Protein 2LLZ (pdb70)

Structure (mmCIF, N/CA/C/O backbone):
data_2LLZ
#
_entry.id   2LLZ
#
loop_
_atom_site.group_PDB
_atom_site.id
_atom_site.type_symbol
_atom_site.label_atom_id
_atom_site.label_alt_id
_atom_site.label_comp_id
_atom_site.label_asym_id
_atom_site.label_entity_id
_atom_site.label_seq_id
_atom_site.pdbx_PDB_ins_code
_atom_site.Cartn_x
_atom_site.Cartn_y
_atom_site.Cartn_z
_atom_site.occupancy
_atom_site.B_iso_or_equiv
_atom_site.auth_seq_id
_atom_site.auth_comp_id
_atom_site.auth_asym_id
_atom_site.auth_atom_id
_atom_site.pdbx_PDB_model_num
ATOM 1 N N . GLY A 1 1 ? 2.517 2.097 -6.133 1.00 0.00 1 GLY A N 1
ATOM 2 C CA . GLY A 1 1 ? 2.108 2.812 -7.335 1.00 0.00 1 GLY A CA 1
ATOM 3 C C . GLY A 1 1 ? 1.286 1.921 -8.221 1.00 0.00 1 GLY A C 1
ATOM 4 O O . GLY A 1 1 ? 1.459 0.692 -8.201 1.00 0.00 1 GLY A O 1
ATOM 8 N N . HIS A 1 2 ? 0.397 2.500 -9.010 1.00 0.00 2 HIS A N 1
ATOM 9 C CA . HIS A 1 2 ? -0.437 1.715 -9.889 1.00 0.00 2 HIS A CA 1
ATOM 10 C C . HIS A 1 2 ? 0.288 1.309 -11.159 1.00 0.00 2 HIS A C 1
ATOM 11 O O . HIS A 1 2 ? 0.126 1.888 -12.236 1.00 0.00 2 HIS A O 1
ATOM 25 N N . MET A 1 3 ? 1.166 0.358 -10.978 1.00 0.00 3 MET A N 1
ATOM 26 C CA . MET A 1 3 ? 1.887 -0.270 -12.062 1.00 0.00 3 MET A CA 1
ATOM 27 C C . MET A 1 3 ? 0.947 -1.232 -12.762 1.00 0.00 3 MET A C 1
ATOM 28 O O . MET A 1 3 ? 1.106 -1.542 -13.950 1.00 0.00 3 MET A O 1
ATOM 42 N N . GLU A 1 4 ? -0.041 -1.674 -12.005 1.00 0.00 4 GLU A N 1
ATOM 43 C CA . GLU A 1 4 ? -1.030 -2.575 -12.435 1.00 0.00 4 GLU A CA 1
ATOM 44 C C . GLU A 1 4 ? -2.111 -1.791 -13.170 1.00 0.00 4 GLU A C 1
ATOM 45 O O . GLU A 1 4 ? -2.251 -0.569 -12.973 1.00 0.00 4 GLU A O 1
ATOM 57 N N . GLY A 1 5 ? -2.836 -2.457 -14.019 1.00 0.00 5 GLY A N 1
ATOM 58 C CA . GLY A 1 5 ? -3.837 -1.808 -14.811 1.00 0.00 5 GLY A CA 1
ATOM 59 C C . GLY A 1 5 ? -3.248 -1.497 -16.135 1.00 0.00 5 GLY A C 1
ATOM 60 O O . GLY A 1 5 ? -3.664 -2.022 -17.165 1.00 0.00 5 GLY A O 1
ATOM 64 N N . LYS A 1 6 ? -2.179 -0.743 -16.087 1.00 0.00 6 LYS A N 1
ATOM 65 C CA . LYS A 1 6 ? -1.453 -0.363 -17.246 1.00 0.00 6 LYS A CA 1
ATOM 66 C C . LYS A 1 6 ? -0.226 -1.185 -17.355 1.00 0.00 6 LYS A C 1
ATOM 67 O O . LYS A 1 6 ? 0.884 -0.702 -17.527 1.00 0.00 6 LYS A O 1
ATOM 86 N N . ASN A 1 7 ? -0.456 -2.432 -17.187 1.00 0.00 7 ASN A N 1
ATOM 87 C CA . ASN A 1 7 ? 0.513 -3.450 -17.425 1.00 0.00 7 ASN A CA 1
ATOM 88 C C . ASN A 1 7 ? 0.071 -4.157 -18.688 1.00 0.00 7 ASN A C 1
ATOM 89 O O . ASN A 1 7 ? 0.702 -5.085 -19.179 1.00 0.00 7 ASN A O 1
ATOM 100 N N . LYS A 1 8 ? -1.041 -3.669 -19.196 1.00 0.00 8 LYS A N 1
ATOM 101 C CA . LYS A 1 8 ? -1.690 -4.174 -20.355 1.00 0.00 8 LYS A CA 1
ATOM 102 C C . LYS A 1 8 ? -1.635 -3.108 -21.435 1.00 0.00 8 LYS A C 1
ATOM 103 O O . LYS A 1 8 ? -2.493 -2.262 -21.513 1.00 0.00 8 LYS A O 1
ATOM 122 N N . PHE A 1 9 ? -0.572 -3.088 -22.156 1.00 0.00 9 PHE A N 1
ATOM 123 C CA . PHE A 1 9 ? -0.419 -2.188 -23.265 1.00 0.00 9 PHE A CA 1
ATOM 124 C C . PHE A 1 9 ? -1.057 -2.799 -24.463 1.00 0.00 9 PHE A C 1
ATOM 125 O O . PHE A 1 9 ? -0.666 -3.885 -24.905 1.00 0.00 9 PHE A O 1
ATOM 142 N N . ASN A 1 10 ? -2.036 -2.125 -24.979 1.00 0.00 10 ASN A N 1
ATOM 143 C CA . ASN A 1 10 ? -2.857 -2.657 -26.042 1.00 0.00 10 ASN A CA 1
ATOM 144 C C . ASN A 1 10 ? -2.254 -2.323 -27.372 1.00 0.00 10 ASN A C 1
ATOM 145 O O . ASN A 1 10 ? -1.101 -1.930 -27.442 1.00 0.00 10 ASN A O 1
ATOM 156 N N . THR A 1 11 ? -2.974 -2.530 -28.423 1.00 0.00 11 THR A N 1
ATOM 157 C CA . THR A 1 11 ? -2.472 -2.199 -29.695 1.00 0.00 11 THR A CA 1
ATOM 158 C C . THR A 1 11 ? -3.604 -1.619 -30.562 1.00 0.00 11 THR A C 1
ATOM 159 O O . THR A 1 11 ? -4.683 -2.224 -30.733 1.00 0.00 11 THR A O 1
ATOM 170 N N . TYR A 1 12 ? -3.390 -0.422 -31.022 1.00 0.00 12 TYR A N 1
ATOM 171 C CA . TYR A 1 12 ? -4.359 0.295 -31.805 1.00 0.00 12 TYR A CA 1
ATOM 172 C C . TYR A 1 12 ? -3.806 0.632 -33.147 1.00 0.00 12 TYR A C 1
ATOM 173 O O . TYR A 1 12 ? -2.608 0.590 -33.352 1.00 0.00 12 TYR A O 1
ATOM 191 N N . VAL A 1 13 ? -4.687 0.988 -34.019 1.00 0.00 13 VAL A N 1
ATOM 192 C CA . VAL A 1 13 ? -4.394 1.428 -35.351 1.00 0.00 13 VAL A CA 1
ATOM 193 C C . VAL A 1 13 ? -5.097 2.762 -35.600 1.00 0.00 13 VAL A C 1
ATOM 194 O O . VAL A 1 13 ? -6.233 2.963 -35.168 1.00 0.00 13 VAL A O 1
ATOM 207 N N . VAL A 1 14 ? -4.425 3.665 -36.255 1.00 0.00 14 VAL A N 1
ATOM 208 C CA . VAL A 1 14 ? -4.995 4.935 -36.565 1.00 0.00 14 VAL A CA 1
ATOM 209 C C . VAL A 1 14 ? -5.029 5.138 -38.049 1.00 0.00 14 VAL A C 1
ATOM 210 O O . VAL A 1 14 ? -4.036 4.967 -38.730 1.00 0.00 14 VAL A O 1
ATOM 223 N N . SER A 1 15 ? -6.162 5.467 -38.526 1.00 0.00 15 SER A N 1
ATOM 224 C CA . SER A 1 15 ? -6.382 5.681 -39.911 1.00 0.00 15 SER A CA 1
ATOM 225 C C . SER A 1 15 ? -6.541 7.173 -40.159 1.00 0.00 15 SER A C 1
ATOM 226 O O . SER A 1 15 ? -7.498 7.787 -39.681 1.00 0.00 15 SER A O 1
ATOM 234 N N . PHE A 1 16 ? -5.565 7.769 -40.816 1.00 0.00 16 PHE A N 1
ATOM 235 C CA . PHE A 1 16 ? -5.602 9.186 -41.093 1.00 0.00 16 PHE A CA 1
ATOM 236 C C . PHE A 1 16 ? -6.236 9.484 -42.423 1.00 0.00 16 PHE A C 1
ATOM 237 O O . PHE A 1 16 ? -6.030 8.771 -43.395 1.00 0.00 16 PHE A O 1
ATOM 254 N N . ASP A 1 17 ? -7.017 10.515 -42.455 1.00 0.00 17 ASP A N 1
ATOM 255 C CA . ASP A 1 17 ? -7.652 10.966 -43.673 1.00 0.00 17 ASP A CA 1
ATOM 256 C C . ASP A 1 17 ? -7.213 12.331 -43.929 1.00 0.00 17 ASP A C 1
ATOM 257 O O . ASP A 1 17 ? -7.300 13.194 -43.032 1.00 0.00 17 ASP A O 1
ATOM 266 N N . TYR A 1 18 ? -6.783 12.553 -45.107 1.00 0.00 18 TYR A N 1
ATOM 267 C CA . TYR A 1 18 ? -6.252 13.813 -45.504 1.00 0.00 18 TYR A CA 1
ATOM 268 C C . TYR A 1 18 ? -5.955 13.762 -46.987 1.00 0.00 18 TYR A C 1
ATOM 269 O O . TYR A 1 18 ? -5.591 12.697 -47.506 1.00 0.00 18 TYR A O 1
ATOM 287 N N . PRO A 1 19 ? -6.147 14.866 -47.702 1.00 0.00 19 PRO A N 1
ATOM 288 C CA . PRO A 1 19 ? -5.808 14.932 -49.107 1.00 0.00 19 PRO A CA 1
ATOM 289 C C . PRO A 1 19 ? -4.285 14.938 -49.305 1.00 0.00 19 PRO A C 1
ATOM 290 O O . PRO A 1 19 ? -3.533 15.444 -48.448 1.00 0.00 19 PRO A O 1
ATOM 301 N N . SER A 1 20 ? -3.838 14.425 -50.434 1.00 0.00 20 SER A N 1
ATOM 302 C CA . SER A 1 20 ? -2.420 14.254 -50.714 1.00 0.00 20 SER A CA 1
ATOM 303 C C . SER A 1 20 ? -1.671 15.587 -50.842 1.00 0.00 20 SER A C 1
ATOM 304 O O . SER A 1 20 ? -0.448 15.628 -50.732 1.00 0.00 20 SER A O 1
ATOM 312 N N . SER A 1 21 ? -2.407 16.667 -51.038 1.00 0.00 21 SER A N 1
ATOM 313 C CA . SER A 1 21 ? -1.828 17.994 -51.117 1.00 0.00 21 SER A CA 1
ATOM 314 C C . SER A 1 21 ? -1.154 18.377 -49.771 1.00 0.00 21 SER A C 1
ATOM 315 O O . SER A 1 21 ? -0.266 19.235 -49.723 1.00 0.00 21 SER A O 1
ATOM 323 N N . TYR A 1 22 ? -1.545 17.708 -48.691 1.00 0.00 22 TYR A N 1
ATOM 324 C CA . TYR A 1 22 ? -0.973 17.995 -47.387 1.00 0.00 22 TYR A CA 1
ATOM 325 C C . TYR A 1 22 ? 0.059 16.983 -46.966 1.00 0.00 22 TYR A C 1
ATOM 326 O O . TYR A 1 22 ? 0.443 16.969 -45.810 1.00 0.00 22 TYR A O 1
ATOM 344 N N . SER A 1 23 ? 0.543 16.180 -47.879 1.00 0.00 23 SER A N 1
ATOM 345 C CA . SER A 1 23 ? 1.526 15.169 -47.520 1.00 0.00 23 SER A CA 1
ATOM 346 C C . SER A 1 23 ? 2.806 15.819 -46.989 1.00 0.00 23 SER A C 1
ATOM 347 O O . SER A 1 23 ? 3.310 15.423 -45.954 1.00 0.00 23 SER A O 1
ATOM 355 N N . SER A 1 24 ? 3.229 16.906 -47.625 1.00 0.00 24 SER A N 1
ATOM 356 C CA . SER A 1 24 ? 4.430 17.640 -47.245 1.00 0.00 24 SER A CA 1
ATOM 357 C C . SER A 1 24 ? 4.312 18.234 -45.831 1.00 0.00 24 SER A C 1
ATOM 358 O O . SER A 1 24 ? 5.310 18.420 -45.111 1.00 0.00 24 SER A O 1
ATOM 366 N N . VAL A 1 25 ? 3.092 18.470 -45.438 1.00 0.00 25 VAL A N 1
ATOM 367 C CA . VAL A 1 25 ? 2.750 19.012 -44.138 1.00 0.00 25 VAL A CA 1
ATOM 368 C C . VAL A 1 25 ? 2.657 17.891 -43.128 1.00 0.00 25 VAL A C 1
ATOM 369 O O . VAL A 1 25 ? 3.088 18.003 -41.980 1.00 0.00 25 VAL A O 1
ATOM 382 N N . PHE A 1 26 ? 2.167 16.797 -43.585 1.00 0.00 26 PHE A N 1
ATOM 383 C CA . PHE A 1 26 ? 1.890 15.677 -42.766 1.00 0.00 26 PHE A CA 1
ATOM 384 C C . PHE A 1 26 ? 3.168 14.959 -42.375 1.00 0.00 26 PHE A C 1
ATOM 385 O O . PHE A 1 26 ? 3.216 14.245 -41.371 1.00 0.00 26 PHE A O 1
ATOM 402 N N . LEU A 1 27 ? 4.215 15.194 -43.130 1.00 0.00 27 LEU A N 1
ATOM 403 C CA . LEU A 1 27 ? 5.505 14.589 -42.859 1.00 0.00 27 LEU A CA 1
ATOM 404 C C . LEU A 1 27 ? 6.007 15.016 -41.480 1.00 0.00 27 LEU A C 1
ATOM 405 O O . LEU A 1 27 ? 6.804 14.337 -40.860 1.00 0.00 27 LEU A O 1
ATOM 421 N N . ARG A 1 28 ? 5.484 16.121 -40.997 1.00 0.00 28 ARG A N 1
ATOM 422 C CA . ARG A 1 28 ? 5.846 16.614 -39.694 1.00 0.00 28 ARG A CA 1
ATOM 423 C C . ARG A 1 28 ? 5.155 15.735 -38.672 1.00 0.00 28 ARG A C 1
ATOM 424 O O . ARG A 1 28 ? 5.782 15.145 -37.819 1.00 0.00 28 ARG A O 1
ATOM 445 N N . LEU A 1 29 ? 3.864 15.565 -38.879 1.00 0.00 29 LEU A N 1
ATOM 446 C CA . LEU A 1 29 ? 2.982 14.804 -38.003 1.00 0.00 29 LEU A CA 1
ATOM 447 C C . LEU A 1 29 ? 3.424 13.331 -37.955 1.00 0.00 29 LEU A C 1
ATOM 448 O O . LEU A 1 29 ? 3.342 12.687 -36.912 1.00 0.00 29 LEU A O 1
ATOM 464 N N . ARG A 1 30 ? 3.944 12.819 -39.071 1.00 0.00 30 ARG A N 1
ATOM 465 C CA . ARG A 1 30 ? 4.378 11.423 -39.118 1.00 0.00 30 ARG A CA 1
ATOM 466 C C . ARG A 1 30 ? 5.624 11.249 -38.283 1.00 0.00 30 ARG A C 1
ATOM 467 O O . ARG A 1 30 ? 5.781 10.270 -37.564 1.00 0.00 30 ARG A O 1
ATOM 488 N N . SER A 1 31 ? 6.462 12.243 -38.335 1.00 0.00 31 SER A N 1
ATOM 489 C CA . SER A 1 31 ? 7.686 12.256 -37.567 1.00 0.00 31 SER A CA 1
ATOM 490 C C . SER A 1 31 ? 7.362 12.352 -36.075 1.00 0.00 31 SER A C 1
ATOM 491 O O . SER A 1 31 ? 8.098 11.831 -35.227 1.00 0.00 31 SER A O 1
ATOM 499 N N . LEU A 1 32 ? 6.228 12.974 -35.771 1.00 0.00 32 LEU A N 1
ATOM 500 C CA . LEU A 1 32 ? 5.739 13.056 -34.406 1.00 0.00 32 LEU A CA 1
ATOM 501 C C . LEU A 1 32 ? 5.268 11.696 -33.924 1.00 0.00 32 LEU A C 1
ATOM 502 O O . LEU A 1 32 ? 5.489 11.329 -32.781 1.00 0.00 32 LEU A O 1
ATOM 518 N N . MET A 1 33 ? 4.625 10.949 -34.812 1.00 0.00 33 MET A N 1
ATOM 519 C CA . MET A 1 33 ? 4.109 9.614 -34.506 1.00 0.00 33 MET A CA 1
ATOM 520 C C . MET A 1 33 ? 5.201 8.712 -33.997 1.00 0.00 33 MET A C 1
ATOM 521 O O . MET A 1 33 ? 5.062 8.079 -32.957 1.00 0.00 33 MET A O 1
ATOM 535 N N . TYR A 1 34 ? 6.292 8.673 -34.727 1.00 0.00 34 TYR A N 1
ATOM 536 C CA . TYR A 1 34 ? 7.390 7.785 -34.405 1.00 0.00 34 TYR A CA 1
ATOM 537 C C . TYR A 1 34 ? 8.227 8.348 -33.286 1.00 0.00 34 TYR A C 1
ATOM 538 O O . TYR A 1 34 ? 9.060 7.654 -32.705 1.00 0.00 34 TYR A O 1
ATOM 556 N N . ASP A 1 35 ? 8.053 9.616 -33.021 1.00 0.00 35 ASP A N 1
ATOM 557 C CA . ASP A 1 35 ? 8.688 10.226 -31.870 1.00 0.00 35 ASP A CA 1
ATOM 558 C C . ASP A 1 35 ? 7.915 9.807 -30.628 1.00 0.00 35 ASP A C 1
ATOM 559 O O . ASP A 1 35 ? 8.464 9.687 -29.530 1.00 0.00 35 ASP A O 1
ATOM 568 N N . MET A 1 36 ? 6.643 9.537 -30.842 1.00 0.00 36 MET A N 1
ATOM 569 C CA . MET A 1 36 ? 5.748 9.013 -29.847 1.00 0.00 36 MET A CA 1
ATOM 570 C C . MET A 1 36 ? 5.745 7.471 -29.941 1.00 0.00 36 MET A C 1
ATOM 571 O O . MET A 1 36 ? 6.722 6.869 -30.410 1.00 0.00 36 MET A O 1
ATOM 585 N N . ASN A 1 37 ? 4.682 6.835 -29.523 1.00 0.00 37 ASN A N 1
ATOM 586 C CA . ASN A 1 37 ? 4.651 5.371 -29.444 1.00 0.00 37 ASN A CA 1
ATOM 587 C C . ASN A 1 37 ? 4.154 4.672 -30.696 1.00 0.00 37 ASN A C 1
ATOM 588 O O . ASN A 1 37 ? 4.032 3.447 -30.713 1.00 0.00 37 ASN A O 1
ATOM 599 N N . PHE A 1 38 ? 3.821 5.426 -31.707 1.00 0.00 38 PHE A N 1
ATOM 600 C CA . PHE A 1 38 ? 3.317 4.854 -32.964 1.00 0.00 38 PHE A CA 1
ATOM 601 C C . PHE A 1 38 ? 4.398 4.079 -33.729 1.00 0.00 38 PHE A C 1
ATOM 602 O O . PHE A 1 38 ? 5.593 4.359 -33.593 1.00 0.00 38 PHE A O 1
ATOM 619 N N . SER A 1 39 ? 3.974 3.129 -34.532 1.00 0.00 39 SER A N 1
ATOM 620 C CA . SER A 1 39 ? 4.874 2.297 -35.305 1.00 0.00 39 SER A CA 1
ATOM 621 C C . SER A 1 39 ? 4.404 2.146 -36.767 1.00 0.00 39 SER A C 1
ATOM 622 O O . SER A 1 39 ? 3.253 2.480 -37.107 1.00 0.00 39 SER A O 1
ATOM 630 N N . SER A 1 40 ? 5.292 1.613 -37.601 1.00 0.00 40 SER A N 1
ATOM 631 C CA . SER A 1 40 ? 5.047 1.389 -39.013 1.00 0.00 40 SER A CA 1
ATOM 632 C C . SER A 1 40 ? 4.643 -0.049 -39.305 1.00 0.00 40 SER A C 1
ATOM 633 O O . SER A 1 40 ? 4.082 -0.333 -40.370 1.00 0.00 40 SER A O 1
ATOM 641 N N . ILE A 1 41 ? 4.981 -0.945 -38.407 1.00 0.00 41 ILE A N 1
ATOM 642 C CA . ILE A 1 41 ? 4.689 -2.360 -38.555 1.00 0.00 41 ILE A CA 1
ATOM 643 C C . ILE A 1 41 ? 3.918 -2.855 -37.336 1.00 0.00 41 ILE A C 1
ATOM 644 O O . ILE A 1 41 ? 4.131 -2.364 -36.218 1.00 0.00 41 ILE A O 1
ATOM 660 N N . VAL A 1 42 ? 3.015 -3.778 -37.564 1.00 0.00 42 VAL A N 1
ATOM 661 C CA . VAL A 1 42 ? 2.296 -4.475 -36.517 1.00 0.00 42 VAL A CA 1
ATOM 662 C C . VAL A 1 42 ? 1.844 -5.810 -37.109 1.00 0.00 42 VAL A C 1
ATOM 663 O O . VAL A 1 42 ? 1.650 -5.905 -38.327 1.00 0.00 42 VAL A O 1
ATOM 676 N N . ALA A 1 43 ? 1.759 -6.831 -36.305 1.00 0.00 43 ALA A N 1
ATOM 677 C CA . ALA A 1 43 ? 1.335 -8.122 -36.788 1.00 0.00 43 ALA A CA 1
ATOM 678 C C . ALA A 1 43 ? -0.161 -8.156 -36.974 1.00 0.00 43 ALA A C 1
ATOM 679 O O . ALA A 1 43 ? -0.919 -7.594 -36.168 1.00 0.00 43 ALA A O 1
ATOM 686 N N . ASP A 1 44 ? -0.574 -8.789 -38.037 1.00 0.00 44 ASP A N 1
ATOM 687 C CA . ASP A 1 44 ? -1.975 -8.972 -38.343 1.00 0.00 44 ASP A CA 1
ATOM 688 C C . ASP A 1 44 ? -2.547 -10.124 -37.520 1.00 0.00 44 ASP A C 1
ATOM 689 O O . ASP A 1 44 ? -1.883 -10.648 -36.616 1.00 0.00 44 ASP A O 1
ATOM 698 N N . GLU A 1 45 ? -3.756 -10.543 -37.849 1.00 0.00 45 GLU A N 1
ATOM 699 C CA . GLU A 1 45 ? -4.430 -11.594 -37.102 1.00 0.00 45 GLU A CA 1
ATOM 700 C C . GLU A 1 45 ? -3.846 -12.967 -37.417 1.00 0.00 45 GLU A C 1
ATOM 701 O O . GLU A 1 45 ? -4.046 -13.924 -36.659 1.00 0.00 45 GLU A O 1
ATOM 713 N N . TYR A 1 46 ? -3.125 -13.065 -38.515 1.00 0.00 46 TYR A N 1
ATOM 714 C CA . TYR A 1 46 ? -2.529 -14.312 -38.904 1.00 0.00 46 TYR A CA 1
ATOM 715 C C . TYR A 1 46 ? -1.201 -14.397 -38.171 1.00 0.00 46 TYR A C 1
ATOM 716 O O . TYR A 1 46 ? -0.812 -15.442 -37.644 1.00 0.00 46 TYR A O 1
ATOM 734 N N . GLY A 1 47 ? -0.544 -13.258 -38.104 1.00 0.00 47 GLY A N 1
ATOM 735 C CA . GLY A 1 47 ? 0.712 -13.136 -37.432 1.00 0.00 47 GLY A CA 1
ATOM 736 C C . GLY A 1 47 ? 1.780 -12.527 -38.313 1.00 0.00 47 GLY A C 1
ATOM 737 O O . GLY A 1 47 ? 2.964 -12.621 -38.008 1.00 0.00 47 GLY A O 1
ATOM 741 N N . ILE A 1 48 ? 1.383 -11.893 -39.392 1.00 0.00 48 ILE A N 1
ATOM 742 C CA . ILE A 1 48 ? 2.340 -11.320 -40.304 1.00 0.00 48 ILE A CA 1
ATOM 743 C C . ILE A 1 48 ? 2.569 -9.849 -39.985 1.00 0.00 48 ILE A C 1
ATOM 744 O O . ILE A 1 48 ? 1.611 -9.094 -39.792 1.00 0.00 48 ILE A O 1
ATOM 760 N N . PRO A 1 49 ? 3.839 -9.442 -39.838 1.00 0.00 49 PRO A N 1
ATOM 761 C CA . PRO A 1 49 ? 4.197 -8.046 -39.613 1.00 0.00 49 PRO A CA 1
ATOM 762 C C . PRO A 1 49 ? 3.852 -7.197 -40.837 1.00 0.00 49 PRO A C 1
ATOM 763 O O . PRO A 1 49 ? 4.538 -7.234 -41.860 1.00 0.00 49 PRO A O 1
ATOM 774 N N . ARG A 1 50 ? 2.772 -6.501 -40.748 1.00 0.00 50 ARG A N 1
ATOM 775 C CA . ARG A 1 50 ? 2.286 -5.676 -41.821 1.00 0.00 50 ARG A CA 1
ATOM 776 C C . ARG A 1 50 ? 2.819 -4.285 -41.719 1.00 0.00 50 ARG A C 1
ATOM 777 O O . ARG A 1 50 ? 3.048 -3.777 -40.619 1.00 0.00 50 ARG A O 1
ATOM 798 N N . GLN A 1 51 ? 3.008 -3.676 -42.850 1.00 0.00 51 GLN A N 1
ATOM 799 C CA . GLN A 1 51 ? 3.360 -2.291 -42.918 1.00 0.00 51 GLN A CA 1
ATOM 800 C C . GLN A 1 51 ? 2.093 -1.506 -42.950 1.00 0.00 51 GLN A C 1
ATOM 801 O O . GLN A 1 51 ? 1.109 -1.905 -43.565 1.00 0.00 51 GLN A O 1
ATOM 815 N N . LEU A 1 52 ? 2.114 -0.433 -42.285 1.00 0.00 52 LEU A N 1
ATOM 816 C CA . LEU A 1 52 ? 0.941 0.407 -42.136 1.00 0.00 52 LEU A CA 1
ATOM 817 C C . LEU A 1 52 ? 1.051 1.628 -42.994 1.00 0.00 52 LEU A C 1
ATOM 818 O O . LEU A 1 52 ? 0.055 2.264 -43.303 1.00 0.00 52 LEU A O 1
ATOM 834 N N . ASN A 1 53 ? 2.275 1.898 -43.423 1.00 0.00 53 ASN A N 1
ATOM 835 C CA . ASN A 1 53 ? 2.679 3.139 -44.144 1.00 0.00 53 ASN A CA 1
ATOM 836 C C . ASN A 1 53 ? 2.045 3.324 -45.515 1.00 0.00 53 ASN A C 1
ATOM 837 O O . ASN A 1 53 ? 2.712 3.353 -46.548 1.00 0.00 53 ASN A O 1
ATOM 848 N N . GLU A 1 54 ? 0.778 3.332 -45.501 1.00 0.00 54 GLU A N 1
ATOM 849 C CA . GLU A 1 54 ? -0.049 3.650 -46.609 1.00 0.00 54 GLU A CA 1
ATOM 850 C C . GLU A 1 54 ? -0.907 4.802 -46.183 1.00 0.00 54 GLU A C 1
ATOM 851 O O . GLU A 1 54 ? -0.924 5.873 -46.784 1.00 0.00 54 GLU A O 1
ATOM 863 N N . ASN A 1 55 ? -1.591 4.551 -45.075 1.00 0.00 55 ASN A N 1
ATOM 864 C CA . ASN A 1 55 ? -2.649 5.396 -44.590 1.00 0.00 55 ASN A CA 1
ATOM 865 C C . ASN A 1 55 ? -2.891 5.241 -43.072 1.00 0.00 55 ASN A C 1
ATOM 866 O O . ASN A 1 55 ? -3.259 6.200 -42.388 1.00 0.00 55 ASN A O 1
ATOM 877 N N . SER A 1 56 ? -2.697 4.050 -42.555 1.00 0.00 56 SER A N 1
ATOM 878 C CA . SER A 1 56 ? -2.883 3.800 -41.142 1.00 0.00 56 SER A CA 1
ATOM 879 C C . SER A 1 56 ? -1.556 3.573 -40.438 1.00 0.00 56 SER A C 1
ATOM 880 O O . SER A 1 56 ? -0.537 3.472 -41.072 1.00 0.00 56 SER A O 1
ATOM 888 N N . PHE A 1 57 ? -1.575 3.581 -39.125 1.00 0.00 57 PHE A N 1
ATOM 889 C CA . PHE A 1 57 ? -0.389 3.352 -38.307 1.00 0.00 57 PHE A CA 1
ATOM 890 C C . PHE A 1 57 ? -0.839 2.643 -37.044 1.00 0.00 57 PHE A C 1
ATOM 891 O O . PHE A 1 57 ? -2.027 2.554 -36.815 1.00 0.00 57 PHE A O 1
ATOM 908 N N . ALA A 1 58 ? 0.076 2.155 -36.233 1.00 0.00 58 ALA A N 1
ATOM 909 C CA . ALA A 1 58 ? -0.297 1.418 -35.023 1.00 0.00 58 ALA A CA 1
ATOM 910 C C . ALA A 1 58 ? 0.391 1.988 -33.822 1.00 0.00 58 ALA A C 1
ATOM 911 O O . ALA A 1 58 ? 1.345 2.739 -33.962 1.00 0.00 58 ALA A O 1
ATOM 918 N N . ILE A 1 59 ? -0.094 1.647 -32.655 1.00 0.00 59 ILE A N 1
ATOM 919 C CA . ILE A 1 59 ? 0.481 2.097 -31.422 1.00 0.00 59 ILE A CA 1
ATOM 920 C C . ILE A 1 59 ? 0.180 1.102 -30.282 1.00 0.00 59 ILE A C 1
ATOM 921 O O . ILE A 1 59 ? -0.905 0.538 -30.210 1.00 0.00 59 ILE A O 1
ATOM 937 N N . THR A 1 60 ? 1.140 0.909 -29.406 1.00 0.00 60 THR A N 1
ATOM 938 C CA . THR A 1 60 ? 1.025 -0.029 -28.296 1.00 0.00 60 THR A CA 1
ATOM 939 C C . THR A 1 60 ? 0.445 0.654 -27.026 1.00 0.00 60 THR A C 1
ATOM 940 O O . THR A 1 60 ? 0.700 0.224 -25.903 1.00 0.00 60 THR A O 1
ATOM 951 N N . THR A 1 61 ? -0.378 1.647 -27.206 1.00 0.00 61 THR A N 1
ATOM 952 C CA . THR A 1 61 ? -0.893 2.386 -26.076 1.00 0.00 61 THR A CA 1
ATOM 953 C C . THR A 1 61 ? -2.077 1.625 -25.416 1.00 0.00 61 THR A C 1
ATOM 954 O O . THR A 1 61 ? -2.587 0.648 -25.966 1.00 0.00 61 THR A O 1
ATOM 965 N N . SER A 1 62 ? -2.488 2.071 -24.255 1.00 0.00 62 SER A N 1
ATOM 966 C CA . SER A 1 62 ? -3.598 1.482 -23.558 1.00 0.00 62 SER A CA 1
ATOM 967 C C . SER A 1 62 ? -4.613 2.565 -23.171 1.00 0.00 62 SER A C 1
ATOM 968 O O . SER A 1 62 ? -5.568 2.311 -22.423 1.00 0.00 62 SER A O 1
ATOM 976 N N . LEU A 1 63 ? -4.393 3.776 -23.638 1.00 0.00 63 LEU A N 1
ATOM 977 C CA . LEU A 1 63 ? -5.354 4.830 -23.439 1.00 0.00 63 LEU A CA 1
ATOM 978 C C . LEU A 1 63 ? -6.501 4.678 -24.407 1.00 0.00 63 LEU A C 1
ATOM 979 O O . LEU A 1 63 ? -6.509 3.752 -25.239 1.00 0.00 63 LEU A O 1
ATOM 995 N N . ALA A 1 64 ? -7.461 5.539 -24.329 1.00 0.00 64 ALA A N 1
ATOM 996 C CA . ALA A 1 64 ? -8.610 5.358 -25.149 1.00 0.00 64 ALA A CA 1
ATOM 997 C C . ALA A 1 64 ? -8.429 5.969 -26.514 1.00 0.00 64 ALA A C 1
ATOM 998 O O . ALA A 1 64 ? -7.513 6.750 -26.732 1.00 0.00 64 ALA A O 1
ATOM 1005 N N . ALA A 1 65 ? -9.321 5.629 -27.409 1.00 0.00 65 ALA A N 1
ATOM 1006 C CA . ALA A 1 65 ? -9.272 6.074 -28.792 1.00 0.00 65 ALA A CA 1
ATOM 1007 C C . ALA A 1 65 ? -9.244 7.586 -28.907 1.00 0.00 65 ALA A C 1
ATOM 1008 O O . ALA A 1 65 ? -8.382 8.152 -29.580 1.00 0.00 65 ALA A O 1
ATOM 1015 N N . SER A 1 66 ? -10.113 8.234 -28.195 1.00 0.00 66 SER A N 1
ATOM 1016 C CA . SER A 1 66 ? -10.190 9.667 -28.248 1.00 0.00 66 SER A CA 1
ATOM 1017 C C . SER A 1 66 ? -9.056 10.322 -27.468 1.00 0.00 66 SER A C 1
ATOM 1018 O O . SER A 1 66 ? -8.799 11.522 -27.604 1.00 0.00 66 SER A O 1
ATOM 1026 N N . GLU A 1 67 ? -8.323 9.513 -26.724 1.00 0.00 67 GLU A N 1
ATOM 1027 C CA . GLU A 1 67 ? -7.189 9.994 -26.005 1.00 0.00 67 GLU A CA 1
ATOM 1028 C C . GLU A 1 67 ? -6.032 10.019 -26.971 1.00 0.00 67 GLU A C 1
ATOM 1029 O O . GLU A 1 67 ? -5.277 10.981 -27.006 1.00 0.00 67 GLU A O 1
ATOM 1041 N N . ILE A 1 68 ? -5.926 8.955 -27.805 1.00 0.00 68 ILE A N 1
ATOM 1042 C CA . ILE A 1 68 ? -4.900 8.917 -28.859 1.00 0.00 68 ILE A CA 1
ATOM 1043 C C . ILE A 1 68 ? -5.098 10.114 -29.763 1.00 0.00 68 ILE A C 1
ATOM 1044 O O . ILE A 1 68 ? -4.148 10.803 -30.114 1.00 0.00 68 ILE A O 1
ATOM 1060 N N . GLU A 1 69 ? -6.358 10.358 -30.116 1.00 0.00 69 GLU A N 1
ATOM 1061 C CA . GLU A 1 69 ? -6.729 11.492 -30.941 1.00 0.00 69 GLU A CA 1
ATOM 1062 C C . GLU A 1 69 ? -6.204 12.788 -30.360 1.00 0.00 69 GLU A C 1
ATOM 1063 O O . GLU A 1 69 ? -5.549 13.544 -31.050 1.00 0.00 69 GLU A O 1
ATOM 1075 N N . ASP A 1 70 ? -6.448 13.004 -29.073 1.00 0.00 70 ASP A N 1
ATOM 1076 C CA . ASP A 1 70 ? -6.062 14.259 -28.415 1.00 0.00 70 ASP A CA 1
ATOM 1077 C C . ASP A 1 70 ? -4.556 14.420 -28.429 1.00 0.00 70 ASP A C 1
ATOM 1078 O O . ASP A 1 70 ? -4.044 15.504 -28.704 1.00 0.00 70 ASP A O 1
ATOM 1087 N N . LEU A 1 71 ? -3.866 13.311 -28.204 1.00 0.00 71 LEU A N 1
ATOM 1088 C CA . LEU A 1 71 ? -2.410 13.252 -28.245 1.00 0.00 71 LEU A CA 1
ATOM 1089 C C . LEU A 1 71 ? -1.896 13.750 -29.581 1.00 0.00 71 LEU A C 1
ATOM 1090 O O . LEU A 1 71 ? -1.055 14.637 -29.652 1.00 0.00 71 LEU A O 1
ATOM 1106 N N . ILE A 1 72 ? -2.454 13.219 -30.630 1.00 0.00 72 ILE A N 1
ATOM 1107 C CA . ILE A 1 72 ? -2.025 13.532 -31.970 1.00 0.00 72 ILE A CA 1
ATOM 1108 C C . ILE A 1 72 ? -2.412 14.952 -32.339 1.00 0.00 72 ILE A C 1
ATOM 1109 O O . ILE A 1 72 ? -1.603 15.707 -32.886 1.00 0.00 72 ILE A O 1
ATOM 1125 N N . ARG A 1 73 ? -3.620 15.330 -31.997 1.00 0.00 73 ARG A N 1
ATOM 1126 C CA . ARG A 1 73 ? -4.126 16.612 -32.405 1.00 0.00 73 ARG A CA 1
ATOM 1127 C C . ARG A 1 73 ? -3.448 17.762 -31.656 1.00 0.00 73 ARG A C 1
ATOM 1128 O O . ARG A 1 73 ? -3.394 18.883 -32.154 1.00 0.00 73 ARG A O 1
ATOM 1149 N N . LEU A 1 74 ? -2.868 17.488 -30.492 1.00 0.00 74 LEU A N 1
ATOM 1150 C CA . LEU A 1 74 ? -2.141 18.533 -29.792 1.00 0.00 74 LEU A CA 1
ATOM 1151 C C . LEU A 1 74 ? -0.719 18.652 -30.367 1.00 0.00 74 LEU A C 1
ATOM 1152 O O . LEU A 1 74 ? -0.018 19.636 -30.144 1.00 0.00 74 LEU A O 1
ATOM 1168 N N . LYS A 1 75 ? -0.310 17.651 -31.145 1.00 0.00 75 LYS A N 1
ATOM 1169 C CA . LYS A 1 75 ? 0.980 17.677 -31.820 1.00 0.00 75 LYS A CA 1
ATOM 1170 C C . LYS A 1 75 ? 0.863 18.382 -33.162 1.00 0.00 75 LYS A C 1
ATOM 1171 O O . LYS A 1 75 ? 1.850 18.631 -33.842 1.00 0.00 75 LYS A O 1
ATOM 1190 N N . CYS A 1 76 ? -0.356 18.758 -33.502 1.00 0.00 76 CYS A N 1
ATOM 1191 C CA . CYS A 1 76 ? -0.642 19.486 -34.726 1.00 0.00 76 CYS A CA 1
ATOM 1192 C C . CYS A 1 76 ? -0.197 20.948 -34.569 1.00 0.00 76 CYS A C 1
ATOM 1193 O O . CYS A 1 76 ? -0.132 21.708 -35.526 1.00 0.00 76 CYS A O 1
ATOM 1201 N N . LEU A 1 77 ? 0.140 21.316 -33.345 1.00 0.00 77 LEU A N 1
ATOM 1202 C CA . LEU A 1 77 ? 0.629 22.646 -33.035 1.00 0.00 77 LEU A CA 1
ATOM 1203 C C . LEU A 1 77 ? 2.078 22.789 -33.517 1.00 0.00 77 LEU A C 1
ATOM 1204 O O . LEU A 1 77 ? 2.618 23.889 -33.600 1.00 0.00 77 LEU A O 1
ATOM 1220 N N . ASP A 1 78 ? 2.697 21.655 -33.823 1.00 0.00 78 ASP A N 1
ATOM 1221 C CA . ASP A 1 78 ? 4.069 21.623 -34.318 1.00 0.00 78 ASP A CA 1
ATOM 1222 C C . ASP A 1 78 ? 4.063 21.919 -35.780 1.00 0.00 78 ASP A C 1
ATOM 1223 O O . ASP A 1 78 ? 4.823 22.752 -36.273 1.00 0.00 78 ASP A O 1
ATOM 1232 N N . LEU A 1 79 ? 3.177 21.243 -36.461 1.00 0.00 79 LEU A N 1
ATOM 1233 C CA . LEU A 1 79 ? 3.056 21.355 -37.901 1.00 0.00 79 LEU A CA 1
ATOM 1234 C C . LEU A 1 79 ? 2.362 22.673 -38.263 1.00 0.00 79 LEU A C 1
ATOM 1235 O O . LEU A 1 79 ? 1.730 23.281 -37.399 1.00 0.00 79 LEU A O 1
ATOM 1251 N N . PRO A 1 80 ? 2.503 23.153 -39.518 1.00 0.00 80 PRO A N 1
ATOM 1252 C CA . PRO A 1 80 ? 1.833 24.377 -39.960 1.00 0.00 80 PRO A CA 1
ATOM 1253 C C . PRO A 1 80 ? 0.297 24.254 -39.872 1.00 0.00 80 PRO A C 1
ATOM 1254 O O . PRO A 1 80 ? -0.321 24.762 -38.923 1.00 0.00 80 PRO A O 1
ATOM 1265 N N . ASP A 1 81 ? -0.303 23.539 -40.818 1.00 0.00 81 ASP A N 1
ATOM 1266 C CA . ASP A 1 81 ? -1.744 23.310 -40.822 1.00 0.00 81 ASP A CA 1
ATOM 1267 C C . ASP A 1 81 ? -2.119 22.225 -41.810 1.00 0.00 81 ASP A C 1
ATOM 1268 O O . ASP A 1 81 ? -1.583 22.181 -42.919 1.00 0.00 81 ASP A O 1
ATOM 1277 N N . ILE A 1 82 ? -3.012 21.358 -41.396 1.00 0.00 82 ILE A N 1
ATOM 1278 C CA . ILE A 1 82 ? -3.527 20.290 -42.206 1.00 0.00 82 ILE A CA 1
ATOM 1279 C C . ILE A 1 82 ? -4.865 19.834 -41.656 1.00 0.00 82 ILE A C 1
ATOM 1280 O O . ILE A 1 82 ? -4.991 19.511 -40.462 1.00 0.00 82 ILE A O 1
ATOM 1296 N N . ASP A 1 83 ? -5.863 19.880 -42.487 1.00 0.00 83 ASP A N 1
ATOM 1297 C CA . ASP A 1 83 ? -7.155 19.334 -42.143 1.00 0.00 83 ASP A CA 1
ATOM 1298 C C . ASP A 1 83 ? -7.110 17.830 -42.272 1.00 0.00 83 ASP A C 1
ATOM 1299 O O . ASP A 1 83 ? -7.239 17.275 -43.369 1.00 0.00 83 ASP A O 1
ATOM 1308 N N . PHE A 1 84 ? -6.817 17.186 -41.185 1.00 0.00 84 PHE A N 1
ATOM 1309 C CA . PHE A 1 84 ? -6.800 15.762 -41.156 1.00 0.00 84 PHE A CA 1
ATOM 1310 C C . PHE A 1 84 ? -7.907 15.281 -40.270 1.00 0.00 84 PHE A C 1
ATOM 1311 O O . PHE A 1 84 ? -8.385 16.016 -39.393 1.00 0.00 84 PHE A O 1
ATOM 1328 N N . ASP A 1 85 ? -8.321 14.091 -40.498 1.00 0.00 85 ASP A N 1
ATOM 1329 C CA . ASP A 1 85 ? -9.354 13.477 -39.725 1.00 0.00 85 ASP A CA 1
ATOM 1330 C C . ASP A 1 85 ? -8.905 12.067 -39.463 1.00 0.00 85 ASP A C 1
ATOM 1331 O O . ASP A 1 85 ? -8.588 11.355 -40.396 1.00 0.00 85 ASP A O 1
ATOM 1340 N N . LEU A 1 86 ? -8.805 11.662 -38.230 1.00 0.00 86 LEU A N 1
ATOM 1341 C CA . LEU A 1 86 ? -8.304 10.334 -37.963 1.00 0.00 86 LEU A CA 1
ATOM 1342 C C . LEU A 1 86 ? -9.368 9.469 -37.335 1.00 0.00 86 LEU A C 1
ATOM 1343 O O . LEU A 1 86 ? -10.291 9.968 -36.668 1.00 0.00 86 LEU A O 1
ATOM 1359 N N . ASN A 1 87 ? -9.253 8.205 -37.559 1.00 0.00 87 ASN A N 1
ATOM 1360 C CA . ASN A 1 87 ? -10.088 7.237 -36.937 1.00 0.00 87 ASN A CA 1
ATOM 1361 C C . ASN A 1 87 ? -9.220 6.247 -36.203 1.00 0.00 87 ASN A C 1
ATOM 1362 O O . ASN A 1 87 ? -8.398 5.559 -36.819 1.00 0.00 87 ASN A O 1
ATOM 1373 N N . ILE A 1 88 ? -9.345 6.216 -34.909 1.00 0.00 88 ILE A N 1
ATOM 1374 C CA . ILE A 1 88 ? -8.660 5.239 -34.108 1.00 0.00 88 ILE A CA 1
ATOM 1375 C C . ILE A 1 88 ? -9.484 3.966 -34.080 1.00 0.00 88 ILE A C 1
ATOM 1376 O O . ILE A 1 88 ? -10.718 4.020 -34.018 1.00 0.00 88 ILE A O 1
ATOM 1392 N N . MET A 1 89 ? -8.828 2.856 -34.167 1.00 0.00 89 MET A N 1
ATOM 1393 C CA . MET A 1 89 ? -9.453 1.577 -34.072 1.00 0.00 89 MET A CA 1
ATOM 1394 C C . MET A 1 89 ? -8.433 0.645 -33.472 1.00 0.00 89 MET A C 1
ATOM 1395 O O . MET A 1 89 ? -7.266 0.986 -33.408 1.00 0.00 89 MET A O 1
ATOM 1409 N N . THR A 1 90 ? -8.844 -0.464 -32.984 1.00 0.00 90 THR A N 1
ATOM 1410 C CA . THR A 1 90 ? -7.911 -1.461 -32.565 1.00 0.00 90 THR A CA 1
ATOM 1411 C C . THR A 1 90 ? -7.306 -2.160 -33.786 1.00 0.00 90 THR A C 1
ATOM 1412 O O . THR A 1 90 ? -7.918 -2.193 -34.853 1.00 0.00 90 THR A O 1
ATOM 1423 N N . VAL A 1 91 ? -6.109 -2.676 -33.632 1.00 0.00 91 VAL A N 1
ATOM 1424 C CA . VAL A 1 91 ? -5.408 -3.410 -34.692 1.00 0.00 91 VAL A CA 1
ATOM 1425 C C . VAL A 1 91 ? -6.276 -4.540 -35.284 1.00 0.00 91 VAL A C 1
ATOM 1426 O O . VAL A 1 91 ? -6.317 -4.735 -36.512 1.00 0.00 91 VAL A O 1
ATOM 1439 N N . ASP A 1 92 ? -7.008 -5.234 -34.425 1.00 0.00 92 ASP A N 1
ATOM 1440 C CA . ASP A 1 92 ? -7.877 -6.334 -34.869 1.00 0.00 92 ASP A CA 1
ATOM 1441 C C . ASP A 1 92 ? -8.968 -5.807 -35.774 1.00 0.00 92 ASP A C 1
ATOM 1442 O O . ASP A 1 92 ? -9.301 -6.419 -36.789 1.00 0.00 92 ASP A O 1
ATOM 1451 N N . ASP A 1 93 ? -9.445 -4.624 -35.432 1.00 0.00 93 ASP A N 1
ATOM 1452 C CA . ASP A 1 93 ? -10.545 -3.951 -36.143 1.00 0.00 93 ASP A CA 1
ATOM 1453 C C . ASP A 1 93 ? -10.060 -3.447 -37.466 1.00 0.00 93 ASP A C 1
ATOM 1454 O O . ASP A 1 93 ? -10.827 -3.178 -38.381 1.00 0.00 93 ASP A O 1
ATOM 1463 N N . TYR A 1 94 ? -8.785 -3.337 -37.569 1.00 0.00 94 TYR A N 1
ATOM 1464 C CA . TYR A 1 94 ? -8.181 -2.865 -38.745 1.00 0.00 94 TYR A CA 1
ATOM 1465 C C . TYR A 1 94 ? -8.019 -3.963 -39.761 1.00 0.00 94 TYR A C 1
ATOM 1466 O O . TYR A 1 94 ? -8.554 -3.889 -40.873 1.00 0.00 94 TYR A O 1
ATOM 1484 N N . PHE A 1 95 ? -7.322 -4.993 -39.371 1.00 0.00 95 PHE A N 1
ATOM 1485 C CA . PHE A 1 95 ? -7.013 -6.095 -40.271 1.00 0.00 95 PHE A CA 1
ATOM 1486 C C . PHE A 1 95 ? -8.222 -6.894 -40.693 1.00 0.00 95 PHE A C 1
ATOM 1487 O O . PHE A 1 95 ? -8.195 -7.610 -41.670 1.00 0.00 95 PHE A O 1
ATOM 1504 N N . ARG A 1 96 ? -9.266 -6.776 -39.952 1.00 0.00 96 ARG A N 1
ATOM 1505 C CA . ARG A 1 96 ? -10.521 -7.419 -40.313 1.00 0.00 96 ARG A CA 1
ATOM 1506 C C . ARG A 1 96 ? -11.143 -6.765 -41.570 1.00 0.00 96 ARG A C 1
ATOM 1507 O O . ARG A 1 96 ? -12.049 -7.325 -42.184 1.00 0.00 96 ARG A O 1
ATOM 1528 N N . GLN A 1 97 ? -10.653 -5.572 -41.927 1.00 0.00 97 GLN A N 1
ATOM 1529 C CA . GLN A 1 97 ? -11.112 -4.866 -43.124 1.00 0.00 97 GLN A CA 1
ATOM 1530 C C . GLN A 1 97 ? -10.154 -5.178 -44.274 1.00 0.00 97 GLN A C 1
ATOM 1531 O O . GLN A 1 97 ? -10.567 -5.422 -45.399 1.00 0.00 97 GLN A O 1
ATOM 1545 N N . PHE A 1 98 ? -8.865 -5.163 -43.961 1.00 0.00 98 PHE A N 1
ATOM 1546 C CA . PHE A 1 98 ? -7.803 -5.356 -44.952 1.00 0.00 98 PHE A CA 1
ATOM 1547 C C . PHE A 1 98 ? -7.177 -6.714 -44.762 1.00 0.00 98 PHE A C 1
ATOM 1548 O O . PHE A 1 98 ? -6.523 -6.967 -43.755 1.00 0.00 98 PHE A O 1
ATOM 1565 N N . TYR A 1 99 ? -7.347 -7.553 -45.731 1.00 0.00 99 TYR A N 1
ATOM 1566 C CA . TYR A 1 99 ? -6.961 -8.935 -45.625 1.00 0.00 99 TYR A CA 1
ATOM 1567 C C . TYR A 1 99 ? -5.548 -9.210 -46.123 1.00 0.00 99 TYR A C 1
ATOM 1568 O O . TYR A 1 99 ? -4.768 -8.285 -46.401 1.00 0.00 99 TYR A O 1
ATOM 1586 N N . LYS A 1 100 ? -5.253 -10.505 -46.175 1.00 0.00 100 LYS A N 1
ATOM 1587 C CA . LYS A 1 100 ? -4.017 -11.117 -46.636 1.00 0.00 100 LYS A CA 1
ATOM 1588 C C . LYS A 1 100 ? -3.437 -10.410 -47.872 1.00 0.00 100 LYS A C 1
ATOM 1589 O O . LYS A 1 100 ? -3.989 -10.566 -48.975 1.00 0.00 100 LYS A O 1
ATOM 1608 N N . GLY A 1 1 ? 3.797 4.134 -5.334 1.00 0.00 1 GLY A N 2
ATOM 1609 C CA . GLY A 1 1 ? 2.560 4.386 -4.616 1.00 0.00 1 GLY A CA 2
ATOM 1610 C C . GLY A 1 1 ? 1.388 3.957 -5.427 1.00 0.00 1 GLY A C 2
ATOM 1611 O O . GLY A 1 1 ? 1.553 3.390 -6.501 1.00 0.00 1 GLY A O 2
ATOM 1615 N N . HIS A 1 2 ? 0.197 4.213 -4.950 1.00 0.00 2 HIS A N 2
ATOM 1616 C CA . HIS A 1 2 ? -0.966 3.820 -5.692 1.00 0.00 2 HIS A CA 2
ATOM 1617 C C . HIS A 1 2 ? -1.464 4.890 -6.599 1.00 0.00 2 HIS A C 2
ATOM 1618 O O . HIS A 1 2 ? -2.456 5.546 -6.326 1.00 0.00 2 HIS A O 2
ATOM 1632 N N . MET A 1 3 ? -0.729 5.120 -7.619 1.00 0.00 3 MET A N 2
ATOM 1633 C CA . MET A 1 3 ? -1.154 5.958 -8.685 1.00 0.00 3 MET A CA 2
ATOM 1634 C C . MET A 1 3 ? -1.050 5.094 -9.894 1.00 0.00 3 MET A C 2
ATOM 1635 O O . MET A 1 3 ? -0.127 5.212 -10.698 1.00 0.00 3 MET A O 2
ATOM 1649 N N . GLU A 1 4 ? -1.935 4.127 -9.932 1.00 0.00 4 GLU A N 2
ATOM 1650 C CA . GLU A 1 4 ? -1.907 3.113 -10.898 1.00 0.00 4 GLU A CA 2
ATOM 1651 C C . GLU A 1 4 ? -2.236 3.655 -12.256 1.00 0.00 4 GLU A C 2
ATOM 1652 O O . GLU A 1 4 ? -3.271 4.321 -12.448 1.00 0.00 4 GLU A O 2
ATOM 1664 N N . GLY A 1 5 ? -1.361 3.436 -13.167 1.00 0.00 5 GLY A N 2
ATOM 1665 C CA . GLY A 1 5 ? -1.631 3.755 -14.508 1.00 0.00 5 GLY A CA 2
ATOM 1666 C C . GLY A 1 5 ? -2.146 2.527 -15.176 1.00 0.00 5 GLY A C 2
ATOM 1667 O O . GLY A 1 5 ? -3.181 1.965 -14.754 1.00 0.00 5 GLY A O 2
ATOM 1671 N N . LYS A 1 6 ? -1.432 2.052 -16.155 1.00 0.00 6 LYS A N 2
ATOM 1672 C CA . LYS A 1 6 ? -1.800 0.862 -16.839 1.00 0.00 6 LYS A CA 2
ATOM 1673 C C . LYS A 1 6 ? -0.590 0.079 -17.198 1.00 0.00 6 LYS A C 2
ATOM 1674 O O . LYS A 1 6 ? 0.388 0.613 -17.718 1.00 0.00 6 LYS A O 2
ATOM 1693 N N . ASN A 1 7 ? -0.657 -1.165 -16.899 1.00 0.00 7 ASN A N 2
ATOM 1694 C CA . ASN A 1 7 ? 0.376 -2.107 -17.214 1.00 0.00 7 ASN A CA 2
ATOM 1695 C C . ASN A 1 7 ? -0.008 -2.797 -18.494 1.00 0.00 7 ASN A C 2
ATOM 1696 O O . ASN A 1 7 ? 0.791 -3.479 -19.125 1.00 0.00 7 ASN A O 2
ATOM 1707 N N . LYS A 1 8 ? -1.257 -2.607 -18.877 1.00 0.00 8 LYS A N 2
ATOM 1708 C CA . LYS A 1 8 ? -1.736 -3.087 -20.115 1.00 0.00 8 LYS A CA 2
ATOM 1709 C C . LYS A 1 8 ? -1.912 -1.949 -21.100 1.00 0.00 8 LYS A C 2
ATOM 1710 O O . LYS A 1 8 ? -2.866 -1.171 -21.049 1.00 0.00 8 LYS A O 2
ATOM 1729 N N . PHE A 1 9 ? -0.902 -1.787 -21.867 1.00 0.00 9 PHE A N 2
ATOM 1730 C CA . PHE A 1 9 ? -0.887 -0.953 -23.020 1.00 0.00 9 PHE A CA 2
ATOM 1731 C C . PHE A 1 9 ? -1.637 -1.650 -24.085 1.00 0.00 9 PHE A C 2
ATOM 1732 O O . PHE A 1 9 ? -1.352 -2.803 -24.408 1.00 0.00 9 PHE A O 2
ATOM 1749 N N . ASN A 1 10 ? -2.604 -0.992 -24.590 1.00 0.00 10 ASN A N 2
ATOM 1750 C CA . ASN A 1 10 ? -3.472 -1.576 -25.562 1.00 0.00 10 ASN A CA 2
ATOM 1751 C C . ASN A 1 10 ? -2.955 -1.279 -26.937 1.00 0.00 10 ASN A C 2
ATOM 1752 O O . ASN A 1 10 ? -1.847 -0.727 -27.078 1.00 0.00 10 ASN A O 2
ATOM 1763 N N . THR A 1 11 ? -3.680 -1.631 -27.945 1.00 0.00 11 THR A N 2
ATOM 1764 C CA . THR A 1 11 ? -3.181 -1.442 -29.251 1.00 0.00 11 THR A CA 2
ATOM 1765 C C . THR A 1 11 ? -4.281 -0.882 -30.188 1.00 0.00 11 THR A C 2
ATOM 1766 O O . THR A 1 11 ? -5.342 -1.495 -30.424 1.00 0.00 11 THR A O 2
ATOM 1777 N N . TYR A 1 12 ? -4.040 0.303 -30.676 1.00 0.00 12 TYR A N 2
ATOM 1778 C CA . TYR A 1 12 ? -4.984 0.995 -31.512 1.00 0.00 12 TYR A CA 2
ATOM 1779 C C . TYR A 1 12 ? -4.415 1.286 -32.863 1.00 0.00 12 TYR A C 2
ATOM 1780 O O . TYR A 1 12 ? -3.216 1.242 -33.052 1.00 0.00 12 TYR A O 2
ATOM 1798 N N . VAL A 1 13 ? -5.290 1.581 -33.771 1.00 0.00 13 VAL A N 2
ATOM 1799 C CA . VAL A 1 13 ? -4.984 1.942 -35.120 1.00 0.00 13 VAL A CA 2
ATOM 1800 C C . VAL A 1 13 ? -5.662 3.263 -35.462 1.00 0.00 13 VAL A C 2
ATOM 1801 O O . VAL A 1 13 ? -6.825 3.486 -35.139 1.00 0.00 13 VAL A O 2
ATOM 1814 N N . VAL A 1 14 ? -4.942 4.121 -36.095 1.00 0.00 14 VAL A N 2
ATOM 1815 C CA . VAL A 1 14 ? -5.464 5.378 -36.496 1.00 0.00 14 VAL A CA 2
ATOM 1816 C C . VAL A 1 14 ? -5.441 5.462 -37.991 1.00 0.00 14 VAL A C 2
ATOM 1817 O O . VAL A 1 14 ? -4.495 5.051 -38.614 1.00 0.00 14 VAL A O 2
ATOM 1830 N N . SER A 1 15 ? -6.503 5.898 -38.542 1.00 0.00 15 SER A N 2
ATOM 1831 C CA . SER A 1 15 ? -6.629 6.048 -39.954 1.00 0.00 15 SER A CA 2
ATOM 1832 C C . SER A 1 15 ? -6.682 7.534 -40.293 1.00 0.00 15 SER A C 2
ATOM 1833 O O . SER A 1 15 ? -7.642 8.212 -39.941 1.00 0.00 15 SER A O 2
ATOM 1841 N N . PHE A 1 16 ? -5.613 8.049 -40.878 1.00 0.00 16 PHE A N 2
ATOM 1842 C CA . PHE A 1 16 ? -5.539 9.455 -41.220 1.00 0.00 16 PHE A CA 2
ATOM 1843 C C . PHE A 1 16 ? -6.037 9.753 -42.607 1.00 0.00 16 PHE A C 2
ATOM 1844 O O . PHE A 1 16 ? -5.746 9.038 -43.569 1.00 0.00 16 PHE A O 2
ATOM 1861 N N . ASP A 1 17 ? -6.771 10.817 -42.692 1.00 0.00 17 ASP A N 2
ATOM 1862 C CA . ASP A 1 17 ? -7.265 11.350 -43.925 1.00 0.00 17 ASP A CA 2
ATOM 1863 C C . ASP A 1 17 ? -6.795 12.757 -44.062 1.00 0.00 17 ASP A C 2
ATOM 1864 O O . ASP A 1 17 ? -7.024 13.590 -43.164 1.00 0.00 17 ASP A O 2
ATOM 1873 N N . TYR A 1 18 ? -6.136 13.030 -45.144 1.00 0.00 18 TYR A N 2
ATOM 1874 C CA . TYR A 1 18 ? -5.584 14.331 -45.422 1.00 0.00 18 TYR A CA 2
ATOM 1875 C C . TYR A 1 18 ? -5.312 14.423 -46.915 1.00 0.00 18 TYR A C 2
ATOM 1876 O O . TYR A 1 18 ? -4.915 13.420 -47.533 1.00 0.00 18 TYR A O 2
ATOM 1894 N N . PRO A 1 19 ? -5.580 15.570 -47.539 1.00 0.00 19 PRO A N 2
ATOM 1895 C CA . PRO A 1 19 ? -5.260 15.761 -48.935 1.00 0.00 19 PRO A CA 2
ATOM 1896 C C . PRO A 1 19 ? -3.747 15.822 -49.143 1.00 0.00 19 PRO A C 2
ATOM 1897 O O . PRO A 1 19 ? -2.992 16.293 -48.267 1.00 0.00 19 PRO A O 2
ATOM 1908 N N . SER A 1 20 ? -3.311 15.406 -50.305 1.00 0.00 20 SER A N 2
ATOM 1909 C CA . SER A 1 20 ? -1.899 15.303 -50.634 1.00 0.00 20 SER A CA 2
ATOM 1910 C C . SER A 1 20 ? -1.235 16.684 -50.768 1.00 0.00 20 SER A C 2
ATOM 1911 O O . SER A 1 20 ? -0.009 16.796 -50.901 1.00 0.00 20 SER A O 2
ATOM 1919 N N . SER A 1 21 ? -2.051 17.716 -50.690 1.00 0.00 21 SER A N 2
ATOM 1920 C CA . SER A 1 21 ? -1.625 19.091 -50.693 1.00 0.00 21 SER A CA 2
ATOM 1921 C C . SER A 1 21 ? -0.776 19.376 -49.433 1.00 0.00 21 SER A C 2
ATOM 1922 O O . SER A 1 21 ? 0.028 20.303 -49.395 1.00 0.00 21 SER A O 2
ATOM 1930 N N . TYR A 1 22 ? -0.978 18.562 -48.404 1.00 0.00 22 TYR A N 2
ATOM 1931 C CA . TYR A 1 22 ? -0.250 18.706 -47.161 1.00 0.00 22 TYR A CA 2
ATOM 1932 C C . TYR A 1 22 ? 0.735 17.580 -46.975 1.00 0.00 22 TYR A C 2
ATOM 1933 O O . TYR A 1 22 ? 1.153 17.322 -45.857 1.00 0.00 22 TYR A O 2
ATOM 1951 N N . SER A 1 23 ? 1.143 16.942 -48.051 1.00 0.00 23 SER A N 2
ATOM 1952 C CA . SER A 1 23 ? 2.056 15.825 -47.962 1.00 0.00 23 SER A CA 2
ATOM 1953 C C . SER A 1 23 ? 3.370 16.222 -47.277 1.00 0.00 23 SER A C 2
ATOM 1954 O O . SER A 1 23 ? 3.809 15.554 -46.358 1.00 0.00 23 SER A O 2
ATOM 1962 N N . SER A 1 24 ? 3.915 17.372 -47.647 1.00 0.00 24 SER A N 2
ATOM 1963 C CA . SER A 1 24 ? 5.175 17.846 -47.080 1.00 0.00 24 SER A CA 2
ATOM 1964 C C . SER A 1 24 ? 5.011 18.236 -45.605 1.00 0.00 24 SER A C 2
ATOM 1965 O O . SER A 1 24 ? 5.935 18.105 -44.792 1.00 0.00 24 SER A O 2
ATOM 1973 N N . VAL A 1 25 ? 3.805 18.590 -45.267 1.00 0.00 25 VAL A N 2
ATOM 1974 C CA . VAL A 1 25 ? 3.462 19.106 -43.964 1.00 0.00 25 VAL A CA 2
ATOM 1975 C C . VAL A 1 25 ? 3.211 17.967 -43.007 1.00 0.00 25 VAL A C 2
ATOM 1976 O O . VAL A 1 25 ? 3.592 18.001 -41.836 1.00 0.00 25 VAL A O 2
ATOM 1989 N N . PHE A 1 26 ? 2.628 16.942 -43.521 1.00 0.00 26 PHE A N 2
ATOM 1990 C CA . PHE A 1 26 ? 2.238 15.829 -42.748 1.00 0.00 26 PHE A CA 2
ATOM 1991 C C . PHE A 1 26 ? 3.441 15.001 -42.346 1.00 0.00 26 PHE A C 2
ATOM 1992 O O . PHE A 1 26 ? 3.407 14.281 -41.344 1.00 0.00 26 PHE A O 2
ATOM 2009 N N . LEU A 1 27 ? 4.524 15.135 -43.082 1.00 0.00 27 LEU A N 2
ATOM 2010 C CA . LEU A 1 27 ? 5.725 14.390 -42.766 1.00 0.00 27 LEU A CA 2
ATOM 2011 C C . LEU A 1 27 ? 6.262 14.843 -41.418 1.00 0.00 27 LEU A C 2
ATOM 2012 O O . LEU A 1 27 ? 6.999 14.133 -40.769 1.00 0.00 27 LEU A O 2
ATOM 2028 N N . ARG A 1 28 ? 5.832 16.016 -40.990 1.00 0.00 28 ARG A N 2
ATOM 2029 C CA . ARG A 1 28 ? 6.229 16.534 -39.704 1.00 0.00 28 ARG A CA 2
ATOM 2030 C C . ARG A 1 28 ? 5.423 15.802 -38.637 1.00 0.00 28 ARG A C 2
ATOM 2031 O O . ARG A 1 28 ? 5.963 15.339 -37.641 1.00 0.00 28 ARG A O 2
ATOM 2052 N N . LEU A 1 29 ? 4.130 15.637 -38.922 1.00 0.00 29 LEU A N 2
ATOM 2053 C CA . LEU A 1 29 ? 3.166 14.978 -38.038 1.00 0.00 29 LEU A CA 2
ATOM 2054 C C . LEU A 1 29 ? 3.511 13.494 -37.904 1.00 0.00 29 LEU A C 2
ATOM 2055 O O . LEU A 1 29 ? 3.320 12.899 -36.843 1.00 0.00 29 LEU A O 2
ATOM 2071 N N . ARG A 1 30 ? 4.064 12.901 -38.965 1.00 0.00 30 ARG A N 2
ATOM 2072 C CA . ARG A 1 30 ? 4.418 11.489 -38.903 1.00 0.00 30 ARG A CA 2
ATOM 2073 C C . ARG A 1 30 ? 5.574 11.295 -37.954 1.00 0.00 30 ARG A C 2
ATOM 2074 O O . ARG A 1 30 ? 5.649 10.314 -37.240 1.00 0.00 30 ARG A O 2
ATOM 2095 N N . SER A 1 31 ? 6.438 12.259 -37.929 1.00 0.00 31 SER A N 2
ATOM 2096 C CA . SER A 1 31 ? 7.551 12.262 -37.006 1.00 0.00 31 SER A CA 2
ATOM 2097 C C . SER A 1 31 ? 7.062 12.348 -35.553 1.00 0.00 31 SER A C 2
ATOM 2098 O O . SER A 1 31 ? 7.662 11.758 -34.657 1.00 0.00 31 SER A O 2
ATOM 2106 N N . LEU A 1 32 ? 5.939 13.043 -35.342 1.00 0.00 32 LEU A N 2
ATOM 2107 C CA . LEU A 1 32 ? 5.316 13.138 -34.009 1.00 0.00 32 LEU A CA 2
ATOM 2108 C C . LEU A 1 32 ? 4.846 11.772 -33.562 1.00 0.00 32 LEU A C 2
ATOM 2109 O O . LEU A 1 32 ? 4.946 11.420 -32.394 1.00 0.00 32 LEU A O 2
ATOM 2125 N N . MET A 1 33 ? 4.333 11.012 -34.510 1.00 0.00 33 MET A N 2
ATOM 2126 C CA . MET A 1 33 ? 3.834 9.671 -34.281 1.00 0.00 33 MET A CA 2
ATOM 2127 C C . MET A 1 33 ? 4.880 8.789 -33.613 1.00 0.00 33 MET A C 2
ATOM 2128 O O . MET A 1 33 ? 4.622 8.206 -32.563 1.00 0.00 33 MET A O 2
ATOM 2142 N N . TYR A 1 34 ? 6.065 8.732 -34.204 1.00 0.00 34 TYR A N 2
ATOM 2143 C CA . TYR A 1 34 ? 7.126 7.846 -33.713 1.00 0.00 34 TYR A CA 2
ATOM 2144 C C . TYR A 1 34 ? 7.814 8.465 -32.513 1.00 0.00 34 TYR A C 2
ATOM 2145 O O . TYR A 1 34 ? 8.520 7.792 -31.767 1.00 0.00 34 TYR A O 2
ATOM 2163 N N . ASP A 1 35 ? 7.634 9.763 -32.363 1.00 0.00 35 ASP A N 2
ATOM 2164 C CA . ASP A 1 35 ? 8.121 10.495 -31.196 1.00 0.00 35 ASP A CA 2
ATOM 2165 C C . ASP A 1 35 ? 7.286 10.093 -29.985 1.00 0.00 35 ASP A C 2
ATOM 2166 O O . ASP A 1 35 ? 7.751 10.077 -28.846 1.00 0.00 35 ASP A O 2
ATOM 2175 N N . MET A 1 36 ? 6.055 9.738 -30.270 1.00 0.00 36 MET A N 2
ATOM 2176 C CA . MET A 1 36 ? 5.135 9.195 -29.308 1.00 0.00 36 MET A CA 2
ATOM 2177 C C . MET A 1 36 ? 5.161 7.652 -29.403 1.00 0.00 36 MET A C 2
ATOM 2178 O O . MET A 1 36 ? 6.217 7.063 -29.648 1.00 0.00 36 MET A O 2
ATOM 2192 N N . ASN A 1 37 ? 4.030 6.999 -29.203 1.00 0.00 37 ASN A N 2
ATOM 2193 C CA . ASN A 1 37 ? 3.986 5.521 -29.201 1.00 0.00 37 ASN A CA 2
ATOM 2194 C C . ASN A 1 37 ? 3.473 4.910 -30.487 1.00 0.00 37 ASN A C 2
ATOM 2195 O O . ASN A 1 37 ? 3.308 3.687 -30.565 1.00 0.00 37 ASN A O 2
ATOM 2206 N N . PHE A 1 38 ? 3.148 5.735 -31.462 1.00 0.00 38 PHE A N 2
ATOM 2207 C CA . PHE A 1 38 ? 2.669 5.228 -32.745 1.00 0.00 38 PHE A CA 2
ATOM 2208 C C . PHE A 1 38 ? 3.746 4.424 -33.474 1.00 0.00 38 PHE A C 2
ATOM 2209 O O . PHE A 1 38 ? 4.946 4.622 -33.264 1.00 0.00 38 PHE A O 2
ATOM 2226 N N . SER A 1 39 ? 3.319 3.534 -34.312 1.00 0.00 39 SER A N 2
ATOM 2227 C CA . SER A 1 39 ? 4.193 2.703 -35.088 1.00 0.00 39 SER A CA 2
ATOM 2228 C C . SER A 1 39 ? 3.628 2.490 -36.481 1.00 0.00 39 SER A C 2
ATOM 2229 O O . SER A 1 39 ? 2.436 2.733 -36.732 1.00 0.00 39 SER A O 2
ATOM 2237 N N . SER A 1 40 ? 4.476 2.027 -37.363 1.00 0.00 40 SER A N 2
ATOM 2238 C CA . SER A 1 40 ? 4.117 1.741 -38.717 1.00 0.00 40 SER A CA 2
ATOM 2239 C C . SER A 1 40 ? 3.939 0.261 -38.948 1.00 0.00 40 SER A C 2
ATOM 2240 O O . SER A 1 40 ? 3.486 -0.152 -40.021 1.00 0.00 40 SER A O 2
ATOM 2248 N N . ILE A 1 41 ? 4.340 -0.526 -37.991 1.00 0.00 41 ILE A N 2
ATOM 2249 C CA . ILE A 1 41 ? 4.171 -1.955 -38.040 1.00 0.00 41 ILE A CA 2
ATOM 2250 C C . ILE A 1 41 ? 3.473 -2.398 -36.766 1.00 0.00 41 ILE A C 2
ATOM 2251 O O . ILE A 1 41 ? 3.757 -1.865 -35.681 1.00 0.00 41 ILE A O 2
ATOM 2267 N N . VAL A 1 42 ? 2.572 -3.324 -36.896 1.00 0.00 42 VAL A N 2
ATOM 2268 C CA . VAL A 1 42 ? 1.889 -3.909 -35.769 1.00 0.00 42 VAL A CA 2
ATOM 2269 C C . VAL A 1 42 ? 1.448 -5.308 -36.181 1.00 0.00 42 VAL A C 2
ATOM 2270 O O . VAL A 1 42 ? 1.262 -5.571 -37.380 1.00 0.00 42 VAL A O 2
ATOM 2283 N N . ALA A 1 43 ? 1.359 -6.201 -35.240 1.00 0.00 43 ALA A N 2
ATOM 2284 C CA . ALA A 1 43 ? 0.942 -7.545 -35.511 1.00 0.00 43 ALA A CA 2
ATOM 2285 C C . ALA A 1 43 ? -0.549 -7.604 -35.756 1.00 0.00 43 ALA A C 2
ATOM 2286 O O . ALA A 1 43 ? -1.331 -6.941 -35.067 1.00 0.00 43 ALA A O 2
ATOM 2293 N N . ASP A 1 44 ? -0.927 -8.362 -36.746 1.00 0.00 44 ASP A N 2
ATOM 2294 C CA . ASP A 1 44 ? -2.322 -8.588 -37.072 1.00 0.00 44 ASP A CA 2
ATOM 2295 C C . ASP A 1 44 ? -2.922 -9.653 -36.155 1.00 0.00 44 ASP A C 2
ATOM 2296 O O . ASP A 1 44 ? -2.319 -10.031 -35.135 1.00 0.00 44 ASP A O 2
ATOM 2305 N N . GLU A 1 45 ? -4.086 -10.154 -36.528 1.00 0.00 45 GLU A N 2
ATOM 2306 C CA . GLU A 1 45 ? -4.794 -11.146 -35.739 1.00 0.00 45 GLU A CA 2
ATOM 2307 C C . GLU A 1 45 ? -4.073 -12.493 -35.773 1.00 0.00 45 GLU A C 2
ATOM 2308 O O . GLU A 1 45 ? -4.217 -13.308 -34.861 1.00 0.00 45 GLU A O 2
ATOM 2320 N N . TYR A 1 46 ? -3.279 -12.709 -36.806 1.00 0.00 46 TYR A N 2
ATOM 2321 C CA . TYR A 1 46 ? -2.583 -13.957 -36.973 1.00 0.00 46 TYR A CA 2
ATOM 2322 C C . TYR A 1 46 ? -1.283 -13.873 -36.191 1.00 0.00 46 TYR A C 2
ATOM 2323 O O . TYR A 1 46 ? -0.818 -14.853 -35.594 1.00 0.00 46 TYR A O 2
ATOM 2341 N N . GLY A 1 47 ? -0.729 -12.691 -36.178 1.00 0.00 47 GLY A N 2
ATOM 2342 C CA . GLY A 1 47 ? 0.486 -12.417 -35.468 1.00 0.00 47 GLY A CA 2
ATOM 2343 C C . GLY A 1 47 ? 1.562 -11.907 -36.396 1.00 0.00 47 GLY A C 2
ATOM 2344 O O . GLY A 1 47 ? 2.748 -11.895 -36.049 1.00 0.00 47 GLY A O 2
ATOM 2348 N N . ILE A 1 48 ? 1.160 -11.466 -37.565 1.00 0.00 48 ILE A N 2
ATOM 2349 C CA . ILE A 1 48 ? 2.084 -11.010 -38.561 1.00 0.00 48 ILE A CA 2
ATOM 2350 C C . ILE A 1 48 ? 2.238 -9.500 -38.489 1.00 0.00 48 ILE A C 2
ATOM 2351 O O . ILE A 1 48 ? 1.243 -8.773 -38.480 1.00 0.00 48 ILE A O 2
ATOM 2367 N N . PRO A 1 49 ? 3.481 -9.021 -38.361 1.00 0.00 49 PRO A N 2
ATOM 2368 C CA . PRO A 1 49 ? 3.783 -7.598 -38.335 1.00 0.00 49 PRO A CA 2
ATOM 2369 C C . PRO A 1 49 ? 3.502 -6.943 -39.692 1.00 0.00 49 PRO A C 2
ATOM 2370 O O . PRO A 1 49 ? 4.246 -7.120 -40.665 1.00 0.00 49 PRO A O 2
ATOM 2381 N N . ARG A 1 50 ? 2.402 -6.259 -39.760 1.00 0.00 50 ARG A N 2
ATOM 2382 C CA . ARG A 1 50 ? 1.960 -5.602 -40.965 1.00 0.00 50 ARG A CA 2
ATOM 2383 C C . ARG A 1 50 ? 2.396 -4.161 -40.993 1.00 0.00 50 ARG A C 2
ATOM 2384 O O . ARG A 1 50 ? 2.555 -3.538 -39.944 1.00 0.00 50 ARG A O 2
ATOM 2405 N N . GLN A 1 51 ? 2.575 -3.641 -42.182 1.00 0.00 51 GLN A N 2
ATOM 2406 C CA . GLN A 1 51 ? 2.793 -2.235 -42.381 1.00 0.00 51 GLN A CA 2
ATOM 2407 C C . GLN A 1 51 ? 1.456 -1.554 -42.468 1.00 0.00 51 GLN A C 2
ATOM 2408 O O . GLN A 1 51 ? 0.493 -2.107 -43.005 1.00 0.00 51 GLN A O 2
ATOM 2422 N N . LEU A 1 52 ? 1.409 -0.379 -41.954 1.00 0.00 52 LEU A N 2
ATOM 2423 C CA . LEU A 1 52 ? 0.183 0.375 -41.837 1.00 0.00 52 LEU A CA 2
ATOM 2424 C C . LEU A 1 52 ? 0.174 1.537 -42.783 1.00 0.00 52 LEU A C 2
ATOM 2425 O O . LEU A 1 52 ? -0.882 2.062 -43.112 1.00 0.00 52 LEU A O 2
ATOM 2441 N N . ASN A 1 53 ? 1.369 1.885 -43.263 1.00 0.00 53 ASN A N 2
ATOM 2442 C CA . ASN A 1 53 ? 1.649 3.129 -44.045 1.00 0.00 53 ASN A CA 2
ATOM 2443 C C . ASN A 1 53 ? 0.984 3.196 -45.402 1.00 0.00 53 ASN A C 2
ATOM 2444 O O . ASN A 1 53 ? 1.632 3.187 -46.448 1.00 0.00 53 ASN A O 2
ATOM 2455 N N . GLU A 1 54 ? -0.281 3.159 -45.350 1.00 0.00 54 GLU A N 2
ATOM 2456 C CA . GLU A 1 54 ? -1.160 3.336 -46.453 1.00 0.00 54 GLU A CA 2
ATOM 2457 C C . GLU A 1 54 ? -2.061 4.539 -46.147 1.00 0.00 54 GLU A C 2
ATOM 2458 O O . GLU A 1 54 ? -2.356 5.360 -47.019 1.00 0.00 54 GLU A O 2
ATOM 2470 N N . ASN A 1 55 ? -2.440 4.641 -44.874 1.00 0.00 55 ASN A N 2
ATOM 2471 C CA . ASN A 1 55 ? -3.256 5.739 -44.321 1.00 0.00 55 ASN A CA 2
ATOM 2472 C C . ASN A 1 55 ? -3.348 5.537 -42.811 1.00 0.00 55 ASN A C 2
ATOM 2473 O O . ASN A 1 55 ? -3.416 6.490 -42.035 1.00 0.00 55 ASN A O 2
ATOM 2484 N N . SER A 1 56 ? -3.355 4.281 -42.413 1.00 0.00 56 SER A N 2
ATOM 2485 C CA . SER A 1 56 ? -3.414 3.903 -41.053 1.00 0.00 56 SER A CA 2
ATOM 2486 C C . SER A 1 56 ? -2.041 3.781 -40.393 1.00 0.00 56 SER A C 2
ATOM 2487 O O . SER A 1 56 ? -1.013 3.747 -41.056 1.00 0.00 56 SER A O 2
ATOM 2495 N N . PHE A 1 57 ? -2.051 3.814 -39.086 1.00 0.00 57 PHE A N 2
ATOM 2496 C CA . PHE A 1 57 ? -0.891 3.629 -38.250 1.00 0.00 57 PHE A CA 2
ATOM 2497 C C . PHE A 1 57 ? -1.392 3.001 -36.976 1.00 0.00 57 PHE A C 2
ATOM 2498 O O . PHE A 1 57 ? -2.598 2.935 -36.778 1.00 0.00 57 PHE A O 2
ATOM 2515 N N . ALA A 1 58 ? -0.517 2.564 -36.123 1.00 0.00 58 ALA A N 2
ATOM 2516 C CA . ALA A 1 58 ? -0.936 1.937 -34.888 1.00 0.00 58 ALA A CA 2
ATOM 2517 C C . ALA A 1 58 ? -0.251 2.568 -33.748 1.00 0.00 58 ALA A C 2
ATOM 2518 O O . ALA A 1 58 ? 0.679 3.322 -33.939 1.00 0.00 58 ALA A O 2
ATOM 2525 N N . ILE A 1 59 ? -0.710 2.278 -32.574 1.00 0.00 59 ILE A N 2
ATOM 2526 C CA . ILE A 1 59 ? -0.118 2.779 -31.389 1.00 0.00 59 ILE A CA 2
ATOM 2527 C C . ILE A 1 59 ? -0.400 1.851 -30.237 1.00 0.00 59 ILE A C 2
ATOM 2528 O O . ILE A 1 59 ? -1.472 1.235 -30.161 1.00 0.00 59 ILE A O 2
ATOM 2544 N N . THR A 1 60 ? 0.545 1.719 -29.374 1.00 0.00 60 THR A N 2
ATOM 2545 C CA . THR A 1 60 ? 0.335 1.002 -28.202 1.00 0.00 60 THR A CA 2
ATOM 2546 C C . THR A 1 60 ? 0.128 2.017 -27.069 1.00 0.00 60 THR A C 2
ATOM 2547 O O . THR A 1 60 ? 1.050 2.616 -26.529 1.00 0.00 60 THR A O 2
ATOM 2558 N N . THR A 1 61 ? -1.097 2.301 -26.840 1.00 0.00 61 THR A N 2
ATOM 2559 C CA . THR A 1 61 ? -1.482 3.221 -25.837 1.00 0.00 61 THR A CA 2
ATOM 2560 C C . THR A 1 61 ? -2.609 2.583 -25.074 1.00 0.00 61 THR A C 2
ATOM 2561 O O . THR A 1 61 ? -3.242 1.657 -25.574 1.00 0.00 61 THR A O 2
ATOM 2572 N N . SER A 1 62 ? -2.849 3.021 -23.897 1.00 0.00 62 SER A N 2
ATOM 2573 C CA . SER A 1 62 ? -3.851 2.414 -23.112 1.00 0.00 62 SER A CA 2
ATOM 2574 C C . SER A 1 62 ? -5.050 3.349 -22.920 1.00 0.00 62 SER A C 2
ATOM 2575 O O . SER A 1 62 ? -6.015 2.995 -22.252 1.00 0.00 62 SER A O 2
ATOM 2583 N N . LEU A 1 63 ? -4.973 4.529 -23.502 1.00 0.00 63 LEU A N 2
ATOM 2584 C CA . LEU A 1 63 ? -6.049 5.503 -23.421 1.00 0.00 63 LEU A CA 2
ATOM 2585 C C . LEU A 1 63 ? -7.101 5.256 -24.475 1.00 0.00 63 LEU A C 2
ATOM 2586 O O . LEU A 1 63 ? -6.985 4.325 -25.274 1.00 0.00 63 LEU A O 2
ATOM 2602 N N . ALA A 1 64 ? -8.114 6.065 -24.490 1.00 0.00 64 ALA A N 2
ATOM 2603 C CA . ALA A 1 64 ? -9.192 5.833 -25.396 1.00 0.00 64 ALA A CA 2
ATOM 2604 C C . ALA A 1 64 ? -9.050 6.618 -26.690 1.00 0.00 64 ALA A C 2
ATOM 2605 O O . ALA A 1 64 ? -8.176 7.469 -26.819 1.00 0.00 64 ALA A O 2
ATOM 2612 N N . ALA A 1 65 ? -9.949 6.344 -27.621 1.00 0.00 65 ALA A N 2
ATOM 2613 C CA . ALA A 1 65 ? -9.972 6.945 -28.951 1.00 0.00 65 ALA A CA 2
ATOM 2614 C C . ALA A 1 65 ? -9.989 8.456 -28.887 1.00 0.00 65 ALA A C 2
ATOM 2615 O O . ALA A 1 65 ? -9.201 9.129 -29.562 1.00 0.00 65 ALA A O 2
ATOM 2622 N N . SER A 1 66 ? -10.823 8.970 -28.016 1.00 0.00 66 SER A N 2
ATOM 2623 C CA . SER A 1 66 ? -10.985 10.393 -27.833 1.00 0.00 66 SER A CA 2
ATOM 2624 C C . SER A 1 66 ? -9.704 11.015 -27.272 1.00 0.00 66 SER A C 2
ATOM 2625 O O . SER A 1 66 ? -9.437 12.198 -27.456 1.00 0.00 66 SER A O 2
ATOM 2633 N N . GLU A 1 67 ? -8.883 10.186 -26.656 1.00 0.00 67 GLU A N 2
ATOM 2634 C CA . GLU A 1 67 ? -7.678 10.646 -26.053 1.00 0.00 67 GLU A CA 2
ATOM 2635 C C . GLU A 1 67 ? -6.567 10.625 -27.069 1.00 0.00 67 GLU A C 2
ATOM 2636 O O . GLU A 1 67 ? -5.755 11.535 -27.105 1.00 0.00 67 GLU A O 2
ATOM 2648 N N . ILE A 1 68 ? -6.534 9.575 -27.904 1.00 0.00 68 ILE A N 2
ATOM 2649 C CA . ILE A 1 68 ? -5.531 9.487 -28.975 1.00 0.00 68 ILE A CA 2
ATOM 2650 C C . ILE A 1 68 ? -5.683 10.671 -29.898 1.00 0.00 68 ILE A C 2
ATOM 2651 O O . ILE A 1 68 ? -4.702 11.328 -30.227 1.00 0.00 68 ILE A O 2
ATOM 2667 N N . GLU A 1 69 ? -6.930 10.945 -30.304 1.00 0.00 69 GLU A N 2
ATOM 2668 C CA . GLU A 1 69 ? -7.220 12.080 -31.164 1.00 0.00 69 GLU A CA 2
ATOM 2669 C C . GLU A 1 69 ? -6.692 13.351 -30.546 1.00 0.00 69 GLU A C 2
ATOM 2670 O O . GLU A 1 69 ? -5.941 14.082 -31.174 1.00 0.00 69 GLU A O 2
ATOM 2682 N N . ASP A 1 70 ? -7.043 13.561 -29.302 1.00 0.00 70 ASP A N 2
ATOM 2683 C CA . ASP A 1 70 ? -6.613 14.729 -28.539 1.00 0.00 70 ASP A CA 2
ATOM 2684 C C . ASP A 1 70 ? -5.100 14.856 -28.497 1.00 0.00 70 ASP A C 2
ATOM 2685 O O . ASP A 1 70 ? -4.564 15.932 -28.758 1.00 0.00 70 ASP A O 2
ATOM 2694 N N . LEU A 1 71 ? -4.435 13.749 -28.245 1.00 0.00 71 LEU A N 2
ATOM 2695 C CA . LEU A 1 71 ? -2.982 13.681 -28.210 1.00 0.00 71 LEU A CA 2
ATOM 2696 C C . LEU A 1 71 ? -2.393 14.166 -29.514 1.00 0.00 71 LEU A C 2
ATOM 2697 O O . LEU A 1 71 ? -1.531 15.035 -29.535 1.00 0.00 71 LEU A O 2
ATOM 2713 N N . ILE A 1 72 ? -2.918 13.662 -30.596 1.00 0.00 72 ILE A N 2
ATOM 2714 C CA . ILE A 1 72 ? -2.395 13.973 -31.901 1.00 0.00 72 ILE A CA 2
ATOM 2715 C C . ILE A 1 72 ? -2.696 15.412 -32.258 1.00 0.00 72 ILE A C 2
ATOM 2716 O O . ILE A 1 72 ? -1.825 16.143 -32.735 1.00 0.00 72 ILE A O 2
ATOM 2732 N N . ARG A 1 73 ? -3.903 15.840 -31.967 1.00 0.00 73 ARG A N 2
ATOM 2733 C CA . ARG A 1 73 ? -4.319 17.153 -32.365 1.00 0.00 73 ARG A CA 2
ATOM 2734 C C . ARG A 1 73 ? -3.695 18.244 -31.492 1.00 0.00 73 ARG A C 2
ATOM 2735 O O . ARG A 1 73 ? -3.598 19.387 -31.916 1.00 0.00 73 ARG A O 2
ATOM 2756 N N . LEU A 1 74 ? -3.226 17.894 -30.292 1.00 0.00 74 LEU A N 2
ATOM 2757 C CA . LEU A 1 74 ? -2.555 18.881 -29.472 1.00 0.00 74 LEU A CA 2
ATOM 2758 C C . LEU A 1 74 ? -1.070 18.927 -29.870 1.00 0.00 74 LEU A C 2
ATOM 2759 O O . LEU A 1 74 ? -0.373 19.910 -29.626 1.00 0.00 74 LEU A O 2
ATOM 2775 N N . LYS A 1 75 ? -0.601 17.864 -30.541 1.00 0.00 75 LYS A N 2
ATOM 2776 C CA . LYS A 1 75 ? 0.761 17.825 -31.071 1.00 0.00 75 LYS A CA 2
ATOM 2777 C C . LYS A 1 75 ? 0.821 18.512 -32.422 1.00 0.00 75 LYS A C 2
ATOM 2778 O O . LYS A 1 75 ? 1.885 18.703 -32.991 1.00 0.00 75 LYS A O 2
ATOM 2797 N N . CYS A 1 76 ? -0.330 18.936 -32.898 1.00 0.00 76 CYS A N 2
ATOM 2798 C CA . CYS A 1 76 ? -0.433 19.646 -34.153 1.00 0.00 76 CYS A CA 2
ATOM 2799 C C . CYS A 1 76 ? 0.044 21.092 -33.961 1.00 0.00 76 CYS A C 2
ATOM 2800 O O . CYS A 1 76 ? 0.197 21.849 -34.908 1.00 0.00 76 CYS A O 2
ATOM 2808 N N . LEU A 1 77 ? 0.287 21.458 -32.717 1.00 0.00 77 LEU A N 2
ATOM 2809 C CA . LEU A 1 77 ? 0.795 22.768 -32.396 1.00 0.00 77 LEU A CA 2
ATOM 2810 C C . LEU A 1 77 ? 2.305 22.812 -32.646 1.00 0.00 77 LEU A C 2
ATOM 2811 O O . LEU A 1 77 ? 2.907 23.890 -32.721 1.00 0.00 77 LEU A O 2
ATOM 2827 N N . ASP A 1 78 ? 2.901 21.629 -32.778 1.00 0.00 78 ASP A N 2
ATOM 2828 C CA . ASP A 1 78 ? 4.334 21.486 -33.043 1.00 0.00 78 ASP A CA 2
ATOM 2829 C C . ASP A 1 78 ? 4.573 21.751 -34.493 1.00 0.00 78 ASP A C 2
ATOM 2830 O O . ASP A 1 78 ? 5.484 22.481 -34.877 1.00 0.00 78 ASP A O 2
ATOM 2839 N N . LEU A 1 79 ? 3.720 21.172 -35.296 1.00 0.00 79 LEU A N 2
ATOM 2840 C CA . LEU A 1 79 ? 3.799 21.317 -36.741 1.00 0.00 79 LEU A CA 2
ATOM 2841 C C . LEU A 1 79 ? 3.168 22.665 -37.157 1.00 0.00 79 LEU A C 2
ATOM 2842 O O . LEU A 1 79 ? 2.496 23.298 -36.333 1.00 0.00 79 LEU A O 2
ATOM 2858 N N . PRO A 1 80 ? 3.408 23.149 -38.409 1.00 0.00 80 PRO A N 2
ATOM 2859 C CA . PRO A 1 80 ? 2.798 24.390 -38.890 1.00 0.00 80 PRO A CA 2
ATOM 2860 C C . PRO A 1 80 ? 1.256 24.341 -38.831 1.00 0.00 80 PRO A C 2
ATOM 2861 O O . PRO A 1 80 ? 0.643 24.907 -37.906 1.00 0.00 80 PRO A O 2
ATOM 2872 N N . ASP A 1 81 ? 0.644 23.644 -39.782 1.00 0.00 81 ASP A N 2
ATOM 2873 C CA . ASP A 1 81 ? -0.809 23.441 -39.812 1.00 0.00 81 ASP A CA 2
ATOM 2874 C C . ASP A 1 81 ? -1.170 22.520 -40.941 1.00 0.00 81 ASP A C 2
ATOM 2875 O O . ASP A 1 81 ? -0.544 22.554 -42.005 1.00 0.00 81 ASP A O 2
ATOM 2884 N N . ILE A 1 82 ? -2.130 21.686 -40.691 1.00 0.00 82 ILE A N 2
ATOM 2885 C CA . ILE A 1 82 ? -2.649 20.755 -41.642 1.00 0.00 82 ILE A CA 2
ATOM 2886 C C . ILE A 1 82 ? -4.040 20.355 -41.221 1.00 0.00 82 ILE A C 2
ATOM 2887 O O . ILE A 1 82 ? -4.257 19.944 -40.080 1.00 0.00 82 ILE A O 2
ATOM 2903 N N . ASP A 1 83 ? -4.980 20.552 -42.090 1.00 0.00 83 ASP A N 2
ATOM 2904 C CA . ASP A 1 83 ? -6.306 20.067 -41.843 1.00 0.00 83 ASP A CA 2
ATOM 2905 C C . ASP A 1 83 ? -6.340 18.582 -42.110 1.00 0.00 83 ASP A C 2
ATOM 2906 O O . ASP A 1 83 ? -6.351 18.140 -43.259 1.00 0.00 83 ASP A O 2
ATOM 2915 N N . PHE A 1 84 ? -6.262 17.823 -41.069 1.00 0.00 84 PHE A N 2
ATOM 2916 C CA . PHE A 1 84 ? -6.330 16.400 -41.186 1.00 0.00 84 PHE A CA 2
ATOM 2917 C C . PHE A 1 84 ? -7.498 15.899 -40.388 1.00 0.00 84 PHE A C 2
ATOM 2918 O O . PHE A 1 84 ? -8.041 16.625 -39.542 1.00 0.00 84 PHE A O 2
ATOM 2935 N N . ASP A 1 85 ? -7.895 14.711 -40.664 1.00 0.00 85 ASP A N 2
ATOM 2936 C CA . ASP A 1 85 ? -8.949 14.052 -39.939 1.00 0.00 85 ASP A CA 2
ATOM 2937 C C . ASP A 1 85 ? -8.490 12.649 -39.701 1.00 0.00 85 ASP A C 2
ATOM 2938 O O . ASP A 1 85 ? -7.753 12.109 -40.520 1.00 0.00 85 ASP A O 2
ATOM 2947 N N . LEU A 1 86 ? -8.843 12.078 -38.601 1.00 0.00 86 LEU A N 2
ATOM 2948 C CA . LEU A 1 86 ? -8.403 10.756 -38.298 1.00 0.00 86 LEU A CA 2
ATOM 2949 C C . LEU A 1 86 ? -9.540 9.950 -37.726 1.00 0.00 86 LEU A C 2
ATOM 2950 O O . LEU A 1 86 ? -10.496 10.505 -37.175 1.00 0.00 86 LEU A O 2
ATOM 2966 N N . ASN A 1 87 ? -9.446 8.673 -37.869 1.00 0.00 87 ASN A N 2
ATOM 2967 C CA . ASN A 1 87 ? -10.373 7.770 -37.285 1.00 0.00 87 ASN A CA 2
ATOM 2968 C C . ASN A 1 87 ? -9.617 6.758 -36.457 1.00 0.00 87 ASN A C 2
ATOM 2969 O O . ASN A 1 87 ? -8.801 5.997 -36.992 1.00 0.00 87 ASN A O 2
ATOM 2980 N N . ILE A 1 88 ? -9.825 6.793 -35.177 1.00 0.00 88 ILE A N 2
ATOM 2981 C CA . ILE A 1 88 ? -9.238 5.835 -34.278 1.00 0.00 88 ILE A CA 2
ATOM 2982 C C . ILE A 1 88 ? -10.103 4.586 -34.231 1.00 0.00 88 ILE A C 2
ATOM 2983 O O . ILE A 1 88 ? -11.334 4.668 -34.201 1.00 0.00 88 ILE A O 2
ATOM 2999 N N . MET A 1 89 ? -9.465 3.465 -34.268 1.00 0.00 89 MET A N 2
ATOM 3000 C CA . MET A 1 89 ? -10.089 2.190 -34.124 1.00 0.00 89 MET A CA 2
ATOM 3001 C C . MET A 1 89 ? -9.067 1.316 -33.414 1.00 0.00 89 MET A C 2
ATOM 3002 O O . MET A 1 89 ? -7.910 1.678 -33.359 1.00 0.00 89 MET A O 2
ATOM 3016 N N . THR A 1 90 ? -9.463 0.245 -32.823 1.00 0.00 90 THR A N 2
ATOM 3017 C CA . THR A 1 90 ? -8.491 -0.668 -32.271 1.00 0.00 90 THR A CA 2
ATOM 3018 C C . THR A 1 90 ? -7.822 -1.416 -33.403 1.00 0.00 90 THR A C 2
ATOM 3019 O O . THR A 1 90 ? -8.342 -1.452 -34.521 1.00 0.00 90 THR A O 2
ATOM 3030 N N . VAL A 1 91 ? -6.682 -1.985 -33.134 1.00 0.00 91 VAL A N 2
ATOM 3031 C CA . VAL A 1 91 ? -5.998 -2.832 -34.104 1.00 0.00 91 VAL A CA 2
ATOM 3032 C C . VAL A 1 91 ? -6.899 -4.012 -34.496 1.00 0.00 91 VAL A C 2
ATOM 3033 O O . VAL A 1 91 ? -6.940 -4.434 -35.663 1.00 0.00 91 VAL A O 2
ATOM 3046 N N . ASP A 1 92 ? -7.666 -4.473 -33.531 1.00 0.00 92 ASP A N 2
ATOM 3047 C CA . ASP A 1 92 ? -8.596 -5.567 -33.728 1.00 0.00 92 ASP A CA 2
ATOM 3048 C C . ASP A 1 92 ? -9.684 -5.130 -34.700 1.00 0.00 92 ASP A C 2
ATOM 3049 O O . ASP A 1 92 ? -10.034 -5.853 -35.633 1.00 0.00 92 ASP A O 2
ATOM 3058 N N . ASP A 1 93 ? -10.146 -3.886 -34.528 1.00 0.00 93 ASP A N 2
ATOM 3059 C CA . ASP A 1 93 ? -11.190 -3.312 -35.397 1.00 0.00 93 ASP A CA 2
ATOM 3060 C C . ASP A 1 93 ? -10.630 -2.941 -36.734 1.00 0.00 93 ASP A C 2
ATOM 3061 O O . ASP A 1 93 ? -11.369 -2.635 -37.672 1.00 0.00 93 ASP A O 2
ATOM 3070 N N . TYR A 1 94 ? -9.344 -2.974 -36.833 1.00 0.00 94 TYR A N 2
ATOM 3071 C CA . TYR A 1 94 ? -8.692 -2.666 -38.050 1.00 0.00 94 TYR A CA 2
ATOM 3072 C C . TYR A 1 94 ? -8.505 -3.901 -38.879 1.00 0.00 94 TYR A C 2
ATOM 3073 O O . TYR A 1 94 ? -8.986 -3.982 -40.010 1.00 0.00 94 TYR A O 2
ATOM 3091 N N . PHE A 1 95 ? -7.836 -4.873 -38.313 1.00 0.00 95 PHE A N 2
ATOM 3092 C CA . PHE A 1 95 ? -7.528 -6.096 -39.019 1.00 0.00 95 PHE A CA 2
ATOM 3093 C C . PHE A 1 95 ? -8.723 -6.954 -39.314 1.00 0.00 95 PHE A C 2
ATOM 3094 O O . PHE A 1 95 ? -8.647 -7.862 -40.112 1.00 0.00 95 PHE A O 2
ATOM 3111 N N . ARG A 1 96 ? -9.808 -6.668 -38.673 1.00 0.00 96 ARG A N 2
ATOM 3112 C CA . ARG A 1 96 ? -11.070 -7.311 -39.003 1.00 0.00 96 ARG A CA 2
ATOM 3113 C C . ARG A 1 96 ? -11.552 -6.926 -40.416 1.00 0.00 96 ARG A C 2
ATOM 3114 O O . ARG A 1 96 ? -12.405 -7.588 -40.986 1.00 0.00 96 ARG A O 2
ATOM 3135 N N . GLN A 1 97 ? -11.013 -5.828 -40.950 1.00 0.00 97 GLN A N 2
ATOM 3136 C CA . GLN A 1 97 ? -11.384 -5.353 -42.286 1.00 0.00 97 GLN A CA 2
ATOM 3137 C C . GLN A 1 97 ? -10.468 -5.977 -43.305 1.00 0.00 97 GLN A C 2
ATOM 3138 O O . GLN A 1 97 ? -10.869 -6.349 -44.401 1.00 0.00 97 GLN A O 2
ATOM 3152 N N . PHE A 1 98 ? -9.230 -6.068 -42.930 1.00 0.00 98 PHE A N 2
ATOM 3153 C CA . PHE A 1 98 ? -8.196 -6.495 -43.824 1.00 0.00 98 PHE A CA 2
ATOM 3154 C C . PHE A 1 98 ? -7.915 -7.988 -43.737 1.00 0.00 98 PHE A C 2
ATOM 3155 O O . PHE A 1 98 ? -8.341 -8.668 -42.802 1.00 0.00 98 PHE A O 2
ATOM 3172 N N . TYR A 1 99 ? -7.251 -8.476 -44.742 1.00 0.00 99 TYR A N 2
ATOM 3173 C CA . TYR A 1 99 ? -6.856 -9.859 -44.870 1.00 0.00 99 TYR A CA 2
ATOM 3174 C C . TYR A 1 99 ? -5.360 -9.928 -45.002 1.00 0.00 99 TYR A C 2
ATOM 3175 O O . TYR A 1 99 ? -4.665 -9.005 -44.602 1.00 0.00 99 TYR A O 2
ATOM 3193 N N . LYS A 1 100 ? -4.863 -11.037 -45.496 1.00 0.00 100 LYS A N 2
ATOM 3194 C CA . LYS A 1 100 ? -3.467 -11.169 -45.797 1.00 0.00 100 LYS A CA 2
ATOM 3195 C C . LYS A 1 100 ? -3.156 -10.242 -46.963 1.00 0.00 100 LYS A C 2
ATOM 3196 O O . LYS A 1 100 ? -3.477 -10.587 -48.104 1.00 0.00 100 LYS A O 2
ATOM 3215 N N . GLY A 1 1 ? -1.226 12.786 -9.274 1.00 0.00 1 GLY A N 3
ATOM 3216 C CA . GLY A 1 1 ? -1.284 11.360 -8.992 1.00 0.00 1 GLY A CA 3
ATOM 3217 C C . GLY A 1 1 ? -1.012 10.559 -10.229 1.00 0.00 1 GLY A C 3
ATOM 3218 O O . GLY A 1 1 ? -1.098 11.087 -11.338 1.00 0.00 1 GLY A O 3
ATOM 3222 N N . HIS A 1 2 ? -0.674 9.304 -10.056 1.00 0.00 2 HIS A N 3
ATOM 3223 C CA . HIS A 1 2 ? -0.395 8.415 -11.156 1.00 0.00 2 HIS A CA 3
ATOM 3224 C C . HIS A 1 2 ? -0.747 7.006 -10.754 1.00 0.00 2 HIS A C 3
ATOM 3225 O O . HIS A 1 2 ? 0.000 6.359 -10.022 1.00 0.00 2 HIS A O 3
ATOM 3239 N N . MET A 1 3 ? -1.878 6.551 -11.190 1.00 0.00 3 MET A N 3
ATOM 3240 C CA . MET A 1 3 ? -2.242 5.184 -11.003 1.00 0.00 3 MET A CA 3
ATOM 3241 C C . MET A 1 3 ? -1.559 4.414 -12.113 1.00 0.00 3 MET A C 3
ATOM 3242 O O . MET A 1 3 ? -1.783 4.667 -13.311 1.00 0.00 3 MET A O 3
ATOM 3256 N N . GLU A 1 4 ? -0.668 3.559 -11.759 1.00 0.00 4 GLU A N 3
ATOM 3257 C CA . GLU A 1 4 ? 0.077 2.883 -12.718 1.00 0.00 4 GLU A CA 3
ATOM 3258 C C . GLU A 1 4 ? -0.657 1.673 -13.256 1.00 0.00 4 GLU A C 3
ATOM 3259 O O . GLU A 1 4 ? -0.448 0.531 -12.826 1.00 0.00 4 GLU A O 3
ATOM 3271 N N . GLY A 1 5 ? -1.561 1.933 -14.133 1.00 0.00 5 GLY A N 3
ATOM 3272 C CA . GLY A 1 5 ? -2.238 0.891 -14.796 1.00 0.00 5 GLY A CA 3
ATOM 3273 C C . GLY A 1 5 ? -1.624 0.701 -16.138 1.00 0.00 5 GLY A C 3
ATOM 3274 O O . GLY A 1 5 ? -2.177 1.132 -17.157 1.00 0.00 5 GLY A O 3
ATOM 3278 N N . LYS A 1 6 ? -0.435 0.155 -16.155 1.00 0.00 6 LYS A N 3
ATOM 3279 C CA . LYS A 1 6 ? 0.239 -0.053 -17.387 1.00 0.00 6 LYS A CA 3
ATOM 3280 C C . LYS A 1 6 ? 1.043 -1.331 -17.340 1.00 0.00 6 LYS A C 3
ATOM 3281 O O . LYS A 1 6 ? 2.254 -1.332 -17.129 1.00 0.00 6 LYS A O 3
ATOM 3300 N N . ASN A 1 7 ? 0.341 -2.403 -17.422 1.00 0.00 7 ASN A N 3
ATOM 3301 C CA . ASN A 1 7 ? 0.934 -3.718 -17.513 1.00 0.00 7 ASN A CA 3
ATOM 3302 C C . ASN A 1 7 ? 0.573 -4.279 -18.837 1.00 0.00 7 ASN A C 3
ATOM 3303 O O . ASN A 1 7 ? 1.405 -4.828 -19.545 1.00 0.00 7 ASN A O 3
ATOM 3314 N N . LYS A 1 8 ? -0.674 -4.102 -19.187 1.00 0.00 8 LYS A N 3
ATOM 3315 C CA . LYS A 1 8 ? -1.171 -4.518 -20.441 1.00 0.00 8 LYS A CA 3
ATOM 3316 C C . LYS A 1 8 ? -1.093 -3.369 -21.399 1.00 0.00 8 LYS A C 3
ATOM 3317 O O . LYS A 1 8 ? -1.767 -2.347 -21.231 1.00 0.00 8 LYS A O 3
ATOM 3336 N N . PHE A 1 9 ? -0.254 -3.509 -22.351 1.00 0.00 9 PHE A N 3
ATOM 3337 C CA . PHE A 1 9 ? -0.134 -2.567 -23.393 1.00 0.00 9 PHE A CA 3
ATOM 3338 C C . PHE A 1 9 ? -1.018 -3.033 -24.502 1.00 0.00 9 PHE A C 3
ATOM 3339 O O . PHE A 1 9 ? -0.842 -4.128 -25.028 1.00 0.00 9 PHE A O 3
ATOM 3356 N N . ASN A 1 10 ? -1.978 -2.242 -24.837 1.00 0.00 10 ASN A N 3
ATOM 3357 C CA . ASN A 1 10 ? -2.941 -2.638 -25.831 1.00 0.00 10 ASN A CA 3
ATOM 3358 C C . ASN A 1 10 ? -2.455 -2.222 -27.186 1.00 0.00 10 ASN A C 3
ATOM 3359 O O . ASN A 1 10 ? -1.432 -1.558 -27.295 1.00 0.00 10 ASN A O 3
ATOM 3370 N N . THR A 1 11 ? -3.149 -2.577 -28.202 1.00 0.00 11 THR A N 3
ATOM 3371 C CA . THR A 1 11 ? -2.684 -2.283 -29.513 1.00 0.00 11 THR A CA 3
ATOM 3372 C C . THR A 1 11 ? -3.828 -1.719 -30.382 1.00 0.00 11 THR A C 3
ATOM 3373 O O . THR A 1 11 ? -4.948 -2.285 -30.447 1.00 0.00 11 THR A O 3
ATOM 3384 N N . TYR A 1 12 ? -3.566 -0.582 -30.982 1.00 0.00 12 TYR A N 3
ATOM 3385 C CA . TYR A 1 12 ? -4.533 0.144 -31.771 1.00 0.00 12 TYR A CA 3
ATOM 3386 C C . TYR A 1 12 ? -3.962 0.525 -33.108 1.00 0.00 12 TYR A C 3
ATOM 3387 O O . TYR A 1 12 ? -2.763 0.510 -33.298 1.00 0.00 12 TYR A O 3
ATOM 3405 N N . VAL A 1 13 ? -4.837 0.847 -34.005 1.00 0.00 13 VAL A N 3
ATOM 3406 C CA . VAL A 1 13 ? -4.526 1.292 -35.341 1.00 0.00 13 VAL A CA 3
ATOM 3407 C C . VAL A 1 13 ? -5.205 2.628 -35.599 1.00 0.00 13 VAL A C 3
ATOM 3408 O O . VAL A 1 13 ? -6.328 2.861 -35.160 1.00 0.00 13 VAL A O 3
ATOM 3421 N N . VAL A 1 14 ? -4.523 3.495 -36.277 1.00 0.00 14 VAL A N 3
ATOM 3422 C CA . VAL A 1 14 ? -5.058 4.761 -36.628 1.00 0.00 14 VAL A CA 3
ATOM 3423 C C . VAL A 1 14 ? -5.032 4.922 -38.124 1.00 0.00 14 VAL A C 3
ATOM 3424 O O . VAL A 1 14 ? -4.043 4.624 -38.771 1.00 0.00 14 VAL A O 3
ATOM 3437 N N . SER A 1 15 ? -6.121 5.323 -38.650 1.00 0.00 15 SER A N 3
ATOM 3438 C CA . SER A 1 15 ? -6.264 5.536 -40.050 1.00 0.00 15 SER A CA 3
ATOM 3439 C C . SER A 1 15 ? -6.393 7.035 -40.319 1.00 0.00 15 SER A C 3
ATOM 3440 O O . SER A 1 15 ? -7.380 7.665 -39.915 1.00 0.00 15 SER A O 3
ATOM 3448 N N . PHE A 1 16 ? -5.372 7.615 -40.920 1.00 0.00 16 PHE A N 3
ATOM 3449 C CA . PHE A 1 16 ? -5.363 9.037 -41.182 1.00 0.00 16 PHE A CA 3
ATOM 3450 C C . PHE A 1 16 ? -5.958 9.386 -42.523 1.00 0.00 16 PHE A C 3
ATOM 3451 O O . PHE A 1 16 ? -5.915 8.598 -43.473 1.00 0.00 16 PHE A O 3
ATOM 3468 N N . ASP A 1 17 ? -6.531 10.556 -42.568 1.00 0.00 17 ASP A N 3
ATOM 3469 C CA . ASP A 1 17 ? -7.070 11.145 -43.770 1.00 0.00 17 ASP A CA 3
ATOM 3470 C C . ASP A 1 17 ? -6.568 12.554 -43.875 1.00 0.00 17 ASP A C 3
ATOM 3471 O O . ASP A 1 17 ? -6.885 13.397 -43.022 1.00 0.00 17 ASP A O 3
ATOM 3480 N N . TYR A 1 18 ? -5.780 12.815 -44.875 1.00 0.00 18 TYR A N 3
ATOM 3481 C CA . TYR A 1 18 ? -5.229 14.129 -45.098 1.00 0.00 18 TYR A CA 3
ATOM 3482 C C . TYR A 1 18 ? -5.038 14.333 -46.587 1.00 0.00 18 TYR A C 3
ATOM 3483 O O . TYR A 1 18 ? -4.724 13.370 -47.307 1.00 0.00 18 TYR A O 3
ATOM 3501 N N . PRO A 1 19 ? -5.288 15.548 -47.082 1.00 0.00 19 PRO A N 3
ATOM 3502 C CA . PRO A 1 19 ? -5.088 15.874 -48.477 1.00 0.00 19 PRO A CA 3
ATOM 3503 C C . PRO A 1 19 ? -3.607 15.928 -48.849 1.00 0.00 19 PRO A C 3
ATOM 3504 O O . PRO A 1 19 ? -2.731 16.187 -47.998 1.00 0.00 19 PRO A O 3
ATOM 3515 N N . SER A 1 20 ? -3.343 15.747 -50.122 1.00 0.00 20 SER A N 3
ATOM 3516 C CA . SER A 1 20 ? -2.003 15.664 -50.655 1.00 0.00 20 SER A CA 3
ATOM 3517 C C . SER A 1 20 ? -1.254 16.994 -50.526 1.00 0.00 20 SER A C 3
ATOM 3518 O O . SER A 1 20 ? -0.015 17.021 -50.506 1.00 0.00 20 SER A O 3
ATOM 3526 N N . SER A 1 21 ? -1.999 18.076 -50.395 1.00 0.00 21 SER A N 3
ATOM 3527 C CA . SER A 1 21 ? -1.433 19.399 -50.228 1.00 0.00 21 SER A CA 3
ATOM 3528 C C . SER A 1 21 ? -0.626 19.532 -48.909 1.00 0.00 21 SER A C 3
ATOM 3529 O O . SER A 1 21 ? 0.142 20.481 -48.743 1.00 0.00 21 SER A O 3
ATOM 3537 N N . TYR A 1 22 ? -0.803 18.599 -47.969 1.00 0.00 22 TYR A N 3
ATOM 3538 C CA . TYR A 1 22 ? -0.059 18.658 -46.708 1.00 0.00 22 TYR A CA 3
ATOM 3539 C C . TYR A 1 22 ? 0.930 17.534 -46.548 1.00 0.00 22 TYR A C 3
ATOM 3540 O O . TYR A 1 22 ? 1.333 17.255 -45.438 1.00 0.00 22 TYR A O 3
ATOM 3558 N N . SER A 1 23 ? 1.368 16.940 -47.622 1.00 0.00 23 SER A N 3
ATOM 3559 C CA . SER A 1 23 ? 2.319 15.842 -47.537 1.00 0.00 23 SER A CA 3
ATOM 3560 C C . SER A 1 23 ? 3.616 16.287 -46.849 1.00 0.00 23 SER A C 3
ATOM 3561 O O . SER A 1 23 ? 4.034 15.675 -45.878 1.00 0.00 23 SER A O 3
ATOM 3569 N N . SER A 1 24 ? 4.152 17.423 -47.259 1.00 0.00 24 SER A N 3
ATOM 3570 C CA . SER A 1 24 ? 5.423 17.910 -46.735 1.00 0.00 24 SER A CA 3
ATOM 3571 C C . SER A 1 24 ? 5.264 18.485 -45.314 1.00 0.00 24 SER A C 3
ATOM 3572 O O . SER A 1 24 ? 6.235 18.687 -44.581 1.00 0.00 24 SER A O 3
ATOM 3580 N N . VAL A 1 25 ? 4.033 18.690 -44.930 1.00 0.00 25 VAL A N 3
ATOM 3581 C CA . VAL A 1 25 ? 3.688 19.169 -43.609 1.00 0.00 25 VAL A CA 3
ATOM 3582 C C . VAL A 1 25 ? 3.491 17.987 -42.682 1.00 0.00 25 VAL A C 3
ATOM 3583 O O . VAL A 1 25 ? 3.908 17.992 -41.519 1.00 0.00 25 VAL A O 3
ATOM 3596 N N . PHE A 1 26 ? 2.925 16.956 -43.228 1.00 0.00 26 PHE A N 3
ATOM 3597 C CA . PHE A 1 26 ? 2.578 15.782 -42.502 1.00 0.00 26 PHE A CA 3
ATOM 3598 C C . PHE A 1 26 ? 3.817 15.006 -42.091 1.00 0.00 26 PHE A C 3
ATOM 3599 O O . PHE A 1 26 ? 3.786 14.211 -41.149 1.00 0.00 26 PHE A O 3
ATOM 3616 N N . LEU A 1 27 ? 4.919 15.282 -42.756 1.00 0.00 27 LEU A N 3
ATOM 3617 C CA . LEU A 1 27 ? 6.187 14.634 -42.452 1.00 0.00 27 LEU A CA 3
ATOM 3618 C C . LEU A 1 27 ? 6.565 14.919 -40.997 1.00 0.00 27 LEU A C 3
ATOM 3619 O O . LEU A 1 27 ? 7.295 14.164 -40.363 1.00 0.00 27 LEU A O 3
ATOM 3635 N N . ARG A 1 28 ? 6.025 16.003 -40.479 1.00 0.00 28 ARG A N 3
ATOM 3636 C CA . ARG A 1 28 ? 6.228 16.374 -39.111 1.00 0.00 28 ARG A CA 3
ATOM 3637 C C . ARG A 1 28 ? 5.457 15.431 -38.240 1.00 0.00 28 ARG A C 3
ATOM 3638 O O . ARG A 1 28 ? 6.013 14.717 -37.434 1.00 0.00 28 ARG A O 3
ATOM 3659 N N . LEU A 1 29 ? 4.173 15.382 -38.501 1.00 0.00 29 LEU A N 3
ATOM 3660 C CA . LEU A 1 29 ? 3.212 14.603 -37.744 1.00 0.00 29 LEU A CA 3
ATOM 3661 C C . LEU A 1 29 ? 3.588 13.114 -37.779 1.00 0.00 29 LEU A C 3
ATOM 3662 O O . LEU A 1 29 ? 3.374 12.393 -36.812 1.00 0.00 29 LEU A O 3
ATOM 3678 N N . ARG A 1 30 ? 4.221 12.678 -38.867 1.00 0.00 30 ARG A N 3
ATOM 3679 C CA . ARG A 1 30 ? 4.587 11.271 -38.995 1.00 0.00 30 ARG A CA 3
ATOM 3680 C C . ARG A 1 30 ? 5.784 10.973 -38.133 1.00 0.00 30 ARG A C 3
ATOM 3681 O O . ARG A 1 30 ? 5.896 9.910 -37.534 1.00 0.00 30 ARG A O 3
ATOM 3702 N N . SER A 1 31 ? 6.631 11.947 -38.028 1.00 0.00 31 SER A N 3
ATOM 3703 C CA . SER A 1 31 ? 7.801 11.854 -37.193 1.00 0.00 31 SER A CA 3
ATOM 3704 C C . SER A 1 31 ? 7.386 11.868 -35.733 1.00 0.00 31 SER A C 3
ATOM 3705 O O . SER A 1 31 ? 7.993 11.201 -34.898 1.00 0.00 31 SER A O 3
ATOM 3713 N N . LEU A 1 32 ? 6.296 12.575 -35.450 1.00 0.00 32 LEU A N 3
ATOM 3714 C CA . LEU A 1 32 ? 5.741 12.622 -34.107 1.00 0.00 32 LEU A CA 3
ATOM 3715 C C . LEU A 1 32 ? 5.236 11.255 -33.691 1.00 0.00 32 LEU A C 3
ATOM 3716 O O . LEU A 1 32 ? 5.348 10.869 -32.539 1.00 0.00 32 LEU A O 3
ATOM 3732 N N . MET A 1 33 ? 4.695 10.525 -34.645 1.00 0.00 33 MET A N 3
ATOM 3733 C CA . MET A 1 33 ? 4.176 9.188 -34.412 1.00 0.00 33 MET A CA 3
ATOM 3734 C C . MET A 1 33 ? 5.268 8.264 -33.927 1.00 0.00 33 MET A C 3
ATOM 3735 O O . MET A 1 33 ? 5.113 7.601 -32.914 1.00 0.00 33 MET A O 3
ATOM 3749 N N . TYR A 1 34 ? 6.369 8.225 -34.654 1.00 0.00 34 TYR A N 3
ATOM 3750 C CA . TYR A 1 34 ? 7.465 7.330 -34.311 1.00 0.00 34 TYR A CA 3
ATOM 3751 C C . TYR A 1 34 ? 8.245 7.861 -33.125 1.00 0.00 34 TYR A C 3
ATOM 3752 O O . TYR A 1 34 ? 9.027 7.143 -32.494 1.00 0.00 34 TYR A O 3
ATOM 3770 N N . ASP A 1 35 ? 8.074 9.132 -32.857 1.00 0.00 35 ASP A N 3
ATOM 3771 C CA . ASP A 1 35 ? 8.587 9.721 -31.636 1.00 0.00 35 ASP A CA 3
ATOM 3772 C C . ASP A 1 35 ? 7.801 9.160 -30.464 1.00 0.00 35 ASP A C 3
ATOM 3773 O O . ASP A 1 35 ? 8.355 8.815 -29.416 1.00 0.00 35 ASP A O 3
ATOM 3782 N N . MET A 1 36 ? 6.514 9.007 -30.688 1.00 0.00 36 MET A N 3
ATOM 3783 C CA . MET A 1 36 ? 5.602 8.438 -29.728 1.00 0.00 36 MET A CA 3
ATOM 3784 C C . MET A 1 36 ? 5.584 6.911 -29.883 1.00 0.00 36 MET A C 3
ATOM 3785 O O . MET A 1 36 ? 6.523 6.329 -30.416 1.00 0.00 36 MET A O 3
ATOM 3799 N N . ASN A 1 37 ? 4.531 6.264 -29.444 1.00 0.00 37 ASN A N 3
ATOM 3800 C CA . ASN A 1 37 ? 4.497 4.785 -29.435 1.00 0.00 37 ASN A CA 3
ATOM 3801 C C . ASN A 1 37 ? 4.029 4.172 -30.738 1.00 0.00 37 ASN A C 3
ATOM 3802 O O . ASN A 1 37 ? 3.930 2.944 -30.844 1.00 0.00 37 ASN A O 3
ATOM 3813 N N . PHE A 1 38 ? 3.719 4.995 -31.709 1.00 0.00 38 PHE A N 3
ATOM 3814 C CA . PHE A 1 38 ? 3.232 4.503 -33.001 1.00 0.00 38 PHE A CA 3
ATOM 3815 C C . PHE A 1 38 ? 4.297 3.702 -33.765 1.00 0.00 38 PHE A C 3
ATOM 3816 O O . PHE A 1 38 ? 5.497 3.846 -33.527 1.00 0.00 38 PHE A O 3
ATOM 3833 N N . SER A 1 39 ? 3.854 2.863 -34.662 1.00 0.00 39 SER A N 3
ATOM 3834 C CA . SER A 1 39 ? 4.733 2.028 -35.450 1.00 0.00 39 SER A CA 3
ATOM 3835 C C . SER A 1 39 ? 4.286 1.948 -36.914 1.00 0.00 39 SER A C 3
ATOM 3836 O O . SER A 1 39 ? 3.146 2.308 -37.258 1.00 0.00 39 SER A O 3
ATOM 3844 N N . SER A 1 40 ? 5.185 1.453 -37.749 1.00 0.00 40 SER A N 3
ATOM 3845 C CA . SER A 1 40 ? 4.964 1.268 -39.161 1.00 0.00 40 SER A CA 3
ATOM 3846 C C . SER A 1 40 ? 4.520 -0.156 -39.448 1.00 0.00 40 SER A C 3
ATOM 3847 O O . SER A 1 40 ? 3.942 -0.439 -40.506 1.00 0.00 40 SER A O 3
ATOM 3855 N N . ILE A 1 41 ? 4.833 -1.043 -38.531 1.00 0.00 41 ILE A N 3
ATOM 3856 C CA . ILE A 1 41 ? 4.524 -2.454 -38.654 1.00 0.00 41 ILE A CA 3
ATOM 3857 C C . ILE A 1 41 ? 3.774 -2.918 -37.418 1.00 0.00 41 ILE A C 3
ATOM 3858 O O . ILE A 1 41 ? 4.019 -2.424 -36.316 1.00 0.00 41 ILE A O 3
ATOM 3874 N N . VAL A 1 42 ? 2.853 -3.817 -37.618 1.00 0.00 42 VAL A N 3
ATOM 3875 C CA . VAL A 1 42 ? 2.175 -4.508 -36.552 1.00 0.00 42 VAL A CA 3
ATOM 3876 C C . VAL A 1 42 ? 1.735 -5.853 -37.113 1.00 0.00 42 VAL A C 3
ATOM 3877 O O . VAL A 1 42 ? 1.429 -5.954 -38.305 1.00 0.00 42 VAL A O 3
ATOM 3890 N N . ALA A 1 43 ? 1.783 -6.872 -36.318 1.00 0.00 43 ALA A N 3
ATOM 3891 C CA . ALA A 1 43 ? 1.395 -8.185 -36.763 1.00 0.00 43 ALA A CA 3
ATOM 3892 C C . ALA A 1 43 ? -0.113 -8.320 -36.792 1.00 0.00 43 ALA A C 3
ATOM 3893 O O . ALA A 1 43 ? -0.817 -7.799 -35.916 1.00 0.00 43 ALA A O 3
ATOM 3900 N N . ASP A 1 44 ? -0.602 -8.996 -37.801 1.00 0.00 44 ASP A N 3
ATOM 3901 C CA . ASP A 1 44 ? -2.017 -9.295 -37.920 1.00 0.00 44 ASP A CA 3
ATOM 3902 C C . ASP A 1 44 ? -2.350 -10.491 -37.026 1.00 0.00 44 ASP A C 3
ATOM 3903 O O . ASP A 1 44 ? -1.505 -10.929 -36.222 1.00 0.00 44 ASP A O 3
ATOM 3912 N N . GLU A 1 45 ? -3.542 -11.038 -37.155 1.00 0.00 45 GLU A N 3
ATOM 3913 C CA . GLU A 1 45 ? -3.929 -12.152 -36.303 1.00 0.00 45 GLU A CA 3
ATOM 3914 C C . GLU A 1 45 ? -3.224 -13.437 -36.725 1.00 0.00 45 GLU A C 3
ATOM 3915 O O . GLU A 1 45 ? -3.084 -14.369 -35.928 1.00 0.00 45 GLU A O 3
ATOM 3927 N N . TYR A 1 46 ? -2.786 -13.484 -37.976 1.00 0.00 46 TYR A N 3
ATOM 3928 C CA . TYR A 1 46 ? -2.143 -14.660 -38.516 1.00 0.00 46 TYR A CA 3
ATOM 3929 C C . TYR A 1 46 ? -0.727 -14.675 -38.004 1.00 0.00 46 TYR A C 3
ATOM 3930 O O . TYR A 1 46 ? -0.131 -15.727 -37.783 1.00 0.00 46 TYR A O 3
ATOM 3948 N N . GLY A 1 47 ? -0.211 -13.494 -37.820 1.00 0.00 47 GLY A N 3
ATOM 3949 C CA . GLY A 1 47 ? 1.105 -13.315 -37.297 1.00 0.00 47 GLY A CA 3
ATOM 3950 C C . GLY A 1 47 ? 2.031 -12.711 -38.308 1.00 0.00 47 GLY A C 3
ATOM 3951 O O . GLY A 1 47 ? 3.250 -12.843 -38.203 1.00 0.00 47 GLY A O 3
ATOM 3955 N N . ILE A 1 48 ? 1.473 -12.053 -39.295 1.00 0.00 48 ILE A N 3
ATOM 3956 C CA . ILE A 1 48 ? 2.271 -11.438 -40.306 1.00 0.00 48 ILE A CA 3
ATOM 3957 C C . ILE A 1 48 ? 2.478 -9.975 -39.980 1.00 0.00 48 ILE A C 3
ATOM 3958 O O . ILE A 1 48 ? 1.514 -9.253 -39.703 1.00 0.00 48 ILE A O 3
ATOM 3974 N N . PRO A 1 49 ? 3.737 -9.535 -39.923 1.00 0.00 49 PRO A N 3
ATOM 3975 C CA . PRO A 1 49 ? 4.065 -8.143 -39.691 1.00 0.00 49 PRO A CA 3
ATOM 3976 C C . PRO A 1 49 ? 3.633 -7.292 -40.879 1.00 0.00 49 PRO A C 3
ATOM 3977 O O . PRO A 1 49 ? 4.262 -7.297 -41.938 1.00 0.00 49 PRO A O 3
ATOM 3988 N N . ARG A 1 50 ? 2.544 -6.628 -40.719 1.00 0.00 50 ARG A N 3
ATOM 3989 C CA . ARG A 1 50 ? 1.976 -5.818 -41.752 1.00 0.00 50 ARG A CA 3
ATOM 3990 C C . ARG A 1 50 ? 2.517 -4.414 -41.687 1.00 0.00 50 ARG A C 3
ATOM 3991 O O . ARG A 1 50 ? 2.714 -3.862 -40.600 1.00 0.00 50 ARG A O 3
ATOM 4012 N N . GLN A 1 51 ? 2.763 -3.860 -42.832 1.00 0.00 51 GLN A N 3
ATOM 4013 C CA . GLN A 1 51 ? 3.115 -2.472 -42.958 1.00 0.00 51 GLN A CA 3
ATOM 4014 C C . GLN A 1 51 ? 1.839 -1.682 -42.983 1.00 0.00 51 GLN A C 3
ATOM 4015 O O . GLN A 1 51 ? 0.819 -2.146 -43.479 1.00 0.00 51 GLN A O 3
ATOM 4029 N N . LEU A 1 52 ? 1.895 -0.532 -42.436 1.00 0.00 52 LEU A N 3
ATOM 4030 C CA . LEU A 1 52 ? 0.703 0.278 -42.229 1.00 0.00 52 LEU A CA 3
ATOM 4031 C C . LEU A 1 52 ? 0.712 1.539 -43.053 1.00 0.00 52 LEU A C 3
ATOM 4032 O O . LEU A 1 52 ? -0.348 2.094 -43.359 1.00 0.00 52 LEU A O 3
ATOM 4048 N N . ASN A 1 53 ? 1.904 1.913 -43.479 1.00 0.00 53 ASN A N 3
ATOM 4049 C CA . ASN A 1 53 ? 2.286 3.238 -44.098 1.00 0.00 53 ASN A CA 3
ATOM 4050 C C . ASN A 1 53 ? 1.650 3.533 -45.452 1.00 0.00 53 ASN A C 3
ATOM 4051 O O . ASN A 1 53 ? 2.211 4.225 -46.308 1.00 0.00 53 ASN A O 3
ATOM 4062 N N . GLU A 1 54 ? 0.486 3.062 -45.583 1.00 0.00 54 GLU A N 3
ATOM 4063 C CA . GLU A 1 54 ? -0.374 3.286 -46.694 1.00 0.00 54 GLU A CA 3
ATOM 4064 C C . GLU A 1 54 ? -1.243 4.494 -46.355 1.00 0.00 54 GLU A C 3
ATOM 4065 O O . GLU A 1 54 ? -1.622 5.277 -47.228 1.00 0.00 54 GLU A O 3
ATOM 4077 N N . ASN A 1 55 ? -1.520 4.621 -45.043 1.00 0.00 55 ASN A N 3
ATOM 4078 C CA . ASN A 1 55 ? -2.379 5.677 -44.455 1.00 0.00 55 ASN A CA 3
ATOM 4079 C C . ASN A 1 55 ? -2.581 5.389 -42.966 1.00 0.00 55 ASN A C 3
ATOM 4080 O O . ASN A 1 55 ? -2.844 6.290 -42.169 1.00 0.00 55 ASN A O 3
ATOM 4091 N N . SER A 1 56 ? -2.510 4.118 -42.602 1.00 0.00 56 SER A N 3
ATOM 4092 C CA . SER A 1 56 ? -2.745 3.727 -41.263 1.00 0.00 56 SER A CA 3
ATOM 4093 C C . SER A 1 56 ? -1.453 3.530 -40.522 1.00 0.00 56 SER A C 3
ATOM 4094 O O . SER A 1 56 ? -0.395 3.493 -41.120 1.00 0.00 56 SER A O 3
ATOM 4102 N N . PHE A 1 57 ? -1.534 3.473 -39.232 1.00 0.00 57 PHE A N 3
ATOM 4103 C CA . PHE A 1 57 ? -0.397 3.226 -38.390 1.00 0.00 57 PHE A CA 3
ATOM 4104 C C . PHE A 1 57 ? -0.913 2.508 -37.168 1.00 0.00 57 PHE A C 3
ATOM 4105 O O . PHE A 1 57 ? -2.120 2.451 -36.974 1.00 0.00 57 PHE A O 3
ATOM 4122 N N . ALA A 1 58 ? -0.044 1.975 -36.362 1.00 0.00 58 ALA A N 3
ATOM 4123 C CA . ALA A 1 58 ? -0.463 1.262 -35.172 1.00 0.00 58 ALA A CA 3
ATOM 4124 C C . ALA A 1 58 ? 0.249 1.801 -33.989 1.00 0.00 58 ALA A C 3
ATOM 4125 O O . ALA A 1 58 ? 1.223 2.523 -34.139 1.00 0.00 58 ALA A O 3
ATOM 4132 N N . ILE A 1 59 ? -0.228 1.469 -32.834 1.00 0.00 59 ILE A N 3
ATOM 4133 C CA . ILE A 1 59 ? 0.365 1.895 -31.622 1.00 0.00 59 ILE A CA 3
ATOM 4134 C C . ILE A 1 59 ? 0.060 0.895 -30.531 1.00 0.00 59 ILE A C 3
ATOM 4135 O O . ILE A 1 59 ? -0.997 0.273 -30.524 1.00 0.00 59 ILE A O 3
ATOM 4151 N N . THR A 1 60 ? 0.977 0.710 -29.656 1.00 0.00 60 THR A N 3
ATOM 4152 C CA . THR A 1 60 ? 0.824 -0.060 -28.582 1.00 0.00 60 THR A CA 3
ATOM 4153 C C . THR A 1 60 ? 0.741 0.897 -27.397 1.00 0.00 60 THR A C 3
ATOM 4154 O O . THR A 1 60 ? 1.713 1.547 -27.036 1.00 0.00 60 THR A O 3
ATOM 4165 N N . THR A 1 61 ? -0.434 1.048 -26.900 1.00 0.00 61 THR A N 3
ATOM 4166 C CA . THR A 1 61 ? -0.706 1.960 -25.850 1.00 0.00 61 THR A CA 3
ATOM 4167 C C . THR A 1 61 ? -1.888 1.407 -25.053 1.00 0.00 61 THR A C 3
ATOM 4168 O O . THR A 1 61 ? -2.590 0.536 -25.535 1.00 0.00 61 THR A O 3
ATOM 4179 N N . SER A 1 62 ? -2.096 1.870 -23.855 1.00 0.00 62 SER A N 3
ATOM 4180 C CA . SER A 1 62 ? -3.208 1.377 -23.077 1.00 0.00 62 SER A CA 3
ATOM 4181 C C . SER A 1 62 ? -4.230 2.482 -22.817 1.00 0.00 62 SER A C 3
ATOM 4182 O O . SER A 1 62 ? -5.184 2.297 -22.061 1.00 0.00 62 SER A O 3
ATOM 4190 N N . LEU A 1 63 ? -4.033 3.616 -23.446 1.00 0.00 63 LEU A N 3
ATOM 4191 C CA . LEU A 1 63 ? -4.985 4.697 -23.354 1.00 0.00 63 LEU A CA 3
ATOM 4192 C C . LEU A 1 63 ? -6.104 4.482 -24.348 1.00 0.00 63 LEU A C 3
ATOM 4193 O O . LEU A 1 63 ? -6.009 3.601 -25.215 1.00 0.00 63 LEU A O 3
ATOM 4209 N N . ALA A 1 64 ? -7.146 5.246 -24.240 1.00 0.00 64 ALA A N 3
ATOM 4210 C CA . ALA A 1 64 ? -8.296 5.006 -25.066 1.00 0.00 64 ALA A CA 3
ATOM 4211 C C . ALA A 1 64 ? -8.187 5.684 -26.413 1.00 0.00 64 ALA A C 3
ATOM 4212 O O . ALA A 1 64 ? -7.308 6.512 -26.628 1.00 0.00 64 ALA A O 3
ATOM 4219 N N . ALA A 1 65 ? -9.109 5.346 -27.299 1.00 0.00 65 ALA A N 3
ATOM 4220 C CA . ALA A 1 65 ? -9.151 5.866 -28.659 1.00 0.00 65 ALA A CA 3
ATOM 4221 C C . ALA A 1 65 ? -9.160 7.384 -28.688 1.00 0.00 65 ALA A C 3
ATOM 4222 O O . ALA A 1 65 ? -8.367 8.004 -29.394 1.00 0.00 65 ALA A O 3
ATOM 4229 N N . SER A 1 66 ? -9.993 7.967 -27.862 1.00 0.00 66 SER A N 3
ATOM 4230 C CA . SER A 1 66 ? -10.123 9.410 -27.795 1.00 0.00 66 SER A CA 3
ATOM 4231 C C . SER A 1 66 ? -8.872 10.054 -27.178 1.00 0.00 66 SER A C 3
ATOM 4232 O O . SER A 1 66 ? -8.659 11.265 -27.276 1.00 0.00 66 SER A O 3
ATOM 4240 N N . GLU A 1 67 ? -8.042 9.240 -26.559 1.00 0.00 67 GLU A N 3
ATOM 4241 C CA . GLU A 1 67 ? -6.839 9.723 -25.950 1.00 0.00 67 GLU A CA 3
ATOM 4242 C C . GLU A 1 67 ? -5.735 9.717 -26.977 1.00 0.00 67 GLU A C 3
ATOM 4243 O O . GLU A 1 67 ? -4.933 10.640 -27.024 1.00 0.00 67 GLU A O 3
ATOM 4255 N N . ILE A 1 68 ? -5.706 8.663 -27.819 1.00 0.00 68 ILE A N 3
ATOM 4256 C CA . ILE A 1 68 ? -4.722 8.584 -28.913 1.00 0.00 68 ILE A CA 3
ATOM 4257 C C . ILE A 1 68 ? -4.877 9.795 -29.800 1.00 0.00 68 ILE A C 3
ATOM 4258 O O . ILE A 1 68 ? -3.892 10.407 -30.199 1.00 0.00 68 ILE A O 3
ATOM 4274 N N . GLU A 1 69 ? -6.129 10.146 -30.089 1.00 0.00 69 GLU A N 3
ATOM 4275 C CA . GLU A 1 69 ? -6.420 11.321 -30.881 1.00 0.00 69 GLU A CA 3
ATOM 4276 C C . GLU A 1 69 ? -5.820 12.543 -30.246 1.00 0.00 69 GLU A C 3
ATOM 4277 O O . GLU A 1 69 ? -5.057 13.234 -30.882 1.00 0.00 69 GLU A O 3
ATOM 4289 N N . ASP A 1 70 ? -6.140 12.768 -28.971 1.00 0.00 70 ASP A N 3
ATOM 4290 C CA . ASP A 1 70 ? -5.653 13.945 -28.220 1.00 0.00 70 ASP A CA 3
ATOM 4291 C C . ASP A 1 70 ? -4.142 14.042 -28.256 1.00 0.00 70 ASP A C 3
ATOM 4292 O O . ASP A 1 70 ? -3.589 15.124 -28.486 1.00 0.00 70 ASP A O 3
ATOM 4301 N N . LEU A 1 71 ? -3.490 12.900 -28.085 1.00 0.00 71 LEU A N 3
ATOM 4302 C CA . LEU A 1 71 ? -2.042 12.789 -28.185 1.00 0.00 71 LEU A CA 3
ATOM 4303 C C . LEU A 1 71 ? -1.556 13.355 -29.504 1.00 0.00 71 LEU A C 3
ATOM 4304 O O . LEU A 1 71 ? -0.667 14.186 -29.545 1.00 0.00 71 LEU A O 3
ATOM 4320 N N . ILE A 1 72 ? -2.186 12.942 -30.565 1.00 0.00 72 ILE A N 3
ATOM 4321 C CA . ILE A 1 72 ? -1.801 13.358 -31.884 1.00 0.00 72 ILE A CA 3
ATOM 4322 C C . ILE A 1 72 ? -2.199 14.818 -32.135 1.00 0.00 72 ILE A C 3
ATOM 4323 O O . ILE A 1 72 ? -1.423 15.597 -32.699 1.00 0.00 72 ILE A O 3
ATOM 4339 N N . ARG A 1 73 ? -3.380 15.195 -31.665 1.00 0.00 73 ARG A N 3
ATOM 4340 C CA . ARG A 1 73 ? -3.902 16.518 -31.917 1.00 0.00 73 ARG A CA 3
ATOM 4341 C C . ARG A 1 73 ? -3.063 17.594 -31.234 1.00 0.00 73 ARG A C 3
ATOM 4342 O O . ARG A 1 73 ? -2.797 18.631 -31.815 1.00 0.00 73 ARG A O 3
ATOM 4363 N N . LEU A 1 74 ? -2.578 17.322 -30.021 1.00 0.00 74 LEU A N 3
ATOM 4364 C CA . LEU A 1 74 ? -1.795 18.327 -29.313 1.00 0.00 74 LEU A CA 3
ATOM 4365 C C . LEU A 1 74 ? -0.336 18.323 -29.804 1.00 0.00 74 LEU A C 3
ATOM 4366 O O . LEU A 1 74 ? 0.460 19.199 -29.471 1.00 0.00 74 LEU A O 3
ATOM 4382 N N . LYS A 1 75 ? 0.001 17.338 -30.616 1.00 0.00 75 LYS A N 3
ATOM 4383 C CA . LYS A 1 75 ? 1.308 17.276 -31.251 1.00 0.00 75 LYS A CA 3
ATOM 4384 C C . LYS A 1 75 ? 1.269 18.040 -32.570 1.00 0.00 75 LYS A C 3
ATOM 4385 O O . LYS A 1 75 ? 2.294 18.314 -33.190 1.00 0.00 75 LYS A O 3
ATOM 4404 N N . CYS A 1 76 ? 0.066 18.438 -32.955 1.00 0.00 76 CYS A N 3
ATOM 4405 C CA . CYS A 1 76 ? -0.155 19.225 -34.150 1.00 0.00 76 CYS A CA 3
ATOM 4406 C C . CYS A 1 76 ? 0.215 20.690 -33.880 1.00 0.00 76 CYS A C 3
ATOM 4407 O O . CYS A 1 76 ? 0.261 21.511 -34.785 1.00 0.00 76 CYS A O 3
ATOM 4415 N N . LEU A 1 77 ? 0.484 20.998 -32.621 1.00 0.00 77 LEU A N 3
ATOM 4416 C CA . LEU A 1 77 ? 0.902 22.327 -32.219 1.00 0.00 77 LEU A CA 3
ATOM 4417 C C . LEU A 1 77 ? 2.345 22.569 -32.657 1.00 0.00 77 LEU A C 3
ATOM 4418 O O . LEU A 1 77 ? 2.779 23.712 -32.811 1.00 0.00 77 LEU A O 3
ATOM 4434 N N . ASP A 1 78 ? 3.072 21.478 -32.862 1.00 0.00 78 ASP A N 3
ATOM 4435 C CA . ASP A 1 78 ? 4.474 21.536 -33.278 1.00 0.00 78 ASP A CA 3
ATOM 4436 C C . ASP A 1 78 ? 4.531 21.873 -34.736 1.00 0.00 78 ASP A C 3
ATOM 4437 O O . ASP A 1 78 ? 5.316 22.701 -35.178 1.00 0.00 78 ASP A O 3
ATOM 4446 N N . LEU A 1 79 ? 3.682 21.211 -35.479 1.00 0.00 79 LEU A N 3
ATOM 4447 C CA . LEU A 1 79 ? 3.633 21.396 -36.908 1.00 0.00 79 LEU A CA 3
ATOM 4448 C C . LEU A 1 79 ? 2.886 22.697 -37.258 1.00 0.00 79 LEU A C 3
ATOM 4449 O O . LEU A 1 79 ? 2.134 23.226 -36.427 1.00 0.00 79 LEU A O 3
ATOM 4465 N N . PRO A 1 80 ? 3.130 23.245 -38.467 1.00 0.00 80 PRO A N 3
ATOM 4466 C CA . PRO A 1 80 ? 2.438 24.445 -38.958 1.00 0.00 80 PRO A CA 3
ATOM 4467 C C . PRO A 1 80 ? 0.895 24.279 -38.984 1.00 0.00 80 PRO A C 3
ATOM 4468 O O . PRO A 1 80 ? 0.196 24.788 -38.104 1.00 0.00 80 PRO A O 3
ATOM 4479 N N . ASP A 1 81 ? 0.383 23.521 -39.956 1.00 0.00 81 ASP A N 3
ATOM 4480 C CA . ASP A 1 81 ? -1.067 23.256 -40.087 1.00 0.00 81 ASP A CA 3
ATOM 4481 C C . ASP A 1 81 ? -1.321 22.200 -41.134 1.00 0.00 81 ASP A C 3
ATOM 4482 O O . ASP A 1 81 ? -0.688 22.203 -42.192 1.00 0.00 81 ASP A O 3
ATOM 4491 N N . ILE A 1 82 ? -2.229 21.309 -40.836 1.00 0.00 82 ILE A N 3
ATOM 4492 C CA . ILE A 1 82 ? -2.630 20.267 -41.710 1.00 0.00 82 ILE A CA 3
ATOM 4493 C C . ILE A 1 82 ? -4.040 19.870 -41.381 1.00 0.00 82 ILE A C 3
ATOM 4494 O O . ILE A 1 82 ? -4.400 19.696 -40.219 1.00 0.00 82 ILE A O 3
ATOM 4510 N N . ASP A 1 83 ? -4.827 19.797 -42.390 1.00 0.00 83 ASP A N 3
ATOM 4511 C CA . ASP A 1 83 ? -6.197 19.371 -42.287 1.00 0.00 83 ASP A CA 3
ATOM 4512 C C . ASP A 1 83 ? -6.223 17.859 -42.272 1.00 0.00 83 ASP A C 3
ATOM 4513 O O . ASP A 1 83 ? -6.142 17.227 -43.317 1.00 0.00 83 ASP A O 3
ATOM 4522 N N . PHE A 1 84 ? -6.226 17.274 -41.106 1.00 0.00 84 PHE A N 3
ATOM 4523 C CA . PHE A 1 84 ? -6.236 15.836 -41.035 1.00 0.00 84 PHE A CA 3
ATOM 4524 C C . PHE A 1 84 ? -7.286 15.330 -40.089 1.00 0.00 84 PHE A C 3
ATOM 4525 O O . PHE A 1 84 ? -7.637 15.984 -39.087 1.00 0.00 84 PHE A O 3
ATOM 4542 N N . ASP A 1 85 ? -7.758 14.176 -40.397 1.00 0.00 85 ASP A N 3
ATOM 4543 C CA . ASP A 1 85 ? -8.700 13.461 -39.591 1.00 0.00 85 ASP A CA 3
ATOM 4544 C C . ASP A 1 85 ? -8.081 12.125 -39.345 1.00 0.00 85 ASP A C 3
ATOM 4545 O O . ASP A 1 85 ? -7.234 11.689 -40.137 1.00 0.00 85 ASP A O 3
ATOM 4554 N N . LEU A 1 86 ? -8.421 11.494 -38.272 1.00 0.00 86 LEU A N 3
ATOM 4555 C CA . LEU A 1 86 ? -7.908 10.199 -37.993 1.00 0.00 86 LEU A CA 3
ATOM 4556 C C . LEU A 1 86 ? -9.017 9.352 -37.428 1.00 0.00 86 LEU A C 3
ATOM 4557 O O . LEU A 1 86 ? -9.975 9.877 -36.863 1.00 0.00 86 LEU A O 3
ATOM 4573 N N . ASN A 1 87 ? -8.913 8.085 -37.613 1.00 0.00 87 ASN A N 3
ATOM 4574 C CA . ASN A 1 87 ? -9.843 7.168 -37.060 1.00 0.00 87 ASN A CA 3
ATOM 4575 C C . ASN A 1 87 ? -9.091 6.126 -36.275 1.00 0.00 87 ASN A C 3
ATOM 4576 O O . ASN A 1 87 ? -8.312 5.356 -36.853 1.00 0.00 87 ASN A O 3
ATOM 4587 N N . ILE A 1 88 ? -9.255 6.140 -34.983 1.00 0.00 88 ILE A N 3
ATOM 4588 C CA . ILE A 1 88 ? -8.665 5.142 -34.139 1.00 0.00 88 ILE A CA 3
ATOM 4589 C C . ILE A 1 88 ? -9.549 3.902 -34.130 1.00 0.00 88 ILE A C 3
ATOM 4590 O O . ILE A 1 88 ? -10.780 4.000 -34.049 1.00 0.00 88 ILE A O 3
ATOM 4606 N N . MET A 1 89 ? -8.937 2.771 -34.245 1.00 0.00 89 MET A N 3
ATOM 4607 C CA . MET A 1 89 ? -9.611 1.515 -34.186 1.00 0.00 89 MET A CA 3
ATOM 4608 C C . MET A 1 89 ? -8.625 0.518 -33.618 1.00 0.00 89 MET A C 3
ATOM 4609 O O . MET A 1 89 ? -7.441 0.763 -33.637 1.00 0.00 89 MET A O 3
ATOM 4623 N N . THR A 1 90 ? -9.088 -0.528 -33.056 1.00 0.00 90 THR A N 3
ATOM 4624 C CA . THR A 1 90 ? -8.245 -1.592 -32.617 1.00 0.00 90 THR A CA 3
ATOM 4625 C C . THR A 1 90 ? -7.629 -2.313 -33.822 1.00 0.00 90 THR A C 3
ATOM 4626 O O . THR A 1 90 ? -8.255 -2.403 -34.873 1.00 0.00 90 THR A O 3
ATOM 4637 N N . VAL A 1 91 ? -6.403 -2.788 -33.667 1.00 0.00 91 VAL A N 3
ATOM 4638 C CA . VAL A 1 91 ? -5.688 -3.544 -34.710 1.00 0.00 91 VAL A CA 3
ATOM 4639 C C . VAL A 1 91 ? -6.555 -4.698 -35.255 1.00 0.00 91 VAL A C 3
ATOM 4640 O O . VAL A 1 91 ? -6.661 -4.893 -36.475 1.00 0.00 91 VAL A O 3
ATOM 4653 N N . ASP A 1 92 ? -7.201 -5.411 -34.345 1.00 0.00 92 ASP A N 3
ATOM 4654 C CA . ASP A 1 92 ? -8.077 -6.547 -34.673 1.00 0.00 92 ASP A CA 3
ATOM 4655 C C . ASP A 1 92 ? -9.220 -6.091 -35.558 1.00 0.00 92 ASP A C 3
ATOM 4656 O O . ASP A 1 92 ? -9.607 -6.764 -36.509 1.00 0.00 92 ASP A O 3
ATOM 4665 N N . ASP A 1 93 ? -9.695 -4.904 -35.289 1.00 0.00 93 ASP A N 3
ATOM 4666 C CA . ASP A 1 93 ? -10.823 -4.331 -36.008 1.00 0.00 93 ASP A CA 3
ATOM 4667 C C . ASP A 1 93 ? -10.365 -3.661 -37.281 1.00 0.00 93 ASP A C 3
ATOM 4668 O O . ASP A 1 93 ? -11.164 -3.238 -38.101 1.00 0.00 93 ASP A O 3
ATOM 4677 N N . TYR A 1 94 ? -9.085 -3.593 -37.454 1.00 0.00 94 TYR A N 3
ATOM 4678 C CA . TYR A 1 94 ? -8.512 -3.023 -38.627 1.00 0.00 94 TYR A CA 3
ATOM 4679 C C . TYR A 1 94 ? -8.266 -4.079 -39.672 1.00 0.00 94 TYR A C 3
ATOM 4680 O O . TYR A 1 94 ? -8.791 -4.001 -40.782 1.00 0.00 94 TYR A O 3
ATOM 4698 N N . PHE A 1 95 ? -7.486 -5.071 -39.310 1.00 0.00 95 PHE A N 3
ATOM 4699 C CA . PHE A 1 95 ? -7.097 -6.135 -40.237 1.00 0.00 95 PHE A CA 3
ATOM 4700 C C . PHE A 1 95 ? -8.242 -6.985 -40.727 1.00 0.00 95 PHE A C 3
ATOM 4701 O O . PHE A 1 95 ? -8.112 -7.706 -41.699 1.00 0.00 95 PHE A O 3
ATOM 4718 N N . ARG A 1 96 ? -9.342 -6.912 -40.048 1.00 0.00 96 ARG A N 3
ATOM 4719 C CA . ARG A 1 96 ? -10.550 -7.584 -40.492 1.00 0.00 96 ARG A CA 3
ATOM 4720 C C . ARG A 1 96 ? -11.045 -6.995 -41.830 1.00 0.00 96 ARG A C 3
ATOM 4721 O O . ARG A 1 96 ? -11.828 -7.613 -42.549 1.00 0.00 96 ARG A O 3
ATOM 4742 N N . GLN A 1 97 ? -10.578 -5.786 -42.139 1.00 0.00 97 GLN A N 3
ATOM 4743 C CA . GLN A 1 97 ? -10.907 -5.121 -43.386 1.00 0.00 97 GLN A CA 3
ATOM 4744 C C . GLN A 1 97 ? -9.932 -5.580 -44.458 1.00 0.00 97 GLN A C 3
ATOM 4745 O O . GLN A 1 97 ? -10.317 -6.189 -45.457 1.00 0.00 97 GLN A O 3
ATOM 4759 N N . PHE A 1 98 ? -8.666 -5.320 -44.203 1.00 0.00 98 PHE A N 3
ATOM 4760 C CA . PHE A 1 98 ? -7.607 -5.596 -45.140 1.00 0.00 98 PHE A CA 3
ATOM 4761 C C . PHE A 1 98 ? -7.084 -6.989 -44.932 1.00 0.00 98 PHE A C 3
ATOM 4762 O O . PHE A 1 98 ? -6.381 -7.263 -43.958 1.00 0.00 98 PHE A O 3
ATOM 4779 N N . TYR A 1 99 ? -7.434 -7.861 -45.828 1.00 0.00 99 TYR A N 3
ATOM 4780 C CA . TYR A 1 99 ? -7.003 -9.236 -45.774 1.00 0.00 99 TYR A CA 3
ATOM 4781 C C . TYR A 1 99 ? -5.582 -9.385 -46.292 1.00 0.00 99 TYR A C 3
ATOM 4782 O O . TYR A 1 99 ? -4.852 -8.398 -46.449 1.00 0.00 99 TYR A O 3
ATOM 4800 N N . LYS A 1 100 ? -5.186 -10.614 -46.490 1.00 0.00 100 LYS A N 3
ATOM 4801 C CA . LYS A 1 100 ? -3.911 -10.967 -47.070 1.00 0.00 100 LYS A CA 3
ATOM 4802 C C . LYS A 1 100 ? -3.817 -10.362 -48.471 1.00 0.00 100 LYS A C 3
ATOM 4803 O O . LYS A 1 100 ? -4.627 -10.762 -49.349 1.00 0.00 100 LYS A O 3
ATOM 4822 N N . GLY A 1 1 ? -4.198 0.761 -2.157 1.00 0.00 1 GLY A N 4
ATOM 4823 C CA . GLY A 1 1 ? -3.989 1.760 -3.194 1.00 0.00 1 GLY A CA 4
ATOM 4824 C C . GLY A 1 1 ? -3.400 1.122 -4.409 1.00 0.00 1 GLY A C 4
ATOM 4825 O O . GLY A 1 1 ? -2.659 0.133 -4.303 1.00 0.00 1 GLY A O 4
ATOM 4829 N N . HIS A 1 2 ? -3.699 1.656 -5.556 1.00 0.00 2 HIS A N 4
ATOM 4830 C CA . HIS A 1 2 ? -3.233 1.069 -6.774 1.00 0.00 2 HIS A CA 4
ATOM 4831 C C . HIS A 1 2 ? -2.113 1.863 -7.370 1.00 0.00 2 HIS A C 4
ATOM 4832 O O . HIS A 1 2 ? -2.223 3.070 -7.519 1.00 0.00 2 HIS A O 4
ATOM 4846 N N . MET A 1 3 ? -1.007 1.218 -7.619 1.00 0.00 3 MET A N 4
ATOM 4847 C CA . MET A 1 3 ? 0.013 1.828 -8.430 1.00 0.00 3 MET A CA 4
ATOM 4848 C C . MET A 1 3 ? -0.178 1.282 -9.832 1.00 0.00 3 MET A C 4
ATOM 4849 O O . MET A 1 3 ? 0.395 0.261 -10.230 1.00 0.00 3 MET A O 4
ATOM 4863 N N . GLU A 1 4 ? -1.086 1.881 -10.530 1.00 0.00 4 GLU A N 4
ATOM 4864 C CA . GLU A 1 4 ? -1.475 1.412 -11.786 1.00 0.00 4 GLU A CA 4
ATOM 4865 C C . GLU A 1 4 ? -0.730 2.120 -12.867 1.00 0.00 4 GLU A C 4
ATOM 4866 O O . GLU A 1 4 ? -0.959 3.308 -13.126 1.00 0.00 4 GLU A O 4
ATOM 4878 N N . GLY A 1 5 ? 0.193 1.433 -13.450 1.00 0.00 5 GLY A N 4
ATOM 4879 C CA . GLY A 1 5 ? 0.875 1.970 -14.560 1.00 0.00 5 GLY A CA 4
ATOM 4880 C C . GLY A 1 5 ? 0.357 1.334 -15.814 1.00 0.00 5 GLY A C 4
ATOM 4881 O O . GLY A 1 5 ? -0.808 0.892 -15.855 1.00 0.00 5 GLY A O 4
ATOM 4885 N N . LYS A 1 6 ? 1.176 1.243 -16.816 1.00 0.00 6 LYS A N 4
ATOM 4886 C CA . LYS A 1 6 ? 0.761 0.625 -18.031 1.00 0.00 6 LYS A CA 4
ATOM 4887 C C . LYS A 1 6 ? 1.535 -0.617 -18.260 1.00 0.00 6 LYS A C 4
ATOM 4888 O O . LYS A 1 6 ? 2.657 -0.595 -18.770 1.00 0.00 6 LYS A O 4
ATOM 4907 N N . ASN A 1 7 ? 0.954 -1.691 -17.812 1.00 0.00 7 ASN A N 4
ATOM 4908 C CA . ASN A 1 7 ? 1.521 -2.994 -17.963 1.00 0.00 7 ASN A CA 4
ATOM 4909 C C . ASN A 1 7 ? 0.825 -3.669 -19.109 1.00 0.00 7 ASN A C 4
ATOM 4910 O O . ASN A 1 7 ? 1.233 -4.722 -19.582 1.00 0.00 7 ASN A O 4
ATOM 4921 N N . LYS A 1 8 ? -0.253 -3.058 -19.527 1.00 0.00 8 LYS A N 4
ATOM 4922 C CA . LYS A 1 8 ? -1.009 -3.509 -20.618 1.00 0.00 8 LYS A CA 4
ATOM 4923 C C . LYS A 1 8 ? -1.240 -2.361 -21.570 1.00 0.00 8 LYS A C 4
ATOM 4924 O O . LYS A 1 8 ? -2.103 -1.495 -21.349 1.00 0.00 8 LYS A O 4
ATOM 4943 N N . PHE A 1 9 ? -0.439 -2.308 -22.565 1.00 0.00 9 PHE A N 4
ATOM 4944 C CA . PHE A 1 9 ? -0.627 -1.385 -23.623 1.00 0.00 9 PHE A CA 4
ATOM 4945 C C . PHE A 1 9 ? -1.632 -1.992 -24.543 1.00 0.00 9 PHE A C 4
ATOM 4946 O O . PHE A 1 9 ? -1.584 -3.202 -24.815 1.00 0.00 9 PHE A O 4
ATOM 4963 N N . ASN A 1 10 ? -2.562 -1.211 -24.970 1.00 0.00 10 ASN A N 4
ATOM 4964 C CA . ASN A 1 10 ? -3.580 -1.705 -25.856 1.00 0.00 10 ASN A CA 4
ATOM 4965 C C . ASN A 1 10 ? -3.117 -1.368 -27.239 1.00 0.00 10 ASN A C 4
ATOM 4966 O O . ASN A 1 10 ? -2.100 -0.683 -27.397 1.00 0.00 10 ASN A O 4
ATOM 4977 N N . THR A 1 11 ? -3.803 -1.780 -28.228 1.00 0.00 11 THR A N 4
ATOM 4978 C CA . THR A 1 11 ? -3.300 -1.562 -29.523 1.00 0.00 11 THR A CA 4
ATOM 4979 C C . THR A 1 11 ? -4.375 -0.978 -30.459 1.00 0.00 11 THR A C 4
ATOM 4980 O O . THR A 1 11 ? -5.402 -1.596 -30.773 1.00 0.00 11 THR A O 4
ATOM 4991 N N . TYR A 1 12 ? -4.131 0.228 -30.881 1.00 0.00 12 TYR A N 4
ATOM 4992 C CA . TYR A 1 12 ? -5.053 0.954 -31.714 1.00 0.00 12 TYR A CA 4
ATOM 4993 C C . TYR A 1 12 ? -4.445 1.254 -33.052 1.00 0.00 12 TYR A C 4
ATOM 4994 O O . TYR A 1 12 ? -3.239 1.161 -33.220 1.00 0.00 12 TYR A O 4
ATOM 5012 N N . VAL A 1 13 ? -5.289 1.587 -33.973 1.00 0.00 13 VAL A N 4
ATOM 5013 C CA . VAL A 1 13 ? -4.944 1.970 -35.314 1.00 0.00 13 VAL A CA 4
ATOM 5014 C C . VAL A 1 13 ? -5.603 3.303 -35.655 1.00 0.00 13 VAL A C 4
ATOM 5015 O O . VAL A 1 13 ? -6.744 3.560 -35.274 1.00 0.00 13 VAL A O 4
ATOM 5028 N N . VAL A 1 14 ? -4.882 4.139 -36.337 1.00 0.00 14 VAL A N 4
ATOM 5029 C CA . VAL A 1 14 ? -5.390 5.396 -36.761 1.00 0.00 14 VAL A CA 4
ATOM 5030 C C . VAL A 1 14 ? -5.310 5.486 -38.256 1.00 0.00 14 VAL A C 4
ATOM 5031 O O . VAL A 1 14 ? -4.297 5.181 -38.844 1.00 0.00 14 VAL A O 4
ATOM 5044 N N . SER A 1 15 ? -6.377 5.851 -38.841 1.00 0.00 15 SER A N 4
ATOM 5045 C CA . SER A 1 15 ? -6.480 5.979 -40.251 1.00 0.00 15 SER A CA 4
ATOM 5046 C C . SER A 1 15 ? -6.567 7.459 -40.609 1.00 0.00 15 SER A C 4
ATOM 5047 O O . SER A 1 15 ? -7.482 8.148 -40.166 1.00 0.00 15 SER A O 4
ATOM 5055 N N . PHE A 1 16 ? -5.587 7.960 -41.327 1.00 0.00 16 PHE A N 4
ATOM 5056 C CA .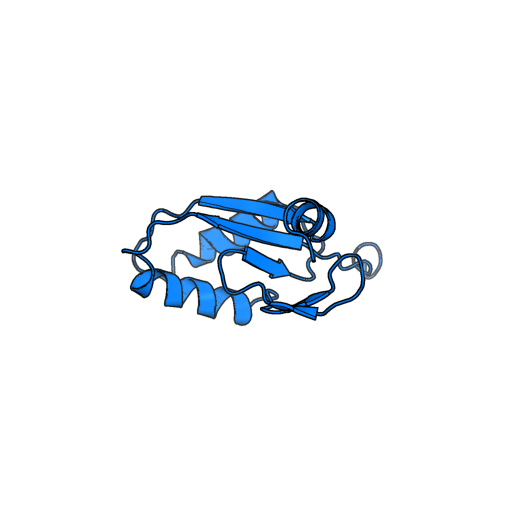 PHE A 1 16 ? -5.565 9.363 -41.695 1.00 0.00 16 PHE A CA 4
ATOM 5057 C C . PHE A 1 16 ? -6.081 9.611 -43.094 1.00 0.00 16 PHE A C 4
ATOM 5058 O O . PHE A 1 16 ? -5.988 8.751 -43.974 1.00 0.00 16 PHE A O 4
ATOM 5075 N N . ASP A 1 17 ? -6.654 10.779 -43.271 1.00 0.00 17 ASP A N 4
ATOM 5076 C CA . ASP A 1 17 ? -7.079 11.269 -44.563 1.00 0.00 17 ASP A CA 4
ATOM 5077 C C . ASP A 1 17 ? -6.556 12.657 -44.725 1.00 0.00 17 ASP A C 4
ATOM 5078 O O . ASP A 1 17 ? -6.761 13.504 -43.843 1.00 0.00 17 ASP A O 4
ATOM 5087 N N . TYR A 1 18 ? -5.859 12.886 -45.798 1.00 0.00 18 TYR A N 4
ATOM 5088 C CA . TYR A 1 18 ? -5.300 14.181 -46.117 1.00 0.00 18 TYR A CA 4
ATOM 5089 C C . TYR A 1 18 ? -5.039 14.235 -47.614 1.00 0.00 18 TYR A C 4
ATOM 5090 O O . TYR A 1 18 ? -4.671 13.204 -48.213 1.00 0.00 18 TYR A O 4
ATOM 5108 N N . PRO A 1 19 ? -5.282 15.383 -48.254 1.00 0.00 19 PRO A N 4
ATOM 5109 C CA . PRO A 1 19 ? -5.005 15.549 -49.674 1.00 0.00 19 PRO A CA 4
ATOM 5110 C C . PRO A 1 19 ? -3.497 15.532 -49.968 1.00 0.00 19 PRO A C 4
ATOM 5111 O O . PRO A 1 19 ? -2.663 15.825 -49.086 1.00 0.00 19 PRO A O 4
ATOM 5122 N N . SER A 1 20 ? -3.155 15.223 -51.209 1.00 0.00 20 SER A N 4
ATOM 5123 C CA . SER A 1 20 ? -1.770 15.108 -51.665 1.00 0.00 20 SER A CA 4
ATOM 5124 C C . SER A 1 20 ? -0.979 16.411 -51.521 1.00 0.00 20 SER A C 4
ATOM 5125 O O . SER A 1 20 ? 0.247 16.402 -51.532 1.00 0.00 20 SER A O 4
ATOM 5133 N N . SER A 1 21 ? -1.677 17.503 -51.348 1.00 0.00 21 SER A N 4
ATOM 5134 C CA . SER A 1 21 ? -1.075 18.789 -51.180 1.00 0.00 21 SER A CA 4
ATOM 5135 C C . SER A 1 21 ? -0.305 18.878 -49.852 1.00 0.00 21 SER A C 4
ATOM 5136 O O . SER A 1 21 ? 0.625 19.668 -49.708 1.00 0.00 21 SER A O 4
ATOM 5144 N N . TYR A 1 22 ? -0.686 18.060 -48.891 1.00 0.00 22 TYR A N 4
ATOM 5145 C CA . TYR A 1 22 ? -0.016 18.069 -47.602 1.00 0.00 22 TYR A CA 4
ATOM 5146 C C . TYR A 1 22 ? 0.879 16.877 -47.432 1.00 0.00 22 TYR A C 4
ATOM 5147 O O . TYR A 1 22 ? 1.274 16.572 -46.326 1.00 0.00 22 TYR A O 4
ATOM 5165 N N . SER A 1 23 ? 1.246 16.246 -48.521 1.00 0.00 23 SER A N 4
ATOM 5166 C CA . SER A 1 23 ? 2.126 15.099 -48.481 1.00 0.00 23 SER A CA 4
ATOM 5167 C C . SER A 1 23 ? 3.455 15.464 -47.808 1.00 0.00 23 SER A C 4
ATOM 5168 O O . SER A 1 23 ? 3.843 14.858 -46.827 1.00 0.00 23 SER A O 4
ATOM 5176 N N . SER A 1 24 ? 4.057 16.545 -48.260 1.00 0.00 24 SER A N 4
ATOM 5177 C CA . SER A 1 24 ? 5.341 16.989 -47.754 1.00 0.00 24 SER A CA 4
ATOM 5178 C C . SER A 1 24 ? 5.207 17.640 -46.367 1.00 0.00 24 SER A C 4
ATOM 5179 O O . SER A 1 24 ? 6.176 17.786 -45.628 1.00 0.00 24 SER A O 4
ATOM 5187 N N . VAL A 1 25 ? 3.991 17.961 -46.011 1.00 0.00 25 VAL A N 4
ATOM 5188 C CA . VAL A 1 25 ? 3.685 18.616 -44.755 1.00 0.00 25 VAL A CA 4
ATOM 5189 C C . VAL A 1 25 ? 3.488 17.580 -43.665 1.00 0.00 25 VAL A C 4
ATOM 5190 O O . VAL A 1 25 ? 4.011 17.697 -42.544 1.00 0.00 25 VAL A O 4
ATOM 5203 N N . PHE A 1 26 ? 2.803 16.541 -44.028 1.00 0.00 26 PHE A N 4
ATOM 5204 C CA . PHE A 1 26 ? 2.393 15.511 -43.136 1.00 0.00 26 PHE A CA 4
ATOM 5205 C C . PHE A 1 26 ? 3.568 14.703 -42.626 1.00 0.00 26 PHE A C 4
ATOM 5206 O O . PHE A 1 26 ? 3.490 14.079 -41.571 1.00 0.00 26 PHE A O 4
ATOM 5223 N N . LEU A 1 27 ? 4.662 14.743 -43.341 1.00 0.00 27 LEU A N 4
ATOM 5224 C CA . LEU A 1 27 ? 5.839 13.980 -42.967 1.00 0.00 27 LEU A CA 4
ATOM 5225 C C . LEU A 1 27 ? 6.340 14.425 -41.590 1.00 0.00 27 LEU A C 4
ATOM 5226 O O . LEU A 1 27 ? 6.986 13.661 -40.873 1.00 0.00 27 LEU A O 4
ATOM 5242 N N . ARG A 1 28 ? 5.978 15.644 -41.202 1.00 0.00 28 ARG A N 4
ATOM 5243 C CA . ARG A 1 28 ? 6.352 16.153 -39.898 1.00 0.00 28 ARG A CA 4
ATOM 5244 C C . ARG A 1 28 ? 5.468 15.461 -38.870 1.00 0.00 28 ARG A C 4
ATOM 5245 O O . ARG A 1 28 ? 5.948 14.892 -37.918 1.00 0.00 28 ARG A O 4
ATOM 5266 N N . LEU A 1 29 ? 4.166 15.439 -39.158 1.00 0.00 29 LEU A N 4
ATOM 5267 C CA . LEU A 1 29 ? 3.144 14.819 -38.297 1.00 0.00 29 LEU A CA 4
ATOM 5268 C C . LEU A 1 29 ? 3.449 13.333 -38.138 1.00 0.00 29 LEU A C 4
ATOM 5269 O O . LEU A 1 29 ? 3.257 12.760 -37.069 1.00 0.00 29 LEU A O 4
ATOM 5285 N N . ARG A 1 30 ? 3.973 12.721 -39.194 1.00 0.00 30 ARG A N 4
ATOM 5286 C CA . ARG A 1 30 ? 4.285 11.303 -39.145 1.00 0.00 30 ARG A CA 4
ATOM 5287 C C . ARG A 1 30 ? 5.489 11.076 -38.241 1.00 0.00 30 ARG A C 4
ATOM 5288 O O . ARG A 1 30 ? 5.580 10.080 -37.546 1.00 0.00 30 ARG A O 4
ATOM 5309 N N . SER A 1 31 ? 6.368 12.044 -38.217 1.00 0.00 31 SER A N 4
ATOM 5310 C CA . SER A 1 31 ? 7.526 11.994 -37.353 1.00 0.00 31 SER A CA 4
ATOM 5311 C C . SER A 1 31 ? 7.087 12.144 -35.892 1.00 0.00 31 SER A C 4
ATOM 5312 O O . SER A 1 31 ? 7.656 11.522 -34.993 1.00 0.00 31 SER A O 4
ATOM 5320 N N . LEU A 1 32 ? 6.016 12.910 -35.686 1.00 0.00 32 LEU A N 4
ATOM 5321 C CA . LEU A 1 32 ? 5.438 13.104 -34.354 1.00 0.00 32 LEU A CA 4
ATOM 5322 C C . LEU A 1 32 ? 4.893 11.795 -33.823 1.00 0.00 32 LEU A C 4
ATOM 5323 O O . LEU A 1 32 ? 4.962 11.517 -32.633 1.00 0.00 32 LEU A O 4
ATOM 5339 N N . MET A 1 33 ? 4.360 10.996 -34.722 1.00 0.00 33 MET A N 4
ATOM 5340 C CA . MET A 1 33 ? 3.808 9.703 -34.397 1.00 0.00 33 MET A CA 4
ATOM 5341 C C . MET A 1 33 ? 4.838 8.814 -33.740 1.00 0.00 33 MET A C 4
ATOM 5342 O O . MET A 1 33 ? 4.602 8.280 -32.662 1.00 0.00 33 MET A O 4
ATOM 5356 N N . TYR A 1 34 ? 5.984 8.678 -34.380 1.00 0.00 34 TYR A N 4
ATOM 5357 C CA . TYR A 1 34 ? 7.023 7.782 -33.892 1.00 0.00 34 TYR A CA 4
ATOM 5358 C C . TYR A 1 34 ? 7.763 8.410 -32.726 1.00 0.00 34 TYR A C 4
ATOM 5359 O O . TYR A 1 34 ? 8.447 7.722 -31.962 1.00 0.00 34 TYR A O 4
ATOM 5377 N N . ASP A 1 35 ? 7.645 9.728 -32.612 1.00 0.00 35 ASP A N 4
ATOM 5378 C CA . ASP A 1 35 ? 8.151 10.457 -31.449 1.00 0.00 35 ASP A CA 4
ATOM 5379 C C . ASP A 1 35 ? 7.321 10.052 -30.237 1.00 0.00 35 ASP A C 4
ATOM 5380 O O . ASP A 1 35 ? 7.815 9.960 -29.115 1.00 0.00 35 ASP A O 4
ATOM 5389 N N . MET A 1 36 ? 6.058 9.795 -30.497 1.00 0.00 36 MET A N 4
ATOM 5390 C CA . MET A 1 36 ? 5.134 9.309 -29.515 1.00 0.00 36 MET A CA 4
ATOM 5391 C C . MET A 1 36 ? 5.114 7.769 -29.554 1.00 0.00 36 MET A C 4
ATOM 5392 O O . MET A 1 36 ? 6.121 7.144 -29.856 1.00 0.00 36 MET A O 4
ATOM 5406 N N . ASN A 1 37 ? 3.985 7.163 -29.252 1.00 0.00 37 ASN A N 4
ATOM 5407 C CA . ASN A 1 37 ? 3.914 5.691 -29.120 1.00 0.00 37 ASN A CA 4
ATOM 5408 C C . ASN A 1 37 ? 3.463 4.965 -30.390 1.00 0.00 37 ASN A C 4
ATOM 5409 O O . ASN A 1 37 ? 3.299 3.737 -30.381 1.00 0.00 37 ASN A O 4
ATOM 5420 N N . PHE A 1 38 ? 3.212 5.703 -31.444 1.00 0.00 38 PHE A N 4
ATOM 5421 C CA . PHE A 1 38 ? 2.762 5.119 -32.729 1.00 0.00 38 PHE A CA 4
ATOM 5422 C C . PHE A 1 38 ? 3.821 4.217 -33.395 1.00 0.00 38 PHE A C 4
ATOM 5423 O O . PHE A 1 38 ? 5.016 4.290 -33.080 1.00 0.00 38 PHE A O 4
ATOM 5440 N N . SER A 1 39 ? 3.369 3.383 -34.309 1.00 0.00 39 SER A N 4
ATOM 5441 C CA . SER A 1 39 ? 4.213 2.449 -35.024 1.00 0.00 39 SER A CA 4
ATOM 5442 C C . SER A 1 39 ? 3.866 2.419 -36.523 1.00 0.00 39 SER A C 4
ATOM 5443 O O . SER A 1 39 ? 2.780 2.864 -36.942 1.00 0.00 39 SER A O 4
ATOM 5451 N N . SER A 1 40 ? 4.784 1.876 -37.302 1.00 0.00 40 SER A N 4
ATOM 5452 C CA . SER A 1 40 ? 4.653 1.729 -38.729 1.00 0.00 40 SER A CA 4
ATOM 5453 C C . SER A 1 40 ? 4.214 0.311 -39.081 1.00 0.00 40 SER A C 4
ATOM 5454 O O . SER A 1 40 ? 3.668 0.065 -40.173 1.00 0.00 40 SER A O 4
ATOM 5462 N N . ILE A 1 41 ? 4.527 -0.607 -38.195 1.00 0.00 41 ILE A N 4
ATOM 5463 C CA . ILE A 1 41 ? 4.219 -2.017 -38.333 1.00 0.00 41 ILE A CA 4
ATOM 5464 C C . ILE A 1 41 ? 3.466 -2.471 -37.083 1.00 0.00 41 ILE A C 4
ATOM 5465 O O . ILE A 1 41 ? 3.713 -1.956 -35.986 1.00 0.00 41 ILE A O 4
ATOM 5481 N N . VAL A 1 42 ? 2.550 -3.387 -37.252 1.00 0.00 42 VAL A N 4
ATOM 5482 C CA . VAL A 1 42 ? 1.837 -3.992 -36.147 1.00 0.00 42 VAL A CA 4
ATOM 5483 C C . VAL A 1 42 ? 1.421 -5.394 -36.577 1.00 0.00 42 VAL A C 4
ATOM 5484 O O . VAL A 1 42 ? 1.208 -5.641 -37.774 1.00 0.00 42 VAL A O 4
ATOM 5497 N N . ALA A 1 43 ? 1.390 -6.309 -35.649 1.00 0.00 43 ALA A N 4
ATOM 5498 C CA . ALA A 1 43 ? 0.966 -7.657 -35.929 1.00 0.00 43 ALA A CA 4
ATOM 5499 C C . ALA A 1 43 ? -0.539 -7.698 -36.129 1.00 0.00 43 ALA A C 4
ATOM 5500 O O . ALA A 1 43 ? -1.296 -7.117 -35.337 1.00 0.00 43 ALA A O 4
ATOM 5507 N N . ASP A 1 44 ? -0.958 -8.360 -37.177 1.00 0.00 44 ASP A N 4
ATOM 5508 C CA . ASP A 1 44 ? -2.371 -8.502 -37.515 1.00 0.00 44 ASP A CA 4
ATOM 5509 C C . ASP A 1 44 ? -3.040 -9.590 -36.669 1.00 0.00 44 ASP A C 4
ATOM 5510 O O . ASP A 1 44 ? -2.570 -9.942 -35.578 1.00 0.00 44 ASP A O 4
ATOM 5519 N N . GLU A 1 45 ? -4.144 -10.101 -37.157 1.00 0.00 45 GLU A N 4
ATOM 5520 C CA . GLU A 1 45 ? -4.887 -11.125 -36.458 1.00 0.00 45 GLU A CA 4
ATOM 5521 C C . GLU A 1 45 ? -4.201 -12.490 -36.571 1.00 0.00 45 GLU A C 4
ATOM 5522 O O . GLU A 1 45 ? -4.452 -13.383 -35.764 1.00 0.00 45 GLU A O 4
ATOM 5534 N N . TYR A 1 46 ? -3.338 -12.647 -37.556 1.00 0.00 46 TYR A N 4
ATOM 5535 C CA . TYR A 1 46 ? -2.654 -13.903 -37.769 1.00 0.00 46 TYR A CA 4
ATOM 5536 C C . TYR A 1 46 ? -1.319 -13.876 -37.042 1.00 0.00 46 TYR A C 4
ATOM 5537 O O . TYR A 1 46 ? -0.748 -14.915 -36.700 1.00 0.00 46 TYR A O 4
ATOM 5555 N N . GLY A 1 47 ? -0.825 -12.686 -36.838 1.00 0.00 47 GLY A N 4
ATOM 5556 C CA . GLY A 1 47 ? 0.423 -12.489 -36.166 1.00 0.00 47 GLY A CA 4
ATOM 5557 C C . GLY A 1 47 ? 1.482 -12.027 -37.134 1.00 0.00 47 GLY A C 4
ATOM 5558 O O . GLY A 1 47 ? 2.678 -12.161 -36.878 1.00 0.00 47 GLY A O 4
ATOM 5562 N N . ILE A 1 48 ? 1.044 -11.501 -38.258 1.00 0.00 48 ILE A N 4
ATOM 5563 C CA . ILE A 1 48 ? 1.939 -11.021 -39.274 1.00 0.00 48 ILE A CA 4
ATOM 5564 C C . ILE A 1 48 ? 2.148 -9.525 -39.115 1.00 0.00 48 ILE A C 4
ATOM 5565 O O . ILE A 1 48 ? 1.177 -8.767 -39.006 1.00 0.00 48 ILE A O 4
ATOM 5581 N N . PRO A 1 49 ? 3.411 -9.090 -39.028 1.00 0.00 49 PRO A N 4
ATOM 5582 C CA . PRO A 1 49 ? 3.752 -7.678 -38.923 1.00 0.00 49 PRO A CA 4
ATOM 5583 C C . PRO A 1 49 ? 3.425 -6.929 -40.227 1.00 0.00 49 PRO A C 4
ATOM 5584 O O . PRO A 1 49 ? 4.147 -7.019 -41.229 1.00 0.00 49 PRO A O 4
ATOM 5595 N N . ARG A 1 50 ? 2.318 -6.250 -40.215 1.00 0.00 50 ARG A N 4
ATOM 5596 C CA . ARG A 1 50 ? 1.832 -5.529 -41.364 1.00 0.00 50 ARG A CA 4
ATOM 5597 C C . ARG A 1 50 ? 2.309 -4.098 -41.343 1.00 0.00 50 ARG A C 4
ATOM 5598 O O . ARG A 1 50 ? 2.510 -3.519 -40.271 1.00 0.00 50 ARG A O 4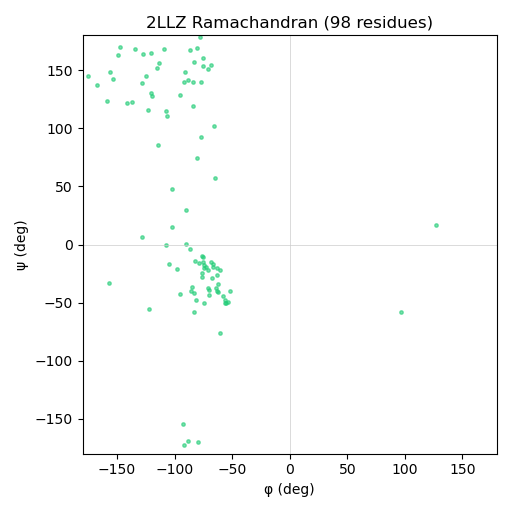
ATOM 5619 N N . GLN A 1 51 ? 2.485 -3.538 -42.513 1.00 0.00 51 GLN A N 4
ATOM 5620 C CA . GLN A 1 51 ? 2.787 -2.140 -42.664 1.00 0.00 51 GLN A CA 4
ATOM 5621 C C . GLN A 1 51 ? 1.509 -1.358 -42.666 1.00 0.00 51 GLN A C 4
ATOM 5622 O O . GLN A 1 51 ? 0.460 -1.837 -43.110 1.00 0.00 51 GLN A O 4
ATOM 5636 N N . LEU A 1 52 ? 1.593 -0.176 -42.182 1.00 0.00 52 LEU A N 4
ATOM 5637 C CA . LEU A 1 52 ? 0.436 0.649 -42.001 1.00 0.00 52 LEU A CA 4
ATOM 5638 C C . LEU A 1 52 ? 0.478 1.864 -42.887 1.00 0.00 52 LEU A C 4
ATOM 5639 O O . LEU A 1 52 ? -0.573 2.391 -43.264 1.00 0.00 52 LEU A O 4
ATOM 5655 N N . ASN A 1 53 ? 1.699 2.216 -43.311 1.00 0.00 53 ASN A N 4
ATOM 5656 C CA . ASN A 1 53 ? 2.084 3.510 -44.021 1.00 0.00 53 ASN A CA 4
ATOM 5657 C C . ASN A 1 53 ? 1.426 3.723 -45.382 1.00 0.00 53 ASN A C 4
ATOM 5658 O O . ASN A 1 53 ? 1.878 4.499 -46.208 1.00 0.00 53 ASN A O 4
ATOM 5669 N N . GLU A 1 54 ? 0.355 3.086 -45.547 1.00 0.00 54 GLU A N 4
ATOM 5670 C CA . GLU A 1 54 ? -0.490 3.204 -46.676 1.00 0.00 54 GLU A CA 4
ATOM 5671 C C . GLU A 1 54 ? -1.447 4.368 -46.417 1.00 0.00 54 GLU A C 4
ATOM 5672 O O . GLU A 1 54 ? -1.769 5.146 -47.313 1.00 0.00 54 GLU A O 4
ATOM 5684 N N . ASN A 1 55 ? -1.848 4.496 -45.142 1.00 0.00 55 ASN A N 4
ATOM 5685 C CA . ASN A 1 55 ? -2.784 5.552 -44.684 1.00 0.00 55 ASN A CA 4
ATOM 5686 C C . ASN A 1 55 ? -2.973 5.468 -43.163 1.00 0.00 55 ASN A C 4
ATOM 5687 O O . ASN A 1 55 ? -3.235 6.467 -42.496 1.00 0.00 55 ASN A O 4
ATOM 5698 N N . SER A 1 56 ? -2.858 4.269 -42.624 1.00 0.00 56 SER A N 4
ATOM 5699 C CA . SER A 1 56 ? -3.067 4.063 -41.231 1.00 0.00 56 SER A CA 4
ATOM 5700 C C . SER A 1 56 ? -1.765 3.900 -40.485 1.00 0.00 56 SER A C 4
ATOM 5701 O O . SER A 1 56 ? -0.710 3.842 -41.080 1.00 0.00 56 SER A O 4
ATOM 5709 N N . PHE A 1 57 ? -1.848 3.913 -39.190 1.00 0.00 57 PHE A N 4
ATOM 5710 C CA . PHE A 1 57 ? -0.728 3.697 -38.315 1.00 0.00 57 PHE A CA 4
ATOM 5711 C C . PHE A 1 57 ? -1.275 3.040 -37.084 1.00 0.00 57 PHE A C 4
ATOM 5712 O O . PHE A 1 57 ? -2.487 3.004 -36.914 1.00 0.00 57 PHE A O 4
ATOM 5729 N N . ALA A 1 58 ? -0.434 2.524 -36.250 1.00 0.00 58 ALA A N 4
ATOM 5730 C CA . ALA A 1 58 ? -0.887 1.865 -35.052 1.00 0.00 58 ALA A CA 4
ATOM 5731 C C . ALA A 1 58 ? -0.228 2.477 -33.885 1.00 0.00 58 ALA A C 4
ATOM 5732 O O . ALA A 1 58 ? 0.699 3.253 -34.045 1.00 0.00 58 ALA A O 4
ATOM 5739 N N . ILE A 1 59 ? -0.701 2.161 -32.729 1.00 0.00 59 ILE A N 4
ATOM 5740 C CA . ILE A 1 59 ? -0.125 2.647 -31.540 1.00 0.00 59 ILE A CA 4
ATOM 5741 C C . ILE A 1 59 ? -0.364 1.674 -30.413 1.00 0.00 59 ILE A C 4
ATOM 5742 O O . ILE A 1 59 ? -1.418 1.013 -30.351 1.00 0.00 59 ILE A O 4
ATOM 5758 N N . THR A 1 60 ? 0.605 1.558 -29.571 1.00 0.00 60 THR A N 4
ATOM 5759 C CA . THR A 1 60 ? 0.514 0.768 -28.429 1.00 0.00 60 THR A CA 4
ATOM 5760 C C . THR A 1 60 ? 0.298 1.757 -27.268 1.00 0.00 60 THR A C 4
ATOM 5761 O O . THR A 1 60 ? 1.191 2.485 -26.837 1.00 0.00 60 THR A O 4
ATOM 5772 N N . THR A 1 61 ? -0.927 1.896 -26.901 1.00 0.00 61 THR A N 4
ATOM 5773 C CA . THR A 1 61 ? -1.307 2.848 -25.910 1.00 0.00 61 THR A CA 4
ATOM 5774 C C . THR A 1 61 ? -2.494 2.321 -25.140 1.00 0.00 61 THR A C 4
ATOM 5775 O O . THR A 1 61 ? -3.189 1.440 -25.603 1.00 0.00 61 THR A O 4
ATOM 5786 N N . SER A 1 62 ? -2.708 2.826 -23.975 1.00 0.00 62 SER A N 4
ATOM 5787 C CA . SER A 1 62 ? -3.822 2.415 -23.199 1.00 0.00 62 SER A CA 4
ATOM 5788 C C . SER A 1 62 ? -4.822 3.565 -23.013 1.00 0.00 62 SER A C 4
ATOM 5789 O O . SER A 1 62 ? -5.803 3.429 -22.266 1.00 0.00 62 SER A O 4
ATOM 5797 N N . LEU A 1 63 ? -4.582 4.687 -23.685 1.00 0.00 63 LEU A N 4
ATOM 5798 C CA . LEU A 1 63 ? -5.530 5.779 -23.659 1.00 0.00 63 LEU A CA 4
ATOM 5799 C C . LEU A 1 63 ? -6.666 5.511 -24.621 1.00 0.00 63 LEU A C 4
ATOM 5800 O O . LEU A 1 63 ? -6.656 4.506 -25.338 1.00 0.00 63 LEU A O 4
ATOM 5816 N N . ALA A 1 64 ? -7.611 6.392 -24.671 1.00 0.00 64 ALA A N 4
ATOM 5817 C CA . ALA A 1 64 ? -8.799 6.107 -25.426 1.00 0.00 64 ALA A CA 4
ATOM 5818 C C . ALA A 1 64 ? -8.737 6.708 -26.808 1.00 0.00 64 ALA A C 4
ATOM 5819 O O . ALA A 1 64 ? -7.881 7.537 -27.082 1.00 0.00 64 ALA A O 4
ATOM 5826 N N . ALA A 1 65 ? -9.669 6.318 -27.656 1.00 0.00 65 ALA A N 4
ATOM 5827 C CA . ALA A 1 65 ? -9.735 6.765 -29.029 1.00 0.00 65 ALA A CA 4
ATOM 5828 C C . ALA A 1 65 ? -9.867 8.276 -29.103 1.00 0.00 65 ALA A C 4
ATOM 5829 O O . ALA A 1 65 ? -9.162 8.943 -29.866 1.00 0.00 65 ALA A O 4
ATOM 5836 N N . SER A 1 66 ? -10.709 8.809 -28.245 1.00 0.00 66 SER A N 4
ATOM 5837 C CA . SER A 1 66 ? -10.942 10.232 -28.149 1.00 0.00 66 SER A CA 4
ATOM 5838 C C . SER A 1 66 ? -9.678 10.962 -27.616 1.00 0.00 66 SER A C 4
ATOM 5839 O O . SER A 1 66 ? -9.522 12.176 -27.783 1.00 0.00 66 SER A O 4
ATOM 5847 N N . GLU A 1 67 ? -8.769 10.202 -27.017 1.00 0.00 67 GLU A N 4
ATOM 5848 C CA . GLU A 1 67 ? -7.551 10.746 -26.480 1.00 0.00 67 GLU A CA 4
ATOM 5849 C C . GLU A 1 67 ? -6.499 10.777 -27.561 1.00 0.00 67 GLU A C 4
ATOM 5850 O O . GLU A 1 67 ? -5.832 11.786 -27.732 1.00 0.00 67 GLU A O 4
ATOM 5862 N N . ILE A 1 68 ? -6.376 9.661 -28.314 1.00 0.00 68 ILE A N 4
ATOM 5863 C CA . ILE A 1 68 ? -5.377 9.552 -29.394 1.00 0.00 68 ILE A CA 4
ATOM 5864 C C . ILE A 1 68 ? -5.534 10.693 -30.373 1.00 0.00 68 ILE A C 4
ATOM 5865 O O . ILE A 1 68 ? -4.554 11.287 -30.790 1.00 0.00 68 ILE A O 4
ATOM 5881 N N . GLU A 1 69 ? -6.779 10.997 -30.722 1.00 0.00 69 GLU A N 4
ATOM 5882 C CA . GLU A 1 69 ? -7.074 12.086 -31.634 1.00 0.00 69 GLU A CA 4
ATOM 5883 C C . GLU A 1 69 ? -6.471 13.376 -31.148 1.00 0.00 69 GLU A C 4
ATOM 5884 O O . GLU A 1 69 ? -5.634 13.954 -31.823 1.00 0.00 69 GLU A O 4
ATOM 5896 N N . ASP A 1 70 ? -6.841 13.773 -29.943 1.00 0.00 70 ASP A N 4
ATOM 5897 C CA . ASP A 1 70 ? -6.394 15.045 -29.367 1.00 0.00 70 ASP A CA 4
ATOM 5898 C C . ASP A 1 70 ? -4.889 15.074 -29.218 1.00 0.00 70 ASP A C 4
ATOM 5899 O O . ASP A 1 70 ? -4.252 16.096 -29.477 1.00 0.00 70 ASP A O 4
ATOM 5908 N N . LEU A 1 71 ? -4.344 13.919 -28.878 1.00 0.00 71 LEU A N 4
ATOM 5909 C CA . LEU A 1 71 ? -2.924 13.699 -28.708 1.00 0.00 71 LEU A CA 4
ATOM 5910 C C . LEU A 1 71 ? -2.195 14.102 -30.002 1.00 0.00 71 LEU A C 4
ATOM 5911 O O . LEU A 1 71 ? -1.232 14.851 -29.982 1.00 0.00 71 LEU A O 4
ATOM 5927 N N . ILE A 1 72 ? -2.715 13.634 -31.118 1.00 0.00 72 ILE A N 4
ATOM 5928 C CA . ILE A 1 72 ? -2.163 13.926 -32.434 1.00 0.00 72 ILE A CA 4
ATOM 5929 C C . ILE A 1 72 ? -2.430 15.379 -32.826 1.00 0.00 72 ILE A C 4
ATOM 5930 O O . ILE A 1 72 ? -1.519 16.090 -33.263 1.00 0.00 72 ILE A O 4
ATOM 5946 N N . ARG A 1 73 ? -3.669 15.819 -32.631 1.00 0.00 73 ARG A N 4
ATOM 5947 C CA . ARG A 1 73 ? -4.100 17.156 -33.046 1.00 0.00 73 ARG A CA 4
ATOM 5948 C C . ARG A 1 73 ? -3.270 18.251 -32.365 1.00 0.00 73 ARG A C 4
ATOM 5949 O O . ARG A 1 73 ? -2.921 19.248 -32.993 1.00 0.00 73 ARG A O 4
ATOM 5970 N N . LEU A 1 74 ? -2.896 18.045 -31.103 1.00 0.00 74 LEU A N 4
ATOM 5971 C CA . LEU A 1 74 ? -2.135 19.057 -30.398 1.00 0.00 74 LEU A CA 4
ATOM 5972 C C . LEU A 1 74 ? -0.642 18.987 -30.779 1.00 0.00 74 LEU A C 4
ATOM 5973 O O . LEU A 1 74 ? 0.111 19.916 -30.547 1.00 0.00 74 LEU A O 4
ATOM 5989 N N . LYS A 1 75 ? -0.231 17.894 -31.422 1.00 0.00 75 LYS A N 4
ATOM 5990 C CA . LYS A 1 75 ? 1.138 17.765 -31.902 1.00 0.00 75 LYS A CA 4
ATOM 5991 C C . LYS A 1 75 ? 1.260 18.357 -33.299 1.00 0.00 75 LYS A C 4
ATOM 5992 O O . LYS A 1 75 ? 2.345 18.497 -33.846 1.00 0.00 75 LYS A O 4
ATOM 6011 N N . CYS A 1 76 ? 0.128 18.761 -33.842 1.00 0.00 76 CYS A N 4
ATOM 6012 C CA . CYS A 1 76 ? 0.062 19.392 -35.145 1.00 0.00 76 CYS A CA 4
ATOM 6013 C C . CYS A 1 76 ? 0.402 20.886 -34.997 1.00 0.00 76 CYS A C 4
ATOM 6014 O O . CYS A 1 76 ? 0.476 21.640 -35.965 1.00 0.00 76 CYS A O 4
ATOM 6022 N N . LEU A 1 77 ? 0.614 21.296 -33.762 1.00 0.00 77 LEU A N 4
ATOM 6023 C CA . LEU A 1 77 ? 1.026 22.644 -33.460 1.00 0.00 77 LEU A CA 4
ATOM 6024 C C . LEU A 1 77 ? 2.531 22.765 -33.678 1.00 0.00 77 LEU A C 4
ATOM 6025 O O . LEU A 1 77 ? 3.080 23.859 -33.763 1.00 0.00 77 LEU A O 4
ATOM 6041 N N . ASP A 1 78 ? 3.182 21.616 -33.762 1.00 0.00 78 ASP A N 4
ATOM 6042 C CA . ASP A 1 78 ? 4.626 21.533 -33.992 1.00 0.00 78 ASP A CA 4
ATOM 6043 C C . ASP A 1 78 ? 4.902 21.818 -35.437 1.00 0.00 78 ASP A C 4
ATOM 6044 O O . ASP A 1 78 ? 5.803 22.582 -35.796 1.00 0.00 78 ASP A O 4
ATOM 6053 N N . LEU A 1 79 ? 4.105 21.204 -36.262 1.00 0.00 79 LEU A N 4
ATOM 6054 C CA . LEU A 1 79 ? 4.227 21.323 -37.696 1.00 0.00 79 LEU A CA 4
ATOM 6055 C C . LEU A 1 79 ? 3.514 22.615 -38.166 1.00 0.00 79 LEU A C 4
ATOM 6056 O O . LEU A 1 79 ? 2.878 23.268 -37.350 1.00 0.00 79 LEU A O 4
ATOM 6072 N N . PRO A 1 80 ? 3.628 23.014 -39.470 1.00 0.00 80 PRO A N 4
ATOM 6073 C CA . PRO A 1 80 ? 2.963 24.225 -39.975 1.00 0.00 80 PRO A CA 4
ATOM 6074 C C . PRO A 1 80 ? 1.419 24.174 -39.836 1.00 0.00 80 PRO A C 4
ATOM 6075 O O . PRO A 1 80 ? 0.850 24.816 -38.939 1.00 0.00 80 PRO A O 4
ATOM 6086 N N . ASP A 1 81 ? 0.759 23.402 -40.697 1.00 0.00 81 ASP A N 4
ATOM 6087 C CA . ASP A 1 81 ? -0.704 23.226 -40.677 1.00 0.00 81 ASP A CA 4
ATOM 6088 C C . ASP A 1 81 ? -1.095 22.233 -41.747 1.00 0.00 81 ASP A C 4
ATOM 6089 O O . ASP A 1 81 ? -0.536 22.257 -42.847 1.00 0.00 81 ASP A O 4
ATOM 6098 N N . ILE A 1 82 ? -2.018 21.360 -41.431 1.00 0.00 82 ILE A N 4
ATOM 6099 C CA . ILE A 1 82 ? -2.487 20.364 -42.342 1.00 0.00 82 ILE A CA 4
ATOM 6100 C C . ILE A 1 82 ? -3.924 19.998 -42.046 1.00 0.00 82 ILE A C 4
ATOM 6101 O O . ILE A 1 82 ? -4.292 19.700 -40.906 1.00 0.00 82 ILE A O 4
ATOM 6117 N N . ASP A 1 83 ? -4.726 20.112 -43.048 1.00 0.00 83 ASP A N 4
ATOM 6118 C CA . ASP A 1 83 ? -6.088 19.627 -43.032 1.00 0.00 83 ASP A CA 4
ATOM 6119 C C . ASP A 1 83 ? -6.081 18.113 -43.116 1.00 0.00 83 ASP A C 4
ATOM 6120 O O . ASP A 1 83 ? -5.861 17.536 -44.188 1.00 0.00 83 ASP A O 4
ATOM 6129 N N . PHE A 1 84 ? -6.212 17.481 -41.987 1.00 0.00 84 PHE A N 4
ATOM 6130 C CA . PHE A 1 84 ? -6.297 16.048 -41.937 1.00 0.00 84 PHE A CA 4
ATOM 6131 C C . PHE A 1 84 ? -7.494 15.637 -41.107 1.00 0.00 84 PHE A C 4
ATOM 6132 O O . PHE A 1 84 ? -7.953 16.387 -40.223 1.00 0.00 84 PHE A O 4
ATOM 6149 N N . ASP A 1 85 ? -7.996 14.489 -41.387 1.00 0.00 85 ASP A N 4
ATOM 6150 C CA . ASP A 1 85 ? -9.089 13.920 -40.644 1.00 0.00 85 ASP A CA 4
ATOM 6151 C C . ASP A 1 85 ? -8.679 12.514 -40.296 1.00 0.00 85 ASP A C 4
ATOM 6152 O O . ASP A 1 85 ? -8.200 11.789 -41.168 1.00 0.00 85 ASP A O 4
ATOM 6161 N N . LEU A 1 86 ? -8.772 12.130 -39.050 1.00 0.00 86 LEU A N 4
ATOM 6162 C CA . LEU A 1 86 ? -8.333 10.807 -38.686 1.00 0.00 86 LEU A CA 4
ATOM 6163 C C . LEU A 1 86 ? -9.477 10.006 -38.105 1.00 0.00 86 LEU A C 4
ATOM 6164 O O . LEU A 1 86 ? -10.453 10.567 -37.610 1.00 0.00 86 LEU A O 4
ATOM 6180 N N . ASN A 1 87 ? -9.347 8.715 -38.168 1.00 0.00 87 ASN A N 4
ATOM 6181 C CA . ASN A 1 87 ? -10.284 7.818 -37.580 1.00 0.00 87 ASN A CA 4
ATOM 6182 C C . ASN A 1 87 ? -9.534 6.786 -36.751 1.00 0.00 87 ASN A C 4
ATOM 6183 O O . ASN A 1 87 ? -8.731 6.015 -37.294 1.00 0.00 87 ASN A O 4
ATOM 6194 N N . ILE A 1 88 ? -9.744 6.818 -35.458 1.00 0.00 88 ILE A N 4
ATOM 6195 C CA . ILE A 1 88 ? -9.163 5.861 -34.541 1.00 0.00 88 ILE A CA 4
ATOM 6196 C C . ILE A 1 88 ? -10.042 4.618 -34.471 1.00 0.00 88 ILE A C 4
ATOM 6197 O O . ILE A 1 88 ? -11.280 4.714 -34.449 1.00 0.00 88 ILE A O 4
ATOM 6213 N N . MET A 1 89 ? -9.412 3.483 -34.465 1.00 0.00 89 MET A N 4
ATOM 6214 C CA . MET A 1 89 ? -10.061 2.221 -34.326 1.00 0.00 89 MET A CA 4
ATOM 6215 C C . MET A 1 89 ? -9.062 1.294 -33.667 1.00 0.00 89 MET A C 4
ATOM 6216 O O . MET A 1 89 ? -7.895 1.612 -33.604 1.00 0.00 89 MET A O 4
ATOM 6230 N N . THR A 1 90 ? -9.504 0.228 -33.130 1.00 0.00 90 THR A N 4
ATOM 6231 C CA . THR A 1 90 ? -8.630 -0.785 -32.627 1.00 0.00 90 THR A CA 4
ATOM 6232 C C . THR A 1 90 ? -8.004 -1.579 -33.778 1.00 0.00 90 THR A C 4
ATOM 6233 O O . THR A 1 90 ? -8.585 -1.686 -34.851 1.00 0.00 90 THR A O 4
ATOM 6244 N N . VAL A 1 91 ? -6.821 -2.102 -33.544 1.00 0.00 91 VAL A N 4
ATOM 6245 C CA . VAL A 1 91 ? -6.070 -2.908 -34.517 1.00 0.00 91 VAL A CA 4
ATOM 6246 C C . VAL A 1 91 ? -6.908 -4.072 -35.091 1.00 0.00 91 VAL A C 4
ATOM 6247 O O . VAL A 1 91 ? -6.959 -4.270 -36.313 1.00 0.00 91 VAL A O 4
ATOM 6260 N N . ASP A 1 92 ? -7.612 -4.795 -34.232 1.00 0.00 92 ASP A N 4
ATOM 6261 C CA . ASP A 1 92 ? -8.411 -5.945 -34.696 1.00 0.00 92 ASP A CA 4
ATOM 6262 C C . ASP A 1 92 ? -9.673 -5.476 -35.414 1.00 0.00 92 ASP A C 4
ATOM 6263 O O . ASP A 1 92 ? -10.307 -6.216 -36.156 1.00 0.00 92 ASP A O 4
ATOM 6272 N N . ASP A 1 93 ? -10.008 -4.225 -35.222 1.00 0.00 93 ASP A N 4
ATOM 6273 C CA . ASP A 1 93 ? -11.137 -3.626 -35.910 1.00 0.00 93 ASP A CA 4
ATOM 6274 C C . ASP A 1 93 ? -10.677 -2.966 -37.196 1.00 0.00 93 ASP A C 4
ATOM 6275 O O . ASP A 1 93 ? -11.474 -2.550 -38.026 1.00 0.00 93 ASP A O 4
ATOM 6284 N N . TYR A 1 94 ? -9.384 -2.925 -37.363 1.00 0.00 94 TYR A N 4
ATOM 6285 C CA . TYR A 1 94 ? -8.770 -2.413 -38.549 1.00 0.00 94 TYR A CA 4
ATOM 6286 C C . TYR A 1 94 ? -8.537 -3.523 -39.544 1.00 0.00 94 TYR A C 4
ATOM 6287 O O . TYR A 1 94 ? -8.985 -3.458 -40.695 1.00 0.00 94 TYR A O 4
ATOM 6305 N N . PHE A 1 95 ? -7.853 -4.547 -39.093 1.00 0.00 95 PHE A N 4
ATOM 6306 C CA . PHE A 1 95 ? -7.504 -5.682 -39.938 1.00 0.00 95 PHE A CA 4
ATOM 6307 C C . PHE A 1 95 ? -8.703 -6.493 -40.394 1.00 0.00 95 PHE A C 4
ATOM 6308 O O . PHE A 1 95 ? -8.615 -7.282 -41.319 1.00 0.00 95 PHE A O 4
ATOM 6325 N N . ARG A 1 96 ? -9.799 -6.297 -39.731 1.00 0.00 96 ARG A N 4
ATOM 6326 C CA . ARG A 1 96 ? -11.065 -6.915 -40.105 1.00 0.00 96 ARG A CA 4
ATOM 6327 C C . ARG A 1 96 ? -11.682 -6.255 -41.340 1.00 0.00 96 ARG A C 4
ATOM 6328 O O . ARG A 1 96 ? -12.726 -6.676 -41.808 1.00 0.00 96 ARG A O 4
ATOM 6349 N N . GLN A 1 97 ? -11.080 -5.185 -41.810 1.00 0.00 97 GLN A N 4
ATOM 6350 C CA . GLN A 1 97 ? -11.560 -4.538 -43.020 1.00 0.00 97 GLN A CA 4
ATOM 6351 C C . GLN A 1 97 ? -10.721 -5.014 -44.199 1.00 0.00 97 GLN A C 4
ATOM 6352 O O . GLN A 1 97 ? -11.243 -5.500 -45.199 1.00 0.00 97 GLN A O 4
ATOM 6366 N N . PHE A 1 98 ? -9.413 -4.905 -44.033 1.00 0.00 98 PHE A N 4
ATOM 6367 C CA . PHE A 1 98 ? -8.451 -5.229 -45.075 1.00 0.00 98 PHE A CA 4
ATOM 6368 C C . PHE A 1 98 ? -8.247 -6.717 -45.200 1.00 0.00 98 PHE A C 4
ATOM 6369 O O . PHE A 1 98 ? -8.511 -7.473 -44.263 1.00 0.00 98 PHE A O 4
ATOM 6386 N N . TYR A 1 99 ? -7.787 -7.127 -46.344 1.00 0.00 99 TYR A N 4
ATOM 6387 C CA . TYR A 1 99 ? -7.584 -8.515 -46.630 1.00 0.00 99 TYR A CA 4
ATOM 6388 C C . TYR A 1 99 ? -6.121 -8.906 -46.566 1.00 0.00 99 TYR A C 4
ATOM 6389 O O . TYR A 1 99 ? -5.237 -8.040 -46.502 1.00 0.00 99 TYR A O 4
ATOM 6407 N N . LYS A 1 100 ? -5.892 -10.206 -46.603 1.00 0.00 100 LYS A N 4
ATOM 6408 C CA . LYS A 1 100 ? -4.586 -10.823 -46.499 1.00 0.00 100 LYS A CA 4
ATOM 6409 C C . LYS A 1 100 ? -3.653 -10.311 -47.584 1.00 0.00 100 LYS A C 4
ATOM 6410 O O . LYS A 1 100 ? -2.676 -9.612 -47.257 1.00 0.00 100 LYS A O 4
ATOM 6429 N N . GLY A 1 1 ? 2.696 12.037 -6.229 1.00 0.00 1 GLY A N 5
ATOM 6430 C CA . GLY A 1 1 ? 2.102 10.713 -6.371 1.00 0.00 1 GLY A CA 5
ATOM 6431 C C . GLY A 1 1 ? 1.828 10.414 -7.815 1.00 0.00 1 GLY A C 5
ATOM 6432 O O . GLY A 1 1 ? 1.731 11.334 -8.623 1.00 0.00 1 GLY A O 5
ATOM 6436 N N . HIS A 1 2 ? 1.721 9.144 -8.154 1.00 0.00 2 HIS A N 5
ATOM 6437 C CA . HIS A 1 2 ? 1.416 8.712 -9.511 1.00 0.00 2 HIS A CA 5
ATOM 6438 C C . HIS A 1 2 ? 1.001 7.274 -9.504 1.00 0.00 2 HIS A C 5
ATOM 6439 O O . HIS A 1 2 ? 1.801 6.379 -9.190 1.00 0.00 2 HIS A O 5
ATOM 6453 N N . MET A 1 3 ? -0.259 7.043 -9.789 1.00 0.00 3 MET A N 5
ATOM 6454 C CA . MET A 1 3 ? -0.779 5.697 -9.898 1.00 0.00 3 MET A CA 5
ATOM 6455 C C . MET A 1 3 ? -0.381 5.117 -11.246 1.00 0.00 3 MET A C 5
ATOM 6456 O O . MET A 1 3 ? -1.185 4.982 -12.179 1.00 0.00 3 MET A O 5
ATOM 6470 N N . GLU A 1 4 ? 0.892 4.866 -11.363 1.00 0.00 4 GLU A N 5
ATOM 6471 C CA . GLU A 1 4 ? 1.460 4.401 -12.538 1.00 0.00 4 GLU A CA 5
ATOM 6472 C C . GLU A 1 4 ? 1.414 2.886 -12.522 1.00 0.00 4 GLU A C 5
ATOM 6473 O O . GLU A 1 4 ? 1.353 2.280 -11.450 1.00 0.00 4 GLU A O 5
ATOM 6485 N N . GLY A 1 5 ? 1.402 2.288 -13.664 1.00 0.00 5 GLY A N 5
ATOM 6486 C CA . GLY A 1 5 ? 1.332 0.866 -13.749 1.00 0.00 5 GLY A CA 5
ATOM 6487 C C . GLY A 1 5 ? 0.512 0.489 -14.924 1.00 0.00 5 GLY A C 5
ATOM 6488 O O . GLY A 1 5 ? -0.707 0.718 -14.941 1.00 0.00 5 GLY A O 5
ATOM 6492 N N . LYS A 1 6 ? 1.152 -0.041 -15.915 1.00 0.00 6 LYS A N 5
ATOM 6493 C CA . LYS A 1 6 ? 0.507 -0.370 -17.143 1.00 0.00 6 LYS A CA 5
ATOM 6494 C C . LYS A 1 6 ? 1.164 -1.613 -17.705 1.00 0.00 6 LYS A C 5
ATOM 6495 O O . LYS A 1 6 ? 2.301 -1.561 -18.175 1.00 0.00 6 LYS A O 5
ATOM 6514 N N . ASN A 1 7 ? 0.479 -2.726 -17.630 1.00 0.00 7 ASN A N 5
ATOM 6515 C CA . ASN A 1 7 ? 1.036 -3.972 -18.113 1.00 0.00 7 ASN A CA 5
ATOM 6516 C C . ASN A 1 7 ? 0.370 -4.350 -19.397 1.00 0.00 7 ASN A C 5
ATOM 6517 O O . ASN A 1 7 ? 0.907 -5.111 -20.197 1.00 0.00 7 ASN A O 5
ATOM 6528 N N . LYS A 1 8 ? -0.807 -3.818 -19.600 1.00 0.00 8 LYS A N 5
ATOM 6529 C CA . LYS A 1 8 ? -1.577 -4.159 -20.725 1.00 0.00 8 LYS A CA 5
ATOM 6530 C C . LYS A 1 8 ? -1.513 -3.072 -21.753 1.00 0.00 8 LYS A C 5
ATOM 6531 O O . LYS A 1 8 ? -2.190 -2.055 -21.648 1.00 0.00 8 LYS A O 5
ATOM 6550 N N . PHE A 1 9 ? -0.653 -3.252 -22.682 1.00 0.00 9 PHE A N 5
ATOM 6551 C CA . PHE A 1 9 ? -0.579 -2.391 -23.804 1.00 0.00 9 PHE A CA 5
ATOM 6552 C C . PHE A 1 9 ? -1.497 -2.953 -24.843 1.00 0.00 9 PHE A C 5
ATOM 6553 O O . PHE A 1 9 ? -1.362 -4.115 -25.256 1.00 0.00 9 PHE A O 5
ATOM 6570 N N . ASN A 1 10 ? -2.451 -2.183 -25.231 1.00 0.00 10 ASN A N 5
ATOM 6571 C CA . ASN A 1 10 ? -3.437 -2.638 -26.175 1.00 0.00 10 ASN A CA 5
ATOM 6572 C C . ASN A 1 10 ? -2.948 -2.307 -27.553 1.00 0.00 10 ASN A C 5
ATOM 6573 O O . ASN A 1 10 ? -1.780 -1.962 -27.714 1.00 0.00 10 ASN A O 5
ATOM 6584 N N . THR A 1 11 ? -3.752 -2.450 -28.545 1.00 0.00 11 THR A N 5
ATOM 6585 C CA . THR A 1 11 ? -3.286 -2.142 -29.838 1.00 0.00 11 THR A CA 5
ATOM 6586 C C . THR A 1 11 ? -4.423 -1.590 -30.716 1.00 0.00 11 THR A C 5
ATOM 6587 O O . THR A 1 11 ? -5.514 -2.192 -30.850 1.00 0.00 11 THR A O 5
ATOM 6598 N N . TYR A 1 12 ? -4.186 -0.419 -31.252 1.00 0.00 12 TYR A N 5
ATOM 6599 C CA . TYR A 1 12 ? -5.148 0.304 -32.054 1.00 0.00 12 TYR A CA 5
ATOM 6600 C C . TYR A 1 12 ? -4.563 0.686 -33.375 1.00 0.00 12 TYR A C 5
ATOM 6601 O O . TYR A 1 12 ? -3.363 0.640 -33.554 1.00 0.00 12 TYR A O 5
ATOM 6619 N N . VAL A 1 13 ? -5.421 1.082 -34.261 1.00 0.00 13 VAL A N 5
ATOM 6620 C CA . VAL A 1 13 ? -5.090 1.527 -35.588 1.00 0.00 13 VAL A CA 5
ATOM 6621 C C . VAL A 1 13 ? -5.801 2.850 -35.873 1.00 0.00 13 VAL A C 5
ATOM 6622 O O . VAL A 1 13 ? -6.958 3.037 -35.508 1.00 0.00 13 VAL A O 5
ATOM 6635 N N . VAL A 1 14 ? -5.110 3.754 -36.479 1.00 0.00 14 VAL A N 5
ATOM 6636 C CA . VAL A 1 14 ? -5.668 5.017 -36.835 1.00 0.00 14 VAL A CA 5
ATOM 6637 C C . VAL A 1 14 ? -5.545 5.218 -38.318 1.00 0.00 14 VAL A C 5
ATOM 6638 O O . VAL A 1 14 ? -4.510 4.965 -38.891 1.00 0.00 14 VAL A O 5
ATOM 6651 N N . SER A 1 15 ? -6.602 5.616 -38.912 1.00 0.00 15 SER A N 5
ATOM 6652 C CA . SER A 1 15 ? -6.654 5.862 -40.314 1.00 0.00 15 SER A CA 5
ATOM 6653 C C . SER A 1 15 ? -6.790 7.362 -40.551 1.00 0.00 15 SER A C 5
ATOM 6654 O O . SER A 1 15 ? -7.786 7.962 -40.152 1.00 0.00 15 SER A O 5
ATOM 6662 N N . PHE A 1 16 ? -5.758 7.972 -41.105 1.00 0.00 16 PHE A N 5
ATOM 6663 C CA . PHE A 1 16 ? -5.764 9.399 -41.365 1.00 0.00 16 PHE A CA 5
ATOM 6664 C C . PHE A 1 16 ? -6.211 9.756 -42.766 1.00 0.00 16 PHE A C 5
ATOM 6665 O O . PHE A 1 16 ? -5.816 9.129 -43.749 1.00 0.00 16 PHE A O 5
ATOM 6682 N N . ASP A 1 17 ? -7.015 10.779 -42.843 1.00 0.00 17 ASP A N 5
ATOM 6683 C CA . ASP A 1 17 ? -7.460 11.348 -44.100 1.00 0.00 17 ASP A CA 5
ATOM 6684 C C . ASP A 1 17 ? -7.147 12.801 -44.140 1.00 0.00 17 ASP A C 5
ATOM 6685 O O . ASP A 1 17 ? -7.507 13.555 -43.223 1.00 0.00 17 ASP A O 5
ATOM 6694 N N . TYR A 1 18 ? -6.465 13.186 -45.175 1.00 0.00 18 TYR A N 5
ATOM 6695 C CA . TYR A 1 18 ? -6.011 14.532 -45.377 1.00 0.00 18 TYR A CA 5
ATOM 6696 C C . TYR A 1 18 ? -5.629 14.671 -46.840 1.00 0.00 18 TYR A C 5
ATOM 6697 O O . TYR A 1 18 ? -5.062 13.731 -47.424 1.00 0.00 18 TYR A O 5
ATOM 6715 N N . PRO A 1 19 ? -5.990 15.779 -47.477 1.00 0.00 19 PRO A N 5
ATOM 6716 C CA . PRO A 1 19 ? -5.609 16.030 -48.854 1.00 0.00 19 PRO A CA 5
ATOM 6717 C C . PRO A 1 19 ? -4.100 16.228 -49.002 1.00 0.00 19 PRO A C 5
ATOM 6718 O O . PRO A 1 19 ? -3.396 16.585 -48.037 1.00 0.00 19 PRO A O 5
ATOM 6729 N N . SER A 1 20 ? -3.627 16.051 -50.207 1.00 0.00 20 SER A N 5
ATOM 6730 C CA . SER A 1 20 ? -2.228 16.111 -50.548 1.00 0.00 20 SER A CA 5
ATOM 6731 C C . SER A 1 20 ? -1.588 17.488 -50.290 1.00 0.00 20 SER A C 5
ATOM 6732 O O . SER A 1 20 ? -0.363 17.598 -50.179 1.00 0.00 20 SER A O 5
ATOM 6740 N N . SER A 1 21 ? -2.407 18.511 -50.163 1.00 0.00 21 SER A N 5
ATOM 6741 C CA . SER A 1 21 ? -1.935 19.856 -49.885 1.00 0.00 21 SER A CA 5
ATOM 6742 C C . SER A 1 21 ? -1.367 19.980 -48.471 1.00 0.00 21 SER A C 5
ATOM 6743 O O . SER A 1 21 ? -0.649 20.925 -48.183 1.00 0.00 21 SER A O 5
ATOM 6751 N N . TYR A 1 22 ? -1.658 19.030 -47.602 1.00 0.00 22 TYR A N 5
ATOM 6752 C CA . TYR A 1 22 ? -1.171 19.119 -46.230 1.00 0.00 22 TYR A CA 5
ATOM 6753 C C . TYR A 1 22 ? -0.076 18.126 -45.963 1.00 0.00 22 TYR A C 5
ATOM 6754 O O . TYR A 1 22 ? 0.260 17.883 -44.815 1.00 0.00 22 TYR A O 5
ATOM 6772 N N . SER A 1 23 ? 0.521 17.605 -47.001 1.00 0.00 23 SER A N 5
ATOM 6773 C CA . SER A 1 23 ? 1.551 16.606 -46.854 1.00 0.00 23 SER A CA 5
ATOM 6774 C C . SER A 1 23 ? 2.756 17.161 -46.088 1.00 0.00 23 SER A C 5
ATOM 6775 O O . SER A 1 23 ? 3.205 16.554 -45.122 1.00 0.00 23 SER A O 5
ATOM 6783 N N . SER A 1 24 ? 3.176 18.375 -46.433 1.00 0.00 24 SER A N 5
ATOM 6784 C CA . SER A 1 24 ? 4.359 18.994 -45.828 1.00 0.00 24 SER A CA 5
ATOM 6785 C C . SER A 1 24 ? 4.107 19.320 -44.347 1.00 0.00 24 SER A C 5
ATOM 6786 O O . SER A 1 24 ? 5.029 19.415 -43.531 1.00 0.00 24 SER A O 5
ATOM 6794 N N . VAL A 1 25 ? 2.856 19.426 -44.023 1.00 0.00 25 VAL A N 5
ATOM 6795 C CA . VAL A 1 25 ? 2.399 19.750 -42.699 1.00 0.00 25 VAL A CA 5
ATOM 6796 C C . VAL A 1 25 ? 2.275 18.492 -41.884 1.00 0.00 25 VAL A C 5
ATOM 6797 O O . VAL A 1 25 ? 2.585 18.448 -40.693 1.00 0.00 25 VAL A O 5
ATOM 6810 N N . PHE A 1 26 ? 1.879 17.466 -42.544 1.00 0.00 26 PHE A N 5
ATOM 6811 C CA . PHE A 1 26 ? 1.597 16.239 -41.925 1.00 0.00 26 PHE A CA 5
ATOM 6812 C C . PHE A 1 26 ? 2.870 15.512 -41.563 1.00 0.00 26 PHE A C 5
ATOM 6813 O O . PHE A 1 26 ? 2.878 14.685 -40.669 1.00 0.00 26 PHE A O 5
ATOM 6830 N N . LEU A 1 27 ? 3.959 15.853 -42.224 1.00 0.00 27 LEU A N 5
ATOM 6831 C CA . LEU A 1 27 ? 5.248 15.231 -41.929 1.00 0.00 27 LEU A CA 5
ATOM 6832 C C . LEU A 1 27 ? 5.616 15.502 -40.471 1.00 0.00 27 LEU A C 5
ATOM 6833 O O . LEU A 1 27 ? 6.320 14.729 -39.836 1.00 0.00 27 LEU A O 5
ATOM 6849 N N . ARG A 1 28 ? 5.079 16.584 -39.952 1.00 0.00 28 ARG A N 5
ATOM 6850 C CA . ARG A 1 28 ? 5.288 16.962 -38.577 1.00 0.00 28 ARG A 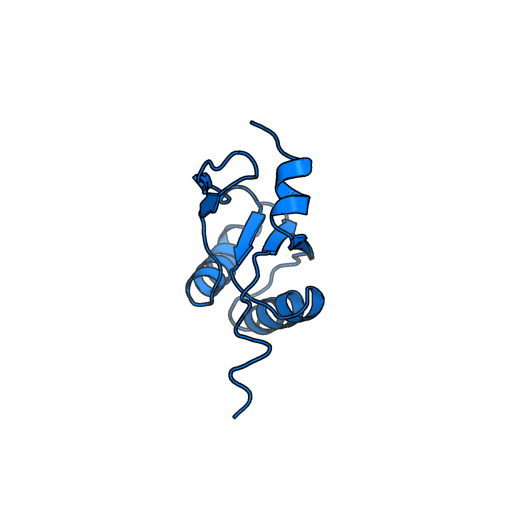CA 5
ATOM 6851 C C . ARG A 1 28 ? 4.536 15.980 -37.721 1.00 0.00 28 ARG A C 5
ATOM 6852 O O . ARG A 1 28 ? 5.102 15.299 -36.898 1.00 0.00 28 ARG A O 5
ATOM 6873 N N . LEU A 1 29 ? 3.262 15.852 -38.027 1.00 0.00 29 LEU A N 5
ATOM 6874 C CA . LEU A 1 29 ? 2.340 14.982 -37.316 1.00 0.00 29 LEU A CA 5
ATOM 6875 C C . LEU A 1 29 ? 2.832 13.524 -37.397 1.00 0.00 29 LEU A C 5
ATOM 6876 O O . LEU A 1 29 ? 2.720 12.772 -36.435 1.00 0.00 29 LEU A O 5
ATOM 6892 N N . ARG A 1 30 ? 3.444 13.160 -38.524 1.00 0.00 30 ARG A N 5
ATOM 6893 C CA . ARG A 1 30 ? 3.920 11.791 -38.718 1.00 0.00 30 ARG A CA 5
ATOM 6894 C C . ARG A 1 30 ? 5.116 11.550 -37.816 1.00 0.00 30 ARG A C 5
ATOM 6895 O O . ARG A 1 30 ? 5.289 10.471 -37.259 1.00 0.00 30 ARG A O 5
ATOM 6916 N N . SER A 1 31 ? 5.890 12.596 -37.626 1.00 0.00 31 SER A N 5
ATOM 6917 C CA . SER A 1 31 ? 7.039 12.546 -36.757 1.00 0.00 31 SER A CA 5
ATOM 6918 C C . SER A 1 31 ? 6.563 12.415 -35.316 1.00 0.00 31 SER A C 5
ATOM 6919 O O . SER A 1 31 ? 7.165 11.709 -34.515 1.00 0.00 31 SER A O 5
ATOM 6927 N N . LEU A 1 32 ? 5.431 13.035 -35.026 1.00 0.00 32 LEU A N 5
ATOM 6928 C CA . LEU A 1 32 ? 4.839 12.993 -33.692 1.00 0.00 32 LEU A CA 5
ATOM 6929 C C . LEU A 1 32 ? 4.347 11.602 -33.359 1.00 0.00 32 LEU A C 5
ATOM 6930 O O . LEU A 1 32 ? 4.414 11.173 -32.216 1.00 0.00 32 LEU A O 5
ATOM 6946 N N . MET A 1 33 ? 3.862 10.903 -34.364 1.00 0.00 33 MET A N 5
ATOM 6947 C CA . MET A 1 33 ? 3.375 9.545 -34.208 1.00 0.00 33 MET A CA 5
ATOM 6948 C C . MET A 1 33 ? 4.454 8.642 -33.648 1.00 0.00 33 MET A C 5
ATOM 6949 O O . MET A 1 33 ? 4.252 7.972 -32.638 1.00 0.00 33 MET A O 5
ATOM 6963 N N . TYR A 1 34 ? 5.601 8.644 -34.299 1.00 0.00 34 TYR A N 5
ATOM 6964 C CA . TYR A 1 34 ? 6.691 7.769 -33.913 1.00 0.00 34 TYR A CA 5
ATOM 6965 C C . TYR A 1 34 ? 7.438 8.328 -32.722 1.00 0.00 34 TYR A C 5
ATOM 6966 O O . TYR A 1 34 ? 8.164 7.615 -32.032 1.00 0.00 34 TYR A O 5
ATOM 6984 N N . ASP A 1 35 ? 7.262 9.614 -32.500 1.00 0.00 35 ASP A N 5
ATOM 6985 C CA . ASP A 1 35 ? 7.759 10.277 -31.301 1.00 0.00 35 ASP A CA 5
ATOM 6986 C C . ASP A 1 35 ? 7.006 9.700 -30.103 1.00 0.00 35 ASP A C 5
ATOM 6987 O O . ASP A 1 35 ? 7.562 9.515 -29.012 1.00 0.00 35 ASP A O 5
ATOM 6996 N N . MET A 1 36 ? 5.741 9.390 -30.344 1.00 0.00 36 MET A N 5
ATOM 6997 C CA . MET A 1 36 ? 4.873 8.759 -29.382 1.00 0.00 36 MET A CA 5
ATOM 6998 C C . MET A 1 36 ? 4.897 7.224 -29.573 1.00 0.00 36 MET A C 5
ATOM 6999 O O . MET A 1 36 ? 5.910 6.660 -29.966 1.00 0.00 36 MET A O 5
ATOM 7013 N N . ASN A 1 37 ? 3.787 6.555 -29.292 1.00 0.00 37 ASN A N 5
ATOM 7014 C CA . ASN A 1 37 ? 3.741 5.074 -29.309 1.00 0.00 37 ASN A CA 5
ATOM 7015 C C . ASN A 1 37 ? 3.276 4.483 -30.634 1.00 0.00 37 ASN A C 5
ATOM 7016 O O . ASN A 1 37 ? 3.136 3.261 -30.746 1.00 0.00 37 ASN A O 5
ATOM 7027 N N . PHE A 1 38 ? 2.974 5.317 -31.602 1.00 0.00 38 PHE A N 5
ATOM 7028 C CA . PHE A 1 38 ? 2.512 4.824 -32.905 1.00 0.00 38 PHE A CA 5
ATOM 7029 C C . PHE A 1 38 ? 3.609 4.057 -33.655 1.00 0.00 38 PHE A C 5
ATOM 7030 O O . PHE A 1 38 ? 4.801 4.278 -33.442 1.00 0.00 38 PHE A O 5
ATOM 7047 N N . SER A 1 39 ? 3.203 3.157 -34.506 1.00 0.00 39 SER A N 5
ATOM 7048 C CA . SER A 1 39 ? 4.111 2.356 -35.284 1.00 0.00 39 SER A CA 5
ATOM 7049 C C . SER A 1 39 ? 3.676 2.296 -36.756 1.00 0.00 39 SER A C 5
ATOM 7050 O O . SER A 1 39 ? 2.525 2.626 -37.102 1.00 0.00 39 SER A O 5
ATOM 7058 N N . SER A 1 40 ? 4.597 1.882 -37.600 1.00 0.00 40 SER A N 5
ATOM 7059 C CA . SER A 1 40 ? 4.390 1.753 -39.015 1.00 0.00 40 SER A CA 5
ATOM 7060 C C . SER A 1 40 ? 4.025 0.317 -39.362 1.00 0.00 40 SER A C 5
ATOM 7061 O O . SER A 1 40 ? 3.452 0.046 -40.424 1.00 0.00 40 SER A O 5
ATOM 7069 N N . ILE A 1 41 ? 4.423 -0.579 -38.498 1.00 0.00 41 ILE A N 5
ATOM 7070 C CA . ILE A 1 41 ? 4.205 -1.995 -38.639 1.00 0.00 41 ILE A CA 5
ATOM 7071 C C . ILE A 1 41 ? 3.504 -2.514 -37.391 1.00 0.00 41 ILE A C 5
ATOM 7072 O O . ILE A 1 41 ? 3.742 -2.008 -36.285 1.00 0.00 41 ILE A O 5
ATOM 7088 N N . VAL A 1 42 ? 2.641 -3.473 -37.582 1.00 0.00 42 VAL A N 5
ATOM 7089 C CA . VAL A 1 42 ? 1.996 -4.190 -36.515 1.00 0.00 42 VAL A CA 5
ATOM 7090 C C . VAL A 1 42 ? 1.658 -5.566 -37.080 1.00 0.00 42 VAL A C 5
ATOM 7091 O O . VAL A 1 42 ? 1.482 -5.701 -38.297 1.00 0.00 42 VAL A O 5
ATOM 7104 N N . ALA A 1 43 ? 1.641 -6.572 -36.260 1.00 0.00 43 ALA A N 5
ATOM 7105 C CA . ALA A 1 43 ? 1.363 -7.904 -36.732 1.00 0.00 43 ALA A CA 5
ATOM 7106 C C . ALA A 1 43 ? -0.120 -8.125 -36.957 1.00 0.00 43 ALA A C 5
ATOM 7107 O O . ALA A 1 43 ? -0.960 -7.663 -36.166 1.00 0.00 43 ALA A O 5
ATOM 7114 N N . ASP A 1 44 ? -0.425 -8.816 -38.037 1.00 0.00 44 ASP A N 5
ATOM 7115 C CA . ASP A 1 44 ? -1.791 -9.163 -38.416 1.00 0.00 44 ASP A CA 5
ATOM 7116 C C . ASP A 1 44 ? -2.291 -10.366 -37.613 1.00 0.00 44 ASP A C 5
ATOM 7117 O O . ASP A 1 44 ? -1.666 -10.770 -36.617 1.00 0.00 44 ASP A O 5
ATOM 7126 N N . GLU A 1 45 ? -3.404 -10.944 -38.057 1.00 0.00 45 GLU A N 5
ATOM 7127 C CA . GLU A 1 45 ? -4.034 -12.074 -37.379 1.00 0.00 45 GLU A CA 5
ATOM 7128 C C . GLU A 1 45 ? -3.128 -13.303 -37.393 1.00 0.00 45 GLU A C 5
ATOM 7129 O O . GLU A 1 45 ? -3.168 -14.128 -36.475 1.00 0.00 45 GLU A O 5
ATOM 7141 N N . TYR A 1 46 ? -2.303 -13.411 -38.422 1.00 0.00 46 TYR A N 5
ATOM 7142 C CA . TYR A 1 46 ? -1.435 -14.542 -38.575 1.00 0.00 46 TYR A CA 5
ATOM 7143 C C . TYR A 1 46 ? -0.234 -14.317 -37.709 1.00 0.00 46 TYR A C 5
ATOM 7144 O O . TYR A 1 46 ? 0.312 -15.236 -37.094 1.00 0.00 46 TYR A O 5
ATOM 7162 N N . GLY A 1 47 ? 0.162 -13.082 -37.660 1.00 0.00 47 GLY A N 5
ATOM 7163 C CA . GLY A 1 47 ? 1.289 -12.684 -36.895 1.00 0.00 47 GLY A CA 5
ATOM 7164 C C . GLY A 1 47 ? 2.341 -12.094 -37.775 1.00 0.00 47 GLY A C 5
ATOM 7165 O O . GLY A 1 47 ? 3.511 -12.012 -37.387 1.00 0.00 47 GLY A O 5
ATOM 7169 N N . ILE A 1 48 ? 1.941 -11.681 -38.951 1.00 0.00 48 ILE A N 5
ATOM 7170 C CA . ILE A 1 48 ? 2.833 -11.112 -39.903 1.00 0.00 48 ILE A CA 5
ATOM 7171 C C . ILE A 1 48 ? 2.892 -9.615 -39.708 1.00 0.00 48 ILE A C 5
ATOM 7172 O O . ILE A 1 48 ? 1.854 -8.960 -39.616 1.00 0.00 48 ILE A O 5
ATOM 7188 N N . PRO A 1 49 ? 4.095 -9.066 -39.563 1.00 0.00 49 PRO A N 5
ATOM 7189 C CA . PRO A 1 49 ? 4.289 -7.638 -39.413 1.00 0.00 49 PRO A CA 5
ATOM 7190 C C . PRO A 1 49 ? 3.891 -6.897 -40.685 1.00 0.00 49 PRO A C 5
ATOM 7191 O O . PRO A 1 49 ? 4.584 -6.942 -41.695 1.00 0.00 49 PRO A O 5
ATOM 7202 N N . ARG A 1 50 ? 2.754 -6.289 -40.637 1.00 0.00 50 ARG A N 5
ATOM 7203 C CA . ARG A 1 50 ? 2.200 -5.571 -41.749 1.00 0.00 50 ARG A CA 5
ATOM 7204 C C . ARG A 1 50 ? 2.516 -4.097 -41.684 1.00 0.00 50 ARG A C 5
ATOM 7205 O O . ARG A 1 50 ? 2.583 -3.516 -40.600 1.00 0.00 50 ARG A O 5
ATOM 7226 N N . GLN A 1 51 ? 2.697 -3.504 -42.841 1.00 0.00 51 GLN A N 5
ATOM 7227 C CA . GLN A 1 51 ? 2.863 -2.085 -42.968 1.00 0.00 51 GLN A CA 5
ATOM 7228 C C . GLN A 1 51 ? 1.519 -1.422 -43.011 1.00 0.00 51 GLN A C 5
ATOM 7229 O O . GLN A 1 51 ? 0.578 -1.905 -43.638 1.00 0.00 51 GLN A O 5
ATOM 7243 N N . LEU A 1 52 ? 1.448 -0.330 -42.366 1.00 0.00 52 LEU A N 5
ATOM 7244 C CA . LEU A 1 52 ? 0.226 0.407 -42.201 1.00 0.00 52 LEU A CA 5
ATOM 7245 C C . LEU A 1 52 ? 0.224 1.629 -43.061 1.00 0.00 52 LEU A C 5
ATOM 7246 O O . LEU A 1 52 ? -0.831 2.173 -43.368 1.00 0.00 52 LEU A O 5
ATOM 7262 N N . ASN A 1 53 ? 1.417 2.002 -43.501 1.00 0.00 53 ASN A N 5
ATOM 7263 C CA . ASN A 1 53 ? 1.715 3.308 -44.151 1.00 0.00 53 ASN A CA 5
ATOM 7264 C C . ASN A 1 53 ? 1.101 3.524 -45.522 1.00 0.00 53 ASN A C 5
ATOM 7265 O O . ASN A 1 53 ? 1.785 3.794 -46.515 1.00 0.00 53 ASN A O 5
ATOM 7276 N N . GLU A 1 54 ? -0.165 3.382 -45.538 1.00 0.00 54 GLU A N 5
ATOM 7277 C CA . GLU A 1 54 ? -1.021 3.672 -46.632 1.00 0.00 54 GLU A CA 5
ATOM 7278 C C . GLU A 1 54 ? -1.798 4.923 -46.262 1.00 0.00 54 GLU A C 5
ATOM 7279 O O . GLU A 1 54 ? -1.985 5.834 -47.068 1.00 0.00 54 GLU A O 5
ATOM 7291 N N . ASN A 1 55 ? -2.186 4.959 -44.985 1.00 0.00 55 ASN A N 5
ATOM 7292 C CA . ASN A 1 55 ? -2.965 6.043 -44.369 1.00 0.00 55 ASN A CA 5
ATOM 7293 C C . ASN A 1 55 ? -3.170 5.688 -42.901 1.00 0.00 55 ASN A C 5
ATOM 7294 O O . ASN A 1 55 ? -3.276 6.555 -42.040 1.00 0.00 55 ASN A O 5
ATOM 7305 N N . SER A 1 56 ? -3.251 4.391 -42.643 1.00 0.00 56 SER A N 5
ATOM 7306 C CA . SER A 1 56 ? -3.389 3.881 -41.318 1.00 0.00 56 SER A CA 5
ATOM 7307 C C . SER A 1 56 ? -2.040 3.744 -40.623 1.00 0.00 56 SER A C 5
ATOM 7308 O O . SER A 1 56 ? -0.987 3.762 -41.259 1.00 0.00 56 SER A O 5
ATOM 7316 N N . PHE A 1 57 ? -2.088 3.685 -39.324 1.00 0.00 57 PHE A N 5
ATOM 7317 C CA . PHE A 1 57 ? -0.945 3.464 -38.477 1.00 0.00 57 PHE A CA 5
ATOM 7318 C C . PHE A 1 57 ? -1.464 2.745 -37.251 1.00 0.00 57 PHE A C 5
ATOM 7319 O O . PHE A 1 57 ? -2.672 2.679 -37.070 1.00 0.00 57 PHE A O 5
ATOM 7336 N N . ALA A 1 58 ? -0.597 2.231 -36.419 1.00 0.00 58 ALA A N 5
ATOM 7337 C CA . ALA A 1 58 ? -1.034 1.508 -35.235 1.00 0.00 58 ALA A CA 5
ATOM 7338 C C . ALA A 1 58 ? -0.380 2.074 -34.031 1.00 0.00 58 ALA A C 5
ATOM 7339 O O . ALA A 1 58 ? 0.566 2.833 -34.148 1.00 0.00 58 ALA A O 5
ATOM 7346 N N . ILE A 1 59 ? -0.878 1.725 -32.892 1.00 0.00 59 ILE A N 5
ATOM 7347 C CA . ILE A 1 59 ? -0.319 2.156 -31.663 1.00 0.00 59 ILE A CA 5
ATOM 7348 C C . ILE A 1 59 ? -0.561 1.115 -30.578 1.00 0.00 59 ILE A C 5
ATOM 7349 O O . ILE A 1 59 ? -1.634 0.517 -30.500 1.00 0.00 59 ILE A O 5
ATOM 7365 N N . THR A 1 60 ? 0.430 0.916 -29.751 1.00 0.00 60 THR A N 5
ATOM 7366 C CA . THR A 1 60 ? 0.383 -0.067 -28.693 1.00 0.00 60 THR A CA 5
ATOM 7367 C C . THR A 1 60 ? -0.091 0.579 -27.365 1.00 0.00 60 THR A C 5
ATOM 7368 O O . THR A 1 60 ? 0.245 0.123 -26.276 1.00 0.00 60 THR A O 5
ATOM 7379 N N . THR A 1 61 ? -0.931 1.566 -27.472 1.00 0.00 61 THR A N 5
ATOM 7380 C CA . THR A 1 61 ? -1.379 2.302 -26.320 1.00 0.00 61 THR A CA 5
ATOM 7381 C C . THR A 1 61 ? -2.485 1.525 -25.580 1.00 0.00 61 THR A C 5
ATOM 7382 O O . THR A 1 61 ? -3.052 0.571 -26.107 1.00 0.00 61 THR A O 5
ATOM 7393 N N . SER A 1 62 ? -2.767 1.928 -24.376 1.00 0.00 62 SER A N 5
ATOM 7394 C CA . SER A 1 62 ? -3.784 1.318 -23.587 1.00 0.00 62 SER A CA 5
ATOM 7395 C C . SER A 1 62 ? -4.966 2.261 -23.404 1.00 0.00 62 SER A C 5
ATOM 7396 O O . SER A 1 62 ? -6.021 1.849 -22.881 1.00 0.00 62 SER A O 5
ATOM 7404 N N . LEU A 1 63 ? -4.799 3.509 -23.827 1.00 0.00 63 LEU A N 5
ATOM 7405 C CA . LEU A 1 63 ? -5.864 4.487 -23.736 1.00 0.00 63 LEU A CA 5
ATOM 7406 C C . LEU A 1 63 ? -6.981 4.183 -24.708 1.00 0.00 63 LEU A C 5
ATOM 7407 O O . LEU A 1 63 ? -6.922 3.209 -25.472 1.00 0.00 63 LEU A O 5
ATOM 7423 N N . ALA A 1 64 ? -7.970 4.995 -24.712 1.00 0.00 64 ALA A N 5
ATOM 7424 C CA . ALA A 1 64 ? -9.134 4.675 -25.468 1.00 0.00 64 ALA A CA 5
ATOM 7425 C C . ALA A 1 64 ? -9.129 5.359 -26.815 1.00 0.00 64 ALA A C 5
ATOM 7426 O O . ALA A 1 64 ? -8.312 6.237 -27.054 1.00 0.00 64 ALA A O 5
ATOM 7433 N N . ALA A 1 65 ? -10.055 4.985 -27.677 1.00 0.00 65 ALA A N 5
ATOM 7434 C CA . ALA A 1 65 ? -10.134 5.519 -29.020 1.00 0.00 65 ALA A CA 5
ATOM 7435 C C . ALA A 1 65 ? -10.375 7.017 -28.987 1.00 0.00 65 ALA A C 5
ATOM 7436 O O . ALA A 1 65 ? -9.733 7.788 -29.713 1.00 0.00 65 ALA A O 5
ATOM 7443 N N . SER A 1 66 ? -11.233 7.415 -28.079 1.00 0.00 66 SER A N 5
ATOM 7444 C CA . SER A 1 66 ? -11.593 8.794 -27.866 1.00 0.00 66 SER A CA 5
ATOM 7445 C C . SER A 1 66 ? -10.383 9.588 -27.326 1.00 0.00 66 SER A C 5
ATOM 7446 O O . SER A 1 66 ? -10.297 10.812 -27.482 1.00 0.00 66 SER A O 5
ATOM 7454 N N . GLU A 1 67 ? -9.431 8.867 -26.759 1.00 0.00 67 GLU A N 5
ATOM 7455 C CA . GLU A 1 67 ? -8.274 9.460 -26.149 1.00 0.00 67 GLU A CA 5
ATOM 7456 C C . GLU A 1 67 ? -7.222 9.681 -27.207 1.00 0.00 67 GLU A C 5
ATOM 7457 O O . GLU A 1 67 ? -6.618 10.746 -27.259 1.00 0.00 67 GLU A O 5
ATOM 7469 N N . ILE A 1 68 ? -7.019 8.658 -28.070 1.00 0.00 68 ILE A N 5
ATOM 7470 C CA . ILE A 1 68 ? -6.002 8.724 -29.133 1.00 0.00 68 ILE A CA 5
ATOM 7471 C C . ILE A 1 68 ? -6.208 9.948 -29.993 1.00 0.00 68 ILE A C 5
ATOM 7472 O O . ILE A 1 68 ? -5.256 10.653 -30.294 1.00 0.00 68 ILE A O 5
ATOM 7488 N N . GLU A 1 69 ? -7.459 10.199 -30.375 1.00 0.00 69 GLU A N 5
ATOM 7489 C CA . GLU A 1 69 ? -7.790 11.362 -31.183 1.00 0.00 69 GLU A CA 5
ATOM 7490 C C . GLU A 1 69 ? -7.280 12.619 -30.544 1.00 0.00 69 GLU A C 5
ATOM 7491 O O . GLU A 1 69 ? -6.476 13.333 -31.128 1.00 0.00 69 GLU A O 5
ATOM 7503 N N . ASP A 1 70 ? -7.699 12.840 -29.315 1.00 0.00 70 ASP A N 5
ATOM 7504 C CA . ASP A 1 70 ? -7.386 14.064 -28.598 1.00 0.00 70 ASP A CA 5
ATOM 7505 C C . ASP A 1 70 ? -5.898 14.200 -28.402 1.00 0.00 70 ASP A C 5
ATOM 7506 O O . ASP A 1 70 ? -5.344 15.286 -28.550 1.00 0.00 70 ASP A O 5
ATOM 7515 N N . LEU A 1 71 ? -5.265 13.066 -28.153 1.00 0.00 71 LEU A N 5
ATOM 7516 C CA . LEU A 1 71 ? -3.836 12.953 -27.964 1.00 0.00 71 LEU A CA 5
ATOM 7517 C C . LEU A 1 71 ? -3.121 13.540 -29.186 1.00 0.00 71 LEU A C 5
ATOM 7518 O O . LEU A 1 71 ? -2.252 14.382 -29.067 1.00 0.00 71 LEU A O 5
ATOM 7534 N N . ILE A 1 72 ? -3.558 13.125 -30.354 1.00 0.00 72 ILE A N 5
ATOM 7535 C CA . ILE A 1 72 ? -2.988 13.568 -31.621 1.00 0.00 72 ILE A CA 5
ATOM 7536 C C . ILE A 1 72 ? -3.328 15.035 -31.881 1.00 0.00 72 ILE A C 5
ATOM 7537 O O . ILE A 1 72 ? -2.454 15.832 -32.239 1.00 0.00 72 ILE A O 5
ATOM 7553 N N . ARG A 1 73 ? -4.581 15.393 -31.653 1.00 0.00 73 ARG A N 5
ATOM 7554 C CA . ARG A 1 73 ? -5.064 16.742 -31.932 1.00 0.00 73 ARG A CA 5
ATOM 7555 C C . ARG A 1 73 ? -4.343 17.794 -31.066 1.00 0.00 73 ARG A C 5
ATOM 7556 O O . ARG A 1 73 ? -4.173 18.940 -31.485 1.00 0.00 73 ARG A O 5
ATOM 7577 N N . LEU A 1 74 ? -3.886 17.404 -29.883 1.00 0.00 74 LEU A N 5
ATOM 7578 C CA . LEU A 1 74 ? -3.178 18.339 -29.019 1.00 0.00 74 LEU A CA 5
ATOM 7579 C C . LEU A 1 74 ? -1.665 18.382 -29.344 1.00 0.00 74 LEU A C 5
ATOM 7580 O O . LEU A 1 74 ? -0.939 19.245 -28.857 1.00 0.00 74 LEU A O 5
ATOM 7596 N N . LYS A 1 75 ? -1.190 17.459 -30.186 1.00 0.00 75 LYS A N 5
ATOM 7597 C CA . LYS A 1 75 ? 0.216 17.490 -30.634 1.00 0.00 75 LYS A CA 5
ATOM 7598 C C . LYS A 1 75 ? 0.350 18.306 -31.920 1.00 0.00 75 LYS A C 5
ATOM 7599 O O . LYS A 1 75 ? 1.440 18.517 -32.450 1.00 0.00 75 LYS A O 5
ATOM 7618 N N . CYS A 1 76 ? -0.773 18.825 -32.355 1.00 0.00 76 CYS A N 5
ATOM 7619 C CA . CYS A 1 76 ? -0.908 19.647 -33.557 1.00 0.00 76 CYS A CA 5
ATOM 7620 C C . CYS A 1 76 ? -0.268 21.038 -33.362 1.00 0.00 76 CYS A C 5
ATOM 7621 O O . CYS A 1 76 ? -0.243 21.862 -34.274 1.00 0.00 76 CYS A O 5
ATOM 7629 N N . LEU A 1 77 ? 0.265 21.279 -32.179 1.00 0.00 77 LEU A N 5
ATOM 7630 C CA . LEU A 1 77 ? 0.918 22.537 -31.862 1.00 0.00 77 LEU A CA 5
ATOM 7631 C C . LEU A 1 77 ? 2.282 22.614 -32.562 1.00 0.00 77 LEU A C 5
ATOM 7632 O O . LEU A 1 77 ? 2.853 23.696 -32.733 1.00 0.00 77 LEU A O 5
ATOM 7648 N N . ASP A 1 78 ? 2.784 21.460 -32.968 1.00 0.00 78 ASP A N 5
ATOM 7649 C CA . ASP A 1 78 ? 4.069 21.360 -33.663 1.00 0.00 78 ASP A CA 5
ATOM 7650 C C . ASP A 1 78 ? 3.902 21.820 -35.080 1.00 0.00 78 ASP A C 5
ATOM 7651 O O . ASP A 1 78 ? 4.671 22.646 -35.603 1.00 0.00 78 ASP A O 5
ATOM 7660 N N . LEU A 1 79 ? 2.871 21.307 -35.684 1.00 0.00 79 LEU A N 5
ATOM 7661 C CA . LEU A 1 79 ? 2.599 21.552 -37.076 1.00 0.00 79 LEU A CA 5
ATOM 7662 C C . LEU A 1 79 ? 1.873 22.898 -37.267 1.00 0.00 79 LEU A C 5
ATOM 7663 O O . LEU A 1 79 ? 1.265 23.404 -36.329 1.00 0.00 79 LEU A O 5
ATOM 7679 N N . PRO A 1 80 ? 1.979 23.501 -38.466 1.00 0.00 80 PRO A N 5
ATOM 7680 C CA . PRO A 1 80 ? 1.278 24.750 -38.808 1.00 0.00 80 PRO A CA 5
ATOM 7681 C C . PRO A 1 80 ? -0.253 24.638 -38.627 1.00 0.00 80 PRO A C 5
ATOM 7682 O O . PRO A 1 80 ? -0.820 25.192 -37.667 1.00 0.00 80 PRO A O 5
ATOM 7693 N N . ASP A 1 81 ? -0.904 23.915 -39.531 1.00 0.00 81 ASP A N 5
ATOM 7694 C CA . ASP A 1 81 ? -2.338 23.634 -39.454 1.00 0.00 81 ASP A CA 5
ATOM 7695 C C . ASP A 1 81 ? -2.668 22.578 -40.478 1.00 0.00 81 ASP A C 5
ATOM 7696 O O . ASP A 1 81 ? -2.104 22.585 -41.577 1.00 0.00 81 ASP A O 5
ATOM 7705 N N . ILE A 1 82 ? -3.521 21.660 -40.112 1.00 0.00 82 ILE A N 5
ATOM 7706 C CA . ILE A 1 82 ? -3.959 20.616 -40.990 1.00 0.00 82 ILE A CA 5
ATOM 7707 C C . ILE A 1 82 ? -5.345 20.157 -40.602 1.00 0.00 82 ILE A C 5
ATOM 7708 O O . ILE A 1 82 ? -5.597 19.759 -39.462 1.00 0.00 82 ILE A O 5
ATOM 7724 N N . ASP A 1 83 ? -6.236 20.290 -41.524 1.00 0.00 83 ASP A N 5
ATOM 7725 C CA . ASP A 1 83 ? -7.584 19.829 -41.361 1.00 0.00 83 ASP A CA 5
ATOM 7726 C C . ASP A 1 83 ? -7.626 18.374 -41.776 1.00 0.00 83 ASP A C 5
ATOM 7727 O O . ASP A 1 83 ? -7.709 18.059 -42.968 1.00 0.00 83 ASP A O 5
ATOM 7736 N N . PHE A 1 84 ? -7.465 17.503 -40.819 1.00 0.00 84 PHE A N 5
ATOM 7737 C CA . PHE A 1 84 ? -7.435 16.085 -41.085 1.00 0.00 84 PHE A CA 5
ATOM 7738 C C . PHE A 1 84 ? -8.563 15.398 -40.376 1.00 0.00 84 PHE A C 5
ATOM 7739 O O . PHE A 1 84 ? -9.090 15.908 -39.380 1.00 0.00 84 PHE A O 5
ATOM 7756 N N . ASP A 1 85 ? -8.929 14.274 -40.874 1.00 0.00 85 ASP A N 5
ATOM 7757 C CA . ASP A 1 85 ? -9.935 13.442 -40.267 1.00 0.00 85 ASP A CA 5
ATOM 7758 C C . ASP A 1 85 ? -9.304 12.119 -39.959 1.00 0.00 85 ASP A C 5
ATOM 7759 O O . ASP A 1 85 ? -8.800 11.462 -40.859 1.00 0.00 85 ASP A O 5
ATOM 7768 N N . LEU A 1 86 ? -9.236 11.753 -38.709 1.00 0.00 86 LEU A N 5
ATOM 7769 C CA . LEU A 1 86 ? -8.672 10.471 -38.389 1.00 0.00 86 LEU A CA 5
ATOM 7770 C C . LEU A 1 86 ? -9.777 9.569 -37.908 1.00 0.00 86 LEU A C 5
ATOM 7771 O O . LEU A 1 86 ? -10.809 10.040 -37.409 1.00 0.00 86 LEU A O 5
ATOM 7787 N N . ASN A 1 87 ? -9.594 8.318 -38.065 1.00 0.00 87 ASN A N 5
ATOM 7788 C CA . ASN A 1 87 ? -10.524 7.362 -37.585 1.00 0.00 87 ASN A CA 5
ATOM 7789 C C . ASN A 1 87 ? -9.795 6.337 -36.745 1.00 0.00 87 ASN A C 5
ATOM 7790 O O . ASN A 1 87 ? -8.927 5.625 -37.257 1.00 0.00 87 ASN A O 5
ATOM 7801 N N . ILE A 1 88 ? -10.096 6.299 -35.462 1.00 0.00 88 ILE A N 5
ATOM 7802 C CA . ILE A 1 88 ? -9.501 5.319 -34.581 1.00 0.00 88 ILE A CA 5
ATOM 7803 C C . ILE A 1 88 ? -10.300 4.034 -34.615 1.00 0.00 88 ILE A C 5
ATOM 7804 O O . ILE A 1 88 ? -11.543 4.040 -34.549 1.00 0.00 88 ILE A O 5
ATOM 7820 N N . MET A 1 89 ? -9.602 2.959 -34.730 1.00 0.00 89 MET A N 5
ATOM 7821 C CA . MET A 1 89 ? -10.168 1.662 -34.699 1.00 0.00 89 MET A CA 5
ATOM 7822 C C . MET A 1 89 ? -9.172 0.766 -33.998 1.00 0.00 89 MET A C 5
ATOM 7823 O O . MET A 1 89 ? -8.029 1.123 -33.844 1.00 0.00 89 MET A O 5
ATOM 7837 N N . THR A 1 90 ? -9.609 -0.307 -33.500 1.00 0.00 90 THR A N 5
ATOM 7838 C CA . THR A 1 90 ? -8.760 -1.309 -32.973 1.00 0.00 90 THR A CA 5
ATOM 7839 C C . THR A 1 90 ? -8.083 -2.073 -34.118 1.00 0.00 90 THR A C 5
ATOM 7840 O O . THR A 1 90 ? -8.644 -2.179 -35.197 1.00 0.00 90 THR A O 5
ATOM 7851 N N . VAL A 1 91 ? -6.870 -2.550 -33.885 1.00 0.00 91 VAL A N 5
ATOM 7852 C CA . VAL A 1 91 ? -6.120 -3.370 -34.862 1.00 0.00 91 VAL A CA 5
ATOM 7853 C C . VAL A 1 91 ? -6.972 -4.562 -35.319 1.00 0.00 91 VAL A C 5
ATOM 7854 O O . VAL A 1 91 ? -7.013 -4.895 -36.510 1.00 0.00 91 VAL A O 5
ATOM 7867 N N . ASP A 1 92 ? -7.664 -5.163 -34.360 1.00 0.00 92 ASP A N 5
ATOM 7868 C CA . ASP A 1 92 ? -8.606 -6.269 -34.605 1.00 0.00 92 ASP A CA 5
ATOM 7869 C C . ASP A 1 92 ? -9.640 -5.840 -35.634 1.00 0.00 92 ASP A C 5
ATOM 7870 O O . ASP A 1 92 ? -9.913 -6.541 -36.597 1.00 0.00 92 ASP A O 5
ATOM 7879 N N . ASP A 1 93 ? -10.130 -4.628 -35.456 1.00 0.00 93 ASP A N 5
ATOM 7880 C CA . ASP A 1 93 ? -11.173 -4.064 -36.302 1.00 0.00 93 ASP A CA 5
ATOM 7881 C C . ASP A 1 93 ? -10.621 -3.555 -37.603 1.00 0.00 93 ASP A C 5
ATOM 7882 O O . ASP A 1 93 ? -11.359 -3.302 -38.554 1.00 0.00 93 ASP A O 5
ATOM 7891 N N . TYR A 1 94 ? -9.338 -3.431 -37.658 1.00 0.00 94 TYR A N 5
ATOM 7892 C CA . TYR A 1 94 ? -8.688 -3.013 -38.846 1.00 0.00 94 TYR A CA 5
ATOM 7893 C C . TYR A 1 94 ? -8.438 -4.187 -39.765 1.00 0.00 94 TYR A C 5
ATOM 7894 O O . TYR A 1 94 ? -8.925 -4.223 -40.899 1.00 0.00 94 TYR A O 5
ATOM 7912 N N . PHE A 1 95 ? -7.715 -5.158 -39.260 1.00 0.00 95 PHE A N 5
ATOM 7913 C CA . PHE A 1 95 ? -7.330 -6.334 -40.030 1.00 0.00 95 PHE A CA 5
ATOM 7914 C C . PHE A 1 95 ? -8.480 -7.253 -40.359 1.00 0.00 95 PHE A C 5
ATOM 7915 O O . PHE A 1 95 ? -8.315 -8.222 -41.055 1.00 0.00 95 PHE A O 5
ATOM 7932 N N . ARG A 1 96 ? -9.600 -6.985 -39.796 1.00 0.00 96 ARG A N 5
ATOM 7933 C CA . ARG A 1 96 ? -10.811 -7.695 -40.150 1.00 0.00 96 ARG A CA 5
ATOM 7934 C C . ARG A 1 96 ? -11.408 -7.157 -41.463 1.00 0.00 96 ARG A C 5
ATOM 7935 O O . ARG A 1 96 ? -12.248 -7.800 -42.080 1.00 0.00 96 ARG A O 5
ATOM 7956 N N . GLN A 1 97 ? -10.982 -5.963 -41.872 1.00 0.00 97 GLN A N 5
ATOM 7957 C CA . GLN A 1 97 ? -11.469 -5.371 -43.120 1.00 0.00 97 GLN A CA 5
ATOM 7958 C C . GLN A 1 97 ? -10.568 -5.812 -44.240 1.00 0.00 97 GLN A C 5
ATOM 7959 O O . GLN A 1 97 ? -11.004 -6.043 -45.361 1.00 0.00 97 GLN A O 5
ATOM 7973 N N . PHE A 1 98 ? -9.312 -5.907 -43.915 1.00 0.00 98 PHE A N 5
ATOM 7974 C CA . PHE A 1 98 ? -8.287 -6.294 -44.856 1.00 0.00 98 PHE A CA 5
ATOM 7975 C C . PHE A 1 98 ? -8.003 -7.778 -44.719 1.00 0.00 98 PHE A C 5
ATOM 7976 O O . PHE A 1 98 ? -8.426 -8.397 -43.757 1.00 0.00 98 PHE A O 5
ATOM 7993 N N . TYR A 1 99 ? -7.334 -8.346 -45.684 1.00 0.00 99 TYR A N 5
ATOM 7994 C CA . TYR A 1 99 ? -7.055 -9.757 -45.686 1.00 0.00 99 TYR A CA 5
ATOM 7995 C C . TYR A 1 99 ? -5.581 -10.044 -45.950 1.00 0.00 99 TYR A C 5
ATOM 7996 O O . TYR A 1 99 ? -4.747 -9.124 -45.960 1.00 0.00 99 TYR A O 5
ATOM 8014 N N . LYS A 1 100 ? -5.276 -11.321 -46.126 1.00 0.00 100 LYS A N 5
ATOM 8015 C CA . LYS A 1 100 ? -3.939 -11.819 -46.377 1.00 0.00 100 LYS A CA 5
ATOM 8016 C C . LYS A 1 100 ? -3.402 -11.254 -47.678 1.00 0.00 100 LYS A C 5
ATOM 8017 O O . LYS A 1 100 ? -3.856 -11.690 -48.749 1.00 0.00 100 LYS A O 5
ATOM 8036 N N . GLY A 1 1 ? -3.319 5.435 -3.279 1.00 0.00 1 GLY A N 6
ATOM 8037 C CA . GLY A 1 1 ? -4.433 5.370 -4.217 1.00 0.00 1 GLY A CA 6
ATOM 8038 C C . GLY A 1 1 ? -4.044 4.586 -5.431 1.00 0.00 1 GLY A C 6
ATOM 8039 O O . GLY A 1 1 ? -2.953 4.028 -5.474 1.00 0.00 1 GLY A O 6
ATOM 8043 N N . HIS A 1 2 ? -4.904 4.551 -6.424 1.00 0.00 2 HIS A N 6
ATOM 8044 C CA . HIS A 1 2 ? -4.634 3.799 -7.636 1.00 0.00 2 HIS A CA 6
ATOM 8045 C C . HIS A 1 2 ? -3.849 4.616 -8.635 1.00 0.00 2 HIS A C 6
ATOM 8046 O O . HIS A 1 2 ? -4.412 5.447 -9.347 1.00 0.00 2 HIS A O 6
ATOM 8060 N N . MET A 1 3 ? -2.559 4.439 -8.652 1.00 0.00 3 MET A N 6
ATOM 8061 C CA . MET A 1 3 ? -1.743 5.043 -9.682 1.00 0.00 3 MET A CA 6
ATOM 8062 C C . MET A 1 3 ? -1.234 3.916 -10.551 1.00 0.00 3 MET A C 6
ATOM 8063 O O . MET A 1 3 ? -0.150 3.347 -10.308 1.00 0.00 3 MET A O 6
ATOM 8077 N N . GLU A 1 4 ? -2.063 3.561 -11.506 1.00 0.00 4 GLU A N 6
ATOM 8078 C CA . GLU A 1 4 ? -1.906 2.412 -12.337 1.00 0.00 4 GLU A CA 6
ATOM 8079 C C . GLU A 1 4 ? -0.638 2.447 -13.166 1.00 0.00 4 GLU A C 6
ATOM 8080 O O . GLU A 1 4 ? -0.326 3.451 -13.831 1.00 0.00 4 GLU A O 6
ATOM 8092 N N . GLY A 1 5 ? 0.089 1.375 -13.112 1.00 0.00 5 GLY A N 6
ATOM 8093 C CA . GLY A 1 5 ? 1.208 1.220 -13.966 1.00 0.00 5 GLY A CA 6
ATOM 8094 C C . GLY A 1 5 ? 0.760 0.521 -15.219 1.00 0.00 5 GLY A C 6
ATOM 8095 O O . GLY A 1 5 ? 0.122 -0.542 -15.141 1.00 0.00 5 GLY A O 6
ATOM 8099 N N . LYS A 1 6 ? 1.084 1.082 -16.357 1.00 0.00 6 LYS A N 6
ATOM 8100 C CA . LYS A 1 6 ? 0.641 0.577 -17.608 1.00 0.00 6 LYS A CA 6
ATOM 8101 C C . LYS A 1 6 ? 1.553 -0.501 -18.052 1.00 0.00 6 LYS A C 6
ATOM 8102 O O . LYS A 1 6 ? 2.685 -0.253 -18.467 1.00 0.00 6 LYS A O 6
ATOM 8121 N N . ASN A 1 7 ? 1.115 -1.687 -17.886 1.00 0.00 7 ASN A N 6
ATOM 8122 C CA . ASN A 1 7 ? 1.880 -2.804 -18.344 1.00 0.00 7 ASN A CA 6
ATOM 8123 C C . ASN A 1 7 ? 1.189 -3.430 -19.542 1.00 0.00 7 ASN A C 6
ATOM 8124 O O . ASN A 1 7 ? 1.816 -4.086 -20.383 1.00 0.00 7 ASN A O 6
ATOM 8135 N N . LYS A 1 8 ? -0.107 -3.196 -19.625 1.00 0.00 8 LYS A N 6
ATOM 8136 C CA . LYS A 1 8 ? -0.907 -3.658 -20.712 1.00 0.00 8 LYS A CA 6
ATOM 8137 C C . LYS A 1 8 ? -1.000 -2.569 -21.756 1.00 0.00 8 LYS A C 6
ATOM 8138 O O . LYS A 1 8 ? -1.879 -1.727 -21.722 1.00 0.00 8 LYS A O 6
ATOM 8157 N N . PHE A 1 9 ? -0.020 -2.528 -22.602 1.00 0.00 9 PHE A N 6
ATOM 8158 C CA . PHE A 1 9 ? -0.027 -1.634 -23.715 1.00 0.00 9 PHE A CA 6
ATOM 8159 C C . PHE A 1 9 ? -0.862 -2.243 -24.783 1.00 0.00 9 PHE A C 6
ATOM 8160 O O . PHE A 1 9 ? -0.559 -3.324 -25.282 1.00 0.00 9 PHE A O 6
ATOM 8177 N N . ASN A 1 10 ? -1.913 -1.588 -25.120 1.00 0.00 10 ASN A N 6
ATOM 8178 C CA . ASN A 1 10 ? -2.816 -2.101 -26.110 1.00 0.00 10 ASN A CA 6
ATOM 8179 C C . ASN A 1 10 ? -2.360 -1.609 -27.441 1.00 0.00 10 ASN A C 6
ATOM 8180 O O . ASN A 1 10 ? -1.337 -0.926 -27.523 1.00 0.00 10 ASN A O 6
ATOM 8191 N N . THR A 1 11 ? -3.027 -1.937 -28.471 1.00 0.00 11 THR A N 6
ATOM 8192 C CA . THR A 1 11 ? -2.586 -1.485 -29.721 1.00 0.00 11 THR A CA 6
ATOM 8193 C C . THR A 1 11 ? -3.742 -1.005 -30.602 1.00 0.00 11 THR A C 6
ATOM 8194 O O . THR A 1 11 ? -4.775 -1.672 -30.767 1.00 0.00 11 THR A O 6
ATOM 8205 N N . TYR A 1 12 ? -3.567 0.178 -31.119 1.00 0.00 12 TYR A N 6
ATOM 8206 C CA . TYR A 1 12 ? -4.549 0.839 -31.927 1.00 0.00 12 TYR A CA 6
ATOM 8207 C C . TYR A 1 12 ? -3.982 1.157 -33.270 1.00 0.00 12 TYR A C 6
ATOM 8208 O O . TYR A 1 12 ? -2.779 1.083 -33.470 1.00 0.00 12 TYR A O 6
ATOM 8226 N N . VAL A 1 13 ? -4.850 1.525 -34.151 1.00 0.00 13 VAL A N 6
ATOM 8227 C CA . VAL A 1 13 ? -4.543 1.919 -35.497 1.00 0.00 13 VAL A CA 6
ATOM 8228 C C . VAL A 1 13 ? -5.244 3.233 -35.811 1.00 0.00 13 VAL A C 6
ATOM 8229 O O . VAL A 1 13 ? -6.398 3.437 -35.448 1.00 0.00 13 VAL A O 6
ATOM 8242 N N . VAL A 1 14 ? -4.551 4.109 -36.443 1.00 0.00 14 VAL A N 6
ATOM 8243 C CA . VAL A 1 14 ? -5.095 5.351 -36.835 1.00 0.00 14 VAL A CA 6
ATOM 8244 C C . VAL A 1 14 ? -5.034 5.484 -38.336 1.00 0.00 14 VAL A C 6
ATOM 8245 O O . VAL A 1 14 ? -4.021 5.204 -38.951 1.00 0.00 14 VAL A O 6
ATOM 8258 N N . SER A 1 15 ? -6.117 5.858 -38.895 1.00 0.00 15 SER A N 6
ATOM 8259 C CA . SER A 1 15 ? -6.231 6.063 -40.300 1.00 0.00 15 SER A CA 6
ATOM 8260 C C . SER A 1 15 ? -6.387 7.554 -40.558 1.00 0.00 15 SER A C 6
ATOM 8261 O O . SER A 1 15 ? -7.343 8.169 -40.083 1.00 0.00 15 SER A O 6
ATOM 8269 N N . PHE A 1 16 ? -5.423 8.139 -41.228 1.00 0.00 16 PHE A N 6
ATOM 8270 C CA . PHE A 1 16 ? -5.434 9.559 -41.501 1.00 0.00 16 PHE A CA 6
ATOM 8271 C C . PHE A 1 16 ? -5.959 9.871 -42.867 1.00 0.00 16 PHE A C 6
ATOM 8272 O O . PHE A 1 16 ? -5.628 9.192 -43.844 1.00 0.00 16 PHE A O 6
ATOM 8289 N N . ASP A 1 17 ? -6.744 10.912 -42.950 1.00 0.00 17 ASP A N 6
ATOM 8290 C CA . ASP A 1 17 ? -7.227 11.361 -44.227 1.00 0.00 17 ASP A CA 6
ATOM 8291 C C . ASP A 1 17 ? -7.141 12.817 -44.291 1.00 0.00 17 ASP A C 6
ATOM 8292 O O . ASP A 1 17 ? -7.470 13.530 -43.316 1.00 0.00 17 ASP A O 6
ATOM 8301 N N . TYR A 1 18 ? -6.709 13.267 -45.394 1.00 0.00 18 TYR A N 6
ATOM 8302 C CA . TYR A 1 18 ? -6.447 14.623 -45.614 1.00 0.00 18 TYR A CA 6
ATOM 8303 C C . TYR A 1 18 ? -6.277 14.795 -47.101 1.00 0.00 18 TYR A C 6
ATOM 8304 O O . TYR A 1 18 ? -5.965 13.815 -47.788 1.00 0.00 18 TYR A O 6
ATOM 8322 N N . PRO A 1 19 ? -6.578 15.958 -47.650 1.00 0.00 19 PRO A N 6
ATOM 8323 C CA . PRO A 1 19 ? -6.325 16.200 -49.047 1.00 0.00 19 PRO A CA 6
ATOM 8324 C C . PRO A 1 19 ? -4.825 16.183 -49.330 1.00 0.00 19 PRO A C 6
ATOM 8325 O O . PRO A 1 19 ? -4.007 16.620 -48.489 1.00 0.00 19 PRO A O 6
ATOM 8336 N N . SER A 1 20 ? -4.473 15.713 -50.508 1.00 0.00 20 SER A N 6
ATOM 8337 C CA . SER A 1 20 ? -3.097 15.546 -50.953 1.00 0.00 20 SER A CA 6
ATOM 8338 C C . SER A 1 20 ? -2.348 16.888 -50.931 1.00 0.00 20 SER A C 6
ATOM 8339 O O . SER A 1 20 ? -1.121 16.932 -50.894 1.00 0.00 20 SER A O 6
ATOM 8347 N N . SER A 1 21 ? -3.104 17.963 -50.928 1.00 0.00 21 SER A N 6
ATOM 8348 C CA . SER A 1 21 ? -2.609 19.312 -50.854 1.00 0.00 21 SER A CA 6
ATOM 8349 C C . SER A 1 21 ? -1.749 19.545 -49.578 1.00 0.00 21 SER A C 6
ATOM 8350 O O . SER A 1 21 ? -0.870 20.408 -49.563 1.00 0.00 21 SER A O 6
ATOM 8358 N N . TYR A 1 22 ? -2.001 18.766 -48.523 1.00 0.00 22 TYR A N 6
ATOM 8359 C CA . TYR A 1 22 ? -1.269 18.915 -47.265 1.00 0.00 22 TYR A CA 6
ATOM 8360 C C . TYR A 1 22 ? -0.334 17.755 -47.031 1.00 0.00 22 TYR A C 6
ATOM 8361 O O . TYR A 1 22 ? 0.098 17.526 -45.901 1.00 0.00 22 TYR A O 6
ATOM 8379 N N . SER A 1 23 ? 0.016 17.053 -48.075 1.00 0.00 23 SER A N 6
ATOM 8380 C CA . SER A 1 23 ? 0.854 15.890 -47.943 1.00 0.00 23 SER A CA 6
ATOM 8381 C C . SER A 1 23 ? 2.228 16.274 -47.401 1.00 0.00 23 SER A C 6
ATOM 8382 O O . SER A 1 23 ? 2.704 15.649 -46.474 1.00 0.00 23 SER A O 6
ATOM 8390 N N . SER A 1 24 ? 2.795 17.374 -47.889 1.00 0.00 24 SER A N 6
ATOM 8391 C CA . SER A 1 24 ? 4.127 17.793 -47.466 1.00 0.00 24 SER A CA 6
ATOM 8392 C C . SER A 1 24 ? 4.111 18.250 -46.004 1.00 0.00 24 SER A C 6
ATOM 8393 O O . SER A 1 24 ? 5.099 18.130 -45.277 1.00 0.00 24 SER A O 6
ATOM 8401 N N . VAL A 1 25 ? 2.959 18.677 -45.571 1.00 0.00 25 VAL A N 6
ATOM 8402 C CA . VAL A 1 25 ? 2.768 19.198 -44.236 1.00 0.00 25 VAL A CA 6
ATOM 8403 C C . VAL A 1 25 ? 2.602 18.058 -43.272 1.00 0.00 25 VAL A C 6
ATOM 8404 O O . VAL A 1 25 ? 3.109 18.067 -42.147 1.00 0.00 25 VAL A O 6
ATOM 8417 N N . PHE A 1 26 ? 1.962 17.053 -43.735 1.00 0.00 26 PHE A N 6
ATOM 8418 C CA . PHE A 1 26 ? 1.651 15.942 -42.938 1.00 0.00 26 PHE A CA 6
ATOM 8419 C C . PHE A 1 26 ? 2.889 15.094 -42.678 1.00 0.00 26 PHE A C 6
ATOM 8420 O O . PHE A 1 26 ? 2.960 14.362 -41.695 1.00 0.00 26 PHE A O 6
ATOM 8437 N N . LEU A 1 27 ? 3.885 15.231 -43.520 1.00 0.00 27 LEU A N 6
ATOM 8438 C CA . LEU A 1 27 ? 5.117 14.477 -43.350 1.00 0.00 27 LEU A CA 6
ATOM 8439 C C . LEU A 1 27 ? 5.802 14.930 -42.062 1.00 0.00 27 LEU A C 6
ATOM 8440 O O . LEU A 1 27 ? 6.593 14.207 -41.454 1.00 0.00 27 LEU A O 6
ATOM 8456 N N . ARG A 1 28 ? 5.438 16.115 -41.623 1.00 0.00 28 ARG A N 6
ATOM 8457 C CA . ARG A 1 28 ? 5.950 16.649 -40.390 1.00 0.00 28 ARG A CA 6
ATOM 8458 C C . ARG A 1 28 ? 5.245 15.915 -39.257 1.00 0.00 28 ARG A C 6
ATOM 8459 O O . ARG A 1 28 ? 5.874 15.395 -38.364 1.00 0.00 28 ARG A O 6
ATOM 8480 N N . LEU A 1 29 ? 3.933 15.784 -39.395 1.00 0.00 29 LEU A N 6
ATOM 8481 C CA . LEU A 1 29 ? 3.070 15.100 -38.424 1.00 0.00 29 LEU A CA 6
ATOM 8482 C C . LEU A 1 29 ? 3.446 13.608 -38.340 1.00 0.00 29 LEU A C 6
ATOM 8483 O O . LEU A 1 29 ? 3.409 13.012 -37.265 1.00 0.00 29 LEU A O 6
ATOM 8499 N N . ARG A 1 30 ? 3.854 13.014 -39.469 1.00 0.00 30 ARG A N 6
ATOM 8500 C CA . ARG A 1 30 ? 4.218 11.596 -39.465 1.00 0.00 30 ARG A CA 6
ATOM 8501 C C . ARG A 1 30 ? 5.494 11.393 -38.690 1.00 0.00 30 ARG A C 6
ATOM 8502 O O . ARG A 1 30 ? 5.684 10.389 -38.039 1.00 0.00 30 ARG A O 6
ATOM 8523 N N . SER A 1 31 ? 6.332 12.380 -38.741 1.00 0.00 31 SER A N 6
ATOM 8524 C CA . SER A 1 31 ? 7.579 12.365 -38.001 1.00 0.00 31 SER A CA 6
ATOM 8525 C C . SER A 1 31 ? 7.303 12.449 -36.482 1.00 0.00 31 SER A C 6
ATOM 8526 O O . SER A 1 31 ? 8.028 11.877 -35.669 1.00 0.00 31 SER A O 6
ATOM 8534 N N . LEU A 1 32 ? 6.210 13.113 -36.122 1.00 0.00 32 LEU A N 6
ATOM 8535 C CA . LEU A 1 32 ? 5.777 13.200 -34.721 1.00 0.00 32 LEU A CA 6
ATOM 8536 C C . LEU A 1 32 ? 5.342 11.840 -34.209 1.00 0.00 32 LEU A C 6
ATOM 8537 O O . LEU A 1 32 ? 5.520 11.515 -33.044 1.00 0.00 32 LEU A O 6
ATOM 8553 N N . MET A 1 33 ? 4.758 11.066 -35.091 1.00 0.00 33 MET A N 6
ATOM 8554 C CA . MET A 1 33 ? 4.275 9.729 -34.793 1.00 0.00 33 MET A CA 6
ATOM 8555 C C . MET A 1 33 ? 5.376 8.836 -34.245 1.00 0.00 33 MET A C 6
ATOM 8556 O O . MET A 1 33 ? 5.198 8.185 -33.219 1.00 0.00 33 MET A O 6
ATOM 8570 N N . TYR A 1 34 ? 6.510 8.825 -34.924 1.00 0.00 34 TYR A N 6
ATOM 8571 C CA . TYR A 1 34 ? 7.627 7.953 -34.543 1.00 0.00 34 TYR A CA 6
ATOM 8572 C C . TYR A 1 34 ? 8.358 8.527 -33.351 1.00 0.00 34 TYR A C 6
ATOM 8573 O O . TYR A 1 34 ? 9.078 7.824 -32.647 1.00 0.00 34 TYR A O 6
ATOM 8591 N N . ASP A 1 35 ? 8.173 9.814 -33.138 1.00 0.00 35 ASP A N 6
ATOM 8592 C CA . ASP A 1 35 ? 8.704 10.477 -31.962 1.00 0.00 35 ASP A CA 6
ATOM 8593 C C . ASP A 1 35 ? 7.937 9.966 -30.750 1.00 0.00 35 ASP A C 6
ATOM 8594 O O . ASP A 1 35 ? 8.488 9.778 -29.663 1.00 0.00 35 ASP A O 6
ATOM 8603 N N . MET A 1 36 ? 6.667 9.694 -30.985 1.00 0.00 36 MET A N 6
ATOM 8604 C CA . MET A 1 36 ? 5.765 9.152 -30.001 1.00 0.00 36 MET A CA 6
ATOM 8605 C C . MET A 1 36 ? 5.728 7.613 -30.130 1.00 0.00 36 MET A C 6
ATOM 8606 O O . MET A 1 36 ? 6.705 7.005 -30.563 1.00 0.00 36 MET A O 6
ATOM 8620 N N . ASN A 1 37 ? 4.634 6.984 -29.765 1.00 0.00 37 ASN A N 6
ATOM 8621 C CA . ASN A 1 37 ? 4.571 5.507 -29.748 1.00 0.00 37 ASN A CA 6
ATOM 8622 C C . ASN A 1 37 ? 4.045 4.882 -31.026 1.00 0.00 37 ASN A C 6
ATOM 8623 O O . ASN A 1 37 ? 3.913 3.654 -31.119 1.00 0.00 37 ASN A O 6
ATOM 8634 N N . PHE A 1 38 ? 3.714 5.698 -31.991 1.00 0.00 38 PHE A N 6
ATOM 8635 C CA . PHE A 1 38 ? 3.194 5.201 -33.261 1.00 0.00 38 PHE A CA 6
ATOM 8636 C C . PHE A 1 38 ? 4.253 4.446 -34.069 1.00 0.00 38 PHE A C 6
ATOM 8637 O O . PHE A 1 38 ? 5.459 4.616 -33.869 1.00 0.00 38 PHE A O 6
ATOM 8654 N N . SER A 1 39 ? 3.801 3.611 -34.962 1.00 0.00 39 SER A N 6
ATOM 8655 C CA . SER A 1 39 ? 4.655 2.843 -35.832 1.00 0.00 39 SER A CA 6
ATOM 8656 C C . SER A 1 39 ? 3.965 2.603 -37.168 1.00 0.00 39 SER A C 6
ATOM 8657 O O . SER A 1 39 ? 2.746 2.779 -37.286 1.00 0.00 39 SER A O 6
ATOM 8665 N N . SER A 1 40 ? 4.738 2.204 -38.155 1.00 0.00 40 SER A N 6
ATOM 8666 C CA . SER A 1 40 ? 4.226 1.925 -39.472 1.00 0.00 40 SER A CA 6
ATOM 8667 C C . SER A 1 40 ? 4.111 0.446 -39.758 1.00 0.00 40 SER A C 6
ATOM 8668 O O . SER A 1 40 ? 3.634 0.059 -40.836 1.00 0.00 40 SER A O 6
ATOM 8676 N N . ILE A 1 41 ? 4.555 -0.360 -38.840 1.00 0.00 41 ILE A N 6
ATOM 8677 C CA . ILE A 1 41 ? 4.452 -1.794 -38.942 1.00 0.00 41 ILE A CA 6
ATOM 8678 C C . ILE A 1 41 ? 3.883 -2.307 -37.628 1.00 0.00 41 ILE A C 6
ATOM 8679 O O . ILE A 1 41 ? 4.183 -1.747 -36.570 1.00 0.00 41 ILE A O 6
ATOM 8695 N N . VAL A 1 42 ? 3.042 -3.301 -37.714 1.00 0.00 42 VAL A N 6
ATOM 8696 C CA . VAL A 1 42 ? 2.470 -3.968 -36.562 1.00 0.00 42 VAL A CA 6
ATOM 8697 C C . VAL A 1 42 ? 2.005 -5.338 -37.043 1.00 0.00 42 VAL A C 6
ATOM 8698 O O . VAL A 1 42 ? 1.770 -5.519 -38.246 1.00 0.00 42 VAL A O 6
ATOM 8711 N N . ALA A 1 43 ? 1.924 -6.290 -36.165 1.00 0.00 43 ALA A N 6
ATOM 8712 C CA . ALA A 1 43 ? 1.493 -7.610 -36.537 1.00 0.00 43 ALA A CA 6
ATOM 8713 C C . ALA A 1 43 ? -0.010 -7.648 -36.760 1.00 0.00 43 ALA A C 6
ATOM 8714 O O . ALA A 1 43 ? -0.783 -7.034 -36.007 1.00 0.00 43 ALA A O 6
ATOM 8721 N N . ASP A 1 44 ? -0.407 -8.349 -37.795 1.00 0.00 44 ASP A N 6
ATOM 8722 C CA . ASP A 1 44 ? -1.809 -8.548 -38.130 1.00 0.00 44 ASP A CA 6
ATOM 8723 C C . ASP A 1 44 ? -2.418 -9.640 -37.254 1.00 0.00 44 ASP A C 6
ATOM 8724 O O . ASP A 1 44 ? -1.825 -10.048 -36.242 1.00 0.00 44 ASP A O 6
ATOM 8733 N N . GLU A 1 45 ? -3.586 -10.120 -37.641 1.00 0.00 45 GLU A N 6
ATOM 8734 C CA . GLU A 1 45 ? -4.299 -11.133 -36.872 1.00 0.00 45 GLU A CA 6
ATOM 8735 C C . GLU A 1 45 ? -3.596 -12.496 -36.982 1.00 0.00 45 GLU A C 6
ATOM 8736 O O . GLU A 1 45 ? -3.846 -13.402 -36.195 1.00 0.00 45 GLU A O 6
ATOM 8748 N N . TYR A 1 46 ? -2.724 -12.628 -37.958 1.00 0.00 46 TYR A N 6
ATOM 8749 C CA . TYR A 1 46 ? -2.033 -13.868 -38.185 1.00 0.00 46 TYR A CA 6
ATOM 8750 C C . TYR A 1 46 ? -0.704 -13.808 -37.463 1.00 0.00 46 TYR A C 6
ATOM 8751 O O . TYR A 1 46 ? -0.192 -14.815 -36.985 1.00 0.00 46 TYR A O 6
ATOM 8769 N N . GLY A 1 47 ? -0.165 -12.618 -37.380 1.00 0.00 47 GLY A N 6
ATOM 8770 C CA . GLY A 1 47 ? 1.080 -12.395 -36.692 1.00 0.00 47 GLY A CA 6
ATOM 8771 C C . GLY A 1 47 ? 2.133 -11.814 -37.604 1.00 0.00 47 GLY A C 6
ATOM 8772 O O . GLY A 1 47 ? 3.306 -11.732 -37.238 1.00 0.00 47 GLY A O 6
ATOM 8776 N N . ILE A 1 48 ? 1.719 -11.388 -38.776 1.00 0.00 48 ILE A N 6
ATOM 8777 C CA . ILE A 1 48 ? 2.630 -10.866 -39.765 1.00 0.00 48 ILE A CA 6
ATOM 8778 C C . ILE A 1 48 ? 2.776 -9.365 -39.610 1.00 0.00 48 ILE A C 6
ATOM 8779 O O . ILE A 1 48 ? 1.776 -8.653 -39.487 1.00 0.00 48 ILE A O 6
ATOM 8795 N N . PRO A 1 49 ? 4.018 -8.872 -39.541 1.00 0.00 49 PRO A N 6
ATOM 8796 C CA . PRO A 1 49 ? 4.290 -7.448 -39.468 1.00 0.00 49 PRO A CA 6
ATOM 8797 C C . PRO A 1 49 ? 3.886 -6.749 -40.763 1.00 0.00 49 PRO A C 6
ATOM 8798 O O . PRO A 1 49 ? 4.555 -6.852 -41.798 1.00 0.00 49 PRO A O 6
ATOM 8809 N N . ARG A 1 50 ? 2.768 -6.114 -40.705 1.00 0.00 50 ARG A N 6
ATOM 8810 C CA . ARG A 1 50 ? 2.198 -5.428 -41.824 1.00 0.00 50 ARG A CA 6
ATOM 8811 C C . ARG A 1 50 ? 2.568 -3.981 -41.821 1.00 0.00 50 ARG A C 6
ATOM 8812 O O . ARG A 1 50 ? 2.745 -3.377 -40.763 1.00 0.00 50 ARG A O 6
ATOM 8833 N N . GLN A 1 51 ? 2.661 -3.429 -42.994 1.00 0.00 51 GLN A N 6
ATOM 8834 C CA . GLN A 1 51 ? 2.805 -2.023 -43.156 1.00 0.00 51 GLN A CA 6
ATOM 8835 C C . GLN A 1 51 ? 1.454 -1.399 -43.049 1.00 0.00 51 GLN A C 6
ATOM 8836 O O . GLN A 1 51 ? 0.451 -1.921 -43.532 1.00 0.00 51 GLN A O 6
ATOM 8850 N N . LEU A 1 52 ? 1.442 -0.310 -42.427 1.00 0.00 52 LEU A N 6
ATOM 8851 C CA . LEU A 1 52 ? 0.245 0.438 -42.188 1.00 0.00 52 LEU A CA 6
ATOM 8852 C C . LEU A 1 52 ? 0.127 1.559 -43.170 1.00 0.00 52 LEU A C 6
ATOM 8853 O O . LEU A 1 52 ? -0.950 2.113 -43.374 1.00 0.00 52 LEU A O 6
ATOM 8869 N N . ASN A 1 53 ? 1.240 1.826 -43.825 1.00 0.00 53 ASN A N 6
ATOM 8870 C CA . ASN A 1 53 ? 1.449 2.970 -44.768 1.00 0.00 53 ASN A CA 6
ATOM 8871 C C . ASN A 1 53 ? 0.645 2.906 -46.053 1.00 0.00 53 ASN A C 6
ATOM 8872 O O . ASN A 1 53 ? 1.163 3.096 -47.159 1.00 0.00 53 ASN A O 6
ATOM 8883 N N . GLU A 1 54 ? -0.584 2.654 -45.876 1.00 0.00 54 GLU A N 6
ATOM 8884 C CA . GLU A 1 54 ? -1.576 2.752 -46.873 1.00 0.00 54 GLU A CA 6
ATOM 8885 C C . GLU A 1 54 ? -2.174 4.125 -46.637 1.00 0.00 54 GLU A C 6
ATOM 8886 O O . GLU A 1 54 ? -2.069 5.026 -47.462 1.00 0.00 54 GLU A O 6
ATOM 8898 N N . ASN A 1 55 ? -2.710 4.272 -45.429 1.00 0.00 55 ASN A N 6
ATOM 8899 C CA . ASN A 1 55 ? -3.220 5.543 -44.902 1.00 0.00 55 ASN A CA 6
ATOM 8900 C C . ASN A 1 55 ? -3.217 5.470 -43.358 1.00 0.00 55 ASN A C 6
ATOM 8901 O O . ASN A 1 55 ? -3.611 6.418 -42.666 1.00 0.00 55 ASN A O 6
ATOM 8912 N N . SER A 1 56 ? -2.685 4.378 -42.819 1.00 0.00 56 SER A N 6
ATOM 8913 C CA . SER A 1 56 ? -2.855 4.095 -41.438 1.00 0.00 56 SER A CA 6
ATOM 8914 C C . SER A 1 56 ? -1.528 3.950 -40.747 1.00 0.00 56 SER A C 6
ATOM 8915 O O . SER A 1 56 ? -0.478 3.886 -41.392 1.00 0.00 56 SER A O 6
ATOM 8923 N N . PHE A 1 57 ? -1.577 3.939 -39.446 1.00 0.00 57 PHE A N 6
ATOM 8924 C CA . PHE A 1 57 ? -0.439 3.724 -38.603 1.00 0.00 57 PHE A CA 6
ATOM 8925 C C . PHE A 1 57 ? -0.949 3.063 -37.342 1.00 0.00 57 PHE A C 6
ATOM 8926 O O . PHE A 1 57 ? -2.153 3.027 -37.129 1.00 0.00 57 PHE A O 6
ATOM 8943 N N . ALA A 1 58 ? -0.074 2.558 -36.520 1.00 0.00 58 ALA A N 6
ATOM 8944 C CA . ALA A 1 58 ? -0.485 1.891 -35.305 1.00 0.00 58 ALA A CA 6
ATOM 8945 C C . ALA A 1 58 ? 0.243 2.455 -34.157 1.00 0.00 58 ALA A C 6
ATOM 8946 O O . ALA A 1 58 ? 1.206 3.181 -34.335 1.00 0.00 58 ALA A O 6
ATOM 8953 N N . ILE A 1 59 ? -0.210 2.138 -32.996 1.00 0.00 59 ILE A N 6
ATOM 8954 C CA . ILE A 1 59 ? 0.404 2.580 -31.804 1.00 0.00 59 ILE A CA 6
ATOM 8955 C C . ILE A 1 59 ? 0.143 1.583 -30.697 1.00 0.00 59 ILE A C 6
ATOM 8956 O O . ILE A 1 59 ? -0.892 0.894 -30.701 1.00 0.00 59 ILE A O 6
ATOM 8972 N N . THR A 1 60 ? 1.071 1.454 -29.804 1.00 0.00 60 THR A N 6
ATOM 8973 C CA . THR A 1 60 ? 0.873 0.677 -28.680 1.00 0.00 60 THR A CA 6
ATOM 8974 C C . THR A 1 60 ? 0.708 1.630 -27.502 1.00 0.00 60 THR A C 6
ATOM 8975 O O . THR A 1 60 ? 1.630 2.308 -27.052 1.00 0.00 60 THR A O 6
ATOM 8986 N N . THR A 1 61 ? -0.493 1.775 -27.129 1.00 0.00 61 THR A N 6
ATOM 8987 C CA . THR A 1 61 ? -0.861 2.654 -26.093 1.00 0.00 61 THR A CA 6
ATOM 8988 C C . THR A 1 61 ? -2.048 2.046 -25.371 1.00 0.00 61 THR A C 6
ATOM 8989 O O . THR A 1 61 ? -2.724 1.176 -25.918 1.00 0.00 61 THR A O 6
ATOM 9000 N N . SER A 1 62 ? -2.289 2.454 -24.174 1.00 0.00 62 SER A N 6
ATOM 9001 C CA . SER A 1 62 ? -3.373 1.913 -23.433 1.00 0.00 62 SER A CA 6
ATOM 9002 C C . SER A 1 62 ? -4.439 2.979 -23.190 1.00 0.00 62 SER A C 6
ATOM 9003 O O . SER A 1 62 ? -5.429 2.725 -22.510 1.00 0.00 62 SER A O 6
ATOM 9011 N N . LEU A 1 63 ? -4.229 4.169 -23.742 1.00 0.00 63 LEU A N 6
ATOM 9012 C CA . LEU A 1 63 ? -5.215 5.233 -23.648 1.00 0.00 63 LEU A CA 6
ATOM 9013 C C . LEU A 1 63 ? -6.381 4.992 -24.591 1.00 0.00 63 LEU A C 6
ATOM 9014 O O . LEU A 1 63 ? -6.472 3.939 -25.242 1.00 0.00 63 LEU A O 6
ATOM 9030 N N . ALA A 1 64 ? -7.255 5.935 -24.682 1.00 0.00 64 ALA A N 6
ATOM 9031 C CA . ALA A 1 64 ? -8.460 5.718 -25.424 1.00 0.00 64 ALA A CA 6
ATOM 9032 C C . ALA A 1 64 ? -8.408 6.377 -26.777 1.00 0.00 64 ALA A C 6
ATOM 9033 O O . ALA A 1 64 ? -7.534 7.183 -27.034 1.00 0.00 64 ALA A O 6
ATOM 9040 N N . ALA A 1 65 ? -9.370 6.056 -27.619 1.00 0.00 65 ALA A N 6
ATOM 9041 C CA . ALA A 1 65 ? -9.447 6.580 -28.979 1.00 0.00 65 ALA A CA 6
ATOM 9042 C C . ALA A 1 65 ? -9.473 8.101 -28.998 1.00 0.00 65 ALA A C 6
ATOM 9043 O O . ALA A 1 65 ? -8.686 8.737 -29.693 1.00 0.00 65 ALA A O 6
ATOM 9050 N N . SER A 1 66 ? -10.304 8.666 -28.161 1.00 0.00 66 SER A N 6
ATOM 9051 C CA . SER A 1 66 ? -10.462 10.108 -28.077 1.00 0.00 66 SER A CA 6
ATOM 9052 C C . SER A 1 66 ? -9.260 10.751 -27.351 1.00 0.00 66 SER A C 6
ATOM 9053 O O . SER A 1 66 ? -9.131 11.984 -27.272 1.00 0.00 66 SER A O 6
ATOM 9061 N N . GLU A 1 67 ? -8.385 9.906 -26.838 1.00 0.00 67 GLU A N 6
ATOM 9062 C CA . GLU A 1 67 ? -7.181 10.352 -26.202 1.00 0.00 67 GLU A CA 6
ATOM 9063 C C . GLU A 1 67 ? -6.096 10.419 -27.251 1.00 0.00 67 GLU A C 6
ATOM 9064 O O . GLU A 1 67 ? -5.364 11.397 -27.318 1.00 0.00 67 GLU A O 6
ATOM 9076 N N . ILE A 1 68 ? -6.023 9.369 -28.105 1.00 0.00 68 ILE A N 6
ATOM 9077 C CA . ILE A 1 68 ? -5.036 9.332 -29.194 1.00 0.00 68 ILE A CA 6
ATOM 9078 C C . ILE A 1 68 ? -5.219 10.539 -30.090 1.00 0.00 68 ILE A C 6
ATOM 9079 O O . ILE A 1 68 ? -4.255 11.166 -30.496 1.00 0.00 68 ILE A O 6
ATOM 9095 N N . GLU A 1 69 ? -6.473 10.860 -30.380 1.00 0.00 69 GLU A N 6
ATOM 9096 C CA . GLU A 1 69 ? -6.795 12.000 -31.219 1.00 0.00 69 GLU A CA 6
ATOM 9097 C C . GLU A 1 69 ? -6.201 13.282 -30.660 1.00 0.00 69 GLU A C 6
ATOM 9098 O O . GLU A 1 69 ? -5.493 13.980 -31.359 1.00 0.00 69 GLU A O 6
ATOM 9110 N N . ASP A 1 70 ? -6.456 13.551 -29.392 1.00 0.00 70 ASP A N 6
ATOM 9111 C CA . ASP A 1 70 ? -5.946 14.767 -28.726 1.00 0.00 70 ASP A CA 6
ATOM 9112 C C . ASP A 1 70 ? -4.431 14.774 -28.734 1.00 0.00 70 ASP A C 6
ATOM 9113 O O . ASP A 1 70 ? -3.800 15.784 -29.037 1.00 0.00 70 ASP A O 6
ATOM 9122 N N . LEU A 1 71 ? -3.886 13.605 -28.477 1.00 0.00 71 LEU A N 6
ATOM 9123 C CA . LEU A 1 71 ? -2.460 13.343 -28.410 1.00 0.00 71 LEU A CA 6
ATOM 9124 C C . LEU A 1 71 ? -1.783 13.776 -29.719 1.00 0.00 71 LEU A C 6
ATOM 9125 O O . LEU A 1 71 ? -0.721 14.378 -29.713 1.00 0.00 71 LEU A O 6
ATOM 9141 N N . ILE A 1 72 ? -2.431 13.479 -30.827 1.00 0.00 72 ILE A N 6
ATOM 9142 C CA . ILE A 1 72 ? -1.937 13.831 -32.153 1.00 0.00 72 ILE A CA 6
ATOM 9143 C C . ILE A 1 72 ? -2.296 15.263 -32.506 1.00 0.00 72 ILE A C 6
ATOM 9144 O O . ILE A 1 72 ? -1.451 16.020 -32.976 1.00 0.00 72 ILE A O 6
ATOM 9160 N N . ARG A 1 73 ? -3.531 15.643 -32.255 1.00 0.00 73 ARG A N 6
ATOM 9161 C CA . ARG A 1 73 ? -4.009 16.945 -32.697 1.00 0.00 73 ARG A CA 6
ATOM 9162 C C . ARG A 1 73 ? -3.370 18.098 -31.927 1.00 0.00 73 ARG A C 6
ATOM 9163 O O . ARG A 1 73 ? -3.307 19.213 -32.428 1.00 0.00 73 ARG A O 6
ATOM 9184 N N . LEU A 1 74 ? -2.850 17.833 -30.730 1.00 0.00 74 LEU A N 6
ATOM 9185 C CA . LEU A 1 74 ? -2.146 18.875 -30.005 1.00 0.00 74 LEU A CA 6
ATOM 9186 C C . LEU A 1 74 ? -0.736 19.036 -30.618 1.00 0.00 74 LEU A C 6
ATOM 9187 O O . LEU A 1 74 ? -0.117 20.093 -30.528 1.00 0.00 74 LEU A O 6
ATOM 9203 N N . LYS A 1 75 ? -0.270 17.986 -31.319 1.00 0.00 75 LYS A N 6
ATOM 9204 C CA . LYS A 1 75 ? 1.022 18.013 -32.005 1.00 0.00 75 LYS A CA 6
ATOM 9205 C C . LYS A 1 75 ? 0.897 18.665 -33.364 1.00 0.00 75 LYS A C 6
ATOM 9206 O O . LYS A 1 75 ? 1.870 18.828 -34.082 1.00 0.00 75 LYS A O 6
ATOM 9225 N N . CYS A 1 76 ? -0.300 19.078 -33.694 1.00 0.00 76 CYS A N 6
ATOM 9226 C CA . CYS A 1 76 ? -0.548 19.775 -34.934 1.00 0.00 76 CYS A CA 6
ATOM 9227 C C . CYS A 1 76 ? -0.087 21.226 -34.782 1.00 0.00 76 CYS A C 6
ATOM 9228 O O . CYS A 1 76 ? 0.012 21.979 -35.733 1.00 0.00 76 CYS A O 6
ATOM 9236 N N . LEU A 1 77 ? 0.207 21.594 -33.557 1.00 0.00 77 LEU A N 6
ATOM 9237 C CA . LEU A 1 77 ? 0.724 22.896 -33.259 1.00 0.00 77 LEU A CA 6
ATOM 9238 C C . LEU A 1 77 ? 2.237 22.914 -33.504 1.00 0.00 77 LEU A C 6
ATOM 9239 O O . LEU A 1 77 ? 2.846 23.980 -33.649 1.00 0.00 77 LEU A O 6
ATOM 9255 N N . ASP A 1 78 ? 2.816 21.719 -33.585 1.00 0.00 78 ASP A N 6
ATOM 9256 C CA . ASP A 1 78 ? 4.253 21.532 -33.841 1.00 0.00 78 ASP A CA 6
ATOM 9257 C C . ASP A 1 78 ? 4.494 21.761 -35.307 1.00 0.00 78 ASP A C 6
ATOM 9258 O O . ASP A 1 78 ? 5.459 22.415 -35.719 1.00 0.00 78 ASP A O 6
ATOM 9267 N N . LEU A 1 79 ? 3.589 21.230 -36.088 1.00 0.00 79 LEU A N 6
ATOM 9268 C CA . LEU A 1 79 ? 3.636 21.357 -37.540 1.00 0.00 79 LEU A CA 6
ATOM 9269 C C . LEU A 1 79 ? 3.116 22.764 -37.948 1.00 0.00 79 LEU A C 6
ATOM 9270 O O . LEU A 1 79 ? 2.590 23.488 -37.095 1.00 0.00 79 LEU A O 6
ATOM 9286 N N . PRO A 1 80 ? 3.311 23.200 -39.222 1.00 0.00 80 PRO A N 6
ATOM 9287 C CA . PRO A 1 80 ? 2.813 24.503 -39.678 1.00 0.00 80 PRO A CA 6
ATOM 9288 C C . PRO A 1 80 ? 1.274 24.640 -39.587 1.00 0.00 80 PRO A C 6
ATOM 9289 O O . PRO A 1 80 ? 0.768 25.328 -38.685 1.00 0.00 80 PRO A O 6
ATOM 9300 N N . ASP A 1 81 ? 0.540 23.977 -40.493 1.00 0.00 81 ASP A N 6
ATOM 9301 C CA . ASP A 1 81 ? -0.937 24.008 -40.492 1.00 0.00 81 ASP A CA 6
ATOM 9302 C C . ASP A 1 81 ? -1.502 22.966 -41.456 1.00 0.00 81 ASP A C 6
ATOM 9303 O O . ASP A 1 81 ? -1.008 22.833 -42.573 1.00 0.00 81 ASP A O 6
ATOM 9312 N N . ILE A 1 82 ? -2.515 22.226 -41.014 1.00 0.00 82 ILE A N 6
ATOM 9313 C CA . ILE A 1 82 ? -3.164 21.208 -41.817 1.00 0.00 82 ILE A CA 6
ATOM 9314 C C . ILE A 1 82 ? -4.513 20.827 -41.231 1.00 0.00 82 ILE A C 6
ATOM 9315 O O . ILE A 1 82 ? -4.632 20.508 -40.046 1.00 0.00 82 ILE A O 6
ATOM 9331 N N . ASP A 1 83 ? -5.525 20.935 -42.039 1.00 0.00 83 ASP A N 6
ATOM 9332 C CA . ASP A 1 83 ? -6.822 20.406 -41.688 1.00 0.00 83 ASP A CA 6
ATOM 9333 C C . ASP A 1 83 ? -6.877 18.956 -42.092 1.00 0.00 83 ASP A C 6
ATOM 9334 O O . ASP A 1 83 ? -6.982 18.626 -43.277 1.00 0.00 83 ASP A O 6
ATOM 9343 N N . PHE A 1 84 ? -6.720 18.110 -41.132 1.00 0.00 84 PHE A N 6
ATOM 9344 C CA . PHE A 1 84 ? -6.758 16.690 -41.345 1.00 0.00 84 PHE A CA 6
ATOM 9345 C C . PHE A 1 84 ? -7.730 16.099 -40.374 1.00 0.00 84 PHE A C 6
ATOM 9346 O O . PHE A 1 84 ? -8.111 16.753 -39.407 1.00 0.00 84 PHE A O 6
ATOM 9363 N N . ASP A 1 85 ? -8.110 14.886 -40.611 1.00 0.00 85 ASP A N 6
ATOM 9364 C CA . ASP A 1 85 ? -8.930 14.152 -39.697 1.00 0.00 85 ASP A CA 6
ATOM 9365 C C . ASP A 1 85 ? -8.477 12.741 -39.685 1.00 0.00 85 ASP A C 6
ATOM 9366 O O . ASP A 1 85 ? -7.965 12.232 -40.691 1.00 0.00 85 ASP A O 6
ATOM 9375 N N . LEU A 1 86 ? -8.605 12.121 -38.570 1.00 0.00 86 LEU A N 6
ATOM 9376 C CA . LEU A 1 86 ? -8.117 10.803 -38.386 1.00 0.00 86 LEU A CA 6
ATOM 9377 C C . LEU A 1 86 ? -9.217 9.938 -37.850 1.00 0.00 86 LEU A C 6
ATOM 9378 O O . LEU A 1 86 ? -10.178 10.435 -37.261 1.00 0.00 86 LEU A O 6
ATOM 9394 N N . ASN A 1 87 ? -9.083 8.680 -38.044 1.00 0.00 87 ASN A N 6
ATOM 9395 C CA . ASN A 1 87 ? -9.986 7.732 -37.513 1.00 0.00 87 ASN A CA 6
ATOM 9396 C C . ASN A 1 87 ? -9.221 6.738 -36.685 1.00 0.00 87 ASN A C 6
ATOM 9397 O O . ASN A 1 87 ? -8.392 5.989 -37.219 1.00 0.00 87 ASN A O 6
ATOM 9408 N N . ILE A 1 88 ? -9.433 6.769 -35.398 1.00 0.00 88 ILE A N 6
ATOM 9409 C CA . ILE A 1 88 ? -8.829 5.805 -34.515 1.00 0.00 88 ILE A CA 6
ATOM 9410 C C . ILE A 1 88 ? -9.662 4.545 -34.511 1.00 0.00 88 ILE A C 6
ATOM 9411 O O . ILE A 1 88 ? -10.891 4.602 -34.476 1.00 0.00 88 ILE A O 6
ATOM 9427 N N . MET A 1 89 ? -9.008 3.439 -34.594 1.00 0.00 89 MET A N 6
ATOM 9428 C CA . MET A 1 89 ? -9.626 2.165 -34.502 1.00 0.00 89 MET A CA 6
ATOM 9429 C C . MET A 1 89 ? -8.625 1.247 -33.823 1.00 0.00 89 MET A C 6
ATOM 9430 O O . MET A 1 89 ? -7.460 1.565 -33.747 1.00 0.00 89 MET A O 6
ATOM 9444 N N . THR A 1 90 ? -9.070 0.198 -33.267 1.00 0.00 90 THR A N 6
ATOM 9445 C CA . THR A 1 90 ? -8.206 -0.808 -32.736 1.00 0.00 90 THR A CA 6
ATOM 9446 C C . THR A 1 90 ? -7.578 -1.606 -33.873 1.00 0.00 90 THR A C 6
ATOM 9447 O O . THR A 1 90 ? -8.178 -1.743 -34.932 1.00 0.00 90 THR A O 6
ATOM 9458 N N . VAL A 1 91 ? -6.371 -2.094 -33.658 1.00 0.00 91 VAL A N 6
ATOM 9459 C CA . VAL A 1 91 ? -5.662 -2.950 -34.623 1.00 0.00 91 VAL A CA 6
ATOM 9460 C C . VAL A 1 91 ? -6.556 -4.134 -35.042 1.00 0.00 91 VAL A C 6
ATOM 9461 O O . VAL A 1 91 ? -6.635 -4.493 -36.226 1.00 0.00 91 VAL A O 6
ATOM 9474 N N . ASP A 1 92 ? -7.260 -4.677 -34.064 1.00 0.00 92 ASP A N 6
ATOM 9475 C CA . ASP A 1 92 ? -8.197 -5.786 -34.239 1.00 0.00 92 ASP A CA 6
ATOM 9476 C C . ASP A 1 92 ? -9.283 -5.408 -35.232 1.00 0.00 92 ASP A C 6
ATOM 9477 O O . ASP A 1 92 ? -9.652 -6.189 -36.107 1.00 0.00 92 ASP A O 6
ATOM 9486 N N . ASP A 1 93 ? -9.733 -4.178 -35.131 1.00 0.00 93 ASP A N 6
ATOM 9487 C CA . ASP A 1 93 ? -10.824 -3.659 -35.950 1.00 0.00 93 ASP A CA 6
ATOM 9488 C C . ASP A 1 93 ? -10.297 -3.098 -37.247 1.00 0.00 93 ASP A C 6
ATOM 9489 O O . ASP A 1 93 ? -11.047 -2.722 -38.134 1.00 0.00 93 ASP A O 6
ATOM 9498 N N . TYR A 1 94 ? -9.005 -3.058 -37.355 1.00 0.00 94 TYR A N 6
ATOM 9499 C CA . TYR A 1 94 ? -8.360 -2.620 -38.551 1.00 0.00 94 TYR A CA 6
ATOM 9500 C C . TYR A 1 94 ? -8.081 -3.783 -39.457 1.00 0.00 94 TYR A C 6
ATOM 9501 O O . TYR A 1 94 ? -8.513 -3.807 -40.610 1.00 0.00 94 TYR A O 6
ATOM 9519 N N . PHE A 1 95 ? -7.381 -4.756 -38.930 1.00 0.00 95 PHE A N 6
ATOM 9520 C CA . PHE A 1 95 ? -6.987 -5.920 -39.695 1.00 0.00 95 PHE A CA 6
ATOM 9521 C C . PHE A 1 95 ? -8.123 -6.805 -40.099 1.00 0.00 95 PHE A C 6
ATOM 9522 O O . PHE A 1 95 ? -7.954 -7.701 -40.878 1.00 0.00 95 PHE A O 6
ATOM 9539 N N . ARG A 1 96 ? -9.253 -6.581 -39.538 1.00 0.00 96 ARG A N 6
ATOM 9540 C CA . ARG A 1 96 ? -10.440 -7.261 -39.983 1.00 0.00 96 ARG A CA 6
ATOM 9541 C C . ARG A 1 96 ? -10.862 -6.808 -41.394 1.00 0.00 96 ARG A C 6
ATOM 9542 O O . ARG A 1 96 ? -11.570 -7.524 -42.089 1.00 0.00 96 ARG A O 6
ATOM 9563 N N . GLN A 1 97 ? -10.402 -5.621 -41.804 1.00 0.00 97 GLN A N 6
ATOM 9564 C CA . GLN A 1 97 ? -10.723 -5.073 -43.125 1.00 0.00 97 GLN A CA 6
ATOM 9565 C C . GLN A 1 97 ? -9.740 -5.625 -44.139 1.00 0.00 97 GLN A C 6
ATOM 9566 O O . GLN A 1 97 ? -10.099 -5.972 -45.258 1.00 0.00 97 GLN A O 6
ATOM 9580 N N . PHE A 1 98 ? -8.503 -5.696 -43.723 1.00 0.00 98 PHE A N 6
ATOM 9581 C CA . PHE A 1 98 ? -7.411 -6.101 -44.578 1.00 0.00 98 PHE A CA 6
ATOM 9582 C C . PHE A 1 98 ? -7.124 -7.585 -44.428 1.00 0.00 98 PHE A C 6
ATOM 9583 O O . PHE A 1 98 ? -6.759 -8.050 -43.357 1.00 0.00 98 PHE A O 6
ATOM 9600 N N . TYR A 1 99 ? -7.286 -8.311 -45.505 1.00 0.00 99 TYR A N 6
ATOM 9601 C CA . TYR A 1 99 ? -7.133 -9.750 -45.494 1.00 0.00 99 TYR A CA 6
ATOM 9602 C C . TYR A 1 99 ? -5.699 -10.185 -45.662 1.00 0.00 99 TYR A C 6
ATOM 9603 O O . TYR A 1 99 ? -4.811 -9.369 -45.972 1.00 0.00 99 TYR A O 6
ATOM 9621 N N . LYS A 1 100 ? -5.497 -11.475 -45.450 1.00 0.00 100 LYS A N 6
ATOM 9622 C CA . LYS A 1 100 ? -4.230 -12.154 -45.585 1.00 0.00 100 LYS A CA 6
ATOM 9623 C C . LYS A 1 100 ? -3.593 -11.836 -46.930 1.00 0.00 100 LYS A C 6
ATOM 9624 O O . LYS A 1 100 ? -2.632 -11.066 -46.960 1.00 0.00 100 LYS A O 6
ATOM 9643 N N . GLY A 1 1 ? -0.095 7.142 -2.812 1.00 0.00 1 GLY A N 7
ATOM 9644 C CA . GLY A 1 1 ? -1.147 6.152 -2.984 1.00 0.00 1 GLY A CA 7
ATOM 9645 C C . GLY A 1 1 ? -0.798 5.187 -4.075 1.00 0.00 1 GLY A C 7
ATOM 9646 O O . GLY A 1 1 ? 0.381 4.951 -4.343 1.00 0.00 1 GLY A O 7
ATOM 9650 N N . HIS A 1 2 ? -1.799 4.647 -4.719 1.00 0.00 2 HIS A N 7
ATOM 9651 C CA . HIS A 1 2 ? -1.602 3.701 -5.798 1.00 0.00 2 HIS A CA 7
ATOM 9652 C C . HIS A 1 2 ? -1.460 4.444 -7.107 1.00 0.00 2 HIS A C 7
ATOM 9653 O O . HIS A 1 2 ? -2.450 4.817 -7.710 1.00 0.00 2 HIS A O 7
ATOM 9667 N N . MET A 1 3 ? -0.239 4.679 -7.540 1.00 0.00 3 MET A N 7
ATOM 9668 C CA . MET A 1 3 ? 0.009 5.342 -8.830 1.00 0.00 3 MET A CA 7
ATOM 9669 C C . MET A 1 3 ? 0.078 4.288 -9.945 1.00 0.00 3 MET A C 7
ATOM 9670 O O . MET A 1 3 ? 0.806 4.432 -10.937 1.00 0.00 3 MET A O 7
ATOM 9684 N N . GLU A 1 4 ? -0.746 3.264 -9.784 1.00 0.00 4 GLU A N 7
ATOM 9685 C CA . GLU A 1 4 ? -0.838 2.147 -10.656 1.00 0.00 4 GLU A CA 7
ATOM 9686 C C . GLU A 1 4 ? -1.290 2.594 -12.026 1.00 0.00 4 GLU A C 7
ATOM 9687 O O . GLU A 1 4 ? -2.397 3.136 -12.184 1.00 0.00 4 GLU A O 7
ATOM 9699 N N . GLY A 1 5 ? -0.446 2.415 -12.988 1.00 0.00 5 GLY A N 7
ATOM 9700 C CA . GLY A 1 5 ? -0.803 2.761 -14.308 1.00 0.00 5 GLY A CA 7
ATOM 9701 C C . GLY A 1 5 ? -1.223 1.552 -15.083 1.00 0.00 5 GLY A C 7
ATOM 9702 O O . GLY A 1 5 ? -2.360 1.091 -14.960 1.00 0.00 5 GLY A O 7
ATOM 9706 N N . LYS A 1 6 ? -0.295 0.990 -15.813 1.00 0.00 6 LYS A N 7
ATOM 9707 C CA . LYS A 1 6 ? -0.545 -0.123 -16.680 1.00 0.00 6 LYS A CA 7
ATOM 9708 C C . LYS A 1 6 ? 0.764 -0.670 -17.189 1.00 0.00 6 LYS A C 7
ATOM 9709 O O . LYS A 1 6 ? 1.745 0.058 -17.302 1.00 0.00 6 LYS A O 7
ATOM 9728 N N . ASN A 1 7 ? 0.799 -1.924 -17.417 1.00 0.00 7 ASN A N 7
ATOM 9729 C CA . ASN A 1 7 ? 1.936 -2.564 -18.036 1.00 0.00 7 ASN A CA 7
ATOM 9730 C C . ASN A 1 7 ? 1.500 -3.176 -19.338 1.00 0.00 7 ASN A C 7
ATOM 9731 O O . ASN A 1 7 ? 2.321 -3.472 -20.214 1.00 0.00 7 ASN A O 7
ATOM 9742 N N . LYS A 1 8 ? 0.199 -3.334 -19.483 1.00 0.00 8 LYS A N 7
ATOM 9743 C CA . LYS A 1 8 ? -0.364 -3.885 -20.655 1.00 0.00 8 LYS A CA 7
ATOM 9744 C C . LYS A 1 8 ? -0.519 -2.832 -21.710 1.00 0.00 8 LYS A C 7
ATOM 9745 O O . LYS A 1 8 ? -1.393 -1.956 -21.641 1.00 0.00 8 LYS A O 7
ATOM 9764 N N . PHE A 1 9 ? 0.364 -2.870 -22.626 1.00 0.00 9 PHE A N 7
ATOM 9765 C CA . PHE A 1 9 ? 0.277 -2.047 -23.780 1.00 0.00 9 PHE A CA 7
ATOM 9766 C C . PHE A 1 9 ? -0.720 -2.660 -24.724 1.00 0.00 9 PHE A C 7
ATOM 9767 O O . PHE A 1 9 ? -0.708 -3.877 -24.965 1.00 0.00 9 PHE A O 7
ATOM 9784 N N . ASN A 1 10 ? -1.604 -1.857 -25.223 1.00 0.00 10 ASN A N 7
ATOM 9785 C CA . ASN A 1 10 ? -2.618 -2.343 -26.120 1.00 0.00 10 ASN A CA 7
ATOM 9786 C C . ASN A 1 10 ? -2.147 -2.008 -27.519 1.00 0.00 10 ASN A C 7
ATOM 9787 O O . ASN A 1 10 ? -1.036 -1.468 -27.681 1.00 0.00 10 ASN A O 7
ATOM 9798 N N . THR A 1 11 ? -2.916 -2.310 -28.515 1.00 0.00 11 THR A N 7
ATOM 9799 C CA . THR A 1 11 ? -2.494 -2.027 -29.843 1.00 0.00 11 THR A CA 7
ATOM 9800 C C . THR A 1 11 ? -3.664 -1.452 -30.683 1.00 0.00 11 THR A C 7
ATOM 9801 O O . THR A 1 11 ? -4.753 -2.050 -30.804 1.00 0.00 11 THR A O 7
ATOM 9812 N N . TYR A 1 12 ? -3.449 -0.269 -31.210 1.00 0.00 12 TYR A N 7
ATOM 9813 C CA . TYR A 1 12 ? -4.449 0.433 -31.978 1.00 0.00 12 TYR A CA 7
ATOM 9814 C C . TYR A 1 12 ? -3.955 0.754 -33.361 1.00 0.00 12 TYR A C 7
ATOM 9815 O O . TYR A 1 12 ? -2.766 0.687 -33.626 1.00 0.00 12 TYR A O 7
ATOM 9833 N N . VAL A 1 13 ? -4.880 1.114 -34.207 1.00 0.00 13 VAL A N 7
ATOM 9834 C CA . VAL A 1 13 ? -4.642 1.521 -35.575 1.00 0.00 13 VAL A CA 7
ATOM 9835 C C . VAL A 1 13 ? -5.379 2.835 -35.866 1.00 0.00 13 VAL A C 7
ATOM 9836 O O . VAL A 1 13 ? -6.488 3.055 -35.393 1.00 0.00 13 VAL A O 7
ATOM 9849 N N . VAL A 1 14 ? -4.759 3.694 -36.617 1.00 0.00 14 VAL A N 7
ATOM 9850 C CA . VAL A 1 14 ? -5.351 4.932 -36.999 1.00 0.00 14 VAL A CA 7
ATOM 9851 C C . VAL A 1 14 ? -5.424 5.020 -38.510 1.00 0.00 14 VAL A C 7
ATOM 9852 O O . VAL A 1 14 ? -4.505 4.614 -39.201 1.00 0.00 14 VAL A O 7
ATOM 9865 N N . SER A 1 15 ? -6.525 5.489 -38.995 1.00 0.00 15 SER A N 7
ATOM 9866 C CA . SER A 1 15 ? -6.733 5.677 -40.399 1.00 0.00 15 SER A CA 7
ATOM 9867 C C . SER A 1 15 ? -6.834 7.180 -40.650 1.00 0.00 15 SER A C 7
ATOM 9868 O O . SER A 1 15 ? -7.720 7.833 -40.101 1.00 0.00 15 SER A O 7
ATOM 9876 N N . PHE A 1 16 ? -5.900 7.735 -41.394 1.00 0.00 16 PHE A N 7
ATOM 9877 C CA . PHE A 1 16 ? -5.916 9.163 -41.682 1.00 0.00 16 PHE A CA 7
ATOM 9878 C C . PHE A 1 16 ? -6.546 9.492 -43.015 1.00 0.00 16 PHE A C 7
ATOM 9879 O O . PHE A 1 16 ? -6.402 8.751 -43.992 1.00 0.00 16 PHE A O 7
ATOM 9896 N N . ASP A 1 17 ? -7.259 10.589 -43.044 1.00 0.00 17 ASP A N 7
ATOM 9897 C CA . ASP A 1 17 ? -7.781 11.130 -44.278 1.00 0.00 17 ASP A CA 7
ATOM 9898 C C . ASP A 1 17 ? -7.477 12.556 -44.349 1.00 0.00 17 ASP A C 7
ATOM 9899 O O . ASP A 1 17 ? -7.629 13.289 -43.356 1.00 0.00 17 ASP A O 7
ATOM 9908 N N . TYR A 1 18 ? -7.057 12.948 -45.487 1.00 0.00 18 TYR A N 7
ATOM 9909 C CA . TYR A 1 18 ? -6.647 14.264 -45.752 1.00 0.00 18 TYR A CA 7
ATOM 9910 C C . TYR A 1 18 ? -6.450 14.375 -47.251 1.00 0.00 18 TYR A C 7
ATOM 9911 O O . TYR A 1 18 ? -6.184 13.354 -47.910 1.00 0.00 18 TYR A O 7
ATOM 9929 N N . PRO A 1 19 ? -6.654 15.551 -47.825 1.00 0.00 19 PRO A N 7
ATOM 9930 C CA . PRO A 1 19 ? -6.399 15.754 -49.229 1.00 0.00 19 PRO A CA 7
ATOM 9931 C C . PRO A 1 19 ? -4.904 15.695 -49.529 1.00 0.00 19 PRO A C 7
ATOM 9932 O O . PRO A 1 19 ? -4.075 16.202 -48.746 1.00 0.00 19 PRO A O 7
ATOM 9943 N N . SER A 1 20 ? -4.569 15.132 -50.670 1.00 0.00 20 SER A N 7
ATOM 9944 C CA . SER A 1 20 ? -3.194 14.935 -51.102 1.00 0.00 20 SER A CA 7
ATOM 9945 C C . SER A 1 20 ? -2.451 16.270 -51.308 1.00 0.00 20 SER A C 7
ATOM 9946 O O . SER A 1 20 ? -1.232 16.303 -51.398 1.00 0.00 20 SER A O 7
ATOM 9954 N N . SER A 1 21 ? -3.199 17.362 -51.342 1.00 0.00 21 SER A N 7
ATOM 9955 C CA . SER A 1 21 ? -2.637 18.695 -51.414 1.00 0.00 21 SER A CA 7
ATOM 9956 C C . SER A 1 21 ? -1.802 18.992 -50.148 1.00 0.00 21 SER A C 7
ATOM 9957 O O . SER A 1 21 ? -0.943 19.867 -50.149 1.00 0.00 21 SER A O 7
ATOM 9965 N N . TYR A 1 22 ? -2.065 18.254 -49.078 1.00 0.00 22 TYR A N 7
ATOM 9966 C CA . TYR A 1 22 ? -1.310 18.387 -47.847 1.00 0.00 22 TYR A CA 7
ATOM 9967 C C . TYR A 1 22 ? -0.291 17.274 -47.701 1.00 0.00 22 TYR A C 7
ATOM 9968 O O . TYR A 1 22 ? 0.156 17.005 -46.595 1.00 0.00 22 TYR A O 7
ATOM 9986 N N . SER A 1 23 ? 0.107 16.665 -48.799 1.00 0.00 23 SER A N 7
ATOM 9987 C CA . SER A 1 23 ? 1.075 15.576 -48.772 1.00 0.00 23 SER A CA 7
ATOM 9988 C C . SER A 1 23 ? 2.370 16.042 -48.106 1.00 0.00 23 SER A C 7
ATOM 9989 O O . SER A 1 23 ? 2.822 15.450 -47.136 1.00 0.00 23 SER A O 7
ATOM 9997 N N . SER A 1 24 ? 2.866 17.179 -48.539 1.00 0.00 24 SER A N 7
ATOM 9998 C CA . SER A 1 24 ? 4.124 17.718 -48.064 1.00 0.00 24 SER A CA 7
ATOM 9999 C C . SER A 1 24 ? 4.001 18.230 -46.623 1.00 0.00 24 SER A C 7
ATOM 10000 O O . SER A 1 24 ? 4.987 18.356 -45.892 1.00 0.00 24 SER A O 7
ATOM 10008 N N . VAL A 1 25 ? 2.778 18.433 -46.212 1.00 0.00 25 VAL A N 7
ATOM 10009 C CA . VAL A 1 25 ? 2.461 18.967 -44.914 1.00 0.00 25 VAL A CA 7
ATOM 10010 C C . VAL A 1 25 ? 2.340 17.841 -43.913 1.00 0.00 25 VAL A C 7
ATOM 10011 O O . VAL A 1 25 ? 2.807 17.928 -42.775 1.00 0.00 25 VAL A O 7
ATOM 10024 N N . PHE A 1 26 ? 1.775 16.771 -44.357 1.00 0.00 26 PHE A N 7
ATOM 10025 C CA . PHE A 1 26 ? 1.492 15.664 -43.525 1.00 0.00 26 PHE A CA 7
ATOM 10026 C C . PHE A 1 26 ? 2.753 14.896 -43.178 1.00 0.00 26 PHE A C 7
ATOM 10027 O O . PHE A 1 26 ? 2.814 14.206 -42.162 1.00 0.00 26 PHE A O 7
ATOM 10044 N N . LEU A 1 27 ? 3.779 15.059 -43.976 1.00 0.00 27 LEU A N 7
ATOM 10045 C CA . LEU A 1 27 ? 5.037 14.371 -43.728 1.00 0.00 27 LEU A CA 7
ATOM 10046 C C . LEU A 1 27 ? 5.646 14.861 -42.421 1.00 0.00 27 LEU A C 7
ATOM 10047 O O . LEU A 1 27 ? 6.466 14.195 -41.801 1.00 0.00 27 LEU A O 7
ATOM 10063 N N . ARG A 1 28 ? 5.192 16.005 -41.993 1.00 0.00 28 ARG A N 7
ATOM 10064 C CA . ARG A 1 28 ? 5.616 16.558 -40.746 1.00 0.00 28 ARG A CA 7
ATOM 10065 C C . ARG A 1 28 ? 4.926 15.778 -39.636 1.00 0.00 28 ARG A C 7
ATOM 10066 O O . ARG A 1 28 ? 5.559 15.280 -38.736 1.00 0.00 28 ARG A O 7
ATOM 10087 N N . LEU A 1 29 ? 3.632 15.576 -39.808 1.00 0.00 29 LEU A N 7
ATOM 10088 C CA . LEU A 1 29 ? 2.794 14.848 -38.857 1.00 0.00 29 LEU A CA 7
ATOM 10089 C C . LEU A 1 29 ? 3.235 13.368 -38.791 1.00 0.00 29 LEU A C 7
ATOM 10090 O O . LEU A 1 29 ? 3.180 12.745 -37.732 1.00 0.00 29 LEU A O 7
ATOM 10106 N N . ARG A 1 30 ? 3.719 12.822 -39.916 1.00 0.00 30 ARG A N 7
ATOM 10107 C CA . ARG A 1 30 ? 4.170 11.422 -39.931 1.00 0.00 30 ARG A CA 7
ATOM 10108 C C . ARG A 1 30 ? 5.439 11.305 -39.103 1.00 0.00 30 ARG A C 7
ATOM 10109 O O . ARG A 1 30 ? 5.650 10.333 -38.386 1.00 0.00 30 ARG A O 7
ATOM 10130 N N . SER A 1 31 ? 6.237 12.347 -39.168 1.00 0.00 31 SER A N 7
ATOM 10131 C CA . SER A 1 31 ? 7.463 12.430 -38.407 1.00 0.00 31 SER A CA 7
ATOM 10132 C C . SER A 1 31 ? 7.151 12.467 -36.917 1.00 0.00 31 SER A C 7
ATOM 10133 O O . SER A 1 31 ? 7.903 11.939 -36.100 1.00 0.00 31 SER A O 7
ATOM 10141 N N . LEU A 1 32 ? 6.012 13.047 -36.581 1.00 0.00 32 LEU A N 7
ATOM 10142 C CA . LEU A 1 32 ? 5.546 13.093 -35.204 1.00 0.00 32 LEU A CA 7
ATOM 10143 C C . LEU A 1 32 ? 5.128 11.709 -34.733 1.00 0.00 32 LEU A C 7
ATOM 10144 O O . LEU A 1 32 ? 5.375 11.339 -33.596 1.00 0.00 32 LEU A O 7
ATOM 10160 N N . MET A 1 33 ? 4.501 10.951 -35.620 1.00 0.00 33 MET A N 7
ATOM 10161 C CA . MET A 1 33 ? 4.037 9.600 -35.319 1.00 0.00 33 MET A CA 7
ATOM 10162 C C . MET A 1 33 ? 5.168 8.713 -34.859 1.00 0.00 33 MET A C 7
ATOM 10163 O O . MET A 1 33 ? 5.081 8.086 -33.813 1.00 0.00 33 MET A O 7
ATOM 10177 N N . TYR A 1 34 ? 6.226 8.667 -35.645 1.00 0.00 34 TYR A N 7
ATOM 10178 C CA . TYR A 1 34 ? 7.339 7.770 -35.359 1.00 0.00 34 TYR A CA 7
ATOM 10179 C C . TYR A 1 34 ? 8.228 8.344 -34.278 1.00 0.00 34 TYR A C 7
ATOM 10180 O O . TYR A 1 34 ? 9.092 7.661 -33.735 1.00 0.00 34 TYR A O 7
ATOM 10198 N N . ASP A 1 35 ? 8.039 9.619 -34.014 1.00 0.00 35 ASP A N 7
ATOM 10199 C CA . ASP A 1 35 ? 8.673 10.292 -32.879 1.00 0.00 35 ASP A CA 7
ATOM 10200 C C . ASP A 1 35 ? 8.006 9.806 -31.599 1.00 0.00 35 ASP A C 7
ATOM 10201 O O . ASP A 1 35 ? 8.623 9.722 -30.529 1.00 0.00 35 ASP A O 7
ATOM 10210 N N . MET A 1 36 ? 6.741 9.479 -31.745 1.00 0.00 36 MET A N 7
ATOM 10211 C CA . MET A 1 36 ? 5.925 8.923 -30.704 1.00 0.00 36 MET A CA 7
ATOM 10212 C C . MET A 1 36 ? 5.925 7.379 -30.810 1.00 0.00 36 MET A C 7
ATOM 10213 O O . MET A 1 36 ? 6.886 6.780 -31.298 1.00 0.00 36 MET A O 7
ATOM 10227 N N . ASN A 1 37 ? 4.865 6.747 -30.361 1.00 0.00 37 ASN A N 7
ATOM 10228 C CA . ASN A 1 37 ? 4.797 5.277 -30.295 1.00 0.00 37 ASN A CA 7
ATOM 10229 C C . ASN A 1 37 ? 4.232 4.608 -31.544 1.00 0.00 37 ASN A C 7
ATOM 10230 O O . ASN A 1 37 ? 4.099 3.376 -31.578 1.00 0.00 37 ASN A O 7
ATOM 10241 N N . PHE A 1 38 ? 3.871 5.382 -32.546 1.00 0.00 38 PHE A N 7
ATOM 10242 C CA . PHE A 1 38 ? 3.303 4.826 -33.781 1.00 0.00 38 PHE A CA 7
ATOM 10243 C C . PHE A 1 38 ? 4.311 3.981 -34.581 1.00 0.00 38 PHE A C 7
ATOM 10244 O O . PHE A 1 38 ? 5.532 4.079 -34.392 1.00 0.00 38 PHE A O 7
ATOM 10261 N N . SER A 1 39 ? 3.801 3.145 -35.450 1.00 0.00 39 SER A N 7
ATOM 10262 C CA . SER A 1 39 ? 4.618 2.274 -36.266 1.00 0.00 39 SER A CA 7
ATOM 10263 C C . SER A 1 39 ? 4.025 2.093 -37.663 1.00 0.00 39 SER A C 7
ATOM 10264 O O . SER A 1 39 ? 2.849 2.429 -37.905 1.00 0.00 39 SER A O 7
ATOM 10272 N N . SER A 1 40 ? 4.836 1.555 -38.557 1.00 0.00 40 SER A N 7
ATOM 10273 C CA . SER A 1 40 ? 4.473 1.325 -39.932 1.00 0.00 40 SER A CA 7
ATOM 10274 C C . SER A 1 40 ? 4.105 -0.126 -40.180 1.00 0.00 40 SER A C 7
ATOM 10275 O O . SER A 1 40 ? 3.469 -0.447 -41.200 1.00 0.00 40 SER A O 7
ATOM 10283 N N . ILE A 1 41 ? 4.542 -0.989 -39.296 1.00 0.00 41 ILE A N 7
ATOM 10284 C CA . ILE A 1 41 ? 4.271 -2.409 -39.370 1.00 0.00 41 ILE A CA 7
ATOM 10285 C C . ILE A 1 41 ? 3.669 -2.868 -38.050 1.00 0.00 41 ILE A C 7
ATOM 10286 O O . ILE A 1 41 ? 4.032 -2.358 -36.977 1.00 0.00 41 ILE A O 7
ATOM 10302 N N . VAL A 1 42 ? 2.743 -3.778 -38.140 1.00 0.00 42 VAL A N 7
ATOM 10303 C CA . VAL A 1 42 ? 2.161 -4.418 -36.993 1.00 0.00 42 VAL A CA 7
ATOM 10304 C C . VAL A 1 42 ? 1.648 -5.780 -37.443 1.00 0.00 42 VAL A C 7
ATOM 10305 O O . VAL A 1 42 ? 1.274 -5.953 -38.612 1.00 0.00 42 VAL A O 7
ATOM 10318 N N . ALA A 1 43 ? 1.723 -6.737 -36.578 1.00 0.00 43 ALA A N 7
ATOM 10319 C CA . ALA A 1 43 ? 1.260 -8.067 -36.861 1.00 0.00 43 ALA A CA 7
ATOM 10320 C C . ALA A 1 43 ? -0.260 -8.142 -36.791 1.00 0.00 43 ALA A C 7
ATOM 10321 O O . ALA A 1 43 ? -0.892 -7.469 -35.971 1.00 0.00 43 ALA A O 7
ATOM 10328 N N . ASP A 1 44 ? -0.829 -8.934 -37.662 1.00 0.00 44 ASP A N 7
ATOM 10329 C CA . ASP A 1 44 ? -2.271 -9.174 -37.696 1.00 0.00 44 ASP A CA 7
ATOM 10330 C C . ASP A 1 44 ? -2.621 -10.368 -36.801 1.00 0.00 44 ASP A C 7
ATOM 10331 O O . ASP A 1 44 ? -1.794 -10.793 -35.981 1.00 0.00 44 ASP A O 7
ATOM 10340 N N . GLU A 1 45 ? -3.828 -10.911 -36.957 1.00 0.00 45 GLU A N 7
ATOM 10341 C CA . GLU A 1 45 ? -4.283 -12.065 -36.162 1.00 0.00 45 GLU A CA 7
ATOM 10342 C C . GLU A 1 45 ? -3.447 -13.306 -36.463 1.00 0.00 45 GLU A C 7
ATOM 10343 O O . GLU A 1 45 ? -3.345 -14.218 -35.637 1.00 0.00 45 GLU A O 7
ATOM 10355 N N . TYR A 1 46 ? -2.864 -13.344 -37.648 1.00 0.00 46 TYR A N 7
ATOM 10356 C CA . TYR A 1 46 ? -2.099 -14.479 -38.067 1.00 0.00 46 TYR A CA 7
ATOM 10357 C C . TYR A 1 46 ? -0.718 -14.351 -37.491 1.00 0.00 46 TYR A C 7
ATOM 10358 O O . TYR A 1 46 ? -0.095 -15.329 -37.068 1.00 0.00 46 TYR A O 7
ATOM 10376 N N . GLY A 1 47 ? -0.264 -13.132 -37.455 1.00 0.00 47 GLY A N 7
ATOM 10377 C CA . GLY A 1 47 ? 1.032 -12.819 -36.952 1.00 0.00 47 GLY A CA 7
ATOM 10378 C C . GLY A 1 47 ? 1.897 -12.267 -38.048 1.00 0.00 47 GLY A C 7
ATOM 10379 O O . GLY A 1 47 ? 3.114 -12.136 -37.895 1.00 0.00 47 GLY A O 7
ATOM 10383 N N . ILE A 1 48 ? 1.268 -11.912 -39.149 1.00 0.00 48 ILE A N 7
ATOM 10384 C CA . ILE A 1 48 ? 1.962 -11.406 -40.287 1.00 0.00 48 ILE A CA 7
ATOM 10385 C C . ILE A 1 48 ? 2.195 -9.921 -40.119 1.00 0.00 48 ILE A C 7
ATOM 10386 O O . ILE A 1 48 ? 1.263 -9.172 -39.794 1.00 0.00 48 ILE A O 7
ATOM 10402 N N . PRO A 1 49 ? 3.451 -9.485 -40.266 1.00 0.00 49 PRO A N 7
ATOM 10403 C CA . PRO A 1 49 ? 3.804 -8.090 -40.147 1.00 0.00 49 PRO A CA 7
ATOM 10404 C C . PRO A 1 49 ? 3.273 -7.313 -41.346 1.00 0.00 49 PRO A C 7
ATOM 10405 O O . PRO A 1 49 ? 3.824 -7.372 -42.452 1.00 0.00 49 PRO A O 7
ATOM 10416 N N . ARG A 1 50 ? 2.180 -6.671 -41.147 1.00 0.00 50 ARG A N 7
ATOM 10417 C CA . ARG A 1 50 ? 1.535 -5.909 -42.180 1.00 0.00 50 ARG A CA 7
ATOM 10418 C C . ARG A 1 50 ? 2.076 -4.504 -42.207 1.00 0.00 50 ARG A C 7
ATOM 10419 O O . ARG A 1 50 ? 2.458 -3.960 -41.170 1.00 0.00 50 ARG A O 7
ATOM 10440 N N . GLN A 1 51 ? 2.100 -3.931 -43.370 1.00 0.00 51 GLN A N 7
ATOM 10441 C CA . GLN A 1 51 ? 2.426 -2.543 -43.542 1.00 0.00 51 GLN A CA 7
ATOM 10442 C C . GLN A 1 51 ? 1.161 -1.753 -43.448 1.00 0.00 51 GLN A C 7
ATOM 10443 O O . GLN A 1 51 ? 0.102 -2.186 -43.894 1.00 0.00 51 GLN A O 7
ATOM 10457 N N . LEU A 1 52 ? 1.272 -0.633 -42.866 1.00 0.00 52 LEU A N 7
ATOM 10458 C CA . LEU A 1 52 ? 0.131 0.210 -42.596 1.00 0.00 52 LEU A CA 7
ATOM 10459 C C . LEU A 1 52 ? 0.093 1.407 -43.499 1.00 0.00 52 LEU A C 7
ATOM 10460 O O . LEU A 1 52 ? -0.973 1.942 -43.769 1.00 0.00 52 LEU A O 7
ATOM 10476 N N . ASN A 1 53 ? 1.259 1.747 -44.045 1.00 0.00 53 ASN A N 7
ATOM 10477 C CA . ASN A 1 53 ? 1.558 3.021 -44.816 1.00 0.00 53 ASN A CA 7
ATOM 10478 C C . ASN A 1 53 ? 0.783 3.178 -46.117 1.00 0.00 53 ASN A C 7
ATOM 10479 O O . ASN A 1 53 ? 1.167 3.924 -47.015 1.00 0.00 53 ASN A O 7
ATOM 10490 N N . GLU A 1 54 ? -0.288 2.524 -46.167 1.00 0.00 54 GLU A N 7
ATOM 10491 C CA . GLU A 1 54 ? -1.228 2.578 -47.235 1.00 0.00 54 GLU A CA 7
ATOM 10492 C C . GLU A 1 54 ? -2.096 3.783 -46.986 1.00 0.00 54 GLU A C 7
ATOM 10493 O O . GLU A 1 54 ? -2.487 4.504 -47.908 1.00 0.00 54 GLU A O 7
ATOM 10505 N N . ASN A 1 55 ? -2.334 4.005 -45.694 1.00 0.00 55 ASN A N 7
ATOM 10506 C CA . ASN A 1 55 ? -3.313 4.952 -45.201 1.00 0.00 55 ASN A CA 7
ATOM 10507 C C . ASN A 1 55 ? -3.338 4.947 -43.664 1.00 0.00 55 ASN A C 7
ATOM 10508 O O . ASN A 1 55 ? -3.524 5.985 -43.016 1.00 0.00 55 ASN A O 7
ATOM 10519 N N . SER A 1 56 ? -3.138 3.776 -43.105 1.00 0.00 56 SER A N 7
ATOM 10520 C CA . SER A 1 56 ? -3.250 3.560 -41.682 1.00 0.00 56 SER A CA 7
ATOM 10521 C C . SER A 1 56 ? -1.889 3.517 -41.015 1.00 0.00 56 SER A C 7
ATOM 10522 O O . SER A 1 56 ? -0.862 3.536 -41.676 1.00 0.00 56 SER A O 7
ATOM 10530 N N . PHE A 1 57 ? -1.894 3.508 -39.706 1.00 0.00 57 PHE A N 7
ATOM 10531 C CA . PHE A 1 57 ? -0.701 3.362 -38.903 1.00 0.00 57 PHE A CA 7
ATOM 10532 C C . PHE A 1 57 ? -1.130 2.701 -37.607 1.00 0.00 57 PHE A C 7
ATOM 10533 O O . PHE A 1 57 ? -2.318 2.689 -37.310 1.00 0.00 57 PHE A O 7
ATOM 10550 N N . ALA A 1 58 ? -0.209 2.157 -36.852 1.00 0.00 58 ALA A N 7
ATOM 10551 C CA . ALA A 1 58 ? -0.563 1.478 -35.612 1.00 0.00 58 ALA A CA 7
ATOM 10552 C C . ALA A 1 58 ? 0.211 2.045 -34.478 1.00 0.00 58 ALA A C 7
ATOM 10553 O O . ALA A 1 58 ? 1.188 2.754 -34.691 1.00 0.00 58 ALA A O 7
ATOM 10560 N N . ILE A 1 59 ? -0.216 1.749 -33.286 1.00 0.00 59 ILE A N 7
ATOM 10561 C CA . ILE A 1 59 ? 0.444 2.212 -32.117 1.00 0.00 59 ILE A CA 7
ATOM 10562 C C . ILE A 1 59 ? 0.206 1.261 -30.960 1.00 0.00 59 ILE A C 7
ATOM 10563 O O . ILE A 1 59 ? -0.865 0.646 -30.851 1.00 0.00 59 ILE A O 7
ATOM 10579 N N . THR A 1 60 ? 1.187 1.110 -30.126 1.00 0.00 60 THR A N 7
ATOM 10580 C CA . THR A 1 60 ? 1.023 0.355 -28.969 1.00 0.00 60 THR A CA 7
ATOM 10581 C C . THR A 1 60 ? 0.904 1.309 -27.773 1.00 0.00 60 THR A C 7
ATOM 10582 O O . THR A 1 60 ? 1.872 1.844 -27.240 1.00 0.00 60 THR A O 7
ATOM 10593 N N . THR A 1 61 ? -0.307 1.602 -27.457 1.00 0.00 61 THR A N 7
ATOM 10594 C CA . THR A 1 61 ? -0.620 2.477 -26.382 1.00 0.00 61 THR A CA 7
ATOM 10595 C C . THR A 1 61 ? -1.742 1.840 -25.579 1.00 0.00 61 THR A C 7
ATOM 10596 O O . THR A 1 61 ? -2.289 0.828 -25.990 1.00 0.00 61 THR A O 7
ATOM 10607 N N . SER A 1 62 ? -2.058 2.393 -24.466 1.00 0.00 62 SER A N 7
ATOM 10608 C CA . SER A 1 62 ? -3.066 1.856 -23.607 1.00 0.00 62 SER A CA 7
ATOM 10609 C C . SER A 1 62 ? -4.157 2.889 -23.307 1.00 0.00 62 SER A C 7
ATOM 10610 O O . SER A 1 62 ? -5.091 2.625 -22.557 1.00 0.00 62 SER A O 7
ATOM 10618 N N . LEU A 1 63 ? -4.022 4.057 -23.890 1.00 0.00 63 LEU A N 7
ATOM 10619 C CA . LEU A 1 63 ? -5.006 5.107 -23.732 1.00 0.00 63 LEU A CA 7
ATOM 10620 C C . LEU A 1 63 ? -6.192 4.887 -24.643 1.00 0.00 63 LEU A C 7
ATOM 10621 O O . LEU A 1 63 ? -6.261 3.880 -25.372 1.00 0.00 63 LEU A O 7
ATOM 10637 N N . ALA A 1 64 ? -7.122 5.792 -24.618 1.00 0.00 64 ALA A N 7
ATOM 10638 C CA . ALA A 1 64 ? -8.309 5.593 -25.371 1.00 0.00 64 ALA A CA 7
ATOM 10639 C C . ALA A 1 64 ? -8.185 6.138 -26.769 1.00 0.00 64 ALA A C 7
ATOM 10640 O O . ALA A 1 64 ? -7.256 6.875 -27.073 1.00 0.00 64 ALA A O 7
ATOM 10647 N N . ALA A 1 65 ? -9.145 5.806 -27.596 1.00 0.00 65 ALA A N 7
ATOM 10648 C CA . ALA A 1 65 ? -9.153 6.186 -28.997 1.00 0.00 65 ALA A CA 7
ATOM 10649 C C . ALA A 1 65 ? -9.088 7.689 -29.185 1.00 0.00 65 ALA A C 7
ATOM 10650 O O . ALA A 1 65 ? -8.254 8.193 -29.935 1.00 0.00 65 ALA A O 7
ATOM 10657 N N . SER A 1 66 ? -9.890 8.402 -28.452 1.00 0.00 66 SER A N 7
ATOM 10658 C CA . SER A 1 66 ? -9.913 9.833 -28.572 1.00 0.00 66 SER A CA 7
ATOM 10659 C C . SER A 1 66 ? -8.744 10.476 -27.867 1.00 0.00 66 SER A C 7
ATOM 10660 O O . SER A 1 66 ? -8.509 11.679 -27.995 1.00 0.00 66 SER A O 7
ATOM 10668 N N . GLU A 1 67 ? -7.982 9.666 -27.168 1.00 0.00 67 GLU A N 7
ATOM 10669 C CA . GLU A 1 67 ? -6.810 10.140 -26.533 1.00 0.00 67 GLU A CA 7
ATOM 10670 C C . GLU A 1 67 ? -5.688 10.063 -27.518 1.00 0.00 67 GLU A C 7
ATOM 10671 O O . GLU A 1 67 ? -4.852 10.943 -27.568 1.00 0.00 67 GLU A O 7
ATOM 10683 N N . ILE A 1 68 ? -5.690 8.995 -28.333 1.00 0.00 68 ILE A N 7
ATOM 10684 C CA . ILE A 1 68 ? -4.733 8.896 -29.440 1.00 0.00 68 ILE A CA 7
ATOM 10685 C C . ILE A 1 68 ? -4.948 10.086 -30.339 1.00 0.00 68 ILE A C 7
ATOM 10686 O O . ILE A 1 68 ? -4.001 10.755 -30.732 1.00 0.00 68 ILE A O 7
ATOM 10702 N N . GLU A 1 69 ? -6.225 10.357 -30.633 1.00 0.00 69 GLU A N 7
ATOM 10703 C CA . GLU A 1 69 ? -6.599 11.509 -31.428 1.00 0.00 69 GLU A CA 7
ATOM 10704 C C . GLU A 1 69 ? -6.054 12.764 -30.806 1.00 0.00 69 GLU A C 7
ATOM 10705 O O . GLU A 1 69 ? -5.402 13.538 -31.462 1.00 0.00 69 GLU A O 7
ATOM 10717 N N . ASP A 1 70 ? -6.285 12.918 -29.521 1.00 0.00 70 ASP A N 7
ATOM 10718 C CA . ASP A 1 70 ? -5.864 14.103 -28.786 1.00 0.00 70 ASP A CA 7
ATOM 10719 C C . ASP A 1 70 ? -4.358 14.282 -28.842 1.00 0.00 70 ASP A C 7
ATOM 10720 O O . ASP A 1 70 ? -3.876 15.383 -29.080 1.00 0.00 70 ASP A O 7
ATOM 10729 N N . LEU A 1 71 ? -3.642 13.182 -28.696 1.00 0.00 71 LEU A N 7
ATOM 10730 C CA . LEU A 1 71 ? -2.189 13.146 -28.812 1.00 0.00 71 LEU A CA 7
ATOM 10731 C C . LEU A 1 71 ? -1.748 13.686 -30.157 1.00 0.00 71 LEU A C 7
ATOM 10732 O O . LEU A 1 71 ? -0.928 14.593 -30.241 1.00 0.00 71 LEU A O 7
ATOM 10748 N N . ILE A 1 72 ? -2.345 13.165 -31.197 1.00 0.00 72 ILE A N 7
ATOM 10749 C CA . ILE A 1 72 ? -1.974 13.516 -32.549 1.00 0.00 72 ILE A CA 7
ATOM 10750 C C . ILE A 1 72 ? -2.394 14.938 -32.854 1.00 0.00 72 ILE A C 7
ATOM 10751 O O . ILE A 1 72 ? -1.624 15.727 -33.400 1.00 0.00 72 ILE A O 7
ATOM 10767 N N . ARG A 1 73 ? -3.583 15.281 -32.437 1.00 0.00 73 ARG A N 7
ATOM 10768 C CA . ARG A 1 73 ? -4.142 16.555 -32.766 1.00 0.00 73 ARG A CA 7
ATOM 10769 C C . ARG A 1 73 ? -3.537 17.691 -31.944 1.00 0.00 73 ARG A C 7
ATOM 10770 O O . ARG A 1 73 ? -3.712 18.860 -32.280 1.00 0.00 73 ARG A O 7
ATOM 10791 N N . LEU A 1 74 ? -2.832 17.375 -30.865 1.00 0.00 74 LEU A N 7
ATOM 10792 C CA . LEU A 1 74 ? -2.137 18.423 -30.145 1.00 0.00 74 LEU A CA 7
ATOM 10793 C C . LEU A 1 74 ? -0.714 18.552 -30.691 1.00 0.00 74 LEU A C 7
ATOM 10794 O O . LEU A 1 74 ? -0.062 19.568 -30.527 1.00 0.00 74 LEU A O 7
ATOM 10810 N N . LYS A 1 75 ? -0.265 17.517 -31.415 1.00 0.00 75 LYS A N 7
ATOM 10811 C CA . LYS A 1 75 ? 1.021 17.561 -32.106 1.00 0.00 75 LYS A CA 7
ATOM 10812 C C . LYS A 1 75 ? 0.846 18.255 -33.451 1.00 0.00 75 LYS A C 7
ATOM 10813 O O . LYS A 1 75 ? 1.802 18.550 -34.158 1.00 0.00 75 LYS A O 7
ATOM 10832 N N . CYS A 1 76 ? -0.401 18.557 -33.763 1.00 0.00 76 CYS A N 7
ATOM 10833 C CA . CYS A 1 76 ? -0.769 19.283 -34.961 1.00 0.00 76 CYS A CA 7
ATOM 10834 C C . CYS A 1 76 ? -0.380 20.756 -34.819 1.00 0.00 76 CYS A C 7
ATOM 10835 O O . CYS A 1 76 ? -0.426 21.519 -35.768 1.00 0.00 76 CYS A O 7
ATOM 10843 N N . LEU A 1 77 ? 0.004 21.144 -33.622 1.00 0.00 77 LEU A N 7
ATOM 10844 C CA . LEU A 1 77 ? 0.458 22.486 -33.377 1.00 0.00 77 LEU A CA 7
ATOM 10845 C C . LEU A 1 77 ? 1.871 22.659 -33.924 1.00 0.00 77 LEU A C 7
ATOM 10846 O O . LEU A 1 77 ? 2.304 23.775 -34.206 1.00 0.00 77 LEU A O 7
ATOM 10862 N N . ASP A 1 78 ? 2.568 21.545 -34.088 1.00 0.00 78 ASP A N 7
ATOM 10863 C CA . ASP A 1 78 ? 3.946 21.544 -34.576 1.00 0.00 78 ASP A CA 7
ATOM 10864 C C . ASP A 1 78 ? 3.956 21.743 -36.054 1.00 0.00 78 ASP A C 7
ATOM 10865 O O . ASP A 1 78 ? 4.761 22.512 -36.603 1.00 0.00 78 ASP A O 7
ATOM 10874 N N . LEU A 1 79 ? 3.059 21.052 -36.697 1.00 0.00 79 LEU A N 7
ATOM 10875 C CA . LEU A 1 79 ? 2.933 21.136 -38.140 1.00 0.00 79 LEU A CA 7
ATOM 10876 C C . LEU A 1 79 ? 2.304 22.481 -38.522 1.00 0.00 79 LEU A C 7
ATOM 10877 O O . LEU A 1 79 ? 1.658 23.102 -37.683 1.00 0.00 79 LEU A O 7
ATOM 10893 N N . PRO A 1 80 ? 2.516 22.962 -39.762 1.00 0.00 80 PRO A N 7
ATOM 10894 C CA . PRO A 1 80 ? 1.927 24.219 -40.228 1.00 0.00 80 PRO A CA 7
ATOM 10895 C C . PRO A 1 80 ? 0.388 24.242 -40.066 1.00 0.00 80 PRO A C 7
ATOM 10896 O O . PRO A 1 80 ? -0.139 24.914 -39.162 1.00 0.00 80 PRO A O 7
ATOM 10907 N N . ASP A 1 81 ? -0.311 23.485 -40.910 1.00 0.00 81 ASP A N 7
ATOM 10908 C CA . ASP A 1 81 ? -1.766 23.337 -40.834 1.00 0.00 81 ASP A CA 7
ATOM 10909 C C . ASP A 1 81 ? -2.224 22.334 -41.874 1.00 0.00 81 ASP A C 7
ATOM 10910 O O . ASP A 1 81 ? -1.715 22.339 -43.004 1.00 0.00 81 ASP A O 7
ATOM 10919 N N . ILE A 1 82 ? -3.141 21.467 -41.495 1.00 0.00 82 ILE A N 7
ATOM 10920 C CA . ILE A 1 82 ? -3.675 20.445 -42.355 1.00 0.00 82 ILE A CA 7
ATOM 10921 C C . ILE A 1 82 ? -5.010 19.977 -41.831 1.00 0.00 82 ILE A C 7
ATOM 10922 O O . ILE A 1 82 ? -5.139 19.608 -40.662 1.00 0.00 82 ILE A O 7
ATOM 10938 N N . ASP A 1 83 ? -6.000 20.047 -42.667 1.00 0.00 83 ASP A N 7
ATOM 10939 C CA . ASP A 1 83 ? -7.289 19.500 -42.338 1.00 0.00 83 ASP A CA 7
ATOM 10940 C C . ASP A 1 83 ? -7.254 18.000 -42.512 1.00 0.00 83 ASP A C 7
ATOM 10941 O O . ASP A 1 83 ? -7.331 17.480 -43.635 1.00 0.00 83 ASP A O 7
ATOM 10950 N N . PHE A 1 84 ? -7.054 17.314 -41.435 1.00 0.00 84 PHE A N 7
ATOM 10951 C CA . PHE A 1 84 ? -7.038 15.887 -41.464 1.00 0.00 84 PHE A CA 7
ATOM 10952 C C . PHE A 1 84 ? -8.071 15.358 -40.515 1.00 0.00 84 PHE A C 7
ATOM 10953 O O . PHE A 1 84 ? -8.408 16.000 -39.503 1.00 0.00 84 PHE A O 7
ATOM 10970 N N . ASP A 1 85 ? -8.574 14.232 -40.832 1.00 0.00 85 ASP A N 7
ATOM 10971 C CA . ASP A 1 85 ? -9.515 13.555 -40.007 1.00 0.00 85 ASP A CA 7
ATOM 10972 C C . ASP A 1 85 ? -9.017 12.157 -39.836 1.00 0.00 85 ASP A C 7
ATOM 10973 O O . ASP A 1 85 ? -8.632 11.518 -40.814 1.00 0.00 85 ASP A O 7
ATOM 10982 N N . LEU A 1 86 ? -8.939 11.701 -38.629 1.00 0.00 86 LEU A N 7
ATOM 10983 C CA . LEU A 1 86 ? -8.420 10.395 -38.385 1.00 0.00 86 LEU A CA 7
ATOM 10984 C C . LEU A 1 86 ? -9.480 9.553 -37.744 1.00 0.00 86 LEU A C 7
ATOM 10985 O O . LEU A 1 86 ? -10.370 10.075 -37.078 1.00 0.00 86 LEU A O 7
ATOM 11001 N N . ASN A 1 87 ? -9.405 8.291 -37.965 1.00 0.00 87 ASN A N 7
ATOM 11002 C CA . ASN A 1 87 ? -10.282 7.368 -37.347 1.00 0.00 87 ASN A CA 7
ATOM 11003 C C . ASN A 1 87 ? -9.464 6.324 -36.606 1.00 0.00 87 ASN A C 7
ATOM 11004 O O . ASN A 1 87 ? -8.731 5.542 -37.234 1.00 0.00 87 ASN A O 7
ATOM 11015 N N . ILE A 1 88 ? -9.531 6.359 -35.305 1.00 0.00 88 ILE A N 7
ATOM 11016 C CA . ILE A 1 88 ? -8.870 5.393 -34.459 1.00 0.00 88 ILE A CA 7
ATOM 11017 C C . ILE A 1 88 ? -9.724 4.141 -34.342 1.00 0.00 88 ILE A C 7
ATOM 11018 O O . ILE A 1 88 ? -10.950 4.216 -34.204 1.00 0.00 88 ILE A O 7
ATOM 11034 N N . MET A 1 89 ? -9.085 3.019 -34.412 1.00 0.00 89 MET A N 7
ATOM 11035 C CA . MET A 1 89 ? -9.701 1.744 -34.248 1.00 0.00 89 MET A CA 7
ATOM 11036 C C . MET A 1 89 ? -8.647 0.846 -33.628 1.00 0.00 89 MET A C 7
ATOM 11037 O O . MET A 1 89 ? -7.487 1.228 -33.578 1.00 0.00 89 MET A O 7
ATOM 11051 N N . THR A 1 90 ? -9.012 -0.272 -33.100 1.00 0.00 90 THR A N 7
ATOM 11052 C CA . THR A 1 90 ? -8.000 -1.197 -32.648 1.00 0.00 90 THR A CA 7
ATOM 11053 C C . THR A 1 90 ? -7.419 -1.918 -33.843 1.00 0.00 90 THR A C 7
ATOM 11054 O O . THR A 1 90 ? -8.012 -1.924 -34.925 1.00 0.00 90 THR A O 7
ATOM 11065 N N . VAL A 1 91 ? -6.277 -2.509 -33.656 1.00 0.00 91 VAL A N 7
ATOM 11066 C CA . VAL A 1 91 ? -5.648 -3.325 -34.678 1.00 0.00 91 VAL A CA 7
ATOM 11067 C C . VAL A 1 91 ? -6.582 -4.475 -35.103 1.00 0.00 91 VAL A C 7
ATOM 11068 O O . VAL A 1 91 ? -6.709 -4.793 -36.296 1.00 0.00 91 VAL A O 7
ATOM 11081 N N . ASP A 1 92 ? -7.277 -5.028 -34.128 1.00 0.00 92 ASP A N 7
ATOM 11082 C CA . ASP A 1 92 ? -8.212 -6.125 -34.351 1.00 0.00 92 ASP A CA 7
ATOM 11083 C C . ASP A 1 92 ? -9.392 -5.651 -35.184 1.00 0.00 92 ASP A C 7
ATOM 11084 O O . ASP A 1 92 ? -9.873 -6.356 -36.065 1.00 0.00 92 ASP A O 7
ATOM 11093 N N . ASP A 1 93 ? -9.807 -4.407 -34.949 1.00 0.00 93 ASP A N 7
ATOM 11094 C CA . ASP A 1 93 ? -10.942 -3.824 -35.674 1.00 0.00 93 ASP A CA 7
ATOM 11095 C C . ASP A 1 93 ? -10.502 -3.330 -37.023 1.00 0.00 93 ASP A C 7
ATOM 11096 O O . ASP A 1 93 ? -11.311 -2.947 -37.864 1.00 0.00 93 ASP A O 7
ATOM 11105 N N . TYR A 1 94 ? -9.226 -3.347 -37.230 1.00 0.00 94 TYR A N 7
ATOM 11106 C CA . TYR A 1 94 ? -8.669 -2.933 -38.457 1.00 0.00 94 TYR A CA 7
ATOM 11107 C C . TYR A 1 94 ? -8.497 -4.089 -39.417 1.00 0.00 94 TYR A C 7
ATOM 11108 O O . TYR A 1 94 ? -9.090 -4.103 -40.495 1.00 0.00 94 TYR A O 7
ATOM 11126 N N . PHE A 1 95 ? -7.700 -5.060 -39.021 1.00 0.00 95 PHE A N 7
ATOM 11127 C CA . PHE A 1 95 ? -7.369 -6.188 -39.886 1.00 0.00 95 PHE A CA 7
ATOM 11128 C C . PHE A 1 95 ? -8.536 -7.102 -40.183 1.00 0.00 95 PHE A C 7
ATOM 11129 O O . PHE A 1 95 ? -8.463 -7.945 -41.064 1.00 0.00 95 PHE A O 7
ATOM 11146 N N . ARG A 1 96 ? -9.566 -6.979 -39.413 1.00 0.00 96 ARG A N 7
ATOM 11147 C CA . ARG A 1 96 ? -10.826 -7.656 -39.711 1.00 0.00 96 ARG A CA 7
ATOM 11148 C C . ARG A 1 96 ? -11.355 -7.188 -41.088 1.00 0.00 96 ARG A C 7
ATOM 11149 O O . ARG A 1 96 ? -11.980 -7.937 -41.807 1.00 0.00 96 ARG A O 7
ATOM 11170 N N . GLN A 1 97 ? -11.116 -5.922 -41.412 1.00 0.00 97 GLN A N 7
ATOM 11171 C CA . GLN A 1 97 ? -11.522 -5.362 -42.687 1.00 0.00 97 GLN A CA 7
ATOM 11172 C C . GLN A 1 97 ? -10.550 -5.836 -43.755 1.00 0.00 97 GLN A C 7
ATOM 11173 O O . GLN A 1 97 ? -10.946 -6.332 -44.808 1.00 0.00 97 GLN A O 7
ATOM 11187 N N . PHE A 1 98 ? -9.273 -5.709 -43.445 1.00 0.00 98 PHE A N 7
ATOM 11188 C CA . PHE A 1 98 ? -8.215 -6.032 -44.376 1.00 0.00 98 PHE A CA 7
ATOM 11189 C C . PHE A 1 98 ? -7.608 -7.366 -44.058 1.00 0.00 98 PHE A C 7
ATOM 11190 O O . PHE A 1 98 ? -6.640 -7.464 -43.284 1.00 0.00 98 PHE A O 7
ATOM 11207 N N . TYR A 1 99 ? -8.154 -8.376 -44.634 1.00 0.00 99 TYR A N 7
ATOM 11208 C CA . TYR A 1 99 ? -7.687 -9.717 -44.411 1.00 0.00 99 TYR A CA 7
ATOM 11209 C C . TYR A 1 99 ? -6.421 -10.004 -45.175 1.00 0.00 99 TYR A C 7
ATOM 11210 O O . TYR A 1 99 ? -5.864 -9.131 -45.848 1.00 0.00 99 TYR A O 7
ATOM 11228 N N . LYS A 1 100 ? -5.963 -11.203 -45.050 1.00 0.00 100 LYS A N 7
ATOM 11229 C CA . LYS A 1 100 ? -4.795 -11.632 -45.696 1.00 0.00 100 LYS A CA 7
ATOM 11230 C C . LYS A 1 100 ? -5.215 -12.818 -46.521 1.00 0.00 100 LYS A C 7
ATOM 11231 O O . LYS A 1 100 ? -5.606 -12.622 -47.683 1.00 0.00 100 LYS A O 7
ATOM 11250 N N . GLY A 1 1 ? -4.664 12.295 -10.995 1.00 0.00 1 GLY A N 8
ATOM 11251 C CA . GLY A 1 1 ? -4.005 11.775 -12.175 1.00 0.00 1 GLY A CA 8
ATOM 11252 C C . GLY A 1 1 ? -2.892 10.855 -11.795 1.00 0.00 1 GLY A C 8
ATOM 11253 O O . GLY A 1 1 ? -2.984 10.183 -10.773 1.00 0.00 1 GLY A O 8
ATOM 11257 N N . HIS A 1 2 ? -1.825 10.865 -12.584 1.00 0.00 2 HIS A N 8
ATOM 11258 C CA . HIS A 1 2 ? -0.679 9.963 -12.426 1.00 0.00 2 HIS A CA 8
ATOM 11259 C C . HIS A 1 2 ? -1.072 8.521 -12.504 1.00 0.00 2 HIS A C 8
ATOM 11260 O O . HIS A 1 2 ? -1.223 7.840 -11.488 1.00 0.00 2 HIS A O 8
ATOM 11274 N N . MET A 1 3 ? -1.324 8.080 -13.683 1.00 0.00 3 MET A N 8
ATOM 11275 C CA . MET A 1 3 ? -1.542 6.693 -13.909 1.00 0.00 3 MET A CA 8
ATOM 11276 C C . MET A 1 3 ? -0.277 6.152 -14.505 1.00 0.00 3 MET A C 8
ATOM 11277 O O . MET A 1 3 ? -0.107 6.159 -15.735 1.00 0.00 3 MET A O 8
ATOM 11291 N N . GLU A 1 4 ? 0.666 5.820 -13.668 1.00 0.00 4 GLU A N 8
ATOM 11292 C CA . GLU A 1 4 ? 1.864 5.305 -14.129 1.00 0.00 4 GLU A CA 8
ATOM 11293 C C . GLU A 1 4 ? 2.008 3.874 -13.668 1.00 0.00 4 GLU A C 8
ATOM 11294 O O . GLU A 1 4 ? 1.837 3.567 -12.481 1.00 0.00 4 GLU A O 8
ATOM 11306 N N . GLY A 1 5 ? 2.278 3.023 -14.597 1.00 0.00 5 GLY A N 8
ATOM 11307 C CA . GLY A 1 5 ? 2.387 1.630 -14.348 1.00 0.00 5 GLY A CA 8
ATOM 11308 C C . GLY A 1 5 ? 1.724 0.925 -15.465 1.00 0.00 5 GLY A C 8
ATOM 11309 O O . GLY A 1 5 ? 0.492 0.776 -15.479 1.00 0.00 5 GLY A O 8
ATOM 11313 N N . LYS A 1 6 ? 2.495 0.521 -16.432 1.00 0.00 6 LYS A N 8
ATOM 11314 C CA . LYS A 1 6 ? 1.919 -0.003 -17.610 1.00 0.00 6 LYS A CA 8
ATOM 11315 C C . LYS A 1 6 ? 2.556 -1.300 -17.993 1.00 0.00 6 LYS A C 8
ATOM 11316 O O . LYS A 1 6 ? 3.721 -1.343 -18.377 1.00 0.00 6 LYS A O 8
ATOM 11335 N N . ASN A 1 7 ? 1.809 -2.348 -17.862 1.00 0.00 7 ASN A N 8
ATOM 11336 C CA . ASN A 1 7 ? 2.250 -3.646 -18.281 1.00 0.00 7 ASN A CA 8
ATOM 11337 C C . ASN A 1 7 ? 1.363 -4.126 -19.411 1.00 0.00 7 ASN A C 8
ATOM 11338 O O . ASN A 1 7 ? 1.726 -5.016 -20.161 1.00 0.00 7 ASN A O 8
ATOM 11349 N N . LYS A 1 8 ? 0.184 -3.526 -19.521 1.00 0.00 8 LYS A N 8
ATOM 11350 C CA . LYS A 1 8 ? -0.748 -3.899 -20.511 1.00 0.00 8 LYS A CA 8
ATOM 11351 C C . LYS A 1 8 ? -0.687 -2.906 -21.637 1.00 0.00 8 LYS A C 8
ATOM 11352 O O . LYS A 1 8 ? -1.209 -1.798 -21.525 1.00 0.00 8 LYS A O 8
ATOM 11371 N N . PHE A 1 9 ? 0.016 -3.252 -22.657 1.00 0.00 9 PHE A N 8
ATOM 11372 C CA . PHE A 1 9 ? 0.063 -2.449 -23.836 1.00 0.00 9 PHE A CA 8
ATOM 11373 C C . PHE A 1 9 ? -0.877 -3.052 -24.838 1.00 0.00 9 PHE A C 8
ATOM 11374 O O . PHE A 1 9 ? -0.785 -4.244 -25.141 1.00 0.00 9 PHE A O 8
ATOM 11391 N N . ASN A 1 10 ? -1.796 -2.262 -25.320 1.00 0.00 10 ASN A N 8
ATOM 11392 C CA . ASN A 1 10 ? -2.794 -2.760 -26.245 1.00 0.00 10 ASN A CA 8
ATOM 11393 C C . ASN A 1 10 ? -2.377 -2.378 -27.641 1.00 0.00 10 ASN A C 8
ATOM 11394 O O . ASN A 1 10 ? -1.255 -1.924 -27.828 1.00 0.00 10 ASN A O 8
ATOM 11405 N N . THR A 1 11 ? -3.199 -2.585 -28.624 1.00 0.00 11 THR A N 8
ATOM 11406 C CA . THR A 1 11 ? -2.802 -2.214 -29.946 1.00 0.00 11 THR A CA 8
ATOM 11407 C C . THR A 1 11 ? -3.971 -1.568 -30.716 1.00 0.00 11 THR A C 8
ATOM 11408 O O . THR A 1 11 ? -5.102 -2.086 -30.742 1.00 0.00 11 THR A O 8
ATOM 11419 N N . TYR A 1 12 ? -3.706 -0.411 -31.280 1.00 0.00 12 TYR A N 8
ATOM 11420 C CA . TYR A 1 12 ? -4.694 0.344 -32.022 1.00 0.00 12 TYR A CA 8
ATOM 11421 C C . TYR A 1 12 ? -4.160 0.733 -33.362 1.00 0.00 12 TYR A C 8
ATOM 11422 O O . TYR A 1 12 ? -2.970 0.654 -33.598 1.00 0.00 12 TYR A O 8
ATOM 11440 N N . VAL A 1 13 ? -5.045 1.178 -34.201 1.00 0.00 13 VAL A N 8
ATOM 11441 C CA . VAL A 1 13 ? -4.743 1.664 -35.531 1.00 0.00 13 VAL A CA 8
ATOM 11442 C C . VAL A 1 13 ? -5.379 3.037 -35.735 1.00 0.00 13 VAL A C 8
ATOM 11443 O O . VAL A 1 13 ? -6.477 3.299 -35.246 1.00 0.00 13 VAL A O 8
ATOM 11456 N N . VAL A 1 14 ? -4.688 3.902 -36.420 1.00 0.00 14 VAL A N 8
ATOM 11457 C CA . VAL A 1 14 ? -5.202 5.186 -36.738 1.00 0.00 14 VAL A CA 8
ATOM 11458 C C . VAL A 1 14 ? -5.205 5.374 -38.230 1.00 0.00 14 VAL A C 8
ATOM 11459 O O . VAL A 1 14 ? -4.229 5.088 -38.902 1.00 0.00 14 VAL A O 8
ATOM 11472 N N . SER A 1 15 ? -6.299 5.791 -38.724 1.00 0.00 15 SER A N 8
ATOM 11473 C CA . SER A 1 15 ? -6.471 6.060 -40.104 1.00 0.00 15 SER A CA 8
ATOM 11474 C C . SER A 1 15 ? -6.574 7.563 -40.292 1.00 0.00 15 SER A C 8
ATOM 11475 O O . SER A 1 15 ? -7.477 8.195 -39.751 1.00 0.00 15 SER A O 8
ATOM 11483 N N . PHE A 1 16 ? -5.612 8.136 -40.974 1.00 0.00 16 PHE A N 8
ATOM 11484 C CA . PHE A 1 16 ? -5.598 9.561 -41.202 1.00 0.00 16 PHE A CA 8
ATOM 11485 C C . PHE A 1 16 ? -6.231 9.934 -42.510 1.00 0.00 16 PHE A C 8
ATOM 11486 O O . PHE A 1 16 ? -5.972 9.311 -43.545 1.00 0.00 16 PHE A O 8
ATOM 11503 N N . ASP A 1 17 ? -7.035 10.955 -42.462 1.00 0.00 17 ASP A N 8
ATOM 11504 C CA . ASP A 1 17 ? -7.694 11.483 -43.634 1.00 0.00 17 ASP A CA 8
ATOM 11505 C C . ASP A 1 17 ? -7.390 12.918 -43.682 1.00 0.00 17 ASP A C 8
ATOM 11506 O O . ASP A 1 17 ? -7.505 13.614 -42.665 1.00 0.00 17 ASP A O 8
ATOM 11515 N N . TYR A 1 18 ? -7.017 13.368 -44.812 1.00 0.00 18 TYR A N 8
ATOM 11516 C CA . TYR A 1 18 ? -6.590 14.717 -44.987 1.00 0.00 18 TYR A CA 8
ATOM 11517 C C . TYR A 1 18 ? -6.344 14.949 -46.463 1.00 0.00 18 TYR A C 8
ATOM 11518 O O . TYR A 1 18 ? -5.997 14.003 -47.176 1.00 0.00 18 TYR A O 8
ATOM 11536 N N . PRO A 1 19 ? -6.564 16.158 -46.969 1.00 0.00 19 PRO A N 8
ATOM 11537 C CA . PRO A 1 19 ? -6.301 16.455 -48.364 1.00 0.00 19 PRO A CA 8
ATOM 11538 C C . PRO A 1 19 ? -4.812 16.378 -48.683 1.00 0.00 19 PRO A C 8
ATOM 11539 O O . PRO A 1 19 ? -3.960 16.616 -47.814 1.00 0.00 19 PRO A O 8
ATOM 11550 N N . SER A 1 20 ? -4.500 16.096 -49.935 1.00 0.00 20 SER A N 8
ATOM 11551 C CA . SER A 1 20 ? -3.126 15.963 -50.406 1.00 0.00 20 SER A CA 8
ATOM 11552 C C . SER A 1 20 ? -2.377 17.295 -50.329 1.00 0.00 20 SER A C 8
ATOM 11553 O O . SER A 1 20 ? -1.168 17.357 -50.500 1.00 0.00 20 SER A O 8
ATOM 11561 N N . SER A 1 21 ? -3.124 18.338 -50.056 1.00 0.00 21 SER A N 8
ATOM 11562 C CA . SER A 1 21 ? -2.623 19.662 -49.869 1.00 0.00 21 SER A CA 8
ATOM 11563 C C . SER A 1 21 ? -1.692 19.729 -48.631 1.00 0.00 21 SER A C 8
ATOM 11564 O O . SER A 1 21 ? -0.895 20.659 -48.494 1.00 0.00 21 SER A O 8
ATOM 11572 N N . TYR A 1 22 ? -1.808 18.749 -47.730 1.00 0.00 22 TYR A N 8
ATOM 11573 C CA . TYR A 1 22 ? -0.963 18.712 -46.546 1.00 0.00 22 TYR A CA 8
ATOM 11574 C C . TYR A 1 22 ? -0.068 17.486 -46.532 1.00 0.00 22 TYR A C 8
ATOM 11575 O O . TYR A 1 22 ? 0.501 17.138 -45.490 1.00 0.00 22 TYR A O 8
ATOM 11593 N N . SER A 1 23 ? 0.130 16.879 -47.670 1.00 0.00 23 SER A N 8
ATOM 11594 C CA . SER A 1 23 ? 0.937 15.673 -47.751 1.00 0.00 23 SER A CA 8
ATOM 11595 C C . SER A 1 23 ? 2.436 15.969 -47.599 1.00 0.00 23 SER A C 8
ATOM 11596 O O . SER A 1 23 ? 3.247 15.066 -47.553 1.00 0.00 23 SER A O 8
ATOM 11604 N N . SER A 1 24 ? 2.784 17.229 -47.536 1.00 0.00 24 SER A N 8
ATOM 11605 C CA . SER A 1 24 ? 4.139 17.648 -47.267 1.00 0.00 24 SER A CA 8
ATOM 11606 C C . SER A 1 24 ? 4.279 18.048 -45.791 1.00 0.00 24 SER A C 8
ATOM 11607 O O . SER A 1 24 ? 5.372 18.058 -45.213 1.00 0.00 24 SER A O 8
ATOM 11615 N N . VAL A 1 25 ? 3.148 18.305 -45.186 1.00 0.00 25 VAL A N 8
ATOM 11616 C CA . VAL A 1 25 ? 3.062 18.793 -43.828 1.00 0.00 25 VAL A CA 8
ATOM 11617 C C . VAL A 1 25 ? 2.947 17.652 -42.863 1.00 0.00 25 VAL A C 8
ATOM 11618 O O . VAL A 1 25 ? 3.601 17.618 -41.812 1.00 0.00 25 VAL A O 8
ATOM 11631 N N . PHE A 1 26 ? 2.158 16.692 -43.241 1.00 0.00 26 PHE A N 8
ATOM 11632 C CA . PHE A 1 26 ? 1.864 15.565 -42.419 1.00 0.00 26 PHE A CA 8
ATOM 11633 C C . PHE A 1 26 ? 3.117 14.725 -42.174 1.00 0.00 26 PHE A C 8
ATOM 11634 O O . PHE A 1 26 ? 3.204 13.957 -41.220 1.00 0.00 26 PHE A O 8
ATOM 11651 N N . LEU A 1 27 ? 4.100 14.924 -43.001 1.00 0.00 27 LEU A N 8
ATOM 11652 C CA . LEU A 1 27 ? 5.339 14.205 -42.895 1.00 0.00 27 LEU A CA 8
ATOM 11653 C C . LEU A 1 27 ? 6.036 14.580 -41.598 1.00 0.00 27 LEU A C 8
ATOM 11654 O O . LEU A 1 27 ? 6.826 13.829 -41.068 1.00 0.00 27 LEU A O 8
ATOM 11670 N N . ARG A 1 28 ? 5.686 15.726 -41.068 1.00 0.00 28 ARG A N 8
ATOM 11671 C CA . ARG A 1 28 ? 6.272 16.161 -39.827 1.00 0.00 28 ARG A CA 8
ATOM 11672 C C . ARG A 1 28 ? 5.491 15.485 -38.703 1.00 0.00 28 ARG A C 8
ATOM 11673 O O . ARG A 1 28 ? 6.053 15.013 -37.736 1.00 0.00 28 ARG A O 8
ATOM 11694 N N . LEU A 1 29 ? 4.182 15.370 -38.915 1.00 0.00 29 LEU A N 8
ATOM 11695 C CA . LEU A 1 29 ? 3.260 14.737 -37.966 1.00 0.00 29 LEU A CA 8
ATOM 11696 C C . LEU A 1 29 ? 3.610 13.246 -37.822 1.00 0.00 29 LEU A C 8
ATOM 11697 O O . LEU A 1 29 ? 3.528 12.687 -36.734 1.00 0.00 29 LEU A O 8
ATOM 11713 N N . ARG A 1 30 ? 4.040 12.617 -38.916 1.00 0.00 30 ARG A N 8
ATOM 11714 C CA . ARG A 1 30 ? 4.420 11.204 -38.871 1.00 0.00 30 ARG A CA 8
ATOM 11715 C C . ARG A 1 30 ? 5.642 11.030 -38.001 1.00 0.00 30 ARG A C 8
ATOM 11716 O O . ARG A 1 30 ? 5.724 10.099 -37.207 1.00 0.00 30 ARG A O 8
ATOM 11737 N N . SER A 1 31 ? 6.537 11.972 -38.106 1.00 0.00 31 SER A N 8
ATOM 11738 C CA . SER A 1 31 ? 7.728 12.002 -37.279 1.00 0.00 31 SER A CA 8
ATOM 11739 C C . SER A 1 31 ? 7.355 12.151 -35.802 1.00 0.00 31 SER A C 8
ATOM 11740 O O . SER A 1 31 ? 8.003 11.577 -34.932 1.00 0.00 31 SER A O 8
ATOM 11748 N N . LEU A 1 32 ? 6.272 12.874 -35.544 1.00 0.00 32 LEU A N 8
ATOM 11749 C CA . LEU A 1 32 ? 5.743 13.030 -34.187 1.00 0.00 32 LEU A CA 8
ATOM 11750 C C . LEU A 1 32 ? 5.190 11.704 -33.694 1.00 0.00 32 LEU A C 8
ATOM 11751 O O . LEU A 1 32 ? 5.372 11.332 -32.543 1.00 0.00 32 LEU A O 8
ATOM 11767 N N . MET A 1 33 ? 4.521 11.000 -34.577 1.00 0.00 33 MET A N 8
ATOM 11768 C CA . MET A 1 33 ? 3.957 9.706 -34.274 1.00 0.00 33 MET A CA 8
ATOM 11769 C C . MET A 1 33 ? 5.015 8.680 -33.919 1.00 0.00 33 MET A C 8
ATOM 11770 O O . MET A 1 33 ? 4.884 7.973 -32.920 1.00 0.00 33 MET A O 8
ATOM 11784 N N . TYR A 1 34 ? 6.055 8.595 -34.719 1.00 0.00 34 TYR A N 8
ATOM 11785 C CA . TYR A 1 34 ? 7.142 7.654 -34.443 1.00 0.00 34 TYR A CA 8
ATOM 11786 C C . TYR A 1 34 ? 7.972 8.099 -33.244 1.00 0.00 34 TYR A C 8
ATOM 11787 O O . TYR A 1 34 ? 8.647 7.291 -32.611 1.00 0.00 34 TYR A O 8
ATOM 11805 N N . ASP A 1 35 ? 7.918 9.391 -32.950 1.00 0.00 35 ASP A N 8
ATOM 11806 C CA . ASP A 1 35 ? 8.528 9.958 -31.735 1.00 0.00 35 ASP A CA 8
ATOM 11807 C C . ASP A 1 35 ? 7.785 9.414 -30.515 1.00 0.00 35 ASP A C 8
ATOM 11808 O O . ASP A 1 35 ? 8.354 9.221 -29.427 1.00 0.00 35 ASP A O 8
ATOM 11817 N N . MET A 1 36 ? 6.508 9.158 -30.724 1.00 0.00 36 MET A N 8
ATOM 11818 C CA . MET A 1 36 ? 5.639 8.563 -29.743 1.00 0.00 36 MET A CA 8
ATOM 11819 C C . MET A 1 36 ? 5.583 7.027 -29.952 1.00 0.00 36 MET A C 8
ATOM 11820 O O . MET A 1 36 ? 6.517 6.431 -30.486 1.00 0.00 36 MET A O 8
ATOM 11834 N N . ASN A 1 37 ? 4.495 6.395 -29.543 1.00 0.00 37 ASN A N 8
ATOM 11835 C CA . ASN A 1 37 ? 4.388 4.914 -29.566 1.00 0.00 37 ASN A CA 8
ATOM 11836 C C . ASN A 1 37 ? 3.885 4.336 -30.880 1.00 0.00 37 ASN A C 8
ATOM 11837 O O . ASN A 1 37 ? 3.704 3.117 -30.985 1.00 0.00 37 ASN A O 8
ATOM 11848 N N . PHE A 1 38 ? 3.604 5.176 -31.847 1.00 0.00 38 PHE A N 8
ATOM 11849 C CA . PHE A 1 38 ? 3.101 4.704 -33.140 1.00 0.00 38 PHE A CA 8
ATOM 11850 C C . PHE A 1 38 ? 4.146 3.880 -33.900 1.00 0.00 38 PHE A C 8
ATOM 11851 O O . PHE A 1 38 ? 5.348 3.958 -33.614 1.00 0.00 38 PHE A O 8
ATOM 11868 N N . SER A 1 39 ? 3.692 3.070 -34.826 1.00 0.00 39 SER A N 8
ATOM 11869 C CA . SER A 1 39 ? 4.568 2.218 -35.604 1.00 0.00 39 SER A CA 8
ATOM 11870 C C . SER A 1 39 ? 4.090 2.070 -37.048 1.00 0.00 39 SER A C 8
ATOM 11871 O O . SER A 1 39 ? 2.953 2.451 -37.388 1.00 0.00 39 SER A O 8
ATOM 11879 N N . SER A 1 40 ? 4.949 1.489 -37.871 1.00 0.00 40 SER A N 8
ATOM 11880 C CA . SER A 1 40 ? 4.696 1.305 -39.281 1.00 0.00 40 SER A CA 8
ATOM 11881 C C . SER A 1 40 ? 4.208 -0.115 -39.591 1.00 0.00 40 SER A C 8
ATOM 11882 O O . SER A 1 40 ? 3.643 -0.363 -40.671 1.00 0.00 40 SER A O 8
ATOM 11890 N N . ILE A 1 41 ? 4.473 -1.034 -38.679 1.00 0.00 41 ILE A N 8
ATOM 11891 C CA . ILE A 1 41 ? 4.122 -2.440 -38.823 1.00 0.00 41 ILE A CA 8
ATOM 11892 C C . ILE A 1 41 ? 3.297 -2.916 -37.613 1.00 0.00 41 ILE A C 8
ATOM 11893 O O . ILE A 1 41 ? 3.512 -2.459 -36.476 1.00 0.00 41 ILE A O 8
ATOM 11909 N N . VAL A 1 42 ? 2.355 -3.806 -37.870 1.00 0.00 42 VAL A N 8
ATOM 11910 C CA . VAL A 1 42 ? 1.574 -4.461 -36.833 1.00 0.00 42 VAL A CA 8
ATOM 11911 C C . VAL A 1 42 ? 1.119 -5.823 -37.366 1.00 0.00 42 VAL A C 8
ATOM 11912 O O . VAL A 1 42 ? 0.916 -5.983 -38.574 1.00 0.00 42 VAL A O 8
ATOM 11925 N N . ALA A 1 43 ? 1.051 -6.803 -36.499 1.00 0.00 43 ALA A N 8
ATOM 11926 C CA . ALA A 1 43 ? 0.612 -8.130 -36.866 1.00 0.00 43 ALA A CA 8
ATOM 11927 C C . ALA A 1 43 ? -0.875 -8.157 -37.163 1.00 0.00 43 ALA A C 8
ATOM 11928 O O . ALA A 1 43 ? -1.675 -7.545 -36.450 1.00 0.00 43 ALA A O 8
ATOM 11935 N N . ASP A 1 44 ? -1.229 -8.854 -38.213 1.00 0.00 44 ASP A N 8
ATOM 11936 C CA . ASP A 1 44 ? -2.627 -9.071 -38.584 1.00 0.00 44 ASP A CA 8
ATOM 11937 C C . ASP A 1 44 ? -3.105 -10.295 -37.785 1.00 0.00 44 ASP A C 8
ATOM 11938 O O . ASP A 1 44 ? -2.365 -10.810 -36.935 1.00 0.00 44 ASP A O 8
ATOM 11947 N N . GLU A 1 45 ? -4.256 -10.817 -38.114 1.00 0.00 45 GLU A N 8
ATOM 11948 C CA . GLU A 1 45 ? -4.842 -11.959 -37.408 1.00 0.00 45 GLU A CA 8
ATOM 11949 C C . GLU A 1 45 ? -4.072 -13.211 -37.759 1.00 0.00 45 GLU A C 8
ATOM 11950 O O . GLU A 1 45 ? -4.028 -14.179 -37.005 1.00 0.00 45 GLU A O 8
ATOM 11962 N N . TYR A 1 46 ? -3.437 -13.159 -38.905 1.00 0.00 46 TYR A N 8
ATOM 11963 C CA . TYR A 1 46 ? -2.675 -14.262 -39.413 1.00 0.00 46 TYR A CA 8
ATOM 11964 C C . TYR A 1 46 ? -1.322 -14.312 -38.727 1.00 0.00 46 TYR A C 8
ATOM 11965 O O . TYR A 1 46 ? -0.605 -15.304 -38.825 1.00 0.00 46 TYR A O 8
ATOM 11983 N N . GLY A 1 47 ? -0.984 -13.231 -38.040 1.00 0.00 47 GLY A N 8
ATOM 11984 C CA . GLY A 1 47 ? 0.306 -13.126 -37.398 1.00 0.00 47 GLY A CA 8
ATOM 11985 C C . GLY A 1 47 ? 1.332 -12.518 -38.323 1.00 0.00 47 GLY A C 8
ATOM 11986 O O . GLY A 1 47 ? 2.525 -12.532 -38.042 1.00 0.00 47 GLY A O 8
ATOM 11990 N N . ILE A 1 48 ? 0.863 -11.960 -39.420 1.00 0.00 48 ILE A N 8
ATOM 11991 C CA . ILE A 1 48 ? 1.724 -11.382 -40.413 1.00 0.00 48 ILE A CA 8
ATOM 11992 C C . ILE A 1 48 ? 1.901 -9.913 -40.132 1.00 0.00 48 ILE A C 8
ATOM 11993 O O . ILE A 1 48 ? 0.918 -9.200 -39.929 1.00 0.00 48 ILE A O 8
ATOM 12009 N N . PRO A 1 49 ? 3.146 -9.462 -40.045 1.00 0.00 49 PRO A N 8
ATOM 12010 C CA . PRO A 1 49 ? 3.453 -8.064 -39.821 1.00 0.00 49 PRO A CA 8
ATOM 12011 C C . PRO A 1 49 ? 3.133 -7.230 -41.069 1.00 0.00 49 PRO A C 8
ATOM 12012 O O . PRO A 1 49 ? 3.837 -7.298 -42.086 1.00 0.00 49 PRO A O 8
ATOM 12023 N N . ARG A 1 50 ? 2.033 -6.534 -41.009 1.00 0.00 50 ARG A N 8
ATOM 12024 C CA . ARG A 1 50 ? 1.565 -5.679 -42.086 1.00 0.00 50 ARG A CA 8
ATOM 12025 C C . ARG A 1 50 ? 2.224 -4.317 -42.012 1.00 0.00 50 ARG A C 8
ATOM 12026 O O . ARG A 1 50 ? 2.611 -3.875 -40.933 1.00 0.00 50 ARG A O 8
ATOM 12047 N N . GLN A 1 51 ? 2.325 -3.656 -43.142 1.00 0.00 51 GLN A N 8
ATOM 12048 C CA . GLN A 1 51 ? 2.733 -2.270 -43.172 1.00 0.00 51 GLN A CA 8
ATOM 12049 C C . GLN A 1 51 ? 1.496 -1.433 -43.149 1.00 0.00 51 GLN A C 8
ATOM 12050 O O . GLN A 1 51 ? 0.442 -1.846 -43.622 1.00 0.00 51 GLN A O 8
ATOM 12064 N N . LEU A 1 52 ? 1.617 -0.293 -42.604 1.00 0.00 52 LEU A N 8
ATOM 12065 C CA . LEU A 1 52 ? 0.478 0.587 -42.415 1.00 0.00 52 LEU A CA 8
ATOM 12066 C C . LEU A 1 52 ? 0.599 1.831 -43.251 1.00 0.00 52 LEU A C 8
ATOM 12067 O O . LEU A 1 52 ? -0.391 2.518 -43.518 1.00 0.00 52 LEU A O 8
ATOM 12083 N N . ASN A 1 53 ? 1.800 2.075 -43.705 1.00 0.00 53 ASN A N 8
ATOM 12084 C CA . ASN A 1 53 ? 2.203 3.339 -44.363 1.00 0.00 53 ASN A CA 8
ATOM 12085 C C . ASN A 1 53 ? 1.601 3.589 -45.735 1.00 0.00 53 ASN A C 8
ATOM 12086 O O . ASN A 1 53 ? 2.272 3.600 -46.763 1.00 0.00 53 ASN A O 8
ATOM 12097 N N . GLU A 1 54 ? 0.336 3.677 -45.718 1.00 0.00 54 GLU A N 8
ATOM 12098 C CA . GLU A 1 54 ? -0.463 4.106 -46.795 1.00 0.00 54 GLU A CA 8
ATOM 12099 C C . GLU A 1 54 ? -1.210 5.300 -46.261 1.00 0.00 54 GLU A C 8
ATOM 12100 O O . GLU A 1 54 ? -1.022 6.432 -46.705 1.00 0.00 54 GLU A O 8
ATOM 12112 N N . ASN A 1 55 ? -1.986 5.034 -45.210 1.00 0.00 55 ASN A N 8
ATOM 12113 C CA . ASN A 1 55 ? -2.764 6.075 -44.530 1.00 0.00 55 ASN A CA 8
ATOM 12114 C C . ASN A 1 55 ? -3.104 5.688 -43.102 1.00 0.00 55 ASN A C 8
ATOM 12115 O O . ASN A 1 55 ? -3.835 6.402 -42.414 1.00 0.00 55 ASN A O 8
ATOM 12126 N N . SER A 1 56 ? -2.594 4.581 -42.640 1.00 0.00 56 SER A N 8
ATOM 12127 C CA . SER A 1 56 ? -2.919 4.154 -41.339 1.00 0.00 56 SER A CA 8
ATOM 12128 C C . SER A 1 56 ? -1.659 3.858 -40.600 1.00 0.00 56 SER A C 8
ATOM 12129 O O . SER A 1 56 ? -0.618 3.729 -41.209 1.00 0.00 56 SER A O 8
ATOM 12137 N N . PHE A 1 57 ? -1.724 3.840 -39.315 1.00 0.00 57 PHE A N 8
ATOM 12138 C CA . PHE A 1 57 ? -0.581 3.546 -38.496 1.00 0.00 57 PHE A CA 8
ATOM 12139 C C . PHE A 1 57 ? -1.094 2.848 -37.262 1.00 0.00 57 PHE A C 8
ATOM 12140 O O . PHE A 1 57 ? -2.291 2.856 -37.029 1.00 0.00 57 PHE A O 8
ATOM 12157 N N . ALA A 1 58 ? -0.232 2.249 -36.493 1.00 0.00 58 ALA A N 8
ATOM 12158 C CA . ALA A 1 58 ? -0.659 1.529 -35.310 1.00 0.00 58 ALA A CA 8
ATOM 12159 C C . ALA A 1 58 ? 0.057 2.046 -34.118 1.00 0.00 58 ALA A C 8
ATOM 12160 O O . ALA A 1 58 ? 1.053 2.742 -34.250 1.00 0.00 58 ALA A O 8
ATOM 12167 N N . ILE A 1 59 ? -0.439 1.721 -32.970 1.00 0.00 59 ILE A N 8
ATOM 12168 C CA . ILE A 1 59 ? 0.167 2.126 -31.754 1.00 0.00 59 ILE A CA 8
ATOM 12169 C C . ILE A 1 59 ? -0.077 1.086 -30.659 1.00 0.00 59 ILE A C 8
ATOM 12170 O O . ILE A 1 59 ? -1.158 0.519 -30.557 1.00 0.00 59 ILE A O 8
ATOM 12186 N N . THR A 1 60 ? 0.928 0.855 -29.861 1.00 0.00 60 THR A N 8
ATOM 12187 C CA . THR A 1 60 ? 0.890 -0.131 -28.803 1.00 0.00 60 THR A CA 8
ATOM 12188 C C . THR A 1 60 ? 0.490 0.532 -27.456 1.00 0.00 60 THR A C 8
ATOM 12189 O O . THR A 1 60 ? 0.847 0.064 -26.379 1.00 0.00 60 THR A O 8
ATOM 12200 N N . THR A 1 61 ? -0.323 1.549 -27.536 1.00 0.00 61 THR A N 8
ATOM 12201 C CA . THR A 1 61 ? -0.712 2.296 -26.369 1.00 0.00 61 THR A CA 8
ATOM 12202 C C . THR A 1 61 ? -1.829 1.546 -25.603 1.00 0.00 61 THR A C 8
ATOM 12203 O O . THR A 1 61 ? -2.353 0.538 -26.068 1.00 0.00 61 THR A O 8
ATOM 12214 N N . SER A 1 62 ? -2.171 2.033 -24.450 1.00 0.00 62 SER A N 8
ATOM 12215 C CA . SER A 1 62 ? -3.188 1.427 -23.655 1.00 0.00 62 SER A CA 8
ATOM 12216 C C . SER A 1 62 ? -4.286 2.430 -23.322 1.00 0.00 62 SER A C 8
ATOM 12217 O O . SER A 1 62 ? -5.262 2.091 -22.655 1.00 0.00 62 SER A O 8
ATOM 12225 N N . LEU A 1 63 ? -4.121 3.653 -23.781 1.00 0.00 63 LEU A N 8
ATOM 12226 C CA . LEU A 1 63 ? -5.124 4.672 -23.583 1.00 0.00 63 LEU A CA 8
ATOM 12227 C C . LEU A 1 63 ? -6.299 4.458 -24.512 1.00 0.00 63 LEU A C 8
ATOM 12228 O O . LEU A 1 63 ? -6.347 3.468 -25.265 1.00 0.00 63 LEU A O 8
ATOM 12244 N N . ALA A 1 64 ? -7.226 5.344 -24.493 1.00 0.00 64 ALA A N 8
ATOM 12245 C CA . ALA A 1 64 ? -8.414 5.101 -25.236 1.00 0.00 64 ALA A CA 8
ATOM 12246 C C . ALA A 1 64 ? -8.354 5.743 -26.586 1.00 0.00 64 ALA A C 8
ATOM 12247 O O . ALA A 1 64 ? -7.486 6.567 -26.833 1.00 0.00 64 ALA A O 8
ATOM 12254 N N . ALA A 1 65 ? -9.294 5.395 -27.442 1.00 0.00 65 ALA A N 8
ATOM 12255 C CA . ALA A 1 65 ? -9.330 5.887 -28.806 1.00 0.00 65 ALA A CA 8
ATOM 12256 C C . ALA A 1 65 ? -9.405 7.400 -28.841 1.00 0.00 65 ALA A C 8
ATOM 12257 O O . ALA A 1 65 ? -8.666 8.054 -29.575 1.00 0.00 65 ALA A O 8
ATOM 12264 N N . SER A 1 66 ? -10.236 7.937 -27.988 1.00 0.00 66 SER A N 8
ATOM 12265 C CA . SER A 1 66 ? -10.428 9.361 -27.875 1.00 0.00 66 SER A CA 8
ATOM 12266 C C . SER A 1 66 ? -9.159 10.042 -27.315 1.00 0.00 66 SER A C 8
ATOM 12267 O O . SER A 1 66 ? -8.885 11.215 -27.592 1.00 0.00 66 SER A O 8
ATOM 12275 N N . GLU A 1 67 ? -8.347 9.265 -26.613 1.00 0.00 67 GLU A N 8
ATOM 12276 C CA . GLU A 1 67 ? -7.158 9.777 -26.004 1.00 0.00 67 GLU A CA 8
ATOM 12277 C C . GLU A 1 67 ? -6.076 9.838 -27.041 1.00 0.00 67 GLU A C 8
ATOM 12278 O O . GLU A 1 67 ? -5.318 10.787 -27.074 1.00 0.00 67 GLU A O 8
ATOM 12290 N N . ILE A 1 68 ? -6.015 8.811 -27.911 1.00 0.00 68 ILE A N 8
ATOM 12291 C CA . ILE A 1 68 ? -5.028 8.795 -28.993 1.00 0.00 68 ILE A CA 8
ATOM 12292 C C . ILE A 1 68 ? -5.232 9.999 -29.880 1.00 0.00 68 ILE A C 8
ATOM 12293 O O . ILE A 1 68 ? -4.274 10.627 -30.301 1.00 0.00 68 ILE A O 8
ATOM 12309 N N . GLU A 1 69 ? -6.494 10.318 -30.151 1.00 0.00 69 GLU A N 8
ATOM 12310 C CA . GLU A 1 69 ? -6.828 11.475 -30.956 1.00 0.00 69 GLU A CA 8
ATOM 12311 C C . GLU A 1 69 ? -6.232 12.722 -30.348 1.00 0.00 69 GLU A C 8
ATOM 12312 O O . GLU A 1 69 ? -5.454 13.401 -30.987 1.00 0.00 69 GLU A O 8
ATOM 12324 N N . ASP A 1 70 ? -6.564 12.981 -29.096 1.00 0.00 70 ASP A N 8
ATOM 12325 C CA . ASP A 1 70 ? -6.059 14.159 -28.375 1.00 0.00 70 ASP A CA 8
ATOM 12326 C C . ASP A 1 70 ? -4.537 14.165 -28.320 1.00 0.00 70 ASP A C 8
ATOM 12327 O O . ASP A 1 70 ? -3.909 15.195 -28.529 1.00 0.00 70 ASP A O 8
ATOM 12336 N N . LEU A 1 71 ? -3.978 12.990 -28.115 1.00 0.00 71 LEU A N 8
ATOM 12337 C CA . LEU A 1 71 ? -2.542 12.754 -28.050 1.00 0.00 71 LEU A CA 8
ATOM 12338 C C . LEU A 1 71 ? -1.870 13.279 -29.333 1.00 0.00 71 LEU A C 8
ATOM 12339 O O . LEU A 1 71 ? -0.871 13.985 -29.287 1.00 0.00 71 LEU A O 8
ATOM 12355 N N . ILE A 1 72 ? -2.468 12.964 -30.462 1.00 0.00 72 ILE A N 8
ATOM 12356 C CA . ILE A 1 72 ? -1.963 13.384 -31.764 1.00 0.00 72 ILE A CA 8
ATOM 12357 C C . ILE A 1 72 ? -2.326 14.838 -32.036 1.00 0.00 72 ILE A C 8
ATOM 12358 O O . ILE A 1 72 ? -1.486 15.631 -32.459 1.00 0.00 72 ILE A O 8
ATOM 12374 N N . ARG A 1 73 ? -3.565 15.193 -31.760 1.00 0.00 73 ARG A N 8
ATOM 12375 C CA . ARG A 1 73 ? -4.064 16.517 -32.086 1.00 0.00 73 ARG A CA 8
ATOM 12376 C C . ARG A 1 73 ? -3.415 17.613 -31.236 1.00 0.00 73 ARG A C 8
ATOM 12377 O O . ARG A 1 73 ? -3.401 18.781 -31.626 1.00 0.00 73 ARG A O 8
ATOM 12398 N N . LEU A 1 74 ? -2.849 17.259 -30.089 1.00 0.00 74 LEU A N 8
ATOM 12399 C CA . LEU A 1 74 ? -2.145 18.250 -29.308 1.00 0.00 74 LEU A CA 8
ATOM 12400 C C . LEU A 1 74 ? -0.697 18.373 -29.814 1.00 0.00 74 LEU A C 8
ATOM 12401 O O . LEU A 1 74 ? -0.011 19.345 -29.542 1.00 0.00 74 LEU A O 8
ATOM 12417 N N . LYS A 1 75 ? -0.260 17.387 -30.607 1.00 0.00 75 LYS A N 8
ATOM 12418 C CA . LYS A 1 75 ? 1.052 17.441 -31.256 1.00 0.00 75 LYS A CA 8
ATOM 12419 C C . LYS A 1 75 ? 0.942 18.172 -32.588 1.00 0.00 75 LYS A C 8
ATOM 12420 O O . LYS A 1 75 ? 1.933 18.490 -33.228 1.00 0.00 75 LYS A O 8
ATOM 12439 N N . CYS A 1 76 ? -0.284 18.466 -32.982 1.00 0.00 76 CYS A N 8
ATOM 12440 C CA . CYS A 1 76 ? -0.542 19.233 -34.193 1.00 0.00 76 CYS A CA 8
ATOM 12441 C C . CYS A 1 76 ? -0.271 20.709 -33.918 1.00 0.00 76 CYS A C 8
ATOM 12442 O O . CYS A 1 76 ? -0.120 21.525 -34.823 1.00 0.00 76 CYS A O 8
ATOM 12450 N N . LEU A 1 77 ? -0.183 21.032 -32.649 1.00 0.00 77 LEU A N 8
ATOM 12451 C CA . LEU A 1 77 ? 0.098 22.374 -32.214 1.00 0.00 77 LEU A CA 8
ATOM 12452 C C . LEU A 1 77 ? 1.600 22.616 -32.341 1.00 0.00 77 LEU A C 8
ATOM 12453 O O . LEU A 1 77 ? 2.069 23.752 -32.414 1.00 0.00 77 LEU A O 8
ATOM 12469 N N . ASP A 1 78 ? 2.332 21.520 -32.409 1.00 0.00 78 ASP A N 8
ATOM 12470 C CA . ASP A 1 78 ? 3.783 21.534 -32.452 1.00 0.00 78 ASP A CA 8
ATOM 12471 C C . ASP A 1 78 ? 4.236 21.768 -33.880 1.00 0.00 78 ASP A C 8
ATOM 12472 O O . ASP A 1 78 ? 5.201 22.496 -34.143 1.00 0.00 78 ASP A O 8
ATOM 12481 N N . LEU A 1 79 ? 3.519 21.155 -34.807 1.00 0.00 79 LEU A N 8
ATOM 12482 C CA . LEU A 1 79 ? 3.824 21.278 -36.237 1.00 0.00 79 LEU A CA 8
ATOM 12483 C C . LEU A 1 79 ? 3.285 22.644 -36.795 1.00 0.00 79 LEU A C 8
ATOM 12484 O O . LEU A 1 79 ? 2.644 23.385 -36.044 1.00 0.00 79 LEU A O 8
ATOM 12500 N N . PRO A 1 80 ? 3.534 23.003 -38.106 1.00 0.00 80 PRO A N 8
ATOM 12501 C CA . PRO A 1 80 ? 3.070 24.285 -38.667 1.00 0.00 80 PRO A CA 8
ATOM 12502 C C . PRO A 1 80 ? 1.541 24.432 -38.602 1.00 0.00 80 PRO A C 8
ATOM 12503 O O . PRO A 1 80 ? 1.028 25.221 -37.800 1.00 0.00 80 PRO A O 8
ATOM 12514 N N . ASP A 1 81 ? 0.828 23.659 -39.426 1.00 0.00 81 ASP A N 8
ATOM 12515 C CA . ASP A 1 81 ? -0.644 23.630 -39.448 1.00 0.00 81 ASP A CA 8
ATOM 12516 C C . ASP A 1 81 ? -1.087 22.582 -40.461 1.00 0.00 81 ASP A C 8
ATOM 12517 O O . ASP A 1 81 ? -0.408 22.380 -41.476 1.00 0.00 81 ASP A O 8
ATOM 12526 N N . ILE A 1 82 ? -2.172 21.889 -40.168 1.00 0.00 82 ILE A N 8
ATOM 12527 C CA . ILE A 1 82 ? -2.732 20.879 -41.047 1.00 0.00 82 ILE A CA 8
ATOM 12528 C C . ILE A 1 82 ? -4.130 20.520 -40.621 1.00 0.00 82 ILE A C 8
ATOM 12529 O O . ILE A 1 82 ? -4.382 20.214 -39.456 1.00 0.00 82 ILE A O 8
ATOM 12545 N N . ASP A 1 83 ? -5.036 20.618 -41.536 1.00 0.00 83 ASP A N 8
ATOM 12546 C CA . ASP A 1 83 ? -6.361 20.128 -41.310 1.00 0.00 83 ASP A CA 8
ATOM 12547 C C . ASP A 1 83 ? -6.399 18.661 -41.648 1.00 0.00 83 ASP A C 8
ATOM 12548 O O . ASP A 1 83 ? -6.339 18.275 -42.818 1.00 0.00 83 ASP A O 8
ATOM 12557 N N . PHE A 1 84 ? -6.398 17.860 -40.636 1.00 0.00 84 PHE A N 8
ATOM 12558 C CA . PHE A 1 84 ? -6.498 16.439 -40.798 1.00 0.00 84 PHE A CA 8
ATOM 12559 C C . PHE A 1 84 ? -7.587 15.938 -39.894 1.00 0.00 84 PHE A C 8
ATOM 12560 O O . PHE A 1 84 ? -7.910 16.582 -38.883 1.00 0.00 84 PHE A O 8
ATOM 12577 N N . ASP A 1 85 ? -8.157 14.843 -40.245 1.00 0.00 85 ASP A N 8
ATOM 12578 C CA . ASP A 1 85 ? -9.142 14.199 -39.428 1.00 0.00 85 ASP A CA 8
ATOM 12579 C C . ASP A 1 85 ? -8.721 12.763 -39.323 1.00 0.00 85 ASP A C 8
ATOM 12580 O O . ASP A 1 85 ? -8.394 12.146 -40.328 1.00 0.00 85 ASP A O 8
ATOM 12589 N N . LEU A 1 86 ? -8.647 12.243 -38.148 1.00 0.00 86 LEU A N 8
ATOM 12590 C CA . LEU A 1 86 ? -8.169 10.899 -37.995 1.00 0.00 86 LEU A CA 8
ATOM 12591 C C . LEU A 1 86 ? -9.255 10.035 -37.434 1.00 0.00 86 LEU A C 8
ATOM 12592 O O . LEU A 1 86 ? -10.186 10.530 -36.801 1.00 0.00 86 LEU A O 8
ATOM 12608 N N . ASN A 1 87 ? -9.147 8.776 -37.665 1.00 0.00 87 ASN A N 8
ATOM 12609 C CA . ASN A 1 87 ? -10.050 7.840 -37.118 1.00 0.00 87 ASN A CA 8
ATOM 12610 C C . ASN A 1 87 ? -9.282 6.736 -36.408 1.00 0.00 87 ASN A C 8
ATOM 12611 O O . ASN A 1 87 ? -8.529 5.983 -37.041 1.00 0.00 87 ASN A O 8
ATOM 12622 N N . ILE A 1 88 ? -9.429 6.676 -35.112 1.00 0.00 88 ILE A N 8
ATOM 12623 C CA . ILE A 1 88 ? -8.820 5.644 -34.306 1.00 0.00 88 ILE A CA 8
ATOM 12624 C C . ILE A 1 88 ? -9.725 4.431 -34.276 1.00 0.00 88 ILE A C 8
ATOM 12625 O O . ILE A 1 88 ? -10.957 4.562 -34.174 1.00 0.00 88 ILE A O 8
ATOM 12641 N N . MET A 1 89 ? -9.141 3.281 -34.377 1.00 0.00 89 MET A N 8
ATOM 12642 C CA . MET A 1 89 ? -9.850 2.052 -34.281 1.00 0.00 89 MET A CA 8
ATOM 12643 C C . MET A 1 89 ? -8.880 1.017 -33.755 1.00 0.00 89 MET A C 8
ATOM 12644 O O . MET A 1 89 ? -7.682 1.231 -33.779 1.00 0.00 89 MET A O 8
ATOM 12658 N N . THR A 1 90 ? -9.375 -0.031 -33.226 1.00 0.00 90 THR A N 8
ATOM 12659 C CA . THR A 1 90 ? -8.573 -1.144 -32.840 1.00 0.00 90 THR A CA 8
ATOM 12660 C C . THR A 1 90 ? -8.037 -1.858 -34.094 1.00 0.00 90 THR A C 8
ATOM 12661 O O . THR A 1 90 ? -8.700 -1.875 -35.129 1.00 0.00 90 THR A O 8
ATOM 12672 N N . VAL A 1 91 ? -6.837 -2.398 -33.998 1.00 0.00 91 VAL A N 8
ATOM 12673 C CA . VAL A 1 91 ? -6.175 -3.143 -35.088 1.00 0.00 91 VAL A CA 8
ATOM 12674 C C . VAL A 1 91 ? -7.109 -4.232 -35.665 1.00 0.00 91 VAL A C 8
ATOM 12675 O O . VAL A 1 91 ? -7.245 -4.383 -36.892 1.00 0.00 91 VAL A O 8
ATOM 12688 N N . ASP A 1 92 ? -7.782 -4.931 -34.772 1.00 0.00 92 ASP A N 8
ATOM 12689 C CA . ASP A 1 92 ? -8.700 -6.019 -35.129 1.00 0.00 92 ASP A CA 8
ATOM 12690 C C . ASP A 1 92 ? -9.904 -5.510 -35.879 1.00 0.00 92 ASP A C 8
ATOM 12691 O O . ASP A 1 92 ? -10.476 -6.211 -36.707 1.00 0.00 92 ASP A O 8
ATOM 12700 N N . ASP A 1 93 ? -10.259 -4.278 -35.617 1.00 0.00 93 ASP A N 8
ATOM 12701 C CA . ASP A 1 93 ? -11.384 -3.632 -36.273 1.00 0.00 93 ASP A CA 8
ATOM 12702 C C . ASP A 1 93 ? -10.939 -2.960 -37.543 1.00 0.00 93 ASP A C 8
ATOM 12703 O O . ASP A 1 93 ? -11.747 -2.529 -38.353 1.00 0.00 93 ASP A O 8
ATOM 12712 N N . TYR A 1 94 ? -9.656 -2.914 -37.730 1.00 0.00 94 TYR A N 8
ATOM 12713 C CA . TYR A 1 94 ? -9.079 -2.293 -38.874 1.00 0.00 94 TYR A CA 8
ATOM 12714 C C . TYR A 1 94 ? -8.942 -3.252 -40.019 1.00 0.00 94 TYR A C 8
ATOM 12715 O O . TYR A 1 94 ? -9.556 -3.066 -41.078 1.00 0.00 94 TYR A O 8
ATOM 12733 N N . PHE A 1 95 ? -8.160 -4.281 -39.809 1.00 0.00 95 PHE A N 8
ATOM 12734 C CA . PHE A 1 95 ? -7.873 -5.264 -40.850 1.00 0.00 95 PHE A CA 8
ATOM 12735 C C . PHE A 1 95 ? -9.120 -5.984 -41.338 1.00 0.00 95 PHE A C 8
ATOM 12736 O O . PHE A 1 95 ? -9.178 -6.461 -42.451 1.00 0.00 95 PHE A O 8
ATOM 12753 N N . ARG A 1 96 ? -10.124 -6.015 -40.506 1.00 0.00 96 ARG A N 8
ATOM 12754 C CA . ARG A 1 96 ? -11.403 -6.619 -40.860 1.00 0.00 96 ARG A CA 8
ATOM 12755 C C . ARG A 1 96 ? -12.128 -5.824 -41.969 1.00 0.00 96 ARG A C 8
ATOM 12756 O O . ARG A 1 96 ? -13.167 -6.239 -42.470 1.00 0.00 96 ARG A O 8
ATOM 12777 N N . GLN A 1 97 ? -11.605 -4.664 -42.297 1.00 0.00 97 GLN A N 8
ATOM 12778 C CA . GLN A 1 97 ? -12.143 -3.864 -43.378 1.00 0.00 97 GLN A CA 8
ATOM 12779 C C . GLN A 1 97 ? -11.214 -4.006 -44.572 1.00 0.00 97 GLN A C 8
ATOM 12780 O O . GLN A 1 97 ? -11.646 -4.243 -45.700 1.00 0.00 97 GLN A O 8
ATOM 12794 N N . PHE A 1 98 ? -9.929 -3.909 -44.292 1.00 0.00 98 PHE A N 8
ATOM 12795 C CA . PHE A 1 98 ? -8.903 -3.930 -45.309 1.00 0.00 98 PHE A CA 8
ATOM 12796 C C . PHE A 1 98 ? -8.201 -5.259 -45.282 1.00 0.00 98 PHE A C 8
ATOM 12797 O O . PHE A 1 98 ? -7.260 -5.471 -44.502 1.00 0.00 98 PHE A O 8
ATOM 12814 N N . TYR A 1 99 ? -8.671 -6.143 -46.098 1.00 0.00 99 TYR A N 8
ATOM 12815 C CA . TYR A 1 99 ? -8.164 -7.492 -46.147 1.00 0.00 99 TYR A CA 8
ATOM 12816 C C . TYR A 1 99 ? -6.883 -7.603 -46.947 1.00 0.00 99 TYR A C 8
ATOM 12817 O O . TYR A 1 99 ? -6.380 -6.616 -47.489 1.00 0.00 99 TYR A O 8
ATOM 12835 N N . LYS A 1 100 ? -6.360 -8.813 -46.983 1.00 0.00 100 LYS A N 8
ATOM 12836 C CA . LYS A 1 100 ? -5.146 -9.153 -47.681 1.00 0.00 100 LYS A CA 8
ATOM 12837 C C . LYS A 1 100 ? -5.259 -8.805 -49.163 1.00 0.00 100 LYS A C 8
ATOM 12838 O O . LYS A 1 100 ? -5.949 -9.532 -49.906 1.00 0.00 100 LYS A O 8
ATOM 12857 N N . GLY A 1 1 ? -2.698 4.752 -1.381 1.00 0.00 1 GLY A N 9
ATOM 12858 C CA . GLY A 1 1 ? -3.225 3.738 -2.283 1.00 0.00 1 GLY A CA 9
ATOM 12859 C C . GLY A 1 1 ? -2.146 3.247 -3.199 1.00 0.00 1 GLY A C 9
ATOM 12860 O O . GLY A 1 1 ? -1.004 3.712 -3.122 1.00 0.00 1 GLY A O 9
ATOM 12864 N N . HIS A 1 2 ? -2.482 2.332 -4.069 1.00 0.00 2 HIS A N 9
ATOM 12865 C CA . HIS A 1 2 ? -1.520 1.778 -4.987 1.00 0.00 2 HIS A CA 9
ATOM 12866 C C . HIS A 1 2 ? -1.754 2.352 -6.363 1.00 0.00 2 HIS A C 9
ATOM 12867 O O . HIS A 1 2 ? -2.613 1.872 -7.105 1.00 0.00 2 HIS A O 9
ATOM 12881 N N . MET A 1 3 ? -1.041 3.407 -6.676 1.00 0.00 3 MET A N 9
ATOM 12882 C CA . MET A 1 3 ? -1.114 4.005 -7.990 1.00 0.00 3 MET A CA 9
ATOM 12883 C C . MET A 1 3 ? -0.320 3.128 -8.923 1.00 0.00 3 MET A C 9
ATOM 12884 O O . MET A 1 3 ? 0.907 3.211 -8.984 1.00 0.00 3 MET A O 9
ATOM 12898 N N . GLU A 1 4 ? -1.004 2.254 -9.577 1.00 0.00 4 GLU A N 9
ATOM 12899 C CA . GLU A 1 4 ? -0.409 1.291 -10.405 1.00 0.00 4 GLU A CA 9
ATOM 12900 C C . GLU A 1 4 ? -0.295 1.825 -11.822 1.00 0.00 4 GLU A C 9
ATOM 12901 O O . GLU A 1 4 ? -1.028 2.749 -12.200 1.00 0.00 4 GLU A O 9
ATOM 12913 N N . GLY A 1 5 ? 0.613 1.263 -12.584 1.00 0.00 5 GLY A N 9
ATOM 12914 C CA . GLY A 1 5 ? 0.747 1.620 -13.954 1.00 0.00 5 GLY A CA 9
ATOM 12915 C C . GLY A 1 5 ? -0.212 0.832 -14.803 1.00 0.00 5 GLY A C 9
ATOM 12916 O O . GLY A 1 5 ? -1.412 0.797 -14.518 1.00 0.00 5 GLY A O 9
ATOM 12920 N N . LYS A 1 6 ? 0.286 0.176 -15.809 1.00 0.00 6 LYS A N 9
ATOM 12921 C CA . LYS A 1 6 ? -0.526 -0.586 -16.687 1.00 0.00 6 LYS A CA 9
ATOM 12922 C C . LYS A 1 6 ? 0.160 -1.864 -17.011 1.00 0.00 6 LYS A C 9
ATOM 12923 O O . LYS A 1 6 ? 1.383 -1.920 -17.111 1.00 0.00 6 LYS A O 9
ATOM 12942 N N . ASN A 1 7 ? -0.609 -2.871 -17.129 1.00 0.00 7 ASN A N 9
ATOM 12943 C CA . ASN A 1 7 ? -0.132 -4.188 -17.476 1.00 0.00 7 ASN A CA 9
ATOM 12944 C C . ASN A 1 7 ? -0.493 -4.467 -18.892 1.00 0.00 7 ASN A C 9
ATOM 12945 O O . ASN A 1 7 ? 0.157 -5.250 -19.574 1.00 0.00 7 ASN A O 9
ATOM 12956 N N . LYS A 1 8 ? -1.523 -3.815 -19.359 1.00 0.00 8 LYS A N 9
ATOM 12957 C CA . LYS A 1 8 ? -1.923 -4.011 -20.688 1.00 0.00 8 LYS A CA 9
ATOM 12958 C C . LYS A 1 8 ? -1.709 -2.790 -21.546 1.00 0.00 8 LYS A C 9
ATOM 12959 O O . LYS A 1 8 ? -2.466 -1.834 -21.499 1.00 0.00 8 LYS A O 9
ATOM 12978 N N . PHE A 1 9 ? -0.645 -2.812 -22.260 1.00 0.00 9 PHE A N 9
ATOM 12979 C CA . PHE A 1 9 ? -0.407 -1.880 -23.309 1.00 0.00 9 PHE A CA 9
ATOM 12980 C C . PHE A 1 9 ? -1.076 -2.442 -24.509 1.00 0.00 9 PHE A C 9
ATOM 12981 O O . PHE A 1 9 ? -0.802 -3.582 -24.906 1.00 0.00 9 PHE A O 9
ATOM 12998 N N . ASN A 1 10 ? -1.960 -1.694 -25.065 1.00 0.00 10 ASN A N 9
ATOM 12999 C CA . ASN A 1 10 ? -2.790 -2.181 -26.127 1.00 0.00 10 ASN A CA 9
ATOM 13000 C C . ASN A 1 10 ? -2.156 -1.860 -27.429 1.00 0.00 10 ASN A C 9
ATOM 13001 O O . ASN A 1 10 ? -0.989 -1.519 -27.472 1.00 0.00 10 ASN A O 9
ATOM 13012 N N . THR A 1 11 ? -2.862 -2.035 -28.477 1.00 0.00 11 THR A N 9
ATOM 13013 C CA . THR A 1 11 ? -2.369 -1.682 -29.732 1.00 0.00 11 THR A CA 9
ATOM 13014 C C . THR A 1 11 ? -3.523 -1.102 -30.559 1.00 0.00 11 THR A C 9
ATOM 13015 O O . THR A 1 11 ? -4.584 -1.743 -30.752 1.00 0.00 11 THR A O 9
ATOM 13026 N N . TYR A 1 12 ? -3.357 0.134 -30.943 1.00 0.00 12 TYR A N 9
ATOM 13027 C CA . TYR A 1 12 ? -4.354 0.888 -31.658 1.00 0.00 12 TYR A CA 9
ATOM 13028 C C . TYR A 1 12 ? -3.876 1.236 -33.036 1.00 0.00 12 TYR A C 9
ATOM 13029 O O . TYR A 1 12 ? -2.689 1.236 -33.296 1.00 0.00 12 TYR A O 9
ATOM 13047 N N . VAL A 1 13 ? -4.808 1.544 -33.876 1.00 0.00 13 VAL A N 9
ATOM 13048 C CA . VAL A 1 13 ? -4.591 1.950 -35.231 1.00 0.00 13 VAL A CA 9
ATOM 13049 C C . VAL A 1 13 ? -5.285 3.277 -35.477 1.00 0.00 13 VAL A C 9
ATOM 13050 O O . VAL A 1 13 ? -6.416 3.495 -35.033 1.00 0.00 13 VAL A O 9
ATOM 13063 N N . VAL A 1 14 ? -4.610 4.154 -36.137 1.00 0.00 14 VAL A N 9
ATOM 13064 C CA . VAL A 1 14 ? -5.177 5.394 -36.501 1.00 0.00 14 VAL A CA 9
ATOM 13065 C C . VAL A 1 14 ? -5.281 5.468 -37.992 1.00 0.00 14 VAL A C 9
ATOM 13066 O O . VAL A 1 14 ? -4.337 5.176 -38.703 1.00 0.00 14 VAL A O 9
ATOM 13079 N N . SER A 1 15 ? -6.423 5.785 -38.435 1.00 0.00 15 SER A N 9
ATOM 13080 C CA . SER A 1 15 ? -6.710 5.890 -39.814 1.00 0.00 15 SER A CA 9
ATOM 13081 C C . SER A 1 15 ? -6.880 7.362 -40.170 1.00 0.00 15 SER A C 9
ATOM 13082 O O . SER A 1 15 ? -7.846 7.994 -39.750 1.00 0.00 15 SER A O 9
ATOM 13090 N N . PHE A 1 16 ? -5.907 7.917 -40.863 1.00 0.00 16 PHE A N 9
ATOM 13091 C CA . PHE A 1 16 ? -5.946 9.316 -41.237 1.00 0.00 16 PHE A CA 9
ATOM 13092 C C . PHE A 1 16 ? -6.609 9.541 -42.570 1.00 0.00 16 PHE A C 9
ATOM 13093 O O . PHE A 1 16 ? -6.413 8.777 -43.517 1.00 0.00 16 PHE A O 9
ATOM 13110 N N . ASP A 1 17 ? -7.386 10.585 -42.631 1.00 0.00 17 ASP A N 9
ATOM 13111 C CA . ASP A 1 17 ? -8.022 11.047 -43.846 1.00 0.00 17 ASP A CA 9
ATOM 13112 C C . ASP A 1 17 ? -7.718 12.509 -43.997 1.00 0.00 17 ASP A C 9
ATOM 13113 O O . ASP A 1 17 ? -7.861 13.282 -43.040 1.00 0.00 17 ASP A O 9
ATOM 13122 N N . TYR A 1 18 ? -7.259 12.886 -45.156 1.00 0.00 18 TYR A N 9
ATOM 13123 C CA . TYR A 1 18 ? -6.892 14.252 -45.442 1.00 0.00 18 TYR A CA 9
ATOM 13124 C C . TYR A 1 18 ? -6.816 14.416 -46.948 1.00 0.00 18 TYR A C 9
ATOM 13125 O O . TYR A 1 18 ? -6.417 13.474 -47.647 1.00 0.00 18 TYR A O 9
ATOM 13143 N N . PRO A 1 19 ? -7.236 15.562 -47.485 1.00 0.00 19 PRO A N 9
ATOM 13144 C CA . PRO A 1 19 ? -7.129 15.830 -48.909 1.00 0.00 19 PRO A CA 9
ATOM 13145 C C . PRO A 1 19 ? -5.669 15.985 -49.355 1.00 0.00 19 PRO A C 9
ATOM 13146 O O . PRO A 1 19 ? -4.793 16.402 -48.573 1.00 0.00 19 PRO A O 9
ATOM 13157 N N . SER A 1 20 ? -5.428 15.698 -50.617 1.00 0.00 20 SER A N 9
ATOM 13158 C CA . SER A 1 20 ? -4.108 15.697 -51.223 1.00 0.00 20 SER A CA 9
ATOM 13159 C C . SER A 1 20 ? -3.473 17.103 -51.257 1.00 0.00 20 SER A C 9
ATOM 13160 O O . SER A 1 20 ? -2.282 17.250 -51.521 1.00 0.00 20 SER A O 9
ATOM 13168 N N . SER A 1 21 ? -4.261 18.119 -50.972 1.00 0.00 21 SER A N 9
ATOM 13169 C CA . SER A 1 21 ? -3.779 19.478 -50.960 1.00 0.00 21 SER A CA 9
ATOM 13170 C C . SER A 1 21 ? -2.868 19.740 -49.743 1.00 0.00 21 SER A C 9
ATOM 13171 O O . SER A 1 21 ? -2.145 20.732 -49.704 1.00 0.00 21 SER A O 9
ATOM 13179 N N . TYR A 1 22 ? -2.902 18.841 -48.762 1.00 0.00 22 TYR A N 9
ATOM 13180 C CA . TYR A 1 22 ? -2.041 18.965 -47.588 1.00 0.00 22 TYR A CA 9
ATOM 13181 C C . TYR A 1 22 ? -1.029 17.849 -47.561 1.00 0.00 22 TYR A C 9
ATOM 13182 O O . TYR A 1 22 ? -0.478 17.542 -46.509 1.00 0.00 22 TYR A O 9
ATOM 13200 N N . SER A 1 23 ? -0.740 17.295 -48.710 1.00 0.00 23 SER A N 9
ATOM 13201 C CA . SER A 1 23 ? 0.178 16.186 -48.817 1.00 0.00 23 SER A CA 9
ATOM 13202 C C . SER A 1 23 ? 1.556 16.595 -48.286 1.00 0.00 23 SER A C 9
ATOM 13203 O O . SER A 1 23 ? 2.080 15.963 -47.378 1.00 0.00 23 SER A O 9
ATOM 13211 N N . SER A 1 24 ? 2.059 17.733 -48.737 1.00 0.00 24 SER A N 9
ATOM 13212 C CA . SER A 1 24 ? 3.391 18.174 -48.358 1.00 0.00 24 SER A CA 9
ATOM 13213 C C . SER A 1 24 ? 3.411 18.802 -46.953 1.00 0.00 24 SER A C 9
ATOM 13214 O O . SER A 1 24 ? 4.465 19.170 -46.420 1.00 0.00 24 SER A O 9
ATOM 13222 N N . VAL A 1 25 ? 2.245 18.897 -46.361 1.00 0.00 25 VAL A N 9
ATOM 13223 C CA . VAL A 1 25 ? 2.084 19.413 -45.021 1.00 0.00 25 VAL A CA 9
ATOM 13224 C C . VAL A 1 25 ? 2.064 18.265 -44.038 1.00 0.00 25 VAL A C 9
ATOM 13225 O O . VAL A 1 25 ? 2.702 18.301 -42.983 1.00 0.00 25 VAL A O 9
ATOM 13238 N N . PHE A 1 26 ? 1.395 17.222 -44.424 1.00 0.00 26 PHE A N 9
ATOM 13239 C CA . PHE A 1 26 ? 1.182 16.087 -43.585 1.00 0.00 26 PHE A CA 9
ATOM 13240 C C . PHE A 1 26 ? 2.471 15.315 -43.342 1.00 0.00 26 PHE A C 9
ATOM 13241 O O . PHE A 1 26 ? 2.609 14.606 -42.344 1.00 0.00 26 PHE A O 9
ATOM 13258 N N . LEU A 1 27 ? 3.431 15.497 -44.214 1.00 0.00 27 LEU A N 9
ATOM 13259 C CA . LEU A 1 27 ? 4.709 14.808 -44.099 1.00 0.00 27 LEU A CA 9
ATOM 13260 C C . LEU A 1 27 ? 5.419 15.234 -42.808 1.00 0.00 27 LEU A C 9
ATOM 13261 O O . LEU A 1 27 ? 6.315 14.564 -42.332 1.00 0.00 27 LEU A O 9
ATOM 13277 N N . ARG A 1 28 ? 4.985 16.347 -42.253 1.00 0.00 28 ARG A N 9
ATOM 13278 C CA . ARG A 1 28 ? 5.524 16.840 -41.008 1.00 0.00 28 ARG A CA 9
ATOM 13279 C C . ARG A 1 28 ? 4.882 16.045 -39.885 1.00 0.00 28 ARG A C 9
ATOM 13280 O O . ARG A 1 28 ? 5.553 15.451 -39.059 1.00 0.00 28 ARG A O 9
ATOM 13301 N N . LEU A 1 29 ? 3.560 15.964 -39.955 1.00 0.00 29 LEU A N 9
ATOM 13302 C CA . LEU A 1 29 ? 2.717 15.268 -38.982 1.00 0.00 29 LEU A CA 9
ATOM 13303 C C . LEU A 1 29 ? 3.092 13.781 -38.924 1.00 0.00 29 LEU A C 9
ATOM 13304 O O . LEU A 1 29 ? 3.031 13.158 -37.864 1.00 0.00 29 LEU A O 9
ATOM 13320 N N . ARG A 1 30 ? 3.535 13.230 -40.056 1.00 0.00 30 ARG A N 9
ATOM 13321 C CA . ARG A 1 30 ? 3.902 11.819 -40.105 1.00 0.00 30 ARG A CA 9
ATOM 13322 C C . ARG A 1 30 ? 5.170 11.588 -39.301 1.00 0.00 30 ARG A C 9
ATOM 13323 O O . ARG A 1 30 ? 5.321 10.583 -38.615 1.00 0.00 30 ARG A O 9
ATOM 13344 N N . SER A 1 31 ? 6.044 12.553 -39.352 1.00 0.00 31 SER A N 9
ATOM 13345 C CA . SER A 1 31 ? 7.283 12.506 -38.618 1.00 0.00 31 SER A CA 9
ATOM 13346 C C . SER A 1 31 ? 7.010 12.634 -37.122 1.00 0.00 31 SER A C 9
ATOM 13347 O O . SER A 1 31 ? 7.733 12.070 -36.296 1.00 0.00 31 SER A O 9
ATOM 13355 N N . LEU A 1 32 ? 5.929 13.332 -36.787 1.00 0.00 32 LEU A N 9
ATOM 13356 C CA . LEU A 1 32 ? 5.508 13.495 -35.398 1.00 0.00 32 LEU A CA 9
ATOM 13357 C C . LEU A 1 32 ? 5.052 12.168 -34.815 1.00 0.00 32 LEU A C 9
ATOM 13358 O O . LEU A 1 32 ? 5.277 11.880 -33.640 1.00 0.00 32 LEU A O 9
ATOM 13374 N N . MET A 1 33 ? 4.431 11.360 -35.649 1.00 0.00 33 MET A N 9
ATOM 13375 C CA . MET A 1 33 ? 3.930 10.055 -35.251 1.00 0.00 33 MET A CA 9
ATOM 13376 C C . MET A 1 33 ? 5.065 9.180 -34.754 1.00 0.00 33 MET A C 9
ATOM 13377 O O . MET A 1 33 ? 5.026 8.653 -33.634 1.00 0.00 33 MET A O 9
ATOM 13391 N N . TYR A 1 34 ? 6.086 9.054 -35.586 1.00 0.00 34 TYR A N 9
ATOM 13392 C CA . TYR A 1 34 ? 7.238 8.212 -35.290 1.00 0.00 34 TYR A CA 9
ATOM 13393 C C . TYR A 1 34 ? 8.123 8.843 -34.249 1.00 0.00 34 TYR A C 9
ATOM 13394 O O . TYR A 1 34 ? 8.971 8.185 -33.659 1.00 0.00 34 TYR A O 9
ATOM 13412 N N . ASP A 1 35 ? 7.953 10.122 -34.068 1.00 0.00 35 ASP A N 9
ATOM 13413 C CA . ASP A 1 35 ? 8.644 10.856 -33.025 1.00 0.00 35 ASP A CA 9
ATOM 13414 C C . ASP A 1 35 ? 8.119 10.403 -31.674 1.00 0.00 35 ASP A C 9
ATOM 13415 O O . ASP A 1 35 ? 8.860 10.305 -30.694 1.00 0.00 35 ASP A O 9
ATOM 13424 N N . MET A 1 36 ? 6.835 10.110 -31.641 1.00 0.00 36 MET A N 9
ATOM 13425 C CA . MET A 1 36 ? 6.179 9.624 -30.450 1.00 0.00 36 MET A CA 9
ATOM 13426 C C . MET A 1 36 ? 6.260 8.089 -30.352 1.00 0.00 36 MET A C 9
ATOM 13427 O O . MET A 1 36 ? 7.353 7.526 -30.269 1.00 0.00 36 MET A O 9
ATOM 13441 N N . ASN A 1 37 ? 5.123 7.416 -30.374 1.00 0.00 37 ASN A N 9
ATOM 13442 C CA . ASN A 1 37 ? 5.095 5.954 -30.227 1.00 0.00 37 ASN A CA 9
ATOM 13443 C C . ASN A 1 37 ? 4.465 5.235 -31.401 1.00 0.00 37 ASN A C 9
ATOM 13444 O O . ASN A 1 37 ? 4.361 4.020 -31.393 1.00 0.00 37 ASN A O 9
ATOM 13455 N N . PHE A 1 38 ? 4.026 5.959 -32.396 1.00 0.00 38 PHE A N 9
ATOM 13456 C CA . PHE A 1 38 ? 3.384 5.330 -33.554 1.00 0.00 38 PHE A CA 9
ATOM 13457 C C . PHE A 1 38 ? 4.397 4.569 -34.410 1.00 0.00 38 PHE A C 9
ATOM 13458 O O . PHE A 1 38 ? 5.581 4.897 -34.423 1.00 0.00 38 PHE A O 9
ATOM 13475 N N . SER A 1 39 ? 3.936 3.557 -35.104 1.00 0.00 39 SER A N 9
ATOM 13476 C CA . SER A 1 39 ? 4.801 2.721 -35.915 1.00 0.00 39 SER A CA 9
ATOM 13477 C C . SER A 1 39 ? 4.246 2.490 -37.328 1.00 0.00 39 SER A C 9
ATOM 13478 O O . SER A 1 39 ? 3.075 2.781 -37.606 1.00 0.00 39 SER A O 9
ATOM 13486 N N . SER A 1 40 ? 5.099 1.948 -38.202 1.00 0.00 40 SER A N 9
ATOM 13487 C CA . SER A 1 40 ? 4.751 1.660 -39.585 1.00 0.00 40 SER A CA 9
ATOM 13488 C C . SER A 1 40 ? 4.241 0.240 -39.734 1.00 0.00 40 SER A C 9
ATOM 13489 O O . SER A 1 40 ? 3.541 -0.076 -40.704 1.00 0.00 40 SER A O 9
ATOM 13497 N N . ILE A 1 41 ? 4.654 -0.613 -38.823 1.00 0.00 41 ILE A N 9
ATOM 13498 C CA . ILE A 1 41 ? 4.323 -2.019 -38.847 1.00 0.00 41 ILE A CA 9
ATOM 13499 C C . ILE A 1 41 ? 3.641 -2.416 -37.545 1.00 0.00 41 ILE A C 9
ATOM 13500 O O . ILE A 1 41 ? 3.926 -1.842 -36.485 1.00 0.00 41 ILE A O 9
ATOM 13516 N N . VAL A 1 42 ? 2.733 -3.350 -37.643 1.00 0.00 42 VAL A N 9
ATOM 13517 C CA . VAL A 1 42 ? 2.104 -3.962 -36.504 1.00 0.00 42 VAL A CA 9
ATOM 13518 C C . VAL A 1 42 ? 1.711 -5.376 -36.926 1.00 0.00 42 VAL A C 9
ATOM 13519 O O . VAL A 1 42 ? 1.419 -5.615 -38.109 1.00 0.00 42 VAL A O 9
ATOM 13532 N N . ALA A 1 43 ? 1.799 -6.308 -36.023 1.00 0.00 43 ALA A N 9
ATOM 13533 C CA . ALA A 1 43 ? 1.424 -7.660 -36.298 1.00 0.00 43 ALA A CA 9
ATOM 13534 C C . ALA A 1 43 ? -0.081 -7.792 -36.468 1.00 0.00 43 ALA A C 9
ATOM 13535 O O . ALA A 1 43 ? -0.872 -7.243 -35.681 1.00 0.00 43 ALA A O 9
ATOM 13542 N N . ASP A 1 44 ? -0.458 -8.515 -37.496 1.00 0.00 44 ASP A N 9
ATOM 13543 C CA . ASP A 1 44 ? -1.845 -8.831 -37.785 1.00 0.00 44 ASP A CA 9
ATOM 13544 C C . ASP A 1 44 ? -2.214 -9.966 -36.840 1.00 0.00 44 ASP A C 9
ATOM 13545 O O . ASP A 1 44 ? -1.375 -10.407 -36.052 1.00 0.00 44 ASP A O 9
ATOM 13554 N N . GLU A 1 45 ? -3.372 -10.514 -36.978 1.00 0.00 45 GLU A N 9
ATOM 13555 C CA . GLU A 1 45 ? -3.840 -11.558 -36.071 1.00 0.00 45 GLU A CA 9
ATOM 13556 C C . GLU A 1 45 ? -3.137 -12.853 -36.399 1.00 0.00 45 GLU A C 9
ATOM 13557 O O . GLU A 1 45 ? -2.976 -13.735 -35.560 1.00 0.00 45 GLU A O 9
ATOM 13569 N N . TYR A 1 46 ? -2.677 -12.926 -37.627 1.00 0.00 46 TYR A N 9
ATOM 13570 C CA . TYR A 1 46 ? -1.978 -14.075 -38.121 1.00 0.00 46 TYR A CA 9
ATOM 13571 C C . TYR A 1 46 ? -0.518 -14.023 -37.671 1.00 0.00 46 TYR A C 9
ATOM 13572 O O . TYR A 1 46 ? 0.247 -14.964 -37.893 1.00 0.00 46 TYR A O 9
ATOM 13590 N N . GLY A 1 47 ? -0.139 -12.903 -37.058 1.00 0.00 47 GLY A N 9
ATOM 13591 C CA . GLY A 1 47 ? 1.225 -12.708 -36.601 1.00 0.00 47 GLY A CA 9
ATOM 13592 C C . GLY A 1 47 ? 2.103 -12.109 -37.682 1.00 0.00 47 GLY A C 9
ATOM 13593 O O . GLY A 1 47 ? 3.330 -12.127 -37.584 1.00 0.00 47 GLY A O 9
ATOM 13597 N N . ILE A 1 48 ? 1.475 -11.581 -38.713 1.00 0.00 48 ILE A N 9
ATOM 13598 C CA . ILE A 1 48 ? 2.189 -11.014 -39.836 1.00 0.00 48 ILE A CA 9
ATOM 13599 C C . ILE A 1 48 ? 2.400 -9.522 -39.632 1.00 0.00 48 ILE A C 9
ATOM 13600 O O . ILE A 1 48 ? 1.450 -8.802 -39.369 1.00 0.00 48 ILE A O 9
ATOM 13616 N N . PRO A 1 49 ? 3.649 -9.058 -39.703 1.00 0.00 49 PRO A N 9
ATOM 13617 C CA . PRO A 1 49 ? 3.977 -7.643 -39.548 1.00 0.00 49 PRO A CA 9
ATOM 13618 C C . PRO A 1 49 ? 3.495 -6.832 -40.759 1.00 0.00 49 PRO A C 9
ATOM 13619 O O . PRO A 1 49 ? 4.128 -6.816 -41.820 1.00 0.00 49 PRO A O 9
ATOM 13630 N N . ARG A 1 50 ? 2.365 -6.223 -40.609 1.00 0.00 50 ARG A N 9
ATOM 13631 C CA . ARG A 1 50 ? 1.738 -5.463 -41.663 1.00 0.00 50 ARG A CA 9
ATOM 13632 C C . ARG A 1 50 ? 2.255 -4.055 -41.706 1.00 0.00 50 ARG A C 9
ATOM 13633 O O . ARG A 1 50 ? 2.634 -3.501 -40.682 1.00 0.00 50 ARG A O 9
ATOM 13654 N N . GLN A 1 51 ? 2.247 -3.480 -42.877 1.00 0.00 51 GLN A N 9
ATOM 13655 C CA . GLN A 1 51 ? 2.553 -2.086 -43.042 1.00 0.00 51 GLN A CA 9
ATOM 13656 C C . GLN A 1 51 ? 1.272 -1.319 -42.969 1.00 0.00 51 GLN A C 9
ATOM 13657 O O . GLN A 1 51 ? 0.216 -1.794 -43.386 1.00 0.00 51 GLN A O 9
ATOM 13671 N N . LEU A 1 52 ? 1.365 -0.171 -42.441 1.00 0.00 52 LEU A N 9
ATOM 13672 C CA . LEU A 1 52 ? 0.205 0.644 -42.165 1.00 0.00 52 LEU A CA 9
ATOM 13673 C C . LEU A 1 52 ? 0.107 1.830 -43.078 1.00 0.00 52 LEU A C 9
ATOM 13674 O O . LEU A 1 52 ? -0.982 2.360 -43.288 1.00 0.00 52 LEU A O 9
ATOM 13690 N N . ASN A 1 53 ? 1.232 2.179 -43.669 1.00 0.00 53 ASN A N 9
ATOM 13691 C CA . ASN A 1 53 ? 1.470 3.451 -44.432 1.00 0.00 53 ASN A CA 9
ATOM 13692 C C . ASN A 1 53 ? 0.675 3.615 -45.729 1.00 0.00 53 ASN A C 9
ATOM 13693 O O . ASN A 1 53 ? 1.180 4.046 -46.766 1.00 0.00 53 ASN A O 9
ATOM 13704 N N . GLU A 1 54 ? -0.552 3.314 -45.618 1.00 0.00 54 GLU A N 9
ATOM 13705 C CA . GLU A 1 54 ? -1.535 3.512 -46.620 1.00 0.00 54 GLU A CA 9
ATOM 13706 C C . GLU A 1 54 ? -2.317 4.766 -46.229 1.00 0.00 54 GLU A C 9
ATOM 13707 O O . GLU A 1 54 ? -2.697 5.587 -47.065 1.00 0.00 54 GLU A O 9
ATOM 13719 N N . ASN A 1 55 ? -2.469 4.912 -44.909 1.00 0.00 55 ASN A N 9
ATOM 13720 C CA . ASN A 1 55 ? -3.230 5.988 -44.249 1.00 0.00 55 ASN A CA 9
ATOM 13721 C C . ASN A 1 55 ? -3.283 5.678 -42.756 1.00 0.00 55 ASN A C 9
ATOM 13722 O O . ASN A 1 55 ? -3.431 6.568 -41.920 1.00 0.00 55 ASN A O 9
ATOM 13733 N N . SER A 1 56 ? -3.204 4.392 -42.444 1.00 0.00 56 SER A N 9
ATOM 13734 C CA . SER A 1 56 ? -3.256 3.925 -41.104 1.00 0.00 56 SER A CA 9
ATOM 13735 C C . SER A 1 56 ? -1.879 3.890 -40.476 1.00 0.00 56 SER A C 9
ATOM 13736 O O . SER A 1 56 ? -0.872 3.918 -41.168 1.00 0.00 56 SER A O 9
ATOM 13744 N N . PHE A 1 57 ? -1.847 3.899 -39.177 1.00 0.00 57 PHE A N 9
ATOM 13745 C CA . PHE A 1 57 ? -0.637 3.767 -38.408 1.00 0.00 57 PHE A CA 9
ATOM 13746 C C . PHE A 1 57 ? -1.028 3.102 -37.101 1.00 0.00 57 PHE A C 9
ATOM 13747 O O . PHE A 1 57 ? -2.208 3.080 -36.779 1.00 0.00 57 PHE A O 9
ATOM 13764 N N . ALA A 1 58 ? -0.087 2.566 -36.361 1.00 0.00 58 ALA A N 9
ATOM 13765 C CA . ALA A 1 58 ? -0.416 1.856 -35.130 1.00 0.00 58 ALA A CA 9
ATOM 13766 C C . ALA A 1 58 ? 0.386 2.376 -33.983 1.00 0.00 58 ALA A C 9
ATOM 13767 O O . ALA A 1 58 ? 1.394 3.051 -34.184 1.00 0.00 58 ALA A O 9
ATOM 13774 N N . ILE A 1 59 ? -0.054 2.067 -32.793 1.00 0.00 59 ILE A N 9
ATOM 13775 C CA . ILE A 1 59 ? 0.608 2.486 -31.601 1.00 0.00 59 ILE A CA 9
ATOM 13776 C C . ILE A 1 59 ? 0.286 1.522 -30.442 1.00 0.00 59 ILE A C 9
ATOM 13777 O O . ILE A 1 59 ? -0.850 1.077 -30.291 1.00 0.00 59 ILE A O 9
ATOM 13793 N N . THR A 1 60 ? 1.271 1.227 -29.633 1.00 0.00 60 THR A N 9
ATOM 13794 C CA . THR A 1 60 ? 1.130 0.255 -28.544 1.00 0.00 60 THR A CA 9
ATOM 13795 C C . THR A 1 60 ? 0.691 0.934 -27.212 1.00 0.00 60 THR A C 9
ATOM 13796 O O . THR A 1 60 ? 0.956 0.437 -26.108 1.00 0.00 60 THR A O 9
ATOM 13807 N N . THR A 1 61 ? -0.068 1.982 -27.329 1.00 0.00 61 THR A N 9
ATOM 13808 C CA . THR A 1 61 ? -0.479 2.744 -26.187 1.00 0.00 61 THR A CA 9
ATOM 13809 C C . THR A 1 61 ? -1.662 2.045 -25.460 1.00 0.00 61 THR A C 9
ATOM 13810 O O . THR A 1 61 ? -2.228 1.067 -25.957 1.00 0.00 61 THR A O 9
ATOM 13821 N N . SER A 1 62 ? -2.022 2.538 -24.307 1.00 0.00 62 SER A N 9
ATOM 13822 C CA . SER A 1 62 ? -3.098 1.956 -23.556 1.00 0.00 62 SER A CA 9
ATOM 13823 C C . SER A 1 62 ? -4.151 3.018 -23.231 1.00 0.00 62 SER A C 9
ATOM 13824 O O . SER A 1 62 ? -5.183 2.728 -22.602 1.00 0.00 62 SER A O 9
ATOM 13832 N N . LEU A 1 63 ? -3.887 4.242 -23.654 1.00 0.00 63 LEU A N 9
ATOM 13833 C CA . LEU A 1 63 ? -4.819 5.334 -23.463 1.00 0.00 63 LEU A CA 9
ATOM 13834 C C . LEU A 1 63 ? -6.007 5.216 -24.391 1.00 0.00 63 LEU A C 9
ATOM 13835 O O . LEU A 1 63 ? -6.081 4.292 -25.217 1.00 0.00 63 LEU A O 9
ATOM 13851 N N . ALA A 1 64 ? -6.918 6.128 -24.280 1.00 0.00 64 ALA A N 9
ATOM 13852 C CA . ALA A 1 64 ? -8.123 6.008 -25.025 1.00 0.00 64 ALA A CA 9
ATOM 13853 C C . ALA A 1 64 ? -8.006 6.616 -26.393 1.00 0.00 64 ALA A C 9
ATOM 13854 O O . ALA A 1 64 ? -7.068 7.347 -26.677 1.00 0.00 64 ALA A O 9
ATOM 13861 N N . ALA A 1 65 ? -8.992 6.346 -27.216 1.00 0.00 65 ALA A N 9
ATOM 13862 C CA . ALA A 1 65 ? -9.027 6.803 -28.594 1.00 0.00 65 ALA A CA 9
ATOM 13863 C C . ALA A 1 65 ? -8.914 8.312 -28.707 1.00 0.00 65 ALA A C 9
ATOM 13864 O O . ALA A 1 65 ? -8.074 8.824 -29.446 1.00 0.00 65 ALA A O 9
ATOM 13871 N N . SER A 1 66 ? -9.680 9.013 -27.930 1.00 0.00 66 SER A N 9
ATOM 13872 C CA . SER A 1 66 ? -9.645 10.449 -27.994 1.00 0.00 66 SER A CA 9
ATOM 13873 C C . SER A 1 66 ? -8.484 11.032 -27.189 1.00 0.00 66 SER A C 9
ATOM 13874 O O . SER A 1 66 ? -8.267 12.246 -27.162 1.00 0.00 66 SER A O 9
ATOM 13882 N N . GLU A 1 67 ? -7.717 10.157 -26.570 1.00 0.00 67 GLU A N 9
ATOM 13883 C CA . GLU A 1 67 ? -6.507 10.558 -25.928 1.00 0.00 67 GLU A CA 9
ATOM 13884 C C . GLU A 1 67 ? -5.438 10.532 -26.997 1.00 0.00 67 GLU A C 9
ATOM 13885 O O . GLU A 1 67 ? -4.633 11.447 -27.094 1.00 0.00 67 GLU A O 9
ATOM 13897 N N . ILE A 1 68 ? -5.470 9.469 -27.847 1.00 0.00 68 ILE A N 9
ATOM 13898 C CA . ILE A 1 68 ? -4.545 9.378 -28.989 1.00 0.00 68 ILE A CA 9
ATOM 13899 C C . ILE A 1 68 ? -4.772 10.566 -29.883 1.00 0.00 68 ILE A C 9
ATOM 13900 O O . ILE A 1 68 ? -3.823 11.201 -30.327 1.00 0.00 68 ILE A O 9
ATOM 13916 N N . GLU A 1 69 ? -6.050 10.861 -30.135 1.00 0.00 69 GLU A N 9
ATOM 13917 C CA . GLU A 1 69 ? -6.422 12.010 -30.927 1.00 0.00 69 GLU A CA 9
ATOM 13918 C C . GLU A 1 69 ? -5.796 13.262 -30.385 1.00 0.00 69 GLU A C 9
ATOM 13919 O O . GLU A 1 69 ? -5.074 13.911 -31.093 1.00 0.00 69 GLU A O 9
ATOM 13931 N N . ASP A 1 70 ? -6.037 13.561 -29.108 1.00 0.00 70 ASP A N 9
ATOM 13932 C CA . ASP A 1 70 ? -5.505 14.790 -28.479 1.00 0.00 70 ASP A CA 9
ATOM 13933 C C . ASP A 1 70 ? -3.998 14.872 -28.594 1.00 0.00 70 ASP A C 9
ATOM 13934 O O . ASP A 1 70 ? -3.457 15.933 -28.900 1.00 0.00 70 ASP A O 9
ATOM 13943 N N . LEU A 1 71 ? -3.337 13.734 -28.413 1.00 0.00 71 LEU A N 9
ATOM 13944 C CA . LEU A 1 71 ? -1.895 13.626 -28.599 1.00 0.00 71 LEU A CA 9
ATOM 13945 C C . LEU A 1 71 ? -1.497 14.111 -29.987 1.00 0.00 71 LEU A C 9
ATOM 13946 O O . LEU A 1 71 ? -0.624 14.952 -30.137 1.00 0.00 71 LEU A O 9
ATOM 13962 N N . ILE A 1 72 ? -2.182 13.618 -30.981 1.00 0.00 72 ILE A N 9
ATOM 13963 C CA . ILE A 1 72 ? -1.894 13.961 -32.351 1.00 0.00 72 ILE A CA 9
ATOM 13964 C C . ILE A 1 72 ? -2.335 15.404 -32.646 1.00 0.00 72 ILE A C 9
ATOM 13965 O O . ILE A 1 72 ? -1.609 16.178 -33.278 1.00 0.00 72 ILE A O 9
ATOM 13981 N N . ARG A 1 73 ? -3.506 15.763 -32.143 1.00 0.00 73 ARG A N 9
ATOM 13982 C CA . ARG A 1 73 ? -4.093 17.067 -32.376 1.00 0.00 73 ARG A CA 9
ATOM 13983 C C . ARG A 1 73 ? -3.221 18.179 -31.807 1.00 0.00 73 ARG A C 9
ATOM 13984 O O . ARG A 1 73 ? -3.142 19.261 -32.382 1.00 0.00 73 ARG A O 9
ATOM 14005 N N . LEU A 1 74 ? -2.549 17.922 -30.686 1.00 0.00 74 LEU A N 9
ATOM 14006 C CA . LEU A 1 74 ? -1.715 18.943 -30.085 1.00 0.00 74 LEU A CA 9
ATOM 14007 C C . LEU A 1 74 ? -0.353 19.017 -30.789 1.00 0.00 74 LEU A C 9
ATOM 14008 O O . LEU A 1 74 ? 0.365 19.994 -30.671 1.00 0.00 74 LEU A O 9
ATOM 14024 N N . LYS A 1 75 ? -0.031 17.990 -31.569 1.00 0.00 75 LYS A N 9
ATOM 14025 C CA . LYS A 1 75 ? 1.194 17.987 -32.368 1.00 0.00 75 LYS A CA 9
ATOM 14026 C C . LYS A 1 75 ? 0.949 18.700 -33.683 1.00 0.00 75 LYS A C 9
ATOM 14027 O O . LYS A 1 75 ? 1.869 19.054 -34.403 1.00 0.00 75 LYS A O 9
ATOM 14046 N N . CYS A 1 76 ? -0.307 18.962 -33.960 1.00 0.00 76 CYS A N 9
ATOM 14047 C CA . CYS A 1 76 ? -0.700 19.682 -35.150 1.00 0.00 76 CYS A CA 9
ATOM 14048 C C . CYS A 1 76 ? -0.522 21.185 -34.908 1.00 0.00 76 CYS A C 9
ATOM 14049 O O . CYS A 1 76 ? -0.717 22.017 -35.797 1.00 0.00 76 CYS A O 9
ATOM 14057 N N . LEU A 1 77 ? -0.151 21.518 -33.685 1.00 0.00 77 LEU A N 9
ATOM 14058 C CA . LEU A 1 77 ? 0.138 22.871 -33.312 1.00 0.00 77 LEU A CA 9
ATOM 14059 C C . LEU A 1 77 ? 1.585 23.169 -33.670 1.00 0.00 77 LEU A C 9
ATOM 14060 O O . LEU A 1 77 ? 2.001 24.320 -33.722 1.00 0.00 77 LEU A O 9
ATOM 14076 N N . ASP A 1 78 ? 2.339 22.105 -33.924 1.00 0.00 78 ASP A N 9
ATOM 14077 C CA . ASP A 1 78 ? 3.739 22.210 -34.306 1.00 0.00 78 ASP A CA 9
ATOM 14078 C C . ASP A 1 78 ? 3.819 22.567 -35.751 1.00 0.00 78 ASP A C 9
ATOM 14079 O O . ASP A 1 78 ? 4.513 23.513 -36.144 1.00 0.00 78 ASP A O 9
ATOM 14088 N N . LEU A 1 79 ? 3.065 21.825 -36.526 1.00 0.00 79 LEU A N 9
ATOM 14089 C CA . LEU A 1 79 ? 3.041 21.960 -37.982 1.00 0.00 79 LEU A CA 9
ATOM 14090 C C . LEU A 1 79 ? 2.311 23.253 -38.400 1.00 0.00 79 LEU A C 9
ATOM 14091 O O . LEU A 1 79 ? 1.577 23.832 -37.587 1.00 0.00 79 LEU A O 9
ATOM 14107 N N . PRO A 1 80 ? 2.531 23.735 -39.657 1.00 0.00 80 PRO A N 9
ATOM 14108 C CA . PRO A 1 80 ? 1.864 24.930 -40.180 1.00 0.00 80 PRO A CA 9
ATOM 14109 C C . PRO A 1 80 ? 0.327 24.854 -40.068 1.00 0.00 80 PRO A C 9
ATOM 14110 O O . PRO A 1 80 ? -0.261 25.492 -39.181 1.00 0.00 80 PRO A O 9
ATOM 14121 N N . ASP A 1 81 ? -0.312 24.043 -40.923 1.00 0.00 81 ASP A N 9
ATOM 14122 C CA . ASP A 1 81 ? -1.786 23.885 -40.901 1.00 0.00 81 ASP A CA 9
ATOM 14123 C C . ASP A 1 81 ? -2.261 22.768 -41.817 1.00 0.00 81 ASP A C 9
ATOM 14124 O O . ASP A 1 81 ? -1.861 22.692 -42.976 1.00 0.00 81 ASP A O 9
ATOM 14133 N N . ILE A 1 82 ? -3.107 21.910 -41.280 1.00 0.00 82 ILE A N 9
ATOM 14134 C CA . ILE A 1 82 ? -3.737 20.846 -42.013 1.00 0.00 82 ILE A CA 9
ATOM 14135 C C . ILE A 1 82 ? -5.029 20.439 -41.333 1.00 0.00 82 ILE A C 9
ATOM 14136 O O . ILE A 1 82 ? -5.069 20.170 -40.131 1.00 0.00 82 ILE A O 9
ATOM 14152 N N . ASP A 1 83 ? -6.077 20.493 -42.074 1.00 0.00 83 ASP A N 9
ATOM 14153 C CA . ASP A 1 83 ? -7.347 19.988 -41.630 1.00 0.00 83 ASP A CA 9
ATOM 14154 C C . ASP A 1 83 ? -7.461 18.529 -42.006 1.00 0.00 83 ASP A C 9
ATOM 14155 O O . ASP A 1 83 ? -7.711 18.183 -43.169 1.00 0.00 83 ASP A O 9
ATOM 14164 N N . PHE A 1 84 ? -7.202 17.689 -41.049 1.00 0.00 84 PHE A N 9
ATOM 14165 C CA . PHE A 1 84 ? -7.241 16.259 -41.244 1.00 0.00 84 PHE A CA 9
ATOM 14166 C C . PHE A 1 84 ? -8.237 15.644 -40.289 1.00 0.00 84 PHE A C 9
ATOM 14167 O O . PHE A 1 84 ? -8.579 16.246 -39.252 1.00 0.00 84 PHE A O 9
ATOM 14184 N N . ASP A 1 85 ? -8.691 14.484 -40.618 1.00 0.00 85 ASP A N 9
ATOM 14185 C CA . ASP A 1 85 ? -9.584 13.731 -39.776 1.00 0.00 85 ASP A CA 9
ATOM 14186 C C . ASP A 1 85 ? -8.941 12.399 -39.516 1.00 0.00 85 ASP A C 9
ATOM 14187 O O . ASP A 1 85 ? -8.321 11.837 -40.406 1.00 0.00 85 ASP A O 9
ATOM 14196 N N . LEU A 1 86 ? -9.001 11.927 -38.317 1.00 0.00 86 LEU A N 9
ATOM 14197 C CA . LEU A 1 86 ? -8.426 10.657 -38.020 1.00 0.00 86 LEU A CA 9
ATOM 14198 C C . LEU A 1 86 ? -9.444 9.808 -37.324 1.00 0.00 86 LEU A C 9
ATOM 14199 O O . LEU A 1 86 ? -10.293 10.321 -36.594 1.00 0.00 86 LEU A O 9
ATOM 14215 N N . ASN A 1 87 ? -9.398 8.551 -37.567 1.00 0.00 87 ASN A N 9
ATOM 14216 C CA . ASN A 1 87 ? -10.217 7.640 -36.862 1.00 0.00 87 ASN A CA 9
ATOM 14217 C C . ASN A 1 87 ? -9.352 6.687 -36.085 1.00 0.00 87 ASN A C 9
ATOM 14218 O O . ASN A 1 87 ? -8.554 5.955 -36.668 1.00 0.00 87 ASN A O 9
ATOM 14229 N N . ILE A 1 88 ? -9.459 6.735 -34.790 1.00 0.00 88 ILE A N 9
ATOM 14230 C CA . ILE A 1 88 ? -8.772 5.792 -33.947 1.00 0.00 88 ILE A CA 9
ATOM 14231 C C . ILE A 1 88 ? -9.622 4.543 -33.793 1.00 0.00 88 ILE A C 9
ATOM 14232 O O . ILE A 1 88 ? -10.840 4.632 -33.560 1.00 0.00 88 ILE A O 9
ATOM 14248 N N . MET A 1 89 ? -8.998 3.413 -33.932 1.00 0.00 89 MET A N 9
ATOM 14249 C CA . MET A 1 89 ? -9.621 2.141 -33.732 1.00 0.00 89 MET A CA 9
ATOM 14250 C C . MET A 1 89 ? -8.542 1.212 -33.210 1.00 0.00 89 MET A C 9
ATOM 14251 O O . MET A 1 89 ? -7.380 1.507 -33.341 1.00 0.00 89 MET A O 9
ATOM 14265 N N . THR A 1 90 ? -8.902 0.177 -32.567 1.00 0.00 90 THR A N 9
ATOM 14266 C CA . THR A 1 90 ? -7.968 -0.834 -32.174 1.00 0.00 90 THR A CA 9
ATOM 14267 C C . THR A 1 90 ? -7.472 -1.637 -33.388 1.00 0.00 90 THR A C 9
ATOM 14268 O O . THR A 1 90 ? -8.205 -1.812 -34.354 1.00 0.00 90 THR A O 9
ATOM 14279 N N . VAL A 1 91 ? -6.224 -2.091 -33.329 1.00 0.00 91 VAL A N 9
ATOM 14280 C CA . VAL A 1 91 ? -5.586 -2.902 -34.392 1.00 0.00 91 VAL A CA 9
ATOM 14281 C C . VAL A 1 91 ? -6.457 -4.110 -34.769 1.00 0.00 91 VAL A C 9
ATOM 14282 O O . VAL A 1 91 ? -6.668 -4.401 -35.956 1.00 0.00 91 VAL A O 9
ATOM 14295 N N . ASP A 1 92 ? -6.989 -4.765 -33.757 1.00 0.00 92 ASP A N 9
ATOM 14296 C CA . ASP A 1 92 ? -7.847 -5.941 -33.933 1.00 0.00 92 ASP A CA 9
ATOM 14297 C C . ASP A 1 92 ? -9.109 -5.567 -34.685 1.00 0.00 92 ASP A C 9
ATOM 14298 O O . ASP A 1 92 ? -9.575 -6.291 -35.550 1.00 0.00 92 ASP A O 9
ATOM 14307 N N . ASP A 1 93 ? -9.586 -4.379 -34.413 1.00 0.00 93 ASP A N 9
ATOM 14308 C CA . ASP A 1 93 ? -10.813 -3.875 -34.999 1.00 0.00 93 ASP A CA 9
ATOM 14309 C C . ASP A 1 93 ? -10.536 -3.219 -36.335 1.00 0.00 93 ASP A C 9
ATOM 14310 O O . ASP A 1 93 ? -11.453 -2.798 -37.049 1.00 0.00 93 ASP A O 9
ATOM 14319 N N . TYR A 1 94 ? -9.272 -3.165 -36.676 1.00 0.00 94 TYR A N 9
ATOM 14320 C CA . TYR A 1 94 ? -8.820 -2.648 -37.933 1.00 0.00 94 TYR A CA 9
ATOM 14321 C C . TYR A 1 94 ? -8.665 -3.744 -38.945 1.00 0.00 94 TYR A C 9
ATOM 14322 O O . TYR A 1 94 ? -9.347 -3.746 -39.974 1.00 0.00 94 TYR A O 9
ATOM 14340 N N . PHE A 1 95 ? -7.782 -4.677 -38.649 1.00 0.00 95 PHE A N 9
ATOM 14341 C CA . PHE A 1 95 ? -7.464 -5.771 -39.563 1.00 0.00 95 PHE A CA 9
ATOM 14342 C C . PHE A 1 95 ? -8.664 -6.595 -39.943 1.00 0.00 95 PHE A C 9
ATOM 14343 O O . PHE A 1 95 ? -8.731 -7.119 -41.042 1.00 0.00 95 PHE A O 9
ATOM 14360 N N . ARG A 1 96 ? -9.632 -6.646 -39.053 1.00 0.00 96 ARG A N 9
ATOM 14361 C CA . ARG A 1 96 ? -10.879 -7.370 -39.288 1.00 0.00 96 ARG A CA 9
ATOM 14362 C C . ARG A 1 96 ? -11.649 -6.847 -40.520 1.00 0.00 96 ARG A C 9
ATOM 14363 O O . ARG A 1 96 ? -12.465 -7.564 -41.095 1.00 0.00 96 ARG A O 9
ATOM 14384 N N . GLN A 1 97 ? -11.365 -5.611 -40.927 1.00 0.00 97 GLN A N 9
ATOM 14385 C CA . GLN A 1 97 ? -12.019 -5.010 -42.086 1.00 0.00 97 GLN A CA 9
ATOM 14386 C C . GLN A 1 97 ? -11.326 -5.488 -43.342 1.00 0.00 97 GLN A C 9
ATOM 14387 O O . GLN A 1 97 ? -11.962 -5.940 -44.289 1.00 0.00 97 GLN A O 9
ATOM 14401 N N . PHE A 1 98 ? -10.014 -5.400 -43.327 1.00 0.00 98 PHE A N 9
ATOM 14402 C CA . PHE A 1 98 ? -9.189 -5.791 -44.460 1.00 0.00 98 PHE A CA 9
ATOM 14403 C C . PHE A 1 98 ? -9.057 -7.314 -44.556 1.00 0.00 98 PHE A C 9
ATOM 14404 O O . PHE A 1 98 ? -9.610 -8.047 -43.727 1.00 0.00 98 PHE A O 9
ATOM 14421 N N . TYR A 1 99 ? -8.362 -7.783 -45.570 1.00 0.00 99 TYR A N 9
ATOM 14422 C CA . TYR A 1 99 ? -8.174 -9.200 -45.768 1.00 0.00 99 TYR A CA 9
ATOM 14423 C C . TYR A 1 99 ? -6.726 -9.598 -45.610 1.00 0.00 99 TYR A C 9
ATOM 14424 O O . TYR A 1 99 ? -5.852 -8.748 -45.445 1.00 0.00 99 TYR A O 9
ATOM 14442 N N . LYS A 1 100 ? -6.498 -10.889 -45.666 1.00 0.00 100 LYS A N 9
ATOM 14443 C CA . LYS A 1 100 ? -5.193 -11.487 -45.565 1.00 0.00 100 LYS A CA 9
ATOM 14444 C C . LYS A 1 100 ? -4.314 -11.032 -46.732 1.00 0.00 100 LYS A C 9
ATOM 14445 O O . LYS A 1 100 ? -4.578 -11.445 -47.874 1.00 0.00 100 LYS A O 9
ATOM 14464 N N . GLY A 1 1 ? -0.802 0.043 0.041 1.00 0.00 1 GLY A N 10
ATOM 14465 C CA . GLY A 1 1 ? -1.525 -0.562 -1.072 1.00 0.00 1 GLY A CA 10
ATOM 14466 C C . GLY A 1 1 ? -0.733 -0.434 -2.338 1.00 0.00 1 GLY A C 10
ATOM 14467 O O . GLY A 1 1 ? 0.463 -0.112 -2.298 1.00 0.00 1 GLY A O 10
ATOM 14471 N N . HIS A 1 2 ? -1.361 -0.668 -3.455 1.00 0.00 2 HIS A N 10
ATOM 14472 C CA . HIS A 1 2 ? -0.691 -0.583 -4.716 1.00 0.00 2 HIS A CA 10
ATOM 14473 C C . HIS A 1 2 ? -1.464 0.369 -5.598 1.00 0.00 2 HIS A C 10
ATOM 14474 O O . HIS A 1 2 ? -2.355 -0.055 -6.331 1.00 0.00 2 HIS A O 10
ATOM 14488 N N . MET A 1 3 ? -1.214 1.671 -5.443 1.00 0.00 3 MET A N 10
ATOM 14489 C CA . MET A 1 3 ? -1.882 2.670 -6.284 1.00 0.00 3 MET A CA 10
ATOM 14490 C C . MET A 1 3 ? -1.304 2.587 -7.685 1.00 0.00 3 MET A C 10
ATOM 14491 O O . MET A 1 3 ? -0.248 3.151 -8.012 1.00 0.00 3 MET A O 10
ATOM 14505 N N . GLU A 1 4 ? -1.960 1.825 -8.474 1.00 0.00 4 GLU A N 10
ATOM 14506 C CA . GLU A 1 4 ? -1.492 1.437 -9.725 1.00 0.00 4 GLU A CA 10
ATOM 14507 C C . GLU A 1 4 ? -2.233 2.171 -10.817 1.00 0.00 4 GLU A C 10
ATOM 14508 O O . GLU A 1 4 ? -3.412 2.541 -10.652 1.00 0.00 4 GLU A O 10
ATOM 14520 N N . GLY A 1 5 ? -1.559 2.399 -11.900 1.00 0.00 5 GLY A N 10
ATOM 14521 C CA . GLY A 1 5 ? -2.180 2.985 -13.024 1.00 0.00 5 GLY A CA 10
ATOM 14522 C C . GLY A 1 5 ? -2.798 1.912 -13.861 1.00 0.00 5 GLY A C 10
ATOM 14523 O O . GLY A 1 5 ? -4.017 1.742 -13.853 1.00 0.00 5 GLY A O 10
ATOM 14527 N N . LYS A 1 6 ? -1.947 1.137 -14.524 1.00 0.00 6 LYS A N 10
ATOM 14528 C CA . LYS A 1 6 ? -2.339 0.043 -15.374 1.00 0.00 6 LYS A CA 10
ATOM 14529 C C . LYS A 1 6 ? -1.070 -0.511 -15.981 1.00 0.00 6 LYS A C 10
ATOM 14530 O O . LYS A 1 6 ? -0.048 0.174 -16.009 1.00 0.00 6 LYS A O 10
ATOM 14549 N N . ASN A 1 7 ? -1.111 -1.714 -16.417 1.00 0.00 7 ASN A N 10
ATOM 14550 C CA . ASN A 1 7 ? -0.003 -2.295 -17.138 1.00 0.00 7 ASN A CA 10
ATOM 14551 C C . ASN A 1 7 ? -0.492 -2.734 -18.493 1.00 0.00 7 ASN A C 10
ATOM 14552 O O . ASN A 1 7 ? 0.245 -3.312 -19.284 1.00 0.00 7 ASN A O 10
ATOM 14563 N N . LYS A 1 8 ? -1.743 -2.448 -18.760 1.00 0.00 8 LYS A N 10
ATOM 14564 C CA . LYS A 1 8 ? -2.353 -2.870 -19.964 1.00 0.00 8 LYS A CA 10
ATOM 14565 C C . LYS A 1 8 ? -2.218 -1.817 -21.041 1.00 0.00 8 LYS A C 10
ATOM 14566 O O . LYS A 1 8 ? -3.006 -0.868 -21.118 1.00 0.00 8 LYS A O 10
ATOM 14585 N N . PHE A 1 9 ? -1.176 -1.940 -21.802 1.00 0.00 9 PHE A N 10
ATOM 14586 C CA . PHE A 1 9 ? -1.000 -1.138 -22.974 1.00 0.00 9 PHE A CA 10
ATOM 14587 C C . PHE A 1 9 ? -1.852 -1.748 -24.046 1.00 0.00 9 PHE A C 10
ATOM 14588 O O . PHE A 1 9 ? -1.778 -2.949 -24.288 1.00 0.00 9 PHE A O 10
ATOM 14605 N N . ASN A 1 10 ? -2.677 -0.959 -24.653 1.00 0.00 10 ASN A N 10
ATOM 14606 C CA . ASN A 1 10 ? -3.620 -1.478 -25.622 1.00 0.00 10 ASN A CA 10
ATOM 14607 C C . ASN A 1 10 ? -2.968 -1.428 -26.975 1.00 0.00 10 ASN A C 10
ATOM 14608 O O . ASN A 1 10 ? -1.793 -1.087 -27.082 1.00 0.00 10 ASN A O 10
ATOM 14619 N N . THR A 1 11 ? -3.678 -1.766 -27.993 1.00 0.00 11 THR A N 10
ATOM 14620 C CA . THR A 1 11 ? -3.124 -1.691 -29.292 1.00 0.00 11 THR A CA 10
ATOM 14621 C C . THR A 1 11 ? -4.168 -1.134 -30.280 1.00 0.00 11 THR A C 10
ATOM 14622 O O . THR A 1 11 ? -5.265 -1.703 -30.498 1.00 0.00 11 THR A O 10
ATOM 14633 N N . TYR A 1 12 ? -3.854 0.005 -30.829 1.00 0.00 12 TYR A N 10
ATOM 14634 C CA . TYR A 1 12 ? -4.759 0.714 -31.678 1.00 0.00 12 TYR A CA 10
ATOM 14635 C C . TYR A 1 12 ? -4.188 0.945 -33.037 1.00 0.00 12 TYR A C 10
ATOM 14636 O O . TYR A 1 12 ? -2.989 0.864 -33.240 1.00 0.00 12 TYR A O 10
ATOM 14654 N N . VAL A 1 13 ? -5.064 1.240 -33.933 1.00 0.00 13 VAL A N 10
ATOM 14655 C CA . VAL A 1 13 ? -4.771 1.592 -35.289 1.00 0.00 13 VAL A CA 10
ATOM 14656 C C . VAL A 1 13 ? -5.486 2.888 -35.618 1.00 0.00 13 VAL A C 10
ATOM 14657 O O . VAL A 1 13 ? -6.645 3.080 -35.258 1.00 0.00 13 VAL A O 10
ATOM 14670 N N . VAL A 1 14 ? -4.805 3.766 -36.263 1.00 0.00 14 VAL A N 10
ATOM 14671 C CA . VAL A 1 14 ? -5.380 4.992 -36.669 1.00 0.00 14 VAL A CA 10
ATOM 14672 C C . VAL A 1 14 ? -5.446 5.024 -38.164 1.00 0.00 14 VAL A C 10
ATOM 14673 O O . VAL A 1 14 ? -4.529 4.615 -38.828 1.00 0.00 14 VAL A O 10
ATOM 14686 N N . SER A 1 15 ? -6.548 5.420 -38.665 1.00 0.00 15 SER A N 10
ATOM 14687 C CA . SER A 1 15 ? -6.748 5.547 -40.068 1.00 0.00 15 SER A CA 10
ATOM 14688 C C . SER A 1 15 ? -6.886 7.018 -40.407 1.00 0.00 15 SER A C 10
ATOM 14689 O O . SER A 1 15 ? -7.817 7.670 -39.955 1.00 0.00 15 SER A O 10
ATOM 14697 N N . PHE A 1 16 ? -5.920 7.554 -41.116 1.00 0.00 16 PHE A N 10
ATOM 14698 C CA . PHE A 1 16 ? -5.949 8.953 -41.493 1.00 0.00 16 PHE A CA 10
ATOM 14699 C C . PHE A 1 16 ? -6.569 9.139 -42.851 1.00 0.00 16 PHE A C 10
ATOM 14700 O O . PHE A 1 16 ? -6.554 8.226 -43.689 1.00 0.00 16 PHE A O 10
ATOM 14717 N N . ASP A 1 17 ? -7.151 10.288 -43.059 1.00 0.00 17 ASP A N 10
ATOM 14718 C CA . ASP A 1 17 ? -7.692 10.637 -44.352 1.00 0.00 17 ASP A CA 10
ATOM 14719 C C . ASP A 1 17 ? -7.508 12.079 -44.525 1.00 0.00 17 ASP A C 10
ATOM 14720 O O . ASP A 1 17 ? -7.747 12.854 -43.580 1.00 0.00 17 ASP A O 10
ATOM 14729 N N . TYR A 1 18 ? -7.073 12.455 -45.677 1.00 0.00 18 TYR A N 10
ATOM 14730 C CA . TYR A 1 18 ? -6.720 13.809 -45.950 1.00 0.00 18 TYR A CA 10
ATOM 14731 C C . TYR A 1 18 ? -6.451 13.943 -47.445 1.00 0.00 18 TYR A C 10
ATOM 14732 O O . TYR A 1 18 ? -6.105 12.945 -48.085 1.00 0.00 18 TYR A O 10
ATOM 14750 N N . PRO A 1 19 ? -6.626 15.133 -48.036 1.00 0.00 19 PRO A N 10
ATOM 14751 C CA . PRO A 1 19 ? -6.333 15.329 -49.443 1.00 0.00 19 PRO A CA 10
ATOM 14752 C C . PRO A 1 19 ? -4.829 15.276 -49.711 1.00 0.00 19 PRO A C 10
ATOM 14753 O O . PRO A 1 19 ? -4.013 15.739 -48.889 1.00 0.00 19 PRO A O 10
ATOM 14764 N N . SER A 1 20 ? -4.472 14.770 -50.872 1.00 0.00 20 SER A N 10
ATOM 14765 C CA . SER A 1 20 ? -3.085 14.558 -51.260 1.00 0.00 20 SER A CA 10
ATOM 14766 C C . SER A 1 20 ? -2.326 15.881 -51.447 1.00 0.00 20 SER A C 10
ATOM 14767 O O . SER A 1 20 ? -1.107 15.894 -51.560 1.00 0.00 20 SER A O 10
ATOM 14775 N N . SER A 1 21 ? -3.051 16.982 -51.458 1.00 0.00 21 SER A N 10
ATOM 14776 C CA . SER A 1 21 ? -2.464 18.295 -51.562 1.00 0.00 21 SER A CA 10
ATOM 14777 C C . SER A 1 21 ? -1.563 18.570 -50.337 1.00 0.00 21 SER A C 10
ATOM 14778 O O . SER A 1 21 ? -0.530 19.233 -50.434 1.00 0.00 21 SER A O 10
ATOM 14786 N N . TYR A 1 22 ? -1.930 17.985 -49.198 1.00 0.00 22 TYR A N 10
ATOM 14787 C CA . TYR A 1 22 ? -1.170 18.159 -47.970 1.00 0.00 22 TYR A CA 10
ATOM 14788 C C . TYR A 1 22 ? -0.125 17.082 -47.811 1.00 0.00 22 TYR A C 10
ATOM 14789 O O . TYR A 1 22 ? 0.415 16.929 -46.745 1.00 0.00 22 TYR A O 10
ATOM 14807 N N . SER A 1 23 ? 0.180 16.369 -48.865 1.00 0.00 23 SER A N 10
ATOM 14808 C CA . SER A 1 23 ? 1.138 15.265 -48.804 1.00 0.00 23 SER A CA 10
ATOM 14809 C C . SER A 1 23 ? 2.491 15.780 -48.319 1.00 0.00 23 SER A C 10
ATOM 14810 O O . SER A 1 23 ? 3.092 15.206 -47.440 1.00 0.00 23 SER A O 10
ATOM 14818 N N . SER A 1 24 ? 2.865 16.939 -48.792 1.00 0.00 24 SER A N 10
ATOM 14819 C CA . SER A 1 24 ? 4.136 17.534 -48.496 1.00 0.00 24 SER A CA 10
ATOM 14820 C C . SER A 1 24 ? 4.190 18.103 -47.073 1.00 0.00 24 SER A C 10
ATOM 14821 O O . SER A 1 24 ? 5.261 18.284 -46.494 1.00 0.00 24 SER A O 10
ATOM 14829 N N . VAL A 1 25 ? 3.044 18.329 -46.501 1.00 0.00 25 VAL A N 10
ATOM 14830 C CA . VAL A 1 25 ? 2.987 18.916 -45.187 1.00 0.00 25 VAL A CA 10
ATOM 14831 C C . VAL A 1 25 ? 2.644 17.830 -44.156 1.00 0.00 25 VAL A C 10
ATOM 14832 O O . VAL A 1 25 ? 2.908 17.962 -42.963 1.00 0.00 25 VAL A O 10
ATOM 14845 N N . PHE A 1 26 ? 2.102 16.730 -44.649 1.00 0.00 26 PHE A N 10
ATOM 14846 C CA . PHE A 1 26 ? 1.734 15.603 -43.831 1.00 0.00 26 PHE A CA 10
ATOM 14847 C C . PHE A 1 26 ? 2.971 14.885 -43.369 1.00 0.00 26 PHE A C 10
ATOM 14848 O O . PHE A 1 26 ? 2.975 14.204 -42.337 1.00 0.00 26 PHE A O 10
ATOM 14865 N N . LEU A 1 27 ? 4.038 15.077 -44.101 1.00 0.00 27 LEU A N 10
ATOM 14866 C CA . LEU A 1 27 ? 5.298 14.436 -43.805 1.00 0.00 27 LEU A CA 10
ATOM 14867 C C . LEU A 1 27 ? 5.786 14.875 -42.423 1.00 0.00 27 LEU A C 10
ATOM 14868 O O . LEU A 1 27 ? 6.568 14.194 -41.778 1.00 0.00 27 LEU A O 10
ATOM 14884 N N . ARG A 1 28 ? 5.272 15.995 -41.969 1.00 0.00 28 ARG A N 10
ATOM 14885 C CA . ARG A 1 28 ? 5.599 16.506 -40.667 1.00 0.00 28 ARG A CA 10
ATOM 14886 C C . ARG A 1 28 ? 4.860 15.673 -39.631 1.00 0.00 28 ARG A C 10
ATOM 14887 O O . ARG A 1 28 ? 5.457 15.115 -38.732 1.00 0.00 28 ARG A O 10
ATOM 14908 N N . LEU A 1 29 ? 3.562 15.517 -39.850 1.00 0.00 29 LEU A N 10
ATOM 14909 C CA . LEU A 1 29 ? 2.668 14.789 -38.948 1.00 0.00 29 LEU A CA 10
ATOM 14910 C C . LEU A 1 29 ? 3.093 13.315 -38.859 1.00 0.00 29 LEU A C 10
ATOM 14911 O O . LEU A 1 29 ? 3.003 12.706 -37.799 1.00 0.00 29 LEU A O 10
ATOM 14927 N N . ARG A 1 30 ? 3.624 12.763 -39.960 1.00 0.00 30 ARG A N 10
ATOM 14928 C CA . ARG A 1 30 ? 4.051 11.353 -39.950 1.00 0.00 30 ARG A CA 10
ATOM 14929 C C . ARG A 1 30 ? 5.271 11.204 -39.073 1.00 0.00 30 ARG A C 10
ATOM 14930 O O . ARG A 1 30 ? 5.408 10.252 -38.318 1.00 0.00 30 ARG A O 10
ATOM 14951 N N . SER A 1 31 ? 6.093 12.209 -39.125 1.00 0.00 31 SER A N 10
ATOM 14952 C CA . SER A 1 31 ? 7.304 12.261 -38.341 1.00 0.00 31 SER A CA 10
ATOM 14953 C C . SER A 1 31 ? 6.966 12.379 -36.845 1.00 0.00 31 SER A C 10
ATOM 14954 O O . SER A 1 31 ? 7.713 11.902 -35.987 1.00 0.00 31 SER A O 10
ATOM 14962 N N . LEU A 1 32 ? 5.823 12.985 -36.553 1.00 0.00 32 LEU A N 10
ATOM 14963 C CA . LEU A 1 32 ? 5.329 13.107 -35.184 1.00 0.00 32 LEU A CA 10
ATOM 14964 C C . LEU A 1 32 ? 4.874 11.754 -34.650 1.00 0.00 32 LEU A C 10
ATOM 14965 O O . LEU A 1 32 ? 5.071 11.438 -33.483 1.00 0.00 32 LEU A O 10
ATOM 14981 N N . MET A 1 33 ? 4.274 10.961 -35.515 1.00 0.00 33 MET A N 10
ATOM 14982 C CA . MET A 1 33 ? 3.770 9.635 -35.158 1.00 0.00 33 MET A CA 10
ATOM 14983 C C . MET A 1 33 ? 4.883 8.751 -34.650 1.00 0.00 33 MET A C 10
ATOM 14984 O O . MET A 1 33 ? 4.784 8.164 -33.578 1.00 0.00 33 MET A O 10
ATOM 14998 N N . TYR A 1 34 ? 5.945 8.675 -35.422 1.00 0.00 34 TYR A N 10
ATOM 14999 C CA . TYR A 1 34 ? 7.061 7.795 -35.105 1.00 0.00 34 TYR A CA 10
ATOM 15000 C C . TYR A 1 34 ? 7.924 8.383 -34.010 1.00 0.00 34 TYR A C 10
ATOM 15001 O O . TYR A 1 34 ? 8.771 7.705 -33.434 1.00 0.00 34 TYR A O 10
ATOM 15019 N N . ASP A 1 35 ? 7.735 9.659 -33.769 1.00 0.00 35 ASP A N 10
ATOM 15020 C CA . ASP A 1 35 ? 8.340 10.342 -32.630 1.00 0.00 35 ASP A CA 10
ATOM 15021 C C . ASP A 1 35 ? 7.684 9.813 -31.368 1.00 0.00 35 ASP A C 10
ATOM 15022 O O . ASP A 1 35 ? 8.336 9.569 -30.345 1.00 0.00 35 ASP A O 10
ATOM 15031 N N . MET A 1 36 ? 6.393 9.586 -31.486 1.00 0.00 36 MET A N 10
ATOM 15032 C CA . MET A 1 36 ? 5.576 9.035 -30.441 1.00 0.00 36 MET A CA 10
ATOM 15033 C C . MET A 1 36 ? 5.610 7.498 -30.517 1.00 0.00 36 MET A C 10
ATOM 15034 O O . MET A 1 36 ? 6.613 6.906 -30.943 1.00 0.00 36 MET A O 10
ATOM 15048 N N . ASN A 1 37 ? 4.545 6.858 -30.114 1.00 0.00 37 ASN A N 10
ATOM 15049 C CA . ASN A 1 37 ? 4.512 5.397 -30.025 1.00 0.00 37 ASN A CA 10
ATOM 15050 C C . ASN A 1 37 ? 3.950 4.711 -31.244 1.00 0.00 37 ASN A C 10
ATOM 15051 O O . ASN A 1 37 ? 3.810 3.481 -31.251 1.00 0.00 37 ASN A O 10
ATOM 15062 N N . PHE A 1 38 ? 3.573 5.475 -32.241 1.00 0.00 38 PHE A N 10
ATOM 15063 C CA . PHE A 1 38 ? 3.033 4.895 -33.466 1.00 0.00 38 PHE A CA 10
ATOM 15064 C C . PHE A 1 38 ? 4.101 4.108 -34.246 1.00 0.00 38 PHE A C 10
ATOM 15065 O O . PHE A 1 38 ? 5.302 4.382 -34.136 1.00 0.00 38 PHE A O 10
ATOM 15082 N N . SER A 1 39 ? 3.658 3.141 -35.013 1.00 0.00 39 SER A N 10
ATOM 15083 C CA . SER A 1 39 ? 4.526 2.302 -35.814 1.00 0.00 39 SER A CA 10
ATOM 15084 C C . SER A 1 39 ? 3.987 2.116 -37.236 1.00 0.00 39 SER A C 10
ATOM 15085 O O . SER A 1 39 ? 2.830 2.470 -37.529 1.00 0.00 39 SER A O 10
ATOM 15093 N N . SER A 1 40 ? 4.815 1.529 -38.093 1.00 0.00 40 SER A N 10
ATOM 15094 C CA . SER A 1 40 ? 4.489 1.323 -39.486 1.00 0.00 40 SER A CA 10
ATOM 15095 C C . SER A 1 40 ? 4.043 -0.107 -39.765 1.00 0.00 40 SER A C 10
ATOM 15096 O O . SER A 1 40 ? 3.382 -0.370 -40.785 1.00 0.00 40 SER A O 10
ATOM 15104 N N . ILE A 1 41 ? 4.448 -1.015 -38.913 1.00 0.00 41 ILE A N 10
ATOM 15105 C CA . ILE A 1 41 ? 4.138 -2.422 -39.049 1.00 0.00 41 ILE A CA 10
ATOM 15106 C C . ILE A 1 41 ? 3.517 -2.935 -37.755 1.00 0.00 41 ILE A C 10
ATOM 15107 O O . ILE A 1 41 ? 3.877 -2.475 -36.661 1.00 0.00 41 ILE A O 10
ATOM 15123 N N . VAL A 1 42 ? 2.576 -3.833 -37.888 1.00 0.00 42 VAL A N 10
ATOM 15124 C CA . VAL A 1 42 ? 1.983 -4.527 -36.767 1.00 0.00 42 VAL A CA 10
ATOM 15125 C C . VAL A 1 42 ? 1.446 -5.866 -37.293 1.00 0.00 42 VAL A C 10
ATOM 15126 O O . VAL A 1 42 ? 1.123 -5.980 -38.486 1.00 0.00 42 VAL A O 10
ATOM 15139 N N . ALA A 1 43 ? 1.432 -6.867 -36.458 1.00 0.00 43 ALA A N 10
ATOM 15140 C CA . ALA A 1 43 ? 0.955 -8.187 -36.836 1.00 0.00 43 ALA A CA 10
ATOM 15141 C C . ALA A 1 43 ? -0.560 -8.215 -37.019 1.00 0.00 43 ALA A C 10
ATOM 15142 O O . ALA A 1 43 ? -1.310 -7.621 -36.234 1.00 0.00 43 ALA A O 10
ATOM 15149 N N . ASP A 1 44 ? -0.993 -8.893 -38.062 1.00 0.00 44 ASP A N 10
ATOM 15150 C CA . ASP A 1 44 ? -2.412 -9.074 -38.366 1.00 0.00 44 ASP A CA 10
ATOM 15151 C C . ASP A 1 44 ? -2.984 -10.246 -37.572 1.00 0.00 44 ASP A C 10
ATOM 15152 O O . ASP A 1 44 ? -2.328 -10.771 -36.670 1.00 0.00 44 ASP A O 10
ATOM 15161 N N . GLU A 1 45 ? -4.179 -10.684 -37.931 1.00 0.00 45 GLU A N 10
ATOM 15162 C CA . GLU A 1 45 ? -4.839 -11.776 -37.231 1.00 0.00 45 GLU A CA 10
ATOM 15163 C C . GLU A 1 45 ? -4.124 -13.110 -37.492 1.00 0.00 45 GLU A C 10
ATOM 15164 O O . GLU A 1 45 ? -4.228 -14.052 -36.700 1.00 0.00 45 GLU A O 10
ATOM 15176 N N . TYR A 1 46 ? -3.388 -13.180 -38.591 1.00 0.00 46 TYR A N 10
ATOM 15177 C CA . TYR A 1 46 ? -2.735 -14.400 -38.992 1.00 0.00 46 TYR A CA 10
ATOM 15178 C C . TYR A 1 46 ? -1.379 -14.469 -38.309 1.00 0.00 46 TYR A C 10
ATOM 15179 O O . TYR A 1 46 ? -0.858 -15.544 -38.033 1.00 0.00 46 TYR A O 10
ATOM 15197 N N . GLY A 1 47 ? -0.844 -13.310 -38.024 1.00 0.00 47 GLY A N 10
ATOM 15198 C CA . GLY A 1 47 ? 0.420 -13.193 -37.347 1.00 0.00 47 GLY A CA 10
ATOM 15199 C C . GLY A 1 47 ? 1.478 -12.622 -38.258 1.00 0.00 47 GLY A C 10
ATOM 15200 O O . GLY A 1 47 ? 2.681 -12.708 -37.976 1.00 0.00 47 GLY A O 10
ATOM 15204 N N . ILE A 1 48 ? 1.037 -12.028 -39.341 1.00 0.00 48 ILE A N 10
ATOM 15205 C CA . ILE A 1 48 ? 1.910 -11.475 -40.332 1.00 0.00 48 ILE A CA 10
ATOM 15206 C C . ILE A 1 48 ? 2.112 -9.988 -40.083 1.00 0.00 48 ILE A C 10
ATOM 15207 O O . ILE A 1 48 ? 1.144 -9.257 -39.852 1.00 0.00 48 ILE A O 10
ATOM 15223 N N . PRO A 1 49 ? 3.370 -9.535 -40.069 1.00 0.00 49 PRO A N 10
ATOM 15224 C CA . PRO A 1 49 ? 3.693 -8.128 -39.885 1.00 0.00 49 PRO A CA 10
ATOM 15225 C C . PRO A 1 49 ? 3.263 -7.306 -41.100 1.00 0.00 49 PRO A C 10
ATOM 15226 O O . PRO A 1 49 ? 3.886 -7.355 -42.170 1.00 0.00 49 PRO A O 10
ATOM 15237 N N . ARG A 1 50 ? 2.176 -6.620 -40.951 1.00 0.00 50 ARG A N 10
ATOM 15238 C CA . ARG A 1 50 ? 1.617 -5.832 -42.010 1.00 0.00 50 ARG A CA 10
ATOM 15239 C C . ARG A 1 50 ? 2.097 -4.413 -41.955 1.00 0.00 50 ARG A C 10
ATOM 15240 O O . ARG A 1 50 ? 2.358 -3.878 -40.882 1.00 0.00 50 ARG A O 10
ATOM 15261 N N . GLN A 1 51 ? 2.189 -3.814 -43.109 1.00 0.00 51 GLN A N 10
ATOM 15262 C CA . GLN A 1 51 ? 2.456 -2.404 -43.234 1.00 0.00 51 GLN A CA 10
ATOM 15263 C C . GLN A 1 51 ? 1.158 -1.678 -43.092 1.00 0.00 51 GLN A C 10
ATOM 15264 O O . GLN A 1 51 ? 0.092 -2.189 -43.465 1.00 0.00 51 GLN A O 10
ATOM 15278 N N . LEU A 1 52 ? 1.242 -0.530 -42.560 1.00 0.00 52 LEU A N 10
ATOM 15279 C CA . LEU A 1 52 ? 0.073 0.273 -42.270 1.00 0.00 52 LEU A CA 10
ATOM 15280 C C . LEU A 1 52 ? 0.036 1.524 -43.119 1.00 0.00 52 LEU A C 10
ATOM 15281 O O . LEU A 1 52 ? -1.030 2.035 -43.421 1.00 0.00 52 LEU A O 10
ATOM 15297 N N . ASN A 1 53 ? 1.217 1.936 -43.575 1.00 0.00 53 ASN A N 10
ATOM 15298 C CA . ASN A 1 53 ? 1.528 3.276 -44.231 1.00 0.00 53 ASN A CA 10
ATOM 15299 C C . ASN A 1 53 ? 0.791 3.573 -45.523 1.00 0.00 53 ASN A C 10
ATOM 15300 O O . ASN A 1 53 ? 1.202 4.407 -46.310 1.00 0.00 53 ASN A O 10
ATOM 15311 N N . GLU A 1 54 ? -0.290 2.961 -45.670 1.00 0.00 54 GLU A N 10
ATOM 15312 C CA . GLU A 1 54 ? -1.170 3.146 -46.766 1.00 0.00 54 GLU A CA 10
ATOM 15313 C C . GLU A 1 54 ? -2.169 4.236 -46.390 1.00 0.00 54 GLU A C 10
ATOM 15314 O O . GLU A 1 54 ? -2.703 4.932 -47.250 1.00 0.00 54 GLU A O 10
ATOM 15326 N N . ASN A 1 55 ? -2.393 4.364 -45.074 1.00 0.00 55 ASN A N 10
ATOM 15327 C CA . ASN A 1 55 ? -3.291 5.371 -44.465 1.00 0.00 55 ASN A CA 10
ATOM 15328 C C . ASN A 1 55 ? -3.390 5.169 -42.959 1.00 0.00 55 ASN A C 10
ATOM 15329 O O . ASN A 1 55 ? -3.694 6.100 -42.208 1.00 0.00 55 ASN A O 10
ATOM 15340 N N . SER A 1 56 ? -3.159 3.961 -42.533 1.00 0.00 56 SER A N 10
ATOM 15341 C CA . SER A 1 56 ? -3.268 3.585 -41.183 1.00 0.00 56 SER A CA 10
ATOM 15342 C C . SER A 1 56 ? -1.916 3.476 -40.519 1.00 0.00 56 SER A C 10
ATOM 15343 O O . SER A 1 56 ? -0.889 3.491 -41.183 1.00 0.00 56 SER A O 10
ATOM 15351 N N . PHE A 1 57 ? -1.920 3.451 -39.208 1.00 0.00 57 PHE A N 10
ATOM 15352 C CA . PHE A 1 57 ? -0.726 3.294 -38.404 1.00 0.00 57 PHE A CA 10
ATOM 15353 C C . PHE A 1 57 ? -1.169 2.659 -37.090 1.00 0.00 57 PHE A C 10
ATOM 15354 O O . PHE A 1 57 ? -2.351 2.713 -36.778 1.00 0.00 57 PHE A O 10
ATOM 15371 N N . ALA A 1 58 ? -0.263 2.072 -36.334 1.00 0.00 58 ALA A N 10
ATOM 15372 C CA . ALA A 1 58 ? -0.640 1.391 -35.092 1.00 0.00 58 ALA A CA 10
ATOM 15373 C C . ALA A 1 58 ? 0.090 1.978 -33.923 1.00 0.00 58 ALA A C 10
ATOM 15374 O O . ALA A 1 58 ? 1.116 2.622 -34.101 1.00 0.00 58 ALA A O 10
ATOM 15381 N N . ILE A 1 59 ? -0.429 1.762 -32.738 1.00 0.00 59 ILE A N 10
ATOM 15382 C CA . ILE A 1 59 ? 0.175 2.263 -31.537 1.00 0.00 59 ILE A CA 10
ATOM 15383 C C . ILE A 1 59 ? -0.185 1.374 -30.341 1.00 0.00 59 ILE A C 10
ATOM 15384 O O . ILE A 1 59 ? -1.288 0.847 -30.268 1.00 0.00 59 ILE A O 10
ATOM 15400 N N . THR A 1 60 ? 0.737 1.217 -29.421 1.00 0.00 60 THR A N 10
ATOM 15401 C CA . THR A 1 60 ? 0.518 0.384 -28.254 1.00 0.00 60 THR A CA 10
ATOM 15402 C C . THR A 1 60 ? 0.150 1.247 -27.017 1.00 0.00 60 THR A C 10
ATOM 15403 O O . THR A 1 60 ? 0.475 0.910 -25.884 1.00 0.00 60 THR A O 10
ATOM 15414 N N . THR A 1 61 ? -0.597 2.299 -27.234 1.00 0.00 61 THR A N 10
ATOM 15415 C CA . THR A 1 61 ? -0.949 3.196 -26.157 1.00 0.00 61 THR A CA 10
ATOM 15416 C C . THR A 1 61 ? -2.112 2.600 -25.335 1.00 0.00 61 THR A C 10
ATOM 15417 O O . THR A 1 61 ? -2.812 1.702 -25.799 1.00 0.00 61 THR A O 10
ATOM 15428 N N . SER A 1 62 ? -2.295 3.074 -24.133 1.00 0.00 62 SER A N 10
ATOM 15429 C CA . SER A 1 62 ? -3.350 2.581 -23.295 1.00 0.00 62 SER A CA 10
ATOM 15430 C C . SER A 1 62 ? -4.526 3.556 -23.211 1.00 0.00 62 SER A C 10
ATOM 15431 O O . SER A 1 62 ? -5.594 3.204 -22.716 1.00 0.00 62 SER A O 10
ATOM 15439 N N . LEU A 1 63 ? -4.316 4.773 -23.665 1.00 0.00 63 LEU A N 10
ATOM 15440 C CA . LEU A 1 63 ? -5.351 5.802 -23.602 1.00 0.00 63 LEU A CA 10
ATOM 15441 C C . LEU A 1 63 ? -6.508 5.524 -24.547 1.00 0.00 63 LEU A C 10
ATOM 15442 O O . LEU A 1 63 ? -6.469 4.574 -25.343 1.00 0.00 63 LEU A O 10
ATOM 15458 N N . ALA A 1 64 ? -7.524 6.338 -24.477 1.00 0.00 64 ALA A N 10
ATOM 15459 C CA . ALA A 1 64 ? -8.705 6.069 -25.231 1.00 0.00 64 ALA A CA 10
ATOM 15460 C C . ALA A 1 64 ? -8.579 6.568 -26.646 1.00 0.00 64 ALA A C 10
ATOM 15461 O O . ALA A 1 64 ? -7.710 7.376 -26.952 1.00 0.00 64 ALA A O 10
ATOM 15468 N N . ALA A 1 65 ? -9.473 6.115 -27.486 1.00 0.00 65 ALA A N 10
ATOM 15469 C CA . ALA A 1 65 ? -9.474 6.440 -28.903 1.00 0.00 65 ALA A CA 10
ATOM 15470 C C . ALA A 1 65 ? -9.511 7.938 -29.150 1.00 0.00 65 ALA A C 10
ATOM 15471 O O . ALA A 1 65 ? -8.702 8.470 -29.909 1.00 0.00 65 ALA A O 10
ATOM 15478 N N . SER A 1 66 ? -10.384 8.614 -28.458 1.00 0.00 66 SER A N 10
ATOM 15479 C CA . SER A 1 66 ? -10.526 10.038 -28.622 1.00 0.00 66 SER A CA 10
ATOM 15480 C C . SER A 1 66 ? -9.315 10.779 -28.026 1.00 0.00 66 SER A C 10
ATOM 15481 O O . SER A 1 66 ? -9.050 11.931 -28.361 1.00 0.00 66 SER A O 10
ATOM 15489 N N . GLU A 1 67 ? -8.545 10.076 -27.207 1.00 0.00 67 GLU A N 10
ATOM 15490 C CA . GLU A 1 67 ? -7.402 10.653 -26.571 1.00 0.00 67 GLU A CA 10
ATOM 15491 C C . GLU A 1 67 ? -6.229 10.568 -27.505 1.00 0.00 67 GLU A C 10
ATOM 15492 O O . GLU A 1 67 ? -5.394 11.462 -27.537 1.00 0.00 67 GLU A O 10
ATOM 15504 N N . ILE A 1 68 ? -6.164 9.470 -28.271 1.00 0.00 68 ILE A N 10
ATOM 15505 C CA . ILE A 1 68 ? -5.143 9.344 -29.320 1.00 0.00 68 ILE A CA 10
ATOM 15506 C C . ILE A 1 68 ? -5.330 10.482 -30.283 1.00 0.00 68 ILE A C 10
ATOM 15507 O O . ILE A 1 68 ? -4.371 11.125 -30.692 1.00 0.00 68 ILE A O 10
ATOM 15523 N N . GLU A 1 69 ? -6.593 10.741 -30.624 1.00 0.00 69 GLU A N 10
ATOM 15524 C CA . GLU A 1 69 ? -6.935 11.855 -31.475 1.00 0.00 69 GLU A CA 10
ATOM 15525 C C . GLU A 1 69 ? -6.408 13.137 -30.882 1.00 0.00 69 GLU A C 10
ATOM 15526 O O . GLU A 1 69 ? -5.711 13.857 -31.546 1.00 0.00 69 GLU A O 10
ATOM 15538 N N . ASP A 1 70 ? -6.713 13.372 -29.609 1.00 0.00 70 ASP A N 10
ATOM 15539 C CA . ASP A 1 70 ? -6.292 14.592 -28.879 1.00 0.00 70 ASP A CA 10
ATOM 15540 C C . ASP A 1 70 ? -4.798 14.804 -28.982 1.00 0.00 70 ASP A C 10
ATOM 15541 O O . ASP A 1 70 ? -4.334 15.911 -29.302 1.00 0.00 70 ASP A O 10
ATOM 15550 N N . LEU A 1 71 ? -4.069 13.725 -28.771 1.00 0.00 71 LEU A N 10
ATOM 15551 C CA . LEU A 1 71 ? -2.628 13.694 -28.900 1.00 0.00 71 LEU A CA 10
ATOM 15552 C C . LEU A 1 71 ? -2.195 14.188 -30.267 1.00 0.00 71 LEU A C 10
ATOM 15553 O O . LEU A 1 71 ? -1.351 15.060 -30.379 1.00 0.00 71 LEU A O 10
ATOM 15569 N N . ILE A 1 72 ? -2.824 13.674 -31.290 1.00 0.00 72 ILE A N 10
ATOM 15570 C CA . ILE A 1 72 ? -2.453 13.983 -32.654 1.00 0.00 72 ILE A CA 10
ATOM 15571 C C . ILE A 1 72 ? -2.972 15.370 -33.066 1.00 0.00 72 ILE A C 10
ATOM 15572 O O . ILE A 1 72 ? -2.298 16.105 -33.794 1.00 0.00 72 ILE A O 10
ATOM 15588 N N . ARG A 1 73 ? -4.143 15.740 -32.566 1.00 0.00 73 ARG A N 10
ATOM 15589 C CA . ARG A 1 73 ? -4.743 17.019 -32.910 1.00 0.00 73 ARG A CA 10
ATOM 15590 C C . ARG A 1 73 ? -3.870 18.163 -32.400 1.00 0.00 73 ARG A C 10
ATOM 15591 O O . ARG A 1 73 ? -3.761 19.211 -33.038 1.00 0.00 73 ARG A O 10
ATOM 15612 N N . LEU A 1 74 ? -3.211 17.945 -31.258 1.00 0.00 74 LEU A N 10
ATOM 15613 C CA . LEU A 1 74 ? -2.311 18.951 -30.720 1.00 0.00 74 LEU A CA 10
ATOM 15614 C C . LEU A 1 74 ? -0.950 18.925 -31.447 1.00 0.00 74 LEU A C 10
ATOM 15615 O O . LEU A 1 74 ? -0.195 19.895 -31.411 1.00 0.00 74 LEU A O 10
ATOM 15631 N N . LYS A 1 75 ? -0.643 17.815 -32.128 1.00 0.00 75 LYS A N 10
ATOM 15632 C CA . LYS A 1 75 ? 0.584 17.713 -32.913 1.00 0.00 75 LYS A CA 10
ATOM 15633 C C . LYS A 1 75 ? 0.477 18.538 -34.177 1.00 0.00 75 LYS A C 10
ATOM 15634 O O . LYS A 1 75 ? 1.475 18.974 -34.733 1.00 0.00 75 LYS A O 10
ATOM 15653 N N . CYS A 1 76 ? -0.741 18.776 -34.609 1.00 0.00 76 CYS A N 10
ATOM 15654 C CA . CYS A 1 76 ? -0.984 19.588 -35.782 1.00 0.00 76 CYS A CA 10
ATOM 15655 C C . CYS A 1 76 ? -0.653 21.046 -35.490 1.00 0.00 76 CYS A C 10
ATOM 15656 O O . CYS A 1 76 ? -0.418 21.828 -36.391 1.00 0.00 76 CYS A O 10
ATOM 15664 N N . LEU A 1 77 ? -0.596 21.380 -34.210 1.00 0.00 77 LEU A N 10
ATOM 15665 C CA . LEU A 1 77 ? -0.291 22.729 -33.773 1.00 0.00 77 LEU A CA 10
ATOM 15666 C C . LEU A 1 77 ? 1.209 22.946 -33.839 1.00 0.00 77 LEU A C 10
ATOM 15667 O O . LEU A 1 77 ? 1.693 24.072 -33.782 1.00 0.00 77 LEU A O 10
ATOM 15683 N N . ASP A 1 78 ? 1.938 21.852 -33.947 1.00 0.00 78 ASP A N 10
ATOM 15684 C CA . ASP A 1 78 ? 3.389 21.893 -34.007 1.00 0.00 78 ASP A CA 10
ATOM 15685 C C . ASP A 1 78 ? 3.783 22.187 -35.419 1.00 0.00 78 ASP A C 10
ATOM 15686 O O . ASP A 1 78 ? 4.663 22.999 -35.691 1.00 0.00 78 ASP A O 10
ATOM 15695 N N . LEU A 1 79 ? 3.093 21.539 -36.319 1.00 0.00 79 LEU A N 10
ATOM 15696 C CA . LEU A 1 79 ? 3.336 21.702 -37.735 1.00 0.00 79 LEU A CA 10
ATOM 15697 C C . LEU A 1 79 ? 2.487 22.899 -38.272 1.00 0.00 79 LEU A C 10
ATOM 15698 O O . LEU A 1 79 ? 1.783 23.529 -37.484 1.00 0.00 79 LEU A O 10
ATOM 15714 N N . PRO A 1 80 ? 2.564 23.263 -39.593 1.00 0.00 80 PRO A N 10
ATOM 15715 C CA . PRO A 1 80 ? 1.780 24.383 -40.139 1.00 0.00 80 PRO A CA 10
ATOM 15716 C C . PRO A 1 80 ? 0.264 24.168 -40.003 1.00 0.00 80 PRO A C 10
ATOM 15717 O O . PRO A 1 80 ? -0.396 24.825 -39.188 1.00 0.00 80 PRO A O 10
ATOM 15728 N N . ASP A 1 81 ? -0.267 23.238 -40.783 1.00 0.00 81 ASP A N 10
ATOM 15729 C CA . ASP A 1 81 ? -1.691 22.901 -40.794 1.00 0.00 81 ASP A CA 10
ATOM 15730 C C . ASP A 1 81 ? -1.918 21.843 -41.828 1.00 0.00 81 ASP A C 10
ATOM 15731 O O . ASP A 1 81 ? -1.128 21.716 -42.776 1.00 0.00 81 ASP A O 10
ATOM 15740 N N . ILE A 1 82 ? -2.938 21.064 -41.616 1.00 0.00 82 ILE A N 10
ATOM 15741 C CA . ILE A 1 82 ? -3.377 20.031 -42.515 1.00 0.00 82 ILE A CA 10
ATOM 15742 C C . ILE A 1 82 ? -4.744 19.557 -42.083 1.00 0.00 82 ILE A C 10
ATOM 15743 O O . ILE A 1 82 ? -4.918 19.111 -40.953 1.00 0.00 82 ILE A O 10
ATOM 15759 N N . ASP A 1 83 ? -5.721 19.728 -42.935 1.00 0.00 83 ASP A N 10
ATOM 15760 C CA . ASP A 1 83 ? -7.045 19.213 -42.659 1.00 0.00 83 ASP A CA 10
ATOM 15761 C C . ASP A 1 83 ? -7.052 17.713 -42.843 1.00 0.00 83 ASP A C 10
ATOM 15762 O O . ASP A 1 83 ? -7.114 17.198 -43.970 1.00 0.00 83 ASP A O 10
ATOM 15771 N N . PHE A 1 84 ? -6.893 17.023 -41.765 1.00 0.00 84 PHE A N 10
ATOM 15772 C CA . PHE A 1 84 ? -6.914 15.602 -41.778 1.00 0.00 84 PHE A CA 10
ATOM 15773 C C . PHE A 1 84 ? -7.970 15.147 -40.829 1.00 0.00 84 PHE A C 10
ATOM 15774 O O . PHE A 1 84 ? -8.293 15.852 -39.863 1.00 0.00 84 PHE A O 10
ATOM 15791 N N . ASP A 1 85 ? -8.526 14.023 -41.087 1.00 0.00 85 ASP A N 10
ATOM 15792 C CA . ASP A 1 85 ? -9.472 13.462 -40.181 1.00 0.00 85 ASP A CA 10
ATOM 15793 C C . ASP A 1 85 ? -9.095 12.035 -39.953 1.00 0.00 85 ASP A C 10
ATOM 15794 O O . ASP A 1 85 ? -8.905 11.274 -40.913 1.00 0.00 85 ASP A O 10
ATOM 15803 N N . LEU A 1 86 ? -8.928 11.669 -38.722 1.00 0.00 86 LEU A N 10
ATOM 15804 C CA . LEU A 1 86 ? -8.474 10.344 -38.404 1.00 0.00 86 LEU A CA 10
ATOM 15805 C C . LEU A 1 86 ? -9.573 9.556 -37.741 1.00 0.00 86 LEU A C 10
ATOM 15806 O O . LEU A 1 86 ? -10.452 10.117 -37.094 1.00 0.00 86 LEU A O 10
ATOM 15822 N N . ASN A 1 87 ? -9.518 8.283 -37.909 1.00 0.00 87 ASN A N 10
ATOM 15823 C CA . ASN A 1 87 ? -10.410 7.381 -37.272 1.00 0.00 87 ASN A CA 10
ATOM 15824 C C . ASN A 1 87 ? -9.591 6.378 -36.474 1.00 0.00 87 ASN A C 10
ATOM 15825 O O . ASN A 1 87 ? -8.832 5.590 -37.053 1.00 0.00 87 ASN A O 10
ATOM 15836 N N . ILE A 1 88 ? -9.681 6.455 -35.173 1.00 0.00 88 ILE A N 10
ATOM 15837 C CA . ILE A 1 88 ? -9.014 5.512 -34.300 1.00 0.00 88 ILE A CA 10
ATOM 15838 C C . ILE A 1 88 ? -9.852 4.245 -34.177 1.00 0.00 88 ILE A C 10
ATOM 15839 O O . ILE A 1 88 ? -11.079 4.311 -34.110 1.00 0.00 88 ILE A O 10
ATOM 15855 N N . MET A 1 89 ? -9.201 3.123 -34.181 1.00 0.00 89 MET A N 10
ATOM 15856 C CA . MET A 1 89 ? -9.824 1.849 -33.990 1.00 0.00 89 MET A CA 10
ATOM 15857 C C . MET A 1 89 ? -8.788 0.956 -33.341 1.00 0.00 89 MET A C 10
ATOM 15858 O O . MET A 1 89 ? -7.628 1.305 -33.298 1.00 0.00 89 MET A O 10
ATOM 15872 N N . THR A 1 90 ? -9.192 -0.121 -32.795 1.00 0.00 90 THR A N 10
ATOM 15873 C CA . THR A 1 90 ? -8.282 -1.106 -32.287 1.00 0.00 90 THR A CA 10
ATOM 15874 C C . THR A 1 90 ? -7.672 -1.900 -33.444 1.00 0.00 90 THR A C 10
ATOM 15875 O O . THR A 1 90 ? -8.321 -2.083 -34.471 1.00 0.00 90 THR A O 10
ATOM 15886 N N . VAL A 1 91 ? -6.431 -2.343 -33.282 1.00 0.00 91 VAL A N 10
ATOM 15887 C CA . VAL A 1 91 ? -5.722 -3.155 -34.297 1.00 0.00 91 VAL A CA 10
ATOM 15888 C C . VAL A 1 91 ? -6.571 -4.366 -34.723 1.00 0.00 91 VAL A C 10
ATOM 15889 O O . VAL A 1 91 ? -6.719 -4.660 -35.920 1.00 0.00 91 VAL A O 10
ATOM 15902 N N . ASP A 1 92 ? -7.166 -5.010 -33.741 1.00 0.00 92 ASP A N 10
ATOM 15903 C CA . ASP A 1 92 ? -8.006 -6.187 -33.954 1.00 0.00 92 ASP A CA 10
ATOM 15904 C C . ASP A 1 92 ? -9.232 -5.840 -34.812 1.00 0.00 92 ASP A C 10
ATOM 15905 O O . ASP A 1 92 ? -9.657 -6.616 -35.661 1.00 0.00 92 ASP A O 10
ATOM 15914 N N . ASP A 1 93 ? -9.724 -4.626 -34.645 1.00 0.00 93 ASP A N 10
ATOM 15915 C CA . ASP A 1 93 ? -10.894 -4.150 -35.383 1.00 0.00 93 ASP A CA 10
ATOM 15916 C C . ASP A 1 93 ? -10.488 -3.542 -36.699 1.00 0.00 93 ASP A C 10
ATOM 15917 O O . ASP A 1 93 ? -11.316 -3.201 -37.534 1.00 0.00 93 ASP A O 10
ATOM 15926 N N . TYR A 1 94 ? -9.221 -3.417 -36.888 1.00 0.00 94 TYR A N 10
ATOM 15927 C CA . TYR A 1 94 ? -8.699 -2.936 -38.115 1.00 0.00 94 TYR A CA 10
ATOM 15928 C C . TYR A 1 94 ? -8.543 -4.070 -39.086 1.00 0.00 94 TYR A C 10
ATOM 15929 O O . TYR A 1 94 ? -9.063 -4.033 -40.202 1.00 0.00 94 TYR A O 10
ATOM 15947 N N . PHE A 1 95 ? -7.848 -5.085 -38.653 1.00 0.00 95 PHE A N 10
ATOM 15948 C CA . PHE A 1 95 ? -7.571 -6.231 -39.491 1.00 0.00 95 PHE A CA 10
ATOM 15949 C C . PHE A 1 95 ? -8.784 -7.072 -39.808 1.00 0.00 95 PHE A C 10
ATOM 15950 O O . PHE A 1 95 ? -8.739 -7.924 -40.666 1.00 0.00 95 PHE A O 10
ATOM 15967 N N . ARG A 1 96 ? -9.843 -6.856 -39.098 1.00 0.00 96 ARG A N 10
ATOM 15968 C CA . ARG A 1 96 ? -11.113 -7.490 -39.436 1.00 0.00 96 ARG A CA 10
ATOM 15969 C C . ARG A 1 96 ? -11.650 -6.946 -40.772 1.00 0.00 96 ARG A C 10
ATOM 15970 O O . ARG A 1 96 ? -12.551 -7.500 -41.358 1.00 0.00 96 ARG A O 10
ATOM 15991 N N . GLN A 1 97 ? -11.111 -5.818 -41.209 1.00 0.00 97 GLN A N 10
ATOM 15992 C CA . GLN A 1 97 ? -11.482 -5.231 -42.490 1.00 0.00 97 GLN A CA 10
ATOM 15993 C C . GLN A 1 97 ? -10.495 -5.720 -43.534 1.00 0.00 97 GLN A C 10
ATOM 15994 O O . GLN A 1 97 ? -10.862 -6.119 -44.642 1.00 0.00 97 GLN A O 10
ATOM 16008 N N . PHE A 1 98 ? -9.235 -5.689 -43.158 1.00 0.00 98 PHE A N 10
ATOM 16009 C CA . PHE A 1 98 ? -8.156 -6.041 -44.041 1.00 0.00 98 PHE A CA 10
ATOM 16010 C C . PHE A 1 98 ? -7.656 -7.425 -43.743 1.00 0.00 98 PHE A C 10
ATOM 16011 O O . PHE A 1 98 ? -6.860 -7.635 -42.830 1.00 0.00 98 PHE A O 10
ATOM 16028 N N . TYR A 1 99 ? -8.166 -8.348 -44.493 1.00 0.00 99 TYR A N 10
ATOM 16029 C CA . TYR A 1 99 ? -7.823 -9.740 -44.387 1.00 0.00 99 TYR A CA 10
ATOM 16030 C C . TYR A 1 99 ? -6.595 -10.029 -45.234 1.00 0.00 99 TYR A C 10
ATOM 16031 O O . TYR A 1 99 ? -5.795 -9.123 -45.504 1.00 0.00 99 TYR A O 10
ATOM 16049 N N . LYS A 1 100 ? -6.458 -11.322 -45.566 1.00 0.00 100 LYS A N 10
ATOM 16050 C CA . LYS A 1 100 ? -5.559 -11.901 -46.576 1.00 0.00 100 LYS A CA 10
ATOM 16051 C C . LYS A 1 100 ? -4.781 -10.852 -47.386 1.00 0.00 100 LYS A C 10
ATOM 16052 O O . LYS A 1 100 ? -3.613 -10.602 -47.063 1.00 0.00 100 LYS A O 10
ATOM 16071 N N . GLY A 1 1 ? -8.437 3.113 -5.976 1.00 0.00 1 GLY A N 11
ATOM 16072 C CA . GLY A 1 1 ? -9.020 3.059 -7.310 1.00 0.00 1 GLY A CA 11
ATOM 16073 C C . GLY A 1 1 ? -7.978 2.692 -8.315 1.00 0.00 1 GLY A C 11
ATOM 16074 O O . GLY A 1 1 ? -6.875 2.297 -7.938 1.00 0.00 1 GLY A O 11
ATOM 16078 N N . HIS A 1 2 ? -8.289 2.801 -9.584 1.00 0.00 2 HIS A N 11
ATOM 16079 C CA . HIS A 1 2 ? -7.325 2.457 -10.608 1.00 0.00 2 HIS A CA 11
ATOM 16080 C C . HIS A 1 2 ? -6.442 3.626 -10.984 1.00 0.00 2 HIS A C 11
ATOM 16081 O O . HIS A 1 2 ? -6.794 4.440 -11.850 1.00 0.00 2 HIS A O 11
ATOM 16095 N N . MET A 1 3 ? -5.353 3.769 -10.283 1.00 0.00 3 MET A N 11
ATOM 16096 C CA . MET A 1 3 ? -4.332 4.705 -10.666 1.00 0.00 3 MET A CA 11
ATOM 16097 C C . MET A 1 3 ? -3.157 3.900 -11.184 1.00 0.00 3 MET A C 11
ATOM 16098 O O . MET A 1 3 ? -2.399 3.284 -10.429 1.00 0.00 3 MET A O 11
ATOM 16112 N N . GLU A 1 4 ? -3.060 3.841 -12.466 1.00 0.00 4 GLU A N 11
ATOM 16113 C CA . GLU A 1 4 ? -2.126 3.027 -13.113 1.00 0.00 4 GLU A CA 11
ATOM 16114 C C . GLU A 1 4 ? -1.014 3.854 -13.667 1.00 0.00 4 GLU A C 11
ATOM 16115 O O . GLU A 1 4 ? -1.259 4.918 -14.250 1.00 0.00 4 GLU A O 11
ATOM 16127 N N . GLY A 1 5 ? 0.188 3.414 -13.453 1.00 0.00 5 GLY A N 11
ATOM 16128 C CA . GLY A 1 5 ? 1.274 3.993 -14.148 1.00 0.00 5 GLY A CA 11
ATOM 16129 C C . GLY A 1 5 ? 1.265 3.417 -15.523 1.00 0.00 5 GLY A C 11
ATOM 16130 O O . GLY A 1 5 ? 0.947 4.112 -16.484 1.00 0.00 5 GLY A O 11
ATOM 16134 N N . LYS A 1 6 ? 1.537 2.112 -15.603 1.00 0.00 6 LYS A N 11
ATOM 16135 C CA . LYS A 1 6 ? 1.443 1.334 -16.836 1.00 0.00 6 LYS A CA 11
ATOM 16136 C C . LYS A 1 6 ? 1.979 -0.067 -16.575 1.00 0.00 6 LYS A C 11
ATOM 16137 O O . LYS A 1 6 ? 3.071 -0.214 -16.057 1.00 0.00 6 LYS A O 11
ATOM 16156 N N . ASN A 1 7 ? 1.203 -1.083 -16.894 1.00 0.00 7 ASN A N 11
ATOM 16157 C CA . ASN A 1 7 ? 1.641 -2.461 -16.671 1.00 0.00 7 ASN A CA 11
ATOM 16158 C C . ASN A 1 7 ? 1.135 -3.343 -17.787 1.00 0.00 7 ASN A C 11
ATOM 16159 O O . ASN A 1 7 ? 1.256 -4.569 -17.746 1.00 0.00 7 ASN A O 11
ATOM 16170 N N . LYS A 1 8 ? 0.607 -2.705 -18.807 1.00 0.00 8 LYS A N 11
ATOM 16171 C CA . LYS A 1 8 ? 0.014 -3.371 -19.898 1.00 0.00 8 LYS A CA 11
ATOM 16172 C C . LYS A 1 8 ? 0.153 -2.486 -21.102 1.00 0.00 8 LYS A C 11
ATOM 16173 O O . LYS A 1 8 ? -0.093 -1.309 -21.020 1.00 0.00 8 LYS A O 11
ATOM 16192 N N . PHE A 1 9 ? 0.648 -3.022 -22.146 1.00 0.00 9 PHE A N 11
ATOM 16193 C CA . PHE A 1 9 ? 0.690 -2.339 -23.425 1.00 0.00 9 PHE A CA 11
ATOM 16194 C C . PHE A 1 9 ? -0.277 -3.020 -24.362 1.00 0.00 9 PHE A C 11
ATOM 16195 O O . PHE A 1 9 ? -0.308 -4.242 -24.432 1.00 0.00 9 PHE A O 11
ATOM 16212 N N . ASN A 1 10 ? -1.094 -2.255 -25.042 1.00 0.00 10 ASN A N 11
ATOM 16213 C CA . ASN A 1 10 ? -2.107 -2.827 -25.933 1.00 0.00 10 ASN A CA 11
ATOM 16214 C C . ASN A 1 10 ? -1.714 -2.500 -27.352 1.00 0.00 10 ASN A C 11
ATOM 16215 O O . ASN A 1 10 ? -0.567 -2.157 -27.591 1.00 0.00 10 ASN A O 11
ATOM 16226 N N . THR A 1 11 ? -2.608 -2.638 -28.298 1.00 0.00 11 THR A N 11
ATOM 16227 C CA . THR A 1 11 ? -2.279 -2.278 -29.632 1.00 0.00 11 THR A CA 11
ATOM 16228 C C . THR A 1 11 ? -3.502 -1.663 -30.368 1.00 0.00 11 THR A C 11
ATOM 16229 O O . THR A 1 11 ? -4.625 -2.199 -30.341 1.00 0.00 11 THR A O 11
ATOM 16240 N N . TYR A 1 12 ? -3.284 -0.517 -30.964 1.00 0.00 12 TYR A N 11
ATOM 16241 C CA . TYR A 1 12 ? -4.318 0.222 -31.667 1.00 0.00 12 TYR A CA 11
ATOM 16242 C C . TYR A 1 12 ? -3.848 0.610 -33.041 1.00 0.00 12 TYR A C 11
ATOM 16243 O O . TYR A 1 12 ? -2.655 0.600 -33.314 1.00 0.00 12 TYR A O 11
ATOM 16261 N N . VAL A 1 13 ? -4.782 0.977 -33.869 1.00 0.00 13 VAL A N 11
ATOM 16262 C CA . VAL A 1 13 ? -4.542 1.426 -35.223 1.00 0.00 13 VAL A CA 11
ATOM 16263 C C . VAL A 1 13 ? -5.245 2.758 -35.452 1.00 0.00 13 VAL A C 11
ATOM 16264 O O . VAL A 1 13 ? -6.352 2.981 -34.965 1.00 0.00 13 VAL A O 11
ATOM 16277 N N . VAL A 1 14 ? -4.602 3.636 -36.150 1.00 0.00 14 VAL A N 11
ATOM 16278 C CA . VAL A 1 14 ? -5.175 4.889 -36.482 1.00 0.00 14 VAL A CA 11
ATOM 16279 C C . VAL A 1 14 ? -5.198 5.056 -37.976 1.00 0.00 14 VAL A C 11
ATOM 16280 O O . VAL A 1 14 ? -4.219 4.792 -38.651 1.00 0.00 14 VAL A O 11
ATOM 16293 N N . SER A 1 15 ? -6.314 5.429 -38.465 1.00 0.00 15 SER A N 11
ATOM 16294 C CA . SER A 1 15 ? -6.514 5.675 -39.855 1.00 0.00 15 SER A CA 11
ATOM 16295 C C . SER A 1 15 ? -6.714 7.164 -40.058 1.00 0.00 15 SER A C 11
ATOM 16296 O O . SER A 1 15 ? -7.585 7.754 -39.440 1.00 0.00 15 SER A O 11
ATOM 16304 N N . PHE A 1 16 ? -5.873 7.774 -40.853 1.00 0.00 16 PHE A N 11
ATOM 16305 C CA . PHE A 1 16 ? -5.946 9.208 -41.069 1.00 0.00 16 PHE A CA 11
ATOM 16306 C C . PHE A 1 16 ? -6.696 9.578 -42.326 1.00 0.00 16 PHE A C 11
ATOM 16307 O O . PHE A 1 16 ? -6.759 8.806 -43.289 1.00 0.00 16 PHE A O 11
ATOM 16324 N N . ASP A 1 17 ? -7.269 10.749 -42.295 1.00 0.00 17 ASP A N 11
ATOM 16325 C CA . ASP A 1 17 ? -7.964 11.351 -43.404 1.00 0.00 17 ASP A CA 11
ATOM 16326 C C . ASP A 1 17 ? -7.479 12.745 -43.613 1.00 0.00 17 ASP A C 11
ATOM 16327 O O . ASP A 1 17 ? -7.459 13.545 -42.673 1.00 0.00 17 ASP A O 11
ATOM 16336 N N . TYR A 1 18 ? -7.072 13.028 -44.825 1.00 0.00 18 TYR A N 11
ATOM 16337 C CA . TYR A 1 18 ? -6.581 14.332 -45.213 1.00 0.00 18 TYR A CA 11
ATOM 16338 C C . TYR A 1 18 ? -6.454 14.375 -46.726 1.00 0.00 18 TYR A C 11
ATOM 16339 O O . TYR A 1 18 ? -6.191 13.334 -47.357 1.00 0.00 18 TYR A O 11
ATOM 16357 N N . PRO A 1 19 ? -6.707 15.530 -47.344 1.00 0.00 19 PRO A N 11
ATOM 16358 C CA . PRO A 1 19 ? -6.514 15.697 -48.770 1.00 0.00 19 PRO A CA 11
ATOM 16359 C C . PRO A 1 19 ? -5.032 15.788 -49.111 1.00 0.00 19 PRO A C 11
ATOM 16360 O O . PRO A 1 19 ? -4.200 16.153 -48.256 1.00 0.00 19 PRO A O 11
ATOM 16371 N N . SER A 1 20 ? -4.705 15.525 -50.352 1.00 0.00 20 SER A N 11
ATOM 16372 C CA . SER A 1 20 ? -3.324 15.554 -50.823 1.00 0.00 20 SER A CA 11
ATOM 16373 C C . SER A 1 20 ? -2.765 16.997 -50.878 1.00 0.00 20 SER A C 11
ATOM 16374 O O . SER A 1 20 ? -1.589 17.232 -51.196 1.00 0.00 20 SER A O 11
ATOM 16382 N N . SER A 1 21 ? -3.611 17.944 -50.545 1.00 0.00 21 SER A N 11
ATOM 16383 C CA . SER A 1 21 ? -3.241 19.321 -50.431 1.00 0.00 21 SER A CA 11
ATOM 16384 C C . SER A 1 21 ? -2.306 19.517 -49.216 1.00 0.00 21 SER A C 11
ATOM 16385 O O . SER A 1 21 ? -1.577 20.500 -49.128 1.00 0.00 21 SER A O 11
ATOM 16393 N N . TYR A 1 22 ? -2.337 18.571 -48.280 1.00 0.00 22 TYR A N 11
ATOM 16394 C CA . TYR A 1 22 ? -1.491 18.650 -47.096 1.00 0.00 22 TYR A CA 11
ATOM 16395 C C . TYR A 1 22 ? -0.459 17.553 -47.041 1.00 0.00 22 TYR A C 11
ATOM 16396 O O . TYR A 1 22 ? 0.114 17.324 -45.989 1.00 0.00 22 TYR A O 11
ATOM 16414 N N . SER A 1 23 ? -0.181 16.922 -48.150 1.00 0.00 23 SER A N 11
ATOM 16415 C CA . SER A 1 23 ? 0.779 15.829 -48.180 1.00 0.00 23 SER A CA 11
ATOM 16416 C C . SER A 1 23 ? 2.153 16.273 -47.670 1.00 0.00 23 SER A C 11
ATOM 16417 O O . SER A 1 23 ? 2.692 15.662 -46.778 1.00 0.00 23 SER A O 11
ATOM 16425 N N . SER A 1 24 ? 2.630 17.414 -48.130 1.00 0.00 24 SER A N 11
ATOM 16426 C CA . SER A 1 24 ? 3.959 17.883 -47.764 1.00 0.00 24 SER A CA 11
ATOM 16427 C C . SER A 1 24 ? 3.949 18.580 -46.387 1.00 0.00 24 SER A C 11
ATOM 16428 O O . SER A 1 24 ? 4.988 18.964 -45.854 1.00 0.00 24 SER A O 11
ATOM 16436 N N . VAL A 1 25 ? 2.773 18.723 -45.833 1.00 0.00 25 VAL A N 11
ATOM 16437 C CA . VAL A 1 25 ? 2.575 19.329 -44.529 1.00 0.00 25 VAL A CA 11
ATOM 16438 C C . VAL A 1 25 ? 2.466 18.253 -43.465 1.00 0.00 25 VAL A C 11
ATOM 16439 O O . VAL A 1 25 ? 3.066 18.340 -42.386 1.00 0.00 25 VAL A O 11
ATOM 16452 N N . PHE A 1 26 ? 1.759 17.214 -43.807 1.00 0.00 26 PHE A N 11
ATOM 16453 C CA . PHE A 1 26 ? 1.452 16.134 -42.915 1.00 0.00 26 PHE A CA 11
ATOM 16454 C C . PHE A 1 26 ? 2.695 15.353 -42.530 1.00 0.00 26 PHE A C 11
ATOM 16455 O O . PHE A 1 26 ? 2.718 14.663 -41.506 1.00 0.00 26 PHE A O 11
ATOM 16472 N N . LEU A 1 27 ? 3.737 15.504 -43.317 1.00 0.00 27 LEU A N 11
ATOM 16473 C CA . LEU A 1 27 ? 5.002 14.825 -43.086 1.00 0.00 27 LEU A CA 11
ATOM 16474 C C . LEU A 1 27 ? 5.519 15.145 -41.686 1.00 0.00 27 LEU A C 11
ATOM 16475 O O . LEU A 1 27 ? 6.180 14.333 -41.053 1.00 0.00 27 LEU A O 11
ATOM 16491 N N . ARG A 1 28 ? 5.135 16.305 -41.187 1.00 0.00 28 ARG A N 11
ATOM 16492 C CA . ARG A 1 28 ? 5.541 16.735 -39.869 1.00 0.00 28 ARG A CA 11
ATOM 16493 C C . ARG A 1 28 ? 4.874 15.844 -38.843 1.00 0.00 28 ARG A C 11
ATOM 16494 O O . ARG A 1 28 ? 5.523 15.241 -38.016 1.00 0.00 28 ARG A O 11
ATOM 16515 N N . LEU A 1 29 ? 3.582 15.685 -39.005 1.00 0.00 29 LEU A N 11
ATOM 16516 C CA . LEU A 1 29 ? 2.745 14.906 -38.113 1.00 0.00 29 LEU A CA 11
ATOM 16517 C C . LEU A 1 29 ? 3.159 13.429 -38.187 1.00 0.00 29 LEU A C 11
ATOM 16518 O O . LEU A 1 29 ? 3.139 12.725 -37.185 1.00 0.00 29 LEU A O 11
ATOM 16534 N N . ARG A 1 30 ? 3.595 12.980 -39.369 1.00 0.00 30 ARG A N 11
ATOM 16535 C CA . ARG A 1 30 ? 3.981 11.575 -39.533 1.00 0.00 30 ARG A CA 11
ATOM 16536 C C . ARG A 1 30 ? 5.298 11.321 -38.825 1.00 0.00 30 ARG A C 11
ATOM 16537 O O . ARG A 1 30 ? 5.524 10.262 -38.254 1.00 0.00 30 ARG A O 11
ATOM 16558 N N . SER A 1 31 ? 6.122 12.333 -38.813 1.00 0.00 31 SER A N 11
ATOM 16559 C CA . SER A 1 31 ? 7.387 12.278 -38.118 1.00 0.00 31 SER A CA 11
ATOM 16560 C C . SER A 1 31 ? 7.141 12.269 -36.609 1.00 0.00 31 SER A C 11
ATOM 16561 O O . SER A 1 31 ? 7.854 11.605 -35.847 1.00 0.00 31 SER A O 11
ATOM 16569 N N . LEU A 1 32 ? 6.078 12.947 -36.202 1.00 0.00 32 LEU A N 11
ATOM 16570 C CA . LEU A 1 32 ? 5.676 13.009 -34.803 1.00 0.00 32 LEU A CA 11
ATOM 16571 C C . LEU A 1 32 ? 5.183 11.662 -34.315 1.00 0.00 32 LEU A C 11
ATOM 16572 O O . LEU A 1 32 ? 5.322 11.332 -33.150 1.00 0.00 32 LEU A O 11
ATOM 16588 N N . MET A 1 33 ? 4.601 10.898 -35.210 1.00 0.00 33 MET A N 11
ATOM 16589 C CA . MET A 1 33 ? 4.107 9.567 -34.900 1.00 0.00 33 MET A CA 11
ATOM 16590 C C . MET A 1 33 ? 5.220 8.675 -34.415 1.00 0.00 33 MET A C 11
ATOM 16591 O O . MET A 1 33 ? 5.086 7.999 -33.409 1.00 0.00 33 MET A O 11
ATOM 16605 N N . TYR A 1 34 ? 6.319 8.684 -35.131 1.00 0.00 34 TYR A N 11
ATOM 16606 C CA . TYR A 1 34 ? 7.457 7.847 -34.783 1.00 0.00 34 TYR A CA 11
ATOM 16607 C C . TYR A 1 34 ? 8.251 8.465 -33.645 1.00 0.00 34 TYR A C 11
ATOM 16608 O O . TYR A 1 34 ? 9.036 7.790 -32.975 1.00 0.00 34 TYR A O 11
ATOM 16626 N N . ASP A 1 35 ? 8.054 9.760 -33.449 1.00 0.00 35 ASP A N 11
ATOM 16627 C CA . ASP A 1 35 ? 8.582 10.468 -32.276 1.00 0.00 35 ASP A CA 11
ATOM 16628 C C . ASP A 1 35 ? 7.848 9.947 -31.044 1.00 0.00 35 ASP A C 11
ATOM 16629 O O . ASP A 1 35 ? 8.411 9.818 -29.956 1.00 0.00 35 ASP A O 11
ATOM 16638 N N . MET A 1 36 ? 6.595 9.606 -31.259 1.00 0.00 36 MET A N 11
ATOM 16639 C CA . MET A 1 36 ? 5.746 8.997 -30.275 1.00 0.00 36 MET A CA 11
ATOM 16640 C C . MET A 1 36 ? 5.829 7.462 -30.417 1.00 0.00 36 MET A C 11
ATOM 16641 O O . MET A 1 36 ? 6.809 6.938 -30.949 1.00 0.00 36 MET A O 11
ATOM 16655 N N . ASN A 1 37 ? 4.817 6.754 -29.975 1.00 0.00 37 ASN A N 11
ATOM 16656 C CA . ASN A 1 37 ? 4.865 5.284 -29.932 1.00 0.00 37 ASN A CA 11
ATOM 16657 C C . ASN A 1 37 ? 4.362 4.589 -31.180 1.00 0.00 37 ASN A C 11
ATOM 16658 O O . ASN A 1 37 ? 4.318 3.350 -31.231 1.00 0.00 37 ASN A O 11
ATOM 16669 N N . PHE A 1 38 ? 3.958 5.348 -32.158 1.00 0.00 38 PHE A N 11
ATOM 16670 C CA . PHE A 1 38 ? 3.408 4.784 -33.398 1.00 0.00 38 PHE A CA 11
ATOM 16671 C C . PHE A 1 38 ? 4.465 4.017 -34.225 1.00 0.00 38 PHE A C 11
ATOM 16672 O O . PHE A 1 38 ? 5.676 4.234 -34.085 1.00 0.00 38 PHE A O 11
ATOM 16689 N N . SER A 1 39 ? 4.001 3.123 -35.067 1.00 0.00 39 SER A N 11
ATOM 16690 C CA . SER A 1 39 ? 4.857 2.306 -35.907 1.00 0.00 39 SER A CA 11
ATOM 16691 C C . SER A 1 39 ? 4.290 2.170 -37.330 1.00 0.00 39 SER A C 11
ATOM 16692 O O . SER A 1 39 ? 3.140 2.556 -37.591 1.00 0.00 39 SER A O 11
ATOM 16700 N N . SER A 1 40 ? 5.089 1.586 -38.221 1.00 0.00 40 SER A N 11
ATOM 16701 C CA . SER A 1 40 ? 4.734 1.426 -39.617 1.00 0.00 40 SER A CA 11
ATOM 16702 C C . SER A 1 40 ? 4.249 0.012 -39.909 1.00 0.00 40 SER A C 11
ATOM 16703 O O . SER A 1 40 ? 3.614 -0.233 -40.941 1.00 0.00 40 SER A O 11
ATOM 16711 N N . ILE A 1 41 ? 4.604 -0.902 -39.040 1.00 0.00 41 ILE A N 11
ATOM 16712 C CA . ILE A 1 41 ? 4.280 -2.309 -39.171 1.00 0.00 41 ILE A CA 11
ATOM 16713 C C . ILE A 1 41 ? 3.608 -2.813 -37.884 1.00 0.00 41 ILE A C 11
ATOM 16714 O O . ILE A 1 41 ? 3.899 -2.318 -36.781 1.00 0.00 41 ILE A O 11
ATOM 16730 N N . VAL A 1 42 ? 2.686 -3.735 -38.045 1.00 0.00 42 VAL A N 11
ATOM 16731 C CA . VAL A 1 42 ? 2.056 -4.435 -36.952 1.00 0.00 42 VAL A CA 11
ATOM 16732 C C . VAL A 1 42 ? 1.573 -5.781 -37.497 1.00 0.00 42 VAL A C 11
ATOM 16733 O O . VAL A 1 42 ? 1.252 -5.891 -38.688 1.00 0.00 42 VAL A O 11
ATOM 16746 N N . ALA A 1 43 ? 1.606 -6.793 -36.682 1.00 0.00 43 ALA A N 11
ATOM 16747 C CA . ALA A 1 43 ? 1.191 -8.110 -37.086 1.00 0.00 43 ALA A CA 11
ATOM 16748 C C . ALA A 1 43 ? -0.322 -8.204 -37.259 1.00 0.00 43 ALA A C 11
ATOM 16749 O O . ALA A 1 43 ? -1.095 -7.652 -36.470 1.00 0.00 43 ALA A O 11
ATOM 16756 N N . ASP A 1 44 ? -0.720 -8.912 -38.300 1.00 0.00 44 ASP A N 11
ATOM 16757 C CA . ASP A 1 44 ? -2.126 -9.197 -38.617 1.00 0.00 44 ASP A CA 11
ATOM 16758 C C . ASP A 1 44 ? -2.548 -10.346 -37.693 1.00 0.00 44 ASP A C 11
ATOM 16759 O O . ASP A 1 44 ? -1.767 -10.764 -36.816 1.00 0.00 44 ASP A O 11
ATOM 16768 N N . GLU A 1 45 ? -3.688 -10.921 -37.915 1.00 0.00 45 GLU A N 11
ATOM 16769 C CA . GLU A 1 45 ? -4.132 -12.009 -37.072 1.00 0.00 45 GLU A CA 11
ATOM 16770 C C . GLU A 1 45 ? -3.416 -13.254 -37.525 1.00 0.00 45 GLU A C 11
ATOM 16771 O O . GLU A 1 45 ? -3.207 -14.181 -36.766 1.00 0.00 45 GLU A O 11
ATOM 16783 N N . TYR A 1 46 ? -2.990 -13.222 -38.785 1.00 0.00 46 TYR A N 11
ATOM 16784 C CA . TYR A 1 46 ? -2.236 -14.304 -39.394 1.00 0.00 46 TYR A CA 11
ATOM 16785 C C . TYR A 1 46 ? -0.812 -14.292 -38.836 1.00 0.00 46 TYR A C 11
ATOM 16786 O O . TYR A 1 46 ? -0.035 -15.229 -39.016 1.00 0.00 46 TYR A O 11
ATOM 16804 N N . GLY A 1 47 ? -0.479 -13.197 -38.179 1.00 0.00 47 GLY A N 11
ATOM 16805 C CA . GLY A 1 47 ? 0.837 -13.030 -37.625 1.00 0.00 47 GLY A CA 11
ATOM 16806 C C . GLY A 1 47 ? 1.789 -12.453 -38.634 1.00 0.00 47 GLY A C 11
ATOM 16807 O O . GLY A 1 47 ? 2.996 -12.519 -38.470 1.00 0.00 47 GLY A O 11
ATOM 16811 N N . ILE A 1 48 ? 1.251 -11.900 -39.699 1.00 0.00 48 ILE A N 11
ATOM 16812 C CA . ILE A 1 48 ? 2.072 -11.310 -40.720 1.00 0.00 48 ILE A CA 11
ATOM 16813 C C . ILE A 1 48 ? 2.288 -9.854 -40.404 1.00 0.00 48 ILE A C 11
ATOM 16814 O O . ILE A 1 48 ? 1.322 -9.143 -40.123 1.00 0.00 48 ILE A O 11
ATOM 16830 N N . PRO A 1 49 ? 3.544 -9.410 -40.365 1.00 0.00 49 PRO A N 11
ATOM 16831 C CA . PRO A 1 49 ? 3.864 -8.015 -40.147 1.00 0.00 49 PRO A CA 11
ATOM 16832 C C . PRO A 1 49 ? 3.395 -7.186 -41.343 1.00 0.00 49 PRO A C 11
ATOM 16833 O O . PRO A 1 49 ? 3.983 -7.231 -42.420 1.00 0.00 49 PRO A O 11
ATOM 16844 N N . ARG A 1 50 ? 2.300 -6.519 -41.171 1.00 0.00 50 ARG A N 11
ATOM 16845 C CA . ARG A 1 50 ? 1.711 -5.712 -42.213 1.00 0.00 50 ARG A CA 11
ATOM 16846 C C . ARG A 1 50 ? 2.239 -4.301 -42.141 1.00 0.00 50 ARG A C 11
ATOM 16847 O O . ARG A 1 50 ? 2.663 -3.848 -41.082 1.00 0.00 50 ARG A O 11
ATOM 16868 N N . GLN A 1 51 ? 2.189 -3.618 -43.253 1.00 0.00 51 GLN A N 11
ATOM 16869 C CA . GLN A 1 51 ? 2.514 -2.215 -43.324 1.00 0.00 51 GLN A CA 11
ATOM 16870 C C . GLN A 1 51 ? 1.253 -1.432 -43.110 1.00 0.00 51 GLN A C 11
ATOM 16871 O O . GLN A 1 51 ? 0.152 -1.963 -43.247 1.00 0.00 51 GLN A O 11
ATOM 16885 N N . LEU A 1 52 ? 1.406 -0.197 -42.774 1.00 0.00 52 LEU A N 11
ATOM 16886 C CA . LEU A 1 52 ? 0.265 0.635 -42.418 1.00 0.00 52 LEU A CA 11
ATOM 16887 C C . LEU A 1 52 ? 0.219 1.935 -43.210 1.00 0.00 52 LEU A C 11
ATOM 16888 O O . LEU A 1 52 ? -0.863 2.480 -43.458 1.00 0.00 52 LEU A O 11
ATOM 16904 N N . ASN A 1 53 ? 1.384 2.351 -43.682 1.00 0.00 53 ASN A N 11
ATOM 16905 C CA . ASN A 1 53 ? 1.704 3.725 -44.247 1.00 0.00 53 ASN A CA 11
ATOM 16906 C C . ASN A 1 53 ? 0.912 4.142 -45.469 1.00 0.00 53 ASN A C 11
ATOM 16907 O O . ASN A 1 53 ? 1.161 5.193 -46.066 1.00 0.00 53 ASN A O 11
ATOM 16918 N N . GLU A 1 54 ? -0.021 3.356 -45.791 1.00 0.00 54 GLU A N 11
ATOM 16919 C CA . GLU A 1 54 ? -0.976 3.622 -46.829 1.00 0.00 54 GLU A CA 11
ATOM 16920 C C . GLU A 1 54 ? -1.855 4.785 -46.360 1.00 0.00 54 GLU A C 11
ATOM 16921 O O . GLU A 1 54 ? -2.029 5.775 -47.056 1.00 0.00 54 GLU A O 11
ATOM 16933 N N . ASN A 1 55 ? -2.387 4.626 -45.150 1.00 0.00 55 ASN A N 11
ATOM 16934 C CA . ASN A 1 55 ? -3.201 5.662 -44.480 1.00 0.00 55 ASN A CA 11
ATOM 16935 C C . ASN A 1 55 ? -3.403 5.359 -42.998 1.00 0.00 55 ASN A C 11
ATOM 16936 O O . ASN A 1 55 ? -4.106 6.097 -42.297 1.00 0.00 55 ASN A O 11
ATOM 16947 N N . SER A 1 56 ? -2.779 4.319 -42.504 1.00 0.00 56 SER A N 11
ATOM 16948 C CA . SER A 1 56 ? -3.003 3.919 -41.170 1.00 0.00 56 SER A CA 11
ATOM 16949 C C . SER A 1 56 ? -1.689 3.771 -40.485 1.00 0.00 56 SER A C 11
ATOM 16950 O O . SER A 1 56 ? -0.657 3.783 -41.133 1.00 0.00 56 SER A O 11
ATOM 16958 N N . PHE A 1 57 ? -1.710 3.698 -39.198 1.00 0.00 57 PHE A N 11
ATOM 16959 C CA . PHE A 1 57 ? -0.530 3.485 -38.415 1.00 0.00 57 PHE A CA 11
ATOM 16960 C C . PHE A 1 57 ? -0.967 2.751 -37.164 1.00 0.00 57 PHE A C 11
ATOM 16961 O O . PHE A 1 57 ? -2.158 2.712 -36.875 1.00 0.00 57 PHE A O 11
ATOM 16978 N N . ALA A 1 58 ? -0.050 2.171 -36.439 1.00 0.00 58 ALA A N 11
ATOM 16979 C CA . ALA A 1 58 ? -0.402 1.418 -35.250 1.00 0.00 58 ALA A CA 11
ATOM 16980 C C . ALA A 1 58 ? 0.406 1.886 -34.094 1.00 0.00 58 ALA A C 11
ATOM 16981 O O . ALA A 1 58 ? 1.433 2.532 -34.278 1.00 0.00 58 ALA A O 11
ATOM 16988 N N . ILE A 1 59 ? -0.034 1.564 -32.920 1.00 0.00 59 ILE A N 11
ATOM 16989 C CA . ILE A 1 59 ? 0.635 1.969 -31.733 1.00 0.00 59 ILE A CA 11
ATOM 16990 C C . ILE A 1 59 ? 0.427 0.933 -30.622 1.00 0.00 59 ILE A C 11
ATOM 16991 O O . ILE A 1 59 ? -0.636 0.328 -30.523 1.00 0.00 59 ILE A O 11
ATOM 17007 N N . THR A 1 60 ? 1.438 0.735 -29.803 1.00 0.00 60 THR A N 11
ATOM 17008 C CA . THR A 1 60 ? 1.390 -0.258 -28.744 1.00 0.00 60 THR A CA 11
ATOM 17009 C C . THR A 1 60 ? 1.035 0.406 -27.385 1.00 0.00 60 THR A C 11
ATOM 17010 O O . THR A 1 60 ? 1.415 -0.075 -26.316 1.00 0.00 60 THR A O 11
ATOM 17021 N N . THR A 1 61 ? 0.228 1.430 -27.445 1.00 0.00 61 THR A N 11
ATOM 17022 C CA . THR A 1 61 ? -0.140 2.197 -26.278 1.00 0.00 61 THR A CA 11
ATOM 17023 C C . THR A 1 61 ? -1.244 1.456 -25.480 1.00 0.00 61 THR A C 11
ATOM 17024 O O . THR A 1 61 ? -1.772 0.437 -25.936 1.00 0.00 61 THR A O 11
ATOM 17035 N N . SER A 1 62 ? -1.575 1.948 -24.308 1.00 0.00 62 SER A N 11
ATOM 17036 C CA . SER A 1 62 ? -2.609 1.339 -23.508 1.00 0.00 62 SER A CA 11
ATOM 17037 C C . SER A 1 62 ? -3.634 2.396 -23.084 1.00 0.00 62 SER A C 11
ATOM 17038 O O . SER A 1 62 ? -4.557 2.120 -22.306 1.00 0.00 62 SER A O 11
ATOM 17046 N N . LEU A 1 63 ? -3.467 3.602 -23.584 1.00 0.00 63 LEU A N 11
ATOM 17047 C CA . LEU A 1 63 ? -4.426 4.653 -23.342 1.00 0.00 63 LEU A CA 11
ATOM 17048 C C . LEU A 1 63 ? -5.654 4.459 -24.208 1.00 0.00 63 LEU A C 11
ATOM 17049 O O . LEU A 1 63 ? -5.715 3.526 -25.024 1.00 0.00 63 LEU A O 11
ATOM 17065 N N . ALA A 1 64 ? -6.620 5.299 -24.046 1.00 0.00 64 ALA A N 11
ATOM 17066 C CA . ALA A 1 64 ? -7.842 5.111 -24.758 1.00 0.00 64 ALA A CA 11
ATOM 17067 C C . ALA A 1 64 ? -7.813 5.754 -26.126 1.00 0.00 64 ALA A C 11
ATOM 17068 O O . ALA A 1 64 ? -6.925 6.543 -26.425 1.00 0.00 64 ALA A O 11
ATOM 17075 N N . ALA A 1 65 ? -8.811 5.441 -26.931 1.00 0.00 65 ALA A N 11
ATOM 17076 C CA . ALA A 1 65 ? -8.913 5.928 -28.295 1.00 0.00 65 ALA A CA 11
ATOM 17077 C C . ALA A 1 65 ? -8.910 7.446 -28.352 1.00 0.00 65 ALA A C 11
ATOM 17078 O O . ALA A 1 65 ? -8.145 8.048 -29.115 1.00 0.00 65 ALA A O 11
ATOM 17085 N N . SER A 1 66 ? -9.692 8.057 -27.495 1.00 0.00 66 SER A N 11
ATOM 17086 C CA . SER A 1 66 ? -9.784 9.496 -27.449 1.00 0.00 66 SER A CA 11
ATOM 17087 C C . SER A 1 66 ? -8.463 10.118 -26.950 1.00 0.00 66 SER A C 11
ATOM 17088 O O . SER A 1 66 ? -8.151 11.270 -27.250 1.00 0.00 66 SER A O 11
ATOM 17096 N N . GLU A 1 67 ? -7.655 9.312 -26.270 1.00 0.00 67 GLU A N 11
ATOM 17097 C CA . GLU A 1 67 ? -6.407 9.776 -25.729 1.00 0.00 67 GLU A CA 11
ATOM 17098 C C . GLU A 1 67 ? -5.381 9.781 -26.830 1.00 0.00 67 GLU A C 11
ATOM 17099 O O . GLU A 1 67 ? -4.588 10.704 -26.930 1.00 0.00 67 GLU A O 11
ATOM 17111 N N . ILE A 1 68 ? -5.421 8.745 -27.688 1.00 0.00 68 ILE A N 11
ATOM 17112 C CA . ILE A 1 68 ? -4.513 8.684 -28.840 1.00 0.00 68 ILE A CA 11
ATOM 17113 C C . ILE A 1 68 ? -4.756 9.887 -29.714 1.00 0.00 68 ILE A C 11
ATOM 17114 O O . ILE A 1 68 ? -3.817 10.549 -30.144 1.00 0.00 68 ILE A O 11
ATOM 17130 N N . GLU A 1 69 ? -6.035 10.173 -29.954 1.00 0.00 69 GLU A N 11
ATOM 17131 C CA . GLU A 1 69 ? -6.420 11.321 -30.742 1.00 0.00 69 GLU A CA 11
ATOM 17132 C C . GLU A 1 69 ? -5.858 12.577 -30.146 1.00 0.00 69 GLU A C 11
ATOM 17133 O O . GLU A 1 69 ? -5.211 13.341 -30.831 1.00 0.00 69 GLU A O 11
ATOM 17145 N N . ASP A 1 70 ? -6.088 12.759 -28.855 1.00 0.00 70 ASP A N 11
ATOM 17146 C CA . ASP A 1 70 ? -5.631 13.947 -28.129 1.00 0.00 70 ASP A CA 11
ATOM 17147 C C . ASP A 1 70 ? -4.138 14.138 -28.278 1.00 0.00 70 ASP A C 11
ATOM 17148 O O . ASP A 1 70 ? -3.671 15.243 -28.568 1.00 0.00 70 ASP A O 11
ATOM 17157 N N . LEU A 1 71 ? -3.419 13.039 -28.155 1.00 0.00 71 LEU A N 11
ATOM 17158 C CA . LEU A 1 71 ? -1.976 13.000 -28.322 1.00 0.00 71 LEU A CA 11
ATOM 17159 C C . LEU A 1 71 ? -1.588 13.549 -29.677 1.00 0.00 71 LEU A C 11
ATOM 17160 O O . LEU A 1 71 ? -0.760 14.432 -29.786 1.00 0.00 71 LEU A O 11
ATOM 17176 N N . ILE A 1 72 ? -2.249 13.075 -30.690 1.00 0.00 72 ILE A N 11
ATOM 17177 C CA . ILE A 1 72 ? -1.939 13.448 -32.044 1.00 0.00 72 ILE A CA 11
ATOM 17178 C C . ILE A 1 72 ? -2.378 14.883 -32.336 1.00 0.00 72 ILE A C 11
ATOM 17179 O O . ILE A 1 72 ? -1.625 15.667 -32.925 1.00 0.00 72 ILE A O 11
ATOM 17195 N N . ARG A 1 73 ? -3.565 15.238 -31.877 1.00 0.00 73 ARG A N 11
ATOM 17196 C CA . ARG A 1 73 ? -4.126 16.543 -32.171 1.00 0.00 73 ARG A CA 11
ATOM 17197 C C . ARG A 1 73 ? -3.335 17.656 -31.505 1.00 0.00 73 ARG A C 11
ATOM 17198 O O . ARG A 1 73 ? -3.216 18.753 -32.058 1.00 0.00 73 ARG A O 11
ATOM 17219 N N . LEU A 1 74 ? -2.743 17.379 -30.355 1.00 0.00 74 LEU A N 11
ATOM 17220 C CA . LEU A 1 74 ? -1.967 18.397 -29.677 1.00 0.00 74 LEU A CA 11
ATOM 17221 C C . LEU A 1 74 ? -0.589 18.554 -30.342 1.00 0.00 74 LEU A C 11
ATOM 17222 O O . LEU A 1 74 ? 0.086 19.577 -30.181 1.00 0.00 74 LEU A O 11
ATOM 17238 N N . LYS A 1 75 ? -0.193 17.550 -31.134 1.00 0.00 75 LYS A N 11
ATOM 17239 C CA . LYS A 1 75 ? 1.060 17.603 -31.888 1.00 0.00 75 LYS A CA 11
ATOM 17240 C C . LYS A 1 75 ? 0.872 18.396 -33.165 1.00 0.00 75 LYS A C 11
ATOM 17241 O O . LYS A 1 75 ? 1.830 18.756 -33.833 1.00 0.00 75 LYS A O 11
ATOM 17260 N N . CYS A 1 76 ? -0.367 18.710 -33.477 1.00 0.00 76 CYS A N 11
ATOM 17261 C CA . CYS A 1 76 ? -0.679 19.485 -34.656 1.00 0.00 76 CYS A CA 11
ATOM 17262 C C . CYS A 1 76 ? -0.300 20.955 -34.436 1.00 0.00 76 CYS A C 11
ATOM 17263 O O . CYS A 1 76 ? -0.314 21.762 -35.357 1.00 0.00 76 CYS A O 11
ATOM 17271 N N . LEU A 1 77 ? 0.044 21.288 -33.207 1.00 0.00 77 LEU A N 11
ATOM 17272 C CA . LEU A 1 77 ? 0.496 22.615 -32.875 1.00 0.00 77 LEU A CA 11
ATOM 17273 C C . LEU A 1 77 ? 1.962 22.769 -33.285 1.00 0.00 77 LEU A C 11
ATOM 17274 O O . LEU A 1 77 ? 2.488 23.881 -33.376 1.00 0.00 77 LEU A O 11
ATOM 17290 N N . ASP A 1 78 ? 2.615 21.635 -33.536 1.00 0.00 78 ASP A N 11
ATOM 17291 C CA . ASP A 1 78 ? 4.020 21.611 -33.963 1.00 0.00 78 ASP A CA 11
ATOM 17292 C C . ASP A 1 78 ? 4.100 21.920 -35.418 1.00 0.00 78 ASP A C 11
ATOM 17293 O O . ASP A 1 78 ? 4.948 22.684 -35.882 1.00 0.00 78 ASP A O 11
ATOM 17302 N N . LEU A 1 79 ? 3.216 21.316 -36.133 1.00 0.00 79 LEU A N 11
ATOM 17303 C CA . LEU A 1 79 ? 3.143 21.495 -37.566 1.00 0.00 79 LEU A CA 11
ATOM 17304 C C . LEU A 1 79 ? 2.459 22.833 -37.891 1.00 0.00 79 LEU A C 11
ATOM 17305 O O . LEU A 1 79 ? 1.797 23.415 -37.014 1.00 0.00 79 LEU A O 11
ATOM 17321 N N . PRO A 1 80 ? 2.653 23.364 -39.120 1.00 0.00 80 PRO A N 11
ATOM 17322 C CA . PRO A 1 80 ? 2.005 24.596 -39.552 1.00 0.00 80 PRO A CA 11
ATOM 17323 C C . PRO A 1 80 ? 0.474 24.529 -39.414 1.00 0.00 80 PRO A C 11
ATOM 17324 O O . PRO A 1 80 ? -0.094 25.109 -38.474 1.00 0.00 80 PRO A O 11
ATOM 17335 N N . ASP A 1 81 ? -0.182 23.797 -40.302 1.00 0.00 81 ASP A N 11
ATOM 17336 C CA . ASP A 1 81 ? -1.637 23.629 -40.249 1.00 0.00 81 ASP A CA 11
ATOM 17337 C C . ASP A 1 81 ? -2.091 22.551 -41.194 1.00 0.00 81 ASP A C 11
ATOM 17338 O O . ASP A 1 81 ? -1.611 22.468 -42.323 1.00 0.00 81 ASP A O 11
ATOM 17347 N N . ILE A 1 82 ? -2.980 21.722 -40.715 1.00 0.00 82 ILE A N 11
ATOM 17348 C CA . ILE A 1 82 ? -3.601 20.693 -41.485 1.00 0.00 82 ILE A CA 11
ATOM 17349 C C . ILE A 1 82 ? -4.913 20.329 -40.837 1.00 0.00 82 ILE A C 11
ATOM 17350 O O . ILE A 1 82 ? -4.962 19.982 -39.659 1.00 0.00 82 ILE A O 11
ATOM 17366 N N . ASP A 1 83 ? -5.968 20.484 -41.564 1.00 0.00 83 ASP A N 11
ATOM 17367 C CA . ASP A 1 83 ? -7.257 20.086 -41.071 1.00 0.00 83 ASP A CA 11
ATOM 17368 C C . ASP A 1 83 ? -7.475 18.641 -41.468 1.00 0.00 83 ASP A C 11
ATOM 17369 O O . ASP A 1 83 ? -7.810 18.345 -42.619 1.00 0.00 83 ASP A O 11
ATOM 17378 N N . PHE A 1 84 ? -7.183 17.746 -40.556 1.00 0.00 84 PHE A N 11
ATOM 17379 C CA . PHE A 1 84 ? -7.266 16.321 -40.825 1.00 0.00 84 PHE A CA 11
ATOM 17380 C C . PHE A 1 84 ? -8.309 15.661 -39.943 1.00 0.00 84 PHE A C 11
ATOM 17381 O O . PHE A 1 84 ? -8.972 16.319 -39.142 1.00 0.00 84 PHE A O 11
ATOM 17398 N N . ASP A 1 85 ? -8.454 14.387 -40.113 1.00 0.00 85 ASP A N 11
ATOM 17399 C CA . ASP A 1 85 ? -9.323 13.565 -39.302 1.00 0.00 85 ASP A CA 11
ATOM 17400 C C . ASP A 1 85 ? -8.608 12.265 -39.084 1.00 0.00 85 ASP A C 11
ATOM 17401 O O . ASP A 1 85 ? -7.809 11.864 -39.926 1.00 0.00 85 ASP A O 11
ATOM 17410 N N . LEU A 1 86 ? -8.806 11.648 -37.966 1.00 0.00 86 LEU A N 11
ATOM 17411 C CA . LEU A 1 86 ? -8.234 10.367 -37.732 1.00 0.00 86 LEU A CA 11
ATOM 17412 C C . LEU A 1 86 ? -9.277 9.480 -37.106 1.00 0.00 86 LEU A C 11
ATOM 17413 O O . LEU A 1 86 ? -10.206 9.956 -36.464 1.00 0.00 86 LEU A O 11
ATOM 17429 N N . ASN A 1 87 ? -9.145 8.231 -37.305 1.00 0.00 87 ASN A N 11
ATOM 17430 C CA . ASN A 1 87 ? -10.012 7.285 -36.716 1.00 0.00 87 ASN A CA 11
ATOM 17431 C C . ASN A 1 87 ? -9.199 6.276 -35.960 1.00 0.00 87 ASN A C 11
ATOM 17432 O O . ASN A 1 87 ? -8.420 5.526 -36.561 1.00 0.00 87 ASN A O 11
ATOM 17443 N N . ILE A 1 88 ? -9.335 6.278 -34.664 1.00 0.00 88 ILE A N 11
ATOM 17444 C CA . ILE A 1 88 ? -8.687 5.290 -33.850 1.00 0.00 88 ILE A CA 11
ATOM 17445 C C . ILE A 1 88 ? -9.547 4.051 -33.806 1.00 0.00 88 ILE A C 11
ATOM 17446 O O . ILE A 1 88 ? -10.761 4.137 -33.623 1.00 0.00 88 ILE A O 11
ATOM 17462 N N . MET A 1 89 ? -8.938 2.931 -33.988 1.00 0.00 89 MET A N 11
ATOM 17463 C CA . MET A 1 89 ? -9.603 1.678 -33.905 1.00 0.00 89 MET A CA 11
ATOM 17464 C C . MET A 1 89 ? -8.599 0.690 -33.364 1.00 0.00 89 MET A C 11
ATOM 17465 O O . MET A 1 89 ? -7.410 0.916 -33.446 1.00 0.00 89 MET A O 11
ATOM 17479 N N . THR A 1 90 ? -9.049 -0.321 -32.754 1.00 0.00 90 THR A N 11
ATOM 17480 C CA . THR A 1 90 ? -8.211 -1.389 -32.327 1.00 0.00 90 THR A CA 11
ATOM 17481 C C . THR A 1 90 ? -7.669 -2.152 -33.550 1.00 0.00 90 THR A C 11
ATOM 17482 O O . THR A 1 90 ? -8.349 -2.251 -34.568 1.00 0.00 90 THR A O 11
ATOM 17493 N N . VAL A 1 91 ? -6.441 -2.646 -33.450 1.00 0.00 91 VAL A N 11
ATOM 17494 C CA . VAL A 1 91 ? -5.788 -3.430 -34.520 1.00 0.00 91 VAL A CA 11
ATOM 17495 C C . VAL A 1 91 ? -6.694 -4.583 -34.977 1.00 0.00 91 VAL A C 11
ATOM 17496 O O . VAL A 1 91 ? -6.857 -4.833 -36.182 1.00 0.00 91 VAL A O 11
ATOM 17509 N N . ASP A 1 92 ? -7.316 -5.229 -34.008 1.00 0.00 92 ASP A N 11
ATOM 17510 C CA . ASP A 1 92 ? -8.220 -6.360 -34.238 1.00 0.00 92 ASP A CA 11
ATOM 17511 C C . ASP A 1 92 ? -9.408 -5.930 -35.099 1.00 0.00 92 ASP A C 11
ATOM 17512 O O . ASP A 1 92 ? -9.866 -6.659 -35.971 1.00 0.00 92 ASP A O 11
ATOM 17521 N N . ASP A 1 93 ? -9.836 -4.705 -34.886 1.00 0.00 93 ASP A N 11
ATOM 17522 C CA . ASP A 1 93 ? -10.979 -4.124 -35.585 1.00 0.00 93 ASP A CA 11
ATOM 17523 C C . ASP A 1 93 ? -10.550 -3.487 -36.893 1.00 0.00 93 ASP A C 11
ATOM 17524 O O . ASP A 1 93 ? -11.375 -3.045 -37.699 1.00 0.00 93 ASP A O 11
ATOM 17533 N N . TYR A 1 94 ? -9.268 -3.459 -37.109 1.00 0.00 94 TYR A N 11
ATOM 17534 C CA . TYR A 1 94 ? -8.706 -2.929 -38.310 1.00 0.00 94 TYR A CA 11
ATOM 17535 C C . TYR A 1 94 ? -8.499 -4.013 -39.336 1.00 0.00 94 TYR A C 11
ATOM 17536 O O . TYR A 1 94 ? -9.059 -3.957 -40.431 1.00 0.00 94 TYR A O 11
ATOM 17554 N N . PHE A 1 95 ? -7.708 -5.001 -38.975 1.00 0.00 95 PHE A N 11
ATOM 17555 C CA . PHE A 1 95 ? -7.363 -6.096 -39.885 1.00 0.00 95 PHE A CA 11
ATOM 17556 C C . PHE A 1 95 ? -8.546 -6.919 -40.321 1.00 0.00 95 PHE A C 11
ATOM 17557 O O . PHE A 1 95 ? -8.511 -7.566 -41.342 1.00 0.00 95 PHE A O 11
ATOM 17574 N N . ARG A 1 96 ? -9.595 -6.859 -39.561 1.00 0.00 96 ARG A N 11
ATOM 17575 C CA . ARG A 1 96 ? -10.836 -7.526 -39.919 1.00 0.00 96 ARG A CA 11
ATOM 17576 C C . ARG A 1 96 ? -11.456 -6.923 -41.204 1.00 0.00 96 ARG A C 11
ATOM 17577 O O . ARG A 1 96 ? -12.411 -7.468 -41.755 1.00 0.00 96 ARG A O 11
ATOM 17598 N N . GLN A 1 97 ? -10.930 -5.773 -41.634 1.00 0.00 97 GLN A N 11
ATOM 17599 C CA . GLN A 1 97 ? -11.368 -5.133 -42.871 1.00 0.00 97 GLN A CA 11
ATOM 17600 C C . GLN A 1 97 ? -10.417 -5.512 -44.004 1.00 0.00 97 GLN A C 11
ATOM 17601 O O . GLN A 1 97 ? -10.836 -5.782 -45.119 1.00 0.00 97 GLN A O 11
ATOM 17615 N N . PHE A 1 98 ? -9.138 -5.535 -43.692 1.00 0.00 98 PHE A N 11
ATOM 17616 C CA . PHE A 1 98 ? -8.105 -5.750 -44.692 1.00 0.00 98 PHE A CA 11
ATOM 17617 C C . PHE A 1 98 ? -7.591 -7.170 -44.665 1.00 0.00 98 PHE A C 11
ATOM 17618 O O . PHE A 1 98 ? -6.931 -7.600 -43.713 1.00 0.00 98 PHE A O 11
ATOM 17635 N N . TYR A 1 99 ? -7.890 -7.880 -45.706 1.00 0.00 99 TYR A N 11
ATOM 17636 C CA . TYR A 1 99 ? -7.529 -9.257 -45.825 1.00 0.00 99 TYR A CA 11
ATOM 17637 C C . TYR A 1 99 ? -6.308 -9.453 -46.678 1.00 0.00 99 TYR A C 11
ATOM 17638 O O . TYR A 1 99 ? -5.694 -8.497 -47.169 1.00 0.00 99 TYR A O 11
ATOM 17656 N N . LYS A 1 100 ? -5.949 -10.690 -46.834 1.00 0.00 100 LYS A N 11
ATOM 17657 C CA . LYS A 1 100 ? -4.834 -11.075 -47.614 1.00 0.00 100 LYS A CA 11
ATOM 17658 C C . LYS A 1 100 ? -5.345 -11.558 -48.955 1.00 0.00 100 LYS A C 11
ATOM 17659 O O . LYS A 1 100 ? -5.850 -12.697 -49.019 1.00 0.00 100 LYS A O 11
ATOM 17678 N N . GLY A 1 1 ? 3.115 6.706 -5.293 1.00 0.00 1 GLY A N 12
ATOM 17679 C CA . GLY A 1 1 ? 1.709 6.324 -5.218 1.00 0.00 1 GLY A CA 12
ATOM 17680 C C . GLY A 1 1 ? 1.421 5.155 -6.107 1.00 0.00 1 GLY A C 12
ATOM 17681 O O . GLY A 1 1 ? 2.070 4.109 -6.006 1.00 0.00 1 GLY A O 12
ATOM 17685 N N . HIS A 1 2 ? 0.479 5.323 -6.998 1.00 0.00 2 HIS A N 12
ATOM 17686 C CA . HIS A 1 2 ? 0.077 4.275 -7.900 1.00 0.00 2 HIS A CA 12
ATOM 17687 C C . HIS A 1 2 ? 0.218 4.704 -9.329 1.00 0.00 2 HIS A C 12
ATOM 17688 O O . HIS A 1 2 ? -0.207 5.794 -9.714 1.00 0.00 2 HIS A O 12
ATOM 17702 N N . MET A 1 3 ? 0.808 3.841 -10.109 1.00 0.00 3 MET A N 12
ATOM 17703 C CA . MET A 1 3 ? 0.908 4.021 -11.552 1.00 0.00 3 MET A CA 12
ATOM 17704 C C . MET A 1 3 ? -0.062 3.028 -12.183 1.00 0.00 3 MET A C 12
ATOM 17705 O O . MET A 1 3 ? 0.019 2.681 -13.359 1.00 0.00 3 MET A O 12
ATOM 17719 N N . GLU A 1 4 ? -0.993 2.604 -11.345 1.00 0.00 4 GLU A N 12
ATOM 17720 C CA . GLU A 1 4 ? -2.015 1.680 -11.658 1.00 0.00 4 GLU A CA 12
ATOM 17721 C C . GLU A 1 4 ? -2.992 2.310 -12.651 1.00 0.00 4 GLU A C 12
ATOM 17722 O O . GLU A 1 4 ? -3.138 3.543 -12.705 1.00 0.00 4 GLU A O 12
ATOM 17734 N N . GLY A 1 5 ? -3.632 1.492 -13.420 1.00 0.00 5 GLY A N 12
ATOM 17735 C CA . GLY A 1 5 ? -4.572 1.959 -14.378 1.00 0.00 5 GLY A CA 12
ATOM 17736 C C . GLY A 1 5 ? -4.707 0.967 -15.461 1.00 0.00 5 GLY A C 12
ATOM 17737 O O . GLY A 1 5 ? -5.806 0.523 -15.800 1.00 0.00 5 GLY A O 12
ATOM 17741 N N . LYS A 1 6 ? -3.580 0.578 -15.964 1.00 0.00 6 LYS A N 12
ATOM 17742 C CA . LYS A 1 6 ? -3.489 -0.346 -17.023 1.00 0.00 6 LYS A CA 12
ATOM 17743 C C . LYS A 1 6 ? -2.130 -1.014 -16.977 1.00 0.00 6 LYS A C 12
ATOM 17744 O O . LYS A 1 6 ? -1.135 -0.384 -16.631 1.00 0.00 6 LYS A O 12
ATOM 17763 N N . ASN A 1 7 ? -2.118 -2.281 -17.236 1.00 0.00 7 ASN A N 12
ATOM 17764 C CA . ASN A 1 7 ? -0.896 -3.083 -17.328 1.00 0.00 7 ASN A CA 12
ATOM 17765 C C . ASN A 1 7 ? -0.973 -3.824 -18.627 1.00 0.00 7 ASN A C 12
ATOM 17766 O O . ASN A 1 7 ? -0.256 -4.795 -18.877 1.00 0.00 7 ASN A O 12
ATOM 17777 N N . LYS A 1 8 ? -1.857 -3.341 -19.455 1.00 0.00 8 LYS A N 12
ATOM 17778 C CA . LYS A 1 8 ? -2.162 -3.925 -20.704 1.00 0.00 8 LYS A CA 12
ATOM 17779 C C . LYS A 1 8 ? -2.075 -2.885 -21.786 1.00 0.00 8 LYS A C 12
ATOM 17780 O O . LYS A 1 8 ? -2.904 -1.981 -21.876 1.00 0.00 8 LYS A O 12
ATOM 17799 N N . PHE A 1 9 ? -1.026 -2.956 -22.521 1.00 0.00 9 PHE A N 12
ATOM 17800 C CA . PHE A 1 9 ? -0.885 -2.171 -23.717 1.00 0.00 9 PHE A CA 12
ATOM 17801 C C . PHE A 1 9 ? -1.743 -2.795 -24.784 1.00 0.00 9 PHE A C 12
ATOM 17802 O O . PHE A 1 9 ? -1.533 -3.950 -25.172 1.00 0.00 9 PHE A O 12
ATOM 17819 N N . ASN A 1 10 ? -2.702 -2.069 -25.236 1.00 0.00 10 ASN A N 12
ATOM 17820 C CA . ASN A 1 10 ? -3.612 -2.564 -26.234 1.00 0.00 10 ASN A CA 12
ATOM 17821 C C . ASN A 1 10 ? -3.095 -2.165 -27.584 1.00 0.00 10 ASN A C 12
ATOM 17822 O O . ASN A 1 10 ? -1.987 -1.611 -27.680 1.00 0.00 10 ASN A O 12
ATOM 17833 N N . THR A 1 11 ? -3.826 -2.418 -28.621 1.00 0.00 11 THR A N 12
ATOM 17834 C CA . THR A 1 11 ? -3.318 -2.108 -29.908 1.00 0.00 11 THR A CA 12
ATOM 17835 C C . THR A 1 11 ? -4.397 -1.466 -30.798 1.00 0.00 11 THR A C 12
ATOM 17836 O O . THR A 1 11 ? -5.530 -1.953 -30.904 1.00 0.00 11 THR A O 12
ATOM 17847 N N . TYR A 1 12 ? -4.049 -0.345 -31.384 1.00 0.00 12 TYR A N 12
ATOM 17848 C CA . TYR A 1 12 ? -4.955 0.424 -32.202 1.00 0.00 12 TYR A CA 12
ATOM 17849 C C . TYR A 1 12 ? -4.333 0.752 -33.530 1.00 0.00 12 TYR A C 12
ATOM 17850 O O . TYR A 1 12 ? -3.130 0.661 -33.690 1.00 0.00 12 TYR A O 12
ATOM 17868 N N . VAL A 1 13 ? -5.168 1.123 -34.448 1.00 0.00 13 VAL A N 12
ATOM 17869 C CA . VAL A 1 13 ? -4.815 1.537 -35.783 1.00 0.00 13 VAL A CA 12
ATOM 17870 C C . VAL A 1 13 ? -5.459 2.895 -36.093 1.00 0.00 13 VAL A C 12
ATOM 17871 O O . VAL A 1 13 ? -6.612 3.137 -35.761 1.00 0.00 13 VAL A O 12
ATOM 17884 N N . VAL A 1 14 ? -4.713 3.763 -36.699 1.00 0.00 14 VAL A N 12
ATOM 17885 C CA . VAL A 1 14 ? -5.213 5.044 -37.081 1.00 0.00 14 VAL A CA 12
ATOM 17886 C C . VAL A 1 14 ? -5.167 5.160 -38.580 1.00 0.00 14 VAL A C 12
ATOM 17887 O O . VAL A 1 14 ? -4.245 4.683 -39.213 1.00 0.00 14 VAL A O 12
ATOM 17900 N N . SER A 1 15 ? -6.188 5.703 -39.130 1.00 0.00 15 SER A N 12
ATOM 17901 C CA . SER A 1 15 ? -6.301 5.886 -40.540 1.00 0.00 15 SER A CA 12
ATOM 17902 C C . SER A 1 15 ? -6.405 7.384 -40.859 1.00 0.00 15 SER A C 12
ATOM 17903 O O . SER A 1 15 ? -7.371 8.030 -40.482 1.00 0.00 15 SER A O 12
ATOM 17911 N N . PHE A 1 16 ? -5.381 7.926 -41.487 1.00 0.00 16 PHE A N 12
ATOM 17912 C CA . PHE A 1 16 ? -5.310 9.347 -41.804 1.00 0.00 16 PHE A CA 12
ATOM 17913 C C . PHE A 1 16 ? -5.793 9.672 -43.198 1.00 0.00 16 PHE A C 12
ATOM 17914 O O . PHE A 1 16 ? -5.495 8.966 -44.165 1.00 0.00 16 PHE A O 12
ATOM 17931 N N . ASP A 1 17 ? -6.515 10.751 -43.282 1.00 0.00 17 ASP A N 12
ATOM 17932 C CA . ASP A 1 17 ? -7.023 11.279 -44.526 1.00 0.00 17 ASP A CA 12
ATOM 17933 C C . ASP A 1 17 ? -6.613 12.674 -44.654 1.00 0.00 17 ASP A C 12
ATOM 17934 O O . ASP A 1 17 ? -6.721 13.447 -43.687 1.00 0.00 17 ASP A O 12
ATOM 17943 N N . TYR A 1 18 ? -6.152 12.996 -45.815 1.00 0.00 18 TYR A N 12
ATOM 17944 C CA . TYR A 1 18 ? -5.661 14.301 -46.125 1.00 0.00 18 TYR A CA 12
ATOM 17945 C C . TYR A 1 18 ? -5.306 14.352 -47.608 1.00 0.00 18 TYR A C 12
ATOM 17946 O O . TYR A 1 18 ? -4.921 13.324 -48.187 1.00 0.00 18 TYR A O 12
ATOM 17964 N N . PRO A 1 19 ? -5.480 15.500 -48.260 1.00 0.00 19 PRO A N 12
ATOM 17965 C CA . PRO A 1 19 ? -5.104 15.654 -49.656 1.00 0.00 19 PRO A CA 12
ATOM 17966 C C . PRO A 1 19 ? -3.583 15.700 -49.825 1.00 0.00 19 PRO A C 12
ATOM 17967 O O . PRO A 1 19 ? -2.846 16.086 -48.895 1.00 0.00 19 PRO A O 12
ATOM 17978 N N . SER A 1 20 ? -3.121 15.376 -51.018 1.00 0.00 20 SER A N 12
ATOM 17979 C CA . SER A 1 20 ? -1.696 15.297 -51.328 1.00 0.00 20 SER A CA 12
ATOM 17980 C C . SER A 1 20 ? -1.011 16.677 -51.296 1.00 0.00 20 SER A C 12
ATOM 17981 O O . SER A 1 20 ? 0.208 16.791 -51.393 1.00 0.00 20 SER A O 12
ATOM 17989 N N . SER A 1 21 ? -1.808 17.714 -51.144 1.00 0.00 21 SER A N 12
ATOM 17990 C CA . SER A 1 21 ? -1.328 19.057 -51.000 1.00 0.00 21 SER A CA 12
ATOM 17991 C C . SER A 1 21 ? -0.483 19.175 -49.722 1.00 0.00 21 SER A C 12
ATOM 17992 O O . SER A 1 21 ? 0.498 19.920 -49.667 1.00 0.00 21 SER A O 12
ATOM 18000 N N . TYR A 1 22 ? -0.823 18.381 -48.718 1.00 0.00 22 TYR A N 12
ATOM 18001 C CA . TYR A 1 22 ? -0.167 18.490 -47.431 1.00 0.00 22 TYR A CA 12
ATOM 18002 C C . TYR A 1 22 ? 0.760 17.334 -47.158 1.00 0.00 22 TYR A C 12
ATOM 18003 O O . TYR A 1 22 ? 1.143 17.128 -46.015 1.00 0.00 22 TYR A O 12
ATOM 18021 N N . SER A 1 23 ? 1.164 16.623 -48.183 1.00 0.00 23 SER A N 12
ATOM 18022 C CA . SER A 1 23 ? 2.063 15.496 -48.009 1.00 0.00 23 SER A CA 12
ATOM 18023 C C . SER A 1 23 ? 3.381 15.943 -47.368 1.00 0.00 23 SER A C 12
ATOM 18024 O O . SER A 1 23 ? 3.811 15.364 -46.389 1.00 0.00 23 SER A O 12
ATOM 18032 N N . SER A 1 24 ? 3.936 17.047 -47.849 1.00 0.00 24 SER A N 12
ATOM 18033 C CA . SER A 1 24 ? 5.201 17.563 -47.337 1.00 0.00 24 SER A CA 12
ATOM 18034 C C . SER A 1 24 ? 5.070 18.092 -45.898 1.00 0.00 24 SER A C 12
ATOM 18035 O O . SER A 1 24 ? 6.035 18.134 -45.135 1.00 0.00 24 SER A O 12
ATOM 18043 N N . VAL A 1 25 ? 3.860 18.422 -45.535 1.00 0.00 25 VAL A N 12
ATOM 18044 C CA . VAL A 1 25 ? 3.540 18.965 -44.229 1.00 0.00 25 VAL A CA 12
ATOM 18045 C C . VAL A 1 25 ? 3.343 17.840 -43.241 1.00 0.00 25 VAL A C 12
ATOM 18046 O O . VAL A 1 25 ? 3.775 17.897 -42.083 1.00 0.00 25 VAL A O 12
ATOM 18059 N N . PHE A 1 26 ? 2.747 16.804 -43.722 1.00 0.00 26 PHE A N 12
ATOM 18060 C CA . PHE A 1 26 ? 2.363 15.700 -42.927 1.00 0.00 26 PHE A CA 12
ATOM 18061 C C . PHE A 1 26 ? 3.561 14.876 -42.496 1.00 0.00 26 PHE A C 12
ATOM 18062 O O . PHE A 1 26 ? 3.501 14.156 -41.497 1.00 0.00 26 PHE A O 12
ATOM 18079 N N . LEU A 1 27 ? 4.660 15.016 -43.208 1.00 0.00 27 LEU A N 12
ATOM 18080 C CA . LEU A 1 27 ? 5.877 14.271 -42.893 1.00 0.00 27 LEU A CA 12
ATOM 18081 C C . LEU A 1 27 ? 6.326 14.592 -41.468 1.00 0.00 27 LEU A C 12
ATOM 18082 O O . LEU A 1 27 ? 6.919 13.760 -40.780 1.00 0.00 27 LEU A O 12
ATOM 18098 N N . ARG A 1 28 ? 5.950 15.773 -41.008 1.00 0.00 28 ARG A N 12
ATOM 18099 C CA . ARG A 1 28 ? 6.286 16.213 -39.670 1.00 0.00 28 ARG A CA 12
ATOM 18100 C C . ARG A 1 28 ? 5.468 15.398 -38.690 1.00 0.00 28 ARG A C 12
ATOM 18101 O O . ARG A 1 28 ? 5.999 14.756 -37.803 1.00 0.00 28 ARG A O 12
ATOM 18122 N N . LEU A 1 29 ? 4.169 15.354 -38.949 1.00 0.00 29 LEU A N 12
ATOM 18123 C CA . LEU A 1 29 ? 3.198 14.648 -38.122 1.00 0.00 29 LEU A CA 12
ATOM 18124 C C . LEU A 1 29 ? 3.529 13.158 -38.109 1.00 0.00 29 LEU A C 12
ATOM 18125 O O . LEU A 1 29 ? 3.363 12.484 -37.096 1.00 0.00 29 LEU A O 12
ATOM 18141 N N . ARG A 1 30 ? 4.051 12.661 -39.222 1.00 0.00 30 ARG A N 12
ATOM 18142 C CA . ARG A 1 30 ? 4.371 11.257 -39.318 1.00 0.00 30 ARG A CA 12
ATOM 18143 C C . ARG A 1 30 ? 5.605 10.952 -38.487 1.00 0.00 30 ARG A C 12
ATOM 18144 O O . ARG A 1 30 ? 5.705 9.905 -37.870 1.00 0.00 30 ARG A O 12
ATOM 18165 N N . SER A 1 31 ? 6.503 11.908 -38.423 1.00 0.00 31 SER A N 12
ATOM 18166 C CA . SER A 1 31 ? 7.686 11.778 -37.603 1.00 0.00 31 SER A CA 12
ATOM 18167 C C . SER A 1 31 ? 7.285 11.806 -36.123 1.00 0.00 31 SER A C 12
ATOM 18168 O O . SER A 1 31 ? 7.875 11.110 -35.287 1.00 0.00 31 SER A O 12
ATOM 18176 N N . LEU A 1 32 ? 6.223 12.554 -35.828 1.00 0.00 32 LEU A N 12
ATOM 18177 C CA . LEU A 1 32 ? 5.679 12.637 -34.473 1.00 0.00 32 LEU A CA 12
ATOM 18178 C C . LEU A 1 32 ? 5.112 11.301 -34.040 1.00 0.00 32 LEU A C 12
ATOM 18179 O O . LEU A 1 32 ? 5.209 10.925 -32.878 1.00 0.00 32 LEU A O 12
ATOM 18195 N N . MET A 1 33 ? 4.525 10.587 -34.984 1.00 0.00 33 MET A N 12
ATOM 18196 C CA . MET A 1 33 ? 3.957 9.271 -34.744 1.00 0.00 33 MET A CA 12
ATOM 18197 C C . MET A 1 33 ? 4.987 8.323 -34.169 1.00 0.00 33 MET A C 12
ATOM 18198 O O . MET A 1 33 ? 4.755 7.694 -33.147 1.00 0.00 33 MET A O 12
ATOM 18212 N N . TYR A 1 34 ? 6.128 8.253 -34.821 1.00 0.00 34 TYR A N 12
ATOM 18213 C CA . TYR A 1 34 ? 7.180 7.316 -34.442 1.00 0.00 34 TYR A CA 12
ATOM 18214 C C . TYR A 1 34 ? 7.987 7.852 -33.265 1.00 0.00 34 TYR A C 12
ATOM 18215 O O . TYR A 1 34 ? 8.787 7.134 -32.648 1.00 0.00 34 TYR A O 12
ATOM 18233 N N . ASP A 1 35 ? 7.802 9.133 -32.997 1.00 0.00 35 ASP A N 12
ATOM 18234 C CA . ASP A 1 35 ? 8.335 9.782 -31.791 1.00 0.00 35 ASP A CA 12
ATOM 18235 C C . ASP A 1 35 ? 7.502 9.317 -30.603 1.00 0.00 35 ASP A C 12
ATOM 18236 O O . ASP A 1 35 ? 7.974 9.211 -29.461 1.00 0.00 35 ASP A O 12
ATOM 18245 N N . MET A 1 36 ? 6.256 9.025 -30.902 1.00 0.00 36 MET A N 12
ATOM 18246 C CA . MET A 1 36 ? 5.319 8.462 -29.971 1.00 0.00 36 MET A CA 12
ATOM 18247 C C . MET A 1 36 ? 5.326 6.933 -30.115 1.00 0.00 36 MET A C 12
ATOM 18248 O O . MET A 1 36 ? 6.347 6.350 -30.463 1.00 0.00 36 MET A O 12
ATOM 18262 N N . ASN A 1 37 ? 4.218 6.295 -29.849 1.00 0.00 37 ASN A N 12
ATOM 18263 C CA . ASN A 1 37 ? 4.163 4.828 -29.840 1.00 0.00 37 ASN A CA 12
ATOM 18264 C C . ASN A 1 37 ? 3.666 4.212 -31.126 1.00 0.00 37 ASN A C 12
ATOM 18265 O O . ASN A 1 37 ? 3.486 2.993 -31.194 1.00 0.00 37 ASN A O 12
ATOM 18276 N N . PHE A 1 38 ? 3.368 5.035 -32.105 1.00 0.00 38 PHE A N 12
ATOM 18277 C CA . PHE A 1 38 ? 2.888 4.544 -33.391 1.00 0.00 38 PHE A CA 12
ATOM 18278 C C . PHE A 1 38 ? 3.967 3.756 -34.147 1.00 0.00 38 PHE A C 12
ATOM 18279 O O . PHE A 1 38 ? 5.168 3.976 -33.965 1.00 0.00 38 PHE A O 12
ATOM 18296 N N . SER A 1 39 ? 3.528 2.862 -34.992 1.00 0.00 39 SER A N 12
ATOM 18297 C CA . SER A 1 39 ? 4.401 2.035 -35.774 1.00 0.00 39 SER A CA 12
ATOM 18298 C C . SER A 1 39 ? 3.909 1.926 -37.222 1.00 0.00 39 SER A C 12
ATOM 18299 O O . SER A 1 39 ? 2.738 2.236 -37.529 1.00 0.00 39 SER A O 12
ATOM 18307 N N . SER A 1 40 ? 4.798 1.491 -38.089 1.00 0.00 40 SER A N 12
ATOM 18308 C CA . SER A 1 40 ? 4.529 1.317 -39.494 1.00 0.00 40 SER A CA 12
ATOM 18309 C C . SER A 1 40 ? 4.108 -0.120 -39.793 1.00 0.00 40 SER A C 12
ATOM 18310 O O . SER A 1 40 ? 3.553 -0.412 -40.868 1.00 0.00 40 SER A O 12
ATOM 18318 N N . ILE A 1 41 ? 4.410 -0.997 -38.868 1.00 0.00 41 ILE A N 12
ATOM 18319 C CA . ILE A 1 41 ? 4.148 -2.416 -38.961 1.00 0.00 41 ILE A CA 12
ATOM 18320 C C . ILE A 1 41 ? 3.409 -2.881 -37.701 1.00 0.00 41 ILE A C 12
ATOM 18321 O O . ILE A 1 41 ? 3.589 -2.305 -36.621 1.00 0.00 41 ILE A O 12
ATOM 18337 N N . VAL A 1 42 ? 2.569 -3.882 -37.854 1.00 0.00 42 VAL A N 12
ATOM 18338 C CA . VAL A 1 42 ? 1.895 -4.525 -36.743 1.00 0.00 42 VAL A CA 12
ATOM 18339 C C . VAL A 1 42 ? 1.596 -5.975 -37.148 1.00 0.00 42 VAL A C 12
ATOM 18340 O O . VAL A 1 42 ? 1.366 -6.259 -38.334 1.00 0.00 42 VAL A O 12
ATOM 18353 N N . ALA A 1 43 ? 1.695 -6.883 -36.212 1.00 0.00 43 ALA A N 12
ATOM 18354 C CA . ALA A 1 43 ? 1.411 -8.279 -36.466 1.00 0.00 43 ALA A CA 12
ATOM 18355 C C . ALA A 1 43 ? -0.086 -8.517 -36.657 1.00 0.00 43 ALA A C 12
ATOM 18356 O O . ALA A 1 43 ? -0.910 -8.023 -35.882 1.00 0.00 43 ALA A O 12
ATOM 18363 N N . ASP A 1 44 ? -0.410 -9.262 -37.703 1.00 0.00 44 ASP A N 12
ATOM 18364 C CA . ASP A 1 44 ? -1.787 -9.644 -38.050 1.00 0.00 44 ASP A CA 12
ATOM 18365 C C . ASP A 1 44 ? -2.195 -10.826 -37.155 1.00 0.00 44 ASP A C 12
ATOM 18366 O O . ASP A 1 44 ? -1.455 -11.204 -36.231 1.00 0.00 44 ASP A O 12
ATOM 18375 N N . GLU A 1 45 ? -3.309 -11.446 -37.467 1.00 0.00 45 GLU A N 12
ATOM 18376 C CA . GLU A 1 45 ? -3.817 -12.604 -36.728 1.00 0.00 45 GLU A CA 12
ATOM 18377 C C . GLU A 1 45 ? -2.867 -13.775 -36.909 1.00 0.00 45 GLU A C 12
ATOM 18378 O O . GLU A 1 45 ? -2.678 -14.598 -36.017 1.00 0.00 45 GLU A O 12
ATOM 18390 N N . TYR A 1 46 ? -2.230 -13.798 -38.067 1.00 0.00 46 TYR A N 12
ATOM 18391 C CA . TYR A 1 46 ? -1.328 -14.855 -38.431 1.00 0.00 46 TYR A CA 12
ATOM 18392 C C . TYR A 1 46 ? 0.011 -14.649 -37.737 1.00 0.00 46 TYR A C 12
ATOM 18393 O O . TYR A 1 46 ? 0.846 -15.548 -37.674 1.00 0.00 46 TYR A O 12
ATOM 18411 N N . GLY A 1 47 ? 0.201 -13.457 -37.205 1.00 0.00 47 GLY A N 12
ATOM 18412 C CA . GLY A 1 47 ? 1.450 -13.109 -36.579 1.00 0.00 47 GLY A CA 12
ATOM 18413 C C . GLY A 1 47 ? 2.429 -12.547 -37.571 1.00 0.00 47 GLY A C 12
ATOM 18414 O O . GLY A 1 47 ? 3.622 -12.448 -37.291 1.00 0.00 47 GLY A O 12
ATOM 18418 N N . ILE A 1 48 ? 1.920 -12.171 -38.725 1.00 0.00 48 ILE A N 12
ATOM 18419 C CA . ILE A 1 48 ? 2.728 -11.625 -39.778 1.00 0.00 48 ILE A CA 12
ATOM 18420 C C . ILE A 1 48 ? 2.782 -10.123 -39.633 1.00 0.00 48 ILE A C 12
ATOM 18421 O O . ILE A 1 48 ? 1.742 -9.482 -39.464 1.00 0.00 48 ILE A O 12
ATOM 18437 N N . PRO A 1 49 ? 3.981 -9.559 -39.617 1.00 0.00 49 PRO A N 12
ATOM 18438 C CA . PRO A 1 49 ? 4.167 -8.125 -39.509 1.00 0.00 49 PRO A CA 12
ATOM 18439 C C . PRO A 1 49 ? 3.744 -7.397 -40.803 1.00 0.00 49 PRO A C 12
ATOM 18440 O O . PRO A 1 49 ? 4.466 -7.399 -41.811 1.00 0.00 49 PRO A O 12
ATOM 18451 N N . ARG A 1 50 ? 2.556 -6.846 -40.779 1.00 0.00 50 ARG A N 12
ATOM 18452 C CA . ARG A 1 50 ? 1.983 -6.130 -41.907 1.00 0.00 50 ARG A CA 12
ATOM 18453 C C . ARG A 1 50 ? 2.437 -4.685 -41.901 1.00 0.00 50 ARG A C 12
ATOM 18454 O O . ARG A 1 50 ? 2.731 -4.136 -40.848 1.00 0.00 50 ARG A O 12
ATOM 18475 N N . GLN A 1 51 ? 2.468 -4.083 -43.063 1.00 0.00 51 GLN A N 12
ATOM 18476 C CA . GLN A 1 51 ? 2.706 -2.665 -43.197 1.00 0.00 51 GLN A CA 12
ATOM 18477 C C . GLN A 1 51 ? 1.387 -1.951 -43.140 1.00 0.00 51 GLN A C 12
ATOM 18478 O O . GLN A 1 51 ? 0.342 -2.498 -43.506 1.00 0.00 51 GLN A O 12
ATOM 18492 N N . LEU A 1 52 ? 1.436 -0.760 -42.680 1.00 0.00 52 LEU A N 12
ATOM 18493 C CA . LEU A 1 52 ? 0.242 0.036 -42.459 1.00 0.00 52 LEU A CA 12
ATOM 18494 C C . LEU A 1 52 ? 0.198 1.236 -43.358 1.00 0.00 52 LEU A C 12
ATOM 18495 O O . LEU A 1 52 ? -0.877 1.790 -43.623 1.00 0.00 52 LEU A O 12
ATOM 18511 N N . ASN A 1 53 ? 1.356 1.575 -43.869 1.00 0.00 53 ASN A N 12
ATOM 18512 C CA . ASN A 1 53 ? 1.665 2.860 -44.559 1.00 0.00 53 ASN A CA 12
ATOM 18513 C C . ASN A 1 53 ? 1.012 3.052 -45.907 1.00 0.00 53 ASN A C 12
ATOM 18514 O O . ASN A 1 53 ? 1.636 3.446 -46.880 1.00 0.00 53 ASN A O 12
ATOM 18525 N N . GLU A 1 54 ? -0.227 2.821 -45.911 1.00 0.00 54 GLU A N 12
ATOM 18526 C CA . GLU A 1 54 ? -1.089 3.075 -46.999 1.00 0.00 54 GLU A CA 12
ATOM 18527 C C . GLU A 1 54 ? -1.796 4.357 -46.660 1.00 0.00 54 GLU A C 12
ATOM 18528 O O . GLU A 1 54 ? -1.659 5.383 -47.336 1.00 0.00 54 GLU A O 12
ATOM 18540 N N . ASN A 1 55 ? -2.497 4.287 -45.547 1.00 0.00 55 ASN A N 12
ATOM 18541 C CA . ASN A 1 55 ? -3.192 5.420 -44.949 1.00 0.00 55 ASN A CA 12
ATOM 18542 C C . ASN A 1 55 ? -3.305 5.180 -43.438 1.00 0.00 55 ASN A C 12
ATOM 18543 O O . ASN A 1 55 ? -3.834 5.996 -42.696 1.00 0.00 55 ASN A O 12
ATOM 18554 N N . SER A 1 56 ? -2.727 4.088 -42.972 1.00 0.00 56 SER A N 12
ATOM 18555 C CA . SER A 1 56 ? -2.944 3.667 -41.643 1.00 0.00 56 SER A CA 12
ATOM 18556 C C . SER A 1 56 ? -1.638 3.504 -40.924 1.00 0.00 56 SER A C 12
ATOM 18557 O O . SER A 1 56 ? -0.580 3.471 -41.548 1.00 0.00 56 SER A O 12
ATOM 18565 N N . PHE A 1 57 ? -1.709 3.469 -39.628 1.00 0.00 57 PHE A N 12
ATOM 18566 C CA . PHE A 1 57 ? -0.577 3.247 -38.775 1.00 0.00 57 PHE A CA 12
ATOM 18567 C C . PHE A 1 57 ? -1.124 2.587 -37.528 1.00 0.00 57 PHE A C 12
ATOM 18568 O O . PHE A 1 57 ? -2.332 2.622 -37.321 1.00 0.00 57 PHE A O 12
ATOM 18585 N N . ALA A 1 58 ? -0.289 2.001 -36.717 1.00 0.00 58 ALA A N 12
ATOM 18586 C CA . ALA A 1 58 ? -0.760 1.320 -35.523 1.00 0.00 58 ALA A CA 12
ATOM 18587 C C . ALA A 1 58 ? -0.066 1.860 -34.331 1.00 0.00 58 ALA A C 12
ATOM 18588 O O . ALA A 1 58 ? 0.907 2.568 -34.464 1.00 0.00 58 ALA A O 12
ATOM 18595 N N . ILE A 1 59 ? -0.573 1.550 -33.184 1.00 0.00 59 ILE A N 12
ATOM 18596 C CA . ILE A 1 59 ? 0.009 1.976 -31.959 1.00 0.00 59 ILE A CA 12
ATOM 18597 C C . ILE A 1 59 ? -0.344 1.000 -30.853 1.00 0.00 59 ILE A C 12
ATOM 18598 O O . ILE A 1 59 ? -1.397 0.344 -30.901 1.00 0.00 59 ILE A O 12
ATOM 18614 N N . THR A 1 60 ? 0.527 0.852 -29.909 1.00 0.00 60 THR A N 12
ATOM 18615 C CA . THR A 1 60 ? 0.245 0.089 -28.787 1.00 0.00 60 THR A CA 12
ATOM 18616 C C . THR A 1 60 ? 0.095 1.046 -27.607 1.00 0.00 60 THR A C 12
ATOM 18617 O O . THR A 1 60 ? 1.045 1.640 -27.103 1.00 0.00 60 THR A O 12
ATOM 18628 N N . THR A 1 61 ? -1.119 1.285 -27.288 1.00 0.00 61 THR A N 12
ATOM 18629 C CA . THR A 1 61 ? -1.478 2.185 -26.256 1.00 0.00 61 THR A CA 12
ATOM 18630 C C . THR A 1 61 ? -2.686 1.602 -25.539 1.00 0.00 61 THR A C 12
ATOM 18631 O O . THR A 1 61 ? -3.313 0.672 -26.044 1.00 0.00 61 THR A O 12
ATOM 18642 N N . SER A 1 62 ? -2.991 2.097 -24.391 1.00 0.00 62 SER A N 12
ATOM 18643 C CA . SER A 1 62 ? -4.095 1.599 -23.645 1.00 0.00 62 SER A CA 12
ATOM 18644 C C . SER A 1 62 ? -5.235 2.611 -23.609 1.00 0.00 62 SER A C 12
ATOM 18645 O O . SER A 1 62 ? -6.356 2.287 -23.211 1.00 0.00 62 SER A O 12
ATOM 18653 N N . LEU A 1 63 ? -4.938 3.832 -24.015 1.00 0.00 63 LEU A N 12
ATOM 18654 C CA . LEU A 1 63 ? -5.925 4.897 -24.029 1.00 0.00 63 LEU A CA 12
ATOM 18655 C C . LEU A 1 63 ? -6.982 4.676 -25.088 1.00 0.00 63 LEU A C 12
ATOM 18656 O O . LEU A 1 63 ? -6.867 3.773 -25.932 1.00 0.00 63 LEU A O 12
ATOM 18672 N N . ALA A 1 64 ? -7.998 5.480 -25.058 1.00 0.00 64 ALA A N 12
ATOM 18673 C CA . ALA A 1 64 ? -9.103 5.263 -25.938 1.00 0.00 64 ALA A CA 12
ATOM 18674 C C . ALA A 1 64 ? -8.905 5.916 -27.287 1.00 0.00 64 ALA A C 12
ATOM 18675 O O . ALA A 1 64 ? -7.983 6.699 -27.472 1.00 0.00 64 ALA A O 12
ATOM 18682 N N . ALA A 1 65 ? -9.803 5.628 -28.202 1.00 0.00 65 ALA A N 12
ATOM 18683 C CA . ALA A 1 65 ? -9.731 6.118 -29.570 1.00 0.00 65 ALA A CA 12
ATOM 18684 C C . ALA A 1 65 ? -9.723 7.631 -29.634 1.00 0.00 65 ALA A C 12
ATOM 18685 O O . ALA A 1 65 ? -8.876 8.234 -30.298 1.00 0.00 65 ALA A O 12
ATOM 18692 N N . SER A 1 66 ? -10.607 8.236 -28.900 1.00 0.00 66 SER A N 12
ATOM 18693 C CA . SER A 1 66 ? -10.721 9.674 -28.887 1.00 0.00 66 SER A CA 12
ATOM 18694 C C . SER A 1 66 ? -9.566 10.314 -28.096 1.00 0.00 66 SER A C 12
ATOM 18695 O O . SER A 1 66 ? -9.336 11.525 -28.171 1.00 0.00 66 SER A O 12
ATOM 18703 N N . GLU A 1 67 ? -8.810 9.483 -27.393 1.00 0.00 67 GLU A N 12
ATOM 18704 C CA . GLU A 1 67 ? -7.669 9.945 -26.660 1.00 0.00 67 GLU A CA 12
ATOM 18705 C C . GLU A 1 67 ? -6.509 10.009 -27.616 1.00 0.00 67 GLU A C 12
ATOM 18706 O O . GLU A 1 67 ? -5.754 10.980 -27.617 1.00 0.00 67 GLU A O 12
ATOM 18718 N N . ILE A 1 68 ? -6.391 8.968 -28.474 1.00 0.00 68 ILE A N 12
ATOM 18719 C CA . ILE A 1 68 ? -5.334 8.933 -29.488 1.00 0.00 68 ILE A CA 12
ATOM 18720 C C . ILE A 1 68 ? -5.466 10.143 -30.375 1.00 0.00 68 ILE A C 12
ATOM 18721 O O . ILE A 1 68 ? -4.475 10.787 -30.703 1.00 0.00 68 ILE A O 12
ATOM 18737 N N . GLU A 1 69 ? -6.710 10.457 -30.744 1.00 0.00 69 GLU A N 12
ATOM 18738 C CA . GLU A 1 69 ? -6.986 11.621 -31.555 1.00 0.00 69 GLU A CA 12
ATOM 18739 C C . GLU A 1 69 ? -6.423 12.866 -30.919 1.00 0.00 69 GLU A C 12
ATOM 18740 O O . GLU A 1 69 ? -5.621 13.535 -31.526 1.00 0.00 69 GLU A O 12
ATOM 18752 N N . ASP A 1 70 ? -6.798 13.126 -29.670 1.00 0.00 70 ASP A N 12
ATOM 18753 C CA . ASP A 1 70 ? -6.382 14.357 -28.968 1.00 0.00 70 ASP A CA 12
ATOM 18754 C C . ASP A 1 70 ? -4.866 14.452 -28.856 1.00 0.00 70 ASP A C 12
ATOM 18755 O O . ASP A 1 70 ? -4.287 15.533 -29.037 1.00 0.00 70 ASP A O 12
ATOM 18764 N N . LEU A 1 71 ? -4.231 13.302 -28.621 1.00 0.00 71 LEU A N 12
ATOM 18765 C CA . LEU A 1 71 ? -2.778 13.197 -28.600 1.00 0.00 71 LEU A CA 12
ATOM 18766 C C . LEU A 1 71 ? -2.198 13.725 -29.901 1.00 0.00 71 LEU A C 12
ATOM 18767 O O . LEU A 1 71 ? -1.321 14.580 -29.905 1.00 0.00 71 LEU A O 12
ATOM 18783 N N . ILE A 1 72 ? -2.735 13.247 -30.996 1.00 0.00 72 ILE A N 12
ATOM 18784 C CA . ILE A 1 72 ? -2.278 13.627 -32.310 1.00 0.00 72 ILE A CA 12
ATOM 18785 C C . ILE A 1 72 ? -2.664 15.080 -32.617 1.00 0.00 72 ILE A C 12
ATOM 18786 O O . ILE A 1 72 ? -1.885 15.826 -33.217 1.00 0.00 72 ILE A O 12
ATOM 18802 N N . ARG A 1 73 ? -3.844 15.488 -32.153 1.00 0.00 73 ARG A N 12
ATOM 18803 C CA . ARG A 1 73 ? -4.363 16.812 -32.437 1.00 0.00 73 ARG A CA 12
ATOM 18804 C C . ARG A 1 73 ? -3.468 17.908 -31.902 1.00 0.00 73 ARG A C 12
ATOM 18805 O O . ARG A 1 73 ? -3.289 18.940 -32.546 1.00 0.00 73 ARG A O 12
ATOM 18826 N N . LEU A 1 74 ? -2.883 17.680 -30.740 1.00 0.00 74 LEU A N 12
ATOM 18827 C CA . LEU A 1 74 ? -2.027 18.676 -30.140 1.00 0.00 74 LEU A CA 12
ATOM 18828 C C . LEU A 1 74 ? -0.582 18.542 -30.647 1.00 0.00 74 LEU A C 12
ATOM 18829 O O . LEU A 1 74 ? 0.251 19.391 -30.400 1.00 0.00 74 LEU A O 12
ATOM 18845 N N . LYS A 1 75 ? -0.302 17.480 -31.399 1.00 0.00 75 LYS A N 12
ATOM 18846 C CA . LYS A 1 75 ? 1.012 17.308 -32.016 1.00 0.00 75 LYS A CA 12
ATOM 18847 C C . LYS A 1 75 ? 1.011 17.989 -33.371 1.00 0.00 75 LYS A C 12
ATOM 18848 O O . LYS A 1 75 ? 2.038 18.161 -34.014 1.00 0.00 75 LYS A O 12
ATOM 18867 N N . CYS A 1 76 ? -0.172 18.422 -33.771 1.00 0.00 76 CYS A N 12
ATOM 18868 C CA . CYS A 1 76 ? -0.372 19.174 -34.991 1.00 0.00 76 CYS A CA 12
ATOM 18869 C C . CYS A 1 76 ? 0.150 20.600 -34.793 1.00 0.00 76 CYS A C 12
ATOM 18870 O O . CYS A 1 76 ? 0.290 21.364 -35.736 1.00 0.00 76 CYS A O 12
ATOM 18878 N N . LEU A 1 77 ? 0.460 20.932 -33.546 1.00 0.00 77 LEU A N 12
ATOM 18879 C CA . LEU A 1 77 ? 1.027 22.220 -33.197 1.00 0.00 77 LEU A CA 12
ATOM 18880 C C . LEU A 1 77 ? 2.494 22.280 -33.631 1.00 0.00 77 LEU A C 12
ATOM 18881 O O . LEU A 1 77 ? 3.109 23.356 -33.682 1.00 0.00 77 LEU A O 12
ATOM 18897 N N . ASP A 1 78 ? 3.053 21.123 -33.931 1.00 0.00 78 ASP A N 12
ATOM 18898 C CA . ASP A 1 78 ? 4.429 21.029 -34.400 1.00 0.00 78 ASP A CA 12
ATOM 18899 C C . ASP A 1 78 ? 4.466 21.424 -35.843 1.00 0.00 78 ASP A C 12
ATOM 18900 O O . ASP A 1 78 ? 5.253 22.270 -36.264 1.00 0.00 78 ASP A O 12
ATOM 18909 N N . LEU A 1 79 ? 3.564 20.834 -36.582 1.00 0.00 79 LEU A N 12
ATOM 18910 C CA . LEU A 1 79 ? 3.498 21.018 -38.016 1.00 0.00 79 LEU A CA 12
ATOM 18911 C C . LEU A 1 79 ? 2.908 22.394 -38.358 1.00 0.00 79 LEU A C 12
ATOM 18912 O O . LEU A 1 79 ? 2.213 22.988 -37.527 1.00 0.00 79 LEU A O 12
ATOM 18928 N N . PRO A 1 80 ? 3.200 22.926 -39.563 1.00 0.00 80 PRO A N 12
ATOM 18929 C CA . PRO A 1 80 ? 2.648 24.203 -40.013 1.00 0.00 80 PRO A CA 12
ATOM 18930 C C . PRO A 1 80 ? 1.103 24.206 -40.036 1.00 0.00 80 PRO A C 12
ATOM 18931 O O . PRO A 1 80 ? 0.475 24.840 -39.181 1.00 0.00 80 PRO A O 12
ATOM 18942 N N . ASP A 1 81 ? 0.493 23.479 -40.979 1.00 0.00 81 ASP A N 12
ATOM 18943 C CA . ASP A 1 81 ? -0.979 23.391 -41.058 1.00 0.00 81 ASP A CA 12
ATOM 18944 C C . ASP A 1 81 ? -1.405 22.303 -42.038 1.00 0.00 81 ASP A C 12
ATOM 18945 O O . ASP A 1 81 ? -0.809 22.163 -43.106 1.00 0.00 81 ASP A O 12
ATOM 18954 N N . ILE A 1 82 ? -2.408 21.528 -41.650 1.00 0.00 82 ILE A N 12
ATOM 18955 C CA . ILE A 1 82 ? -2.979 20.474 -42.461 1.00 0.00 82 ILE A CA 12
ATOM 18956 C C . ILE A 1 82 ? -4.338 20.057 -41.900 1.00 0.00 82 ILE A C 12
ATOM 18957 O O . ILE A 1 82 ? -4.456 19.700 -40.721 1.00 0.00 82 ILE A O 12
ATOM 18973 N N . ASP A 1 83 ? -5.362 20.166 -42.704 1.00 0.00 83 ASP A N 12
ATOM 18974 C CA . ASP A 1 83 ? -6.653 19.615 -42.332 1.00 0.00 83 ASP A CA 12
ATOM 18975 C C . ASP A 1 83 ? -6.648 18.138 -42.604 1.00 0.00 83 ASP A C 12
ATOM 18976 O O . ASP A 1 83 ? -6.763 17.704 -43.747 1.00 0.00 83 ASP A O 12
ATOM 18985 N N . PHE A 1 84 ? -6.426 17.382 -41.580 1.00 0.00 84 PHE A N 12
ATOM 18986 C CA . PHE A 1 84 ? -6.432 15.963 -41.699 1.00 0.00 84 PHE A CA 12
ATOM 18987 C C . PHE A 1 84 ? -7.554 15.407 -40.878 1.00 0.00 84 PHE A C 12
ATOM 18988 O O . PHE A 1 84 ? -7.968 16.014 -39.875 1.00 0.00 84 PHE A O 12
ATOM 19005 N N . ASP A 1 85 ? -8.045 14.302 -41.291 1.00 0.00 85 ASP A N 12
ATOM 19006 C CA . ASP A 1 85 ? -9.052 13.590 -40.563 1.00 0.00 85 ASP A CA 12
ATOM 19007 C C . ASP A 1 85 ? -8.538 12.219 -40.295 1.00 0.00 85 ASP A C 12
ATOM 19008 O O . ASP A 1 85 ? -8.106 11.529 -41.213 1.00 0.00 85 ASP A O 12
ATOM 19017 N N . LEU A 1 86 ? -8.533 11.821 -39.076 1.00 0.00 86 LEU A N 12
ATOM 19018 C CA . LEU A 1 86 ? -8.057 10.520 -38.757 1.00 0.00 86 LEU A CA 12
ATOM 19019 C C . LEU A 1 86 ? -9.198 9.699 -38.238 1.00 0.00 86 LEU A C 12
ATOM 19020 O O . LEU A 1 86 ? -10.185 10.238 -37.740 1.00 0.00 86 LEU A O 12
ATOM 19036 N N . ASN A 1 87 ? -9.089 8.437 -38.383 1.00 0.00 87 ASN A N 12
ATOM 19037 C CA . ASN A 1 87 ? -10.041 7.538 -37.861 1.00 0.00 87 ASN A CA 12
ATOM 19038 C C . ASN A 1 87 ? -9.317 6.493 -37.050 1.00 0.00 87 ASN A C 12
ATOM 19039 O O . ASN A 1 87 ? -8.503 5.741 -37.594 1.00 0.00 87 ASN A O 12
ATOM 19050 N N . ILE A 1 88 ? -9.538 6.499 -35.766 1.00 0.00 88 ILE A N 12
ATOM 19051 C CA . ILE A 1 88 ? -8.960 5.507 -34.894 1.00 0.00 88 ILE A CA 12
ATOM 19052 C C . ILE A 1 88 ? -9.852 4.285 -34.864 1.00 0.00 88 ILE A C 12
ATOM 19053 O O . ILE A 1 88 ? -11.077 4.400 -34.780 1.00 0.00 88 ILE A O 12
ATOM 19069 N N . MET A 1 89 ? -9.249 3.144 -34.954 1.00 0.00 89 MET A N 12
ATOM 19070 C CA . MET A 1 89 ? -9.929 1.898 -34.868 1.00 0.00 89 MET A CA 12
ATOM 19071 C C . MET A 1 89 ? -8.967 0.932 -34.220 1.00 0.00 89 MET A C 12
ATOM 19072 O O . MET A 1 89 ? -7.781 1.165 -34.227 1.00 0.00 89 MET A O 12
ATOM 19086 N N . THR A 1 90 ? -9.447 -0.068 -33.612 1.00 0.00 90 THR A N 12
ATOM 19087 C CA . THR A 1 90 ? -8.624 -1.112 -33.108 1.00 0.00 90 THR A CA 12
ATOM 19088 C C . THR A 1 90 ? -8.017 -1.928 -34.275 1.00 0.00 90 THR A C 12
ATOM 19089 O O . THR A 1 90 ? -8.614 -2.016 -35.339 1.00 0.00 90 THR A O 12
ATOM 19100 N N . VAL A 1 91 ? -6.823 -2.469 -34.076 1.00 0.00 91 VAL A N 12
ATOM 19101 C CA . VAL A 1 91 ? -6.121 -3.320 -35.072 1.00 0.00 91 VAL A CA 12
ATOM 19102 C C . VAL A 1 91 ? -7.033 -4.472 -35.516 1.00 0.00 91 VAL A C 12
ATOM 19103 O O . VAL A 1 91 ? -7.138 -4.788 -36.712 1.00 0.00 91 VAL A O 12
ATOM 19116 N N . ASP A 1 92 ? -7.727 -5.032 -34.546 1.00 0.00 92 ASP A N 12
ATOM 19117 C CA . ASP A 1 92 ? -8.681 -6.129 -34.744 1.00 0.00 92 ASP A CA 12
ATOM 19118 C C . ASP A 1 92 ? -9.823 -5.684 -35.657 1.00 0.00 92 ASP A C 12
ATOM 19119 O O . ASP A 1 92 ? -10.358 -6.451 -36.454 1.00 0.00 92 ASP A O 12
ATOM 19128 N N . ASP A 1 93 ? -10.133 -4.420 -35.574 1.00 0.00 93 ASP A N 12
ATOM 19129 C CA . ASP A 1 93 ? -11.204 -3.820 -36.342 1.00 0.00 93 ASP A CA 12
ATOM 19130 C C . ASP A 1 93 ? -10.685 -3.230 -37.649 1.00 0.00 93 ASP A C 12
ATOM 19131 O O . ASP A 1 93 ? -11.455 -2.753 -38.486 1.00 0.00 93 ASP A O 12
ATOM 19140 N N . TYR A 1 94 ? -9.385 -3.278 -37.823 1.00 0.00 94 TYR A N 12
ATOM 19141 C CA . TYR A 1 94 ? -8.739 -2.819 -39.032 1.00 0.00 94 TYR A CA 12
ATOM 19142 C C . TYR A 1 94 ? -8.530 -3.956 -40.002 1.00 0.00 94 TYR A C 12
ATOM 19143 O O . TYR A 1 94 ? -9.011 -3.912 -41.140 1.00 0.00 94 TYR A O 12
ATOM 19161 N N . PHE A 1 95 ? -7.829 -4.979 -39.550 1.00 0.00 95 PHE A N 12
ATOM 19162 C CA . PHE A 1 95 ? -7.493 -6.130 -40.399 1.00 0.00 95 PHE A CA 12
ATOM 19163 C C . PHE A 1 95 ? -8.709 -6.903 -40.876 1.00 0.00 95 PHE A C 12
ATOM 19164 O O . PHE A 1 95 ? -8.649 -7.637 -41.850 1.00 0.00 95 PHE A O 12
ATOM 19181 N N . ARG A 1 96 ? -9.805 -6.723 -40.198 1.00 0.00 96 ARG A N 12
ATOM 19182 C CA . ARG A 1 96 ? -11.065 -7.324 -40.607 1.00 0.00 96 ARG A CA 12
ATOM 19183 C C . ARG A 1 96 ? -11.547 -6.759 -41.957 1.00 0.00 96 ARG A C 12
ATOM 19184 O O . ARG A 1 96 ? -12.433 -7.313 -42.597 1.00 0.00 96 ARG A O 12
ATOM 19205 N N . GLN A 1 97 ? -10.973 -5.634 -42.359 1.00 0.00 97 GLN A N 12
ATOM 19206 C CA . GLN A 1 97 ? -11.296 -5.031 -43.636 1.00 0.00 97 GLN A CA 12
ATOM 19207 C C . GLN A 1 97 ? -10.256 -5.480 -44.653 1.00 0.00 97 GLN A C 12
ATOM 19208 O O . GLN A 1 97 ? -10.578 -5.931 -45.755 1.00 0.00 97 GLN A O 12
ATOM 19222 N N . PHE A 1 98 ? -9.004 -5.378 -44.255 1.00 0.00 98 PHE A N 12
ATOM 19223 C CA . PHE A 1 98 ? -7.890 -5.642 -45.136 1.00 0.00 98 PHE A CA 12
ATOM 19224 C C . PHE A 1 98 ? -7.293 -6.990 -44.854 1.00 0.00 98 PHE A C 12
ATOM 19225 O O . PHE A 1 98 ? -6.532 -7.162 -43.903 1.00 0.00 98 PHE A O 12
ATOM 19242 N N . TYR A 1 99 ? -7.645 -7.933 -45.651 1.00 0.00 99 TYR A N 12
ATOM 19243 C CA . TYR A 1 99 ? -7.118 -9.259 -45.527 1.00 0.00 99 TYR A CA 12
ATOM 19244 C C . TYR A 1 99 ? -5.921 -9.422 -46.430 1.00 0.00 99 TYR A C 12
ATOM 19245 O O . TYR A 1 99 ? -5.366 -8.422 -46.907 1.00 0.00 99 TYR A O 12
ATOM 19263 N N . LYS A 1 100 ? -5.499 -10.656 -46.607 1.00 0.00 100 LYS A N 12
ATOM 19264 C CA . LYS A 1 100 ? -4.391 -10.999 -47.461 1.00 0.00 100 LYS A CA 12
ATOM 19265 C C . LYS A 1 100 ? -4.653 -10.522 -48.894 1.00 0.00 100 LYS A C 12
ATOM 19266 O O . LYS A 1 100 ? -4.159 -9.464 -49.266 1.00 0.00 100 LYS A O 12
ATOM 19285 N N . GLY A 1 1 ? -3.352 8.745 -4.235 1.00 0.00 1 GLY A N 13
ATOM 19286 C CA . GLY A 1 1 ? -4.371 8.115 -5.057 1.00 0.00 1 GLY A CA 13
ATOM 19287 C C . GLY A 1 1 ? -3.973 8.181 -6.495 1.00 0.00 1 GLY A C 13
ATOM 19288 O O . GLY A 1 1 ? -3.154 9.025 -6.854 1.00 0.00 1 GLY A O 13
ATOM 19292 N N . HIS A 1 2 ? -4.558 7.309 -7.322 1.00 0.00 2 HIS A N 13
ATOM 19293 C CA . HIS A 1 2 ? -4.231 7.197 -8.755 1.00 0.00 2 HIS A CA 13
ATOM 19294 C C . HIS A 1 2 ? -2.872 6.582 -8.949 1.00 0.00 2 HIS A C 13
ATOM 19295 O O . HIS A 1 2 ? -1.836 7.236 -8.783 1.00 0.00 2 HIS A O 13
ATOM 19309 N N . MET A 1 3 ? -2.878 5.318 -9.199 1.00 0.00 3 MET A N 13
ATOM 19310 C CA . MET A 1 3 ? -1.693 4.600 -9.534 1.00 0.00 3 MET A CA 13
ATOM 19311 C C . MET A 1 3 ? -1.790 4.265 -10.991 1.00 0.00 3 MET A C 13
ATOM 19312 O O . MET A 1 3 ? -2.694 3.528 -11.405 1.00 0.00 3 MET A O 13
ATOM 19326 N N . GLU A 1 4 ? -0.939 4.833 -11.781 1.00 0.00 4 GLU A N 13
ATOM 19327 C CA . GLU A 1 4 ? -0.969 4.577 -13.149 1.00 0.00 4 GLU A CA 13
ATOM 19328 C C . GLU A 1 4 ? -0.049 3.419 -13.441 1.00 0.00 4 GLU A C 13
ATOM 19329 O O . GLU A 1 4 ? 1.174 3.576 -13.541 1.00 0.00 4 GLU A O 13
ATOM 19341 N N . GLY A 1 5 ? -0.615 2.268 -13.471 1.00 0.00 5 GLY A N 13
ATOM 19342 C CA . GLY A 1 5 ? 0.127 1.108 -13.760 1.00 0.00 5 GLY A CA 13
ATOM 19343 C C . GLY A 1 5 ? -0.625 0.233 -14.659 1.00 0.00 5 GLY A C 13
ATOM 19344 O O . GLY A 1 5 ? -1.755 -0.181 -14.355 1.00 0.00 5 GLY A O 13
ATOM 19348 N N . LYS A 1 6 ? -0.049 -0.029 -15.767 1.00 0.00 6 LYS A N 13
ATOM 19349 C CA . LYS A 1 6 ? -0.673 -0.790 -16.765 1.00 0.00 6 LYS A CA 13
ATOM 19350 C C . LYS A 1 6 ? 0.382 -1.443 -17.619 1.00 0.00 6 LYS A C 13
ATOM 19351 O O . LYS A 1 6 ? 1.248 -0.776 -18.176 1.00 0.00 6 LYS A O 13
ATOM 19370 N N . ASN A 1 7 ? 0.311 -2.724 -17.719 1.00 0.00 7 ASN A N 13
ATOM 19371 C CA . ASN A 1 7 ? 1.249 -3.474 -18.491 1.00 0.00 7 ASN A CA 13
ATOM 19372 C C . ASN A 1 7 ? 0.551 -3.979 -19.722 1.00 0.00 7 ASN A C 13
ATOM 19373 O O . ASN A 1 7 ? 1.125 -4.698 -20.534 1.00 0.00 7 ASN A O 13
ATOM 19384 N N . LYS A 1 8 ? -0.708 -3.594 -19.852 1.00 0.00 8 LYS A N 13
ATOM 19385 C CA . LYS A 1 8 ? -1.497 -3.967 -20.974 1.00 0.00 8 LYS A CA 13
ATOM 19386 C C . LYS A 1 8 ? -1.420 -2.891 -22.037 1.00 0.00 8 LYS A C 13
ATOM 19387 O O . LYS A 1 8 ? -2.157 -1.896 -22.000 1.00 0.00 8 LYS A O 13
ATOM 19406 N N . PHE A 1 9 ? -0.476 -3.038 -22.903 1.00 0.00 9 PHE A N 13
ATOM 19407 C CA . PHE A 1 9 ? -0.359 -2.186 -24.044 1.00 0.00 9 PHE A CA 13
ATOM 19408 C C . PHE A 1 9 ? -1.244 -2.738 -25.117 1.00 0.00 9 PHE A C 13
ATOM 19409 O O . PHE A 1 9 ? -1.180 -3.928 -25.446 1.00 0.00 9 PHE A O 13
ATOM 19426 N N . ASN A 1 10 ? -2.078 -1.903 -25.634 1.00 0.00 10 ASN A N 13
ATOM 19427 C CA . ASN A 1 10 ? -3.072 -2.312 -26.579 1.00 0.00 10 ASN A CA 13
ATOM 19428 C C . ASN A 1 10 ? -2.576 -1.975 -27.941 1.00 0.00 10 ASN A C 13
ATOM 19429 O O . ASN A 1 10 ? -1.425 -1.569 -28.088 1.00 0.00 10 ASN A O 13
ATOM 19440 N N . THR A 1 11 ? -3.368 -2.145 -28.937 1.00 0.00 11 THR A N 13
ATOM 19441 C CA . THR A 1 11 ? -2.901 -1.828 -30.220 1.00 0.00 11 THR A CA 13
ATOM 19442 C C . THR A 1 11 ? -4.008 -1.242 -31.095 1.00 0.00 11 THR A C 13
ATOM 19443 O O . THR A 1 11 ? -5.110 -1.802 -31.239 1.00 0.00 11 THR A O 13
ATOM 19454 N N . TYR A 1 12 ? -3.723 -0.093 -31.634 1.00 0.00 12 TYR A N 13
ATOM 19455 C CA . TYR A 1 12 ? -4.666 0.637 -32.420 1.00 0.00 12 TYR A CA 13
ATOM 19456 C C . TYR A 1 12 ? -4.102 0.980 -33.754 1.00 0.00 12 TYR A C 13
ATOM 19457 O O . TYR A 1 12 ? -2.896 0.953 -33.948 1.00 0.00 12 TYR A O 13
ATOM 19475 N N . VAL A 1 13 ? -4.978 1.306 -34.637 1.00 0.00 13 VAL A N 13
ATOM 19476 C CA . VAL A 1 13 ? -4.678 1.739 -35.972 1.00 0.00 13 VAL A CA 13
ATOM 19477 C C . VAL A 1 13 ? -5.349 3.077 -36.218 1.00 0.00 13 VAL A C 13
ATOM 19478 O O . VAL A 1 13 ? -6.477 3.308 -35.773 1.00 0.00 13 VAL A O 13
ATOM 19491 N N . VAL A 1 14 ? -4.664 3.951 -36.879 1.00 0.00 14 VAL A N 13
ATOM 19492 C CA . VAL A 1 14 ? -5.200 5.221 -37.188 1.00 0.00 14 VAL A CA 13
ATOM 19493 C C . VAL A 1 14 ? -5.211 5.436 -38.670 1.00 0.00 14 VAL A C 13
ATOM 19494 O O . VAL A 1 14 ? -4.203 5.278 -39.341 1.00 0.00 14 VAL A O 13
ATOM 19507 N N . SER A 1 15 ? -6.338 5.762 -39.158 1.00 0.00 15 SER A N 13
ATOM 19508 C CA . SER A 1 15 ? -6.526 6.013 -40.536 1.00 0.00 15 SER A CA 13
ATOM 19509 C C . SER A 1 15 ? -6.644 7.515 -40.735 1.00 0.00 15 SER A C 13
ATOM 19510 O O . SER A 1 15 ? -7.610 8.130 -40.290 1.00 0.00 15 SER A O 13
ATOM 19518 N N . PHE A 1 16 ? -5.615 8.113 -41.302 1.00 0.00 16 PHE A N 13
ATOM 19519 C CA . PHE A 1 16 ? -5.616 9.552 -41.525 1.00 0.00 16 PHE A CA 13
ATOM 19520 C C . PHE A 1 16 ? -6.217 9.903 -42.853 1.00 0.00 16 PHE A C 13
ATOM 19521 O O . PHE A 1 16 ? -6.025 9.186 -43.843 1.00 0.00 16 PHE A O 13
ATOM 19538 N N . ASP A 1 17 ? -6.939 10.989 -42.877 1.00 0.00 17 ASP A N 13
ATOM 19539 C CA . ASP A 1 17 ? -7.542 11.489 -44.091 1.00 0.00 17 ASP A CA 13
ATOM 19540 C C . ASP A 1 17 ? -7.382 12.948 -44.075 1.00 0.00 17 ASP A C 13
ATOM 19541 O O . ASP A 1 17 ? -7.562 13.583 -43.014 1.00 0.00 17 ASP A O 13
ATOM 19550 N N . TYR A 1 18 ? -7.047 13.489 -45.194 1.00 0.00 18 TYR A N 13
ATOM 19551 C CA . TYR A 1 18 ? -6.770 14.883 -45.302 1.00 0.00 18 TYR A CA 13
ATOM 19552 C C . TYR A 1 18 ? -6.667 15.266 -46.774 1.00 0.00 18 TYR A C 13
ATOM 19553 O O . TYR A 1 18 ? -6.222 14.450 -47.595 1.00 0.00 18 TYR A O 13
ATOM 19571 N N . PRO A 1 19 ? -7.122 16.470 -47.142 1.00 0.00 19 PRO A N 13
ATOM 19572 C CA . PRO A 1 19 ? -7.004 16.961 -48.510 1.00 0.00 19 PRO A CA 13
ATOM 19573 C C . PRO A 1 19 ? -5.540 17.218 -48.909 1.00 0.00 19 PRO A C 13
ATOM 19574 O O . PRO A 1 19 ? -4.679 17.489 -48.052 1.00 0.00 19 PRO A O 13
ATOM 19585 N N . SER A 1 20 ? -5.280 17.184 -50.205 1.00 0.00 20 SER A N 13
ATOM 19586 C CA . SER A 1 20 ? -3.943 17.327 -50.767 1.00 0.00 20 SER A CA 13
ATOM 19587 C C . SER A 1 20 ? -3.318 18.704 -50.486 1.00 0.00 20 SER A C 13
ATOM 19588 O O . SER A 1 20 ? -2.097 18.879 -50.587 1.00 0.00 20 SER A O 13
ATOM 19596 N N . SER A 1 21 ? -4.149 19.658 -50.096 1.00 0.00 21 SER A N 13
ATOM 19597 C CA . SER A 1 21 ? -3.693 20.984 -49.735 1.00 0.00 21 SER A CA 13
ATOM 19598 C C . SER A 1 21 ? -2.755 20.908 -48.513 1.00 0.00 21 SER A C 13
ATOM 19599 O O . SER A 1 21 ? -1.920 21.780 -48.303 1.00 0.00 21 SER A O 13
ATOM 19607 N N . TYR A 1 22 ? -2.868 19.841 -47.727 1.00 0.00 22 TYR A N 13
ATOM 19608 C CA . TYR A 1 22 ? -2.054 19.723 -46.544 1.00 0.00 22 TYR A CA 13
ATOM 19609 C C . TYR A 1 22 ? -1.074 18.584 -46.633 1.00 0.00 22 TYR A C 13
ATOM 19610 O O . TYR A 1 22 ? -0.518 18.182 -45.624 1.00 0.00 22 TYR A O 13
ATOM 19628 N N . SER A 1 23 ? -0.822 18.096 -47.824 1.00 0.00 23 SER A N 13
ATOM 19629 C CA . SER A 1 23 ? 0.132 17.010 -48.008 1.00 0.00 23 SER A CA 13
ATOM 19630 C C . SER A 1 23 ? 1.518 17.424 -47.516 1.00 0.00 23 SER A C 13
ATOM 19631 O O . SER A 1 23 ? 2.127 16.719 -46.740 1.00 0.00 23 SER A O 13
ATOM 19639 N N . SER A 1 24 ? 1.936 18.625 -47.860 1.00 0.00 24 SER A N 13
ATOM 19640 C CA . SER A 1 24 ? 3.231 19.128 -47.456 1.00 0.00 24 SER A CA 13
ATOM 19641 C C . SER A 1 24 ? 3.255 19.484 -45.956 1.00 0.00 24 SER A C 13
ATOM 19642 O O . SER A 1 24 ? 4.306 19.550 -45.325 1.00 0.00 24 SER A O 13
ATOM 19650 N N . VAL A 1 25 ? 2.089 19.643 -45.394 1.00 0.00 25 VAL A N 13
ATOM 19651 C CA . VAL A 1 25 ? 1.936 20.022 -44.002 1.00 0.00 25 VAL A CA 13
ATOM 19652 C C . VAL A 1 25 ? 1.985 18.793 -43.124 1.00 0.00 25 VAL A C 13
ATOM 19653 O O . VAL A 1 25 ? 2.606 18.774 -42.058 1.00 0.00 25 VAL A O 13
ATOM 19666 N N . PHE A 1 26 ? 1.389 17.761 -43.608 1.00 0.00 26 PHE A N 13
ATOM 19667 C CA . PHE A 1 26 ? 1.245 16.543 -42.892 1.00 0.00 26 PHE A CA 13
ATOM 19668 C C . PHE A 1 26 ? 2.586 15.830 -42.720 1.00 0.00 26 PHE A C 13
ATOM 19669 O O . PHE A 1 26 ? 2.761 15.001 -41.821 1.00 0.00 26 PHE A O 13
ATOM 19686 N N . LEU A 1 27 ? 3.547 16.200 -43.529 1.00 0.00 27 LEU A N 13
ATOM 19687 C CA . LEU A 1 27 ? 4.867 15.594 -43.475 1.00 0.00 27 LEU A CA 13
ATOM 19688 C C . LEU A 1 27 ? 5.542 15.930 -42.140 1.00 0.00 27 LEU A C 13
ATOM 19689 O O . LEU A 1 27 ? 6.511 15.300 -41.740 1.00 0.00 27 LEU A O 13
ATOM 19705 N N . ARG A 1 28 ? 5.006 16.918 -41.464 1.00 0.00 28 ARG A N 13
ATOM 19706 C CA . ARG A 1 28 ? 5.488 17.303 -40.161 1.00 0.00 28 ARG A CA 13
ATOM 19707 C C . ARG A 1 28 ? 4.846 16.374 -39.142 1.00 0.00 28 ARG A C 13
ATOM 19708 O O . ARG A 1 28 ? 5.505 15.800 -38.299 1.00 0.00 28 ARG A O 13
ATOM 19729 N N . LEU A 1 29 ? 3.552 16.163 -39.325 1.00 0.00 29 LEU A N 13
ATOM 19730 C CA . LEU A 1 29 ? 2.720 15.350 -38.440 1.00 0.00 29 LEU A CA 13
ATOM 19731 C C . LEU A 1 29 ? 3.179 13.884 -38.480 1.00 0.00 29 LEU A C 13
ATOM 19732 O O . LEU A 1 29 ? 3.103 13.173 -37.480 1.00 0.00 29 LEU A O 13
ATOM 19748 N N . ARG A 1 30 ? 3.704 13.454 -39.625 1.00 0.00 30 ARG A N 13
ATOM 19749 C CA . ARG A 1 30 ? 4.160 12.066 -39.777 1.00 0.00 30 ARG A CA 13
ATOM 19750 C C . ARG A 1 30 ? 5.367 11.821 -38.887 1.00 0.00 30 ARG A C 13
ATOM 19751 O O . ARG A 1 30 ? 5.524 10.764 -38.293 1.00 0.00 30 ARG A O 13
ATOM 19772 N N . SER A 1 31 ? 6.167 12.837 -38.764 1.00 0.00 31 SER A N 13
ATOM 19773 C CA . SER A 1 31 ? 7.337 12.804 -37.923 1.00 0.00 31 SER A CA 13
ATOM 19774 C C . SER A 1 31 ? 6.928 12.733 -36.453 1.00 0.00 31 SER A C 13
ATOM 19775 O O . SER A 1 31 ? 7.574 12.063 -35.651 1.00 0.00 31 SER A O 13
ATOM 19783 N N . LEU A 1 32 ? 5.798 13.353 -36.137 1.00 0.00 32 LEU A N 13
ATOM 19784 C CA . LEU A 1 32 ? 5.271 13.369 -34.771 1.00 0.00 32 LEU A CA 13
ATOM 19785 C C . LEU A 1 32 ? 4.800 11.993 -34.355 1.00 0.00 32 LEU A C 13
ATOM 19786 O O . LEU A 1 32 ? 4.898 11.615 -33.190 1.00 0.00 32 LEU A O 13
ATOM 19802 N N . MET A 1 33 ? 4.299 11.246 -35.313 1.00 0.00 33 MET A N 13
ATOM 19803 C CA . MET A 1 33 ? 3.803 9.907 -35.075 1.00 0.00 33 MET A CA 13
ATOM 19804 C C . MET A 1 33 ? 4.901 9.025 -34.503 1.00 0.00 33 MET A C 13
ATOM 19805 O O . MET A 1 33 ? 4.750 8.427 -33.431 1.00 0.00 33 MET A O 13
ATOM 19819 N N . TYR A 1 34 ? 6.017 8.985 -35.205 1.00 0.00 34 TYR A N 13
ATOM 19820 C CA . TYR A 1 34 ? 7.137 8.131 -34.837 1.00 0.00 34 TYR A CA 13
ATOM 19821 C C . TYR A 1 34 ? 7.923 8.729 -33.686 1.00 0.00 34 TYR A C 13
ATOM 19822 O O . TYR A 1 34 ? 8.711 8.042 -33.026 1.00 0.00 34 TYR A O 13
ATOM 19840 N N . ASP A 1 35 ? 7.731 10.013 -33.481 1.00 0.00 35 ASP A N 13
ATOM 19841 C CA . ASP A 1 35 ? 8.273 10.726 -32.319 1.00 0.00 35 ASP A CA 13
ATOM 19842 C C . ASP A 1 35 ? 7.611 10.186 -31.061 1.00 0.00 35 ASP A C 13
ATOM 19843 O O . ASP A 1 35 ? 8.239 10.042 -30.003 1.00 0.00 35 ASP A O 13
ATOM 19852 N N . MET A 1 36 ? 6.340 9.859 -31.196 1.00 0.00 36 MET A N 13
ATOM 19853 C CA . MET A 1 36 ? 5.563 9.303 -30.119 1.00 0.00 36 MET A CA 13
ATOM 19854 C C . MET A 1 36 ? 5.628 7.764 -30.113 1.00 0.00 36 MET A C 13
ATOM 19855 O O . MET A 1 36 ? 6.705 7.192 -29.986 1.00 0.00 36 MET A O 13
ATOM 19869 N N . ASN A 1 37 ? 4.497 7.101 -30.272 1.00 0.00 37 ASN A N 13
ATOM 19870 C CA . ASN A 1 37 ? 4.459 5.632 -30.190 1.00 0.00 37 ASN A CA 13
ATOM 19871 C C . ASN A 1 37 ? 3.951 4.946 -31.445 1.00 0.00 37 ASN A C 13
ATOM 19872 O O . ASN A 1 37 ? 3.815 3.722 -31.474 1.00 0.00 37 ASN A O 13
ATOM 19883 N N . PHE A 1 38 ? 3.624 5.716 -32.454 1.00 0.00 38 PHE A N 13
ATOM 19884 C CA . PHE A 1 38 ? 3.109 5.159 -33.704 1.00 0.00 38 PHE A CA 13
ATOM 19885 C C . PHE A 1 38 ? 4.199 4.421 -34.482 1.00 0.00 38 PHE A C 13
ATOM 19886 O O . PHE A 1 38 ? 5.386 4.733 -34.355 1.00 0.00 38 PHE A O 13
ATOM 19903 N N . SER A 1 39 ? 3.794 3.462 -35.277 1.00 0.00 39 SER A N 13
ATOM 19904 C CA . SER A 1 39 ? 4.703 2.644 -36.048 1.00 0.00 39 SER A CA 13
ATOM 19905 C C . SER A 1 39 ? 4.234 2.506 -37.505 1.00 0.00 39 SER A C 13
ATOM 19906 O O . SER A 1 39 ? 3.101 2.871 -37.846 1.00 0.00 39 SER A O 13
ATOM 19914 N N . SER A 1 40 ? 5.108 1.961 -38.343 1.00 0.00 40 SER A N 13
ATOM 19915 C CA . SER A 1 40 ? 4.837 1.752 -39.747 1.00 0.00 40 SER A CA 13
ATOM 19916 C C . SER A 1 40 ? 4.399 0.321 -40.004 1.00 0.00 40 SER A C 13
ATOM 19917 O O . SER A 1 40 ? 3.789 0.023 -41.033 1.00 0.00 40 SER A O 13
ATOM 19925 N N . ILE A 1 41 ? 4.767 -0.551 -39.107 1.00 0.00 41 ILE A N 13
ATOM 19926 C CA . ILE A 1 41 ? 4.472 -1.960 -39.208 1.00 0.00 41 ILE A CA 13
ATOM 19927 C C . ILE A 1 41 ? 3.747 -2.396 -37.957 1.00 0.00 41 ILE A C 13
ATOM 19928 O O . ILE A 1 41 ? 4.018 -1.877 -36.867 1.00 0.00 41 ILE A O 13
ATOM 19944 N N . VAL A 1 42 ? 2.832 -3.295 -38.118 1.00 0.00 42 VAL A N 13
ATOM 19945 C CA . VAL A 1 42 ? 2.131 -3.882 -37.026 1.00 0.00 42 VAL A CA 13
ATOM 19946 C C . VAL A 1 42 ? 1.880 -5.338 -37.386 1.00 0.00 42 VAL A C 13
ATOM 19947 O O . VAL A 1 42 ? 1.714 -5.672 -38.567 1.00 0.00 42 VAL A O 13
ATOM 19960 N N . ALA A 1 43 ? 1.977 -6.196 -36.425 1.00 0.00 43 ALA A N 13
ATOM 19961 C CA . ALA A 1 43 ? 1.679 -7.581 -36.618 1.00 0.00 43 ALA A CA 13
ATOM 19962 C C . ALA A 1 43 ? 0.187 -7.776 -36.879 1.00 0.00 43 ALA A C 13
ATOM 19963 O O . ALA A 1 43 ? -0.660 -7.144 -36.241 1.00 0.00 43 ALA A O 13
ATOM 19970 N N . ASP A 1 44 ? -0.109 -8.621 -37.831 1.00 0.00 44 ASP A N 13
ATOM 19971 C CA . ASP A 1 44 ? -1.477 -8.984 -38.185 1.00 0.00 44 ASP A CA 13
ATOM 19972 C C . ASP A 1 44 ? -1.957 -10.018 -37.149 1.00 0.00 44 ASP A C 13
ATOM 19973 O O . ASP A 1 44 ? -1.220 -10.332 -36.191 1.00 0.00 44 ASP A O 13
ATOM 19982 N N . GLU A 1 45 ? -3.101 -10.625 -37.377 1.00 0.00 45 GLU A N 13
ATOM 19983 C CA . GLU A 1 45 ? -3.672 -11.586 -36.418 1.00 0.00 45 GLU A CA 13
ATOM 19984 C C . GLU A 1 45 ? -2.832 -12.858 -36.432 1.00 0.00 45 GLU A C 13
ATOM 19985 O O . GLU A 1 45 ? -2.770 -13.610 -35.458 1.00 0.00 45 GLU A O 13
ATOM 19997 N N . TYR A 1 46 ? -2.163 -13.060 -37.557 1.00 0.00 46 TYR A N 13
ATOM 19998 C CA . TYR A 1 46 ? -1.317 -14.214 -37.773 1.00 0.00 46 TYR A CA 13
ATOM 19999 C C . TYR A 1 46 ? 0.070 -13.944 -37.219 1.00 0.00 46 TYR A C 13
ATOM 20000 O O . TYR A 1 46 ? 0.908 -14.834 -37.148 1.00 0.00 46 TYR A O 13
ATOM 20018 N N . GLY A 1 47 ? 0.309 -12.704 -36.852 1.00 0.00 47 GLY A N 13
ATOM 20019 C CA . GLY A 1 47 ? 1.603 -12.320 -36.358 1.00 0.00 47 GLY A CA 13
ATOM 20020 C C . GLY A 1 47 ? 2.531 -11.898 -37.469 1.00 0.00 47 GLY A C 13
ATOM 20021 O O . GLY A 1 47 ? 3.737 -11.857 -37.290 1.00 0.00 47 GLY A O 13
ATOM 20025 N N . ILE A 1 48 ? 1.972 -11.590 -38.621 1.00 0.00 48 ILE A N 13
ATOM 20026 C CA . ILE A 1 48 ? 2.760 -11.167 -39.760 1.00 0.00 48 ILE A CA 13
ATOM 20027 C C . ILE A 1 48 ? 2.875 -9.663 -39.752 1.00 0.00 48 ILE A C 13
ATOM 20028 O O . ILE A 1 48 ? 1.873 -8.976 -39.640 1.00 0.00 48 ILE A O 13
ATOM 20044 N N . PRO A 1 49 ? 4.092 -9.138 -39.799 1.00 0.00 49 PRO A N 13
ATOM 20045 C CA . PRO A 1 49 ? 4.327 -7.700 -39.779 1.00 0.00 49 PRO A CA 13
ATOM 20046 C C . PRO A 1 49 ? 3.863 -7.035 -41.083 1.00 0.00 49 PRO A C 13
ATOM 20047 O O . PRO A 1 49 ? 4.472 -7.191 -42.146 1.00 0.00 49 PRO A O 13
ATOM 20058 N N . ARG A 1 50 ? 2.754 -6.381 -40.994 1.00 0.00 50 ARG A N 13
ATOM 20059 C CA . ARG A 1 50 ? 2.144 -5.688 -42.090 1.00 0.00 50 ARG A CA 13
ATOM 20060 C C . ARG A 1 50 ? 2.465 -4.179 -42.056 1.00 0.00 50 ARG A C 13
ATOM 20061 O O . ARG A 1 50 ? 2.503 -3.573 -40.981 1.00 0.00 50 ARG A O 13
ATOM 20082 N N . GLN A 1 51 ? 2.730 -3.600 -43.234 1.00 0.00 51 GLN A N 13
ATOM 20083 C CA . GLN A 1 51 ? 2.955 -2.149 -43.391 1.00 0.00 51 GLN A CA 13
ATOM 20084 C C . GLN A 1 51 ? 1.643 -1.388 -43.317 1.00 0.00 51 GLN A C 13
ATOM 20085 O O . GLN A 1 51 ? 0.561 -1.961 -43.498 1.00 0.00 51 GLN A O 13
ATOM 20099 N N . LEU A 1 52 ? 1.745 -0.100 -43.094 1.00 0.00 52 LEU A N 13
ATOM 20100 C CA . LEU A 1 52 ? 0.564 0.744 -42.844 1.00 0.00 52 LEU A CA 13
ATOM 20101 C C . LEU A 1 52 ? 0.557 2.033 -43.670 1.00 0.00 52 LEU A C 13
ATOM 20102 O O . LEU A 1 52 ? -0.496 2.543 -44.011 1.00 0.00 52 LEU A O 13
ATOM 20118 N N . ASN A 1 53 ? 1.740 2.474 -44.059 1.00 0.00 53 ASN A N 13
ATOM 20119 C CA . ASN A 1 53 ? 2.065 3.858 -44.592 1.00 0.00 53 ASN A CA 13
ATOM 20120 C C . ASN A 1 53 ? 1.396 4.248 -45.893 1.00 0.00 53 ASN A C 13
ATOM 20121 O O . ASN A 1 53 ? 1.752 5.267 -46.519 1.00 0.00 53 ASN A O 13
ATOM 20132 N N . GLU A 1 54 ? 0.435 3.500 -46.248 1.00 0.00 54 GLU A N 13
ATOM 20133 C CA . GLU A 1 54 ? -0.379 3.734 -47.399 1.00 0.00 54 GLU A CA 13
ATOM 20134 C C . GLU A 1 54 ? -1.348 4.846 -47.044 1.00 0.00 54 GLU A C 13
ATOM 20135 O O . GLU A 1 54 ? -1.581 5.762 -47.826 1.00 0.00 54 GLU A O 13
ATOM 20147 N N . ASN A 1 55 ? -1.899 4.748 -45.835 1.00 0.00 55 ASN A N 13
ATOM 20148 C CA . ASN A 1 55 ? -2.856 5.734 -45.329 1.00 0.00 55 ASN A CA 13
ATOM 20149 C C . ASN A 1 55 ? -2.991 5.630 -43.802 1.00 0.00 55 ASN A C 13
ATOM 20150 O O . ASN A 1 55 ? -3.205 6.641 -43.114 1.00 0.00 55 ASN A O 13
ATOM 20161 N N . SER A 1 56 ? -2.883 4.426 -43.277 1.00 0.00 56 SER A N 13
ATOM 20162 C CA . SER A 1 56 ? -3.046 4.208 -41.873 1.00 0.00 56 SER A CA 13
ATOM 20163 C C . SER A 1 56 ? -1.718 4.007 -41.173 1.00 0.00 56 SER A C 13
ATOM 20164 O O . SER A 1 56 ? -0.682 3.962 -41.798 1.00 0.00 56 SER A O 13
ATOM 20172 N N . PHE A 1 57 ? -1.754 3.979 -39.875 1.00 0.00 57 PHE A N 13
ATOM 20173 C CA . PHE A 1 57 ? -0.590 3.745 -39.056 1.00 0.00 57 PHE A CA 13
ATOM 20174 C C . PHE A 1 57 ? -1.075 3.025 -37.821 1.00 0.00 57 PHE A C 13
ATOM 20175 O O . PHE A 1 57 ? -2.279 2.915 -37.628 1.00 0.00 57 PHE A O 13
ATOM 20192 N N . ALA A 1 58 ? -0.189 2.546 -36.996 1.00 0.00 58 ALA A N 13
ATOM 20193 C CA . ALA A 1 58 ? -0.601 1.819 -35.814 1.00 0.00 58 ALA A CA 13
ATOM 20194 C C . ALA A 1 58 ? 0.149 2.300 -34.625 1.00 0.00 58 ALA A C 13
ATOM 20195 O O . ALA A 1 58 ? 1.152 2.989 -34.759 1.00 0.00 58 ALA A O 13
ATOM 20202 N N . ILE A 1 59 ? -0.329 1.944 -33.476 1.00 0.00 59 ILE A N 13
ATOM 20203 C CA . ILE A 1 59 ? 0.279 2.325 -32.253 1.00 0.00 59 ILE A CA 13
ATOM 20204 C C . ILE A 1 59 ? 0.014 1.248 -31.192 1.00 0.00 59 ILE A C 13
ATOM 20205 O O . ILE A 1 59 ? -1.009 0.553 -31.246 1.00 0.00 59 ILE A O 13
ATOM 20221 N N . THR A 1 60 ? 0.926 1.091 -30.264 1.00 0.00 60 THR A N 13
ATOM 20222 C CA . THR A 1 60 ? 0.795 0.092 -29.229 1.00 0.00 60 THR A CA 13
ATOM 20223 C C . THR A 1 60 ? 0.461 0.787 -27.879 1.00 0.00 60 THR A C 13
ATOM 20224 O O . THR A 1 60 ? 0.843 0.333 -26.806 1.00 0.00 60 THR A O 13
ATOM 20235 N N . THR A 1 61 ? -0.354 1.820 -27.963 1.00 0.00 61 THR A N 13
ATOM 20236 C CA . THR A 1 61 ? -0.694 2.632 -26.813 1.00 0.00 61 THR A CA 13
ATOM 20237 C C . THR A 1 61 ? -1.769 1.932 -25.954 1.00 0.00 61 THR A C 13
ATOM 20238 O O . THR A 1 61 ? -2.371 0.937 -26.368 1.00 0.00 61 THR A O 13
ATOM 20249 N N . SER A 1 62 ? -1.997 2.445 -24.781 1.00 0.00 62 SER A N 13
ATOM 20250 C CA . SER A 1 62 ? -2.930 1.871 -23.868 1.00 0.00 62 SER A CA 13
ATOM 20251 C C . SER A 1 62 ? -4.071 2.847 -23.509 1.00 0.00 62 SER A C 13
ATOM 20252 O O . SER A 1 62 ? -4.904 2.554 -22.632 1.00 0.00 62 SER A O 13
ATOM 20260 N N . LEU A 1 63 ? -4.089 3.990 -24.167 1.00 0.00 63 LEU A N 13
ATOM 20261 C CA . LEU A 1 63 ? -5.132 4.984 -23.984 1.00 0.00 63 LEU A CA 13
ATOM 20262 C C . LEU A 1 63 ? -6.308 4.728 -24.902 1.00 0.00 63 LEU A C 13
ATOM 20263 O O . LEU A 1 63 ? -6.376 3.684 -25.571 1.00 0.00 63 LEU A O 13
ATOM 20279 N N . ALA A 1 64 ? -7.223 5.653 -24.951 1.00 0.00 64 ALA A N 13
ATOM 20280 C CA . ALA A 1 64 ? -8.428 5.424 -25.704 1.00 0.00 64 ALA A CA 13
ATOM 20281 C C . ALA A 1 64 ? -8.383 6.091 -27.057 1.00 0.00 64 ALA A C 13
ATOM 20282 O O . ALA A 1 64 ? -7.524 6.917 -27.309 1.00 0.00 64 ALA A O 13
ATOM 20289 N N . ALA A 1 65 ? -9.338 5.749 -27.900 1.00 0.00 65 ALA A N 13
ATOM 20290 C CA . ALA A 1 65 ? -9.440 6.255 -29.264 1.00 0.00 65 ALA A CA 13
ATOM 20291 C C . ALA A 1 65 ? -9.463 7.771 -29.313 1.00 0.00 65 ALA A C 13
ATOM 20292 O O . ALA A 1 65 ? -8.662 8.389 -30.021 1.00 0.00 65 ALA A O 13
ATOM 20299 N N . SER A 1 66 ? -10.312 8.366 -28.502 1.00 0.00 66 SER A N 13
ATOM 20300 C CA . SER A 1 66 ? -10.435 9.816 -28.469 1.00 0.00 66 SER A CA 13
ATOM 20301 C C . SER A 1 66 ? -9.182 10.455 -27.866 1.00 0.00 66 SER A C 13
ATOM 20302 O O . SER A 1 66 ? -8.903 11.641 -28.089 1.00 0.00 66 SER A O 13
ATOM 20310 N N . GLU A 1 67 ? -8.389 9.639 -27.176 1.00 0.00 67 GLU A N 13
ATOM 20311 C CA . GLU A 1 67 ? -7.198 10.106 -26.540 1.00 0.00 67 GLU A CA 13
ATOM 20312 C C . GLU A 1 67 ? -6.094 10.108 -27.541 1.00 0.00 67 GLU A C 13
ATOM 20313 O O . GLU A 1 67 ? -5.288 11.013 -27.544 1.00 0.00 67 GLU A O 13
ATOM 20325 N N . ILE A 1 68 ? -6.052 9.070 -28.398 1.00 0.00 68 ILE A N 13
ATOM 20326 C CA . ILE A 1 68 ? -5.064 9.028 -29.483 1.00 0.00 68 ILE A CA 13
ATOM 20327 C C . ILE A 1 68 ? -5.239 10.260 -30.337 1.00 0.00 68 ILE A C 13
ATOM 20328 O O . ILE A 1 68 ? -4.281 10.949 -30.647 1.00 0.00 68 ILE A O 13
ATOM 20344 N N . GLU A 1 69 ? -6.491 10.543 -30.676 1.00 0.00 69 GLU A N 13
ATOM 20345 C CA . GLU A 1 69 ? -6.835 11.714 -31.457 1.00 0.00 69 GLU A CA 13
ATOM 20346 C C . GLU A 1 69 ? -6.309 12.973 -30.783 1.00 0.00 69 GLU A C 13
ATOM 20347 O O . GLU A 1 69 ? -5.562 13.726 -31.374 1.00 0.00 69 GLU A O 13
ATOM 20359 N N . ASP A 1 70 ? -6.673 13.146 -29.528 1.00 0.00 70 ASP A N 13
ATOM 20360 C CA . ASP A 1 70 ? -6.237 14.294 -28.699 1.00 0.00 70 ASP A CA 13
ATOM 20361 C C . ASP A 1 70 ? -4.716 14.414 -28.658 1.00 0.00 70 ASP A C 13
ATOM 20362 O O . ASP A 1 70 ? -4.160 15.500 -28.848 1.00 0.00 70 ASP A O 13
ATOM 20371 N N . LEU A 1 71 ? -4.080 13.278 -28.502 1.00 0.00 71 LEU A N 13
ATOM 20372 C CA . LEU A 1 71 ? -2.639 13.132 -28.407 1.00 0.00 71 LEU A CA 13
ATOM 20373 C C . LEU A 1 71 ? -1.971 13.675 -29.671 1.00 0.00 71 LEU A C 13
ATOM 20374 O O . LEU A 1 71 ? -0.956 14.350 -29.608 1.00 0.00 71 LEU A O 13
ATOM 20390 N N . ILE A 1 72 ? -2.568 13.380 -30.804 1.00 0.00 72 ILE A N 13
ATOM 20391 C CA . ILE A 1 72 ? -2.060 13.807 -32.103 1.00 0.00 72 ILE A CA 13
ATOM 20392 C C . ILE A 1 72 ? -2.444 15.245 -32.382 1.00 0.00 72 ILE A C 13
ATOM 20393 O O . ILE A 1 72 ? -1.610 16.058 -32.777 1.00 0.00 72 ILE A O 13
ATOM 20409 N N . ARG A 1 73 ? -3.690 15.574 -32.132 1.00 0.00 73 ARG A N 13
ATOM 20410 C CA . ARG A 1 73 ? -4.200 16.867 -32.515 1.00 0.00 73 ARG A CA 13
ATOM 20411 C C . ARG A 1 73 ? -3.634 18.004 -31.656 1.00 0.00 73 ARG A C 13
ATOM 20412 O O . ARG A 1 73 ? -3.656 19.162 -32.066 1.00 0.00 73 ARG A O 13
ATOM 20433 N N . LEU A 1 74 ? -3.096 17.688 -30.482 1.00 0.00 74 LEU A N 13
ATOM 20434 C CA . LEU A 1 74 ? -2.460 18.727 -29.679 1.00 0.00 74 LEU A CA 13
ATOM 20435 C C . LEU A 1 74 ? -0.995 18.900 -30.135 1.00 0.00 74 LEU A C 13
ATOM 20436 O O . LEU A 1 74 ? -0.362 19.911 -29.876 1.00 0.00 74 LEU A O 13
ATOM 20452 N N . LYS A 1 75 ? -0.496 17.915 -30.894 1.00 0.00 75 LYS A N 13
ATOM 20453 C CA . LYS A 1 75 ? 0.853 17.965 -31.457 1.00 0.00 75 LYS A CA 13
ATOM 20454 C C . LYS A 1 75 ? 0.833 18.702 -32.778 1.00 0.00 75 LYS A C 13
ATOM 20455 O O . LYS A 1 75 ? 1.854 18.888 -33.431 1.00 0.00 75 LYS A O 13
ATOM 20474 N N . CYS A 1 76 ? -0.345 19.173 -33.130 1.00 0.00 76 CYS A N 13
ATOM 20475 C CA . CYS A 1 76 ? -0.562 19.949 -34.328 1.00 0.00 76 CYS A CA 13
ATOM 20476 C C . CYS A 1 76 ? 0.031 21.351 -34.141 1.00 0.00 76 CYS A C 13
ATOM 20477 O O . CYS A 1 76 ? 0.164 22.109 -35.081 1.00 0.00 76 CYS A O 13
ATOM 20485 N N . LEU A 1 77 ? 0.404 21.672 -32.902 1.00 0.00 77 LEU A N 13
ATOM 20486 C CA . LEU A 1 77 ? 1.063 22.927 -32.585 1.00 0.00 77 LEU A CA 13
ATOM 20487 C C . LEU A 1 77 ? 2.454 22.964 -33.205 1.00 0.00 77 LEU A C 13
ATOM 20488 O O . LEU A 1 77 ? 3.013 24.038 -33.430 1.00 0.00 77 LEU A O 13
ATOM 20504 N N . ASP A 1 78 ? 3.004 21.790 -33.473 1.00 0.00 78 ASP A N 13
ATOM 20505 C CA . ASP A 1 78 ? 4.333 21.672 -34.064 1.00 0.00 78 ASP A CA 13
ATOM 20506 C C . ASP A 1 78 ? 4.276 22.125 -35.487 1.00 0.00 78 ASP A C 13
ATOM 20507 O O . ASP A 1 78 ? 5.065 22.967 -35.938 1.00 0.00 78 ASP A O 13
ATOM 20516 N N . LEU A 1 79 ? 3.305 21.603 -36.170 1.00 0.00 79 LEU A N 13
ATOM 20517 C CA . LEU A 1 79 ? 3.105 21.882 -37.573 1.00 0.00 79 LEU A CA 13
ATOM 20518 C C . LEU A 1 79 ? 2.351 23.219 -37.737 1.00 0.00 79 LEU A C 13
ATOM 20519 O O . LEU A 1 79 ? 1.807 23.738 -36.759 1.00 0.00 79 LEU A O 13
ATOM 20535 N N . PRO A 1 80 ? 2.364 23.821 -38.946 1.00 0.00 80 PRO A N 13
ATOM 20536 C CA . PRO A 1 80 ? 1.626 25.061 -39.210 1.00 0.00 80 PRO A CA 13
ATOM 20537 C C . PRO A 1 80 ? 0.108 24.926 -38.929 1.00 0.00 80 PRO A C 13
ATOM 20538 O O . PRO A 1 80 ? -0.383 25.423 -37.912 1.00 0.00 80 PRO A O 13
ATOM 20549 N N . ASP A 1 81 ? -0.614 24.237 -39.804 1.00 0.00 81 ASP A N 13
ATOM 20550 C CA . ASP A 1 81 ? -2.060 23.998 -39.636 1.00 0.00 81 ASP A CA 13
ATOM 20551 C C . ASP A 1 81 ? -2.540 23.010 -40.674 1.00 0.00 81 ASP A C 13
ATOM 20552 O O . ASP A 1 81 ? -2.083 23.045 -41.814 1.00 0.00 81 ASP A O 13
ATOM 20561 N N . ILE A 1 82 ? -3.435 22.126 -40.280 1.00 0.00 82 ILE A N 13
ATOM 20562 C CA . ILE A 1 82 ? -3.961 21.121 -41.154 1.00 0.00 82 ILE A CA 13
ATOM 20563 C C . ILE A 1 82 ? -5.338 20.683 -40.715 1.00 0.00 82 ILE A C 13
ATOM 20564 O O . ILE A 1 82 ? -5.568 20.334 -39.551 1.00 0.00 82 ILE A O 13
ATOM 20580 N N . ASP A 1 83 ? -6.248 20.772 -41.626 1.00 0.00 83 ASP A N 13
ATOM 20581 C CA . ASP A 1 83 ? -7.565 20.221 -41.448 1.00 0.00 83 ASP A CA 13
ATOM 20582 C C . ASP A 1 83 ? -7.527 18.764 -41.849 1.00 0.00 83 ASP A C 13
ATOM 20583 O O . ASP A 1 83 ? -7.463 18.433 -43.035 1.00 0.00 83 ASP A O 13
ATOM 20592 N N . PHE A 1 84 ? -7.470 17.917 -40.876 1.00 0.00 84 PHE A N 13
ATOM 20593 C CA . PHE A 1 84 ? -7.449 16.496 -41.101 1.00 0.00 84 PHE A CA 13
ATOM 20594 C C . PHE A 1 84 ? -8.433 15.852 -40.174 1.00 0.00 84 PHE A C 13
ATOM 20595 O O . PHE A 1 84 ? -8.816 16.444 -39.152 1.00 0.00 84 PHE A O 13
ATOM 20612 N N . ASP A 1 85 ? -8.827 14.671 -40.494 1.00 0.00 85 ASP A N 13
ATOM 20613 C CA . ASP A 1 85 ? -9.706 13.921 -39.649 1.00 0.00 85 ASP A CA 13
ATOM 20614 C C . ASP A 1 85 ? -9.235 12.501 -39.643 1.00 0.00 85 ASP A C 13
ATOM 20615 O O . ASP A 1 85 ? -9.053 11.889 -40.703 1.00 0.00 85 ASP A O 13
ATOM 20624 N N . LEU A 1 86 ? -8.972 11.991 -38.484 1.00 0.00 86 LEU A N 13
ATOM 20625 C CA . LEU A 1 86 ? -8.434 10.670 -38.360 1.00 0.00 86 LEU A CA 13
ATOM 20626 C C . LEU A 1 86 ? -9.467 9.750 -37.773 1.00 0.00 86 LEU A C 13
ATOM 20627 O O . LEU A 1 86 ? -10.302 10.162 -36.957 1.00 0.00 86 LEU A O 13
ATOM 20643 N N . ASN A 1 87 ? -9.431 8.539 -38.191 1.00 0.00 87 ASN A N 13
ATOM 20644 C CA . ASN A 1 87 ? -10.295 7.543 -37.676 1.00 0.00 87 ASN A CA 13
ATOM 20645 C C . ASN A 1 87 ? -9.475 6.508 -36.933 1.00 0.00 87 ASN A C 13
ATOM 20646 O O . ASN A 1 87 ? -8.695 5.763 -37.543 1.00 0.00 87 ASN A O 13
ATOM 20657 N N . ILE A 1 88 ? -9.587 6.518 -35.637 1.00 0.00 88 ILE A N 13
ATOM 20658 C CA . ILE A 1 88 ? -8.954 5.538 -34.796 1.00 0.00 88 ILE A CA 13
ATOM 20659 C C . ILE A 1 88 ? -9.796 4.272 -34.775 1.00 0.00 88 ILE A C 13
ATOM 20660 O O . ILE A 1 88 ? -11.030 4.324 -34.697 1.00 0.00 88 ILE A O 13
ATOM 20676 N N . MET A 1 89 ? -9.144 3.166 -34.876 1.00 0.00 89 MET A N 13
ATOM 20677 C CA . MET A 1 89 ? -9.758 1.881 -34.796 1.00 0.00 89 MET A CA 13
ATOM 20678 C C . MET A 1 89 ? -8.735 0.968 -34.169 1.00 0.00 89 MET A C 13
ATOM 20679 O O . MET A 1 89 ? -7.577 1.337 -34.072 1.00 0.00 89 MET A O 13
ATOM 20693 N N . THR A 1 90 ? -9.130 -0.149 -33.688 1.00 0.00 90 THR A N 13
ATOM 20694 C CA . THR A 1 90 ? -8.172 -1.112 -33.236 1.00 0.00 90 THR A CA 13
ATOM 20695 C C . THR A 1 90 ? -7.520 -1.783 -34.431 1.00 0.00 90 THR A C 13
ATOM 20696 O O . THR A 1 90 ? -8.075 -1.777 -35.532 1.00 0.00 90 THR A O 13
ATOM 20707 N N . VAL A 1 91 ? -6.346 -2.329 -34.231 1.00 0.00 91 VAL A N 13
ATOM 20708 C CA . VAL A 1 91 ? -5.657 -3.085 -35.273 1.00 0.00 91 VAL A CA 13
ATOM 20709 C C . VAL A 1 91 ? -6.547 -4.244 -35.738 1.00 0.00 91 VAL A C 13
ATOM 20710 O O . VAL A 1 91 ? -6.638 -4.543 -36.941 1.00 0.00 91 VAL A O 13
ATOM 20723 N N . ASP A 1 92 ? -7.241 -4.829 -34.773 1.00 0.00 92 ASP A N 13
ATOM 20724 C CA . ASP A 1 92 ? -8.196 -5.903 -34.979 1.00 0.00 92 ASP A CA 13
ATOM 20725 C C . ASP A 1 92 ? -9.249 -5.458 -35.967 1.00 0.00 92 ASP A C 13
ATOM 20726 O O . ASP A 1 92 ? -9.584 -6.189 -36.905 1.00 0.00 92 ASP A O 13
ATOM 20735 N N . ASP A 1 93 ? -9.724 -4.221 -35.784 1.00 0.00 93 ASP A N 13
ATOM 20736 C CA . ASP A 1 93 ? -10.787 -3.660 -36.623 1.00 0.00 93 ASP A CA 13
ATOM 20737 C C . ASP A 1 93 ? -10.264 -3.159 -37.926 1.00 0.00 93 ASP A C 13
ATOM 20738 O O . ASP A 1 93 ? -11.024 -2.812 -38.829 1.00 0.00 93 ASP A O 13
ATOM 20747 N N . TYR A 1 94 ? -8.992 -3.113 -38.044 1.00 0.00 94 TYR A N 13
ATOM 20748 C CA . TYR A 1 94 ? -8.402 -2.658 -39.240 1.00 0.00 94 TYR A CA 13
ATOM 20749 C C . TYR A 1 94 ? -8.221 -3.777 -40.228 1.00 0.00 94 TYR A C 13
ATOM 20750 O O . TYR A 1 94 ? -8.757 -3.733 -41.344 1.00 0.00 94 TYR A O 13
ATOM 20768 N N . PHE A 1 95 ? -7.493 -4.786 -39.821 1.00 0.00 95 PHE A N 13
ATOM 20769 C CA . PHE A 1 95 ? -7.201 -5.918 -40.694 1.00 0.00 95 PHE A CA 13
ATOM 20770 C C . PHE A 1 95 ? -8.442 -6.706 -41.086 1.00 0.00 95 PHE A C 13
ATOM 20771 O O . PHE A 1 95 ? -8.454 -7.413 -42.074 1.00 0.00 95 PHE A O 13
ATOM 20788 N N . ARG A 1 96 ? -9.481 -6.568 -40.308 1.00 0.00 96 ARG A N 13
ATOM 20789 C CA . ARG A 1 96 ? -10.767 -7.183 -40.630 1.00 0.00 96 ARG A CA 13
ATOM 20790 C C . ARG A 1 96 ? -11.424 -6.549 -41.864 1.00 0.00 96 ARG A C 13
ATOM 20791 O O . ARG A 1 96 ? -12.420 -7.038 -42.361 1.00 0.00 96 ARG A O 13
ATOM 20812 N N . GLN A 1 97 ? -10.878 -5.441 -42.319 1.00 0.00 97 GLN A N 13
ATOM 20813 C CA . GLN A 1 97 ? -11.367 -4.801 -43.523 1.00 0.00 97 GLN A CA 13
ATOM 20814 C C . GLN A 1 97 ? -10.475 -5.204 -44.673 1.00 0.00 97 GLN A C 13
ATOM 20815 O O . GLN A 1 97 ? -10.942 -5.562 -45.750 1.00 0.00 97 GLN A O 13
ATOM 20829 N N . PHE A 1 98 ? -9.185 -5.151 -44.426 1.00 0.00 98 PHE A N 13
ATOM 20830 C CA . PHE A 1 98 ? -8.194 -5.461 -45.429 1.00 0.00 98 PHE A CA 13
ATOM 20831 C C . PHE A 1 98 ? -7.596 -6.793 -45.107 1.00 0.00 98 PHE A C 13
ATOM 20832 O O . PHE A 1 98 ? -6.641 -6.888 -44.334 1.00 0.00 98 PHE A O 13
ATOM 20849 N N . TYR A 1 99 ? -8.166 -7.808 -45.681 1.00 0.00 99 TYR A N 13
ATOM 20850 C CA . TYR A 1 99 ? -7.796 -9.171 -45.372 1.00 0.00 99 TYR A CA 13
ATOM 20851 C C . TYR A 1 99 ? -6.436 -9.548 -45.888 1.00 0.00 99 TYR A C 13
ATOM 20852 O O . TYR A 1 99 ? -5.811 -8.820 -46.658 1.00 0.00 99 TYR A O 13
ATOM 20870 N N . LYS A 1 100 ? -5.991 -10.681 -45.448 1.00 0.00 100 LYS A N 13
ATOM 20871 C CA . LYS A 1 100 ? -4.737 -11.232 -45.829 1.00 0.00 100 LYS A CA 13
ATOM 20872 C C . LYS A 1 100 ? -4.891 -11.874 -47.195 1.00 0.00 100 LYS A C 13
ATOM 20873 O O . LYS A 1 100 ? -5.590 -12.899 -47.285 1.00 0.00 100 LYS A O 13
ATOM 20892 N N . GLY A 1 1 ? -2.859 0.725 -1.424 1.00 0.00 1 GLY A N 14
ATOM 20893 C CA . GLY A 1 1 ? -2.182 -0.080 -2.419 1.00 0.00 1 GLY A CA 14
ATOM 20894 C C . GLY A 1 1 ? -2.324 0.518 -3.787 1.00 0.00 1 GLY A C 14
ATOM 20895 O O . GLY A 1 1 ? -2.919 1.587 -3.933 1.00 0.00 1 GLY A O 14
ATOM 20899 N N . HIS A 1 2 ? -1.783 -0.173 -4.786 1.00 0.00 2 HIS A N 14
ATOM 20900 C CA . HIS A 1 2 ? -1.833 0.226 -6.202 1.00 0.00 2 HIS A CA 14
ATOM 20901 C C . HIS A 1 2 ? -0.942 1.373 -6.596 1.00 0.00 2 HIS A C 14
ATOM 20902 O O . HIS A 1 2 ? -0.617 2.264 -5.801 1.00 0.00 2 HIS A O 14
ATOM 20916 N N . MET A 1 3 ? -0.531 1.290 -7.827 1.00 0.00 3 MET A N 14
ATOM 20917 C CA . MET A 1 3 ? 0.277 2.250 -8.534 1.00 0.00 3 MET A CA 14
ATOM 20918 C C . MET A 1 3 ? 0.371 1.713 -9.933 1.00 0.00 3 MET A C 14
ATOM 20919 O O . MET A 1 3 ? 1.220 0.859 -10.217 1.00 0.00 3 MET A O 14
ATOM 20933 N N . GLU A 1 4 ? -0.536 2.110 -10.778 1.00 0.00 4 GLU A N 14
ATOM 20934 C CA . GLU A 1 4 ? -0.600 1.567 -12.071 1.00 0.00 4 GLU A CA 14
ATOM 20935 C C . GLU A 1 4 ? 0.361 2.265 -12.986 1.00 0.00 4 GLU A C 14
ATOM 20936 O O . GLU A 1 4 ? 0.263 3.489 -13.200 1.00 0.00 4 GLU A O 14
ATOM 20948 N N . GLY A 1 5 ? 1.296 1.521 -13.491 1.00 0.00 5 GLY A N 14
ATOM 20949 C CA . GLY A 1 5 ? 2.123 2.036 -14.512 1.00 0.00 5 GLY A CA 14
ATOM 20950 C C . GLY A 1 5 ? 1.387 1.869 -15.800 1.00 0.00 5 GLY A C 14
ATOM 20951 O O . GLY A 1 5 ? 0.719 2.795 -16.272 1.00 0.00 5 GLY A O 14
ATOM 20955 N N . LYS A 1 6 ? 1.426 0.661 -16.310 1.00 0.00 6 LYS A N 14
ATOM 20956 C CA . LYS A 1 6 ? 0.719 0.262 -17.501 1.00 0.00 6 LYS A CA 14
ATOM 20957 C C . LYS A 1 6 ? 1.157 -1.134 -17.840 1.00 0.00 6 LYS A C 14
ATOM 20958 O O . LYS A 1 6 ? 2.320 -1.357 -18.144 1.00 0.00 6 LYS A O 14
ATOM 20977 N N . ASN A 1 7 ? 0.267 -2.068 -17.738 1.00 0.00 7 ASN A N 14
ATOM 20978 C CA . ASN A 1 7 ? 0.598 -3.435 -18.037 1.00 0.00 7 ASN A CA 14
ATOM 20979 C C . ASN A 1 7 ? -0.074 -3.853 -19.307 1.00 0.00 7 ASN A C 14
ATOM 20980 O O . ASN A 1 7 ? 0.398 -4.745 -20.013 1.00 0.00 7 ASN A O 14
ATOM 20991 N N . LYS A 1 8 ? -1.161 -3.199 -19.623 1.00 0.00 8 LYS A N 14
ATOM 20992 C CA . LYS A 1 8 ? -1.908 -3.513 -20.773 1.00 0.00 8 LYS A CA 14
ATOM 20993 C C . LYS A 1 8 ? -1.613 -2.513 -21.859 1.00 0.00 8 LYS A C 14
ATOM 20994 O O . LYS A 1 8 ? -2.096 -1.396 -21.833 1.00 0.00 8 LYS A O 14
ATOM 21013 N N . PHE A 1 9 ? -0.763 -2.877 -22.751 1.00 0.00 9 PHE A N 14
ATOM 21014 C CA . PHE A 1 9 ? -0.516 -2.068 -23.902 1.00 0.00 9 PHE A CA 14
ATOM 21015 C C . PHE A 1 9 ? -1.364 -2.585 -25.002 1.00 0.00 9 PHE A C 14
ATOM 21016 O O . PHE A 1 9 ? -1.256 -3.753 -25.387 1.00 0.00 9 PHE A O 14
ATOM 21033 N N . ASN A 1 10 ? -2.241 -1.765 -25.476 1.00 0.00 10 ASN A N 14
ATOM 21034 C CA . ASN A 1 10 ? -3.141 -2.175 -26.512 1.00 0.00 10 ASN A CA 14
ATOM 21035 C C . ASN A 1 10 ? -2.557 -1.780 -27.823 1.00 0.00 10 ASN A C 14
ATOM 21036 O O . ASN A 1 10 ? -1.440 -1.243 -27.873 1.00 0.00 10 ASN A O 14
ATOM 21047 N N . THR A 1 11 ? -3.246 -2.028 -28.870 1.00 0.00 11 THR A N 14
ATOM 21048 C CA . THR A 1 11 ? -2.745 -1.681 -30.137 1.00 0.00 11 THR A CA 14
ATOM 21049 C C . THR A 1 11 ? -3.876 -1.095 -31.006 1.00 0.00 11 THR A C 14
ATOM 21050 O O . THR A 1 11 ? -4.988 -1.664 -31.105 1.00 0.00 11 THR A O 14
ATOM 21061 N N . TYR A 1 12 ? -3.619 0.063 -31.560 1.00 0.00 12 TYR A N 14
ATOM 21062 C CA . TYR A 1 12 ? -4.580 0.786 -32.359 1.00 0.00 12 TYR A CA 14
ATOM 21063 C C . TYR A 1 12 ? -4.028 1.073 -33.723 1.00 0.00 12 TYR A C 14
ATOM 21064 O O . TYR A 1 12 ? -2.835 0.973 -33.943 1.00 0.00 12 TYR A O 14
ATOM 21082 N N . VAL A 1 13 ? -4.904 1.453 -34.596 1.00 0.00 13 VAL A N 14
ATOM 21083 C CA . VAL A 1 13 ? -4.613 1.817 -35.956 1.00 0.00 13 VAL A CA 14
ATOM 21084 C C . VAL A 1 13 ? -5.299 3.141 -36.276 1.00 0.00 13 VAL A C 14
ATOM 21085 O O . VAL A 1 13 ? -6.424 3.380 -35.856 1.00 0.00 13 VAL A O 14
ATOM 21098 N N . VAL A 1 14 ? -4.620 3.994 -36.972 1.00 0.00 14 VAL A N 14
ATOM 21099 C CA . VAL A 1 14 ? -5.173 5.244 -37.373 1.00 0.00 14 VAL A CA 14
ATOM 21100 C C . VAL A 1 14 ? -5.170 5.339 -38.877 1.00 0.00 14 VAL A C 14
ATOM 21101 O O . VAL A 1 14 ? -4.196 4.991 -39.524 1.00 0.00 14 VAL A O 14
ATOM 21114 N N . SER A 1 15 ? -6.261 5.745 -39.400 1.00 0.00 15 SER A N 14
ATOM 21115 C CA . SER A 1 15 ? -6.443 5.905 -40.802 1.00 0.00 15 SER A CA 14
ATOM 21116 C C . SER A 1 15 ? -6.520 7.391 -41.127 1.00 0.00 15 SER A C 14
ATOM 21117 O O . SER A 1 15 ? -7.457 8.066 -40.711 1.00 0.00 15 SER A O 14
ATOM 21125 N N . PHE A 1 16 ? -5.498 7.912 -41.781 1.00 0.00 16 PHE A N 14
ATOM 21126 C CA . PHE A 1 16 ? -5.466 9.317 -42.138 1.00 0.00 16 PHE A CA 14
ATOM 21127 C C . PHE A 1 16 ? -6.017 9.587 -43.522 1.00 0.00 16 PHE A C 14
ATOM 21128 O O . PHE A 1 16 ? -5.769 8.836 -44.474 1.00 0.00 16 PHE A O 14
ATOM 21145 N N . ASP A 1 17 ? -6.754 10.662 -43.618 1.00 0.00 17 ASP A N 14
ATOM 21146 C CA . ASP A 1 17 ? -7.297 11.157 -44.865 1.00 0.00 17 ASP A CA 14
ATOM 21147 C C . ASP A 1 17 ? -6.899 12.598 -45.024 1.00 0.00 17 ASP A C 14
ATOM 21148 O O . ASP A 1 17 ? -7.160 13.425 -44.131 1.00 0.00 17 ASP A O 14
ATOM 21157 N N . TYR A 1 18 ? -6.270 12.907 -46.122 1.00 0.00 18 TYR A N 14
ATOM 21158 C CA . TYR A 1 18 ? -5.830 14.252 -46.415 1.00 0.00 18 TYR A CA 14
ATOM 21159 C C . TYR A 1 18 ? -5.633 14.380 -47.916 1.00 0.00 18 TYR A C 14
ATOM 21160 O O . TYR A 1 18 ? -5.240 13.401 -48.573 1.00 0.00 18 TYR A O 14
ATOM 21178 N N . PRO A 1 19 ? -5.993 15.524 -48.504 1.00 0.00 19 PRO A N 14
ATOM 21179 C CA . PRO A 1 19 ? -5.694 15.794 -49.902 1.00 0.00 19 PRO A CA 14
ATOM 21180 C C . PRO A 1 19 ? -4.179 15.865 -50.122 1.00 0.00 19 PRO A C 14
ATOM 21181 O O . PRO A 1 19 ? -3.420 16.242 -49.209 1.00 0.00 19 PRO A O 14
ATOM 21192 N N . SER A 1 20 ? -3.750 15.573 -51.329 1.00 0.00 20 SER A N 14
ATOM 21193 C CA . SER A 1 20 ? -2.335 15.463 -51.661 1.00 0.00 20 SER A CA 14
ATOM 21194 C C . SER A 1 20 ? -1.622 16.836 -51.668 1.00 0.00 20 SER A C 14
ATOM 21195 O O . SER A 1 20 ? -0.415 16.921 -51.877 1.00 0.00 20 SER A O 14
ATOM 21203 N N . SER A 1 21 ? -2.374 17.887 -51.434 1.00 0.00 21 SER A N 14
ATOM 21204 C CA . SER A 1 21 ? -1.833 19.220 -51.357 1.00 0.00 21 SER A CA 14
ATOM 21205 C C . SER A 1 21 ? -1.154 19.457 -49.997 1.00 0.00 21 SER A C 14
ATOM 21206 O O . SER A 1 21 ? -0.447 20.439 -49.811 1.00 0.00 21 SER A O 14
ATOM 21214 N N . TYR A 1 22 ? -1.376 18.561 -49.044 1.00 0.00 22 TYR A N 14
ATOM 21215 C CA . TYR A 1 22 ? -0.761 18.719 -47.727 1.00 0.00 22 TYR A CA 14
ATOM 21216 C C . TYR A 1 22 ? 0.303 17.677 -47.470 1.00 0.00 22 TYR A C 14
ATOM 21217 O O . TYR A 1 22 ? 0.749 17.524 -46.337 1.00 0.00 22 TYR A O 14
ATOM 21235 N N . SER A 1 23 ? 0.746 17.013 -48.495 1.00 0.00 23 SER A N 14
ATOM 21236 C CA . SER A 1 23 ? 1.724 15.958 -48.347 1.00 0.00 23 SER A CA 14
ATOM 21237 C C . SER A 1 23 ? 3.041 16.503 -47.791 1.00 0.00 23 SER A C 14
ATOM 21238 O O . SER A 1 23 ? 3.581 15.965 -46.835 1.00 0.00 23 SER A O 14
ATOM 21246 N N . SER A 1 24 ? 3.466 17.639 -48.306 1.00 0.00 24 SER A N 14
ATOM 21247 C CA . SER A 1 24 ? 4.724 18.267 -47.927 1.00 0.00 24 SER A CA 14
ATOM 21248 C C . SER A 1 24 ? 4.680 18.781 -46.480 1.00 0.00 24 SER A C 14
ATOM 21249 O O . SER A 1 24 ? 5.715 18.999 -45.831 1.00 0.00 24 SER A O 14
ATOM 21257 N N . VAL A 1 25 ? 3.479 18.932 -45.989 1.00 0.00 25 VAL A N 14
ATOM 21258 C CA . VAL A 1 25 ? 3.211 19.395 -44.647 1.00 0.00 25 VAL A CA 14
ATOM 21259 C C . VAL A 1 25 ? 3.114 18.209 -43.708 1.00 0.00 25 VAL A C 14
ATOM 21260 O O . VAL A 1 25 ? 3.609 18.225 -42.572 1.00 0.00 25 VAL A O 14
ATOM 21273 N N . PHE A 1 26 ? 2.536 17.163 -44.210 1.00 0.00 26 PHE A N 14
ATOM 21274 C CA . PHE A 1 26 ? 2.267 15.988 -43.454 1.00 0.00 26 PHE A CA 14
ATOM 21275 C C . PHE A 1 26 ? 3.546 15.241 -43.127 1.00 0.00 26 PHE A C 14
ATOM 21276 O O . PHE A 1 26 ? 3.595 14.459 -42.183 1.00 0.00 26 PHE A O 14
ATOM 21293 N N . LEU A 1 27 ? 4.592 15.519 -43.864 1.00 0.00 27 LEU A N 14
ATOM 21294 C CA . LEU A 1 27 ? 5.873 14.871 -43.627 1.00 0.00 27 LEU A CA 14
ATOM 21295 C C . LEU A 1 27 ? 6.382 15.237 -42.233 1.00 0.00 27 LEU A C 14
ATOM 21296 O O . LEU A 1 27 ? 7.135 14.499 -41.608 1.00 0.00 27 LEU A O 14
ATOM 21312 N N . ARG A 1 28 ? 5.897 16.346 -41.729 1.00 0.00 28 ARG A N 14
ATOM 21313 C CA . ARG A 1 28 ? 6.264 16.782 -40.409 1.00 0.00 28 ARG A CA 14
ATOM 21314 C C . ARG A 1 28 ? 5.485 15.931 -39.423 1.00 0.00 28 ARG A C 14
ATOM 21315 O O . ARG A 1 28 ? 6.044 15.335 -38.520 1.00 0.00 28 ARG A O 14
ATOM 21336 N N . LEU A 1 29 ? 4.193 15.800 -39.696 1.00 0.00 29 LEU A N 14
ATOM 21337 C CA . LEU A 1 29 ? 3.266 15.022 -38.878 1.00 0.00 29 LEU A CA 14
ATOM 21338 C C . LEU A 1 29 ? 3.702 13.548 -38.830 1.00 0.00 29 LEU A C 14
ATOM 21339 O O . LEU A 1 29 ? 3.579 12.895 -37.793 1.00 0.00 29 LEU A O 14
ATOM 21355 N N . ARG A 1 30 ? 4.260 13.042 -39.933 1.00 0.00 30 ARG A N 14
ATOM 21356 C CA . ARG A 1 30 ? 4.681 11.641 -39.978 1.00 0.00 30 ARG A CA 14
ATOM 21357 C C . ARG A 1 30 ? 5.826 11.429 -39.015 1.00 0.00 30 ARG A C 14
ATOM 21358 O O . ARG A 1 30 ? 5.839 10.475 -38.239 1.00 0.00 30 ARG A O 14
ATOM 21379 N N . SER A 1 31 ? 6.718 12.380 -39.006 1.00 0.00 31 SER A N 14
ATOM 21380 C CA . SER A 1 31 ? 7.849 12.369 -38.121 1.00 0.00 31 SER A CA 14
ATOM 21381 C C . SER A 1 31 ? 7.397 12.511 -36.674 1.00 0.00 31 SER A C 14
ATOM 21382 O O . SER A 1 31 ? 8.004 11.950 -35.781 1.00 0.00 31 SER A O 14
ATOM 21390 N N . LEU A 1 32 ? 6.284 13.199 -36.473 1.00 0.00 32 LEU A N 14
ATOM 21391 C CA . LEU A 1 32 ? 5.691 13.350 -35.150 1.00 0.00 32 LEU A CA 14
ATOM 21392 C C . LEU A 1 32 ? 5.113 12.034 -34.669 1.00 0.00 32 LEU A C 14
ATOM 21393 O O . LEU A 1 32 ? 5.223 11.693 -33.501 1.00 0.00 32 LEU A O 14
ATOM 21409 N N . MET A 1 33 ? 4.501 11.301 -35.574 1.00 0.00 33 MET A N 14
ATOM 21410 C CA . MET A 1 33 ? 3.935 10.001 -35.266 1.00 0.00 33 MET A CA 14
ATOM 21411 C C . MET A 1 33 ? 5.003 9.017 -34.849 1.00 0.00 33 MET A C 14
ATOM 21412 O O . MET A 1 33 ? 4.858 8.344 -33.846 1.00 0.00 33 MET A O 14
ATOM 21426 N N . TYR A 1 34 ? 6.070 8.942 -35.613 1.00 0.00 34 TYR A N 14
ATOM 21427 C CA . TYR A 1 34 ? 7.176 8.031 -35.285 1.00 0.00 34 TYR A CA 14
ATOM 21428 C C . TYR A 1 34 ? 7.994 8.546 -34.106 1.00 0.00 34 TYR A C 14
ATOM 21429 O O . TYR A 1 34 ? 8.752 7.804 -33.483 1.00 0.00 34 TYR A O 14
ATOM 21447 N N . ASP A 1 35 ? 7.843 9.831 -33.834 1.00 0.00 35 ASP A N 14
ATOM 21448 C CA . ASP A 1 35 ? 8.426 10.473 -32.642 1.00 0.00 35 ASP A CA 14
ATOM 21449 C C . ASP A 1 35 ? 7.681 9.958 -31.426 1.00 0.00 35 ASP A C 14
ATOM 21450 O O . ASP A 1 35 ? 8.241 9.775 -30.343 1.00 0.00 35 ASP A O 14
ATOM 21459 N N . MET A 1 36 ? 6.413 9.706 -31.645 1.00 0.00 36 MET A N 14
ATOM 21460 C CA . MET A 1 36 ? 5.539 9.106 -30.681 1.00 0.00 36 MET A CA 14
ATOM 21461 C C . MET A 1 36 ? 5.581 7.589 -30.878 1.00 0.00 36 MET A C 14
ATOM 21462 O O . MET A 1 36 ? 6.534 7.068 -31.451 1.00 0.00 36 MET A O 14
ATOM 21476 N N . ASN A 1 37 ? 4.574 6.889 -30.443 1.00 0.00 37 ASN A N 14
ATOM 21477 C CA . ASN A 1 37 ? 4.600 5.416 -30.473 1.00 0.00 37 ASN A CA 14
ATOM 21478 C C . ASN A 1 37 ? 4.068 4.800 -31.754 1.00 0.00 37 ASN A C 14
ATOM 21479 O O . ASN A 1 37 ? 3.993 3.567 -31.876 1.00 0.00 37 ASN A O 14
ATOM 21490 N N . PHE A 1 38 ? 3.664 5.626 -32.688 1.00 0.00 38 PHE A N 14
ATOM 21491 C CA . PHE A 1 38 ? 3.133 5.133 -33.954 1.00 0.00 38 PHE A CA 14
ATOM 21492 C C . PHE A 1 38 ? 4.189 4.383 -34.759 1.00 0.00 38 PHE A C 14
ATOM 21493 O O . PHE A 1 38 ? 5.374 4.699 -34.707 1.00 0.00 38 PHE A O 14
ATOM 21510 N N . SER A 1 39 ? 3.756 3.396 -35.485 1.00 0.00 39 SER A N 14
ATOM 21511 C CA . SER A 1 39 ? 4.629 2.574 -36.280 1.00 0.00 39 SER A CA 14
ATOM 21512 C C . SER A 1 39 ? 4.059 2.381 -37.691 1.00 0.00 39 SER A C 14
ATOM 21513 O O . SER A 1 39 ? 2.868 2.617 -37.932 1.00 0.00 39 SER A O 14
ATOM 21521 N N . SER A 1 40 ? 4.913 1.937 -38.594 1.00 0.00 40 SER A N 14
ATOM 215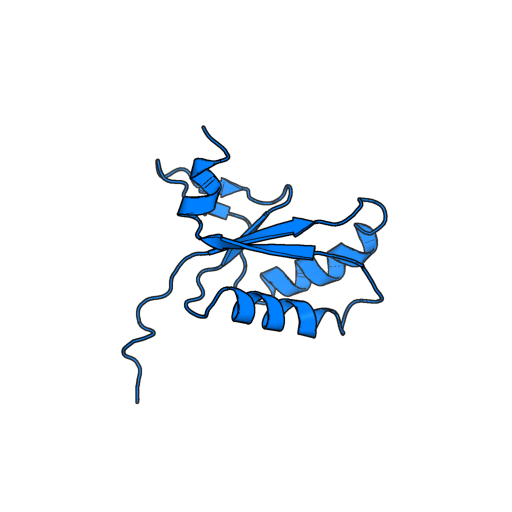22 C CA . SER A 1 40 ? 4.564 1.648 -39.970 1.00 0.00 40 SER A CA 14
ATOM 21523 C C . SER A 1 40 ? 4.163 0.195 -40.122 1.00 0.00 40 SER A C 14
ATOM 21524 O O . SER A 1 40 ? 3.590 -0.200 -41.145 1.00 0.00 40 SER A O 14
ATOM 21532 N N . ILE A 1 41 ? 4.522 -0.590 -39.139 1.00 0.00 41 ILE A N 14
ATOM 21533 C CA . ILE A 1 41 ? 4.268 -2.012 -39.116 1.00 0.00 41 ILE A CA 14
ATOM 21534 C C . ILE A 1 41 ? 3.539 -2.365 -37.833 1.00 0.00 41 ILE A C 14
ATOM 21535 O O . ILE A 1 41 ? 3.761 -1.732 -36.785 1.00 0.00 41 ILE A O 14
ATOM 21551 N N . VAL A 1 42 ? 2.666 -3.320 -37.928 1.00 0.00 42 VAL A N 14
ATOM 21552 C CA . VAL A 1 42 ? 1.999 -3.882 -36.796 1.00 0.00 42 VAL A CA 14
ATOM 21553 C C . VAL A 1 42 ? 1.723 -5.324 -37.147 1.00 0.00 42 VAL A C 14
ATOM 21554 O O . VAL A 1 42 ? 1.578 -5.655 -38.327 1.00 0.00 42 VAL A O 14
ATOM 21567 N N . ALA A 1 43 ? 1.759 -6.173 -36.185 1.00 0.00 43 ALA A N 14
ATOM 21568 C CA . ALA A 1 43 ? 1.450 -7.544 -36.398 1.00 0.00 43 ALA A CA 14
ATOM 21569 C C . ALA A 1 43 ? -0.032 -7.725 -36.738 1.00 0.00 43 ALA A C 14
ATOM 21570 O O . ALA A 1 43 ? -0.901 -7.056 -36.177 1.00 0.00 43 ALA A O 14
ATOM 21577 N N . ASP A 1 44 ? -0.281 -8.623 -37.662 1.00 0.00 44 ASP A N 14
ATOM 21578 C CA . ASP A 1 44 ? -1.618 -8.987 -38.124 1.00 0.00 44 ASP A CA 14
ATOM 21579 C C . ASP A 1 44 ? -2.208 -9.922 -37.070 1.00 0.00 44 ASP A C 14
ATOM 21580 O O . ASP A 1 44 ? -1.625 -10.093 -35.988 1.00 0.00 44 ASP A O 14
ATOM 21589 N N . GLU A 1 45 ? -3.271 -10.588 -37.384 1.00 0.00 45 GLU A N 14
ATOM 21590 C CA . GLU A 1 45 ? -3.928 -11.451 -36.421 1.00 0.00 45 GLU A CA 14
ATOM 21591 C C . GLU A 1 45 ? -3.098 -12.715 -36.229 1.00 0.00 45 GLU A C 14
ATOM 21592 O O . GLU A 1 45 ? -3.158 -13.380 -35.196 1.00 0.00 45 GLU A O 14
ATOM 21604 N N . TYR A 1 46 ? -2.277 -12.997 -37.226 1.00 0.00 46 TYR A N 14
ATOM 21605 C CA . TYR A 1 46 ? -1.431 -14.163 -37.215 1.00 0.00 46 TYR A CA 14
ATOM 21606 C C . TYR A 1 46 ? -0.090 -13.835 -36.574 1.00 0.00 46 TYR A C 14
ATOM 21607 O O . TYR A 1 46 ? 0.747 -14.707 -36.391 1.00 0.00 46 TYR A O 14
ATOM 21625 N N . GLY A 1 47 ? 0.119 -12.565 -36.262 1.00 0.00 47 GLY A N 14
ATOM 21626 C CA . GLY A 1 47 ? 1.379 -12.152 -35.690 1.00 0.00 47 GLY A CA 14
ATOM 21627 C C . GLY A 1 47 ? 2.392 -11.723 -36.743 1.00 0.00 47 GLY A C 14
ATOM 21628 O O . GLY A 1 47 ? 3.550 -11.468 -36.432 1.00 0.00 47 GLY A O 14
ATOM 21632 N N . ILE A 1 48 ? 1.951 -11.614 -37.977 1.00 0.00 48 ILE A N 14
ATOM 21633 C CA . ILE A 1 48 ? 2.823 -11.249 -39.079 1.00 0.00 48 ILE A CA 14
ATOM 21634 C C . ILE A 1 48 ? 2.888 -9.736 -39.200 1.00 0.00 48 ILE A C 14
ATOM 21635 O O . ILE A 1 48 ? 1.859 -9.085 -39.190 1.00 0.00 48 ILE A O 14
ATOM 21651 N N . PRO A 1 49 ? 4.092 -9.162 -39.268 1.00 0.00 49 PRO A N 14
ATOM 21652 C CA . PRO A 1 49 ? 4.278 -7.713 -39.366 1.00 0.00 49 PRO A CA 14
ATOM 21653 C C . PRO A 1 49 ? 3.763 -7.151 -40.704 1.00 0.00 49 PRO A C 14
ATOM 21654 O O . PRO A 1 49 ? 4.395 -7.299 -41.756 1.00 0.00 49 PRO A O 14
ATOM 21665 N N . ARG A 1 50 ? 2.605 -6.579 -40.655 1.00 0.00 50 ARG A N 14
ATOM 21666 C CA . ARG A 1 50 ? 1.962 -5.977 -41.794 1.00 0.00 50 ARG A CA 14
ATOM 21667 C C . ARG A 1 50 ? 2.335 -4.504 -41.894 1.00 0.00 50 ARG A C 14
ATOM 21668 O O . ARG A 1 50 ? 2.601 -3.859 -40.868 1.00 0.00 50 ARG A O 14
ATOM 21689 N N . GLN A 1 51 ? 2.374 -3.980 -43.104 1.00 0.00 51 GLN A N 14
ATOM 21690 C CA . GLN A 1 51 ? 2.633 -2.567 -43.319 1.00 0.00 51 GLN A CA 14
ATOM 21691 C C . GLN A 1 51 ? 1.338 -1.793 -43.279 1.00 0.00 51 GLN A C 14
ATOM 21692 O O . GLN A 1 51 ? 0.249 -2.345 -43.474 1.00 0.00 51 GLN A O 14
ATOM 21706 N N . LEU A 1 52 ? 1.462 -0.527 -43.032 1.00 0.00 52 LEU A N 14
ATOM 21707 C CA . LEU A 1 52 ? 0.309 0.327 -42.808 1.00 0.00 52 LEU A CA 14
ATOM 21708 C C . LEU A 1 52 ? 0.287 1.533 -43.718 1.00 0.00 52 LEU A C 14
ATOM 21709 O O . LEU A 1 52 ? -0.788 2.063 -44.007 1.00 0.00 52 LEU A O 14
ATOM 21725 N N . ASN A 1 53 ? 1.464 1.901 -44.228 1.00 0.00 53 ASN A N 14
ATOM 21726 C CA . ASN A 1 53 ? 1.771 3.210 -44.945 1.00 0.00 53 ASN A CA 14
ATOM 21727 C C . ASN A 1 53 ? 1.039 3.440 -46.250 1.00 0.00 53 ASN A C 14
ATOM 21728 O O . ASN A 1 53 ? 1.476 4.200 -47.110 1.00 0.00 53 ASN A O 14
ATOM 21739 N N . GLU A 1 54 ? -0.072 2.864 -46.339 1.00 0.00 54 GLU A N 14
ATOM 21740 C CA . GLU A 1 54 ? -0.960 3.043 -47.429 1.00 0.00 54 GLU A CA 14
ATOM 21741 C C . GLU A 1 54 ? -1.822 4.257 -47.102 1.00 0.00 54 GLU A C 14
ATOM 21742 O O . GLU A 1 54 ? -2.180 5.043 -47.960 1.00 0.00 54 GLU A O 14
ATOM 21754 N N . ASN A 1 55 ? -2.068 4.416 -45.791 1.00 0.00 55 ASN A N 14
ATOM 21755 C CA . ASN A 1 55 ? -2.877 5.512 -45.216 1.00 0.00 55 ASN A CA 14
ATOM 21756 C C . ASN A 1 55 ? -2.964 5.326 -43.702 1.00 0.00 55 ASN A C 14
ATOM 21757 O O . ASN A 1 55 ? -3.100 6.288 -42.950 1.00 0.00 55 ASN A O 14
ATOM 21768 N N . SER A 1 56 ? -2.904 4.077 -43.273 1.00 0.00 56 SER A N 14
ATOM 21769 C CA . SER A 1 56 ? -3.017 3.738 -41.898 1.00 0.00 56 SER A CA 14
ATOM 21770 C C . SER A 1 56 ? -1.666 3.687 -41.227 1.00 0.00 56 SER A C 14
ATOM 21771 O O . SER A 1 56 ? -0.633 3.677 -41.886 1.00 0.00 56 SER A O 14
ATOM 21779 N N . PHE A 1 57 ? -1.685 3.718 -39.932 1.00 0.00 57 PHE A N 14
ATOM 21780 C CA . PHE A 1 57 ? -0.519 3.568 -39.113 1.00 0.00 57 PHE A CA 14
ATOM 21781 C C . PHE A 1 57 ? -1.004 2.940 -37.820 1.00 0.00 57 PHE A C 14
ATOM 21782 O O . PHE A 1 57 ? -2.206 2.914 -37.590 1.00 0.00 57 PHE A O 14
ATOM 21799 N N . ALA A 1 58 ? -0.122 2.443 -36.995 1.00 0.00 58 ALA A N 14
ATOM 21800 C CA . ALA A 1 58 ? -0.544 1.777 -35.769 1.00 0.00 58 ALA A CA 14
ATOM 21801 C C . ALA A 1 58 ? 0.206 2.303 -34.598 1.00 0.00 58 ALA A C 14
ATOM 21802 O O . ALA A 1 58 ? 1.217 2.959 -34.766 1.00 0.00 58 ALA A O 14
ATOM 21809 N N . ILE A 1 59 ? -0.277 2.014 -33.424 1.00 0.00 59 ILE A N 14
ATOM 21810 C CA . ILE A 1 59 ? 0.351 2.445 -32.216 1.00 0.00 59 ILE A CA 14
ATOM 21811 C C . ILE A 1 59 ? 0.027 1.487 -31.071 1.00 0.00 59 ILE A C 14
ATOM 21812 O O . ILE A 1 59 ? -1.063 0.919 -31.018 1.00 0.00 59 ILE A O 14
ATOM 21828 N N . THR A 1 60 ? 0.961 1.299 -30.176 1.00 0.00 60 THR A N 14
ATOM 21829 C CA . THR A 1 60 ? 0.731 0.495 -29.049 1.00 0.00 60 THR A CA 14
ATOM 21830 C C . THR A 1 60 ? 0.584 1.428 -27.836 1.00 0.00 60 THR A C 14
ATOM 21831 O O . THR A 1 60 ? 1.536 1.991 -27.300 1.00 0.00 60 THR A O 14
ATOM 21842 N N . THR A 1 61 ? -0.630 1.682 -27.520 1.00 0.00 61 THR A N 14
ATOM 21843 C CA . THR A 1 61 ? -0.972 2.573 -26.464 1.00 0.00 61 THR A CA 14
ATOM 21844 C C . THR A 1 61 ? -2.172 1.992 -25.731 1.00 0.00 61 THR A C 14
ATOM 21845 O O . THR A 1 61 ? -2.720 0.988 -26.160 1.00 0.00 61 THR A O 14
ATOM 21856 N N . SER A 1 62 ? -2.577 2.593 -24.657 1.00 0.00 62 SER A N 14
ATOM 21857 C CA . SER A 1 62 ? -3.703 2.090 -23.927 1.00 0.00 62 SER A CA 14
ATOM 21858 C C . SER A 1 62 ? -4.699 3.206 -23.645 1.00 0.00 62 SER A C 14
ATOM 21859 O O . SER A 1 62 ? -5.674 3.016 -22.923 1.00 0.00 62 SER A O 14
ATOM 21867 N N . LEU A 1 63 ? -4.450 4.361 -24.219 1.00 0.00 63 LEU A N 14
ATOM 21868 C CA . LEU A 1 63 ? -5.365 5.467 -24.094 1.00 0.00 63 LEU A CA 14
ATOM 21869 C C . LEU A 1 63 ? -6.524 5.303 -25.053 1.00 0.00 63 LEU A C 14
ATOM 21870 O O . LEU A 1 63 ? -6.538 4.367 -25.877 1.00 0.00 63 LEU A O 14
ATOM 21886 N N . ALA A 1 64 ? -7.482 6.170 -24.970 1.00 0.00 64 ALA A N 14
ATOM 21887 C CA . ALA A 1 64 ? -8.653 6.007 -25.767 1.00 0.00 64 ALA A CA 14
ATOM 21888 C C . ALA A 1 64 ? -8.468 6.576 -27.150 1.00 0.00 64 ALA A C 14
ATOM 21889 O O . ALA A 1 64 ? -7.540 7.340 -27.396 1.00 0.00 64 ALA A O 14
ATOM 21896 N N . ALA A 1 65 ? -9.376 6.232 -28.034 1.00 0.00 65 ALA A N 14
ATOM 21897 C CA . ALA A 1 65 ? -9.313 6.627 -29.425 1.00 0.00 65 ALA A CA 14
ATOM 21898 C C . ALA A 1 65 ? -9.265 8.129 -29.590 1.00 0.00 65 ALA A C 14
ATOM 21899 O O . ALA A 1 65 ? -8.424 8.658 -30.318 1.00 0.00 65 ALA A O 14
ATOM 21906 N N . SER A 1 66 ? -10.103 8.819 -28.870 1.00 0.00 66 SER A N 14
ATOM 21907 C CA . SER A 1 66 ? -10.137 10.247 -28.974 1.00 0.00 66 SER A CA 14
ATOM 21908 C C . SER A 1 66 ? -9.010 10.907 -28.191 1.00 0.00 66 SER A C 14
ATOM 21909 O O . SER A 1 66 ? -8.805 12.124 -28.268 1.00 0.00 66 SER A O 14
ATOM 21917 N N . GLU A 1 67 ? -8.248 10.098 -27.477 1.00 0.00 67 GLU A N 14
ATOM 21918 C CA . GLU A 1 67 ? -7.081 10.580 -26.820 1.00 0.00 67 GLU A CA 14
ATOM 21919 C C . GLU A 1 67 ? -5.950 10.527 -27.808 1.00 0.00 67 GLU A C 14
ATOM 21920 O O . GLU A 1 67 ? -5.144 11.434 -27.862 1.00 0.00 67 GLU A O 14
ATOM 21932 N N . ILE A 1 68 ? -5.913 9.449 -28.623 1.00 0.00 68 ILE A N 14
ATOM 21933 C CA . ILE A 1 68 ? -4.916 9.346 -29.698 1.00 0.00 68 ILE A CA 14
ATOM 21934 C C . ILE A 1 68 ? -5.100 10.520 -30.625 1.00 0.00 68 ILE A C 14
ATOM 21935 O O . ILE A 1 68 ? -4.137 11.172 -31.004 1.00 0.00 68 ILE A O 14
ATOM 21951 N N . GLU A 1 69 ? -6.367 10.788 -30.974 1.00 0.00 69 GLU A N 14
ATOM 21952 C CA . GLU A 1 69 ? -6.710 11.932 -31.799 1.00 0.00 69 GLU A CA 14
ATOM 21953 C C . GLU A 1 69 ? -6.149 13.183 -31.188 1.00 0.00 69 GLU A C 14
ATOM 21954 O O . GLU A 1 69 ? -5.407 13.894 -31.825 1.00 0.00 69 GLU A O 14
ATOM 21966 N N . ASP A 1 70 ? -6.466 13.398 -29.929 1.00 0.00 70 ASP A N 14
ATOM 21967 C CA . ASP A 1 70 ? -6.031 14.582 -29.193 1.00 0.00 70 ASP A CA 14
ATOM 21968 C C . ASP A 1 70 ? -4.517 14.719 -29.172 1.00 0.00 70 ASP A C 14
ATOM 21969 O O . ASP A 1 70 ? -3.995 15.808 -29.372 1.00 0.00 70 ASP A O 14
ATOM 21978 N N . LEU A 1 71 ? -3.835 13.608 -29.001 1.00 0.00 71 LEU A N 14
ATOM 21979 C CA . LEU A 1 71 ? -2.384 13.559 -29.051 1.00 0.00 71 LEU A CA 14
ATOM 21980 C C . LEU A 1 71 ? -1.881 14.046 -30.396 1.00 0.00 71 LEU A C 14
ATOM 21981 O O . LEU A 1 71 ? -1.025 14.921 -30.470 1.00 0.00 71 LEU A O 14
ATOM 21997 N N . ILE A 1 72 ? -2.461 13.529 -31.450 1.00 0.00 72 ILE A N 14
ATOM 21998 C CA . ILE A 1 72 ? -2.044 13.871 -32.787 1.00 0.00 72 ILE A CA 14
ATOM 21999 C C . ILE A 1 72 ? -2.385 15.331 -33.084 1.00 0.00 72 ILE A C 14
ATOM 22000 O O . ILE A 1 72 ? -1.563 16.081 -33.602 1.00 0.00 72 ILE A O 14
ATOM 22016 N N . ARG A 1 73 ? -3.572 15.736 -32.684 1.00 0.00 73 ARG A N 14
ATOM 22017 C CA . ARG A 1 73 ? -4.046 17.082 -32.919 1.00 0.00 73 ARG A CA 14
ATOM 22018 C C . ARG A 1 73 ? -3.257 18.112 -32.091 1.00 0.00 73 ARG A C 14
ATOM 22019 O O . ARG A 1 73 ? -3.158 19.273 -32.481 1.00 0.00 73 ARG A O 14
ATOM 22040 N N . LEU A 1 74 ? -2.673 17.699 -30.963 1.00 0.00 74 LEU A N 14
ATOM 22041 C CA . LEU A 1 74 ? -1.881 18.632 -30.176 1.00 0.00 74 LEU A CA 14
ATOM 22042 C C . LEU A 1 74 ? -0.429 18.635 -30.668 1.00 0.00 74 LEU A C 14
ATOM 22043 O O . LEU A 1 74 ? 0.313 19.583 -30.448 1.00 0.00 74 LEU A O 14
ATOM 22059 N N . LYS A 1 75 ? -0.032 17.577 -31.377 1.00 0.00 75 LYS A N 14
ATOM 22060 C CA . LYS A 1 75 ? 1.285 17.547 -32.013 1.00 0.00 75 LYS A CA 14
ATOM 22061 C C . LYS A 1 75 ? 1.205 18.220 -33.373 1.00 0.00 75 LYS A C 14
ATOM 22062 O O . LYS A 1 75 ? 2.208 18.501 -34.014 1.00 0.00 75 LYS A O 14
ATOM 22081 N N . CYS A 1 76 ? -0.013 18.510 -33.785 1.00 0.00 76 CYS A N 14
ATOM 22082 C CA . CYS A 1 76 ? -0.269 19.241 -35.007 1.00 0.00 76 CYS A CA 14
ATOM 22083 C C . CYS A 1 76 ? 0.052 20.717 -34.775 1.00 0.00 76 CYS A C 14
ATOM 22084 O O . CYS A 1 76 ? 0.177 21.505 -35.703 1.00 0.00 76 CYS A O 14
ATOM 22092 N N . LEU A 1 77 ? 0.211 21.074 -33.517 1.00 0.00 77 LEU A N 14
ATOM 22093 C CA . LEU A 1 77 ? 0.585 22.414 -33.146 1.00 0.00 77 LEU A CA 14
ATOM 22094 C C . LEU A 1 77 ? 2.078 22.616 -33.417 1.00 0.00 77 LEU A C 14
ATOM 22095 O O . LEU A 1 77 ? 2.559 23.744 -33.486 1.00 0.00 77 LEU A O 14
ATOM 22111 N N . ASP A 1 78 ? 2.792 21.510 -33.587 1.00 0.00 78 ASP A N 14
ATOM 22112 C CA . ASP A 1 78 ? 4.232 21.528 -33.852 1.00 0.00 78 ASP A CA 14
ATOM 22113 C C . ASP A 1 78 ? 4.449 21.803 -35.311 1.00 0.00 78 ASP A C 14
ATOM 22114 O O . ASP A 1 78 ? 5.279 22.622 -35.699 1.00 0.00 78 ASP A O 14
ATOM 22123 N N . LEU A 1 79 ? 3.669 21.127 -36.117 1.00 0.00 79 LEU A N 14
ATOM 22124 C CA . LEU A 1 79 ? 3.725 21.296 -37.563 1.00 0.00 79 LEU A CA 14
ATOM 22125 C C . LEU A 1 79 ? 3.054 22.632 -37.943 1.00 0.00 79 LEU A C 14
ATOM 22126 O O . LEU A 1 79 ? 2.325 23.201 -37.122 1.00 0.00 79 LEU A O 14
ATOM 22142 N N . PRO A 1 80 ? 3.317 23.170 -39.159 1.00 0.00 80 PRO A N 14
ATOM 22143 C CA . PRO A 1 80 ? 2.705 24.421 -39.612 1.00 0.00 80 PRO A CA 14
ATOM 22144 C C . PRO A 1 80 ? 1.161 24.378 -39.600 1.00 0.00 80 PRO A C 14
ATOM 22145 O O . PRO A 1 80 ? 0.536 24.905 -38.670 1.00 0.00 80 PRO A O 14
ATOM 22156 N N . ASP A 1 81 ? 0.554 23.706 -40.582 1.00 0.00 81 ASP A N 14
ATOM 22157 C CA . ASP A 1 81 ? -0.919 23.601 -40.654 1.00 0.00 81 ASP A CA 14
ATOM 22158 C C . ASP A 1 81 ? -1.365 22.630 -41.735 1.00 0.00 81 ASP A C 14
ATOM 22159 O O . ASP A 1 81 ? -0.947 22.740 -42.894 1.00 0.00 81 ASP A O 14
ATOM 22168 N N . ILE A 1 82 ? -2.199 21.683 -41.347 1.00 0.00 82 ILE A N 14
ATOM 22169 C CA . ILE A 1 82 ? -2.761 20.700 -42.237 1.00 0.00 82 ILE A CA 14
ATOM 22170 C C . ILE A 1 82 ? -4.129 20.287 -41.757 1.00 0.00 82 ILE A C 14
ATOM 22171 O O . ILE A 1 82 ? -4.297 19.814 -40.631 1.00 0.00 82 ILE A O 14
ATOM 22187 N N . ASP A 1 83 ? -5.104 20.529 -42.568 1.00 0.00 83 ASP A N 14
ATOM 22188 C CA . ASP A 1 83 ? -6.423 20.031 -42.304 1.00 0.00 83 ASP A CA 14
ATOM 22189 C C . ASP A 1 83 ? -6.515 18.597 -42.772 1.00 0.00 83 ASP A C 14
ATOM 22190 O O . ASP A 1 83 ? -6.601 18.314 -43.973 1.00 0.00 83 ASP A O 14
ATOM 22199 N N . PHE A 1 84 ? -6.409 17.709 -41.842 1.00 0.00 84 PHE A N 14
ATOM 22200 C CA . PHE A 1 84 ? -6.487 16.298 -42.106 1.00 0.00 84 PHE A CA 14
ATOM 22201 C C . PHE A 1 84 ? -7.656 15.726 -41.340 1.00 0.00 84 PHE A C 14
ATOM 22202 O O . PHE A 1 84 ? -8.275 16.427 -40.538 1.00 0.00 84 PHE A O 14
ATOM 22219 N N . ASP A 1 85 ? -7.970 14.502 -41.600 1.00 0.00 85 ASP A N 14
ATOM 22220 C CA . ASP A 1 85 ? -8.982 13.788 -40.857 1.00 0.00 85 ASP A CA 14
ATOM 22221 C C . ASP A 1 85 ? -8.438 12.434 -40.555 1.00 0.00 85 ASP A C 14
ATOM 22222 O O . ASP A 1 85 ? -7.812 11.828 -41.418 1.00 0.00 85 ASP A O 14
ATOM 22231 N N . LEU A 1 86 ? -8.589 11.976 -39.351 1.00 0.00 86 LEU A N 14
ATOM 22232 C CA . LEU A 1 86 ? -8.098 10.683 -39.012 1.00 0.00 86 LEU A CA 14
ATOM 22233 C C . LEU A 1 86 ? -9.212 9.865 -38.420 1.00 0.00 86 LEU A C 14
ATOM 22234 O O . LEU A 1 86 ? -10.171 10.412 -37.879 1.00 0.00 86 LEU A O 14
ATOM 22250 N N . ASN A 1 87 ? -9.127 8.596 -38.569 1.00 0.00 87 ASN A N 14
ATOM 22251 C CA . ASN A 1 87 ? -10.027 7.711 -37.926 1.00 0.00 87 ASN A CA 14
ATOM 22252 C C . ASN A 1 87 ? -9.240 6.717 -37.118 1.00 0.00 87 ASN A C 14
ATOM 22253 O O . ASN A 1 87 ? -8.477 5.923 -37.679 1.00 0.00 87 ASN A O 14
ATOM 22264 N N . ILE A 1 88 ? -9.371 6.794 -35.822 1.00 0.00 88 ILE A N 14
ATOM 22265 C CA . ILE A 1 88 ? -8.750 5.837 -34.943 1.00 0.00 88 ILE A CA 14
ATOM 22266 C C . ILE A 1 88 ? -9.608 4.590 -34.899 1.00 0.00 88 ILE A C 14
ATOM 22267 O O . ILE A 1 88 ? -10.841 4.675 -34.932 1.00 0.00 88 ILE A O 14
ATOM 22283 N N . MET A 1 89 ? -8.975 3.463 -34.891 1.00 0.00 89 MET A N 14
ATOM 22284 C CA . MET A 1 89 ? -9.627 2.208 -34.746 1.00 0.00 89 MET A CA 14
ATOM 22285 C C . MET A 1 89 ? -8.653 1.279 -34.059 1.00 0.00 89 MET A C 14
ATOM 22286 O O . MET A 1 89 ? -7.475 1.555 -34.016 1.00 0.00 89 MET A O 14
ATOM 22300 N N . THR A 1 90 ? -9.128 0.261 -33.469 1.00 0.00 90 THR A N 14
ATOM 22301 C CA . THR A 1 90 ? -8.300 -0.766 -32.937 1.00 0.00 90 THR A CA 14
ATOM 22302 C C . THR A 1 90 ? -7.735 -1.614 -34.084 1.00 0.00 90 THR A C 14
ATOM 22303 O O . THR A 1 90 ? -8.394 -1.787 -35.094 1.00 0.00 90 THR A O 14
ATOM 22314 N N . VAL A 1 91 ? -6.503 -2.093 -33.938 1.00 0.00 91 VAL A N 14
ATOM 22315 C CA . VAL A 1 91 ? -5.851 -2.980 -34.936 1.00 0.00 91 VAL A CA 14
ATOM 22316 C C . VAL A 1 91 ? -6.763 -4.178 -35.254 1.00 0.00 91 VAL A C 14
ATOM 22317 O O . VAL A 1 91 ? -6.909 -4.592 -36.415 1.00 0.00 91 VAL A O 14
ATOM 22330 N N . ASP A 1 92 ? -7.408 -4.670 -34.209 1.00 0.00 92 ASP A N 14
ATOM 22331 C CA . ASP A 1 92 ? -8.338 -5.795 -34.251 1.00 0.00 92 ASP A CA 14
ATOM 22332 C C . ASP A 1 92 ? -9.498 -5.463 -35.171 1.00 0.00 92 ASP A C 14
ATOM 22333 O O . ASP A 1 92 ? -10.032 -6.326 -35.861 1.00 0.00 92 ASP A O 14
ATOM 22342 N N . ASP A 1 93 ? -9.852 -4.189 -35.186 1.00 0.00 93 ASP A N 14
ATOM 22343 C CA . ASP A 1 93 ? -10.937 -3.658 -35.999 1.00 0.00 93 ASP A CA 14
ATOM 22344 C C . ASP A 1 93 ? -10.448 -3.227 -37.343 1.00 0.00 93 ASP A C 14
ATOM 22345 O O . ASP A 1 93 ? -11.223 -2.961 -38.242 1.00 0.00 93 ASP A O 14
ATOM 22354 N N . TYR A 1 94 ? -9.175 -3.171 -37.488 1.00 0.00 94 TYR A N 14
ATOM 22355 C CA . TYR A 1 94 ? -8.595 -2.784 -38.720 1.00 0.00 94 TYR A CA 14
ATOM 22356 C C . TYR A 1 94 ? -8.441 -3.952 -39.660 1.00 0.00 94 TYR A C 14
ATOM 22357 O O . TYR A 1 94 ? -9.013 -3.958 -40.756 1.00 0.00 94 TYR A O 14
ATOM 22375 N N . PHE A 1 95 ? -7.684 -4.938 -39.238 1.00 0.00 95 PHE A N 14
ATOM 22376 C CA . PHE A 1 95 ? -7.417 -6.108 -40.075 1.00 0.00 95 PHE A CA 14
ATOM 22377 C C . PHE A 1 95 ? -8.676 -6.896 -40.420 1.00 0.00 95 PHE A C 14
ATOM 22378 O O . PHE A 1 95 ? -8.716 -7.634 -41.386 1.00 0.00 95 PHE A O 14
ATOM 22395 N N . ARG A 1 96 ? -9.692 -6.727 -39.624 1.00 0.00 96 ARG A N 14
ATOM 22396 C CA . ARG A 1 96 ? -10.986 -7.346 -39.888 1.00 0.00 96 ARG A CA 14
ATOM 22397 C C . ARG A 1 96 ? -11.727 -6.706 -41.069 1.00 0.00 96 ARG A C 14
ATOM 22398 O O . ARG A 1 96 ? -12.780 -7.179 -41.469 1.00 0.00 96 ARG A O 14
ATOM 22419 N N . GLN A 1 97 ? -11.202 -5.619 -41.589 1.00 0.00 97 GLN A N 14
ATOM 22420 C CA . GLN A 1 97 ? -11.798 -4.986 -42.756 1.00 0.00 97 GLN A CA 14
ATOM 22421 C C . GLN A 1 97 ? -11.033 -5.435 -43.980 1.00 0.00 97 GLN A C 14
ATOM 22422 O O . GLN A 1 97 ? -11.609 -5.770 -45.015 1.00 0.00 97 GLN A O 14
ATOM 22436 N N . PHE A 1 98 ? -9.727 -5.446 -43.846 1.00 0.00 98 PHE A N 14
ATOM 22437 C CA . PHE A 1 98 ? -8.852 -5.787 -44.930 1.00 0.00 98 PHE A CA 14
ATOM 22438 C C . PHE A 1 98 ? -8.346 -7.179 -44.719 1.00 0.00 98 PHE A C 14
ATOM 22439 O O . PHE A 1 98 ? -7.365 -7.403 -44.000 1.00 0.00 98 PHE A O 14
ATOM 22456 N N . TYR A 1 99 ? -9.038 -8.105 -45.304 1.00 0.00 99 TYR A N 14
ATOM 22457 C CA . TYR A 1 99 ? -8.729 -9.498 -45.156 1.00 0.00 99 TYR A CA 14
ATOM 22458 C C . TYR A 1 99 ? -7.563 -9.897 -46.028 1.00 0.00 99 TYR A C 14
ATOM 22459 O O . TYR A 1 99 ? -6.922 -9.051 -46.672 1.00 0.00 99 TYR A O 14
ATOM 22477 N N . LYS A 1 100 ? -7.289 -11.172 -46.044 1.00 0.00 100 LYS A N 14
ATOM 22478 C CA . LYS A 1 100 ? -6.228 -11.714 -46.797 1.00 0.00 100 LYS A CA 14
ATOM 22479 C C . LYS A 1 100 ? -6.609 -11.669 -48.259 1.00 0.00 100 LYS A C 14
ATOM 22480 O O . LYS A 1 100 ? -5.928 -10.993 -49.040 1.00 0.00 100 LYS A O 14
ATOM 22499 N N . GLY A 1 1 ? 1.222 3.867 -1.529 1.00 0.00 1 GLY A N 15
ATOM 22500 C CA . GLY A 1 1 ? 0.316 3.909 -2.668 1.00 0.00 1 GLY A CA 15
ATOM 22501 C C . GLY A 1 1 ? 0.572 2.750 -3.574 1.00 0.00 1 GLY A C 15
ATOM 22502 O O . GLY A 1 1 ? 0.907 1.661 -3.105 1.00 0.00 1 GLY A O 15
ATOM 22506 N N . HIS A 1 2 ? 0.401 2.957 -4.852 1.00 0.00 2 HIS A N 15
ATOM 22507 C CA . HIS A 1 2 ? 0.660 1.944 -5.843 1.00 0.00 2 HIS A CA 15
ATOM 22508 C C . HIS A 1 2 ? 0.869 2.602 -7.167 1.00 0.00 2 HIS A C 15
ATOM 22509 O O . HIS A 1 2 ? -0.073 3.145 -7.757 1.00 0.00 2 HIS A O 15
ATOM 22523 N N . MET A 1 3 ? 2.089 2.595 -7.613 1.00 0.00 3 MET A N 15
ATOM 22524 C CA . MET A 1 3 ? 2.410 3.098 -8.912 1.00 0.00 3 MET A CA 15
ATOM 22525 C C . MET A 1 3 ? 2.002 2.033 -9.889 1.00 0.00 3 MET A C 15
ATOM 22526 O O . MET A 1 3 ? 2.709 1.043 -10.086 1.00 0.00 3 MET A O 15
ATOM 22540 N N . GLU A 1 4 ? 0.820 2.174 -10.401 1.00 0.00 4 GLU A N 15
ATOM 22541 C CA . GLU A 1 4 ? 0.255 1.217 -11.246 1.00 0.00 4 GLU A CA 15
ATOM 22542 C C . GLU A 1 4 ? 0.668 1.479 -12.660 1.00 0.00 4 GLU A C 15
ATOM 22543 O O . GLU A 1 4 ? 0.394 2.558 -13.204 1.00 0.00 4 GLU A O 15
ATOM 22555 N N . GLY A 1 5 ? 1.324 0.538 -13.237 1.00 0.00 5 GLY A N 15
ATOM 22556 C CA . GLY A 1 5 ? 1.698 0.653 -14.595 1.00 0.00 5 GLY A CA 15
ATOM 22557 C C . GLY A 1 5 ? 0.759 -0.150 -15.436 1.00 0.00 5 GLY A C 15
ATOM 22558 O O . GLY A 1 5 ? -0.364 -0.450 -15.004 1.00 0.00 5 GLY A O 15
ATOM 22562 N N . LYS A 1 6 ? 1.184 -0.524 -16.600 1.00 0.00 6 LYS A N 15
ATOM 22563 C CA . LYS A 1 6 ? 0.378 -1.299 -17.471 1.00 0.00 6 LYS A CA 15
ATOM 22564 C C . LYS A 1 6 ? 1.180 -2.387 -18.086 1.00 0.00 6 LYS A C 15
ATOM 22565 O O . LYS A 1 6 ? 2.267 -2.161 -18.620 1.00 0.00 6 LYS A O 15
ATOM 22584 N N . ASN A 1 7 ? 0.661 -3.555 -17.983 1.00 0.00 7 ASN A N 15
ATOM 22585 C CA . ASN A 1 7 ? 1.265 -4.731 -18.571 1.00 0.00 7 ASN A CA 15
ATOM 22586 C C . ASN A 1 7 ? 0.564 -5.013 -19.875 1.00 0.00 7 ASN A C 15
ATOM 22587 O O . ASN A 1 7 ? 0.952 -5.886 -20.651 1.00 0.00 7 ASN A O 15
ATOM 22598 N N . LYS A 1 8 ? -0.485 -4.257 -20.101 1.00 0.00 8 LYS A N 15
ATOM 22599 C CA . LYS A 1 8 ? -1.261 -4.344 -21.278 1.00 0.00 8 LYS A CA 15
ATOM 22600 C C . LYS A 1 8 ? -1.119 -3.082 -22.109 1.00 0.00 8 LYS A C 15
ATOM 22601 O O . LYS A 1 8 ? -1.852 -2.107 -21.941 1.00 0.00 8 LYS A O 15
ATOM 22620 N N . PHE A 1 9 ? -0.105 -3.064 -22.900 1.00 0.00 9 PHE A N 15
ATOM 22621 C CA . PHE A 1 9 ? 0.023 -2.093 -23.922 1.00 0.00 9 PHE A CA 15
ATOM 22622 C C . PHE A 1 9 ? -0.753 -2.615 -25.060 1.00 0.00 9 PHE A C 15
ATOM 22623 O O . PHE A 1 9 ? -0.539 -3.747 -25.501 1.00 0.00 9 PHE A O 15
ATOM 22640 N N . ASN A 1 10 ? -1.671 -1.847 -25.499 1.00 0.00 10 ASN A N 15
ATOM 22641 C CA . ASN A 1 10 ? -2.603 -2.289 -26.480 1.00 0.00 10 ASN A CA 15
ATOM 22642 C C . ASN A 1 10 ? -2.056 -2.001 -27.829 1.00 0.00 10 ASN A C 15
ATOM 22643 O O . ASN A 1 10 ? -0.899 -1.628 -27.953 1.00 0.00 10 ASN A O 15
ATOM 22654 N N . THR A 1 11 ? -2.817 -2.203 -28.826 1.00 0.00 11 THR A N 15
ATOM 22655 C CA . THR A 1 11 ? -2.360 -1.929 -30.113 1.00 0.00 11 THR A CA 15
ATOM 22656 C C . THR A 1 11 ? -3.503 -1.354 -30.945 1.00 0.00 11 THR A C 15
ATOM 22657 O O . THR A 1 11 ? -4.561 -1.973 -31.156 1.00 0.00 11 THR A O 15
ATOM 22668 N N . TYR A 1 12 ? -3.315 -0.140 -31.335 1.00 0.00 12 TYR A N 15
ATOM 22669 C CA . TYR A 1 12 ? -4.290 0.606 -32.054 1.00 0.00 12 TYR A CA 15
ATOM 22670 C C . TYR A 1 12 ? -3.795 0.937 -33.414 1.00 0.00 12 TYR A C 15
ATOM 22671 O O . TYR A 1 12 ? -2.611 0.869 -33.683 1.00 0.00 12 TYR A O 15
ATOM 22689 N N . VAL A 1 13 ? -4.699 1.314 -34.231 1.00 0.00 13 VAL A N 15
ATOM 22690 C CA . VAL A 1 13 ? -4.464 1.727 -35.571 1.00 0.00 13 VAL A CA 15
ATOM 22691 C C . VAL A 1 13 ? -5.128 3.066 -35.804 1.00 0.00 13 VAL A C 15
ATOM 22692 O O . VAL A 1 13 ? -6.274 3.276 -35.428 1.00 0.00 13 VAL A O 15
ATOM 22705 N N . VAL A 1 14 ? -4.421 3.953 -36.403 1.00 0.00 14 VAL A N 15
ATOM 22706 C CA . VAL A 1 14 ? -4.943 5.224 -36.723 1.00 0.00 14 VAL A CA 15
ATOM 22707 C C . VAL A 1 14 ? -5.008 5.351 -38.211 1.00 0.00 14 VAL A C 15
ATOM 22708 O O . VAL A 1 14 ? -4.083 4.992 -38.914 1.00 0.00 14 VAL A O 15
ATOM 22721 N N . SER A 1 15 ? -6.112 5.762 -38.670 1.00 0.00 15 SER A N 15
ATOM 22722 C CA . SER A 1 15 ? -6.330 5.953 -40.053 1.00 0.00 15 SER A CA 15
ATOM 22723 C C . SER A 1 15 ? -6.480 7.428 -40.332 1.00 0.00 15 SER A C 15
ATOM 22724 O O . SER A 1 15 ? -7.377 8.074 -39.802 1.00 0.00 15 SER A O 15
ATOM 22732 N N . PHE A 1 16 ? -5.557 7.967 -41.080 1.00 0.00 16 PHE A N 15
ATOM 22733 C CA . PHE A 1 16 ? -5.570 9.361 -41.408 1.00 0.00 16 PHE A CA 15
ATOM 22734 C C . PHE A 1 16 ? -6.220 9.598 -42.718 1.00 0.00 16 PHE A C 15
ATOM 22735 O O . PHE A 1 16 ? -5.924 8.934 -43.707 1.00 0.00 16 PHE A O 15
ATOM 22752 N N . ASP A 1 17 ? -7.077 10.547 -42.729 1.00 0.00 17 ASP A N 15
ATOM 22753 C CA . ASP A 1 17 ? -7.780 10.900 -43.916 1.00 0.00 17 ASP A CA 15
ATOM 22754 C C . ASP A 1 17 ? -7.570 12.322 -44.132 1.00 0.00 17 ASP A C 15
ATOM 22755 O O . ASP A 1 17 ? -7.743 13.141 -43.205 1.00 0.00 17 ASP A O 15
ATOM 22764 N N . TYR A 1 18 ? -7.188 12.634 -45.303 1.00 0.00 18 TYR A N 15
ATOM 22765 C CA . TYR A 1 18 ? -6.825 13.955 -45.643 1.00 0.00 18 TYR A CA 15
ATOM 22766 C C . TYR A 1 18 ? -6.669 14.050 -47.150 1.00 0.00 18 TYR A C 15
ATOM 22767 O O . TYR A 1 18 ? -6.264 13.070 -47.789 1.00 0.00 18 TYR A O 15
ATOM 22785 N N . PRO A 1 19 ? -7.038 15.185 -47.746 1.00 0.00 19 PRO A N 15
ATOM 22786 C CA . PRO A 1 19 ? -6.869 15.403 -49.176 1.00 0.00 19 PRO A CA 15
ATOM 22787 C C . PRO A 1 19 ? -5.395 15.492 -49.575 1.00 0.00 19 PRO A C 15
ATOM 22788 O O . PRO A 1 19 ? -4.522 15.799 -48.744 1.00 0.00 19 PRO A O 15
ATOM 22799 N N . SER A 1 20 ? -5.136 15.305 -50.854 1.00 0.00 20 SER A N 15
ATOM 22800 C CA . SER A 1 20 ? -3.789 15.295 -51.411 1.00 0.00 20 SER A CA 15
ATOM 22801 C C . SER A 1 20 ? -3.150 16.711 -51.409 1.00 0.00 20 SER A C 15
ATOM 22802 O O . SER A 1 20 ? -2.011 16.901 -51.833 1.00 0.00 20 SER A O 15
ATOM 22810 N N . SER A 1 21 ? -3.892 17.679 -50.919 1.00 0.00 21 SER A N 15
ATOM 22811 C CA . SER A 1 21 ? -3.436 19.039 -50.829 1.00 0.00 21 SER A CA 15
ATOM 22812 C C . SER A 1 21 ? -2.525 19.200 -49.587 1.00 0.00 21 SER A C 15
ATOM 22813 O O . SER A 1 21 ? -1.769 20.161 -49.469 1.00 0.00 21 SER A O 15
ATOM 22821 N N . TYR A 1 22 ? -2.590 18.245 -48.658 1.00 0.00 22 TYR A N 15
ATOM 22822 C CA . TYR A 1 22 ? -1.755 18.328 -47.458 1.00 0.00 22 TYR A CA 15
ATOM 22823 C C . TYR A 1 22 ? -0.732 17.220 -47.413 1.00 0.00 22 TYR A C 15
ATOM 22824 O O . TYR A 1 22 ? -0.125 16.992 -46.372 1.00 0.00 22 TYR A O 15
ATOM 22842 N N . SER A 1 23 ? -0.499 16.579 -48.530 1.00 0.00 23 SER A N 15
ATOM 22843 C CA . SER A 1 23 ? 0.434 15.473 -48.600 1.00 0.00 23 SER A CA 15
ATOM 22844 C C . SER A 1 23 ? 1.834 15.886 -48.124 1.00 0.00 23 SER A C 15
ATOM 22845 O O . SER A 1 23 ? 2.396 15.248 -47.260 1.00 0.00 23 SER A O 15
ATOM 22853 N N . SER A 1 24 ? 2.319 17.030 -48.585 1.00 0.00 24 SER A N 15
ATOM 22854 C CA . SER A 1 24 ? 3.672 17.473 -48.238 1.00 0.00 24 SER A CA 15
ATOM 22855 C C . SER A 1 24 ? 3.724 18.046 -46.811 1.00 0.00 24 SER A C 15
ATOM 22856 O O . SER A 1 24 ? 4.791 18.218 -46.225 1.00 0.00 24 SER A O 15
ATOM 22864 N N . VAL A 1 25 ? 2.565 18.299 -46.265 1.00 0.00 25 VAL A N 15
ATOM 22865 C CA . VAL A 1 25 ? 2.426 18.872 -44.942 1.00 0.00 25 VAL A CA 15
ATOM 22866 C C . VAL A 1 25 ? 2.392 17.767 -43.911 1.00 0.00 25 VAL A C 15
ATOM 22867 O O . VAL A 1 25 ? 3.008 17.846 -42.845 1.00 0.00 25 VAL A O 15
ATOM 22880 N N . PHE A 1 26 ? 1.730 16.716 -44.268 1.00 0.00 26 PHE A N 15
ATOM 22881 C CA . PHE A 1 26 ? 1.498 15.619 -43.400 1.00 0.00 26 PHE A CA 15
ATOM 22882 C C . PHE A 1 26 ? 2.766 14.812 -43.169 1.00 0.00 26 PHE A C 15
ATOM 22883 O O . PHE A 1 26 ? 2.898 14.111 -42.162 1.00 0.00 26 PHE A O 15
ATOM 22900 N N . LEU A 1 27 ? 3.715 14.940 -44.068 1.00 0.00 27 LEU A N 15
ATOM 22901 C CA . LEU A 1 27 ? 4.965 14.208 -43.954 1.00 0.00 27 LEU A CA 15
ATOM 22902 C C . LEU A 1 27 ? 5.693 14.629 -42.683 1.00 0.00 27 LEU A C 15
ATOM 22903 O O . LEU A 1 27 ? 6.499 13.897 -42.149 1.00 0.00 27 LEU A O 15
ATOM 22919 N N . ARG A 1 28 ? 5.345 15.797 -42.180 1.00 0.00 28 ARG A N 15
ATOM 22920 C CA . ARG A 1 28 ? 5.928 16.285 -40.961 1.00 0.00 28 ARG A CA 15
ATOM 22921 C C . ARG A 1 28 ? 5.310 15.532 -39.791 1.00 0.00 28 ARG A C 15
ATOM 22922 O O . ARG A 1 28 ? 5.999 15.072 -38.898 1.00 0.00 28 ARG A O 15
ATOM 22943 N N . LEU A 1 29 ? 4.006 15.351 -39.874 1.00 0.00 29 LEU A N 15
ATOM 22944 C CA . LEU A 1 29 ? 3.196 14.701 -38.847 1.00 0.00 29 LEU A CA 15
ATOM 22945 C C . LEU A 1 29 ? 3.563 13.220 -38.765 1.00 0.00 29 LEU A C 15
ATOM 22946 O O . LEU A 1 29 ? 3.509 12.620 -37.693 1.00 0.00 29 LEU A O 15
ATOM 22962 N N . ARG A 1 30 ? 3.992 12.642 -39.888 1.00 0.00 30 ARG A N 15
ATOM 22963 C CA . ARG A 1 30 ? 4.353 11.230 -39.885 1.00 0.00 30 ARG A CA 15
ATOM 22964 C C . ARG A 1 30 ? 5.622 11.023 -39.093 1.00 0.00 30 ARG A C 15
ATOM 22965 O O . ARG A 1 30 ? 5.777 10.035 -38.394 1.00 0.00 30 ARG A O 15
ATOM 22986 N N . SER A 1 31 ? 6.497 11.988 -39.182 1.00 0.00 31 SER A N 15
ATOM 22987 C CA . SER A 1 31 ? 7.740 11.982 -38.425 1.00 0.00 31 SER A CA 15
ATOM 22988 C C . SER A 1 31 ? 7.441 11.986 -36.924 1.00 0.00 31 SER A C 15
ATOM 22989 O O . SER A 1 31 ? 8.102 11.299 -36.146 1.00 0.00 31 SER A O 15
ATOM 22997 N N . LEU A 1 32 ? 6.381 12.700 -36.547 1.00 0.00 32 LEU A N 15
ATOM 22998 C CA . LEU A 1 32 ? 5.954 12.775 -35.147 1.00 0.00 32 LEU A CA 15
ATOM 22999 C C . LEU A 1 32 ? 5.510 11.412 -34.653 1.00 0.00 32 LEU A C 15
ATOM 23000 O O . LEU A 1 32 ? 5.757 11.038 -33.514 1.00 0.00 32 LEU A O 15
ATOM 23016 N N . MET A 1 33 ? 4.858 10.678 -35.528 1.00 0.00 33 MET A N 15
ATOM 23017 C CA . MET A 1 33 ? 4.360 9.349 -35.230 1.00 0.00 33 MET A CA 15
ATOM 23018 C C . MET A 1 33 ? 5.480 8.421 -34.825 1.00 0.00 33 MET A C 15
ATOM 23019 O O . MET A 1 33 ? 5.406 7.766 -33.796 1.00 0.00 33 MET A O 15
ATOM 23033 N N . TYR A 1 34 ? 6.513 8.373 -35.641 1.00 0.00 34 TYR A N 15
ATOM 23034 C CA . TYR A 1 34 ? 7.614 7.449 -35.413 1.00 0.00 34 TYR A CA 15
ATOM 23035 C C . TYR A 1 34 ? 8.502 7.937 -34.287 1.00 0.00 34 TYR A C 15
ATOM 23036 O O . TYR A 1 34 ? 9.305 7.179 -33.733 1.00 0.00 34 TYR A O 15
ATOM 23054 N N . ASP A 1 35 ? 8.395 9.213 -33.992 1.00 0.00 35 ASP A N 15
ATOM 23055 C CA . ASP A 1 35 ? 9.043 9.799 -32.825 1.00 0.00 35 ASP A CA 15
ATOM 23056 C C . ASP A 1 35 ? 8.333 9.293 -31.572 1.00 0.00 35 ASP A C 15
ATOM 23057 O O . ASP A 1 35 ? 8.954 9.002 -30.534 1.00 0.00 35 ASP A O 15
ATOM 23066 N N . MET A 1 36 ? 7.041 9.144 -31.700 1.00 0.00 36 MET A N 15
ATOM 23067 C CA . MET A 1 36 ? 6.203 8.608 -30.665 1.00 0.00 36 MET A CA 15
ATOM 23068 C C . MET A 1 36 ? 6.128 7.078 -30.803 1.00 0.00 36 MET A C 15
ATOM 23069 O O . MET A 1 36 ? 7.025 6.457 -31.377 1.00 0.00 36 MET A O 15
ATOM 23083 N N . ASN A 1 37 ? 5.079 6.478 -30.297 1.00 0.00 37 ASN A N 15
ATOM 23084 C CA . ASN A 1 37 ? 4.977 5.015 -30.252 1.00 0.00 37 ASN A CA 15
ATOM 23085 C C . ASN A 1 37 ? 4.387 4.387 -31.493 1.00 0.00 37 ASN A C 15
ATOM 23086 O O . ASN A 1 37 ? 4.185 3.171 -31.536 1.00 0.00 37 ASN A O 15
ATOM 23097 N N . PHE A 1 38 ? 4.053 5.193 -32.464 1.00 0.00 38 PHE A N 15
ATOM 23098 C CA . PHE A 1 38 ? 3.475 4.692 -33.706 1.00 0.00 38 PHE A CA 15
ATOM 23099 C C . PHE A 1 38 ? 4.482 3.861 -34.521 1.00 0.00 38 PHE A C 15
ATOM 23100 O O . PHE A 1 38 ? 5.687 3.870 -34.261 1.00 0.00 38 PHE A O 15
ATOM 23117 N N . SER A 1 39 ? 3.982 3.133 -35.484 1.00 0.00 39 SER A N 15
ATOM 23118 C CA . SER A 1 39 ? 4.796 2.283 -36.331 1.00 0.00 39 SER A CA 15
ATOM 23119 C C . SER A 1 39 ? 4.242 2.247 -37.761 1.00 0.00 39 SER A C 15
ATOM 23120 O O . SER A 1 39 ? 3.126 2.728 -38.013 1.00 0.00 39 SER A O 15
ATOM 23128 N N . SER A 1 40 ? 5.015 1.673 -38.678 1.00 0.00 40 SER A N 15
ATOM 23129 C CA . SER A 1 40 ? 4.608 1.519 -40.066 1.00 0.00 40 SER A CA 15
ATOM 23130 C C . SER A 1 40 ? 4.173 0.078 -40.335 1.00 0.00 40 SER A C 15
ATOM 23131 O O . SER A 1 40 ? 3.496 -0.212 -41.341 1.00 0.00 40 SER A O 15
ATOM 23139 N N . ILE A 1 41 ? 4.590 -0.813 -39.453 1.00 0.00 41 ILE A N 15
ATOM 23140 C CA . ILE A 1 41 ? 4.309 -2.241 -39.539 1.00 0.00 41 ILE A CA 15
ATOM 23141 C C . ILE A 1 41 ? 3.725 -2.711 -38.209 1.00 0.00 41 ILE A C 15
ATOM 23142 O O . ILE A 1 41 ? 4.078 -2.173 -37.150 1.00 0.00 41 ILE A O 15
ATOM 23158 N N . VAL A 1 42 ? 2.823 -3.662 -38.273 1.00 0.00 42 VAL A N 15
ATOM 23159 C CA . VAL A 1 42 ? 2.264 -4.286 -37.096 1.00 0.00 42 VAL A CA 15
ATOM 23160 C C . VAL A 1 42 ? 1.857 -5.707 -37.482 1.00 0.00 42 VAL A C 15
ATOM 23161 O O . VAL A 1 42 ? 1.568 -5.973 -38.658 1.00 0.00 42 VAL A O 15
ATOM 23174 N N . ALA A 1 43 ? 1.916 -6.609 -36.543 1.00 0.00 43 ALA A N 15
ATOM 23175 C CA . ALA A 1 43 ? 1.517 -7.972 -36.769 1.00 0.00 43 ALA A CA 15
ATOM 23176 C C . ALA A 1 43 ? 0.006 -8.074 -36.915 1.00 0.00 43 ALA A C 15
ATOM 23177 O O . ALA A 1 43 ? -0.754 -7.461 -36.148 1.00 0.00 43 ALA A O 15
ATOM 23184 N N . ASP A 1 44 ? -0.407 -8.839 -37.902 1.00 0.00 44 ASP A N 15
ATOM 23185 C CA . ASP A 1 44 ? -1.819 -9.106 -38.198 1.00 0.00 44 ASP A CA 15
ATOM 23186 C C . ASP A 1 44 ? -2.310 -10.175 -37.204 1.00 0.00 44 ASP A C 15
ATOM 23187 O O . ASP A 1 44 ? -1.618 -10.487 -36.226 1.00 0.00 44 ASP A O 15
ATOM 23196 N N . GLU A 1 45 ? -3.446 -10.775 -37.460 1.00 0.00 45 GLU A N 15
ATOM 23197 C CA . GLU A 1 45 ? -3.967 -11.814 -36.576 1.00 0.00 45 GLU A CA 15
ATOM 23198 C C . GLU A 1 45 ? -3.166 -13.085 -36.810 1.00 0.00 45 GLU A C 15
ATOM 23199 O O . GLU A 1 45 ? -3.038 -13.947 -35.939 1.00 0.00 45 GLU A O 15
ATOM 23211 N N . TYR A 1 46 ? -2.596 -13.161 -38.004 1.00 0.00 46 TYR A N 15
ATOM 23212 C CA . TYR A 1 46 ? -1.822 -14.299 -38.428 1.00 0.00 46 TYR A CA 15
ATOM 23213 C C . TYR A 1 46 ? -0.395 -14.165 -37.912 1.00 0.00 46 TYR A C 15
ATOM 23214 O O . TYR A 1 46 ? 0.417 -15.088 -38.024 1.00 0.00 46 TYR A O 15
ATOM 23232 N N . GLY A 1 47 ? -0.098 -13.009 -37.353 1.00 0.00 47 GLY A N 15
ATOM 23233 C CA . GLY A 1 47 ? 1.230 -12.745 -36.861 1.00 0.00 47 GLY A CA 15
ATOM 23234 C C . GLY A 1 47 ? 2.146 -12.269 -37.958 1.00 0.00 47 GLY A C 15
ATOM 23235 O O . GLY A 1 47 ? 3.357 -12.289 -37.817 1.00 0.00 47 GLY A O 15
ATOM 23239 N N . ILE A 1 48 ? 1.568 -11.850 -39.057 1.00 0.00 48 ILE A N 15
ATOM 23240 C CA . ILE A 1 48 ? 2.336 -11.359 -40.166 1.00 0.00 48 ILE A CA 15
ATOM 23241 C C . ILE A 1 48 ? 2.512 -9.860 -40.035 1.00 0.00 48 ILE A C 15
ATOM 23242 O O . ILE A 1 48 ? 1.536 -9.143 -39.826 1.00 0.00 48 ILE A O 15
ATOM 23258 N N . PRO A 1 49 ? 3.753 -9.384 -40.078 1.00 0.00 49 PRO A N 15
ATOM 23259 C CA . PRO A 1 49 ? 4.046 -7.960 -40.028 1.00 0.00 49 PRO A CA 15
ATOM 23260 C C . PRO A 1 49 ? 3.550 -7.264 -41.309 1.00 0.00 49 PRO A C 15
ATOM 23261 O O . PRO A 1 49 ? 4.153 -7.378 -42.382 1.00 0.00 49 PRO A O 15
ATOM 23272 N N . ARG A 1 50 ? 2.422 -6.634 -41.195 1.00 0.00 50 ARG A N 15
ATOM 23273 C CA . ARG A 1 50 ? 1.766 -5.958 -42.295 1.00 0.00 50 ARG A CA 15
ATOM 23274 C C . ARG A 1 50 ? 2.163 -4.496 -42.313 1.00 0.00 50 ARG A C 15
ATOM 23275 O O . ARG A 1 50 ? 2.498 -3.932 -41.269 1.00 0.00 50 ARG A O 15
ATOM 23296 N N . GLN A 1 51 ? 2.130 -3.889 -43.477 1.00 0.00 51 GLN A N 15
ATOM 23297 C CA . GLN A 1 51 ? 2.337 -2.461 -43.590 1.00 0.00 51 GLN A CA 15
ATOM 23298 C C . GLN A 1 51 ? 1.037 -1.759 -43.381 1.00 0.00 51 GLN A C 15
ATOM 23299 O O . GLN A 1 51 ? -0.018 -2.229 -43.787 1.00 0.00 51 GLN A O 15
ATOM 23313 N N . LEU A 1 52 ? 1.127 -0.663 -42.754 1.00 0.00 52 LEU A N 15
ATOM 23314 C CA . LEU A 1 52 ? -0.018 0.149 -42.423 1.00 0.00 52 LEU A CA 15
ATOM 23315 C C . LEU A 1 52 ? -0.194 1.240 -43.423 1.00 0.00 52 LEU A C 15
ATOM 23316 O O . LEU A 1 52 ? -1.268 1.842 -43.534 1.00 0.00 52 LEU A O 15
ATOM 23332 N N . ASN A 1 53 ? 0.856 1.471 -44.174 1.00 0.00 53 ASN A N 15
ATOM 23333 C CA . ASN A 1 53 ? 0.959 2.611 -45.081 1.00 0.00 53 ASN A CA 15
ATOM 23334 C C . ASN A 1 53 ? 0.086 2.514 -46.325 1.00 0.00 53 ASN A C 15
ATOM 23335 O O . ASN A 1 53 ? 0.551 2.334 -47.453 1.00 0.00 53 ASN A O 15
ATOM 23346 N N . GLU A 1 54 ? -1.175 2.528 -46.044 1.00 0.00 54 GLU A N 15
ATOM 23347 C CA . GLU A 1 54 ? -2.247 2.642 -46.964 1.00 0.00 54 GLU A CA 15
ATOM 23348 C C . GLU A 1 54 ? -2.760 4.041 -46.737 1.00 0.00 54 GLU A C 15
ATOM 23349 O O . GLU A 1 54 ? -2.745 4.899 -47.623 1.00 0.00 54 GLU A O 15
ATOM 23361 N N . ASN A 1 55 ? -3.175 4.251 -45.497 1.00 0.00 55 ASN A N 15
ATOM 23362 C CA . ASN A 1 55 ? -3.493 5.567 -44.937 1.00 0.00 55 ASN A CA 15
ATOM 23363 C C . ASN A 1 55 ? -3.544 5.426 -43.432 1.00 0.00 55 ASN A C 15
ATOM 23364 O O . ASN A 1 55 ? -4.045 6.290 -42.715 1.00 0.00 55 ASN A O 15
ATOM 23375 N N . SER A 1 56 ? -2.937 4.368 -42.943 1.00 0.00 56 SER A N 15
ATOM 23376 C CA . SER A 1 56 ? -3.075 4.038 -41.581 1.00 0.00 56 SER A CA 15
ATOM 23377 C C . SER A 1 56 ? -1.721 3.810 -40.966 1.00 0.00 56 SER A C 15
ATOM 23378 O O . SER A 1 56 ? -0.711 3.713 -41.680 1.00 0.00 56 SER A O 15
ATOM 23386 N N . PHE A 1 57 ? -1.692 3.783 -39.662 1.00 0.00 57 PHE A N 15
ATOM 23387 C CA . PHE A 1 57 ? -0.507 3.528 -38.892 1.00 0.00 57 PHE A CA 15
ATOM 23388 C C . PHE A 1 57 ? -0.960 2.846 -37.612 1.00 0.00 57 PHE A C 15
ATOM 23389 O O . PHE A 1 57 ? -2.151 2.819 -37.344 1.00 0.00 57 PHE A O 15
ATOM 23406 N N . ALA A 1 58 ? -0.052 2.318 -36.835 1.00 0.00 58 ALA A N 15
ATOM 23407 C CA . ALA A 1 58 ? -0.419 1.603 -35.621 1.00 0.00 58 ALA A CA 15
ATOM 23408 C C . ALA A 1 58 ? 0.400 2.079 -34.482 1.00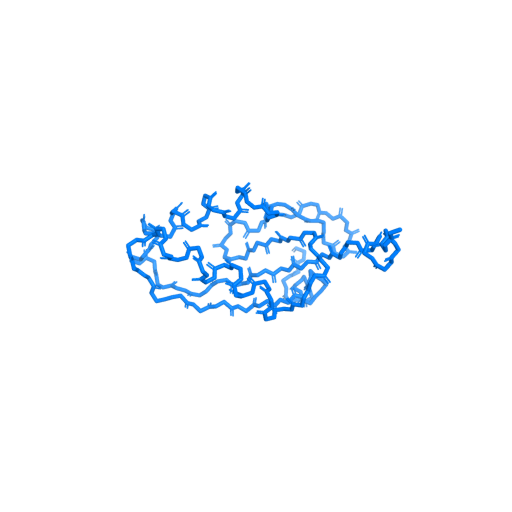 0.00 58 ALA A C 15
ATOM 23409 O O . ALA A 1 58 ? 1.407 2.733 -34.686 1.00 0.00 58 ALA A O 15
ATOM 23416 N N . ILE A 1 59 ? -0.025 1.761 -33.295 1.00 0.00 59 ILE A N 15
ATOM 23417 C CA . ILE A 1 59 ? 0.658 2.162 -32.112 1.00 0.00 59 ILE A CA 15
ATOM 23418 C C . ILE A 1 59 ? 0.379 1.174 -30.974 1.00 0.00 59 ILE A C 15
ATOM 23419 O O . ILE A 1 59 ? -0.725 0.658 -30.850 1.00 0.00 59 ILE A O 15
ATOM 23435 N N . THR A 1 60 ? 1.371 0.920 -30.161 1.00 0.00 60 THR A N 15
ATOM 23436 C CA . THR A 1 60 ? 1.245 -0.015 -29.061 1.00 0.00 60 THR A CA 15
ATOM 23437 C C . THR A 1 60 ? 0.916 0.732 -27.742 1.00 0.00 60 THR A C 15
ATOM 23438 O O . THR A 1 60 ? 1.271 0.297 -26.650 1.00 0.00 60 THR A O 15
ATOM 23449 N N . THR A 1 61 ? 0.163 1.784 -27.850 1.00 0.00 61 THR A N 15
ATOM 23450 C CA . THR A 1 61 ? -0.136 2.599 -26.708 1.00 0.00 61 THR A CA 15
ATOM 23451 C C . THR A 1 61 ? -1.266 1.939 -25.864 1.00 0.00 61 THR A C 15
ATOM 23452 O O . THR A 1 61 ? -1.934 1.007 -26.321 1.00 0.00 61 THR A O 15
ATOM 23463 N N . SER A 1 62 ? -1.464 2.402 -24.655 1.00 0.00 62 SER A N 15
ATOM 23464 C CA . SER A 1 62 ? -2.460 1.836 -23.800 1.00 0.00 62 SER A CA 15
ATOM 23465 C C . SER A 1 62 ? -3.569 2.838 -23.429 1.00 0.00 62 SER A C 15
ATOM 23466 O O . SER A 1 62 ? -4.512 2.489 -22.709 1.00 0.00 62 SER A O 15
ATOM 23474 N N . LEU A 1 63 ? -3.454 4.079 -23.887 1.00 0.00 63 LEU A N 15
ATOM 23475 C CA . LEU A 1 63 ? -4.492 5.054 -23.650 1.00 0.00 63 LEU A CA 15
ATOM 23476 C C . LEU A 1 63 ? -5.698 4.836 -24.558 1.00 0.00 63 LEU A C 15
ATOM 23477 O O . LEU A 1 63 ? -5.706 3.920 -25.394 1.00 0.00 63 LEU A O 15
ATOM 23493 N N . ALA A 1 64 ? -6.711 5.643 -24.389 1.00 0.00 64 ALA A N 15
ATOM 23494 C CA . ALA A 1 64 ? -7.926 5.474 -25.137 1.00 0.00 64 ALA A CA 15
ATOM 23495 C C . ALA A 1 64 ? -7.808 6.099 -26.493 1.00 0.00 64 ALA A C 15
ATOM 23496 O O . ALA A 1 64 ? -6.905 6.899 -26.744 1.00 0.00 64 ALA A O 15
ATOM 23503 N N . ALA A 1 65 ? -8.738 5.766 -27.344 1.00 0.00 65 ALA A N 15
ATOM 23504 C CA . ALA A 1 65 ? -8.766 6.225 -28.717 1.00 0.00 65 ALA A CA 15
ATOM 23505 C C . ALA A 1 65 ? -8.757 7.736 -28.817 1.00 0.00 65 ALA A C 15
ATOM 23506 O O . ALA A 1 65 ? -7.922 8.313 -29.517 1.00 0.00 65 ALA A O 15
ATOM 23513 N N . SER A 1 66 ? -9.619 8.373 -28.073 1.00 0.00 66 SER A N 15
ATOM 23514 C CA . SER A 1 66 ? -9.706 9.813 -28.103 1.00 0.00 66 SER A CA 15
ATOM 23515 C C . SER A 1 66 ? -8.489 10.464 -27.430 1.00 0.00 66 SER A C 15
ATOM 23516 O O . SER A 1 66 ? -8.215 11.646 -27.623 1.00 0.00 66 SER A O 15
ATOM 23524 N N . GLU A 1 67 ? -7.715 9.668 -26.705 1.00 0.00 67 GLU A N 15
ATOM 23525 C CA . GLU A 1 67 ? -6.535 10.172 -26.077 1.00 0.00 67 GLU A CA 15
ATOM 23526 C C . GLU A 1 67 ? -5.417 10.169 -27.084 1.00 0.00 67 GLU A C 15
ATOM 23527 O O . GLU A 1 67 ? -4.615 11.097 -27.124 1.00 0.00 67 GLU A O 15
ATOM 23539 N N . ILE A 1 68 ? -5.381 9.124 -27.931 1.00 0.00 68 ILE A N 15
ATOM 23540 C CA . ILE A 1 68 ? -4.379 9.056 -28.991 1.00 0.00 68 ILE A CA 15
ATOM 23541 C C . ILE A 1 68 ? -4.589 10.238 -29.911 1.00 0.00 68 ILE A C 15
ATOM 23542 O O . ILE A 1 68 ? -3.638 10.874 -30.355 1.00 0.00 68 ILE A O 15
ATOM 23558 N N . GLU A 1 69 ? -5.863 10.531 -30.179 1.00 0.00 69 GLU A N 15
ATOM 23559 C CA . GLU A 1 69 ? -6.237 11.667 -30.995 1.00 0.00 69 GLU A CA 15
ATOM 23560 C C . GLU A 1 69 ? -5.644 12.944 -30.436 1.00 0.00 69 GLU A C 15
ATOM 23561 O O . GLU A 1 69 ? -4.976 13.672 -31.151 1.00 0.00 69 GLU A O 15
ATOM 23573 N N . ASP A 1 70 ? -5.847 13.174 -29.144 1.00 0.00 70 ASP A N 15
ATOM 23574 C CA . ASP A 1 70 ? -5.331 14.374 -28.464 1.00 0.00 70 ASP A CA 15
ATOM 23575 C C . ASP A 1 70 ? -3.827 14.471 -28.592 1.00 0.00 70 ASP A C 15
ATOM 23576 O O . ASP A 1 70 ? -3.292 15.542 -28.896 1.00 0.00 70 ASP A O 15
ATOM 23585 N N . LEU A 1 71 ? -3.169 13.334 -28.432 1.00 0.00 71 LEU A N 15
ATOM 23586 C CA . LEU A 1 71 ? -1.724 13.223 -28.580 1.00 0.00 71 LEU A CA 15
ATOM 23587 C C . LEU A 1 71 ? -1.288 13.719 -29.938 1.00 0.00 71 LEU A C 15
ATOM 23588 O O . LEU A 1 71 ? -0.417 14.562 -30.051 1.00 0.00 71 LEU A O 15
ATOM 23604 N N . ILE A 1 72 ? -1.948 13.239 -30.952 1.00 0.00 72 ILE A N 15
ATOM 23605 C CA . ILE A 1 72 ? -1.593 13.561 -32.313 1.00 0.00 72 ILE A CA 15
ATOM 23606 C C . ILE A 1 72 ? -1.934 15.009 -32.635 1.00 0.00 72 ILE A C 15
ATOM 23607 O O . ILE A 1 72 ? -1.137 15.731 -33.240 1.00 0.00 72 ILE A O 15
ATOM 23623 N N . ARG A 1 73 ? -3.091 15.447 -32.189 1.00 0.00 73 ARG A N 15
ATOM 23624 C CA . ARG A 1 73 ? -3.555 16.774 -32.517 1.00 0.00 73 ARG A CA 15
ATOM 23625 C C . ARG A 1 73 ? -2.718 17.857 -31.827 1.00 0.00 73 ARG A C 15
ATOM 23626 O O . ARG A 1 73 ? -2.549 18.942 -32.369 1.00 0.00 73 ARG A O 15
ATOM 23647 N N . LEU A 1 74 ? -2.125 17.547 -30.673 1.00 0.00 74 LEU A N 15
ATOM 23648 C CA . LEU A 1 74 ? -1.295 18.537 -30.005 1.00 0.00 74 LEU A CA 15
ATOM 23649 C C . LEU A 1 74 ? 0.106 18.573 -30.640 1.00 0.00 74 LEU A C 15
ATOM 23650 O O . LEU A 1 74 ? 0.862 19.517 -30.461 1.00 0.00 74 LEU A O 15
ATOM 23666 N N . LYS A 1 75 ? 0.424 17.541 -31.428 1.00 0.00 75 LYS A N 15
ATOM 23667 C CA . LYS A 1 75 ? 1.685 17.493 -32.169 1.00 0.00 75 LYS A CA 15
ATOM 23668 C C . LYS A 1 75 ? 1.550 18.262 -33.467 1.00 0.00 75 LYS A C 15
ATOM 23669 O O . LYS A 1 75 ? 2.528 18.558 -34.143 1.00 0.00 75 LYS A O 15
ATOM 23688 N N . CYS A 1 76 ? 0.330 18.622 -33.786 1.00 0.00 76 CYS A N 15
ATOM 23689 C CA . CYS A 1 76 ? 0.035 19.377 -34.981 1.00 0.00 76 CYS A CA 15
ATOM 23690 C C . CYS A 1 76 ? 0.400 20.846 -34.782 1.00 0.00 76 CYS A C 15
ATOM 23691 O O . CYS A 1 76 ? 0.400 21.633 -35.727 1.00 0.00 76 CYS A O 15
ATOM 23699 N N . LEU A 1 77 ? 0.728 21.206 -33.553 1.00 0.00 77 LEU A N 15
ATOM 23700 C CA . LEU A 1 77 ? 1.110 22.562 -33.242 1.00 0.00 77 LEU A CA 15
ATOM 23701 C C . LEU A 1 77 ? 2.532 22.814 -33.721 1.00 0.00 77 LEU A C 15
ATOM 23702 O O . LEU A 1 77 ? 2.934 23.959 -33.958 1.00 0.00 77 LEU A O 15
ATOM 23718 N N . ASP A 1 78 ? 3.270 21.727 -33.888 1.00 0.00 78 ASP A N 15
ATOM 23719 C CA . ASP A 1 78 ? 4.645 21.763 -34.372 1.00 0.00 78 ASP A CA 15
ATOM 23720 C C . ASP A 1 78 ? 4.651 22.084 -35.839 1.00 0.00 78 ASP A C 15
ATOM 23721 O O . ASP A 1 78 ? 5.343 23.011 -36.307 1.00 0.00 78 ASP A O 15
ATOM 23730 N N . LEU A 1 79 ? 3.862 21.329 -36.555 1.00 0.00 79 LEU A N 15
ATOM 23731 C CA . LEU A 1 79 ? 3.771 21.452 -37.999 1.00 0.00 79 LEU A CA 15
ATOM 23732 C C . LEU A 1 79 ? 2.953 22.703 -38.352 1.00 0.00 79 LEU A C 15
ATOM 23733 O O . LEU A 1 79 ? 2.247 23.228 -37.483 1.00 0.00 79 LEU A O 15
ATOM 23749 N N . PRO A 1 80 ? 3.073 23.214 -39.606 1.00 0.00 80 PRO A N 15
ATOM 23750 C CA . PRO A 1 80 ? 2.357 24.407 -40.060 1.00 0.00 80 PRO A CA 15
ATOM 23751 C C . PRO A 1 80 ? 0.872 24.346 -39.707 1.00 0.00 80 PRO A C 15
ATOM 23752 O O . PRO A 1 80 ? 0.413 25.073 -38.813 1.00 0.00 80 PRO A O 15
ATOM 23763 N N . ASP A 1 81 ? 0.155 23.448 -40.378 1.00 0.00 81 ASP A N 15
ATOM 23764 C CA . ASP A 1 81 ? -1.269 23.161 -40.131 1.00 0.00 81 ASP A CA 15
ATOM 23765 C C . ASP A 1 81 ? -1.793 22.250 -41.201 1.00 0.00 81 ASP A C 15
ATOM 23766 O O . ASP A 1 81 ? -1.424 22.372 -42.364 1.00 0.00 81 ASP A O 15
ATOM 23775 N N . ILE A 1 82 ? -2.604 21.339 -40.805 1.00 0.00 82 ILE A N 15
ATOM 23776 C CA . ILE A 1 82 ? -3.245 20.416 -41.668 1.00 0.00 82 ILE A CA 15
ATOM 23777 C C . ILE A 1 82 ? -4.544 20.048 -41.043 1.00 0.00 82 ILE A C 15
ATOM 23778 O O . ILE A 1 82 ? -4.587 19.641 -39.881 1.00 0.00 82 ILE A O 15
ATOM 23794 N N . ASP A 1 83 ? -5.598 20.276 -41.745 1.00 0.00 83 ASP A N 15
ATOM 23795 C CA . ASP A 1 83 ? -6.872 19.847 -41.262 1.00 0.00 83 ASP A CA 15
ATOM 23796 C C . ASP A 1 83 ? -7.091 18.431 -41.707 1.00 0.00 83 ASP A C 15
ATOM 23797 O O . ASP A 1 83 ? -7.397 18.172 -42.876 1.00 0.00 83 ASP A O 15
ATOM 23806 N N . PHE A 1 84 ? -6.850 17.528 -40.812 1.00 0.00 84 PHE A N 15
ATOM 23807 C CA . PHE A 1 84 ? -6.968 16.127 -41.086 1.00 0.00 84 PHE A CA 15
ATOM 23808 C C . PHE A 1 84 ? -8.054 15.520 -40.243 1.00 0.00 84 PHE A C 15
ATOM 23809 O O . PHE A 1 84 ? -8.456 16.085 -39.211 1.00 0.00 84 PHE A O 15
ATOM 23826 N N . ASP A 1 85 ? -8.514 14.395 -40.671 1.00 0.00 85 ASP A N 15
ATOM 23827 C CA . ASP A 1 85 ? -9.492 13.629 -39.958 1.00 0.00 85 ASP A CA 15
ATOM 23828 C C . ASP A 1 85 ? -8.932 12.251 -39.709 1.00 0.00 85 ASP A C 15
ATOM 23829 O O . ASP A 1 85 ? -8.784 11.453 -40.633 1.00 0.00 85 ASP A O 15
ATOM 23838 N N . LEU A 1 86 ? -8.545 11.982 -38.492 1.00 0.00 86 LEU A N 15
ATOM 23839 C CA . LEU A 1 86 ? -7.992 10.700 -38.186 1.00 0.00 86 LEU A CA 15
ATOM 23840 C C . LEU A 1 86 ? -9.057 9.870 -37.529 1.00 0.00 86 LEU A C 15
ATOM 23841 O O . LEU A 1 86 ? -10.010 10.407 -36.958 1.00 0.00 86 LEU A O 15
ATOM 23857 N N . ASN A 1 87 ? -8.918 8.608 -37.616 1.00 0.00 87 ASN A N 15
ATOM 23858 C CA . ASN A 1 87 ? -9.805 7.707 -36.991 1.00 0.00 87 ASN A CA 15
ATOM 23859 C C . ASN A 1 87 ? -8.994 6.673 -36.254 1.00 0.00 87 ASN A C 15
ATOM 23860 O O . ASN A 1 87 ? -8.242 5.914 -36.881 1.00 0.00 87 ASN A O 15
ATOM 23871 N N . ILE A 1 88 ? -9.083 6.678 -34.951 1.00 0.00 88 ILE A N 15
ATOM 23872 C CA . ILE A 1 88 ? -8.420 5.689 -34.146 1.00 0.00 88 ILE A CA 15
ATOM 23873 C C . ILE A 1 88 ? -9.296 4.457 -34.073 1.00 0.00 88 ILE A C 15
ATOM 23874 O O . ILE A 1 88 ? -10.514 4.560 -33.942 1.00 0.00 88 ILE A O 15
ATOM 23890 N N . MET A 1 89 ? -8.702 3.327 -34.196 1.00 0.00 89 MET A N 15
ATOM 23891 C CA . MET A 1 89 ? -9.378 2.083 -34.074 1.00 0.00 89 MET A CA 15
ATOM 23892 C C . MET A 1 89 ? -8.376 1.110 -33.514 1.00 0.00 89 MET A C 15
ATOM 23893 O O . MET A 1 89 ? -7.203 1.401 -33.484 1.00 0.00 89 MET A O 15
ATOM 23907 N N . THR A 1 90 ? -8.820 0.037 -33.031 1.00 0.00 90 THR A N 15
ATOM 23908 C CA . THR A 1 90 ? -7.980 -1.031 -32.598 1.00 0.00 90 THR A CA 15
ATOM 23909 C C . THR A 1 90 ? -7.463 -1.815 -33.809 1.00 0.00 90 THR A C 15
ATOM 23910 O O . THR A 1 90 ? -8.148 -1.905 -34.827 1.00 0.00 90 THR A O 15
ATOM 23921 N N . VAL A 1 91 ? -6.251 -2.327 -33.705 1.00 0.00 91 VAL A N 15
ATOM 23922 C CA . VAL A 1 91 ? -5.618 -3.147 -34.752 1.00 0.00 91 VAL A CA 15
ATOM 23923 C C . VAL A 1 91 ? -6.533 -4.314 -35.186 1.00 0.00 91 VAL A C 15
ATOM 23924 O O . VAL A 1 91 ? -6.679 -4.583 -36.390 1.00 0.00 91 VAL A O 15
ATOM 23937 N N . ASP A 1 92 ? -7.178 -4.962 -34.216 1.00 0.00 92 ASP A N 15
ATOM 23938 C CA . ASP A 1 92 ? -8.112 -6.072 -34.503 1.00 0.00 92 ASP A CA 15
ATOM 23939 C C . ASP A 1 92 ? -9.259 -5.584 -35.353 1.00 0.00 92 ASP A C 15
ATOM 23940 O O . ASP A 1 92 ? -9.656 -6.230 -36.311 1.00 0.00 92 ASP A O 15
ATOM 23949 N N . ASP A 1 93 ? -9.707 -4.382 -35.057 1.00 0.00 93 ASP A N 15
ATOM 23950 C CA . ASP A 1 93 ? -10.836 -3.783 -35.754 1.00 0.00 93 ASP A CA 15
ATOM 23951 C C . ASP A 1 93 ? -10.405 -3.160 -37.057 1.00 0.00 93 ASP A C 15
ATOM 23952 O O . ASP A 1 93 ? -11.227 -2.751 -37.873 1.00 0.00 93 ASP A O 15
ATOM 23961 N N . TYR A 1 94 ? -9.120 -3.102 -37.256 1.00 0.00 94 TYR A N 15
ATOM 23962 C CA . TYR A 1 94 ? -8.564 -2.604 -38.470 1.00 0.00 94 TYR A CA 15
ATOM 23963 C C . TYR A 1 94 ? -8.397 -3.699 -39.486 1.00 0.00 94 TYR A C 15
ATOM 23964 O O . TYR A 1 94 ? -9.006 -3.657 -40.556 1.00 0.00 94 TYR A O 15
ATOM 23982 N N . PHE A 1 95 ? -7.584 -4.685 -39.147 1.00 0.00 95 PHE A N 15
ATOM 23983 C CA . PHE A 1 95 ? -7.260 -5.773 -40.063 1.00 0.00 95 PHE A CA 15
ATOM 23984 C C . PHE A 1 95 ? -8.461 -6.556 -40.500 1.00 0.00 95 PHE A C 15
ATOM 23985 O O . PHE A 1 95 ? -8.473 -7.116 -41.579 1.00 0.00 95 PHE A O 15
ATOM 24002 N N . ARG A 1 96 ? -9.474 -6.556 -39.679 1.00 0.00 96 ARG A N 15
ATOM 24003 C CA . ARG A 1 96 ? -10.720 -7.240 -39.990 1.00 0.00 96 ARG A CA 15
ATOM 24004 C C . ARG A 1 96 ? -11.427 -6.615 -41.211 1.00 0.00 96 ARG A C 15
ATOM 24005 O O . ARG A 1 96 ? -12.313 -7.214 -41.787 1.00 0.00 96 ARG A O 15
ATOM 24026 N N . GLN A 1 97 ? -11.041 -5.401 -41.576 1.00 0.00 97 GLN A N 15
ATOM 24027 C CA . GLN A 1 97 ? -11.670 -4.709 -42.700 1.00 0.00 97 GLN A CA 15
ATOM 24028 C C . GLN A 1 97 ? -10.922 -5.023 -43.972 1.00 0.00 97 GLN A C 15
ATOM 24029 O O . GLN A 1 97 ? -11.517 -5.237 -45.025 1.00 0.00 97 GLN A O 15
ATOM 24043 N N . PHE A 1 98 ? -9.612 -5.037 -43.853 1.00 0.00 98 PHE A N 15
ATOM 24044 C CA . PHE A 1 98 ? -8.733 -5.204 -44.984 1.00 0.00 98 PHE A CA 15
ATOM 24045 C C . PHE A 1 98 ? -8.552 -6.644 -45.364 1.00 0.00 98 PHE A C 15
ATOM 24046 O O . PHE A 1 98 ? -8.784 -7.556 -44.563 1.00 0.00 98 PHE A O 15
ATOM 24063 N N . TYR A 1 99 ? -8.153 -6.841 -46.586 1.00 0.00 99 TYR A N 15
ATOM 24064 C CA . TYR A 1 99 ? -7.939 -8.146 -47.122 1.00 0.00 99 TYR A CA 15
ATOM 24065 C C . TYR A 1 99 ? -6.469 -8.467 -47.204 1.00 0.00 99 TYR A C 15
ATOM 24066 O O . TYR A 1 99 ? -5.613 -7.609 -46.936 1.00 0.00 99 TYR A O 15
ATOM 24084 N N . LYS A 1 100 ? -6.195 -9.705 -47.531 1.00 0.00 100 LYS A N 15
ATOM 24085 C CA . LYS A 1 100 ? -4.865 -10.237 -47.687 1.00 0.00 100 LYS A CA 15
ATOM 24086 C C . LYS A 1 100 ? -4.054 -9.405 -48.669 1.00 0.00 100 LYS A C 15
ATOM 24087 O O . LYS A 1 100 ? -4.384 -9.398 -49.870 1.00 0.00 100 LYS A O 15
ATOM 24106 N N . GLY A 1 1 ? -2.255 4.167 -0.719 1.00 0.00 1 GLY A N 16
ATOM 24107 C CA . GLY A 1 1 ? -1.123 4.763 -1.440 1.00 0.00 1 GLY A CA 16
ATOM 24108 C C . GLY A 1 1 ? -0.710 3.950 -2.656 1.00 0.00 1 GLY A C 16
ATOM 24109 O O . GLY A 1 1 ? 0.477 3.821 -2.951 1.00 0.00 1 GLY A O 16
ATOM 24113 N N . HIS A 1 2 ? -1.672 3.412 -3.373 1.00 0.00 2 HIS A N 16
ATOM 24114 C CA . HIS A 1 2 ? -1.389 2.600 -4.542 1.00 0.00 2 HIS A CA 16
ATOM 24115 C C . HIS A 1 2 ? -1.645 3.367 -5.794 1.00 0.00 2 HIS A C 16
ATOM 24116 O O . HIS A 1 2 ? -2.785 3.727 -6.093 1.00 0.00 2 HIS A O 16
ATOM 24130 N N . MET A 1 3 ? -0.609 3.641 -6.508 1.00 0.00 3 MET A N 16
ATOM 24131 C CA . MET A 1 3 ? -0.727 4.250 -7.798 1.00 0.00 3 MET A CA 16
ATOM 24132 C C . MET A 1 3 ? -0.352 3.198 -8.809 1.00 0.00 3 MET A C 16
ATOM 24133 O O . MET A 1 3 ? 0.824 3.023 -9.143 1.00 0.00 3 MET A O 16
ATOM 24147 N N . GLU A 1 4 ? -1.321 2.419 -9.202 1.00 0.00 4 GLU A N 16
ATOM 24148 C CA . GLU A 1 4 ? -1.096 1.358 -10.089 1.00 0.00 4 GLU A CA 16
ATOM 24149 C C . GLU A 1 4 ? -1.266 1.866 -11.499 1.00 0.00 4 GLU A C 16
ATOM 24150 O O . GLU A 1 4 ? -2.223 2.609 -11.787 1.00 0.00 4 GLU A O 16
ATOM 24162 N N . GLY A 1 5 ? -0.361 1.495 -12.358 1.00 0.00 5 GLY A N 16
ATOM 24163 C CA . GLY A 1 5 ? -0.432 1.935 -13.708 1.00 0.00 5 GLY A CA 16
ATOM 24164 C C . GLY A 1 5 ? -1.143 0.947 -14.575 1.00 0.00 5 GLY A C 16
ATOM 24165 O O . GLY A 1 5 ? -2.288 0.575 -14.303 1.00 0.00 5 GLY A O 16
ATOM 24169 N N . LYS A 1 6 ? -0.474 0.485 -15.582 1.00 0.00 6 LYS A N 16
ATOM 24170 C CA . LYS A 1 6 ? -1.056 -0.401 -16.534 1.00 0.00 6 LYS A CA 16
ATOM 24171 C C . LYS A 1 6 ? 0.058 -1.096 -17.293 1.00 0.00 6 LYS A C 16
ATOM 24172 O O . LYS A 1 6 ? 0.970 -0.444 -17.796 1.00 0.00 6 LYS A O 16
ATOM 24191 N N . ASN A 1 7 ? -0.003 -2.402 -17.357 1.00 0.00 7 ASN A N 16
ATOM 24192 C CA . ASN A 1 7 ? 1.001 -3.174 -18.056 1.00 0.00 7 ASN A CA 16
ATOM 24193 C C . ASN A 1 7 ? 0.429 -3.644 -19.359 1.00 0.00 7 ASN A C 16
ATOM 24194 O O . ASN A 1 7 ? 1.128 -4.203 -20.205 1.00 0.00 7 ASN A O 16
ATOM 24205 N N . LYS A 1 8 ? -0.860 -3.423 -19.512 1.00 0.00 8 LYS A N 16
ATOM 24206 C CA . LYS A 1 8 ? -1.555 -3.779 -20.703 1.00 0.00 8 LYS A CA 16
ATOM 24207 C C . LYS A 1 8 ? -1.366 -2.712 -21.767 1.00 0.00 8 LYS A C 16
ATOM 24208 O O . LYS A 1 8 ? -2.068 -1.700 -21.793 1.00 0.00 8 LYS A O 16
ATOM 24227 N N . PHE A 1 9 ? -0.360 -2.895 -22.562 1.00 0.00 9 PHE A N 16
ATOM 24228 C CA . PHE A 1 9 ? -0.141 -2.055 -23.705 1.00 0.00 9 PHE A CA 16
ATOM 24229 C C . PHE A 1 9 ? -0.934 -2.600 -24.844 1.00 0.00 9 PHE A C 16
ATOM 24230 O O . PHE A 1 9 ? -0.744 -3.744 -25.277 1.00 0.00 9 PHE A O 16
ATOM 24247 N N . ASN A 1 10 ? -1.834 -1.805 -25.302 1.00 0.00 10 ASN A N 16
ATOM 24248 C CA . ASN A 1 10 ? -2.773 -2.214 -26.296 1.00 0.00 10 ASN A CA 16
ATOM 24249 C C . ASN A 1 10 ? -2.239 -1.873 -27.642 1.00 0.00 10 ASN A C 16
ATOM 24250 O O . ASN A 1 10 ? -1.115 -1.405 -27.760 1.00 0.00 10 ASN A O 16
ATOM 24261 N N . THR A 1 11 ? -2.985 -2.113 -28.651 1.00 0.00 11 THR A N 16
ATOM 24262 C CA . THR A 1 11 ? -2.530 -1.801 -29.939 1.00 0.00 11 THR A CA 16
ATOM 24263 C C . THR A 1 11 ? -3.668 -1.217 -30.786 1.00 0.00 11 THR A C 16
ATOM 24264 O O . THR A 1 11 ? -4.754 -1.800 -30.930 1.00 0.00 11 THR A O 16
ATOM 24275 N N . TYR A 1 12 ? -3.432 -0.039 -31.289 1.00 0.00 12 TYR A N 16
ATOM 24276 C CA . TYR A 1 12 ? -4.421 0.689 -32.037 1.00 0.00 12 TYR A CA 16
ATOM 24277 C C . TYR A 1 12 ? -3.914 1.044 -33.390 1.00 0.00 12 TYR A C 16
ATOM 24278 O O . TYR A 1 12 ? -2.719 0.993 -33.642 1.00 0.00 12 TYR A O 16
ATOM 24296 N N . VAL A 1 13 ? -4.825 1.430 -34.221 1.00 0.00 13 VAL A N 16
ATOM 24297 C CA . VAL A 1 13 ? -4.578 1.875 -35.563 1.00 0.00 13 VAL A CA 16
ATOM 24298 C C . VAL A 1 13 ? -5.330 3.186 -35.820 1.00 0.00 13 VAL A C 16
ATOM 24299 O O . VAL A 1 13 ? -6.496 3.322 -35.480 1.00 0.00 13 VAL A O 16
ATOM 24312 N N . VAL A 1 14 ? -4.663 4.132 -36.397 1.00 0.00 14 VAL A N 16
ATOM 24313 C CA . VAL A 1 14 ? -5.260 5.387 -36.722 1.00 0.00 14 VAL A CA 16
ATOM 24314 C C . VAL A 1 14 ? -5.304 5.538 -38.217 1.00 0.00 14 VAL A C 16
ATOM 24315 O O . VAL A 1 14 ? -4.385 5.168 -38.891 1.00 0.00 14 VAL A O 16
ATOM 24328 N N . SER A 1 15 ? -6.393 6.000 -38.710 1.00 0.00 15 SER A N 16
ATOM 24329 C CA . SER A 1 15 ? -6.577 6.222 -40.116 1.00 0.00 15 SER A CA 16
ATOM 24330 C C . SER A 1 15 ? -6.770 7.717 -40.375 1.00 0.00 15 SER A C 16
ATOM 24331 O O . SER A 1 15 ? -7.755 8.301 -39.927 1.00 0.00 15 SER A O 16
ATOM 24339 N N . PHE A 1 16 ? -5.808 8.332 -41.035 1.00 0.00 16 PHE A N 16
ATOM 24340 C CA . PHE A 1 16 ? -5.832 9.771 -41.284 1.00 0.00 16 PHE A CA 16
ATOM 24341 C C . PHE A 1 16 ? -6.531 10.148 -42.574 1.00 0.00 16 PHE A C 16
ATOM 24342 O O . PHE A 1 16 ? -6.313 9.537 -43.626 1.00 0.00 16 PHE A O 16
ATOM 24359 N N . ASP A 1 17 ? -7.335 11.179 -42.487 1.00 0.00 17 ASP A N 16
ATOM 24360 C CA . ASP A 1 17 ? -8.083 11.697 -43.616 1.00 0.00 17 ASP A CA 16
ATOM 24361 C C . ASP A 1 17 ? -7.584 13.091 -43.903 1.00 0.00 17 ASP A C 16
ATOM 24362 O O . ASP A 1 17 ? -7.711 13.993 -43.050 1.00 0.00 17 ASP A O 16
ATOM 24371 N N . TYR A 1 18 ? -6.992 13.268 -45.055 1.00 0.00 18 TYR A N 16
ATOM 24372 C CA . TYR A 1 18 ? -6.481 14.550 -45.491 1.00 0.00 18 TYR A CA 16
ATOM 24373 C C . TYR A 1 18 ? -6.154 14.437 -46.974 1.00 0.00 18 TYR A C 16
ATOM 24374 O O . TYR A 1 18 ? -5.773 13.347 -47.437 1.00 0.00 18 TYR A O 16
ATOM 24392 N N . PRO A 1 19 ? -6.355 15.487 -47.757 1.00 0.00 19 PRO A N 16
ATOM 24393 C CA . PRO A 1 19 ? -5.929 15.491 -49.141 1.00 0.00 19 PRO A CA 16
ATOM 24394 C C . PRO A 1 19 ? -4.409 15.634 -49.255 1.00 0.00 19 PRO A C 16
ATOM 24395 O O . PRO A 1 19 ? -3.754 16.252 -48.391 1.00 0.00 19 PRO A O 16
ATOM 24406 N N . SER A 1 20 ? -3.871 15.115 -50.330 1.00 0.00 20 SER A N 16
ATOM 24407 C CA . SER A 1 20 ? -2.437 15.104 -50.606 1.00 0.00 20 SER A CA 16
ATOM 24408 C C . SER A 1 20 ? -1.852 16.527 -50.751 1.00 0.00 20 SER A C 16
ATOM 24409 O O . SER A 1 20 ? -0.638 16.710 -50.732 1.00 0.00 20 SER A O 16
ATOM 24417 N N . SER A 1 21 ? -2.714 17.519 -50.884 1.00 0.00 21 SER A N 16
ATOM 24418 C CA . SER A 1 21 ? -2.299 18.902 -50.999 1.00 0.00 21 SER A CA 16
ATOM 24419 C C . SER A 1 21 ? -1.585 19.368 -49.704 1.00 0.00 21 SER A C 16
ATOM 24420 O O . SER A 1 21 ? -0.789 20.297 -49.731 1.00 0.00 21 SER A O 16
ATOM 24428 N N . TYR A 1 22 ? -1.852 18.687 -48.582 1.00 0.00 22 TYR A N 16
ATOM 24429 C CA . TYR A 1 22 ? -1.197 19.021 -47.307 1.00 0.00 22 TYR A CA 16
ATOM 24430 C C . TYR A 1 22 ? -0.108 18.008 -46.995 1.00 0.00 22 TYR A C 16
ATOM 24431 O O . TYR A 1 22 ? 0.339 17.936 -45.857 1.00 0.00 22 TYR A O 16
ATOM 24449 N N . SER A 1 23 ? 0.337 17.263 -47.989 1.00 0.00 23 SER A N 16
ATOM 24450 C CA . SER A 1 23 ? 1.311 16.191 -47.769 1.00 0.00 23 SER A CA 16
ATOM 24451 C C . SER A 1 23 ? 2.576 16.712 -47.079 1.00 0.00 23 SER A C 16
ATOM 24452 O O . SER A 1 23 ? 2.965 16.192 -46.044 1.00 0.00 23 SER A O 16
ATOM 24460 N N . SER A 1 24 ? 3.107 17.819 -47.566 1.00 0.00 24 SER A N 16
ATOM 24461 C CA . SER A 1 24 ? 4.381 18.350 -47.085 1.00 0.00 24 SER A CA 16
ATOM 24462 C C . SER A 1 24 ? 4.253 18.906 -45.665 1.00 0.00 24 SER A C 16
ATOM 24463 O O . SER A 1 24 ? 5.216 18.968 -44.902 1.00 0.00 24 SER A O 16
ATOM 24471 N N . VAL A 1 25 ? 3.048 19.230 -45.309 1.00 0.00 25 VAL A N 16
ATOM 24472 C CA . VAL A 1 25 ? 2.735 19.772 -44.010 1.00 0.00 25 VAL A CA 16
ATOM 24473 C C . VAL A 1 25 ? 2.467 18.646 -43.036 1.00 0.00 25 VAL A C 16
ATOM 24474 O O . VAL A 1 25 ? 2.797 18.714 -41.848 1.00 0.00 25 VAL A O 16
ATOM 24487 N N . PHE A 1 26 ? 1.941 17.593 -43.553 1.00 0.00 26 PHE A N 16
ATOM 24488 C CA . PHE A 1 26 ? 1.579 16.479 -42.769 1.00 0.00 26 PHE A CA 16
ATOM 24489 C C . PHE A 1 26 ? 2.809 15.679 -42.403 1.00 0.00 26 PHE A C 16
ATOM 24490 O O . PHE A 1 26 ? 2.815 14.933 -41.420 1.00 0.00 26 PHE A O 16
ATOM 24507 N N . LEU A 1 27 ? 3.869 15.864 -43.163 1.00 0.00 27 LEU A N 16
ATOM 24508 C CA . LEU A 1 27 ? 5.115 15.175 -42.901 1.00 0.00 27 LEU A CA 16
ATOM 24509 C C . LEU A 1 27 ? 5.610 15.536 -41.512 1.00 0.00 27 LEU A C 16
ATOM 24510 O O . LEU A 1 27 ? 6.235 14.744 -40.841 1.00 0.00 27 LEU A O 16
ATOM 24526 N N . ARG A 1 28 ? 5.222 16.708 -41.065 1.00 0.00 28 ARG A N 16
ATOM 24527 C CA . ARG A 1 28 ? 5.637 17.217 -39.771 1.00 0.00 28 ARG A CA 16
ATOM 24528 C C . ARG A 1 28 ? 4.909 16.434 -38.684 1.00 0.00 28 ARG A C 16
ATOM 24529 O O . ARG A 1 28 ? 5.456 16.137 -37.643 1.00 0.00 28 ARG A O 16
ATOM 24550 N N . LEU A 1 29 ? 3.689 16.049 -38.993 1.00 0.00 29 LEU A N 16
ATOM 24551 C CA . LEU A 1 29 ? 2.825 15.311 -38.092 1.00 0.00 29 LEU A CA 16
ATOM 24552 C C . LEU A 1 29 ? 3.231 13.835 -38.102 1.00 0.00 29 LEU A C 16
ATOM 24553 O O . LEU A 1 29 ? 3.195 13.165 -37.076 1.00 0.00 29 LEU A O 16
ATOM 24569 N N . ARG A 1 30 ? 3.670 13.342 -39.260 1.00 0.00 30 ARG A N 16
ATOM 24570 C CA . ARG A 1 30 ? 4.065 11.942 -39.375 1.00 0.00 30 ARG A CA 16
ATOM 24571 C C . ARG A 1 30 ? 5.367 11.705 -38.642 1.00 0.00 30 ARG A C 16
ATOM 24572 O O . ARG A 1 30 ? 5.572 10.659 -38.041 1.00 0.00 30 ARG A O 16
ATOM 24593 N N . SER A 1 31 ? 6.211 12.713 -38.645 1.00 0.00 31 SER A N 16
ATOM 24594 C CA . SER A 1 31 ? 7.466 12.649 -37.917 1.00 0.00 31 SER A CA 16
ATOM 24595 C C . SER A 1 31 ? 7.181 12.590 -36.427 1.00 0.00 31 SER A C 16
ATOM 24596 O O . SER A 1 31 ? 7.880 11.922 -35.666 1.00 0.00 31 SER A O 16
ATOM 24604 N N . LEU A 1 32 ? 6.091 13.222 -36.035 1.00 0.00 32 LEU A N 16
ATOM 24605 C CA . LEU A 1 32 ? 5.686 13.252 -34.653 1.00 0.00 32 LEU A CA 16
ATOM 24606 C C . LEU A 1 32 ? 5.207 11.924 -34.198 1.00 0.00 32 LEU A C 16
ATOM 24607 O O . LEU A 1 32 ? 5.346 11.575 -33.044 1.00 0.00 32 LEU A O 16
ATOM 24623 N N . MET A 1 33 ? 4.620 11.196 -35.096 1.00 0.00 33 MET A N 16
ATOM 24624 C CA . MET A 1 33 ? 4.094 9.899 -34.798 1.00 0.00 33 MET A CA 16
ATOM 24625 C C . MET A 1 33 ? 5.195 8.977 -34.311 1.00 0.00 33 MET A C 16
ATOM 24626 O O . MET A 1 33 ? 5.050 8.300 -33.307 1.00 0.00 33 MET A O 16
ATOM 24640 N N . TYR A 1 34 ? 6.291 8.985 -35.028 1.00 0.00 34 TYR A N 16
ATOM 24641 C CA . TYR A 1 34 ? 7.428 8.129 -34.717 1.00 0.00 34 TYR A CA 16
ATOM 24642 C C . TYR A 1 34 ? 8.265 8.735 -33.614 1.00 0.00 34 TYR A C 16
ATOM 24643 O O . TYR A 1 34 ? 9.179 8.112 -33.079 1.00 0.00 34 TYR A O 16
ATOM 24661 N N . ASP A 1 35 ? 7.995 9.977 -33.339 1.00 0.00 35 ASP A N 16
ATOM 24662 C CA . ASP A 1 35 ? 8.550 10.660 -32.180 1.00 0.00 35 ASP A CA 16
ATOM 24663 C C . ASP A 1 35 ? 7.796 10.171 -30.947 1.00 0.00 35 ASP A C 16
ATOM 24664 O O . ASP A 1 35 ? 8.338 10.054 -29.845 1.00 0.00 35 ASP A O 16
ATOM 24673 N N . MET A 1 36 ? 6.537 9.863 -31.170 1.00 0.00 36 MET A N 16
ATOM 24674 C CA . MET A 1 36 ? 5.678 9.278 -30.190 1.00 0.00 36 MET A CA 16
ATOM 24675 C C . MET A 1 36 ? 5.746 7.740 -30.324 1.00 0.00 36 MET A C 16
ATOM 24676 O O . MET A 1 36 ? 6.745 7.205 -30.797 1.00 0.00 36 MET A O 16
ATOM 24690 N N . ASN A 1 37 ? 4.716 7.035 -29.919 1.00 0.00 37 ASN A N 16
ATOM 24691 C CA . ASN A 1 37 ? 4.754 5.551 -29.910 1.00 0.00 37 ASN A CA 16
ATOM 24692 C C . ASN A 1 37 ? 4.227 4.897 -31.180 1.00 0.00 37 ASN A C 16
ATOM 24693 O O . ASN A 1 37 ? 4.127 3.669 -31.250 1.00 0.00 37 ASN A O 16
ATOM 24704 N N . PHE A 1 38 ? 3.828 5.691 -32.139 1.00 0.00 38 PHE A N 16
ATOM 24705 C CA . PHE A 1 38 ? 3.283 5.166 -33.398 1.00 0.00 38 PHE A CA 16
ATOM 24706 C C . PHE A 1 38 ? 4.334 4.407 -34.225 1.00 0.00 38 PHE A C 16
ATOM 24707 O O . PHE A 1 38 ? 5.541 4.617 -34.075 1.00 0.00 38 PHE A O 16
ATOM 24724 N N . SER A 1 39 ? 3.863 3.532 -35.082 1.00 0.00 39 SER A N 16
ATOM 24725 C CA . SER A 1 39 ? 4.706 2.730 -35.940 1.00 0.00 39 SER A CA 16
ATOM 24726 C C . SER A 1 39 ? 4.167 2.723 -37.385 1.00 0.00 39 SER A C 16
ATOM 24727 O O . SER A 1 39 ? 3.035 3.171 -37.642 1.00 0.00 39 SER A O 16
ATOM 24735 N N . SER A 1 40 ? 4.971 2.210 -38.305 1.00 0.00 40 SER A N 16
ATOM 24736 C CA . SER A 1 40 ? 4.643 2.151 -39.714 1.00 0.00 40 SER A CA 16
ATOM 24737 C C . SER A 1 40 ? 4.159 0.761 -40.103 1.00 0.00 40 SER A C 16
ATOM 24738 O O . SER A 1 40 ? 3.508 0.585 -41.147 1.00 0.00 40 SER A O 16
ATOM 24746 N N . ILE A 1 41 ? 4.535 -0.206 -39.310 1.00 0.00 41 ILE A N 16
ATOM 24747 C CA . ILE A 1 41 ? 4.211 -1.599 -39.520 1.00 0.00 41 ILE A CA 16
ATOM 24748 C C . ILE A 1 41 ? 3.594 -2.155 -38.250 1.00 0.00 41 ILE A C 16
ATOM 24749 O O . ILE A 1 41 ? 3.912 -1.693 -37.150 1.00 0.00 41 ILE A O 16
ATOM 24765 N N . VAL A 1 42 ? 2.703 -3.093 -38.408 1.00 0.00 42 VAL A N 16
ATOM 24766 C CA . VAL A 1 42 ? 2.123 -3.823 -37.312 1.00 0.00 42 VAL A CA 16
ATOM 24767 C C . VAL A 1 42 ? 1.761 -5.202 -37.851 1.00 0.00 42 VAL A C 16
ATOM 24768 O O . VAL A 1 42 ? 1.456 -5.342 -39.049 1.00 0.00 42 VAL A O 16
ATOM 24781 N N . ALA A 1 43 ? 1.869 -6.202 -37.035 1.00 0.00 43 ALA A N 16
ATOM 24782 C CA . ALA A 1 43 ? 1.542 -7.531 -37.440 1.00 0.00 43 ALA A CA 16
ATOM 24783 C C . ALA A 1 43 ? 0.044 -7.719 -37.435 1.00 0.00 43 ALA A C 16
ATOM 24784 O O . ALA A 1 43 ? -0.654 -7.243 -36.525 1.00 0.00 43 ALA A O 16
ATOM 24791 N N . ASP A 1 44 ? -0.444 -8.386 -38.449 1.00 0.00 44 ASP A N 16
ATOM 24792 C CA . ASP A 1 44 ? -1.856 -8.693 -38.572 1.00 0.00 44 ASP A CA 16
ATOM 24793 C C . ASP A 1 44 ? -2.213 -9.897 -37.693 1.00 0.00 44 ASP A C 16
ATOM 24794 O O . ASP A 1 44 ? -1.401 -10.337 -36.861 1.00 0.00 44 ASP A O 16
ATOM 24803 N N . GLU A 1 45 ? -3.405 -10.436 -37.883 1.00 0.00 45 GLU A N 16
ATOM 24804 C CA . GLU A 1 45 ? -3.896 -11.561 -37.082 1.00 0.00 45 GLU A CA 16
ATOM 24805 C C . GLU A 1 45 ? -3.098 -12.839 -37.372 1.00 0.00 45 GLU A C 16
ATOM 24806 O O . GLU A 1 45 ? -3.073 -13.781 -36.561 1.00 0.00 45 GLU A O 16
ATOM 24818 N N . TYR A 1 46 ? -2.452 -12.868 -38.524 1.00 0.00 46 TYR A N 16
ATOM 24819 C CA . TYR A 1 46 ? -1.729 -14.023 -38.951 1.00 0.00 46 TYR A CA 16
ATOM 24820 C C . TYR A 1 46 ? -0.319 -13.937 -38.398 1.00 0.00 46 TYR A C 16
ATOM 24821 O O . TYR A 1 46 ? 0.290 -14.946 -38.026 1.00 0.00 46 TYR A O 16
ATOM 24839 N N . GLY A 1 47 ? 0.169 -12.722 -38.330 1.00 0.00 47 GLY A N 16
ATOM 24840 C CA . GLY A 1 47 ? 1.486 -12.459 -37.824 1.00 0.00 47 GLY A CA 16
ATOM 24841 C C . GLY A 1 47 ? 2.345 -11.782 -38.863 1.00 0.00 47 GLY A C 16
ATOM 24842 O O . GLY A 1 47 ? 3.575 -11.691 -38.717 1.00 0.00 47 GLY A O 16
ATOM 24846 N N . ILE A 1 48 ? 1.715 -11.290 -39.915 1.00 0.00 48 ILE A N 16
ATOM 24847 C CA . ILE A 1 48 ? 2.431 -10.659 -40.983 1.00 0.00 48 ILE A CA 16
ATOM 24848 C C . ILE A 1 48 ? 2.555 -9.181 -40.713 1.00 0.00 48 ILE A C 16
ATOM 24849 O O . ILE A 1 48 ? 1.568 -8.514 -40.395 1.00 0.00 48 ILE A O 16
ATOM 24865 N N . PRO A 1 49 ? 3.776 -8.665 -40.764 1.00 0.00 49 PRO A N 16
ATOM 24866 C CA . PRO A 1 49 ? 4.039 -7.260 -40.555 1.00 0.00 49 PRO A CA 16
ATOM 24867 C C . PRO A 1 49 ? 3.568 -6.433 -41.753 1.00 0.00 49 PRO A C 16
ATOM 24868 O O . PRO A 1 49 ? 4.213 -6.397 -42.812 1.00 0.00 49 PRO A O 16
ATOM 24879 N N . ARG A 1 50 ? 2.433 -5.836 -41.598 1.00 0.00 50 ARG A N 16
ATOM 24880 C CA . ARG A 1 50 ? 1.815 -5.041 -42.629 1.00 0.00 50 ARG A CA 16
ATOM 24881 C C . ARG A 1 50 ? 2.250 -3.596 -42.522 1.00 0.00 50 ARG A C 16
ATOM 24882 O O . ARG A 1 50 ? 2.539 -3.114 -41.430 1.00 0.00 50 ARG A O 16
ATOM 24903 N N . GLN A 1 51 ? 2.269 -2.913 -43.641 1.00 0.00 51 GLN A N 16
ATOM 24904 C CA . GLN A 1 51 ? 2.532 -1.493 -43.672 1.00 0.00 51 GLN A CA 16
ATOM 24905 C C . GLN A 1 51 ? 1.248 -0.771 -43.513 1.00 0.00 51 GLN A C 16
ATOM 24906 O O . GLN A 1 51 ? 0.198 -1.216 -43.965 1.00 0.00 51 GLN A O 16
ATOM 24920 N N . LEU A 1 52 ? 1.336 0.315 -42.879 1.00 0.00 52 LEU A N 16
ATOM 24921 C CA . LEU A 1 52 ? 0.196 1.134 -42.584 1.00 0.00 52 LEU A CA 16
ATOM 24922 C C . LEU A 1 52 ? 0.212 2.374 -43.430 1.00 0.00 52 LEU A C 16
ATOM 24923 O O . LEU A 1 52 ? -0.819 2.983 -43.673 1.00 0.00 52 LEU A O 16
ATOM 24939 N N . ASN A 1 53 ? 1.396 2.678 -43.939 1.00 0.00 53 ASN A N 16
ATOM 24940 C CA . ASN A 1 53 ? 1.731 3.951 -44.641 1.00 0.00 53 ASN A CA 16
ATOM 24941 C C . ASN A 1 53 ? 1.032 4.163 -45.982 1.00 0.00 53 ASN A C 16
ATOM 24942 O O . ASN A 1 53 ? 1.652 4.346 -47.031 1.00 0.00 53 ASN A O 16
ATOM 24953 N N . GLU A 1 54 ? -0.233 4.076 -45.910 1.00 0.00 54 GLU A N 16
ATOM 24954 C CA . GLU A 1 54 ? -1.162 4.366 -46.946 1.00 0.00 54 GLU A CA 16
ATOM 24955 C C . GLU A 1 54 ? -2.068 5.480 -46.438 1.00 0.00 54 GLU A C 16
ATOM 24956 O O . GLU A 1 54 ? -2.343 6.462 -47.125 1.00 0.00 54 GLU A O 16
ATOM 24968 N N . ASN A 1 55 ? -2.500 5.297 -45.196 1.00 0.00 55 ASN A N 16
ATOM 24969 C CA . ASN A 1 55 ? -3.496 6.125 -44.526 1.00 0.00 55 ASN A CA 16
ATOM 24970 C C . ASN A 1 55 ? -3.470 5.880 -43.016 1.00 0.00 55 ASN A C 16
ATOM 24971 O O . ASN A 1 55 ? -3.707 6.793 -42.212 1.00 0.00 55 ASN A O 16
ATOM 24982 N N . SER A 1 56 ? -3.191 4.659 -42.644 1.00 0.00 56 SER A N 16
ATOM 24983 C CA . SER A 1 56 ? -3.186 4.258 -41.291 1.00 0.00 56 SER A CA 16
ATOM 24984 C C . SER A 1 56 ? -1.798 4.237 -40.694 1.00 0.00 56 SER A C 16
ATOM 24985 O O . SER A 1 56 ? -0.794 4.370 -41.392 1.00 0.00 56 SER A O 16
ATOM 24993 N N . PHE A 1 57 ? -1.765 4.139 -39.392 1.00 0.00 57 PHE A N 16
ATOM 24994 C CA . PHE A 1 57 ? -0.572 3.979 -38.614 1.00 0.00 57 PHE A CA 16
ATOM 24995 C C . PHE A 1 57 ? -1.003 3.250 -37.357 1.00 0.00 57 PHE A C 16
ATOM 24996 O O . PHE A 1 57 ? -2.195 3.226 -37.061 1.00 0.00 57 PHE A O 16
ATOM 25013 N N . ALA A 1 58 ? -0.090 2.665 -36.634 1.00 0.00 58 ALA A N 16
ATOM 25014 C CA . ALA A 1 58 ? -0.448 1.902 -35.448 1.00 0.00 58 ALA A CA 16
ATOM 25015 C C . ALA A 1 58 ? 0.323 2.389 -34.276 1.00 0.00 58 ALA A C 16
ATOM 25016 O O . ALA A 1 58 ? 1.274 3.130 -34.436 1.00 0.00 58 ALA A O 16
ATOM 25023 N N . ILE A 1 59 ? -0.088 1.990 -33.111 1.00 0.00 59 ILE A N 16
ATOM 25024 C CA . ILE A 1 59 ? 0.566 2.371 -31.904 1.00 0.00 59 ILE A CA 16
ATOM 25025 C C . ILE A 1 59 ? 0.339 1.303 -30.825 1.00 0.00 59 ILE A C 16
ATOM 25026 O O . ILE A 1 59 ? -0.699 0.628 -30.829 1.00 0.00 59 ILE A O 16
ATOM 25042 N N . THR A 1 60 ? 1.302 1.134 -29.937 1.00 0.00 60 THR A N 16
ATOM 25043 C CA . THR A 1 60 ? 1.199 0.158 -28.864 1.00 0.00 60 THR A CA 16
ATOM 25044 C C . THR A 1 60 ? 0.846 0.870 -27.536 1.00 0.00 60 THR A C 16
ATOM 25045 O O . THR A 1 60 ? 1.201 0.421 -26.450 1.00 0.00 60 THR A O 16
ATOM 25056 N N . THR A 1 61 ? 0.057 1.906 -27.633 1.00 0.00 61 THR A N 16
ATOM 25057 C CA . THR A 1 61 ? -0.280 2.690 -26.481 1.00 0.00 61 THR A CA 16
ATOM 25058 C C . THR A 1 61 ? -1.366 1.976 -25.664 1.00 0.00 61 THR A C 16
ATOM 25059 O O . THR A 1 61 ? -2.033 1.059 -26.149 1.00 0.00 61 THR A O 16
ATOM 25070 N N . SER A 1 62 ? -1.528 2.382 -24.451 1.00 0.00 62 SER A N 16
ATOM 25071 C CA . SER A 1 62 ? -2.468 1.771 -23.584 1.00 0.00 62 SER A CA 16
ATOM 25072 C C . SER A 1 62 ? -3.636 2.715 -23.273 1.00 0.00 62 SER A C 16
ATOM 25073 O O . SER A 1 62 ? -4.585 2.338 -22.573 1.00 0.00 62 SER A O 16
ATOM 25081 N N . LEU A 1 63 ? -3.547 3.932 -23.778 1.00 0.00 63 LEU A N 16
ATOM 25082 C CA . LEU A 1 63 ? -4.582 4.929 -23.575 1.00 0.00 63 LEU A CA 16
ATOM 25083 C C . LEU A 1 63 ? -5.775 4.693 -24.470 1.00 0.00 63 LEU A C 16
ATOM 25084 O O . LEU A 1 63 ? -5.799 3.749 -25.267 1.00 0.00 63 LEU A O 16
ATOM 25100 N N . ALA A 1 64 ? -6.756 5.526 -24.349 1.00 0.00 64 ALA A N 16
ATOM 25101 C CA . ALA A 1 64 ? -7.956 5.325 -25.088 1.00 0.00 64 ALA A CA 16
ATOM 25102 C C . ALA A 1 64 ? -7.946 6.063 -26.413 1.00 0.00 64 ALA A C 16
ATOM 25103 O O . ALA A 1 64 ? -7.100 6.915 -26.647 1.00 0.00 64 ALA A O 16
ATOM 25110 N N . ALA A 1 65 ? -8.924 5.752 -27.252 1.00 0.00 65 ALA A N 16
ATOM 25111 C CA . ALA A 1 65 ? -9.065 6.326 -28.587 1.00 0.00 65 ALA A CA 16
ATOM 25112 C C . ALA A 1 65 ? -9.122 7.837 -28.540 1.00 0.00 65 ALA A C 16
ATOM 25113 O O . ALA A 1 65 ? -8.423 8.523 -29.292 1.00 0.00 65 ALA A O 16
ATOM 25120 N N . SER A 1 66 ? -9.905 8.340 -27.615 1.00 0.00 66 SER A N 16
ATOM 25121 C CA . SER A 1 66 ? -10.073 9.754 -27.411 1.00 0.00 66 SER A CA 16
ATOM 25122 C C . SER A 1 66 ? -8.736 10.406 -27.027 1.00 0.00 66 SER A C 16
ATOM 25123 O O . SER A 1 66 ? -8.473 11.562 -27.372 1.00 0.00 66 SER A O 16
ATOM 25131 N N . GLU A 1 67 ? -7.861 9.619 -26.400 1.00 0.00 67 GLU A N 16
ATOM 25132 C CA . GLU A 1 67 ? -6.605 10.115 -25.932 1.00 0.00 67 GLU A CA 16
ATOM 25133 C C . GLU A 1 67 ? -5.641 10.187 -27.066 1.00 0.00 67 GLU A C 16
ATOM 25134 O O . GLU A 1 67 ? -4.935 11.160 -27.193 1.00 0.00 67 GLU A O 16
ATOM 25146 N N . ILE A 1 68 ? -5.630 9.151 -27.914 1.00 0.00 68 ILE A N 16
ATOM 25147 C CA . ILE A 1 68 ? -4.738 9.141 -29.078 1.00 0.00 68 ILE A CA 16
ATOM 25148 C C . ILE A 1 68 ? -5.028 10.350 -29.934 1.00 0.00 68 ILE A C 16
ATOM 25149 O O . ILE A 1 68 ? -4.116 11.056 -30.342 1.00 0.00 68 ILE A O 16
ATOM 25165 N N . GLU A 1 69 ? -6.312 10.599 -30.180 1.00 0.00 69 GLU A N 16
ATOM 25166 C CA . GLU A 1 69 ? -6.710 11.771 -30.928 1.00 0.00 69 GLU A CA 16
ATOM 25167 C C . GLU A 1 69 ? -6.233 13.025 -30.245 1.00 0.00 69 GLU A C 16
ATOM 25168 O O . GLU A 1 69 ? -5.630 13.855 -30.873 1.00 0.00 69 GLU A O 16
ATOM 25180 N N . ASP A 1 70 ? -6.456 13.117 -28.947 1.00 0.00 70 ASP A N 16
ATOM 25181 C CA . ASP A 1 70 ? -6.040 14.286 -28.154 1.00 0.00 70 ASP A CA 16
ATOM 25182 C C . ASP A 1 70 ? -4.540 14.528 -28.266 1.00 0.00 70 ASP A C 16
ATOM 25183 O O . ASP A 1 70 ? -4.105 15.663 -28.488 1.00 0.00 70 ASP A O 16
ATOM 25192 N N . LEU A 1 71 ? -3.774 13.448 -28.174 1.00 0.00 71 LEU A N 16
ATOM 25193 C CA . LEU A 1 71 ? -2.330 13.466 -28.376 1.00 0.00 71 LEU A CA 16
ATOM 25194 C C . LEU A 1 71 ? -1.997 14.107 -29.715 1.00 0.00 71 LEU A C 16
ATOM 25195 O O . LEU A 1 71 ? -1.238 15.066 -29.791 1.00 0.00 71 LEU A O 16
ATOM 25211 N N . ILE A 1 72 ? -2.631 13.619 -30.746 1.00 0.00 72 ILE A N 16
ATOM 25212 C CA . ILE A 1 72 ? -2.360 14.058 -32.091 1.00 0.00 72 ILE A CA 16
ATOM 25213 C C . ILE A 1 72 ? -2.879 15.482 -32.326 1.00 0.00 72 ILE A C 16
ATOM 25214 O O . ILE A 1 72 ? -2.237 16.283 -33.010 1.00 0.00 72 ILE A O 16
ATOM 25230 N N . ARG A 1 73 ? -4.006 15.815 -31.712 1.00 0.00 73 ARG A N 16
ATOM 25231 C CA . ARG A 1 73 ? -4.585 17.123 -31.897 1.00 0.00 73 ARG A CA 16
ATOM 25232 C C . ARG A 1 73 ? -3.722 18.202 -31.252 1.00 0.00 73 ARG A C 16
ATOM 25233 O O . ARG A 1 73 ? -3.610 19.310 -31.775 1.00 0.00 73 ARG A O 16
ATOM 25254 N N . LEU A 1 74 ? -3.057 17.878 -30.136 1.00 0.00 74 LEU A N 16
ATOM 25255 C CA . LEU A 1 74 ? -2.230 18.871 -29.477 1.00 0.00 74 LEU A CA 16
ATOM 25256 C C . LEU A 1 74 ? -0.855 18.947 -30.130 1.00 0.00 74 LEU A C 16
ATOM 25257 O O . LEU A 1 74 ? -0.139 19.928 -29.997 1.00 0.00 74 LEU A O 16
ATOM 25273 N N . LYS A 1 75 ? -0.525 17.917 -30.901 1.00 0.00 75 LYS A N 16
ATOM 25274 C CA . LYS A 1 75 ? 0.709 17.893 -31.680 1.00 0.00 75 LYS A CA 16
ATOM 25275 C C . LYS A 1 75 ? 0.554 18.729 -32.935 1.00 0.00 75 LYS A C 16
ATOM 25276 O O . LYS A 1 75 ? 1.527 19.079 -33.596 1.00 0.00 75 LYS A O 16
ATOM 25295 N N . CYS A 1 76 ? -0.672 19.092 -33.235 1.00 0.00 76 CYS A N 16
ATOM 25296 C CA . CYS A 1 76 ? -0.959 19.906 -34.388 1.00 0.00 76 CYS A CA 16
ATOM 25297 C C . CYS A 1 76 ? -0.539 21.359 -34.146 1.00 0.00 76 CYS A C 16
ATOM 25298 O O . CYS A 1 76 ? -0.523 22.175 -35.060 1.00 0.00 76 CYS A O 16
ATOM 25306 N N . LEU A 1 77 ? -0.195 21.670 -32.912 1.00 0.00 77 LEU A N 16
ATOM 25307 C CA . LEU A 1 77 ? 0.262 22.994 -32.566 1.00 0.00 77 LEU A CA 16
ATOM 25308 C C . LEU A 1 77 ? 1.747 23.129 -32.913 1.00 0.00 77 LEU A C 16
ATOM 25309 O O . LEU A 1 77 ? 2.269 24.234 -33.058 1.00 0.00 77 LEU A O 16
ATOM 25325 N N . ASP A 1 78 ? 2.399 21.985 -33.085 1.00 0.00 78 ASP A N 16
ATOM 25326 C CA . ASP A 1 78 ? 3.834 21.915 -33.390 1.00 0.00 78 ASP A CA 16
ATOM 25327 C C . ASP A 1 78 ? 4.036 22.113 -34.865 1.00 0.00 78 ASP A C 16
ATOM 25328 O O . ASP A 1 78 ? 5.047 22.667 -35.329 1.00 0.00 78 ASP A O 16
ATOM 25337 N N . LEU A 1 79 ? 3.080 21.633 -35.602 1.00 0.00 79 LEU A N 16
ATOM 25338 C CA . LEU A 1 79 ? 3.085 21.776 -37.045 1.00 0.00 79 LEU A CA 16
ATOM 25339 C C . LEU A 1 79 ? 2.466 23.134 -37.425 1.00 0.00 79 LEU A C 16
ATOM 25340 O O . LEU A 1 79 ? 1.770 23.736 -36.603 1.00 0.00 79 LEU A O 16
ATOM 25356 N N . PRO A 1 80 ? 2.736 23.650 -38.650 1.00 0.00 80 PRO A N 16
ATOM 25357 C CA . PRO A 1 80 ? 2.163 24.917 -39.110 1.00 0.00 80 PRO A CA 16
ATOM 25358 C C . PRO A 1 80 ? 0.623 24.898 -39.119 1.00 0.00 80 PRO A C 16
ATOM 25359 O O . PRO A 1 80 ? -0.013 25.442 -38.196 1.00 0.00 80 PRO A O 16
ATOM 25370 N N . ASP A 1 81 ? 0.014 24.245 -40.119 1.00 0.00 81 ASP A N 16
ATOM 25371 C CA . ASP A 1 81 ? -1.448 24.148 -40.174 1.00 0.00 81 ASP A CA 16
ATOM 25372 C C . ASP A 1 81 ? -1.916 23.168 -41.234 1.00 0.00 81 ASP A C 16
ATOM 25373 O O . ASP A 1 81 ? -1.474 23.224 -42.382 1.00 0.00 81 ASP A O 16
ATOM 25382 N N . ILE A 1 82 ? -2.796 22.278 -40.828 1.00 0.00 82 ILE A N 16
ATOM 25383 C CA . ILE A 1 82 ? -3.399 21.288 -41.677 1.00 0.00 82 ILE A CA 16
ATOM 25384 C C . ILE A 1 82 ? -4.722 20.875 -41.085 1.00 0.00 82 ILE A C 16
ATOM 25385 O O . ILE A 1 82 ? -4.807 20.514 -39.911 1.00 0.00 82 ILE A O 16
ATOM 25401 N N . ASP A 1 83 ? -5.750 21.012 -41.855 1.00 0.00 83 ASP A N 16
ATOM 25402 C CA . ASP A 1 83 ? -7.041 20.520 -41.464 1.00 0.00 83 ASP A CA 16
ATOM 25403 C C . ASP A 1 83 ? -7.124 19.054 -41.831 1.00 0.00 83 ASP A C 16
ATOM 25404 O O . ASP A 1 83 ? -7.249 18.703 -43.004 1.00 0.00 83 ASP A O 16
ATOM 25413 N N . PHE A 1 84 ? -6.948 18.216 -40.854 1.00 0.00 84 PHE A N 16
ATOM 25414 C CA . PHE A 1 84 ? -6.982 16.780 -41.051 1.00 0.00 84 PHE A CA 16
ATOM 25415 C C . PHE A 1 84 ? -7.915 16.127 -40.053 1.00 0.00 84 PHE A C 16
ATOM 25416 O O . PHE A 1 84 ? -8.179 16.675 -38.968 1.00 0.00 84 PHE A O 16
ATOM 25433 N N . ASP A 1 85 ? -8.387 14.972 -40.405 1.00 0.00 85 ASP A N 16
ATOM 25434 C CA . ASP A 1 85 ? -9.179 14.155 -39.519 1.00 0.00 85 ASP A CA 16
ATOM 25435 C C . ASP A 1 85 ? -8.483 12.845 -39.350 1.00 0.00 85 ASP A C 16
ATOM 25436 O O . ASP A 1 85 ? -7.624 12.490 -40.155 1.00 0.00 85 ASP A O 16
ATOM 25445 N N . LEU A 1 86 ? -8.790 12.152 -38.307 1.00 0.00 86 LEU A N 16
ATOM 25446 C CA . LEU A 1 86 ? -8.246 10.859 -38.083 1.00 0.00 86 LEU A CA 16
ATOM 25447 C C . LEU A 1 86 ? -9.311 9.994 -37.467 1.00 0.00 86 LEU A C 16
ATOM 25448 O O . LEU A 1 86 ? -10.255 10.500 -36.864 1.00 0.00 86 LEU A O 16
ATOM 25464 N N . ASN A 1 87 ? -9.175 8.733 -37.624 1.00 0.00 87 ASN A N 16
ATOM 25465 C CA . ASN A 1 87 ? -10.068 7.793 -37.049 1.00 0.00 87 ASN A CA 16
ATOM 25466 C C . ASN A 1 87 ? -9.267 6.761 -36.294 1.00 0.00 87 ASN A C 16
ATOM 25467 O O . ASN A 1 87 ? -8.472 6.032 -36.898 1.00 0.00 87 ASN A O 16
ATOM 25478 N N . ILE A 1 88 ? -9.419 6.733 -35.001 1.00 0.00 88 ILE A N 16
ATOM 25479 C CA . ILE A 1 88 ? -8.772 5.734 -34.184 1.00 0.00 88 ILE A CA 16
ATOM 25480 C C . ILE A 1 88 ? -9.614 4.475 -34.160 1.00 0.00 88 ILE A C 16
ATOM 25481 O O . ILE A 1 88 ? -10.841 4.538 -34.037 1.00 0.00 88 ILE A O 16
ATOM 25497 N N . MET A 1 89 ? -8.973 3.365 -34.304 1.00 0.00 89 MET A N 16
ATOM 25498 C CA . MET A 1 89 ? -9.599 2.092 -34.220 1.00 0.00 89 MET A CA 16
ATOM 25499 C C . MET A 1 89 ? -8.577 1.137 -33.645 1.00 0.00 89 MET A C 16
ATOM 25500 O O . MET A 1 89 ? -7.400 1.440 -33.615 1.00 0.00 89 MET A O 16
ATOM 25514 N N . THR A 1 90 ? -9.013 0.068 -33.142 1.00 0.00 90 THR A N 16
ATOM 25515 C CA . THR A 1 90 ? -8.169 -0.991 -32.705 1.00 0.00 90 THR A CA 16
ATOM 25516 C C . THR A 1 90 ? -7.605 -1.746 -33.914 1.00 0.00 90 THR A C 16
ATOM 25517 O O . THR A 1 90 ? -8.268 -1.844 -34.948 1.00 0.00 90 THR A O 16
ATOM 25528 N N . VAL A 1 91 ? -6.390 -2.248 -33.787 1.00 0.00 91 VAL A N 16
ATOM 25529 C CA . VAL A 1 91 ? -5.726 -3.035 -34.842 1.00 0.00 91 VAL A CA 16
ATOM 25530 C C . VAL A 1 91 ? -6.630 -4.195 -35.305 1.00 0.00 91 VAL A C 16
ATOM 25531 O O . VAL A 1 91 ? -6.785 -4.450 -36.515 1.00 0.00 91 VAL A O 16
ATOM 25544 N N . ASP A 1 92 ? -7.255 -4.846 -34.334 1.00 0.00 92 ASP A N 16
ATOM 25545 C CA . ASP A 1 92 ? -8.190 -5.953 -34.570 1.00 0.00 92 ASP A CA 16
ATOM 25546 C C . ASP A 1 92 ? -9.326 -5.521 -35.471 1.00 0.00 92 ASP A C 16
ATOM 25547 O O . ASP A 1 92 ? -9.700 -6.229 -36.407 1.00 0.00 92 ASP A O 16
ATOM 25556 N N . ASP A 1 93 ? -9.798 -4.320 -35.246 1.00 0.00 93 ASP A N 16
ATOM 25557 C CA . ASP A 1 93 ? -10.933 -3.790 -35.978 1.00 0.00 93 ASP A CA 16
ATOM 25558 C C . ASP A 1 93 ? -10.504 -3.129 -37.259 1.00 0.00 93 ASP A C 16
ATOM 25559 O O . ASP A 1 93 ? -11.332 -2.719 -38.064 1.00 0.00 93 ASP A O 16
ATOM 25568 N N . TYR A 1 94 ? -9.221 -3.056 -37.456 1.00 0.00 94 TYR A N 16
ATOM 25569 C CA . TYR A 1 94 ? -8.656 -2.505 -38.644 1.00 0.00 94 TYR A CA 16
ATOM 25570 C C . TYR A 1 94 ? -8.480 -3.559 -39.705 1.00 0.00 94 TYR A C 16
ATOM 25571 O O . TYR A 1 94 ? -9.060 -3.464 -40.785 1.00 0.00 94 TYR A O 16
ATOM 25589 N N . PHE A 1 95 ? -7.698 -4.571 -39.392 1.00 0.00 95 PHE A N 16
ATOM 25590 C CA . PHE A 1 95 ? -7.379 -5.627 -40.355 1.00 0.00 95 PHE A CA 16
ATOM 25591 C C . PHE A 1 95 ? -8.584 -6.420 -40.801 1.00 0.00 95 PHE A C 16
ATOM 25592 O O . PHE A 1 95 ? -8.574 -7.035 -41.848 1.00 0.00 95 PHE A O 16
ATOM 25609 N N . ARG A 1 96 ? -9.619 -6.374 -40.018 1.00 0.00 96 ARG A N 16
ATOM 25610 C CA . ARG A 1 96 ? -10.882 -7.009 -40.379 1.00 0.00 96 ARG A CA 16
ATOM 25611 C C . ARG A 1 96 ? -11.522 -6.336 -41.623 1.00 0.00 96 ARG A C 16
ATOM 25612 O O . ARG A 1 96 ? -12.487 -6.841 -42.187 1.00 0.00 96 ARG A O 16
ATOM 25633 N N . GLN A 1 97 ? -11.000 -5.175 -42.005 1.00 0.00 97 GLN A N 16
ATOM 25634 C CA . GLN A 1 97 ? -11.474 -4.474 -43.196 1.00 0.00 97 GLN A CA 16
ATOM 25635 C C . GLN A 1 97 ? -10.492 -4.705 -44.339 1.00 0.00 97 GLN A C 16
ATOM 25636 O O . GLN A 1 97 ? -10.876 -4.817 -45.503 1.00 0.00 97 GLN A O 16
ATOM 25650 N N . PHE A 1 98 ? -9.222 -4.786 -43.994 1.00 0.00 98 PHE A N 16
ATOM 25651 C CA . PHE A 1 98 ? -8.164 -4.845 -44.986 1.00 0.00 98 PHE A CA 16
ATOM 25652 C C . PHE A 1 98 ? -7.426 -6.157 -44.924 1.00 0.00 98 PHE A C 16
ATOM 25653 O O . PHE A 1 98 ? -6.611 -6.382 -44.030 1.00 0.00 98 PHE A O 16
ATOM 25670 N N . TYR A 1 99 ? -7.724 -7.013 -45.848 1.00 0.00 99 TYR A N 16
ATOM 25671 C CA . TYR A 1 99 ? -7.071 -8.283 -45.938 1.00 0.00 99 TYR A CA 16
ATOM 25672 C C . TYR A 1 99 ? -6.107 -8.311 -47.091 1.00 0.00 99 TYR A C 16
ATOM 25673 O O . TYR A 1 99 ? -5.844 -7.280 -47.726 1.00 0.00 99 TYR A O 16
ATOM 25691 N N . LYS A 1 100 ? -5.560 -9.464 -47.342 1.00 0.00 100 LYS A N 16
ATOM 25692 C CA . LYS A 1 100 ? -4.634 -9.645 -48.396 1.00 0.00 100 LYS A CA 16
ATOM 25693 C C . LYS A 1 100 ? -5.420 -9.912 -49.675 1.00 0.00 100 LYS A C 16
ATOM 25694 O O . LYS A 1 100 ? -5.730 -8.946 -50.414 1.00 0.00 100 LYS A O 16
ATOM 25713 N N . GLY A 1 1 ? -4.176 -2.084 -2.139 1.00 0.00 1 GLY A N 17
ATOM 25714 C CA . GLY A 1 1 ? -2.799 -2.296 -2.587 1.00 0.00 1 GLY A CA 17
ATOM 25715 C C . GLY A 1 1 ? -2.718 -2.548 -4.079 1.00 0.00 1 GLY A C 17
ATOM 25716 O O . GLY A 1 1 ? -2.341 -3.634 -4.514 1.00 0.00 1 GLY A O 17
ATOM 25720 N N . HIS A 1 2 ? -3.105 -1.578 -4.866 1.00 0.00 2 HIS A N 17
ATOM 25721 C CA . HIS A 1 2 ? -2.997 -1.669 -6.311 1.00 0.00 2 HIS A CA 17
ATOM 25722 C C . HIS A 1 2 ? -2.445 -0.398 -6.858 1.00 0.00 2 HIS A C 17
ATOM 25723 O O . HIS A 1 2 ? -3.149 0.609 -6.910 1.00 0.00 2 HIS A O 17
ATOM 25737 N N . MET A 1 3 ? -1.194 -0.404 -7.224 1.00 0.00 3 MET A N 17
ATOM 25738 C CA . MET A 1 3 ? -0.634 0.738 -7.886 1.00 0.00 3 MET A CA 17
ATOM 25739 C C . MET A 1 3 ? -0.970 0.631 -9.339 1.00 0.00 3 MET A C 17
ATOM 25740 O O . MET A 1 3 ? -0.240 0.013 -10.129 1.00 0.00 3 MET A O 17
ATOM 25754 N N . GLU A 1 4 ? -2.112 1.130 -9.679 1.00 0.00 4 GLU A N 17
ATOM 25755 C CA . GLU A 1 4 ? -2.569 1.056 -10.981 1.00 0.00 4 GLU A CA 17
ATOM 25756 C C . GLU A 1 4 ? -2.129 2.274 -11.733 1.00 0.00 4 GLU A C 17
ATOM 25757 O O . GLU A 1 4 ? -2.562 3.389 -11.441 1.00 0.00 4 GLU A O 17
ATOM 25769 N N . GLY A 1 5 ? -1.228 2.076 -12.627 1.00 0.00 5 GLY A N 17
ATOM 25770 C CA . GLY A 1 5 ? -0.804 3.124 -13.465 1.00 0.00 5 GLY A CA 17
ATOM 25771 C C . GLY A 1 5 ? -1.274 2.818 -14.834 1.00 0.00 5 GLY A C 17
ATOM 25772 O O . GLY A 1 5 ? -2.398 3.183 -15.210 1.00 0.00 5 GLY A O 17
ATOM 25776 N N . LYS A 1 6 ? -0.459 2.091 -15.558 1.00 0.00 6 LYS A N 17
ATOM 25777 C CA . LYS A 1 6 ? -0.814 1.623 -16.867 1.00 0.00 6 LYS A CA 17
ATOM 25778 C C . LYS A 1 6 ? 0.209 0.606 -17.337 1.00 0.00 6 LYS A C 17
ATOM 25779 O O . LYS A 1 6 ? 1.323 0.962 -17.714 1.00 0.00 6 LYS A O 17
ATOM 25798 N N . ASN A 1 7 ? -0.132 -0.646 -17.257 1.00 0.00 7 ASN A N 17
ATOM 25799 C CA . ASN A 1 7 ? 0.762 -1.683 -17.728 1.00 0.00 7 ASN A CA 17
ATOM 25800 C C . ASN A 1 7 ? 0.153 -2.375 -18.912 1.00 0.00 7 ASN A C 17
ATOM 25801 O O . ASN A 1 7 ? 0.814 -3.137 -19.605 1.00 0.00 7 ASN A O 17
ATOM 25812 N N . LYS A 1 8 ? -1.114 -2.108 -19.142 1.00 0.00 8 LYS A N 17
ATOM 25813 C CA . LYS A 1 8 ? -1.827 -2.699 -20.219 1.00 0.00 8 LYS A CA 17
ATOM 25814 C C . LYS A 1 8 ? -1.692 -1.832 -21.441 1.00 0.00 8 LYS A C 17
ATOM 25815 O O . LYS A 1 8 ? -2.447 -0.892 -21.636 1.00 0.00 8 LYS A O 17
ATOM 25834 N N . PHE A 1 9 ? -0.702 -2.095 -22.217 1.00 0.00 9 PHE A N 17
ATOM 25835 C CA . PHE A 1 9 ? -0.518 -1.372 -23.435 1.00 0.00 9 PHE A CA 17
ATOM 25836 C C . PHE A 1 9 ? -1.362 -2.005 -24.500 1.00 0.00 9 PHE A C 17
ATOM 25837 O O . PHE A 1 9 ? -1.237 -3.199 -24.785 1.00 0.00 9 PHE A O 17
ATOM 25854 N N . ASN A 1 10 ? -2.261 -1.230 -25.046 1.00 0.00 10 ASN A N 17
ATOM 25855 C CA . ASN A 1 10 ? -3.164 -1.724 -26.057 1.00 0.00 10 ASN A CA 17
ATOM 25856 C C . ASN A 1 10 ? -2.543 -1.423 -27.393 1.00 0.00 10 ASN A C 17
ATOM 25857 O O . ASN A 1 10 ? -1.433 -0.875 -27.455 1.00 0.00 10 ASN A O 17
ATOM 25868 N N . THR A 1 11 ? -3.209 -1.752 -28.443 1.00 0.00 11 THR A N 17
ATOM 25869 C CA . THR A 1 11 ? -2.678 -1.502 -29.731 1.00 0.00 11 THR A CA 17
ATOM 25870 C C . THR A 1 11 ? -3.795 -0.970 -30.665 1.00 0.00 11 THR A C 17
ATOM 25871 O O . THR A 1 11 ? -4.863 -1.599 -30.857 1.00 0.00 11 THR A O 17
ATOM 25882 N N . TYR A 1 12 ? -3.585 0.207 -31.178 1.00 0.00 12 TYR A N 17
ATOM 25883 C CA . TYR A 1 12 ? -4.568 0.879 -31.986 1.00 0.00 12 TYR A CA 17
ATOM 25884 C C . TYR A 1 12 ? -4.038 1.171 -33.355 1.00 0.00 12 TYR A C 17
ATOM 25885 O O . TYR A 1 12 ? -2.842 1.120 -33.587 1.00 0.00 12 TYR A O 17
ATOM 25903 N N . VAL A 1 13 ? -4.938 1.489 -34.227 1.00 0.00 13 VAL A N 17
ATOM 25904 C CA . VAL A 1 13 ? -4.670 1.850 -35.591 1.00 0.00 13 VAL A CA 17
ATOM 25905 C C . VAL A 1 13 ? -5.394 3.161 -35.927 1.00 0.00 13 VAL A C 17
ATOM 25906 O O . VAL A 1 13 ? -6.519 3.388 -35.490 1.00 0.00 13 VAL A O 17
ATOM 25919 N N . VAL A 1 14 ? -4.748 4.014 -36.670 1.00 0.00 14 VAL A N 17
ATOM 25920 C CA . VAL A 1 14 ? -5.331 5.252 -37.071 1.00 0.00 14 VAL A CA 17
ATOM 25921 C C . VAL A 1 14 ? -5.321 5.367 -38.568 1.00 0.00 14 VAL A C 17
ATOM 25922 O O . VAL A 1 14 ? -4.311 5.152 -39.208 1.00 0.00 14 VAL A O 17
ATOM 25935 N N . SER A 1 15 ? -6.437 5.665 -39.096 1.00 0.00 15 SER A N 17
ATOM 25936 C CA . SER A 1 15 ? -6.620 5.811 -40.496 1.00 0.00 15 SER A CA 17
ATOM 25937 C C . SER A 1 15 ? -6.758 7.291 -40.800 1.00 0.00 15 SER A C 17
ATOM 25938 O O . SER A 1 15 ? -7.580 7.961 -40.197 1.00 0.00 15 SER A O 17
ATOM 25946 N N . PHE A 1 16 ? -5.910 7.813 -41.646 1.00 0.00 16 PHE A N 17
ATOM 25947 C CA . PHE A 1 16 ? -5.969 9.223 -41.977 1.00 0.00 16 PHE A CA 17
ATOM 25948 C C . PHE A 1 16 ? -6.652 9.499 -43.299 1.00 0.00 16 PHE A C 17
ATOM 25949 O O . PHE A 1 16 ? -6.466 8.763 -44.281 1.00 0.00 16 PHE A O 17
ATOM 25966 N N . ASP A 1 17 ? -7.432 10.547 -43.306 1.00 0.00 17 ASP A N 17
ATOM 25967 C CA . ASP A 1 17 ? -8.102 11.059 -44.487 1.00 0.00 17 ASP A CA 17
ATOM 25968 C C . ASP A 1 17 ? -7.761 12.501 -44.674 1.00 0.00 17 ASP A C 17
ATOM 25969 O O . ASP A 1 17 ? -7.904 13.317 -43.744 1.00 0.00 17 ASP A O 17
ATOM 25978 N N . TYR A 1 18 ? -7.289 12.813 -45.844 1.00 0.00 18 TYR A N 17
ATOM 25979 C CA . TYR A 1 18 ? -6.910 14.146 -46.218 1.00 0.00 18 TYR A CA 17
ATOM 25980 C C . TYR A 1 18 ? -6.724 14.166 -47.722 1.00 0.00 18 TYR A C 17
ATOM 25981 O O . TYR A 1 18 ? -6.342 13.135 -48.310 1.00 0.00 18 TYR A O 17
ATOM 25999 N N . PRO A 1 19 ? -7.041 15.277 -48.390 1.00 0.00 19 PRO A N 17
ATOM 26000 C CA . PRO A 1 19 ? -6.785 15.402 -49.806 1.00 0.00 19 PRO A CA 17
ATOM 26001 C C . PRO A 1 19 ? -5.289 15.350 -50.076 1.00 0.00 19 PRO A C 17
ATOM 26002 O O . PRO A 1 19 ? -4.476 15.809 -49.249 1.00 0.00 19 PRO A O 17
ATOM 26013 N N . SER A 1 20 ? -4.930 14.843 -51.225 1.00 0.00 20 SER A N 17
ATOM 26014 C CA . SER A 1 20 ? -3.550 14.640 -51.606 1.00 0.00 20 SER A CA 17
ATOM 26015 C C . SER A 1 20 ? -2.786 15.972 -51.729 1.00 0.00 20 SER A C 17
ATOM 26016 O O . SER A 1 20 ? -1.564 15.992 -51.746 1.00 0.00 20 SER A O 17
ATOM 26024 N N . SER A 1 21 ? -3.523 17.067 -51.782 1.00 0.00 21 SER A N 17
ATOM 26025 C CA . SER A 1 21 ? -2.961 18.400 -51.800 1.00 0.00 21 SER A CA 17
ATOM 26026 C C . SER A 1 21 ? -2.063 18.643 -50.564 1.00 0.00 21 SER A C 17
ATOM 26027 O O . SER A 1 21 ? -1.047 19.327 -50.648 1.00 0.00 21 SER A O 17
ATOM 26035 N N . TYR A 1 22 ? -2.419 18.039 -49.433 1.00 0.00 22 TYR A N 17
ATOM 26036 C CA . TYR A 1 22 ? -1.657 18.229 -48.203 1.00 0.00 22 TYR A CA 17
ATOM 26037 C C . TYR A 1 22 ? -0.574 17.189 -48.017 1.00 0.00 22 TYR A C 17
ATOM 26038 O O . TYR A 1 22 ? -0.022 17.075 -46.928 1.00 0.00 22 TYR A O 17
ATOM 26056 N N . SER A 1 23 ? -0.252 16.463 -49.054 1.00 0.00 23 SER A N 17
ATOM 26057 C CA . SER A 1 23 ? 0.765 15.431 -48.982 1.00 0.00 23 SER A CA 17
ATOM 26058 C C . SER A 1 23 ? 2.100 16.010 -48.512 1.00 0.00 23 SER A C 17
ATOM 26059 O O . SER A 1 23 ? 2.703 15.507 -47.584 1.00 0.00 23 SER A O 17
ATOM 26067 N N . SER A 1 24 ? 2.464 17.143 -49.073 1.00 0.00 24 SER A N 17
ATOM 26068 C CA . SER A 1 24 ? 3.709 17.821 -48.788 1.00 0.00 24 SER A CA 17
ATOM 26069 C C . SER A 1 24 ? 3.746 18.396 -47.357 1.00 0.00 24 SER A C 17
ATOM 26070 O O . SER A 1 24 ? 4.809 18.714 -46.815 1.00 0.00 24 SER A O 17
ATOM 26078 N N . VAL A 1 25 ? 2.595 18.492 -46.765 1.00 0.00 25 VAL A N 17
ATOM 26079 C CA . VAL A 1 25 ? 2.432 19.028 -45.435 1.00 0.00 25 VAL A CA 17
ATOM 26080 C C . VAL A 1 25 ? 2.386 17.911 -44.416 1.00 0.00 25 VAL A C 17
ATOM 26081 O O . VAL A 1 25 ? 2.973 18.000 -43.327 1.00 0.00 25 VAL A O 17
ATOM 26094 N N . PHE A 1 26 ? 1.754 16.839 -44.793 1.00 0.00 26 PHE A N 17
ATOM 26095 C CA . PHE A 1 26 ? 1.524 15.737 -43.919 1.00 0.00 26 PHE A CA 17
ATOM 26096 C C . PHE A 1 26 ? 2.823 15.008 -43.604 1.00 0.00 26 PHE A C 17
ATOM 26097 O O . PHE A 1 26 ? 2.930 14.296 -42.601 1.00 0.00 26 PHE A O 17
ATOM 26114 N N . LEU A 1 27 ? 3.829 15.237 -44.422 1.00 0.00 27 LEU A N 17
ATOM 26115 C CA . LEU A 1 27 ? 5.133 14.627 -44.218 1.00 0.00 27 LEU A CA 17
ATOM 26116 C C . LEU A 1 27 ? 5.720 15.096 -42.875 1.00 0.00 27 LEU A C 17
ATOM 26117 O O . LEU A 1 27 ? 6.613 14.482 -42.330 1.00 0.00 27 LEU A O 17
ATOM 26133 N N . ARG A 1 28 ? 5.184 16.184 -42.347 1.00 0.00 28 ARG A N 17
ATOM 26134 C CA . ARG A 1 28 ? 5.612 16.670 -41.058 1.00 0.00 28 ARG A CA 17
ATOM 26135 C C . ARG A 1 28 ? 4.877 15.887 -39.995 1.00 0.00 28 ARG A C 17
ATOM 26136 O O . ARG A 1 28 ? 5.471 15.382 -39.065 1.00 0.00 28 ARG A O 17
ATOM 26157 N N . LEU A 1 29 ? 3.574 15.722 -40.209 1.00 0.00 29 LEU A N 17
ATOM 26158 C CA . LEU A 1 29 ? 2.690 15.026 -39.280 1.00 0.00 29 LEU A CA 17
ATOM 26159 C C . LEU A 1 29 ? 3.141 13.569 -39.118 1.00 0.00 29 LEU A C 17
ATOM 26160 O O . LEU A 1 29 ? 3.035 12.997 -38.035 1.00 0.00 29 LEU A O 17
ATOM 26176 N N . ARG A 1 30 ? 3.698 12.988 -40.180 1.00 0.00 30 ARG A N 17
ATOM 26177 C CA . ARG A 1 30 ? 4.177 11.610 -40.096 1.00 0.00 30 ARG A CA 17
ATOM 26178 C C . ARG A 1 30 ? 5.372 11.524 -39.178 1.00 0.00 30 ARG A C 17
ATOM 26179 O O . ARG A 1 30 ? 5.466 10.634 -38.332 1.00 0.00 30 ARG A O 17
ATOM 26200 N N . SER A 1 31 ? 6.217 12.494 -39.298 1.00 0.00 31 SER A N 17
ATOM 26201 C CA . SER A 1 31 ? 7.398 12.612 -38.470 1.00 0.00 31 SER A CA 17
ATOM 26202 C C . SER A 1 31 ? 7.005 12.869 -37.010 1.00 0.00 31 SER A C 17
ATOM 26203 O O . SER A 1 31 ? 7.723 12.489 -36.088 1.00 0.00 31 SER A O 17
ATOM 26211 N N . LEU A 1 32 ? 5.855 13.495 -36.820 1.00 0.00 32 LEU A N 17
ATOM 26212 C CA . LEU A 1 32 ? 5.293 13.700 -35.494 1.00 0.00 32 LEU A CA 17
ATOM 26213 C C . LEU A 1 32 ? 4.814 12.375 -34.921 1.00 0.00 32 LEU A C 17
ATOM 26214 O O . LEU A 1 32 ? 5.052 12.070 -33.763 1.00 0.00 32 LEU A O 17
ATOM 26230 N N . MET A 1 33 ? 4.150 11.589 -35.750 1.00 0.00 33 MET A N 17
ATOM 26231 C CA . MET A 1 33 ? 3.656 10.283 -35.359 1.00 0.00 33 MET A CA 17
ATOM 26232 C C . MET A 1 33 ? 4.769 9.351 -34.938 1.00 0.00 33 MET A C 17
ATOM 26233 O O . MET A 1 33 ? 4.667 8.692 -33.917 1.00 0.00 33 MET A O 17
ATOM 26247 N N . TYR A 1 34 ? 5.821 9.300 -35.716 1.00 0.00 34 TYR A N 17
ATOM 26248 C CA . TYR A 1 34 ? 6.967 8.447 -35.385 1.00 0.00 34 TYR A CA 17
ATOM 26249 C C . TYR A 1 34 ? 7.829 9.025 -34.277 1.00 0.00 34 TYR A C 17
ATOM 26250 O O . TYR A 1 34 ? 8.681 8.333 -33.705 1.00 0.00 34 TYR A O 17
ATOM 26268 N N . ASP A 1 35 ? 7.652 10.300 -34.022 1.00 0.00 35 ASP A N 17
ATOM 26269 C CA . ASP A 1 35 ? 8.245 10.943 -32.840 1.00 0.00 35 ASP A CA 17
ATOM 26270 C C . ASP A 1 35 ? 7.492 10.463 -31.612 1.00 0.00 35 ASP A C 17
ATOM 26271 O O . ASP A 1 35 ? 8.059 10.284 -30.526 1.00 0.00 35 ASP A O 17
ATOM 26280 N N . MET A 1 36 ? 6.215 10.226 -31.816 1.00 0.00 36 MET A N 17
ATOM 26281 C CA . MET A 1 36 ? 5.342 9.674 -30.829 1.00 0.00 36 MET A CA 17
ATOM 26282 C C . MET A 1 36 ? 5.413 8.147 -30.891 1.00 0.00 36 MET A C 17
ATOM 26283 O O . MET A 1 36 ? 6.378 7.591 -31.410 1.00 0.00 36 MET A O 17
ATOM 26297 N N . ASN A 1 37 ? 4.418 7.475 -30.386 1.00 0.00 37 ASN A N 17
ATOM 26298 C CA . ASN A 1 37 ? 4.464 6.020 -30.287 1.00 0.00 37 ASN A CA 17
ATOM 26299 C C . ASN A 1 37 ? 3.978 5.274 -31.517 1.00 0.00 37 ASN A C 17
ATOM 26300 O O . ASN A 1 37 ? 3.923 4.045 -31.513 1.00 0.00 37 ASN A O 17
ATOM 26311 N N . PHE A 1 38 ? 3.589 5.993 -32.541 1.00 0.00 38 PHE A N 17
ATOM 26312 C CA . PHE A 1 38 ? 3.067 5.368 -33.766 1.00 0.00 38 PHE A CA 17
ATOM 26313 C C . PHE A 1 38 ? 4.148 4.575 -34.528 1.00 0.00 38 PHE A C 17
ATOM 26314 O O . PHE A 1 38 ? 5.340 4.861 -34.413 1.00 0.00 38 PHE A O 17
ATOM 26331 N N . SER A 1 39 ? 3.721 3.591 -35.295 1.00 0.00 39 SER A N 17
ATOM 26332 C CA . SER A 1 39 ? 4.623 2.743 -36.055 1.00 0.00 39 SER A CA 17
ATOM 26333 C C . SER A 1 39 ? 4.134 2.544 -37.504 1.00 0.00 39 SER A C 17
ATOM 26334 O O . SER A 1 39 ? 2.998 2.918 -37.851 1.00 0.00 39 SER A O 17
ATOM 26342 N N . SER A 1 40 ? 5.003 1.974 -38.339 1.00 0.00 40 SER A N 17
ATOM 26343 C CA . SER A 1 40 ? 4.716 1.724 -39.741 1.00 0.00 40 SER A CA 17
ATOM 26344 C C . SER A 1 40 ? 4.266 0.290 -39.962 1.00 0.00 40 SER A C 17
ATOM 26345 O O . SER A 1 40 ? 3.604 -0.020 -40.968 1.00 0.00 40 SER A O 17
ATOM 26353 N N . ILE A 1 41 ? 4.683 -0.576 -39.070 1.00 0.00 41 ILE A N 17
ATOM 26354 C CA . ILE A 1 41 ? 4.369 -1.988 -39.118 1.00 0.00 41 ILE A CA 17
ATOM 26355 C C . ILE A 1 41 ? 3.763 -2.416 -37.790 1.00 0.00 41 ILE A C 17
ATOM 26356 O O . ILE A 1 41 ? 4.141 -1.895 -36.730 1.00 0.00 41 ILE A O 17
ATOM 26372 N N . VAL A 1 42 ? 2.832 -3.325 -37.857 1.00 0.00 42 VAL A N 17
ATOM 26373 C CA . VAL A 1 42 ? 2.248 -3.931 -36.693 1.00 0.00 42 VAL A CA 17
ATOM 26374 C C . VAL A 1 42 ? 1.892 -5.367 -37.071 1.00 0.00 42 VAL A C 17
ATOM 26375 O O . VAL A 1 42 ? 1.587 -5.646 -38.242 1.00 0.00 42 VAL A O 17
ATOM 26388 N N . ALA A 1 43 ? 2.018 -6.265 -36.148 1.00 0.00 43 ALA A N 17
ATOM 26389 C CA . ALA A 1 43 ? 1.674 -7.636 -36.384 1.00 0.00 43 ALA A CA 17
ATOM 26390 C C . ALA A 1 43 ? 0.169 -7.824 -36.333 1.00 0.00 43 ALA A C 17
ATOM 26391 O O . ALA A 1 43 ? -0.518 -7.247 -35.480 1.00 0.00 43 ALA A O 17
ATOM 26398 N N . ASP A 1 44 ? -0.334 -8.596 -37.255 1.00 0.00 44 ASP A N 17
ATOM 26399 C CA . ASP A 1 44 ? -1.745 -8.938 -37.305 1.00 0.00 44 ASP A CA 17
ATOM 26400 C C . ASP A 1 44 ? -2.039 -10.107 -36.358 1.00 0.00 44 ASP A C 17
ATOM 26401 O O . ASP A 1 44 ? -1.187 -10.488 -35.544 1.00 0.00 44 ASP A O 17
ATOM 26410 N N . GLU A 1 45 ? -3.225 -10.689 -36.475 1.00 0.00 45 GLU A N 17
ATOM 26411 C CA . GLU A 1 45 ? -3.643 -11.783 -35.593 1.00 0.00 45 GLU A CA 17
ATOM 26412 C C . GLU A 1 45 ? -2.895 -13.081 -35.929 1.00 0.00 45 GLU A C 17
ATOM 26413 O O . GLU A 1 45 ? -2.823 -14.010 -35.109 1.00 0.00 45 GLU A O 17
ATOM 26425 N N . TYR A 1 46 ? -2.328 -13.131 -37.115 1.00 0.00 46 TYR A N 17
ATOM 26426 C CA . TYR A 1 46 ? -1.651 -14.310 -37.591 1.00 0.00 46 TYR A CA 17
ATOM 26427 C C . TYR A 1 46 ? -0.212 -14.248 -37.138 1.00 0.00 46 TYR A C 17
ATOM 26428 O O . TYR A 1 46 ? 0.463 -15.263 -36.989 1.00 0.00 46 TYR A O 17
ATOM 26446 N N . GLY A 1 47 ? 0.243 -13.041 -36.932 1.00 0.00 47 GLY A N 17
ATOM 26447 C CA . GLY A 1 47 ? 1.577 -12.804 -36.479 1.00 0.00 47 GLY A CA 17
ATOM 26448 C C . GLY A 1 47 ? 2.426 -12.270 -37.593 1.00 0.00 47 GLY A C 17
ATOM 26449 O O . GLY A 1 47 ? 3.650 -12.399 -37.573 1.00 0.00 47 GLY A O 17
ATOM 26453 N N . ILE A 1 48 ? 1.786 -11.693 -38.585 1.00 0.00 48 ILE A N 17
ATOM 26454 C CA . ILE A 1 48 ? 2.482 -11.145 -39.703 1.00 0.00 48 ILE A CA 17
ATOM 26455 C C . ILE A 1 48 ? 2.669 -9.648 -39.523 1.00 0.00 48 ILE A C 17
ATOM 26456 O O . ILE A 1 48 ? 1.710 -8.925 -39.234 1.00 0.00 48 ILE A O 17
ATOM 26472 N N . PRO A 1 49 ? 3.913 -9.177 -39.619 1.00 0.00 49 PRO A N 17
ATOM 26473 C CA . PRO A 1 49 ? 4.225 -7.758 -39.538 1.00 0.00 49 PRO A CA 17
ATOM 26474 C C . PRO A 1 49 ? 3.751 -7.026 -40.800 1.00 0.00 49 PRO A C 17
ATOM 26475 O O . PRO A 1 49 ? 4.394 -7.089 -41.866 1.00 0.00 49 PRO A O 17
ATOM 26486 N N . ARG A 1 50 ? 2.625 -6.396 -40.689 1.00 0.00 50 ARG A N 17
ATOM 26487 C CA . ARG A 1 50 ? 1.998 -5.716 -41.796 1.00 0.00 50 ARG A CA 17
ATOM 26488 C C . ARG A 1 50 ? 2.391 -4.261 -41.848 1.00 0.00 50 ARG A C 17
ATOM 26489 O O . ARG A 1 50 ? 2.603 -3.631 -40.811 1.00 0.00 50 ARG A O 17
ATOM 26510 N N . GLN A 1 51 ? 2.471 -3.734 -43.048 1.00 0.00 51 GLN A N 17
ATOM 26511 C CA . GLN A 1 51 ? 2.685 -2.318 -43.257 1.00 0.00 51 GLN A CA 17
ATOM 26512 C C . GLN A 1 51 ? 1.372 -1.617 -43.176 1.00 0.00 51 GLN A C 17
ATOM 26513 O O . GLN A 1 51 ? 0.327 -2.146 -43.563 1.00 0.00 51 GLN A O 17
ATOM 26527 N N . LEU A 1 52 ? 1.437 -0.456 -42.673 1.00 0.00 52 LEU A N 17
ATOM 26528 C CA . LEU A 1 52 ? 0.282 0.375 -42.471 1.00 0.00 52 LEU A CA 17
ATOM 26529 C C . LEU A 1 52 ? 0.270 1.502 -43.466 1.00 0.00 52 LEU A C 17
ATOM 26530 O O . LEU A 1 52 ? -0.783 2.052 -43.783 1.00 0.00 52 LEU A O 17
ATOM 26546 N N . ASN A 1 53 ? 1.451 1.775 -44.009 1.00 0.00 53 ASN A N 17
ATOM 26547 C CA . ASN A 1 53 ? 1.750 2.958 -44.860 1.00 0.00 53 ASN A CA 17
ATOM 26548 C C . ASN A 1 53 ? 1.085 2.936 -46.224 1.00 0.00 53 ASN A C 17
ATOM 26549 O O . ASN A 1 53 ? 1.731 2.900 -47.277 1.00 0.00 53 ASN A O 17
ATOM 26560 N N . GLU A 1 54 ? -0.177 2.859 -46.163 1.00 0.00 54 GLU A N 17
ATOM 26561 C CA . GLU A 1 54 ? -1.060 2.972 -47.258 1.00 0.00 54 GLU A CA 17
ATOM 26562 C C . GLU A 1 54 ? -1.963 4.133 -46.931 1.00 0.00 54 GLU A C 17
ATOM 26563 O O . GLU A 1 54 ? -2.133 5.052 -47.714 1.00 0.00 54 GLU A O 17
ATOM 26575 N N . ASN A 1 55 ? -2.522 4.072 -45.728 1.00 0.00 55 ASN A N 17
ATOM 26576 C CA . ASN A 1 55 ? -3.389 5.127 -45.218 1.00 0.00 55 ASN A CA 17
ATOM 26577 C C . ASN A 1 55 ? -3.429 5.139 -43.684 1.00 0.00 55 ASN A C 17
ATOM 26578 O O . ASN A 1 55 ? -3.608 6.204 -43.071 1.00 0.00 55 ASN A O 17
ATOM 26589 N N . SER A 1 56 ? -3.272 3.973 -43.073 1.00 0.00 56 SER A N 17
ATOM 26590 C CA . SER A 1 56 ? -3.344 3.855 -41.644 1.00 0.00 56 SER A CA 17
ATOM 26591 C C . SER A 1 56 ? -1.972 3.726 -41.005 1.00 0.00 56 SER A C 17
ATOM 26592 O O . SER A 1 56 ? -0.966 3.654 -41.689 1.00 0.00 56 SER A O 17
ATOM 26600 N N . PHE A 1 57 ? -1.945 3.786 -39.693 1.00 0.00 57 PHE A N 17
ATOM 26601 C CA . PHE A 1 57 ? -0.745 3.635 -38.895 1.00 0.00 57 PHE A CA 17
ATOM 26602 C C . PHE A 1 57 ? -1.171 2.991 -37.580 1.00 0.00 57 PHE A C 17
ATOM 26603 O O . PHE A 1 57 ? -2.359 2.924 -37.315 1.00 0.00 57 PHE A O 17
ATOM 26620 N N . ALA A 1 58 ? -0.242 2.530 -36.769 1.00 0.00 58 ALA A N 17
ATOM 26621 C CA . ALA A 1 58 ? -0.599 1.859 -35.519 1.00 0.00 58 ALA A CA 17
ATOM 26622 C C . ALA A 1 58 ? 0.159 2.443 -34.371 1.00 0.00 58 ALA A C 17
ATOM 26623 O O . ALA A 1 58 ? 1.143 3.142 -34.579 1.00 0.00 58 ALA A O 17
ATOM 26630 N N . ILE A 1 59 ? -0.289 2.160 -33.175 1.00 0.00 59 ILE A N 17
ATOM 26631 C CA . ILE A 1 59 ? 0.333 2.656 -31.985 1.00 0.00 59 ILE A CA 17
ATOM 26632 C C . ILE A 1 59 ? 0.024 1.746 -30.799 1.00 0.00 59 ILE A C 17
ATOM 26633 O O . ILE A 1 59 ? -1.056 1.156 -30.726 1.00 0.00 59 ILE A O 17
ATOM 26649 N N . THR A 1 60 ? 0.952 1.618 -29.897 1.00 0.00 60 THR A N 17
ATOM 26650 C CA . THR A 1 60 ? 0.711 0.908 -28.721 1.00 0.00 60 THR A CA 17
ATOM 26651 C C . THR A 1 60 ? 0.524 1.935 -27.604 1.00 0.00 60 THR A C 17
ATOM 26652 O O . THR A 1 60 ? 1.432 2.667 -27.206 1.00 0.00 60 THR A O 17
ATOM 26663 N N . THR A 1 61 ? -0.686 2.090 -27.248 1.00 0.00 61 THR A N 17
ATOM 26664 C CA . THR A 1 61 ? -1.075 3.005 -26.238 1.00 0.00 61 THR A CA 17
ATOM 26665 C C . THR A 1 61 ? -2.313 2.437 -25.567 1.00 0.00 61 THR A C 17
ATOM 26666 O O . THR A 1 61 ? -2.912 1.505 -26.088 1.00 0.00 61 THR A O 17
ATOM 26677 N N . SER A 1 62 ? -2.671 2.944 -24.432 1.00 0.00 62 SER A N 17
ATOM 26678 C CA . SER A 1 62 ? -3.836 2.471 -23.752 1.00 0.00 62 SER A CA 17
ATOM 26679 C C . SER A 1 62 ? -4.886 3.567 -23.640 1.00 0.00 62 SER A C 17
ATOM 26680 O O . SER A 1 62 ? -5.991 3.326 -23.150 1.00 0.00 62 SER A O 17
ATOM 26688 N N . LEU A 1 63 ? -4.544 4.762 -24.071 1.00 0.00 63 LEU A N 17
ATOM 26689 C CA . LEU A 1 63 ? -5.501 5.854 -24.073 1.00 0.00 63 LEU A CA 17
ATOM 26690 C C . LEU A 1 63 ? -6.566 5.602 -25.114 1.00 0.00 63 LEU A C 17
ATOM 26691 O O . LEU A 1 63 ? -6.361 4.808 -26.039 1.00 0.00 63 LEU A O 17
ATOM 26707 N N . ALA A 1 64 ? -7.681 6.246 -24.980 1.00 0.00 64 ALA A N 17
ATOM 26708 C CA . ALA A 1 64 ? -8.802 5.920 -25.811 1.00 0.00 64 ALA A CA 17
ATOM 26709 C C . ALA A 1 64 ? -8.712 6.542 -27.178 1.00 0.00 64 ALA A C 17
ATOM 26710 O O . ALA A 1 64 ? -7.863 7.385 -27.433 1.00 0.00 64 ALA A O 17
ATOM 26717 N N . ALA A 1 65 ? -9.622 6.146 -28.034 1.00 0.00 65 ALA A N 17
ATOM 26718 C CA . ALA A 1 65 ? -9.668 6.596 -29.412 1.00 0.00 65 ALA A CA 17
ATOM 26719 C C . ALA A 1 65 ? -9.739 8.105 -29.522 1.00 0.00 65 ALA A C 17
ATOM 26720 O O . ALA A 1 65 ? -8.974 8.716 -30.262 1.00 0.00 65 ALA A O 17
ATOM 26727 N N . SER A 1 66 ? -10.591 8.699 -28.733 1.00 0.00 66 SER A N 17
ATOM 26728 C CA . SER A 1 66 ? -10.765 10.130 -28.751 1.00 0.00 66 SER A CA 17
ATOM 26729 C C . SER A 1 66 ? -9.539 10.848 -28.160 1.00 0.00 66 SER A C 17
ATOM 26730 O O . SER A 1 66 ? -9.328 12.043 -28.398 1.00 0.00 66 SER A O 17
ATOM 26738 N N . GLU A 1 67 ? -8.701 10.095 -27.459 1.00 0.00 67 GLU A N 17
ATOM 26739 C CA . GLU A 1 67 ? -7.525 10.639 -26.844 1.00 0.00 67 GLU A CA 17
ATOM 26740 C C . GLU A 1 67 ? -6.412 10.654 -27.871 1.00 0.00 67 GLU A C 17
ATOM 26741 O O . GLU A 1 67 ? -5.677 11.625 -27.976 1.00 0.00 67 GLU A O 17
ATOM 26753 N N . ILE A 1 68 ? -6.307 9.560 -28.653 1.00 0.00 68 ILE A N 17
ATOM 26754 C CA . ILE A 1 68 ? -5.282 9.465 -29.709 1.00 0.00 68 ILE A CA 17
ATOM 26755 C C . ILE A 1 68 ? -5.449 10.606 -30.683 1.00 0.00 68 ILE A C 17
ATOM 26756 O O . ILE A 1 68 ? -4.471 11.219 -31.104 1.00 0.00 68 ILE A O 17
ATOM 26772 N N . GLU A 1 69 ? -6.703 10.899 -31.025 1.00 0.00 69 GLU A N 17
ATOM 26773 C CA . GLU A 1 69 ? -7.013 12.001 -31.913 1.00 0.00 69 GLU A CA 17
ATOM 26774 C C . GLU A 1 69 ? -6.445 13.279 -31.366 1.00 0.00 69 GLU A C 17
ATOM 26775 O O . GLU A 1 69 ? -5.737 13.976 -32.055 1.00 0.00 69 GLU A O 17
ATOM 26787 N N . ASP A 1 70 ? -6.715 13.534 -30.102 1.00 0.00 70 ASP A N 17
ATOM 26788 C CA . ASP A 1 70 ? -6.264 14.749 -29.433 1.00 0.00 70 ASP A CA 17
ATOM 26789 C C . ASP A 1 70 ? -4.758 14.872 -29.478 1.00 0.00 70 ASP A C 17
ATOM 26790 O O . ASP A 1 70 ? -4.227 15.937 -29.792 1.00 0.00 70 ASP A O 17
ATOM 26799 N N . LEU A 1 71 ? -4.097 13.756 -29.247 1.00 0.00 71 LEU A N 17
ATOM 26800 C CA . LEU A 1 71 ? -2.649 13.666 -29.299 1.00 0.00 71 LEU A CA 17
ATOM 26801 C C . LEU A 1 71 ? -2.132 14.108 -30.650 1.00 0.00 71 LEU A C 17
ATOM 26802 O O . LEU A 1 71 ? -1.225 14.916 -30.743 1.00 0.00 71 LEU A O 17
ATOM 26818 N N . ILE A 1 72 ? -2.749 13.618 -31.684 1.00 0.00 72 ILE A N 17
ATOM 26819 C CA . ILE A 1 72 ? -2.316 13.913 -33.022 1.00 0.00 72 ILE A CA 17
ATOM 26820 C C . ILE A 1 72 ? -2.691 15.345 -33.405 1.00 0.00 72 ILE A C 17
ATOM 26821 O O . ILE A 1 72 ? -1.872 16.093 -33.945 1.00 0.00 72 ILE A O 17
ATOM 26837 N N . ARG A 1 73 ? -3.910 15.734 -33.074 1.00 0.00 73 ARG A N 17
ATOM 26838 C CA . ARG A 1 73 ? -4.427 17.038 -33.455 1.00 0.00 73 ARG A CA 17
ATOM 26839 C C . ARG A 1 73 ? -3.690 18.178 -32.755 1.00 0.00 73 ARG A C 17
ATOM 26840 O O . ARG A 1 73 ? -3.545 19.256 -33.317 1.00 0.00 73 ARG A O 17
ATOM 26861 N N . LEU A 1 74 ? -3.178 17.945 -31.552 1.00 0.00 74 LEU A N 17
ATOM 26862 C CA . LEU A 1 74 ? -2.442 18.998 -30.880 1.00 0.00 74 LEU A CA 17
ATOM 26863 C C . LEU A 1 74 ? -0.996 19.045 -31.403 1.00 0.00 74 LEU A C 17
ATOM 26864 O O . LEU A 1 74 ? -0.294 20.031 -31.236 1.00 0.00 74 LEU A O 17
ATOM 26880 N N . LYS A 1 75 ? -0.578 17.981 -32.094 1.00 0.00 75 LYS A N 17
ATOM 26881 C CA . LYS A 1 75 ? 0.733 17.955 -32.732 1.00 0.00 75 LYS A CA 17
ATOM 26882 C C . LYS A 1 75 ? 0.658 18.588 -34.102 1.00 0.00 75 LYS A C 17
ATOM 26883 O O . LYS A 1 75 ? 1.665 18.884 -34.729 1.00 0.00 75 LYS A O 17
ATOM 26902 N N . CYS A 1 76 ? -0.553 18.842 -34.542 1.00 0.00 76 CYS A N 17
ATOM 26903 C CA . CYS A 1 76 ? -0.779 19.503 -35.799 1.00 0.00 76 CYS A CA 17
ATOM 26904 C C . CYS A 1 76 ? -0.539 21.010 -35.618 1.00 0.00 76 CYS A C 17
ATOM 26905 O O . CYS A 1 76 ? -0.412 21.763 -36.577 1.00 0.00 76 CYS A O 17
ATOM 26913 N N . LEU A 1 77 ? -0.437 21.425 -34.362 1.00 0.00 77 LEU A N 17
ATOM 26914 C CA . LEU A 1 77 ? -0.157 22.806 -34.007 1.00 0.00 77 LEU A CA 17
ATOM 26915 C C . LEU A 1 77 ? 1.346 23.067 -34.136 1.00 0.00 77 LEU A C 17
ATOM 26916 O O . LEU A 1 77 ? 1.823 24.190 -33.990 1.00 0.00 77 LEU A O 17
ATOM 26932 N N . ASP A 1 78 ? 2.080 22.000 -34.366 1.00 0.00 78 ASP A N 17
ATOM 26933 C CA . ASP A 1 78 ? 3.523 22.063 -34.559 1.00 0.00 78 ASP A CA 17
ATOM 26934 C C . ASP A 1 78 ? 3.794 22.292 -36.024 1.00 0.00 78 ASP A C 17
ATOM 26935 O O . ASP A 1 78 ? 4.602 23.151 -36.413 1.00 0.00 78 ASP A O 17
ATOM 26944 N N . LEU A 1 79 ? 3.094 21.525 -36.832 1.00 0.00 79 LEU A N 17
ATOM 26945 C CA . LEU A 1 79 ? 3.244 21.560 -38.282 1.00 0.00 79 LEU A CA 17
ATOM 26946 C C . LEU A 1 79 ? 2.592 22.845 -38.878 1.00 0.00 79 LEU A C 17
ATOM 26947 O O . LEU A 1 79 ? 1.927 23.590 -38.139 1.00 0.00 79 LEU A O 17
ATOM 26963 N N . PRO A 1 80 ? 2.766 23.130 -40.217 1.00 0.00 80 PRO A N 17
ATOM 26964 C CA . PRO A 1 80 ? 2.185 24.320 -40.840 1.00 0.00 80 PRO A CA 17
ATOM 26965 C C . PRO A 1 80 ? 0.650 24.375 -40.735 1.00 0.00 80 PRO A C 17
ATOM 26966 O O . PRO A 1 80 ? 0.117 25.108 -39.901 1.00 0.00 80 PRO A O 17
ATOM 26977 N N . ASP A 1 81 ? -0.049 23.577 -41.545 1.00 0.00 81 ASP A N 17
ATOM 26978 C CA . ASP A 1 81 ? -1.524 23.555 -41.548 1.00 0.00 81 ASP A CA 17
ATOM 26979 C C . ASP A 1 81 ? -2.036 22.489 -42.487 1.00 0.00 81 ASP A C 17
ATOM 26980 O O . ASP A 1 81 ? -1.635 22.440 -43.655 1.00 0.00 81 ASP A O 17
ATOM 26989 N N . ILE A 1 82 ? -2.890 21.638 -41.973 1.00 0.00 82 ILE A N 17
ATOM 26990 C CA . ILE A 1 82 ? -3.517 20.582 -42.723 1.00 0.00 82 ILE A CA 17
ATOM 26991 C C . ILE A 1 82 ? -4.828 20.226 -42.073 1.00 0.00 82 ILE A C 17
ATOM 26992 O O . ILE A 1 82 ? -4.873 19.849 -40.907 1.00 0.00 82 ILE A O 17
ATOM 27008 N N . ASP A 1 83 ? -5.891 20.409 -42.791 1.00 0.00 83 ASP A N 17
ATOM 27009 C CA . ASP A 1 83 ? -7.188 20.012 -42.305 1.00 0.00 83 ASP A CA 17
ATOM 27010 C C . ASP A 1 83 ? -7.379 18.543 -42.630 1.00 0.00 83 ASP A C 17
ATOM 27011 O O . ASP A 1 83 ? -7.703 18.178 -43.770 1.00 0.00 83 ASP A O 17
ATOM 27020 N N . PHE A 1 84 ? -7.097 17.697 -41.675 1.00 0.00 84 PHE A N 17
ATOM 27021 C CA . PHE A 1 84 ? -7.212 16.274 -41.887 1.00 0.00 84 PHE A CA 17
ATOM 27022 C C . PHE A 1 84 ? -8.251 15.690 -40.971 1.00 0.00 84 PHE A C 17
ATOM 27023 O O . PHE A 1 84 ? -8.663 16.325 -39.976 1.00 0.00 84 PHE A O 17
ATOM 27040 N N . ASP A 1 85 ? -8.669 14.511 -41.281 1.00 0.00 85 ASP A N 17
ATOM 27041 C CA . ASP A 1 85 ? -9.609 13.800 -40.473 1.00 0.00 85 ASP A CA 17
ATOM 27042 C C . ASP A 1 85 ? -9.035 12.435 -40.256 1.00 0.00 85 ASP A C 17
ATOM 27043 O O . ASP A 1 85 ? -8.426 11.878 -41.163 1.00 0.00 85 ASP A O 17
ATOM 27052 N N . LEU A 1 86 ? -9.135 11.921 -39.081 1.00 0.00 86 LEU A N 17
ATOM 27053 C CA . LEU A 1 86 ? -8.598 10.627 -38.819 1.00 0.00 86 LEU A CA 17
ATOM 27054 C C . LEU A 1 86 ? -9.650 9.764 -38.188 1.00 0.00 86 LEU A C 17
ATOM 27055 O O . LEU A 1 86 ? -10.627 10.268 -37.614 1.00 0.00 86 LEU A O 17
ATOM 27071 N N . ASN A 1 87 ? -9.476 8.503 -38.307 1.00 0.00 87 ASN A N 17
ATOM 27072 C CA . ASN A 1 87 ? -10.325 7.560 -37.685 1.00 0.00 87 ASN A CA 17
ATOM 27073 C C . ASN A 1 87 ? -9.497 6.604 -36.873 1.00 0.00 87 ASN A C 17
ATOM 27074 O O . ASN A 1 87 ? -8.651 5.889 -37.419 1.00 0.00 87 ASN A O 17
ATOM 27085 N N . ILE A 1 88 ? -9.689 6.623 -35.591 1.00 0.00 88 ILE A N 17
ATOM 27086 C CA . ILE A 1 88 ? -9.029 5.688 -34.721 1.00 0.00 88 ILE A CA 17
ATOM 27087 C C . ILE A 1 88 ? -9.842 4.399 -34.652 1.00 0.00 88 ILE A C 17
ATOM 27088 O O . ILE A 1 88 ? -11.074 4.427 -34.666 1.00 0.00 88 ILE A O 17
ATOM 27104 N N . MET A 1 89 ? -9.159 3.298 -34.635 1.00 0.00 89 MET A N 17
ATOM 27105 C CA . MET A 1 89 ? -9.753 2.013 -34.459 1.00 0.00 89 MET A CA 17
ATOM 27106 C C . MET A 1 89 ? -8.717 1.148 -33.770 1.00 0.00 89 MET A C 17
ATOM 27107 O O . MET A 1 89 ? -7.557 1.523 -33.701 1.00 0.00 89 MET A O 17
ATOM 27121 N N . THR A 1 90 ? -9.109 0.063 -33.215 1.00 0.00 90 THR A N 17
ATOM 27122 C CA . THR A 1 90 ? -8.162 -0.886 -32.699 1.00 0.00 90 THR A CA 17
ATOM 27123 C C . THR A 1 90 ? -7.532 -1.646 -33.851 1.00 0.00 90 THR A C 17
ATOM 27124 O O . THR A 1 90 ? -8.089 -1.703 -34.948 1.00 0.00 90 THR A O 17
ATOM 27135 N N . VAL A 1 91 ? -6.377 -2.196 -33.613 1.00 0.00 91 VAL A N 17
ATOM 27136 C CA . VAL A 1 91 ? -5.696 -3.040 -34.582 1.00 0.00 91 VAL A CA 17
ATOM 27137 C C . VAL A 1 91 ? -6.606 -4.215 -35.019 1.00 0.00 91 VAL A C 17
ATOM 27138 O O . VAL A 1 91 ? -6.654 -4.575 -36.208 1.00 0.00 91 VAL A O 17
ATOM 27151 N N . ASP A 1 92 ? -7.361 -4.750 -34.061 1.00 0.00 92 ASP A N 17
ATOM 27152 C CA . ASP A 1 92 ? -8.321 -5.832 -34.314 1.00 0.00 92 ASP A CA 17
ATOM 27153 C C . ASP A 1 92 ? -9.363 -5.381 -35.304 1.00 0.00 92 ASP A C 17
ATOM 27154 O O . ASP A 1 92 ? -9.682 -6.083 -36.262 1.00 0.00 92 ASP A O 17
ATOM 27163 N N . ASP A 1 93 ? -9.833 -4.167 -35.113 1.00 0.00 93 ASP A N 17
ATOM 27164 C CA . ASP A 1 93 ? -10.890 -3.608 -35.947 1.00 0.00 93 ASP A CA 17
ATOM 27165 C C . ASP A 1 93 ? -10.352 -3.101 -37.255 1.00 0.00 93 ASP A C 17
ATOM 27166 O O . ASP A 1 93 ? -11.103 -2.714 -38.151 1.00 0.00 93 ASP A O 17
ATOM 27175 N N . TYR A 1 94 ? -9.057 -3.118 -37.371 1.00 0.00 94 TYR A N 17
ATOM 27176 C CA . TYR A 1 94 ? -8.407 -2.729 -38.574 1.00 0.00 94 TYR A CA 17
ATOM 27177 C C . TYR A 1 94 ? -8.203 -3.915 -39.474 1.00 0.00 94 TYR A C 17
ATOM 27178 O O . TYR A 1 94 ? -8.695 -3.946 -40.609 1.00 0.00 94 TYR A O 17
ATOM 27196 N N . PHE A 1 95 ? -7.509 -4.908 -38.959 1.00 0.00 95 PHE A N 17
ATOM 27197 C CA . PHE A 1 95 ? -7.178 -6.101 -39.725 1.00 0.00 95 PHE A CA 17
ATOM 27198 C C . PHE A 1 95 ? -8.378 -6.921 -40.112 1.00 0.00 95 PHE A C 17
ATOM 27199 O O . PHE A 1 95 ? -8.316 -7.715 -41.034 1.00 0.00 95 PHE A O 17
ATOM 27216 N N . ARG A 1 96 ? -9.453 -6.721 -39.419 1.00 0.00 96 ARG A N 17
ATOM 27217 C CA . ARG A 1 96 ? -10.707 -7.373 -39.747 1.00 0.00 96 ARG A CA 17
ATOM 27218 C C . ARG A 1 96 ? -11.247 -6.879 -41.109 1.00 0.00 96 ARG A C 17
ATOM 27219 O O . ARG A 1 96 ? -12.050 -7.552 -41.740 1.00 0.00 96 ARG A O 17
ATOM 27240 N N . GLN A 1 97 ? -10.814 -5.690 -41.540 1.00 0.00 97 GLN A N 17
ATOM 27241 C CA . GLN A 1 97 ? -11.283 -5.123 -42.810 1.00 0.00 97 GLN A CA 17
ATOM 27242 C C . GLN A 1 97 ? -10.397 -5.620 -43.927 1.00 0.00 97 GLN A C 17
ATOM 27243 O O . GLN A 1 97 ? -10.856 -5.938 -45.026 1.00 0.00 97 GLN A O 17
ATOM 27257 N N . PHE A 1 98 ? -9.119 -5.668 -43.637 1.00 0.00 98 PHE A N 17
ATOM 27258 C CA . PHE A 1 98 ? -8.120 -6.081 -44.596 1.00 0.00 98 PHE A CA 17
ATOM 27259 C C . PHE A 1 98 ? -8.027 -7.583 -44.677 1.00 0.00 98 PHE A C 17
ATOM 27260 O O . PHE A 1 98 ? -8.708 -8.291 -43.942 1.00 0.00 98 PHE A O 17
ATOM 27277 N N . TYR A 1 99 ? -7.222 -8.072 -45.571 1.00 0.00 99 TYR A N 17
ATOM 27278 C CA . TYR A 1 99 ? -7.150 -9.475 -45.798 1.00 0.00 99 TYR A CA 17
ATOM 27279 C C . TYR A 1 99 ? -5.759 -10.027 -45.622 1.00 0.00 99 TYR A C 17
ATOM 27280 O O . TYR A 1 99 ? -4.770 -9.283 -45.557 1.00 0.00 99 TYR A O 17
ATOM 27298 N N . LYS A 1 100 ? -5.714 -11.327 -45.554 1.00 0.00 100 LYS A N 17
ATOM 27299 C CA . LYS A 1 100 ? -4.527 -12.095 -45.351 1.00 0.00 100 LYS A CA 17
ATOM 27300 C C . LYS A 1 100 ? -3.680 -12.071 -46.613 1.00 0.00 100 LYS A C 17
ATOM 27301 O O . LYS A 1 100 ? -4.157 -12.545 -47.663 1.00 0.00 100 LYS A O 17
ATOM 27320 N N . GLY A 1 1 ? 0.385 -6.999 -7.424 1.00 0.00 1 GLY A N 18
ATOM 27321 C CA . GLY A 1 1 ? 0.995 -6.599 -8.689 1.00 0.00 1 GLY A CA 18
ATOM 27322 C C . GLY A 1 1 ? 0.936 -5.111 -8.852 1.00 0.00 1 GLY A C 18
ATOM 27323 O O . GLY A 1 1 ? 0.687 -4.396 -7.884 1.00 0.00 1 GLY A O 18
ATOM 27327 N N . HIS A 1 2 ? 1.167 -4.625 -10.044 1.00 0.00 2 HIS A N 18
ATOM 27328 C CA . HIS A 1 2 ? 1.140 -3.202 -10.297 1.00 0.00 2 HIS A CA 18
ATOM 27329 C C . HIS A 1 2 ? 0.450 -2.888 -11.582 1.00 0.00 2 HIS A C 18
ATOM 27330 O O . HIS A 1 2 ? 0.615 -3.594 -12.575 1.00 0.00 2 HIS A O 18
ATOM 27344 N N . MET A 1 3 ? -0.348 -1.867 -11.537 1.00 0.00 3 MET A N 18
ATOM 27345 C CA . MET A 1 3 ? -0.985 -1.301 -12.691 1.00 0.00 3 MET A CA 18
ATOM 27346 C C . MET A 1 3 ? -0.700 0.190 -12.654 1.00 0.00 3 MET A C 18
ATOM 27347 O O . MET A 1 3 ? -1.536 1.033 -12.292 1.00 0.00 3 MET A O 18
ATOM 27361 N N . GLU A 1 4 ? 0.528 0.482 -12.932 1.00 0.00 4 GLU A N 18
ATOM 27362 C CA . GLU A 1 4 ? 1.068 1.778 -12.838 1.00 0.00 4 GLU A CA 18
ATOM 27363 C C . GLU A 1 4 ? 0.676 2.582 -14.053 1.00 0.00 4 GLU A C 18
ATOM 27364 O O . GLU A 1 4 ? 1.286 2.446 -15.133 1.00 0.00 4 GLU A O 18
ATOM 27376 N N . GLY A 1 5 ? -0.359 3.362 -13.903 1.00 0.00 5 GLY A N 18
ATOM 27377 C CA . GLY A 1 5 ? -0.865 4.125 -14.994 1.00 0.00 5 GLY A CA 18
ATOM 27378 C C . GLY A 1 5 ? -1.678 3.239 -15.906 1.00 0.00 5 GLY A C 18
ATOM 27379 O O . GLY A 1 5 ? -2.908 3.162 -15.797 1.00 0.00 5 GLY A O 18
ATOM 27383 N N . LYS A 1 6 ? -0.974 2.562 -16.770 1.00 0.00 6 LYS A N 18
ATOM 27384 C CA . LYS A 1 6 ? -1.493 1.590 -17.681 1.00 0.00 6 LYS A CA 18
ATOM 27385 C C . LYS A 1 6 ? -0.351 0.708 -18.162 1.00 0.00 6 LYS A C 18
ATOM 27386 O O . LYS A 1 6 ? 0.592 1.168 -18.792 1.00 0.00 6 LYS A O 18
ATOM 27405 N N . ASN A 1 7 ? -0.388 -0.534 -17.773 1.00 0.00 7 ASN A N 18
ATOM 27406 C CA . ASN A 1 7 ? 0.657 -1.464 -18.123 1.00 0.00 7 ASN A CA 18
ATOM 27407 C C . ASN A 1 7 ? 0.151 -2.378 -19.184 1.00 0.00 7 ASN A C 18
ATOM 27408 O O . ASN A 1 7 ? 0.922 -3.059 -19.872 1.00 0.00 7 ASN A O 18
ATOM 27419 N N . LYS A 1 8 ? -1.151 -2.401 -19.333 1.00 0.00 8 LYS A N 18
ATOM 27420 C CA . LYS A 1 8 ? -1.725 -3.097 -20.412 1.00 0.00 8 LYS A CA 18
ATOM 27421 C C . LYS A 1 8 ? -1.815 -2.141 -21.573 1.00 0.00 8 LYS A C 18
ATOM 27422 O O . LYS A 1 8 ? -2.673 -1.259 -21.611 1.00 0.00 8 LYS A O 18
ATOM 27441 N N . PHE A 1 9 ? -0.888 -2.258 -22.449 1.00 0.00 9 PHE A N 18
ATOM 27442 C CA . PHE A 1 9 ? -0.856 -1.467 -23.632 1.00 0.00 9 PHE A CA 18
ATOM 27443 C C . PHE A 1 9 ? -1.781 -2.073 -24.648 1.00 0.00 9 PHE A C 18
ATOM 27444 O O . PHE A 1 9 ? -1.652 -3.244 -25.006 1.00 0.00 9 PHE A O 18
ATOM 27461 N N . ASN A 1 10 ? -2.737 -1.307 -25.063 1.00 0.00 10 ASN A N 18
ATOM 27462 C CA . ASN A 1 10 ? -3.708 -1.760 -26.022 1.00 0.00 10 ASN A CA 18
ATOM 27463 C C . ASN A 1 10 ? -3.213 -1.351 -27.378 1.00 0.00 10 ASN A C 18
ATOM 27464 O O . ASN A 1 10 ? -2.216 -0.639 -27.478 1.00 0.00 10 ASN A O 18
ATOM 27475 N N . THR A 1 11 ? -3.871 -1.726 -28.408 1.00 0.00 11 THR A N 18
ATOM 27476 C CA . THR A 1 11 ? -3.347 -1.424 -29.686 1.00 0.00 11 THR A CA 18
ATOM 27477 C C . THR A 1 11 ? -4.442 -0.880 -30.619 1.00 0.00 11 THR A C 18
ATOM 27478 O O . THR A 1 11 ? -5.519 -1.472 -30.783 1.00 0.00 11 THR A O 18
ATOM 27489 N N . TYR A 1 12 ? -4.179 0.274 -31.173 1.00 0.00 12 TYR A N 18
ATOM 27490 C CA . TYR A 1 12 ? -5.111 0.965 -32.026 1.00 0.00 12 TYR A CA 18
ATOM 27491 C C . TYR A 1 12 ? -4.489 1.287 -33.350 1.00 0.00 12 TYR A C 18
ATOM 27492 O O . TYR A 1 12 ? -3.275 1.282 -33.483 1.00 0.00 12 TYR A O 18
ATOM 27510 N N . VAL A 1 13 ? -5.325 1.558 -34.299 1.00 0.00 13 VAL A N 18
ATOM 27511 C CA . VAL A 1 13 ? -4.958 1.942 -35.637 1.00 0.00 13 VAL A CA 18
ATOM 27512 C C . VAL A 1 13 ? -5.642 3.260 -36.011 1.00 0.00 13 VAL A C 18
ATOM 27513 O O . VAL A 1 13 ? -6.782 3.510 -35.628 1.00 0.00 13 VAL A O 18
ATOM 27526 N N . VAL A 1 14 ? -4.943 4.092 -36.726 1.00 0.00 14 VAL A N 18
ATOM 27527 C CA . VAL A 1 14 ? -5.478 5.320 -37.196 1.00 0.00 14 VAL A CA 18
ATOM 27528 C C . VAL A 1 14 ? -5.387 5.347 -38.703 1.00 0.00 14 VAL A C 18
ATOM 27529 O O . VAL A 1 14 ? -4.435 4.857 -39.282 1.00 0.00 14 VAL A O 18
ATOM 27542 N N . SER A 1 15 ? -6.405 5.817 -39.310 1.00 0.00 15 SER A N 18
ATOM 27543 C CA . SER A 1 15 ? -6.474 5.946 -40.731 1.00 0.00 15 SER A CA 18
ATOM 27544 C C . SER A 1 15 ? -6.584 7.427 -41.088 1.00 0.00 15 SER A C 18
ATOM 27545 O O . SER A 1 15 ? -7.556 8.085 -40.718 1.00 0.00 15 SER A O 18
ATOM 27553 N N . PHE A 1 16 ? -5.556 7.964 -41.716 1.00 0.00 16 PHE A N 18
ATOM 27554 C CA . PHE A 1 16 ? -5.536 9.371 -42.076 1.00 0.00 16 PHE A CA 18
ATOM 27555 C C . PHE A 1 16 ? -6.023 9.616 -43.466 1.00 0.00 16 PHE A C 18
ATOM 27556 O O . PHE A 1 16 ? -5.661 8.915 -44.398 1.00 0.00 16 PHE A O 18
ATOM 27573 N N . ASP A 1 17 ? -6.826 10.618 -43.597 1.00 0.00 17 ASP A N 18
ATOM 27574 C CA . ASP A 1 17 ? -7.337 11.026 -44.871 1.00 0.00 17 ASP A CA 18
ATOM 27575 C C . ASP A 1 17 ? -7.184 12.466 -45.030 1.00 0.00 17 ASP A C 18
ATOM 27576 O O . ASP A 1 17 ? -7.476 13.240 -44.107 1.00 0.00 17 ASP A O 18
ATOM 27585 N N . TYR A 1 18 ? -6.727 12.818 -46.172 1.00 0.00 18 TYR A N 18
ATOM 27586 C CA . TYR A 1 18 ? -6.447 14.154 -46.533 1.00 0.00 18 TYR A CA 18
ATOM 27587 C C . TYR A 1 18 ? -6.028 14.118 -47.997 1.00 0.00 18 TYR A C 18
ATOM 27588 O O . TYR A 1 18 ? -5.602 13.056 -48.480 1.00 0.00 18 TYR A O 18
ATOM 27606 N N . PRO A 1 19 ? -6.231 15.189 -48.749 1.00 0.00 19 PRO A N 18
ATOM 27607 C CA . PRO A 1 19 ? -5.788 15.256 -50.136 1.00 0.00 19 PRO A CA 18
ATOM 27608 C C . PRO A 1 19 ? -4.268 15.397 -50.244 1.00 0.00 19 PRO A C 18
ATOM 27609 O O . PRO A 1 19 ? -3.611 15.919 -49.331 1.00 0.00 19 PRO A O 18
ATOM 27620 N N . SER A 1 20 ? -3.728 14.987 -51.382 1.00 0.00 20 SER A N 18
ATOM 27621 C CA . SER A 1 20 ? -2.285 14.966 -51.650 1.00 0.00 20 SER A CA 18
ATOM 27622 C C . SER A 1 20 ? -1.641 16.365 -51.533 1.00 0.00 20 SER A C 18
ATOM 27623 O O . SER A 1 20 ? -0.421 16.497 -51.383 1.00 0.00 20 SER A O 18
ATOM 27631 N N . SER A 1 21 ? -2.455 17.387 -51.575 1.00 0.00 21 SER A N 18
ATOM 27632 C CA . SER A 1 21 ? -2.002 18.738 -51.437 1.00 0.00 21 SER A CA 18
ATOM 27633 C C . SER A 1 21 ? -1.380 18.987 -50.050 1.00 0.00 21 SER A C 18
ATOM 27634 O O . SER A 1 21 ? -0.464 19.801 -49.901 1.00 0.00 21 SER A O 18
ATOM 27642 N N . TYR A 1 22 ? -1.828 18.242 -49.047 1.00 0.00 22 TYR A N 18
ATOM 27643 C CA . TYR A 1 22 ? -1.317 18.447 -47.693 1.00 0.00 22 TYR A CA 18
ATOM 27644 C C . TYR A 1 22 ? -0.260 17.435 -47.343 1.00 0.00 22 TYR A C 18
ATOM 27645 O O . TYR A 1 22 ? 0.243 17.436 -46.240 1.00 0.00 22 TYR A O 18
ATOM 27663 N N . SER A 1 23 ? 0.106 16.613 -48.280 1.00 0.00 23 SER A N 18
ATOM 27664 C CA . SER A 1 23 ? 1.106 15.579 -48.042 1.00 0.00 23 SER A CA 18
ATOM 27665 C C . SER A 1 23 ? 2.437 16.196 -47.682 1.00 0.00 23 SER A C 18
ATOM 27666 O O . SER A 1 23 ? 3.126 15.708 -46.822 1.00 0.00 23 SER A O 18
ATOM 27674 N N . SER A 1 24 ? 2.715 17.348 -48.240 1.00 0.00 24 SER A N 18
ATOM 27675 C CA . SER A 1 24 ? 3.967 18.010 -48.004 1.00 0.00 24 SER A CA 18
ATOM 27676 C C . SER A 1 24 ? 4.001 18.637 -46.606 1.00 0.00 24 SER A C 18
ATOM 27677 O O . SER A 1 24 ? 5.066 18.876 -46.040 1.00 0.00 24 SER A O 18
ATOM 27685 N N . VAL A 1 25 ? 2.840 18.841 -46.039 1.00 0.00 25 VAL A N 18
ATOM 27686 C CA . VAL A 1 25 ? 2.750 19.466 -44.745 1.00 0.00 25 VAL A CA 18
ATOM 27687 C C . VAL A 1 25 ? 2.505 18.380 -43.682 1.00 0.00 25 VAL A C 18
ATOM 27688 O O . VAL A 1 25 ? 2.814 18.548 -42.500 1.00 0.00 25 VAL A O 18
ATOM 27701 N N . PHE A 1 26 ? 2.007 17.235 -44.139 1.00 0.00 26 PHE A N 18
ATOM 27702 C CA . PHE A 1 26 ? 1.723 16.102 -43.287 1.00 0.00 26 PHE A CA 18
ATOM 27703 C C . PHE A 1 26 ? 3.014 15.467 -42.824 1.00 0.00 26 PHE A C 18
ATOM 27704 O O . PHE A 1 26 ? 3.062 14.776 -41.803 1.00 0.00 26 PHE A O 18
ATOM 27721 N N . LEU A 1 27 ? 4.074 15.748 -43.539 1.00 0.00 27 LEU A N 18
ATOM 27722 C CA . LEU A 1 27 ? 5.377 15.200 -43.228 1.00 0.00 27 LEU A CA 18
ATOM 27723 C C . LEU A 1 27 ? 5.838 15.681 -41.849 1.00 0.00 27 LEU A C 18
ATOM 27724 O O . LEU A 1 27 ? 6.729 15.113 -41.250 1.00 0.00 27 LEU A O 18
ATOM 27740 N N . ARG A 1 28 ? 5.202 16.720 -41.354 1.00 0.00 28 ARG A N 18
ATOM 27741 C CA . ARG A 1 28 ? 5.496 17.218 -40.039 1.00 0.00 28 ARG A CA 18
ATOM 27742 C C . ARG A 1 28 ? 4.756 16.351 -39.034 1.00 0.00 28 ARG A C 18
ATOM 27743 O O . ARG A 1 28 ? 5.323 15.864 -38.085 1.00 0.00 28 ARG A O 18
ATOM 27764 N N . LEU A 1 29 ? 3.494 16.098 -39.336 1.00 0.00 29 LEU A N 18
ATOM 27765 C CA . LEU A 1 29 ? 2.593 15.317 -38.488 1.00 0.00 29 LEU A CA 18
ATOM 27766 C C . LEU A 1 29 ? 3.104 13.876 -38.374 1.00 0.00 29 LEU A C 18
ATOM 27767 O O . LEU A 1 29 ? 2.970 13.242 -37.326 1.00 0.00 29 LEU A O 18
ATOM 27783 N N . ARG A 1 30 ? 3.735 13.378 -39.438 1.00 0.00 30 ARG A N 18
ATOM 27784 C CA . ARG A 1 30 ? 4.266 12.014 -39.423 1.00 0.00 30 ARG A CA 18
ATOM 27785 C C . ARG A 1 30 ? 5.384 11.917 -38.413 1.00 0.00 30 ARG A C 18
ATOM 27786 O O . ARG A 1 30 ? 5.463 10.961 -37.639 1.00 0.00 30 ARG A O 18
ATOM 27807 N N . SER A 1 31 ? 6.187 12.956 -38.377 1.00 0.00 31 SER A N 18
ATOM 27808 C CA . SER A 1 31 ? 7.281 13.063 -37.441 1.00 0.00 31 SER A CA 18
ATOM 27809 C C . SER A 1 31 ? 6.741 13.068 -36.021 1.00 0.00 31 SER A C 18
ATOM 27810 O O . SER A 1 31 ? 7.316 12.453 -35.138 1.00 0.00 31 SER A O 18
ATOM 27818 N N . LEU A 1 32 ? 5.583 13.693 -35.849 1.00 0.00 32 LEU A N 18
ATOM 27819 C CA . LEU A 1 32 ? 4.922 13.796 -34.553 1.00 0.00 32 LEU A CA 18
ATOM 27820 C C . LEU A 1 32 ? 4.418 12.446 -34.074 1.00 0.00 32 LEU A C 18
ATOM 27821 O O . LEU A 1 32 ? 4.545 12.113 -32.909 1.00 0.00 32 LEU A O 18
ATOM 27837 N N . MET A 1 33 ? 3.853 11.675 -34.973 1.00 0.00 33 MET A N 18
ATOM 27838 C CA . MET A 1 33 ? 3.341 10.356 -34.645 1.00 0.00 33 MET A CA 18
ATOM 27839 C C . MET A 1 33 ? 4.420 9.423 -34.150 1.00 0.00 33 MET A C 18
ATOM 27840 O O . MET A 1 33 ? 4.253 8.770 -33.130 1.00 0.00 33 MET A O 18
ATOM 27854 N N . TYR A 1 34 ? 5.520 9.376 -34.845 1.00 0.00 34 TYR A N 18
ATOM 27855 C CA . TYR A 1 34 ? 6.632 8.522 -34.432 1.00 0.00 34 TYR A CA 18
ATOM 27856 C C . TYR A 1 34 ? 7.405 9.155 -33.277 1.00 0.00 34 TYR A C 18
ATOM 27857 O O . TYR A 1 34 ? 8.197 8.508 -32.603 1.00 0.00 34 TYR A O 18
ATOM 27875 N N . ASP A 1 35 ? 7.172 10.435 -33.078 1.00 0.00 35 ASP A N 18
ATOM 27876 C CA . ASP A 1 35 ? 7.691 11.162 -31.911 1.00 0.00 35 ASP A CA 18
ATOM 27877 C C . ASP A 1 35 ? 6.867 10.747 -30.687 1.00 0.00 35 ASP A C 18
ATOM 27878 O O . ASP A 1 35 ? 7.300 10.863 -29.536 1.00 0.00 35 ASP A O 18
ATOM 27887 N N . MET A 1 36 ? 5.677 10.263 -30.967 1.00 0.00 36 MET A N 18
ATOM 27888 C CA . MET A 1 36 ? 4.786 9.667 -29.996 1.00 0.00 36 MET A CA 18
ATOM 27889 C C . MET A 1 36 ? 4.911 8.126 -30.083 1.00 0.00 36 MET A C 18
ATOM 27890 O O . MET A 1 36 ? 5.953 7.615 -30.488 1.00 0.00 36 MET A O 18
ATOM 27904 N N . ASN A 1 37 ? 3.884 7.393 -29.695 1.00 0.00 37 ASN A N 18
ATOM 27905 C CA . ASN A 1 37 ? 3.968 5.905 -29.655 1.00 0.00 37 ASN A CA 18
ATOM 27906 C C . ASN A 1 37 ? 3.542 5.199 -30.938 1.00 0.00 37 ASN A C 18
ATOM 27907 O O . ASN A 1 37 ? 3.532 3.956 -30.983 1.00 0.00 37 ASN A O 18
ATOM 27918 N N . PHE A 1 38 ? 3.157 5.953 -31.951 1.00 0.00 38 PHE A N 18
ATOM 27919 C CA . PHE A 1 38 ? 2.723 5.368 -33.229 1.00 0.00 38 PHE A CA 18
ATOM 27920 C C . PHE A 1 38 ? 3.854 4.576 -33.912 1.00 0.00 38 PHE A C 18
ATOM 27921 O O . PHE A 1 38 ? 5.043 4.813 -33.659 1.00 0.00 38 PHE A O 18
ATOM 27938 N N . SER A 1 39 ? 3.485 3.634 -34.746 1.00 0.00 39 SER A N 18
ATOM 27939 C CA . SER A 1 39 ? 4.437 2.789 -35.437 1.00 0.00 39 SER A CA 18
ATOM 27940 C C . SER A 1 39 ? 4.026 2.564 -36.895 1.00 0.00 39 SER A C 18
ATOM 27941 O O . SER A 1 39 ? 2.901 2.907 -37.291 1.00 0.00 39 SER A O 18
ATOM 27949 N N . SER A 1 40 ? 4.926 1.962 -37.668 1.00 0.00 40 SER A N 18
ATOM 27950 C CA . SER A 1 40 ? 4.711 1.727 -39.082 1.00 0.00 40 SER A CA 18
ATOM 27951 C C . SER A 1 40 ? 4.259 0.298 -39.357 1.00 0.00 40 SER A C 18
ATOM 27952 O O . SER A 1 40 ? 3.719 0.005 -40.436 1.00 0.00 40 SER A O 18
ATOM 27960 N N . ILE A 1 41 ? 4.543 -0.583 -38.430 1.00 0.00 41 ILE A N 18
ATOM 27961 C CA . ILE A 1 41 ? 4.230 -1.993 -38.543 1.00 0.00 41 ILE A CA 18
ATOM 27962 C C . ILE A 1 41 ? 3.511 -2.462 -37.278 1.00 0.00 41 ILE A C 18
ATOM 27963 O O . ILE A 1 41 ? 3.826 -2.006 -36.165 1.00 0.00 41 ILE A O 18
ATOM 27979 N N . VAL A 1 42 ? 2.559 -3.343 -37.457 1.00 0.00 42 VAL A N 18
ATOM 27980 C CA . VAL A 1 42 ? 1.848 -3.975 -36.371 1.00 0.00 42 VAL A CA 18
ATOM 27981 C C . VAL A 1 42 ? 1.446 -5.376 -36.847 1.00 0.00 42 VAL A C 18
ATOM 27982 O O . VAL A 1 42 ? 1.299 -5.600 -38.051 1.00 0.00 42 VAL A O 18
ATOM 27995 N N . ALA A 1 43 ? 1.361 -6.309 -35.943 1.00 0.00 43 ALA A N 18
ATOM 27996 C CA . ALA A 1 43 ? 0.964 -7.662 -36.268 1.00 0.00 43 ALA A CA 18
ATOM 27997 C C . ALA A 1 43 ? -0.495 -7.719 -36.695 1.00 0.00 43 ALA A C 18
ATOM 27998 O O . ALA A 1 43 ? -1.372 -7.124 -36.058 1.00 0.00 43 ALA A O 18
ATOM 28005 N N . ASP A 1 44 ? -0.732 -8.449 -37.759 1.00 0.00 44 ASP A N 18
ATOM 28006 C CA . ASP A 1 44 ? -2.057 -8.633 -38.336 1.00 0.00 44 ASP A CA 18
ATOM 28007 C C . ASP A 1 44 ? -2.783 -9.679 -37.495 1.00 0.00 44 ASP A C 18
ATOM 28008 O O . ASP A 1 44 ? -2.265 -10.133 -36.469 1.00 0.00 44 ASP A O 18
ATOM 28017 N N . GLU A 1 45 ? -3.906 -10.137 -37.960 1.00 0.00 45 GLU A N 18
ATOM 28018 C CA . GLU A 1 45 ? -4.642 -11.168 -37.275 1.00 0.00 45 GLU A CA 18
ATOM 28019 C C . GLU A 1 45 ? -3.975 -12.480 -37.620 1.00 0.00 45 GLU A C 18
ATOM 28020 O O . GLU A 1 45 ? -4.098 -13.476 -36.913 1.00 0.00 45 GLU A O 18
ATOM 28032 N N . TYR A 1 46 ? -3.210 -12.439 -38.710 1.00 0.00 46 TYR A N 18
ATOM 28033 C CA . TYR A 1 46 ? -2.451 -13.577 -39.168 1.00 0.00 46 TYR A CA 18
ATOM 28034 C C . TYR A 1 46 ? -1.170 -13.670 -38.333 1.00 0.00 46 TYR A C 18
ATOM 28035 O O . TYR A 1 46 ? -0.469 -14.670 -38.350 1.00 0.00 46 TYR A O 18
ATOM 28053 N N . GLY A 1 47 ? -0.878 -12.597 -37.606 1.00 0.00 47 GLY A N 18
ATOM 28054 C CA . GLY A 1 47 ? 0.327 -12.531 -36.803 1.00 0.00 47 GLY A CA 18
ATOM 28055 C C . GLY A 1 47 ? 1.495 -11.983 -37.586 1.00 0.00 47 GLY A C 18
ATOM 28056 O O . GLY A 1 47 ? 2.617 -11.912 -37.089 1.00 0.00 47 GLY A O 18
ATOM 28060 N N . ILE A 1 48 ? 1.225 -11.567 -38.795 1.00 0.00 48 ILE A N 18
ATOM 28061 C CA . ILE A 1 48 ? 2.245 -11.066 -39.689 1.00 0.00 48 ILE A CA 18
ATOM 28062 C C . ILE A 1 48 ? 2.407 -9.578 -39.479 1.00 0.00 48 ILE A C 18
ATOM 28063 O O . ILE A 1 48 ? 1.416 -8.870 -39.387 1.00 0.00 48 ILE A O 18
ATOM 28079 N N . PRO A 1 49 ? 3.641 -9.102 -39.323 1.00 0.00 49 PRO A N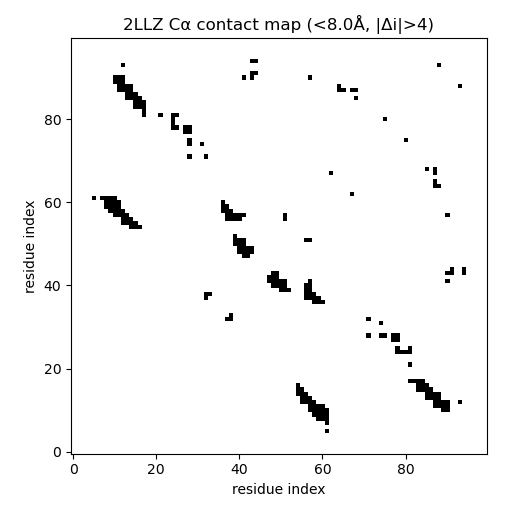 18
ATOM 28080 C CA . PRO A 1 49 ? 3.916 -7.683 -39.141 1.00 0.00 49 PRO A CA 18
ATOM 28081 C C . PRO A 1 49 ? 3.593 -6.895 -40.420 1.00 0.00 49 PRO A C 18
ATOM 28082 O O . PRO A 1 49 ? 4.353 -6.895 -41.388 1.00 0.00 49 PRO A O 18
ATOM 28093 N N . ARG A 1 50 ? 2.447 -6.289 -40.415 1.00 0.00 50 ARG A N 18
ATOM 28094 C CA . ARG A 1 50 ? 1.922 -5.567 -41.521 1.00 0.00 50 ARG A CA 18
ATOM 28095 C C . ARG A 1 50 ? 2.282 -4.101 -41.472 1.00 0.00 50 ARG A C 18
ATOM 28096 O O . ARG A 1 50 ? 2.313 -3.487 -40.397 1.00 0.00 50 ARG A O 18
ATOM 28117 N N . GLN A 1 51 ? 2.586 -3.564 -42.632 1.00 0.00 51 GLN A N 18
ATOM 28118 C CA . GLN A 1 51 ? 2.866 -2.156 -42.799 1.00 0.00 51 GLN A CA 18
ATOM 28119 C C . GLN A 1 51 ? 1.588 -1.392 -42.789 1.00 0.00 51 GLN A C 18
ATOM 28120 O O . GLN A 1 51 ? 0.544 -1.872 -43.222 1.00 0.00 51 GLN A O 18
ATOM 28134 N N . LEU A 1 52 ? 1.683 -0.222 -42.308 1.00 0.00 52 LEU A N 18
ATOM 28135 C CA . LEU A 1 52 ? 0.547 0.640 -42.166 1.00 0.00 52 LEU A CA 18
ATOM 28136 C C . LEU A 1 52 ? 0.636 1.815 -43.104 1.00 0.00 52 LEU A C 18
ATOM 28137 O O . LEU A 1 52 ? -0.375 2.333 -43.545 1.00 0.00 52 LEU A O 18
ATOM 28153 N N . ASN A 1 53 ? 1.870 2.134 -43.507 1.00 0.00 53 ASN A N 18
ATOM 28154 C CA . ASN A 1 53 ? 2.264 3.397 -44.256 1.00 0.00 53 ASN A CA 18
ATOM 28155 C C . ASN A 1 53 ? 1.657 3.530 -45.641 1.00 0.00 53 ASN A C 18
ATOM 28156 O O . ASN A 1 53 ? 2.077 4.350 -46.456 1.00 0.00 53 ASN A O 18
ATOM 28167 N N . GLU A 1 54 ? 0.663 2.781 -45.854 1.00 0.00 54 GLU A N 18
ATOM 28168 C CA . GLU A 1 54 ? -0.116 2.797 -47.037 1.00 0.00 54 GLU A CA 18
ATOM 28169 C C . GLU A 1 54 ? -1.128 3.938 -46.928 1.00 0.00 54 GLU A C 18
ATOM 28170 O O . GLU A 1 54 ? -1.494 4.553 -47.939 1.00 0.00 54 GLU A O 18
ATOM 28182 N N . ASN A 1 55 ? -1.535 4.229 -45.666 1.00 0.00 55 ASN A N 18
ATOM 28183 C CA . ASN A 1 55 ? -2.497 5.315 -45.329 1.00 0.00 55 ASN A CA 18
ATOM 28184 C C . ASN A 1 55 ? -2.736 5.363 -43.803 1.00 0.00 55 ASN A C 18
ATOM 28185 O O . ASN A 1 55 ? -2.981 6.426 -43.221 1.00 0.00 55 ASN A O 18
ATOM 28196 N N . SER A 1 56 ? -2.647 4.216 -43.183 1.00 0.00 56 SER A N 18
ATOM 28197 C CA . SER A 1 56 ? -2.916 4.031 -41.791 1.00 0.00 56 SER A CA 18
ATOM 28198 C C . SER A 1 56 ? -1.648 3.957 -40.954 1.00 0.00 56 SER A C 18
ATOM 28199 O O . SER A 1 56 ? -0.547 3.983 -41.480 1.00 0.00 56 SER A O 18
ATOM 28207 N N . PHE A 1 57 ? -1.818 3.942 -39.643 1.00 0.00 57 PHE A N 18
ATOM 28208 C CA . PHE A 1 57 ? -0.731 3.810 -38.691 1.00 0.00 57 PHE A CA 18
ATOM 28209 C C . PHE A 1 57 ? -1.299 3.139 -37.448 1.00 0.00 57 PHE A C 18
ATOM 28210 O O . PHE A 1 57 ? -2.514 3.049 -37.315 1.00 0.00 57 PHE A O 18
ATOM 28227 N N . ALA A 1 58 ? -0.455 2.677 -36.554 1.00 0.00 58 ALA A N 18
ATOM 28228 C CA . ALA A 1 58 ? -0.914 1.997 -35.345 1.00 0.00 58 ALA A CA 18
ATOM 28229 C C . ALA A 1 58 ? -0.210 2.539 -34.150 1.00 0.00 58 ALA A C 18
ATOM 28230 O O . ALA A 1 58 ? 0.828 3.172 -34.282 1.00 0.00 58 ALA A O 18
ATOM 28237 N N . ILE A 1 59 ? -0.757 2.293 -32.998 1.00 0.00 59 ILE A N 18
ATOM 28238 C CA . ILE A 1 59 ? -0.183 2.749 -31.776 1.00 0.00 59 ILE A CA 18
ATOM 28239 C C . ILE A 1 59 ? -0.502 1.777 -30.649 1.00 0.00 59 ILE A C 18
ATOM 28240 O O . ILE A 1 59 ? -1.521 1.063 -30.692 1.00 0.00 59 ILE A O 18
ATOM 28256 N N . THR A 1 60 ? 0.370 1.712 -29.693 1.00 0.00 60 THR A N 18
ATOM 28257 C CA . THR A 1 60 ? 0.170 0.957 -28.545 1.00 0.00 60 THR A CA 18
ATOM 28258 C C . THR A 1 60 ? -0.034 1.952 -27.394 1.00 0.00 60 THR A C 18
ATOM 28259 O O . THR A 1 60 ? 0.873 2.688 -26.971 1.00 0.00 60 THR A O 18
ATOM 28270 N N . THR A 1 61 ? -1.248 2.074 -27.011 1.00 0.00 61 THR A N 18
ATOM 28271 C CA . THR A 1 61 ? -1.637 2.989 -26.001 1.00 0.00 61 THR A CA 18
ATOM 28272 C C . THR A 1 61 ? -2.838 2.405 -25.271 1.00 0.00 61 THR A C 18
ATOM 28273 O O . THR A 1 61 ? -3.404 1.426 -25.715 1.00 0.00 61 THR A O 18
ATOM 28284 N N . SER A 1 62 ? -3.212 2.969 -24.166 1.00 0.00 62 SER A N 18
ATOM 28285 C CA . SER A 1 62 ? -4.332 2.449 -23.439 1.00 0.00 62 SER A CA 18
ATOM 28286 C C . SER A 1 62 ? -5.407 3.523 -23.263 1.00 0.00 62 SER A C 18
ATOM 28287 O O . SER A 1 62 ? -6.370 3.346 -22.502 1.00 0.00 62 SER A O 18
ATOM 28295 N N . LEU A 1 63 ? -5.247 4.625 -23.971 1.00 0.00 63 LEU A N 18
ATOM 28296 C CA . LEU A 1 63 ? -6.230 5.683 -23.970 1.00 0.00 63 LEU A CA 18
ATOM 28297 C C . LEU A 1 63 ? -7.336 5.387 -24.954 1.00 0.00 63 LEU A C 18
ATOM 28298 O O . LEU A 1 63 ? -7.337 4.332 -25.601 1.00 0.00 63 LEU A O 18
ATOM 28314 N N . ALA A 1 64 ? -8.248 6.292 -25.095 1.00 0.00 64 ALA A N 18
ATOM 28315 C CA . ALA A 1 64 ? -9.416 6.012 -25.886 1.00 0.00 64 ALA A CA 18
ATOM 28316 C C . ALA A 1 64 ? -9.275 6.555 -27.282 1.00 0.00 64 ALA A C 18
ATOM 28317 O O . ALA A 1 64 ? -8.410 7.383 -27.534 1.00 0.00 64 ALA A O 18
ATOM 28324 N N . ALA A 1 65 ? -10.153 6.119 -28.174 1.00 0.00 65 ALA A N 18
ATOM 28325 C CA . ALA A 1 65 ? -10.119 6.519 -29.572 1.00 0.00 65 ALA A CA 18
ATOM 28326 C C . ALA A 1 65 ? -10.203 8.028 -29.727 1.00 0.00 65 ALA A C 18
ATOM 28327 O O . ALA A 1 65 ? -9.406 8.634 -30.449 1.00 0.00 65 ALA A O 18
ATOM 28334 N N . SER A 1 66 ? -11.112 8.631 -28.988 1.00 0.00 66 SER A N 18
ATOM 28335 C CA . SER A 1 66 ? -11.295 10.072 -29.014 1.00 0.00 66 SER A CA 18
ATOM 28336 C C . SER A 1 66 ? -10.048 10.787 -28.460 1.00 0.00 66 SER A C 18
ATOM 28337 O O . SER A 1 66 ? -9.737 11.928 -28.842 1.00 0.00 66 SER A O 18
ATOM 28345 N N . GLU A 1 67 ? -9.293 10.078 -27.631 1.00 0.00 67 GLU A N 18
ATOM 28346 C CA . GLU A 1 67 ? -8.145 10.646 -26.988 1.00 0.00 67 GLU A CA 18
ATOM 28347 C C . GLU A 1 67 ? -7.005 10.645 -27.951 1.00 0.00 67 GLU A C 18
ATOM 28348 O O . GLU A 1 67 ? -6.284 11.621 -28.039 1.00 0.00 67 GLU A O 18
ATOM 28360 N N . ILE A 1 68 ? -6.858 9.536 -28.702 1.00 0.00 68 ILE A N 18
ATOM 28361 C CA . ILE A 1 68 ? -5.810 9.441 -29.717 1.00 0.00 68 ILE A CA 18
ATOM 28362 C C . ILE A 1 68 ? -5.979 10.560 -30.716 1.00 0.00 68 ILE A C 18
ATOM 28363 O O . ILE A 1 68 ? -5.010 11.203 -31.095 1.00 0.00 68 ILE A O 18
ATOM 28379 N N . GLU A 1 69 ? -7.226 10.791 -31.127 1.00 0.00 69 GLU A N 18
ATOM 28380 C CA . GLU A 1 69 ? -7.530 11.856 -32.059 1.00 0.00 69 GLU A CA 18
ATOM 28381 C C . GLU A 1 69 ? -7.030 13.179 -31.570 1.00 0.00 69 GLU A C 18
ATOM 28382 O O . GLU A 1 69 ? -6.225 13.815 -32.234 1.00 0.00 69 GLU A O 18
ATOM 28394 N N . ASP A 1 70 ? -7.454 13.565 -30.388 1.00 0.00 70 ASP A N 18
ATOM 28395 C CA . ASP A 1 70 ? -7.106 14.875 -29.867 1.00 0.00 70 ASP A CA 18
ATOM 28396 C C . ASP A 1 70 ? -5.621 14.974 -29.598 1.00 0.00 70 ASP A C 18
ATOM 28397 O O . ASP A 1 70 ? -5.028 16.020 -29.800 1.00 0.00 70 ASP A O 18
ATOM 28406 N N . LEU A 1 71 ? -5.030 13.846 -29.223 1.00 0.00 71 LEU A N 18
ATOM 28407 C CA . LEU A 1 71 ? -3.602 13.718 -28.973 1.00 0.00 71 LEU A CA 18
ATOM 28408 C C . LEU A 1 71 ? -2.839 14.143 -30.238 1.00 0.00 71 LEU A C 18
ATOM 28409 O O . LEU A 1 71 ? -1.949 14.980 -30.194 1.00 0.00 71 LEU A O 18
ATOM 28425 N N . ILE A 1 72 ? -3.258 13.598 -31.368 1.00 0.00 72 ILE A N 18
ATOM 28426 C CA . ILE A 1 72 ? -2.673 13.908 -32.664 1.00 0.00 72 ILE A CA 18
ATOM 28427 C C . ILE A 1 72 ? -2.975 15.356 -33.060 1.00 0.00 72 ILE A C 18
ATOM 28428 O O . ILE A 1 72 ? -2.083 16.099 -33.473 1.00 0.00 72 ILE A O 18
ATOM 28444 N N . ARG A 1 73 ? -4.223 15.756 -32.892 1.00 0.00 73 ARG A N 18
ATOM 28445 C CA . ARG A 1 73 ? -4.674 17.081 -33.302 1.00 0.00 73 ARG A CA 18
ATOM 28446 C C . ARG A 1 73 ? -3.978 18.200 -32.516 1.00 0.00 73 ARG A C 18
ATOM 28447 O O . ARG A 1 73 ? -3.789 19.300 -33.040 1.00 0.00 73 ARG A O 18
ATOM 28468 N N . LEU A 1 74 ? -3.570 17.931 -31.279 1.00 0.00 74 LEU A N 18
ATOM 28469 C CA . LEU A 1 74 ? -2.896 18.950 -30.505 1.00 0.00 74 LEU A CA 18
ATOM 28470 C C . LEU A 1 74 ? -1.394 18.942 -30.802 1.00 0.00 74 LEU A C 18
ATOM 28471 O O . LEU A 1 74 ? -0.677 19.875 -30.474 1.00 0.00 74 LEU A O 18
ATOM 28487 N N . LYS A 1 75 ? -0.937 17.890 -31.475 1.00 0.00 75 LYS A N 18
ATOM 28488 C CA . LYS A 1 75 ? 0.440 17.813 -31.947 1.00 0.00 75 LYS A CA 18
ATOM 28489 C C . LYS A 1 75 ? 0.513 18.466 -33.311 1.00 0.00 75 LYS A C 18
ATOM 28490 O O . LYS A 1 75 ? 1.572 18.762 -33.828 1.00 0.00 75 LYS A O 18
ATOM 28509 N N . CYS A 1 76 ? -0.650 18.719 -33.869 1.00 0.00 76 CYS A N 18
ATOM 28510 C CA . CYS A 1 76 ? -0.775 19.368 -35.148 1.00 0.00 76 CYS A CA 18
ATOM 28511 C C . CYS A 1 76 ? -0.578 20.875 -34.968 1.00 0.00 76 CYS A C 18
ATOM 28512 O O . CYS A 1 76 ? -0.456 21.623 -35.925 1.00 0.00 76 CYS A O 18
ATOM 28520 N N . LEU A 1 77 ? -0.524 21.305 -33.716 1.00 0.00 77 LEU A N 18
ATOM 28521 C CA . LEU A 1 77 ? -0.251 22.690 -33.385 1.00 0.00 77 LEU A CA 18
ATOM 28522 C C . LEU A 1 77 ? 1.236 22.967 -33.572 1.00 0.00 77 LEU A C 18
ATOM 28523 O O . LEU A 1 77 ? 1.660 24.110 -33.666 1.00 0.00 77 LEU A O 18
ATOM 28539 N N . ASP A 1 78 ? 2.015 21.892 -33.618 1.00 0.00 78 ASP A N 18
ATOM 28540 C CA . ASP A 1 78 ? 3.466 21.960 -33.803 1.00 0.00 78 ASP A CA 18
ATOM 28541 C C . ASP A 1 78 ? 3.748 22.359 -35.218 1.00 0.00 78 ASP A C 18
ATOM 28542 O O . ASP A 1 78 ? 4.582 23.225 -35.501 1.00 0.00 78 ASP A O 18
ATOM 28551 N N . LEU A 1 79 ? 3.018 21.736 -36.097 1.00 0.00 79 LEU A N 18
ATOM 28552 C CA . LEU A 1 79 ? 3.150 21.962 -37.514 1.00 0.00 79 LEU A CA 18
ATOM 28553 C C . LEU A 1 79 ? 2.266 23.176 -37.952 1.00 0.00 79 LEU A C 18
ATOM 28554 O O . LEU A 1 79 ? 1.567 23.753 -37.108 1.00 0.00 79 LEU A O 18
ATOM 28570 N N . PRO A 1 80 ? 2.308 23.611 -39.258 1.00 0.00 80 PRO A N 18
ATOM 28571 C CA . PRO A 1 80 ? 1.487 24.733 -39.741 1.00 0.00 80 PRO A CA 18
ATOM 28572 C C . PRO A 1 80 ? -0.022 24.497 -39.562 1.00 0.00 80 PRO A C 18
ATOM 28573 O O . PRO A 1 80 ? -0.647 25.100 -38.681 1.00 0.00 80 PRO A O 18
ATOM 28584 N N . ASP A 1 81 ? -0.584 23.602 -40.378 1.00 0.00 81 ASP A N 18
ATOM 28585 C CA . ASP A 1 81 ? -2.023 23.269 -40.368 1.00 0.00 81 ASP A CA 18
ATOM 28586 C C . ASP A 1 81 ? -2.313 22.280 -41.472 1.00 0.00 81 ASP A C 18
ATOM 28587 O O . ASP A 1 81 ? -1.718 22.359 -42.555 1.00 0.00 81 ASP A O 18
ATOM 28596 N N . ILE A 1 82 ? -3.172 21.345 -41.193 1.00 0.00 82 ILE A N 18
ATOM 28597 C CA . ILE A 1 82 ? -3.618 20.372 -42.142 1.00 0.00 82 ILE A CA 18
ATOM 28598 C C . ILE A 1 82 ? -4.986 19.903 -41.742 1.00 0.00 82 ILE A C 18
ATOM 28599 O O . ILE A 1 82 ? -5.184 19.387 -40.639 1.00 0.00 82 ILE A O 18
ATOM 28615 N N . ASP A 1 83 ? -5.946 20.144 -42.584 1.00 0.00 83 ASP A N 18
ATOM 28616 C CA . ASP A 1 83 ? -7.269 19.655 -42.319 1.00 0.00 83 ASP A CA 18
ATOM 28617 C C . ASP A 1 83 ? -7.359 18.230 -42.771 1.00 0.00 83 ASP A C 18
ATOM 28618 O O . ASP A 1 83 ? -7.529 17.943 -43.963 1.00 0.00 83 ASP A O 18
ATOM 28627 N N . PHE A 1 84 ? -7.140 17.352 -41.844 1.00 0.00 84 PHE A N 18
ATOM 28628 C CA . PHE A 1 84 ? -7.184 15.951 -42.099 1.00 0.00 84 PHE A CA 18
ATOM 28629 C C . PHE A 1 84 ? -8.336 15.323 -41.353 1.00 0.00 84 PHE A C 18
ATOM 28630 O O . PHE A 1 84 ? -8.813 15.868 -40.334 1.00 0.00 84 PHE A O 18
ATOM 28647 N N . ASP A 1 85 ? -8.770 14.221 -41.852 1.00 0.00 85 ASP A N 18
ATOM 28648 C CA . ASP A 1 85 ? -9.797 13.416 -41.252 1.00 0.00 85 ASP A CA 18
ATOM 28649 C C . ASP A 1 85 ? -9.159 12.123 -40.843 1.00 0.00 85 ASP A C 18
ATOM 28650 O O . ASP A 1 85 ? -8.687 11.366 -41.689 1.00 0.00 85 ASP A O 18
ATOM 28659 N N . LEU A 1 86 ? -9.054 11.882 -39.578 1.00 0.00 86 LEU A N 18
ATOM 28660 C CA . LEU A 1 86 ? -8.464 10.655 -39.152 1.00 0.00 86 LEU A CA 18
ATOM 28661 C C . LEU A 1 86 ? -9.536 9.798 -38.561 1.00 0.00 86 LEU A C 18
ATOM 28662 O O . LEU A 1 86 ? -10.543 10.306 -38.059 1.00 0.00 86 LEU A O 18
ATOM 28678 N N . ASN A 1 87 ? -9.340 8.541 -38.624 1.00 0.00 87 ASN A N 18
ATOM 28679 C CA . ASN A 1 87 ? -10.253 7.625 -38.072 1.00 0.00 87 ASN A CA 18
ATOM 28680 C C . ASN A 1 87 ? -9.511 6.640 -37.198 1.00 0.00 87 ASN A C 18
ATOM 28681 O O . ASN A 1 87 ? -8.668 5.881 -37.693 1.00 0.00 87 ASN A O 18
ATOM 28692 N N . ILE A 1 88 ? -9.765 6.696 -35.920 1.00 0.00 88 ILE A N 18
ATOM 28693 C CA . ILE A 1 88 ? -9.200 5.765 -34.981 1.00 0.00 88 ILE A CA 18
ATOM 28694 C C . ILE A 1 88 ? -10.078 4.530 -34.914 1.00 0.00 88 ILE A C 18
ATOM 28695 O O . ILE A 1 88 ? -11.304 4.629 -34.873 1.00 0.00 88 ILE A O 18
ATOM 28711 N N . MET A 1 89 ? -9.457 3.394 -34.922 1.00 0.00 89 MET A N 18
ATOM 28712 C CA . MET A 1 89 ? -10.128 2.140 -34.817 1.00 0.00 89 MET A CA 18
ATOM 28713 C C . MET A 1 89 ? -9.167 1.181 -34.142 1.00 0.00 89 MET A C 18
ATOM 28714 O O . MET A 1 89 ? -7.974 1.424 -34.134 1.00 0.00 89 MET A O 18
ATOM 28728 N N . THR A 1 90 ? -9.661 0.169 -33.527 1.00 0.00 90 THR A N 18
ATOM 28729 C CA . THR A 1 90 ? -8.837 -0.868 -32.994 1.00 0.00 90 THR A CA 18
ATOM 28730 C C . THR A 1 90 ? -8.161 -1.650 -34.127 1.00 0.00 90 THR A C 18
ATOM 28731 O O . THR A 1 90 ? -8.716 -1.768 -35.214 1.00 0.00 90 THR A O 18
ATOM 28742 N N . VAL A 1 91 ? -6.958 -2.138 -33.872 1.00 0.00 91 VAL A N 18
ATOM 28743 C CA . VAL A 1 91 ? -6.184 -2.950 -34.833 1.00 0.00 91 VAL A CA 18
ATOM 28744 C C . VAL A 1 91 ? -7.030 -4.121 -35.379 1.00 0.00 91 VAL A C 18
ATOM 28745 O O . VAL A 1 91 ? -7.047 -4.387 -36.594 1.00 0.00 91 VAL A O 18
ATOM 28758 N N . ASP A 1 92 ? -7.758 -4.764 -34.483 1.00 0.00 92 ASP A N 18
ATOM 28759 C CA . ASP A 1 92 ? -8.670 -5.869 -34.819 1.00 0.00 92 ASP A CA 18
ATOM 28760 C C . ASP A 1 92 ? -9.691 -5.408 -35.839 1.00 0.00 92 ASP A C 18
ATOM 28761 O O . ASP A 1 92 ? -9.939 -6.070 -36.855 1.00 0.00 92 ASP A O 18
ATOM 28770 N N . ASP A 1 93 ? -10.192 -4.214 -35.604 1.00 0.00 93 ASP A N 18
ATOM 28771 C CA . ASP A 1 93 ? -11.244 -3.616 -36.405 1.00 0.00 93 ASP A CA 18
ATOM 28772 C C . ASP A 1 93 ? -10.690 -3.017 -37.671 1.00 0.00 93 ASP A C 18
ATOM 28773 O O . ASP A 1 93 ? -11.425 -2.617 -38.570 1.00 0.00 93 ASP A O 18
ATOM 28782 N N . TYR A 1 94 ? -9.402 -2.977 -37.749 1.00 0.00 94 TYR A N 18
ATOM 28783 C CA . TYR A 1 94 ? -8.725 -2.498 -38.903 1.00 0.00 94 TYR A CA 18
ATOM 28784 C C . TYR A 1 94 ? -8.474 -3.616 -39.873 1.00 0.00 94 TYR A C 18
ATOM 28785 O O . TYR A 1 94 ? -8.936 -3.577 -41.021 1.00 0.00 94 TYR A O 18
ATOM 28803 N N . PHE A 1 95 ? -7.775 -4.622 -39.407 1.00 0.00 95 PHE A N 18
ATOM 28804 C CA . PHE A 1 95 ? -7.408 -5.752 -40.236 1.00 0.00 95 PHE A CA 18
ATOM 28805 C C . PHE A 1 95 ? -8.595 -6.540 -40.717 1.00 0.00 95 PHE A C 18
ATOM 28806 O O . PHE A 1 95 ? -8.528 -7.211 -41.730 1.00 0.00 95 PHE A O 18
ATOM 28823 N N . ARG A 1 96 ? -9.688 -6.424 -40.005 1.00 0.00 96 ARG A N 18
ATOM 28824 C CA . ARG A 1 96 ? -10.942 -7.057 -40.412 1.00 0.00 96 ARG A CA 18
ATOM 28825 C C . ARG A 1 96 ? -11.464 -6.494 -41.747 1.00 0.00 96 ARG A C 18
ATOM 28826 O O . ARG A 1 96 ? -12.261 -7.121 -42.420 1.00 0.00 96 ARG A O 18
ATOM 28847 N N . GLN A 1 97 ? -11.008 -5.307 -42.120 1.00 0.00 97 GLN A N 18
ATOM 28848 C CA . GLN A 1 97 ? -11.425 -4.710 -43.382 1.00 0.00 97 GLN A CA 18
ATOM 28849 C C . GLN A 1 97 ? -10.515 -5.218 -44.465 1.00 0.00 97 GLN A C 18
ATOM 28850 O O . GLN A 1 97 ? -10.953 -5.570 -45.562 1.00 0.00 97 GLN A O 18
ATOM 28864 N N . PHE A 1 98 ? -9.244 -5.254 -44.131 1.00 0.00 98 PHE A N 18
ATOM 28865 C CA . PHE A 1 98 ? -8.195 -5.645 -45.044 1.00 0.00 98 PHE A CA 18
ATOM 28866 C C . PHE A 1 98 ? -8.187 -7.135 -45.282 1.00 0.00 98 PHE A C 18
ATOM 28867 O O . PHE A 1 98 ? -8.878 -7.895 -44.589 1.00 0.00 98 PHE A O 18
ATOM 28884 N N . TYR A 1 99 ? -7.442 -7.541 -46.260 1.00 0.00 99 TYR A N 18
ATOM 28885 C CA . TYR A 1 99 ? -7.398 -8.903 -46.668 1.00 0.00 99 TYR A CA 18
ATOM 28886 C C . TYR A 1 99 ? -6.007 -9.470 -46.572 1.00 0.00 99 TYR A C 18
ATOM 28887 O O . TYR A 1 99 ? -5.061 -8.795 -46.124 1.00 0.00 99 TYR A O 18
ATOM 28905 N N . LYS A 1 100 ? -5.893 -10.695 -47.006 1.00 0.00 100 LYS A N 18
ATOM 28906 C CA . LYS A 1 100 ? -4.677 -11.423 -46.960 1.00 0.00 100 LYS A CA 18
ATOM 28907 C C . LYS A 1 100 ? -3.771 -10.977 -48.088 1.00 0.00 100 LYS A C 18
ATOM 28908 O O . LYS A 1 100 ? -4.009 -11.360 -49.250 1.00 0.00 100 LYS A O 18
ATOM 28927 N N . GLY A 1 1 ? 4.399 6.314 -3.656 1.00 0.00 1 GLY A N 19
ATOM 28928 C CA . GLY A 1 1 ? 4.051 6.606 -5.035 1.00 0.00 1 GLY A CA 19
ATOM 28929 C C . GLY A 1 1 ? 3.039 5.620 -5.536 1.00 0.00 1 GLY A C 19
ATOM 28930 O O . GLY A 1 1 ? 2.796 4.601 -4.886 1.00 0.00 1 GLY A O 19
ATOM 28934 N N . HIS A 1 2 ? 2.411 5.926 -6.647 1.00 0.00 2 HIS A N 19
ATOM 28935 C CA . HIS A 1 2 ? 1.469 5.024 -7.278 1.00 0.00 2 HIS A CA 19
ATOM 28936 C C . HIS A 1 2 ? 1.396 5.265 -8.756 1.00 0.00 2 HIS A C 19
ATOM 28937 O O . HIS A 1 2 ? 0.551 5.998 -9.253 1.00 0.00 2 HIS A O 19
ATOM 28951 N N . MET A 1 3 ? 2.347 4.723 -9.446 1.00 0.00 3 MET A N 19
ATOM 28952 C CA . MET A 1 3 ? 2.326 4.745 -10.878 1.00 0.00 3 MET A CA 19
ATOM 28953 C C . MET A 1 3 ? 1.680 3.461 -11.340 1.00 0.00 3 MET A C 19
ATOM 28954 O O . MET A 1 3 ? 2.335 2.484 -11.758 1.00 0.00 3 MET A O 19
ATOM 28968 N N . GLU A 1 4 ? 0.393 3.424 -11.133 1.00 0.00 4 GLU A N 19
ATOM 28969 C CA . GLU A 1 4 ? -0.383 2.315 -11.380 1.00 0.00 4 GLU A CA 19
ATOM 28970 C C . GLU A 1 4 ? -1.663 2.772 -12.076 1.00 0.00 4 GLU A C 19
ATOM 28971 O O . GLU A 1 4 ? -2.032 3.963 -11.992 1.00 0.00 4 GLU A O 19
ATOM 28983 N N . GLY A 1 5 ? -2.292 1.874 -12.779 1.00 0.00 5 GLY A N 19
ATOM 28984 C CA . GLY A 1 5 ? -3.522 2.148 -13.451 1.00 0.00 5 GLY A CA 19
ATOM 28985 C C . GLY A 1 5 ? -3.901 0.961 -14.276 1.00 0.00 5 GLY A C 19
ATOM 28986 O O . GLY A 1 5 ? -4.506 0.012 -13.772 1.00 0.00 5 GLY A O 19
ATOM 28990 N N . LYS A 1 6 ? -3.507 0.979 -15.512 1.00 0.00 6 LYS A N 19
ATOM 28991 C CA . LYS A 1 6 ? -3.696 -0.119 -16.384 1.00 0.00 6 LYS A CA 19
ATOM 28992 C C . LYS A 1 6 ? -2.432 -0.358 -17.164 1.00 0.00 6 LYS A C 19
ATOM 28993 O O . LYS A 1 6 ? -1.904 0.528 -17.831 1.00 0.00 6 LYS A O 19
ATOM 29012 N N . ASN A 1 7 ? -1.947 -1.540 -17.037 1.00 0.00 7 ASN A N 19
ATOM 29013 C CA . ASN A 1 7 ? -0.666 -1.934 -17.565 1.00 0.00 7 ASN A CA 19
ATOM 29014 C C . ASN A 1 7 ? -0.869 -2.761 -18.785 1.00 0.00 7 ASN A C 19
ATOM 29015 O O . ASN A 1 7 ? 0.086 -3.200 -19.427 1.00 0.00 7 ASN A O 19
ATOM 29026 N N . LYS A 1 8 ? -2.118 -2.994 -19.109 1.00 0.00 8 LYS A N 19
ATOM 29027 C CA . LYS A 1 8 ? -2.435 -3.689 -20.296 1.00 0.00 8 LYS A CA 19
ATOM 29028 C C . LYS A 1 8 ? -2.273 -2.751 -21.466 1.00 0.00 8 LYS A C 19
ATOM 29029 O O . LYS A 1 8 ? -3.137 -1.917 -21.733 1.00 0.00 8 LYS A O 19
ATOM 29048 N N . PHE A 1 9 ? -1.143 -2.810 -22.074 1.00 0.00 9 PHE A N 19
ATOM 29049 C CA . PHE A 1 9 ? -0.896 -2.080 -23.282 1.00 0.00 9 PHE A CA 19
ATOM 29050 C C . PHE A 1 9 ? -1.665 -2.706 -24.404 1.00 0.00 9 PHE A C 19
ATOM 29051 O O . PHE A 1 9 ? -1.543 -3.900 -24.686 1.00 0.00 9 PHE A O 19
ATOM 29068 N N . ASN A 1 10 ? -2.519 -1.921 -24.976 1.00 0.00 10 ASN A N 19
ATOM 29069 C CA . ASN A 1 10 ? -3.416 -2.368 -26.017 1.00 0.00 10 ASN A CA 19
ATOM 29070 C C . ASN A 1 10 ? -2.700 -2.220 -27.332 1.00 0.00 10 ASN A C 19
ATOM 29071 O O . ASN A 1 10 ? -1.505 -1.954 -27.359 1.00 0.00 10 ASN A O 19
ATOM 29082 N N . THR A 1 11 ? -3.382 -2.416 -28.398 1.00 0.00 11 THR A N 19
ATOM 29083 C CA . THR A 1 11 ? -2.809 -2.190 -29.658 1.00 0.00 11 THR A CA 19
ATOM 29084 C C . THR A 1 11 ? -3.883 -1.620 -30.597 1.00 0.00 11 THR A C 19
ATOM 29085 O O . THR A 1 11 ? -4.919 -2.238 -30.880 1.00 0.00 11 THR A O 19
ATOM 29096 N N . TYR A 1 12 ? -3.665 -0.409 -31.002 1.00 0.00 12 TYR A N 19
ATOM 29097 C CA . TYR A 1 12 ? -4.606 0.324 -31.796 1.00 0.00 12 TYR A CA 19
ATOM 29098 C C . TYR A 1 12 ? -4.064 0.623 -33.146 1.00 0.00 12 TYR A C 19
ATOM 29099 O O . TYR A 1 12 ? -2.878 0.548 -33.369 1.00 0.00 12 TYR A O 19
ATOM 29117 N N . VAL A 1 13 ? -4.945 0.988 -34.004 1.00 0.00 13 VAL A N 19
ATOM 29118 C CA . VAL A 1 13 ? -4.664 1.391 -35.347 1.00 0.00 13 VAL A CA 19
ATOM 29119 C C . VAL A 1 13 ? -5.354 2.714 -35.630 1.00 0.00 13 VAL A C 19
ATOM 29120 O O . VAL A 1 13 ? -6.518 2.907 -35.288 1.00 0.00 13 VAL A O 19
ATOM 29133 N N . VAL A 1 14 ? -4.646 3.610 -36.228 1.00 0.00 14 VAL A N 19
ATOM 29134 C CA . VAL A 1 14 ? -5.197 4.859 -36.609 1.00 0.00 14 VAL A CA 19
ATOM 29135 C C . VAL A 1 14 ? -5.271 4.913 -38.108 1.00 0.00 14 VAL A C 19
ATOM 29136 O O . VAL A 1 14 ? -4.377 4.454 -38.798 1.00 0.00 14 VAL A O 19
ATOM 29149 N N . SER A 1 15 ? -6.356 5.373 -38.585 1.00 0.00 15 SER A N 19
ATOM 29150 C CA . SER A 1 15 ? -6.599 5.506 -39.976 1.00 0.00 15 SER A CA 19
ATOM 29151 C C . SER A 1 15 ? -6.732 6.978 -40.320 1.00 0.00 15 SER A C 19
ATOM 29152 O O . SER A 1 15 ? -7.601 7.651 -39.805 1.00 0.00 15 SER A O 19
ATOM 29160 N N . PHE A 1 16 ? -5.816 7.476 -41.108 1.00 0.00 16 PHE A N 19
ATOM 29161 C CA . PHE A 1 16 ? -5.824 8.864 -41.499 1.00 0.00 16 PHE A CA 19
ATOM 29162 C C . PHE A 1 16 ? -6.461 9.088 -42.852 1.00 0.00 16 PHE A C 19
ATOM 29163 O O . PHE A 1 16 ? -6.341 8.266 -43.778 1.00 0.00 16 PHE A O 19
ATOM 29180 N N . ASP A 1 17 ? -7.152 10.189 -42.945 1.00 0.00 17 ASP A N 19
ATOM 29181 C CA . ASP A 1 17 ? -7.760 10.649 -44.161 1.00 0.00 17 ASP A CA 19
ATOM 29182 C C . ASP A 1 17 ? -7.342 12.069 -44.410 1.00 0.00 17 ASP A C 19
ATOM 29183 O O . ASP A 1 17 ? -7.727 12.985 -43.664 1.00 0.00 17 ASP A O 19
ATOM 29192 N N . TYR A 1 18 ? -6.536 12.250 -45.414 1.00 0.00 18 TYR A N 19
ATOM 29193 C CA . TYR A 1 18 ? -5.994 13.540 -45.766 1.00 0.00 18 TYR A CA 19
ATOM 29194 C C . TYR A 1 18 ? -5.633 13.520 -47.247 1.00 0.00 18 TYR A C 19
ATOM 29195 O O . TYR A 1 18 ? -5.147 12.498 -47.757 1.00 0.00 18 TYR A O 19
ATOM 29213 N N . PRO A 1 19 ? -5.891 14.605 -47.966 1.00 0.00 19 PRO A N 19
ATOM 29214 C CA . PRO A 1 19 ? -5.557 14.692 -49.379 1.00 0.00 19 PRO A CA 19
ATOM 29215 C C . PRO A 1 19 ? -4.053 14.861 -49.604 1.00 0.00 19 PRO A C 19
ATOM 29216 O O . PRO A 1 19 ? -3.307 15.271 -48.692 1.00 0.00 19 PRO A O 19
ATOM 29227 N N . SER A 1 20 ? -3.620 14.621 -50.825 1.00 0.00 20 SER A N 19
ATOM 29228 C CA . SER A 1 20 ? -2.218 14.709 -51.195 1.00 0.00 20 SER A CA 19
ATOM 29229 C C . SER A 1 20 ? -1.726 16.173 -51.198 1.00 0.00 20 SER A C 19
ATOM 29230 O O . SER A 1 20 ? -0.538 16.445 -51.359 1.00 0.00 20 SER A O 19
ATOM 29238 N N . SER A 1 21 ? -2.652 17.104 -51.007 1.00 0.00 21 SER A N 19
ATOM 29239 C CA . SER A 1 21 ? -2.334 18.507 -50.868 1.00 0.00 21 SER A CA 19
ATOM 29240 C C . SER A 1 21 ? -1.434 18.725 -49.643 1.00 0.00 21 SER A C 19
ATOM 29241 O O . SER A 1 21 ? -0.630 19.634 -49.619 1.00 0.00 21 SER A O 19
ATOM 29249 N N . TYR A 1 22 ? -1.545 17.851 -48.651 1.00 0.00 22 TYR A N 19
ATOM 29250 C CA . TYR A 1 22 ? -0.779 18.018 -47.425 1.00 0.00 22 TYR A CA 19
ATOM 29251 C C . TYR A 1 22 ? 0.264 16.942 -47.279 1.00 0.00 22 TYR A C 19
ATOM 29252 O O . TYR A 1 22 ? 0.729 16.695 -46.180 1.00 0.00 22 TYR A O 19
ATOM 29270 N N . SER A 1 23 ? 0.678 16.360 -48.384 1.00 0.00 23 SER A N 19
ATOM 29271 C CA . SER A 1 23 ? 1.644 15.280 -48.374 1.00 0.00 23 SER A CA 19
ATOM 29272 C C . SER A 1 23 ? 2.943 15.697 -47.673 1.00 0.00 23 SER A C 19
ATOM 29273 O O . SER A 1 23 ? 3.374 15.045 -46.743 1.00 0.00 23 SER A O 19
ATOM 29281 N N . SER A 1 24 ? 3.471 16.857 -48.029 1.00 0.00 24 SER A N 19
ATOM 29282 C CA . SER A 1 24 ? 4.738 17.315 -47.483 1.00 0.00 24 SER A CA 19
ATOM 29283 C C . SER A 1 24 ? 4.569 17.849 -46.053 1.00 0.00 24 SER A C 19
ATOM 29284 O O . SER A 1 24 ? 5.518 17.901 -45.267 1.00 0.00 24 SER A O 19
ATOM 29292 N N . VAL A 1 25 ? 3.355 18.174 -45.718 1.00 0.00 25 VAL A N 19
ATOM 29293 C CA . VAL A 1 25 ? 3.025 18.737 -44.424 1.00 0.00 25 VAL A CA 19
ATOM 29294 C C . VAL A 1 25 ? 2.827 17.636 -43.414 1.00 0.00 25 VAL A C 19
ATOM 29295 O O . VAL A 1 25 ? 3.266 17.719 -42.258 1.00 0.00 25 VAL A O 19
ATOM 29308 N N . PHE A 1 26 ? 2.236 16.582 -43.872 1.00 0.00 26 PHE A N 19
ATOM 29309 C CA . PHE A 1 26 ? 1.889 15.474 -43.056 1.00 0.00 26 PHE A CA 19
ATOM 29310 C C . PHE A 1 26 ? 3.126 14.704 -42.643 1.00 0.00 26 PHE A C 19
ATOM 29311 O O . PHE A 1 26 ? 3.118 13.966 -41.654 1.00 0.00 26 PHE A O 19
ATOM 29328 N N . LEU A 1 27 ? 4.207 14.915 -43.362 1.00 0.00 27 LEU A N 19
ATOM 29329 C CA . LEU A 1 27 ? 5.460 14.252 -43.062 1.00 0.00 27 LEU A CA 19
ATOM 29330 C C . LEU A 1 27 ? 5.923 14.645 -41.669 1.00 0.00 27 LEU A C 19
ATOM 29331 O O . LEU A 1 27 ? 6.649 13.920 -41.012 1.00 0.00 27 LEU A O 19
ATOM 29347 N N . ARG A 1 28 ? 5.444 15.772 -41.211 1.00 0.00 28 ARG A N 19
ATOM 29348 C CA . ARG A 1 28 ? 5.762 16.231 -39.893 1.00 0.00 28 ARG A CA 19
ATOM 29349 C C . ARG A 1 28 ? 4.973 15.404 -38.897 1.00 0.00 28 ARG A C 19
ATOM 29350 O O . ARG A 1 28 ? 5.529 14.808 -38.009 1.00 0.00 28 ARG A O 19
ATOM 29371 N N . LEU A 1 29 ? 3.679 15.299 -39.143 1.00 0.00 29 LEU A N 19
ATOM 29372 C CA . LEU A 1 29 ? 2.748 14.560 -38.287 1.00 0.00 29 LEU A CA 19
ATOM 29373 C C . LEU A 1 29 ? 3.163 13.079 -38.224 1.00 0.00 29 LEU A C 19
ATOM 29374 O O . LEU A 1 29 ? 3.063 12.445 -37.178 1.00 0.00 29 LEU A O 19
ATOM 29390 N N . ARG A 1 30 ? 3.681 12.551 -39.336 1.00 0.00 30 ARG A N 19
ATOM 29391 C CA . ARG A 1 30 ? 4.092 11.148 -39.378 1.00 0.00 30 ARG A CA 19
ATOM 29392 C C . ARG A 1 30 ? 5.329 10.957 -38.537 1.00 0.00 30 ARG A C 19
ATOM 29393 O O . ARG A 1 30 ? 5.484 9.958 -37.851 1.00 0.00 30 ARG A O 19
ATOM 29414 N N . SER A 1 31 ? 6.163 11.957 -38.549 1.00 0.00 31 SER A N 19
ATOM 29415 C CA . SER A 1 31 ? 7.360 11.956 -37.749 1.00 0.00 31 SER A CA 19
ATOM 29416 C C . SER A 1 31 ? 6.993 12.008 -36.275 1.00 0.00 31 SER A C 19
ATOM 29417 O O . SER A 1 31 ? 7.630 11.368 -35.447 1.00 0.00 31 SER A O 19
ATOM 29425 N N . LEU A 1 32 ? 5.896 12.695 -35.977 1.00 0.00 32 LEU A N 19
ATOM 29426 C CA . LEU A 1 32 ? 5.389 12.784 -34.617 1.00 0.00 32 LEU A CA 19
ATOM 29427 C C . LEU A 1 32 ? 4.911 11.429 -34.133 1.00 0.00 32 LEU A C 19
ATOM 29428 O O . LEU A 1 32 ? 5.052 11.101 -32.969 1.00 0.00 32 LEU A O 19
ATOM 29444 N N . MET A 1 33 ? 4.353 10.650 -35.039 1.00 0.00 33 MET A N 19
ATOM 29445 C CA . MET A 1 33 ? 3.866 9.314 -34.735 1.00 0.00 33 MET A CA 19
ATOM 29446 C C . MET A 1 33 ? 4.993 8.435 -34.247 1.00 0.00 33 MET A C 19
ATOM 29447 O O . MET A 1 33 ? 4.887 7.800 -33.212 1.00 0.00 33 MET A O 19
ATOM 29461 N N . TYR A 1 34 ? 6.070 8.415 -35.002 1.00 0.00 34 TYR A N 19
ATOM 29462 C CA . TYR A 1 34 ? 7.216 7.566 -34.687 1.00 0.00 34 TYR A CA 19
ATOM 29463 C C . TYR A 1 34 ? 8.048 8.159 -33.564 1.00 0.00 34 TYR A C 19
ATOM 29464 O O . TYR A 1 34 ? 8.899 7.491 -32.971 1.00 0.00 34 TYR A O 19
ATOM 29482 N N . ASP A 1 35 ? 7.835 9.425 -33.321 1.00 0.00 35 ASP A N 19
ATOM 29483 C CA . ASP A 1 35 ? 8.412 10.107 -32.168 1.00 0.00 35 ASP A CA 19
ATOM 29484 C C . ASP A 1 35 ? 7.624 9.683 -30.919 1.00 0.00 35 ASP A C 19
ATOM 29485 O O . ASP A 1 35 ? 8.136 9.659 -29.807 1.00 0.00 35 ASP A O 19
ATOM 29494 N N . MET A 1 36 ? 6.370 9.327 -31.142 1.00 0.00 36 MET A N 19
ATOM 29495 C CA . MET A 1 36 ? 5.504 8.760 -30.130 1.00 0.00 36 MET A CA 19
ATOM 29496 C C . MET A 1 36 ? 5.554 7.221 -30.200 1.00 0.00 36 MET A C 19
ATOM 29497 O O . MET A 1 36 ? 6.548 6.657 -30.649 1.00 0.00 36 MET A O 19
ATOM 29511 N N . ASN A 1 37 ? 4.509 6.550 -29.746 1.00 0.00 37 ASN A N 19
ATOM 29512 C CA . ASN A 1 37 ? 4.505 5.064 -29.665 1.00 0.00 37 ASN A CA 19
ATOM 29513 C C . ASN A 1 37 ? 4.011 4.375 -30.936 1.00 0.00 37 ASN A C 19
ATOM 29514 O O . ASN A 1 37 ? 3.899 3.147 -30.972 1.00 0.00 37 ASN A O 19
ATOM 29525 N N . PHE A 1 38 ? 3.662 5.141 -31.938 1.00 0.00 38 PHE A N 19
ATOM 29526 C CA . PHE A 1 38 ? 3.156 4.582 -33.202 1.00 0.00 38 PHE A CA 19
ATOM 29527 C C . PHE A 1 38 ? 4.234 3.811 -33.974 1.00 0.00 38 PHE A C 19
ATOM 29528 O O . PHE A 1 38 ? 5.431 4.015 -33.771 1.00 0.00 38 PHE A O 19
ATOM 29545 N N . SER A 1 39 ? 3.801 2.932 -34.852 1.00 0.00 39 SER A N 19
ATOM 29546 C CA . SER A 1 39 ? 4.690 2.108 -35.654 1.00 0.00 39 SER A CA 19
ATOM 29547 C C . SER A 1 39 ? 4.124 1.920 -37.081 1.00 0.00 39 SER A C 19
ATOM 29548 O O . SER A 1 39 ? 2.963 2.265 -37.346 1.00 0.00 39 SER A O 19
ATOM 29556 N N . SER A 1 40 ? 4.938 1.354 -37.973 1.00 0.00 40 SER A N 19
ATOM 29557 C CA . SER A 1 40 ? 4.562 1.110 -39.360 1.00 0.00 40 SER A CA 19
ATOM 29558 C C . SER A 1 40 ? 4.103 -0.330 -39.561 1.00 0.00 40 SER A C 19
ATOM 29559 O O . SER A 1 40 ? 3.462 -0.657 -40.577 1.00 0.00 40 SER A O 19
ATOM 29567 N N . ILE A 1 41 ? 4.485 -1.179 -38.643 1.00 0.00 41 ILE A N 19
ATOM 29568 C CA . ILE A 1 41 ? 4.174 -2.598 -38.675 1.00 0.00 41 ILE A CA 19
ATOM 29569 C C . ILE A 1 41 ? 3.466 -2.987 -37.387 1.00 0.00 41 ILE A C 19
ATOM 29570 O O . ILE A 1 41 ? 3.689 -2.365 -36.345 1.00 0.00 41 ILE A O 19
ATOM 29586 N N . VAL A 1 42 ? 2.600 -3.961 -37.476 1.00 0.00 42 VAL A N 19
ATOM 29587 C CA . VAL A 1 42 ? 1.975 -4.558 -36.326 1.00 0.00 42 VAL A CA 19
ATOM 29588 C C . VAL A 1 42 ? 1.670 -6.010 -36.687 1.00 0.00 42 VAL A C 19
ATOM 29589 O O . VAL A 1 42 ? 1.508 -6.325 -37.874 1.00 0.00 42 VAL A O 19
ATOM 29602 N N . ALA A 1 43 ? 1.694 -6.893 -35.721 1.00 0.00 43 ALA A N 19
ATOM 29603 C CA . ALA A 1 43 ? 1.308 -8.260 -35.960 1.00 0.00 43 ALA A CA 19
ATOM 29604 C C . ALA A 1 43 ? -0.177 -8.327 -36.285 1.00 0.00 43 ALA A C 19
ATOM 29605 O O . ALA A 1 43 ? -1.005 -7.697 -35.608 1.00 0.00 43 ALA A O 19
ATOM 29612 N N . ASP A 1 44 ? -0.487 -9.078 -37.309 1.00 0.00 44 ASP A N 19
ATOM 29613 C CA . ASP A 1 44 ? -1.847 -9.274 -37.803 1.00 0.00 44 ASP A CA 19
ATOM 29614 C C . ASP A 1 44 ? -2.543 -10.290 -36.899 1.00 0.00 44 ASP A C 19
ATOM 29615 O O . ASP A 1 44 ? -2.014 -10.647 -35.840 1.00 0.00 44 ASP A O 19
ATOM 29624 N N . GLU A 1 45 ? -3.660 -10.818 -37.327 1.00 0.00 45 GLU A N 19
ATOM 29625 C CA . GLU A 1 45 ? -4.366 -11.801 -36.541 1.00 0.00 45 GLU A CA 19
ATOM 29626 C C . GLU A 1 45 ? -3.673 -13.124 -36.753 1.00 0.00 45 GLU A C 19
ATOM 29627 O O . GLU A 1 45 ? -3.742 -14.025 -35.930 1.00 0.00 45 GLU A O 19
ATOM 29639 N N . TYR A 1 46 ? -2.950 -13.201 -37.873 1.00 0.00 46 TYR A N 19
ATOM 29640 C CA . TYR A 1 46 ? -2.187 -14.382 -38.215 1.00 0.00 46 TYR A CA 19
ATOM 29641 C C . TYR A 1 46 ? -0.914 -14.395 -37.391 1.00 0.00 46 TYR A C 19
ATOM 29642 O O . TYR A 1 46 ? -0.219 -15.404 -37.311 1.00 0.00 46 TYR A O 19
ATOM 29660 N N . GLY A 1 47 ? -0.603 -13.248 -36.807 1.00 0.00 47 GLY A N 19
ATOM 29661 C CA . GLY A 1 47 ? 0.616 -13.090 -36.051 1.00 0.00 47 GLY A CA 19
ATOM 29662 C C . GLY A 1 47 ? 1.756 -12.621 -36.932 1.00 0.00 47 GLY A C 19
ATOM 29663 O O . GLY A 1 47 ? 2.908 -12.600 -36.518 1.00 0.00 47 GLY A O 19
ATOM 29667 N N . ILE A 1 48 ? 1.432 -12.244 -38.149 1.00 0.00 48 ILE A N 19
ATOM 29668 C CA . ILE A 1 48 ? 2.421 -11.806 -39.118 1.00 0.00 48 ILE A CA 19
ATOM 29669 C C . ILE A 1 48 ? 2.524 -10.297 -39.102 1.00 0.00 48 ILE A C 19
ATOM 29670 O O . ILE A 1 48 ? 1.512 -9.620 -39.093 1.00 0.00 48 ILE A O 19
ATOM 29686 N N . PRO A 1 49 ? 3.738 -9.762 -39.013 1.00 0.00 49 PRO A N 19
ATOM 29687 C CA . PRO A 1 49 ? 3.970 -8.323 -39.033 1.00 0.00 49 PRO A CA 19
ATOM 29688 C C . PRO A 1 49 ? 3.562 -7.676 -40.379 1.00 0.00 49 PRO A C 19
ATOM 29689 O O . PRO A 1 49 ? 4.242 -7.813 -41.413 1.00 0.00 49 PRO A O 19
ATOM 29700 N N . ARG A 1 50 ? 2.426 -7.039 -40.350 1.00 0.00 50 ARG A N 19
ATOM 29701 C CA . ARG A 1 50 ? 1.833 -6.375 -41.479 1.00 0.00 50 ARG A CA 19
ATOM 29702 C C . ARG A 1 50 ? 2.156 -4.883 -41.494 1.00 0.00 50 ARG A C 19
ATOM 29703 O O . ARG A 1 50 ? 2.261 -4.250 -40.436 1.00 0.00 50 ARG A O 19
ATOM 29724 N N . GLN A 1 51 ? 2.343 -4.341 -42.692 1.00 0.00 51 GLN A N 19
ATOM 29725 C CA . GLN A 1 51 ? 2.556 -2.916 -42.884 1.00 0.00 51 GLN A CA 19
ATOM 29726 C C . GLN A 1 51 ? 1.238 -2.174 -42.874 1.00 0.00 51 GLN A C 19
ATOM 29727 O O . GLN A 1 51 ? 0.242 -2.605 -43.449 1.00 0.00 51 GLN A O 19
ATOM 29741 N N . LEU A 1 52 ? 1.265 -1.069 -42.229 1.00 0.00 52 LEU A N 19
ATOM 29742 C CA . LEU A 1 52 ? 0.096 -0.232 -41.996 1.00 0.00 52 LEU A CA 19
ATOM 29743 C C . LEU A 1 52 ? 0.009 0.900 -42.978 1.00 0.00 52 LEU A C 19
ATOM 29744 O O . LEU A 1 52 ? -1.062 1.475 -43.192 1.00 0.00 52 LEU A O 19
ATOM 29760 N N . ASN A 1 53 ? 1.125 1.169 -43.600 1.00 0.00 53 ASN A N 19
ATOM 29761 C CA . ASN A 1 53 ? 1.382 2.379 -44.424 1.00 0.00 53 ASN A CA 19
ATOM 29762 C C . ASN A 1 53 ? 0.610 2.496 -45.724 1.00 0.00 53 ASN A C 19
ATOM 29763 O O . ASN A 1 53 ? 1.160 2.806 -46.776 1.00 0.00 53 ASN A O 19
ATOM 29774 N N . GLU A 1 54 ? -0.641 2.298 -45.613 1.00 0.00 54 GLU A N 19
ATOM 29775 C CA . GLU A 1 54 ? -1.586 2.535 -46.651 1.00 0.00 54 GLU A CA 19
ATOM 29776 C C . GLU A 1 54 ? -2.197 3.873 -46.329 1.00 0.00 54 GLU A C 19
ATOM 29777 O O . GLU A 1 54 ? -2.150 4.823 -47.108 1.00 0.00 54 GLU A O 19
ATOM 29789 N N . ASN A 1 55 ? -2.745 3.920 -45.127 1.00 0.00 55 ASN A N 19
ATOM 29790 C CA . ASN A 1 55 ? -3.294 5.124 -44.508 1.00 0.00 55 ASN A CA 19
ATOM 29791 C C . ASN A 1 55 ? -3.466 4.872 -43.032 1.00 0.00 55 ASN A C 19
ATOM 29792 O O . ASN A 1 55 ? -4.161 5.610 -42.334 1.00 0.00 55 ASN A O 19
ATOM 29803 N N . SER A 1 56 ? -2.799 3.866 -42.538 1.00 0.00 56 SER A N 19
ATOM 29804 C CA . SER A 1 56 ? -3.020 3.460 -41.213 1.00 0.00 56 SER A CA 19
ATOM 29805 C C . SER A 1 56 ? -1.704 3.306 -40.520 1.00 0.00 56 SER A C 19
ATOM 29806 O O . SER A 1 56 ? -0.666 3.218 -41.175 1.00 0.00 56 SER A O 19
ATOM 29814 N N . PHE A 1 57 ? -1.735 3.331 -39.224 1.00 0.00 57 PHE A N 19
ATOM 29815 C CA . PHE A 1 57 ? -0.571 3.142 -38.408 1.00 0.00 57 PHE A CA 19
ATOM 29816 C C . PHE A 1 57 ? -1.053 2.505 -37.118 1.00 0.00 57 PHE A C 19
ATOM 29817 O O . PHE A 1 57 ? -2.249 2.524 -36.860 1.00 0.00 57 PHE A O 19
ATOM 29834 N N . ALA A 1 58 ? -0.168 1.953 -36.323 1.00 0.00 58 ALA A N 19
ATOM 29835 C CA . ALA A 1 58 ? -0.581 1.256 -35.114 1.00 0.00 58 ALA A CA 19
ATOM 29836 C C . ALA A 1 58 ? 0.181 1.739 -33.930 1.00 0.00 58 ALA A C 19
ATOM 29837 O O . ALA A 1 58 ? 1.275 2.270 -34.064 1.00 0.00 58 ALA A O 19
ATOM 29844 N N . ILE A 1 59 ? -0.369 1.533 -32.778 1.00 0.00 59 ILE A N 19
ATOM 29845 C CA . ILE A 1 59 ? 0.240 1.957 -31.566 1.00 0.00 59 ILE A CA 19
ATOM 29846 C C . ILE A 1 59 ? -0.080 0.971 -30.449 1.00 0.00 59 ILE A C 19
ATOM 29847 O O . ILE A 1 59 ? -1.188 0.470 -30.362 1.00 0.00 59 ILE A O 19
ATOM 29863 N N . THR A 1 60 ? 0.883 0.695 -29.617 1.00 0.00 60 THR A N 19
ATOM 29864 C CA . THR A 1 60 ? 0.721 -0.274 -28.552 1.00 0.00 60 THR A CA 19
ATOM 29865 C C . THR A 1 60 ? 0.377 0.444 -27.224 1.00 0.00 60 THR A C 19
ATOM 29866 O O . THR A 1 60 ? 0.691 -0.033 -26.136 1.00 0.00 60 THR A O 19
ATOM 29877 N N . THR A 1 61 ? -0.366 1.518 -27.327 1.00 0.00 61 THR A N 19
ATOM 29878 C CA . THR A 1 61 ? -0.684 2.320 -26.176 1.00 0.00 61 THR A CA 19
ATOM 29879 C C . THR A 1 61 ? -1.812 1.655 -25.381 1.00 0.00 61 THR A C 19
ATOM 29880 O O . THR A 1 61 ? -2.535 0.806 -25.897 1.00 0.00 61 THR A O 19
ATOM 29891 N N . SER A 1 62 ? -1.943 2.012 -24.144 1.00 0.00 62 SER A N 19
ATOM 29892 C CA . SER A 1 62 ? -2.968 1.469 -23.327 1.00 0.00 62 SER A CA 19
ATOM 29893 C C . SER A 1 62 ? -4.144 2.438 -23.192 1.00 0.00 62 SER A C 19
ATOM 29894 O O . SER A 1 62 ? -5.233 2.035 -22.787 1.00 0.00 62 SER A O 19
ATOM 29902 N N . LEU A 1 63 ? -3.923 3.705 -23.525 1.00 0.00 63 LEU A N 19
ATOM 29903 C CA . LEU A 1 63 ? -4.976 4.720 -23.434 1.00 0.00 63 LEU A CA 19
ATOM 29904 C C . LEU A 1 63 ? -6.095 4.476 -24.438 1.00 0.00 63 LEU A C 19
ATOM 29905 O O . LEU A 1 63 ? -5.987 3.615 -25.313 1.00 0.00 63 LEU A O 19
ATOM 29921 N N . ALA A 1 64 ? -7.153 5.209 -24.314 1.00 0.00 64 ALA A N 19
ATOM 29922 C CA . ALA A 1 64 ? -8.310 4.969 -25.123 1.00 0.00 64 ALA A CA 19
ATOM 29923 C C . ALA A 1 64 ? -8.234 5.668 -26.464 1.00 0.00 64 ALA A C 19
ATOM 29924 O O . ALA A 1 64 ? -7.374 6.516 -26.686 1.00 0.00 64 ALA A O 19
ATOM 29931 N N . ALA A 1 65 ? -9.170 5.336 -27.333 1.00 0.00 65 ALA A N 19
ATOM 29932 C CA . ALA A 1 65 ? -9.216 5.853 -28.696 1.00 0.00 65 ALA A CA 19
ATOM 29933 C C . ALA A 1 65 ? -9.300 7.371 -28.737 1.00 0.00 65 ALA A C 19
ATOM 29934 O O . ALA A 1 65 ? -8.577 8.027 -29.493 1.00 0.00 65 ALA A O 19
ATOM 29941 N N . SER A 1 66 ? -10.120 7.915 -27.880 1.00 0.00 66 SER A N 19
ATOM 29942 C CA . SER A 1 66 ? -10.317 9.340 -27.801 1.00 0.00 66 SER A CA 19
ATOM 29943 C C . SER A 1 66 ? -9.058 10.017 -27.240 1.00 0.00 66 SER A C 19
ATOM 29944 O O . SER A 1 66 ? -8.816 11.206 -27.473 1.00 0.00 66 SER A O 19
ATOM 29952 N N . GLU A 1 67 ? -8.222 9.242 -26.567 1.00 0.00 67 GLU A N 19
ATOM 29953 C CA . GLU A 1 67 ? -7.047 9.784 -25.971 1.00 0.00 67 GLU A CA 19
ATOM 29954 C C . GLU A 1 67 ? -5.968 9.866 -27.022 1.00 0.00 67 GLU A C 19
ATOM 29955 O O . GLU A 1 67 ? -5.253 10.858 -27.099 1.00 0.00 67 GLU A O 19
ATOM 29967 N N . ILE A 1 68 ? -5.872 8.816 -27.854 1.00 0.00 68 ILE A N 19
ATOM 29968 C CA . ILE A 1 68 ? -4.893 8.793 -28.957 1.00 0.00 68 ILE A CA 19
ATOM 29969 C C . ILE A 1 68 ? -5.115 9.970 -29.883 1.00 0.00 68 ILE A C 19
ATOM 29970 O O . ILE A 1 68 ? -4.158 10.630 -30.278 1.00 0.00 68 ILE A O 19
ATOM 29986 N N . GLU A 1 69 ? -6.386 10.229 -30.234 1.00 0.00 69 GLU A N 19
ATOM 29987 C CA . GLU A 1 69 ? -6.706 11.371 -31.077 1.00 0.00 69 GLU A CA 19
ATOM 29988 C C . GLU A 1 69 ? -6.176 12.626 -30.470 1.00 0.00 69 GLU A C 19
ATOM 29989 O O . GLU A 1 69 ? -5.448 13.340 -31.114 1.00 0.00 69 GLU A O 19
ATOM 30001 N N . ASP A 1 70 ? -6.500 12.845 -29.203 1.00 0.00 70 ASP A N 19
ATOM 30002 C CA . ASP A 1 70 ? -6.087 14.050 -28.465 1.00 0.00 70 ASP A CA 19
ATOM 30003 C C . ASP A 1 70 ? -4.580 14.228 -28.491 1.00 0.00 70 ASP A C 19
ATOM 30004 O O . ASP A 1 70 ? -4.079 15.337 -28.722 1.00 0.00 70 ASP A O 19
ATOM 30013 N N . LEU A 1 71 ? -3.875 13.124 -28.308 1.00 0.00 71 LEU A N 19
ATOM 30014 C CA . LEU A 1 71 ? -2.427 13.089 -28.418 1.00 0.00 71 LEU A CA 19
ATOM 30015 C C . LEU A 1 71 ? -1.990 13.631 -29.772 1.00 0.00 71 LEU A C 19
ATOM 30016 O O . LEU A 1 71 ? -1.175 14.543 -29.856 1.00 0.00 71 LEU A O 19
ATOM 30032 N N . ILE A 1 72 ? -2.597 13.120 -30.816 1.00 0.00 72 ILE A N 19
ATOM 30033 C CA . ILE A 1 72 ? -2.251 13.505 -32.163 1.00 0.00 72 ILE A CA 19
ATOM 30034 C C . ILE A 1 72 ? -2.668 14.965 -32.438 1.00 0.00 72 ILE A C 19
ATOM 30035 O O . ILE A 1 72 ? -1.936 15.723 -33.081 1.00 0.00 72 ILE A O 19
ATOM 30051 N N . ARG A 1 73 ? -3.812 15.364 -31.886 1.00 0.00 73 ARG A N 19
ATOM 30052 C CA . ARG A 1 73 ? -4.357 16.701 -32.103 1.00 0.00 73 ARG A CA 19
ATOM 30053 C C . ARG A 1 73 ? -3.419 17.770 -31.573 1.00 0.00 73 ARG A C 19
ATOM 30054 O O . ARG A 1 73 ? -3.195 18.795 -32.226 1.00 0.00 73 ARG A O 19
ATOM 30075 N N . LEU A 1 74 ? -2.832 17.524 -30.410 1.00 0.00 74 LEU A N 19
ATOM 30076 C CA . LEU A 1 74 ? -1.965 18.511 -29.812 1.00 0.00 74 LEU A CA 19
ATOM 30077 C C . LEU A 1 74 ? -0.540 18.411 -30.371 1.00 0.00 74 LEU A C 19
ATOM 30078 O O . LEU A 1 74 ? 0.268 19.305 -30.189 1.00 0.00 74 LEU A O 19
ATOM 30094 N N . LYS A 1 75 ? -0.248 17.333 -31.096 1.00 0.00 75 LYS A N 19
ATOM 30095 C CA . LYS A 1 75 ? 1.046 17.206 -31.760 1.00 0.00 75 LYS A CA 19
ATOM 30096 C C . LYS A 1 75 ? 1.005 17.877 -33.114 1.00 0.00 75 LYS A C 19
ATOM 30097 O O . LYS A 1 75 ? 2.018 18.043 -33.782 1.00 0.00 75 LYS A O 19
ATOM 30116 N N . CYS A 1 76 ? -0.172 18.308 -33.491 1.00 0.00 76 CYS A N 19
ATOM 30117 C CA . CYS A 1 76 ? -0.363 19.041 -34.714 1.00 0.00 76 CYS A CA 19
ATOM 30118 C C . CYS A 1 76 ? 0.014 20.511 -34.473 1.00 0.00 76 CYS A C 19
ATOM 30119 O O . CYS A 1 76 ? 0.046 21.326 -35.383 1.00 0.00 76 CYS A O 19
ATOM 30127 N N . LEU A 1 77 ? 0.310 20.826 -33.219 1.00 0.00 77 LEU A N 19
ATOM 30128 C CA . LEU A 1 77 ? 0.749 22.144 -32.826 1.00 0.00 77 LEU A CA 19
ATOM 30129 C C . LEU A 1 77 ? 2.264 22.232 -32.990 1.00 0.00 77 LEU A C 19
ATOM 30130 O O . LEU A 1 77 ? 2.874 23.291 -32.798 1.00 0.00 77 LEU A O 19
ATOM 30146 N N . ASP A 1 78 ? 2.861 21.095 -33.292 1.00 0.00 78 ASP A N 19
ATOM 30147 C CA . ASP A 1 78 ? 4.301 20.994 -33.536 1.00 0.00 78 ASP A CA 19
ATOM 30148 C C . ASP A 1 78 ? 4.562 21.294 -34.974 1.00 0.00 78 ASP A C 19
ATOM 30149 O O . ASP A 1 78 ? 5.520 21.981 -35.331 1.00 0.00 78 ASP A O 19
ATOM 30158 N N . LEU A 1 79 ? 3.694 20.766 -35.793 1.00 0.00 79 LEU A N 19
ATOM 30159 C CA . LEU A 1 79 ? 3.771 20.954 -37.229 1.00 0.00 79 LEU A CA 19
ATOM 30160 C C . LEU A 1 79 ? 3.141 22.331 -37.615 1.00 0.00 79 LEU A C 19
ATOM 30161 O O . LEU A 1 79 ? 2.671 23.049 -36.721 1.00 0.00 79 LEU A O 19
ATOM 30177 N N . PRO A 1 80 ? 3.156 22.752 -38.920 1.00 0.00 80 PRO A N 19
ATOM 30178 C CA . PRO A 1 80 ? 2.551 24.026 -39.323 1.00 0.00 80 PRO A CA 19
ATOM 30179 C C . P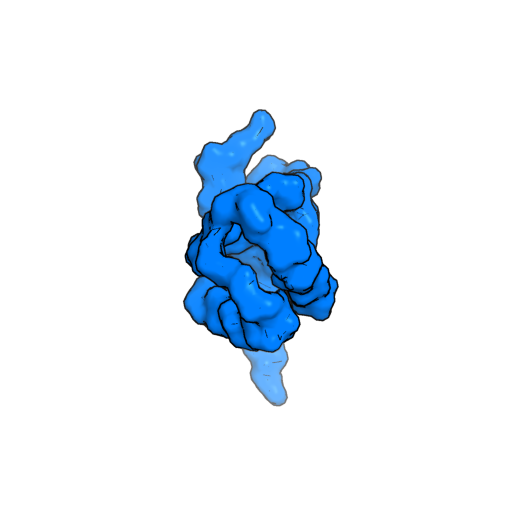RO A 1 80 ? 1.020 24.013 -39.187 1.00 0.00 80 PRO A C 19
ATOM 30180 O O . PRO A 1 80 ? 0.469 24.640 -38.276 1.00 0.00 80 PRO A O 19
ATOM 30191 N N . ASP A 1 81 ? 0.352 23.282 -40.085 1.00 0.00 81 ASP A N 19
ATOM 30192 C CA . ASP A 1 81 ? -1.103 23.123 -40.090 1.00 0.00 81 ASP A CA 19
ATOM 30193 C C . ASP A 1 81 ? -1.505 22.169 -41.194 1.00 0.00 81 ASP A C 19
ATOM 30194 O O . ASP A 1 81 ? -0.966 22.237 -42.296 1.00 0.00 81 ASP A O 19
ATOM 30203 N N . ILE A 1 82 ? -2.418 21.283 -40.893 1.00 0.00 82 ILE A N 19
ATOM 30204 C CA . ILE A 1 82 ? -2.940 20.330 -41.828 1.00 0.00 82 ILE A CA 19
ATOM 30205 C C . ILE A 1 82 ? -4.340 19.945 -41.428 1.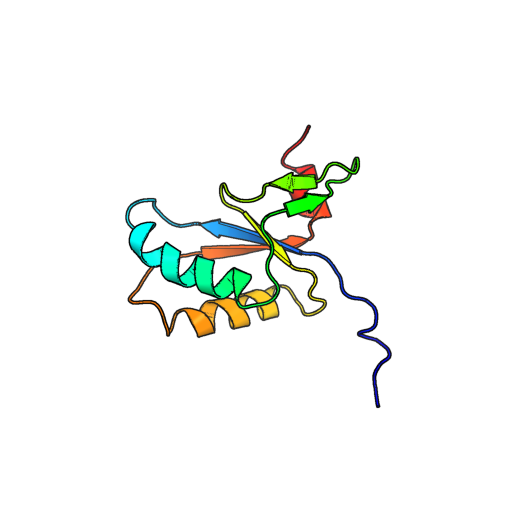00 0.00 82 ILE A C 19
ATOM 30206 O O . ILE A 1 82 ? -4.597 19.554 -40.282 1.00 0.00 82 ILE A O 19
ATOM 30222 N N . ASP A 1 83 ? -5.240 20.141 -42.328 1.00 0.00 83 ASP A N 19
ATOM 30223 C CA . ASP A 1 83 ? -6.586 19.661 -42.177 1.00 0.00 83 ASP A CA 19
ATOM 30224 C C . ASP A 1 83 ? -6.623 18.172 -42.476 1.00 0.00 83 ASP A C 19
ATOM 30225 O O . ASP A 1 83 ? -6.578 17.757 -43.638 1.00 0.00 83 ASP A O 19
ATOM 30234 N N . PHE A 1 84 ? -6.605 17.382 -41.436 1.00 0.00 84 PHE A N 19
ATOM 30235 C CA . PHE A 1 84 ? -6.650 15.939 -41.567 1.00 0.00 84 PHE A CA 19
ATOM 30236 C C . PHE A 1 84 ? -7.758 15.364 -40.710 1.00 0.00 84 PHE A C 19
ATOM 30237 O O . PHE A 1 84 ? -8.273 16.027 -39.798 1.00 0.00 84 PHE A O 19
ATOM 30254 N N . ASP A 1 85 ? -8.100 14.145 -40.998 1.00 0.00 85 ASP A N 19
ATOM 30255 C CA . ASP A 1 85 ? -9.073 13.389 -40.250 1.00 0.00 85 ASP A CA 19
ATOM 30256 C C . ASP A 1 85 ? -8.448 12.065 -39.885 1.00 0.00 85 ASP A C 19
ATOM 30257 O O . ASP A 1 85 ? -7.616 11.556 -40.645 1.00 0.00 85 ASP A O 19
ATOM 30266 N N . LEU A 1 86 ? -8.771 11.534 -38.733 1.00 0.00 86 LEU A N 19
ATOM 30267 C CA . LEU A 1 86 ? -8.259 10.267 -38.344 1.00 0.00 86 LEU A CA 19
ATOM 30268 C C . LEU A 1 86 ? -9.338 9.479 -37.632 1.00 0.00 86 LEU A C 19
ATOM 30269 O O . LEU A 1 86 ? -10.270 10.055 -37.041 1.00 0.00 86 LEU A O 19
ATOM 30285 N N . ASN A 1 87 ? -9.222 8.195 -37.696 1.00 0.00 87 ASN A N 19
ATOM 30286 C CA . ASN A 1 87 ? -10.069 7.315 -36.975 1.00 0.00 87 ASN A CA 19
ATOM 30287 C C . ASN A 1 87 ? -9.239 6.317 -36.215 1.00 0.00 87 ASN A C 19
ATOM 30288 O O . ASN A 1 87 ? -8.457 5.571 -36.811 1.00 0.00 87 ASN A O 19
ATOM 30299 N N . ILE A 1 88 ? -9.367 6.329 -34.919 1.00 0.00 88 ILE A N 19
ATOM 30300 C CA . ILE A 1 88 ? -8.706 5.363 -34.086 1.00 0.00 88 ILE A CA 19
ATOM 30301 C C . ILE A 1 88 ? -9.586 4.131 -33.960 1.00 0.00 88 ILE A C 19
ATOM 30302 O O . ILE A 1 88 ? -10.802 4.240 -33.789 1.00 0.00 88 ILE A O 19
ATOM 30318 N N . MET A 1 89 ? -8.985 2.993 -34.067 1.00 0.00 89 MET A N 19
ATOM 30319 C CA . MET A 1 89 ? -9.644 1.740 -33.894 1.00 0.00 89 MET A CA 19
ATOM 30320 C C . MET A 1 89 ? -8.622 0.796 -33.315 1.00 0.00 89 MET A C 19
ATOM 30321 O O . MET A 1 89 ? -7.458 1.115 -33.279 1.00 0.00 89 MET A O 19
ATOM 30335 N N . THR A 1 90 ? -9.045 -0.285 -32.821 1.00 0.00 90 THR A N 19
ATOM 30336 C CA . THR A 1 90 ? -8.182 -1.329 -32.369 1.00 0.00 90 THR A CA 19
ATOM 30337 C C . THR A 1 90 ? -7.628 -2.117 -33.568 1.00 0.00 90 THR A C 19
ATOM 30338 O O . THR A 1 90 ? -8.299 -2.239 -34.584 1.00 0.00 90 THR A O 19
ATOM 30349 N N . VAL A 1 91 ? -6.400 -2.612 -33.451 1.00 0.00 91 VAL A N 19
ATOM 30350 C CA . VAL A 1 91 ? -5.739 -3.420 -34.505 1.00 0.00 91 VAL A CA 19
ATOM 30351 C C . VAL A 1 91 ? -6.622 -4.614 -34.893 1.00 0.00 91 VAL A C 19
ATOM 30352 O O . VAL A 1 91 ? -6.804 -4.925 -36.083 1.00 0.00 91 VAL A O 19
ATOM 30365 N N . ASP A 1 92 ? -7.195 -5.225 -33.880 1.00 0.00 92 ASP A N 19
ATOM 30366 C CA . ASP A 1 92 ? -8.083 -6.372 -34.012 1.00 0.00 92 ASP A CA 19
ATOM 30367 C C . ASP A 1 92 ? -9.288 -6.009 -34.859 1.00 0.00 92 ASP A C 19
ATOM 30368 O O . ASP A 1 92 ? -9.701 -6.758 -35.736 1.00 0.00 92 ASP A O 19
ATOM 30377 N N . ASP A 1 93 ? -9.768 -4.802 -34.664 1.00 0.00 93 ASP A N 19
ATOM 30378 C CA . ASP A 1 93 ? -10.939 -4.310 -35.366 1.00 0.00 93 ASP A CA 19
ATOM 30379 C C . ASP A 1 93 ? -10.562 -3.671 -36.683 1.00 0.00 93 ASP A C 19
ATOM 30380 O O . ASP A 1 93 ? -11.420 -3.288 -37.477 1.00 0.00 93 ASP A O 19
ATOM 30389 N N . TYR A 1 94 ? -9.287 -3.584 -36.923 1.00 0.00 94 TYR A N 19
ATOM 30390 C CA . TYR A 1 94 ? -8.775 -3.056 -38.145 1.00 0.00 94 TYR A CA 19
ATOM 30391 C C . TYR A 1 94 ? -8.642 -4.122 -39.196 1.00 0.00 94 TYR A C 19
ATOM 30392 O O . TYR A 1 94 ? -9.314 -4.073 -40.229 1.00 0.00 94 TYR A O 19
ATOM 30410 N N . PHE A 1 95 ? -7.807 -5.101 -38.924 1.00 0.00 95 PHE A N 19
ATOM 30411 C CA . PHE A 1 95 ? -7.508 -6.155 -39.896 1.00 0.00 95 PHE A CA 19
ATOM 30412 C C . PHE A 1 95 ? -8.727 -6.961 -40.283 1.00 0.00 95 PHE A C 19
ATOM 30413 O O . PHE A 1 95 ? -8.801 -7.507 -41.367 1.00 0.00 95 PHE A O 19
ATOM 30430 N N . ARG A 1 96 ? -9.694 -6.987 -39.406 1.00 0.00 96 ARG A N 19
ATOM 30431 C CA . ARG A 1 96 ? -10.955 -7.678 -39.661 1.00 0.00 96 ARG A CA 19
ATOM 30432 C C . ARG A 1 96 ? -11.748 -7.024 -40.816 1.00 0.00 96 ARG A C 19
ATOM 30433 O O . ARG A 1 96 ? -12.721 -7.593 -41.320 1.00 0.00 96 ARG A O 19
ATOM 30454 N N . GLN A 1 97 ? -11.325 -5.829 -41.219 1.00 0.00 97 GLN A N 19
ATOM 30455 C CA . GLN A 1 97 ? -11.948 -5.128 -42.332 1.00 0.00 97 GLN A CA 19
ATOM 30456 C C . GLN A 1 97 ? -11.046 -5.255 -43.559 1.00 0.00 97 GLN A C 19
ATOM 30457 O O . GLN A 1 97 ? -11.512 -5.443 -44.683 1.00 0.00 97 GLN A O 19
ATOM 30471 N N . PHE A 1 98 ? -9.750 -5.170 -43.323 1.00 0.00 98 PHE A N 19
ATOM 30472 C CA . PHE A 1 98 ? -8.774 -5.113 -44.393 1.00 0.00 98 PHE A CA 19
ATOM 30473 C C . PHE A 1 98 ? -8.058 -6.417 -44.575 1.00 0.00 98 PHE A C 19
ATOM 30474 O O . PHE A 1 98 ? -7.121 -6.739 -43.844 1.00 0.00 98 PHE A O 19
ATOM 30491 N N . TYR A 1 99 ? -8.507 -7.161 -45.516 1.00 0.00 99 TYR A N 19
ATOM 30492 C CA . TYR A 1 99 ? -7.856 -8.368 -45.877 1.00 0.00 99 TYR A CA 19
ATOM 30493 C C . TYR A 1 99 ? -7.175 -8.179 -47.199 1.00 0.00 99 TYR A C 19
ATOM 30494 O O . TYR A 1 99 ? -7.097 -7.058 -47.699 1.00 0.00 99 TYR A O 19
ATOM 30512 N N . LYS A 1 100 ? -6.679 -9.233 -47.743 1.00 0.00 100 LYS A N 19
ATOM 30513 C CA . LYS A 1 100 ? -5.988 -9.178 -48.980 1.00 0.00 100 LYS A CA 19
ATOM 30514 C C . LYS A 1 100 ? -6.983 -9.184 -50.119 1.00 0.00 100 LYS A C 19
ATOM 30515 O O . LYS A 1 100 ? -7.213 -8.112 -50.724 1.00 0.00 100 LYS A O 19
ATOM 30534 N N . GLY A 1 1 ? -2.018 5.046 -2.505 1.00 0.00 1 GLY A N 20
ATOM 30535 C CA . GLY A 1 1 ? -2.171 5.944 -3.642 1.00 0.00 1 GLY A CA 20
ATOM 30536 C C . GLY A 1 1 ? -2.534 5.162 -4.869 1.00 0.00 1 GLY A C 20
ATOM 30537 O O . GLY A 1 1 ? -2.733 3.942 -4.790 1.00 0.00 1 GLY A O 20
ATOM 30541 N N . HIS A 1 2 ? -2.643 5.823 -6.000 1.00 0.00 2 HIS A N 20
ATOM 30542 C CA . HIS A 1 2 ? -2.938 5.129 -7.227 1.00 0.00 2 HIS A CA 20
ATOM 30543 C C . HIS A 1 2 ? -1.866 5.422 -8.238 1.00 0.00 2 HIS A C 20
ATOM 30544 O O . HIS A 1 2 ? -1.868 6.468 -8.877 1.00 0.00 2 HIS A O 20
ATOM 30558 N N . MET A 1 3 ? -0.929 4.544 -8.322 1.00 0.00 3 MET A N 20
ATOM 30559 C CA . MET A 1 3 ? 0.135 4.627 -9.287 1.00 0.00 3 MET A CA 20
ATOM 30560 C C . MET A 1 3 ? 0.275 3.273 -9.928 1.00 0.00 3 MET A C 20
ATOM 30561 O O . MET A 1 3 ? 1.188 2.483 -9.641 1.00 0.00 3 MET A O 20
ATOM 30575 N N . GLU A 1 4 ? -0.684 2.989 -10.751 1.00 0.00 4 GLU A N 20
ATOM 30576 C CA . GLU A 1 4 ? -0.865 1.718 -11.314 1.00 0.00 4 GLU A CA 20
ATOM 30577 C C . GLU A 1 4 ? 0.041 1.511 -12.501 1.00 0.00 4 GLU A C 20
ATOM 30578 O O . GLU A 1 4 ? 0.145 2.373 -13.382 1.00 0.00 4 GLU A O 20
ATOM 30590 N N . GLY A 1 5 ? 0.697 0.391 -12.520 1.00 0.00 5 GLY A N 20
ATOM 30591 C CA . GLY A 1 5 ? 1.499 0.053 -13.640 1.00 0.00 5 GLY A CA 20
ATOM 30592 C C . GLY A 1 5 ? 0.675 -0.702 -14.651 1.00 0.00 5 GLY A C 20
ATOM 30593 O O . GLY A 1 5 ? -0.392 -1.245 -14.308 1.00 0.00 5 GLY A O 20
ATOM 30597 N N . LYS A 1 6 ? 1.130 -0.755 -15.862 1.00 0.00 6 LYS A N 20
ATOM 30598 C CA . LYS A 1 6 ? 0.417 -1.404 -16.901 1.00 0.00 6 LYS A CA 20
ATOM 30599 C C . LYS A 1 6 ? 1.271 -2.463 -17.499 1.00 0.00 6 LYS A C 20
ATOM 30600 O O . LYS A 1 6 ? 2.394 -2.202 -17.943 1.00 0.00 6 LYS A O 20
ATOM 30619 N N . ASN A 1 7 ? 0.766 -3.632 -17.490 1.00 0.00 7 ASN A N 20
ATOM 30620 C CA . ASN A 1 7 ? 1.412 -4.751 -18.104 1.00 0.00 7 ASN A CA 20
ATOM 30621 C C . ASN A 1 7 ? 0.750 -4.986 -19.431 1.00 0.00 7 ASN A C 20
ATOM 30622 O O . ASN A 1 7 ? 1.263 -5.708 -20.290 1.00 0.00 7 ASN A O 20
ATOM 30633 N N . LYS A 1 8 ? -0.402 -4.371 -19.603 1.00 0.00 8 LYS A N 20
ATOM 30634 C CA . LYS A 1 8 ? -1.124 -4.504 -20.798 1.00 0.00 8 LYS A CA 20
ATOM 30635 C C . LYS A 1 8 ? -1.145 -3.219 -21.593 1.00 0.00 8 LYS A C 20
ATOM 30636 O O . LYS A 1 8 ? -1.904 -2.281 -21.301 1.00 0.00 8 LYS A O 20
ATOM 30655 N N . PHE A 1 9 ? -0.256 -3.156 -22.522 1.00 0.00 9 PHE A N 20
ATOM 30656 C CA . PHE A 1 9 ? -0.257 -2.144 -23.517 1.00 0.00 9 PHE A CA 20
ATOM 30657 C C . PHE A 1 9 ? -1.153 -2.643 -24.611 1.00 0.00 9 PHE A C 20
ATOM 30658 O O . PHE A 1 9 ? -1.031 -3.800 -25.048 1.00 0.00 9 PHE A O 20
ATOM 30675 N N . ASN A 1 10 ? -2.055 -1.825 -25.033 1.00 0.00 10 ASN A N 20
ATOM 30676 C CA . ASN A 1 10 ? -3.057 -2.245 -25.980 1.00 0.00 10 ASN A CA 20
ATOM 30677 C C . ASN A 1 10 ? -2.617 -1.854 -27.341 1.00 0.00 10 ASN A C 20
ATOM 30678 O O . ASN A 1 10 ? -1.504 -1.373 -27.504 1.00 0.00 10 ASN A O 20
ATOM 30689 N N . THR A 1 11 ? -3.415 -2.059 -28.317 1.00 0.00 11 THR A N 20
ATOM 30690 C CA . THR A 1 11 ? -2.997 -1.736 -29.609 1.00 0.00 11 THR A CA 20
ATOM 30691 C C . THR A 1 11 ? -4.147 -1.104 -30.410 1.00 0.00 11 THR A C 20
ATOM 30692 O O . THR A 1 11 ? -5.229 -1.691 -30.615 1.00 0.00 11 THR A O 20
ATOM 30703 N N . TYR A 1 12 ? -3.921 0.113 -30.808 1.00 0.00 12 TYR A N 20
ATOM 30704 C CA . TYR A 1 12 ? -4.901 0.892 -31.500 1.00 0.00 12 TYR A CA 20
ATOM 30705 C C . TYR A 1 12 ? -4.409 1.278 -32.849 1.00 0.00 12 TYR A C 20
ATOM 30706 O O . TYR A 1 12 ? -3.222 1.261 -33.104 1.00 0.00 12 TYR A O 20
ATOM 30724 N N . VAL A 1 13 ? -5.322 1.634 -33.677 1.00 0.00 13 VAL A N 20
ATOM 30725 C CA . VAL A 1 13 ? -5.081 2.069 -35.018 1.00 0.00 13 VAL A CA 20
ATOM 30726 C C . VAL A 1 13 ? -5.742 3.421 -35.263 1.00 0.00 13 VAL A C 20
ATOM 30727 O O . VAL A 1 13 ? -6.874 3.658 -34.841 1.00 0.00 13 VAL A O 20
ATOM 30740 N N . VAL A 1 14 ? -5.047 4.292 -35.934 1.00 0.00 14 VAL A N 20
ATOM 30741 C CA . VAL A 1 14 ? -5.575 5.566 -36.259 1.00 0.00 14 VAL A CA 20
ATOM 30742 C C . VAL A 1 14 ? -5.639 5.693 -37.747 1.00 0.00 14 VAL A C 20
ATOM 30743 O O . VAL A 1 14 ? -4.708 5.367 -38.438 1.00 0.00 14 VAL A O 20
ATOM 30756 N N . SER A 1 15 ? -6.749 6.083 -38.217 1.00 0.00 15 SER A N 20
ATOM 30757 C CA . SER A 1 15 ? -6.974 6.231 -39.613 1.00 0.00 15 SER A CA 20
ATOM 30758 C C . SER A 1 15 ? -7.105 7.702 -39.952 1.00 0.00 15 SER A C 20
ATOM 30759 O O . SER A 1 15 ? -8.017 8.367 -39.464 1.00 0.00 15 SER A O 20
ATOM 30767 N N . PHE A 1 16 ? -6.176 8.221 -40.722 1.00 0.00 16 PHE A N 20
ATOM 30768 C CA . PHE A 1 16 ? -6.196 9.624 -41.066 1.00 0.00 16 PHE A CA 20
ATOM 30769 C C . PHE A 1 16 ? -6.847 9.886 -42.393 1.00 0.00 16 PHE A C 20
ATOM 30770 O O . PHE A 1 16 ? -6.562 9.225 -43.385 1.00 0.00 16 PHE A O 20
ATOM 30787 N N . ASP A 1 17 ? -7.699 10.858 -42.400 1.00 0.00 17 ASP A N 20
ATOM 30788 C CA . ASP A 1 17 ? -8.384 11.279 -43.598 1.00 0.00 17 ASP A CA 20
ATOM 30789 C C . ASP A 1 17 ? -7.870 12.585 -43.981 1.00 0.00 17 ASP A C 20
ATOM 30790 O O . ASP A 1 17 ? -7.860 13.526 -43.159 1.00 0.00 17 ASP A O 20
ATOM 30799 N N . TYR A 1 18 ? -7.437 12.655 -45.177 1.00 0.00 18 TYR A N 20
ATOM 30800 C CA . TYR A 1 18 ? -6.865 13.842 -45.715 1.00 0.00 18 TYR A CA 20
ATOM 30801 C C . TYR A 1 18 ? -6.616 13.648 -47.204 1.00 0.00 18 TYR A C 20
ATOM 30802 O O . TYR A 1 18 ? -6.170 12.573 -47.627 1.00 0.00 18 TYR A O 20
ATOM 30820 N N . PRO A 1 19 ? -6.961 14.640 -48.021 1.00 0.00 19 PRO A N 20
ATOM 30821 C CA . PRO A 1 19 ? -6.695 14.590 -49.449 1.00 0.00 19 PRO A CA 20
ATOM 30822 C C . PRO A 1 19 ? -5.184 14.615 -49.742 1.00 0.00 19 PRO A C 20
ATOM 30823 O O . PRO A 1 19 ? -4.394 15.162 -48.948 1.00 0.00 19 PRO A O 20
ATOM 30834 N N . SER A 1 20 ? -4.793 14.056 -50.883 1.00 0.00 20 SER A N 20
ATOM 30835 C CA . SER A 1 20 ? -3.388 13.928 -51.293 1.00 0.00 20 SER A CA 20
ATOM 30836 C C . SER A 1 20 ? -2.666 15.287 -51.402 1.00 0.00 20 SER A C 20
ATOM 30837 O O . SER A 1 20 ? -1.436 15.354 -51.380 1.00 0.00 20 SER A O 20
ATOM 30845 N N . SER A 1 21 ? -3.426 16.351 -51.492 1.00 0.00 21 SER A N 20
ATOM 30846 C CA . SER A 1 21 ? -2.892 17.687 -51.547 1.00 0.00 21 SER A CA 20
ATOM 30847 C C . SER A 1 21 ? -2.127 18.026 -50.237 1.00 0.00 21 SER A C 20
ATOM 30848 O O . SER A 1 21 ? -1.144 18.791 -50.248 1.00 0.00 21 SER A O 20
ATOM 30856 N N . TYR A 1 22 ? -2.526 17.411 -49.120 1.00 0.00 22 TYR A N 20
ATOM 30857 C CA . TYR A 1 22 ? -1.901 17.729 -47.838 1.00 0.00 22 TYR A CA 20
ATOM 30858 C C . TYR A 1 22 ? -0.837 16.733 -47.449 1.00 0.00 22 TYR A C 20
ATOM 30859 O O . TYR A 1 22 ? -0.310 16.803 -46.342 1.00 0.00 22 TYR A O 20
ATOM 30877 N N . SER A 1 23 ? -0.483 15.850 -48.350 1.00 0.00 23 SER A N 20
ATOM 30878 C CA . SER A 1 23 ? 0.522 14.834 -48.061 1.00 0.00 23 SER A CA 20
ATOM 30879 C C . SER A 1 23 ? 1.858 15.494 -47.704 1.00 0.00 23 SER A C 20
ATOM 30880 O O . SER A 1 23 ? 2.505 15.118 -46.734 1.00 0.00 23 SER A O 20
ATOM 30888 N N . SER A 1 24 ? 2.192 16.553 -48.440 1.00 0.00 24 SER A N 20
ATOM 30889 C CA . SER A 1 24 ? 3.427 17.314 -48.268 1.00 0.00 24 SER A CA 20
ATOM 30890 C C . SER A 1 24 ? 3.520 17.924 -46.857 1.00 0.00 24 SER A C 20
ATOM 30891 O O . SER A 1 24 ? 4.599 18.195 -46.340 1.00 0.00 24 SER A O 20
ATOM 30899 N N . VAL A 1 25 ? 2.384 18.108 -46.264 1.00 0.00 25 VAL A N 20
ATOM 30900 C CA . VAL A 1 25 ? 2.256 18.724 -44.964 1.00 0.00 25 VAL A CA 20
ATOM 30901 C C . VAL A 1 25 ? 2.190 17.668 -43.875 1.00 0.00 25 VAL A C 20
ATOM 30902 O O . VAL A 1 25 ? 2.730 17.829 -42.777 1.00 0.00 25 VAL A O 20
ATOM 30915 N N . PHE A 1 26 ? 1.592 16.572 -44.200 1.00 0.00 26 PHE A N 20
ATOM 30916 C CA . PHE A 1 26 ? 1.315 15.558 -43.247 1.00 0.00 26 PHE A CA 20
ATOM 30917 C C . PHE A 1 26 ? 2.565 14.785 -42.857 1.00 0.00 26 PHE A C 20
ATOM 30918 O O . PHE A 1 26 ? 2.632 14.198 -41.776 1.00 0.00 26 PHE A O 20
ATOM 30935 N N . LEU A 1 27 ? 3.573 14.829 -43.699 1.00 0.00 27 LEU A N 20
ATOM 30936 C CA . LEU A 1 27 ? 4.823 14.128 -43.418 1.00 0.00 27 LEU A CA 20
ATOM 30937 C C . LEU A 1 27 ? 5.450 14.677 -42.129 1.00 0.00 27 LEU A C 20
ATOM 30938 O O . LEU A 1 27 ? 6.212 13.999 -41.448 1.00 0.00 27 LEU A O 20
ATOM 30954 N N . ARG A 1 28 ? 5.061 15.885 -41.781 1.00 0.00 28 ARG A N 20
ATOM 30955 C CA . ARG A 1 28 ? 5.543 16.533 -40.585 1.00 0.00 28 ARG A CA 20
ATOM 30956 C C . ARG A 1 28 ? 4.836 15.897 -39.389 1.00 0.00 28 ARG A C 20
ATOM 30957 O O . ARG A 1 28 ? 5.467 15.454 -38.446 1.00 0.00 28 ARG A O 20
ATOM 30978 N N . LEU A 1 29 ? 3.519 15.765 -39.508 1.00 0.00 29 LEU A N 20
ATOM 30979 C CA . LEU A 1 29 ? 2.664 15.158 -38.480 1.00 0.00 29 LEU A CA 20
ATOM 30980 C C . LEU A 1 29 ? 3.044 13.691 -38.284 1.00 0.00 29 LEU A C 20
ATOM 30981 O O . LEU A 1 29 ? 3.009 13.171 -37.168 1.00 0.00 29 LEU A O 20
ATOM 30997 N N . ARG A 1 30 ? 3.449 13.028 -39.361 1.00 0.00 30 ARG A N 20
ATOM 30998 C CA . ARG A 1 30 ? 3.790 11.616 -39.262 1.00 0.00 30 ARG A CA 20
ATOM 30999 C C . ARG A 1 30 ? 5.058 11.463 -38.430 1.00 0.00 30 ARG A C 20
ATOM 31000 O O . ARG A 1 30 ? 5.181 10.549 -37.618 1.00 0.00 30 ARG A O 20
ATOM 31021 N N . SER A 1 31 ? 5.945 12.423 -38.586 1.00 0.00 31 SER A N 20
ATOM 31022 C CA . SER A 1 31 ? 7.187 12.473 -37.844 1.00 0.00 31 SER A CA 20
ATOM 31023 C C . SER A 1 31 ? 6.900 12.683 -36.353 1.00 0.00 31 SER A C 20
ATOM 31024 O O . SER A 1 31 ? 7.633 12.204 -35.490 1.00 0.00 31 SER A O 20
ATOM 31032 N N . LEU A 1 32 ? 5.802 13.363 -36.067 1.00 0.00 32 LEU A N 20
ATOM 31033 C CA . LEU A 1 32 ? 5.336 13.559 -34.697 1.00 0.00 32 LEU A CA 20
ATOM 31034 C C . LEU A 1 32 ? 4.811 12.257 -34.126 1.00 0.00 32 LEU A C 20
ATOM 31035 O O . LEU A 1 32 ? 4.991 11.965 -32.947 1.00 0.00 32 LEU A O 20
ATOM 31051 N N . MET A 1 33 ? 4.148 11.491 -34.961 1.00 0.00 33 MET A N 20
ATOM 31052 C CA . MET A 1 33 ? 3.609 10.207 -34.578 1.00 0.00 33 MET A CA 20
ATOM 31053 C C . MET A 1 33 ? 4.685 9.198 -34.258 1.00 0.00 33 MET A C 20
ATOM 31054 O O . MET A 1 33 ? 4.612 8.538 -33.240 1.00 0.00 33 MET A O 20
ATOM 31068 N N . TYR A 1 34 ? 5.682 9.085 -35.113 1.00 0.00 34 TYR A N 20
ATOM 31069 C CA . TYR A 1 34 ? 6.777 8.137 -34.866 1.00 0.00 34 TYR A CA 20
ATOM 31070 C C . TYR A 1 34 ? 7.685 8.630 -33.747 1.00 0.00 34 TYR A C 20
ATOM 31071 O O . TYR A 1 34 ? 8.480 7.877 -33.187 1.00 0.00 34 TYR A O 20
ATOM 31089 N N . ASP A 1 35 ? 7.583 9.912 -33.463 1.00 0.00 35 ASP A N 20
ATOM 31090 C CA . ASP A 1 35 ? 8.226 10.524 -32.293 1.00 0.00 35 ASP A CA 20
ATOM 31091 C C . ASP A 1 35 ? 7.560 9.971 -31.028 1.00 0.00 35 ASP A C 20
ATOM 31092 O O . ASP A 1 35 ? 8.195 9.762 -29.987 1.00 0.00 35 ASP A O 20
ATOM 31101 N N . MET A 1 36 ? 6.279 9.703 -31.166 1.00 0.00 36 MET A N 20
ATOM 31102 C CA . MET A 1 36 ? 5.466 9.086 -30.146 1.00 0.00 36 MET A CA 20
ATOM 31103 C C . MET A 1 36 ? 5.469 7.561 -30.352 1.00 0.00 36 MET A C 20
ATOM 31104 O O . MET A 1 36 ? 6.397 7.013 -30.947 1.00 0.00 36 MET A O 20
ATOM 31118 N N . ASN A 1 37 ? 4.451 6.888 -29.888 1.00 0.00 37 ASN A N 20
ATOM 31119 C CA . ASN A 1 37 ? 4.418 5.421 -29.921 1.00 0.00 37 ASN A CA 20
ATOM 31120 C C . ASN A 1 37 ? 3.795 4.835 -31.160 1.00 0.00 37 ASN A C 20
ATOM 31121 O O . ASN A 1 37 ? 3.632 3.614 -31.252 1.00 0.00 37 ASN A O 20
ATOM 31132 N N . PHE A 1 38 ? 3.379 5.679 -32.069 1.00 0.00 38 PHE A N 20
ATOM 31133 C CA . PHE A 1 38 ? 2.789 5.211 -33.308 1.00 0.00 38 PHE A CA 20
ATOM 31134 C C . PHE A 1 38 ? 3.807 4.456 -34.154 1.00 0.00 38 PHE A C 20
ATOM 31135 O O . PHE A 1 38 ? 4.995 4.774 -34.150 1.00 0.00 38 PHE A O 20
ATOM 31152 N N . SER A 1 39 ? 3.338 3.487 -34.877 1.00 0.00 39 SER A N 20
ATOM 31153 C CA . SER A 1 39 ? 4.177 2.662 -35.688 1.00 0.00 39 SER A CA 20
ATOM 31154 C C . SER A 1 39 ? 3.628 2.540 -37.107 1.00 0.00 39 SER A C 20
ATOM 31155 O O . SER A 1 39 ? 2.463 2.883 -37.381 1.00 0.00 39 SER A O 20
ATOM 31163 N N . SER A 1 40 ? 4.465 2.040 -37.982 1.00 0.00 40 SER A N 20
ATOM 31164 C CA . SER A 1 40 ? 4.145 1.830 -39.369 1.00 0.00 40 SER A CA 20
ATOM 31165 C C . SER A 1 40 ? 3.743 0.385 -39.602 1.00 0.00 40 SER A C 20
ATOM 31166 O O . SER A 1 40 ? 3.130 0.054 -40.624 1.00 0.00 40 SER A O 20
ATOM 31174 N N . ILE A 1 41 ? 4.136 -0.463 -38.681 1.00 0.00 41 ILE A N 20
ATOM 31175 C CA . ILE A 1 41 ? 3.878 -1.887 -38.737 1.00 0.00 41 ILE A CA 20
ATOM 31176 C C . ILE A 1 41 ? 3.198 -2.332 -37.438 1.00 0.00 41 ILE A C 20
ATOM 31177 O O . ILE A 1 41 ? 3.464 -1.763 -36.368 1.00 0.00 41 ILE A O 20
ATOM 31193 N N . VAL A 1 42 ? 2.313 -3.294 -37.551 1.00 0.00 42 VAL A N 20
ATOM 31194 C CA . VAL A 1 42 ? 1.678 -3.945 -36.417 1.00 0.00 42 VAL A CA 20
ATOM 31195 C C . VAL A 1 42 ? 1.197 -5.304 -36.909 1.00 0.00 42 VAL A C 20
ATOM 31196 O O . VAL A 1 42 ? 1.009 -5.484 -38.123 1.00 0.00 42 VAL A O 20
ATOM 31209 N N . ALA A 1 43 ? 1.088 -6.254 -36.029 1.00 0.00 43 ALA A N 20
ATOM 31210 C CA . ALA A 1 43 ? 0.616 -7.560 -36.379 1.00 0.00 43 ALA A CA 20
ATOM 31211 C C . ALA A 1 43 ? -0.863 -7.542 -36.774 1.00 0.00 43 ALA A C 20
ATOM 31212 O O . ALA A 1 43 ? -1.670 -6.809 -36.205 1.00 0.00 43 ALA A O 20
ATOM 31219 N N . ASP A 1 44 ? -1.171 -8.356 -37.760 1.00 0.00 44 ASP A N 20
ATOM 31220 C CA . ASP A 1 44 ? -2.520 -8.578 -38.294 1.00 0.00 44 ASP A CA 20
ATOM 31221 C C . ASP A 1 44 ? -3.223 -9.523 -37.319 1.00 0.00 44 ASP A C 20
ATOM 31222 O O . ASP A 1 44 ? -2.679 -9.832 -36.250 1.00 0.00 44 ASP A O 20
ATOM 31231 N N . GLU A 1 45 ? -4.340 -10.067 -37.700 1.00 0.00 45 GLU A N 20
ATOM 31232 C CA . GLU A 1 45 ? -5.058 -10.959 -36.827 1.00 0.00 45 GLU A CA 20
ATOM 31233 C C . GLU A 1 45 ? -4.402 -12.312 -36.923 1.00 0.00 45 GLU A C 20
ATOM 31234 O O . GLU A 1 45 ? -4.509 -13.140 -36.023 1.00 0.00 45 GLU A O 20
ATOM 31246 N N . TYR A 1 46 ? -3.693 -12.512 -38.040 1.00 0.00 46 TYR A N 20
ATOM 31247 C CA . TYR A 1 46 ? -2.931 -13.724 -38.263 1.00 0.00 46 TYR A CA 20
ATOM 31248 C C . TYR A 1 46 ? -1.649 -13.646 -37.449 1.00 0.00 46 TYR A C 20
ATOM 31249 O O . TYR A 1 46 ? -1.026 -14.654 -37.137 1.00 0.00 46 TYR A O 20
ATOM 31267 N N . GLY A 1 47 ? -1.256 -12.426 -37.131 1.00 0.00 47 GLY A N 20
ATOM 31268 C CA . GLY A 1 47 ? -0.002 -12.207 -36.452 1.00 0.00 47 GLY A CA 20
ATOM 31269 C C . GLY A 1 47 ? 1.085 -11.739 -37.403 1.00 0.00 47 GLY A C 20
ATOM 31270 O O . GLY A 1 47 ? 2.256 -11.687 -37.044 1.00 0.00 47 GLY A O 20
ATOM 31274 N N . ILE A 1 48 ? 0.697 -11.383 -38.613 1.00 0.00 48 ILE A N 20
ATOM 31275 C CA . ILE A 1 48 ? 1.639 -10.943 -39.623 1.00 0.00 48 ILE A CA 20
ATOM 31276 C C . ILE A 1 48 ? 1.852 -9.450 -39.519 1.00 0.00 48 ILE A C 20
ATOM 31277 O O . ILE A 1 48 ? 0.893 -8.701 -39.482 1.00 0.00 48 ILE A O 20
ATOM 31293 N N . PRO A 1 49 ? 3.105 -9.007 -39.414 1.00 0.00 49 PRO A N 20
ATOM 31294 C CA . PRO A 1 49 ? 3.424 -7.588 -39.327 1.00 0.00 49 PRO A CA 20
ATOM 31295 C C . PRO A 1 49 ? 3.069 -6.844 -40.623 1.00 0.00 49 PRO A C 20
ATOM 31296 O O . PRO A 1 49 ? 3.764 -6.950 -41.641 1.00 0.00 49 PRO A O 20
ATOM 31307 N N . ARG A 1 50 ? 1.961 -6.170 -40.588 1.00 0.00 50 ARG A N 20
ATOM 31308 C CA . ARG A 1 50 ? 1.438 -5.421 -41.713 1.00 0.00 50 ARG A CA 20
ATOM 31309 C C . ARG A 1 50 ? 1.945 -3.999 -41.710 1.00 0.00 50 ARG A C 20
ATOM 31310 O O . ARG A 1 50 ? 2.282 -3.460 -40.661 1.00 0.00 50 ARG A O 20
ATOM 31331 N N . GLN A 1 51 ? 1.984 -3.401 -42.878 1.00 0.00 51 GLN A N 20
ATOM 31332 C CA . GLN A 1 51 ? 2.268 -1.990 -43.013 1.00 0.00 51 GLN A CA 20
ATOM 31333 C C . GLN A 1 51 ? 0.966 -1.239 -42.971 1.00 0.00 51 GLN A C 20
ATOM 31334 O O . GLN A 1 51 ? -0.026 -1.655 -43.553 1.00 0.00 51 GLN A O 20
ATOM 31348 N N . LEU A 1 52 ? 0.986 -0.161 -42.289 1.00 0.00 52 LEU A N 20
ATOM 31349 C CA . LEU A 1 52 ? -0.206 0.648 -42.056 1.00 0.00 52 LEU A CA 20
ATOM 31350 C C . LEU A 1 52 ? -0.246 1.843 -42.956 1.00 0.00 52 LEU A C 20
ATOM 31351 O O . LEU A 1 52 ? -1.313 2.391 -43.213 1.00 0.00 52 LEU A O 20
ATOM 31367 N N . ASN A 1 53 ? 0.923 2.178 -43.499 1.00 0.00 53 ASN A N 20
ATOM 31368 C CA . ASN A 1 53 ? 1.224 3.429 -44.291 1.00 0.00 53 ASN A CA 20
ATOM 31369 C C . ASN A 1 53 ? 0.466 3.564 -45.606 1.00 0.00 53 ASN A C 20
ATOM 31370 O O . ASN A 1 53 ? 0.960 4.095 -46.595 1.00 0.00 53 ASN A O 20
ATOM 31381 N N . GLU A 1 54 ? -0.711 3.149 -45.561 1.00 0.00 54 GLU A N 20
ATOM 31382 C CA . GLU A 1 54 ? -1.658 3.273 -46.601 1.00 0.00 54 GLU A CA 20
ATOM 31383 C C . GLU A 1 54 ? -2.469 4.504 -46.324 1.00 0.00 54 GLU A C 20
ATOM 31384 O O . GLU A 1 54 ? -2.692 5.342 -47.189 1.00 0.00 54 GLU A O 20
ATOM 31396 N N . ASN A 1 55 ? -2.829 4.627 -45.051 1.00 0.00 55 ASN A N 20
ATOM 31397 C CA . ASN A 1 55 ? -3.814 5.578 -44.591 1.00 0.00 55 ASN A CA 20
ATOM 31398 C C . ASN A 1 55 ? -3.917 5.561 -43.057 1.00 0.00 55 ASN A C 20
ATOM 31399 O O . ASN A 1 55 ? -4.152 6.595 -42.417 1.00 0.00 55 ASN A O 20
ATOM 31410 N N . SER A 1 56 ? -3.723 4.399 -42.480 1.00 0.00 56 SER A N 20
ATOM 31411 C CA . SER A 1 56 ? -3.828 4.238 -41.056 1.00 0.00 56 SER A CA 20
ATOM 31412 C C . SER A 1 56 ? -2.459 4.012 -40.423 1.00 0.00 56 SER A C 20
ATOM 31413 O O . SER A 1 56 ? -1.464 3.916 -41.112 1.00 0.00 56 SER A O 20
ATOM 31421 N N . PHE A 1 57 ? -2.413 4.017 -39.116 1.00 0.00 57 PHE A N 20
ATOM 31422 C CA . PHE A 1 57 ? -1.201 3.789 -38.349 1.00 0.00 57 PHE A CA 20
ATOM 31423 C C . PHE A 1 57 ? -1.618 3.121 -37.061 1.00 0.00 57 PHE A C 20
ATOM 31424 O O . PHE A 1 57 ? -2.803 3.073 -36.777 1.00 0.00 57 PHE A O 20
ATOM 31441 N N . ALA A 1 58 ? -0.689 2.623 -36.288 1.00 0.00 58 ALA A N 20
ATOM 31442 C CA . ALA A 1 58 ? -1.034 1.931 -35.055 1.00 0.00 58 ALA A CA 20
ATOM 31443 C C . ALA A 1 58 ? -0.212 2.430 -33.925 1.00 0.00 58 ALA A C 20
ATOM 31444 O O . ALA A 1 58 ? 0.775 3.103 -34.139 1.00 0.00 58 ALA A O 20
ATOM 31451 N N . ILE A 1 59 ? -0.618 2.104 -32.733 1.00 0.00 59 ILE A N 20
ATOM 31452 C CA . ILE A 1 59 ? 0.075 2.496 -31.552 1.00 0.00 59 ILE A CA 20
ATOM 31453 C C . ILE A 1 59 ? -0.150 1.457 -30.441 1.00 0.00 59 ILE A C 20
ATOM 31454 O O . ILE A 1 59 ? -1.221 0.855 -30.355 1.00 0.00 59 ILE A O 20
ATOM 31470 N N . THR A 1 60 ? 0.854 1.245 -29.611 1.00 0.00 60 THR A N 20
ATOM 31471 C CA . THR A 1 60 ? 0.783 0.260 -28.539 1.00 0.00 60 THR A CA 20
ATOM 31472 C C . THR A 1 60 ? 0.402 0.925 -27.194 1.00 0.00 60 THR A C 20
ATOM 31473 O O . THR A 1 60 ? 0.742 0.433 -26.120 1.00 0.00 60 THR A O 20
ATOM 31484 N N . THR A 1 61 ? -0.374 1.960 -27.262 1.00 0.00 61 THR A N 20
ATOM 31485 C CA . THR A 1 61 ? -0.723 2.698 -26.085 1.00 0.00 61 THR A CA 20
ATOM 31486 C C . THR A 1 61 ? -1.846 1.969 -25.309 1.00 0.00 61 THR A C 20
ATOM 31487 O O . THR A 1 61 ? -2.479 1.042 -25.820 1.00 0.00 61 THR A O 20
ATOM 31498 N N . SER A 1 62 ? -2.070 2.376 -24.094 1.00 0.00 62 SER A N 20
ATOM 31499 C CA . SER A 1 62 ? -3.098 1.804 -23.292 1.00 0.00 62 SER A CA 20
ATOM 31500 C C . SER A 1 62 ? -4.137 2.866 -22.915 1.00 0.00 62 SER A C 20
ATOM 31501 O O . SER A 1 62 ? -5.115 2.573 -22.202 1.00 0.00 62 SER A O 20
ATOM 31509 N N . LEU A 1 63 ? -3.925 4.089 -23.377 1.00 0.00 63 LEU A N 20
ATOM 31510 C CA . LEU A 1 63 ? -4.877 5.156 -23.151 1.00 0.00 63 LEU A CA 20
ATOM 31511 C C . LEU A 1 63 ? -6.082 4.996 -24.050 1.00 0.00 63 LEU A C 20
ATOM 31512 O O . LEU A 1 63 ? -6.126 4.093 -24.894 1.00 0.00 63 LEU A O 20
ATOM 31528 N N . ALA A 1 64 ? -7.044 5.837 -23.889 1.00 0.00 64 ALA A N 20
ATOM 31529 C CA . ALA A 1 64 ? -8.265 5.659 -24.611 1.00 0.00 64 ALA A CA 20
ATOM 31530 C C . ALA A 1 64 ? -8.248 6.359 -25.956 1.00 0.00 64 ALA A C 20
ATOM 31531 O O . ALA A 1 64 ? -7.366 7.163 -26.231 1.00 0.00 64 ALA A O 20
ATOM 31538 N N . ALA A 1 65 ? -9.242 6.063 -26.772 1.00 0.00 65 ALA A N 20
ATOM 31539 C CA . ALA A 1 65 ? -9.366 6.613 -28.116 1.00 0.00 65 ALA A CA 20
ATOM 31540 C C . ALA A 1 65 ? -9.380 8.131 -28.112 1.00 0.00 65 ALA A C 20
ATOM 31541 O O . ALA A 1 65 ? -8.622 8.771 -28.850 1.00 0.00 65 ALA A O 20
ATOM 31548 N N . SER A 1 66 ? -10.166 8.698 -27.231 1.00 0.00 66 SER A N 20
ATOM 31549 C CA . SER A 1 66 ? -10.285 10.134 -27.142 1.00 0.00 66 SER A CA 20
ATOM 31550 C C . SER A 1 66 ? -9.024 10.757 -26.519 1.00 0.00 66 SER A C 20
ATOM 31551 O O . SER A 1 66 ? -8.825 11.972 -26.569 1.00 0.00 66 SER A O 20
ATOM 31559 N N . GLU A 1 67 ? -8.152 9.911 -25.996 1.00 0.00 67 GLU A N 20
ATOM 31560 C CA . GLU A 1 67 ? -6.909 10.359 -25.445 1.00 0.00 67 GLU A CA 20
ATOM 31561 C C . GLU A 1 67 ? -5.907 10.437 -26.576 1.00 0.00 67 GLU A C 20
ATOM 31562 O O . GLU A 1 67 ? -5.228 11.443 -26.727 1.00 0.00 67 GLU A O 20
ATOM 31574 N N . ILE A 1 68 ? -5.854 9.367 -27.412 1.00 0.00 68 ILE A N 20
ATOM 31575 C CA . ILE A 1 68 ? -4.931 9.329 -28.564 1.00 0.00 68 ILE A CA 20
ATOM 31576 C C . ILE A 1 68 ? -5.219 10.505 -29.451 1.00 0.00 68 ILE A C 20
ATOM 31577 O O . ILE A 1 68 ? -4.314 11.222 -29.868 1.00 0.00 68 ILE A O 20
ATOM 31593 N N . GLU A 1 69 ? -6.497 10.682 -29.727 1.00 0.00 69 GLU A N 20
ATOM 31594 C CA . GLU A 1 69 ? -6.989 11.742 -30.528 1.00 0.00 69 GLU A CA 20
ATOM 31595 C C . GLU A 1 69 ? -6.478 13.085 -30.043 1.00 0.00 69 GLU A C 20
ATOM 31596 O O . GLU A 1 69 ? -5.873 13.828 -30.806 1.00 0.00 69 GLU A O 20
ATOM 31608 N N . ASP A 1 70 ? -6.661 13.356 -28.758 1.00 0.00 70 ASP A N 20
ATOM 31609 C CA . ASP A 1 70 ? -6.298 14.649 -28.182 1.00 0.00 70 ASP A CA 20
ATOM 31610 C C . ASP A 1 70 ? -4.792 14.856 -28.182 1.00 0.00 70 ASP A C 20
ATOM 31611 O O . ASP A 1 70 ? -4.308 15.992 -28.355 1.00 0.00 70 ASP A O 20
ATOM 31620 N N . LEU A 1 71 ? -4.060 13.756 -28.020 1.00 0.00 71 LEU A N 20
ATOM 31621 C CA . LEU A 1 71 ? -2.610 13.758 -28.138 1.00 0.00 71 LEU A CA 20
ATOM 31622 C C . LEU A 1 71 ? -2.220 14.276 -29.511 1.00 0.00 71 LEU A C 20
ATOM 31623 O O . LEU A 1 71 ? -1.438 15.211 -29.640 1.00 0.00 71 LEU A O 20
ATOM 31639 N N . ILE A 1 72 ? -2.824 13.696 -30.529 1.00 0.00 72 ILE A N 20
ATOM 31640 C CA . ILE A 1 72 ? -2.551 14.055 -31.900 1.00 0.00 72 ILE A CA 20
ATOM 31641 C C . ILE A 1 72 ? -2.986 15.503 -32.185 1.00 0.00 72 ILE A C 20
ATOM 31642 O O . ILE A 1 72 ? -2.270 16.250 -32.862 1.00 0.00 72 ILE A O 20
ATOM 31658 N N . ARG A 1 73 ? -4.130 15.904 -31.609 1.00 0.00 73 ARG A N 20
ATOM 31659 C CA . ARG A 1 73 ? -4.683 17.252 -31.798 1.00 0.00 73 ARG A CA 20
ATOM 31660 C C . ARG A 1 73 ? -3.668 18.324 -31.437 1.00 0.00 73 ARG A C 20
ATOM 31661 O O . ARG A 1 73 ? -3.450 19.270 -32.193 1.00 0.00 73 ARG A O 20
ATOM 31682 N N . LEU A 1 74 ? -3.005 18.145 -30.300 1.00 0.00 74 LEU A N 20
ATOM 31683 C CA . LEU A 1 74 ? -2.072 19.147 -29.816 1.00 0.00 74 LEU A CA 20
ATOM 31684 C C . LEU A 1 74 ? -0.719 19.082 -30.530 1.00 0.00 74 LEU A C 20
ATOM 31685 O O . LEU A 1 74 ? 0.071 20.008 -30.447 1.00 0.00 74 LEU A O 20
ATOM 31701 N N . LYS A 1 75 ? -0.463 18.002 -31.265 1.00 0.00 75 LYS A N 20
ATOM 31702 C CA . LYS A 1 75 ? 0.756 17.934 -32.062 1.00 0.00 75 LYS A CA 20
ATOM 31703 C C . LYS A 1 75 ? 0.532 18.573 -33.417 1.00 0.00 75 LYS A C 20
ATOM 31704 O O . LYS A 1 75 ? 1.464 18.814 -34.169 1.00 0.00 75 LYS A O 20
ATOM 31723 N N . CYS A 1 76 ? -0.713 18.889 -33.703 1.00 0.00 76 CYS A N 20
ATOM 31724 C CA . CYS A 1 76 ? -1.060 19.575 -34.922 1.00 0.00 76 CYS A CA 20
ATOM 31725 C C . CYS A 1 76 ? -0.704 21.051 -34.786 1.00 0.00 76 CYS A C 20
ATOM 31726 O O . CYS A 1 76 ? -0.622 21.776 -35.762 1.00 0.00 76 CYS A O 20
ATOM 31734 N N . LEU A 1 77 ? -0.463 21.472 -33.557 1.00 0.00 77 LEU A N 20
ATOM 31735 C CA . LEU A 1 77 ? -0.047 22.832 -33.269 1.00 0.00 77 LEU A CA 20
ATOM 31736 C C . LEU A 1 77 ? 1.422 23.016 -33.666 1.00 0.00 77 LEU A C 20
ATOM 31737 O O . LEU A 1 77 ? 1.921 24.132 -33.752 1.00 0.00 77 LEU A O 20
ATOM 31753 N N . ASP A 1 78 ? 2.103 21.900 -33.900 1.00 0.00 78 ASP A N 20
ATOM 31754 C CA . ASP A 1 78 ? 3.512 21.909 -34.300 1.00 0.00 78 ASP A CA 20
ATOM 31755 C C . ASP A 1 78 ? 3.603 22.094 -35.780 1.00 0.00 78 ASP A C 20
ATOM 31756 O O . ASP A 1 78 ? 4.386 22.903 -36.282 1.00 0.00 78 ASP A O 20
ATOM 31765 N N . LEU A 1 79 ? 2.792 21.336 -36.473 1.00 0.00 79 LEU A N 20
ATOM 31766 C CA . LEU A 1 79 ? 2.770 21.349 -37.935 1.00 0.00 79 LEU A CA 20
ATOM 31767 C C . LEU A 1 79 ? 2.227 22.692 -38.451 1.00 0.00 79 LEU A C 20
ATOM 31768 O O . LEU A 1 79 ? 1.596 23.427 -37.686 1.00 0.00 79 LEU A O 20
ATOM 31784 N N . PRO A 1 80 ? 2.516 23.056 -39.720 1.00 0.00 80 PRO A N 20
ATOM 31785 C CA . PRO A 1 80 ? 1.996 24.286 -40.320 1.00 0.00 80 PRO A CA 20
ATOM 31786 C C . PRO A 1 80 ? 0.453 24.332 -40.328 1.00 0.00 80 PRO A C 20
ATOM 31787 O O . PRO A 1 80 ? -0.154 25.040 -39.511 1.00 0.00 80 PRO A O 20
ATOM 31798 N N . ASP A 1 81 ? -0.176 23.559 -41.222 1.00 0.00 81 ASP A N 20
ATOM 31799 C CA . ASP A 1 81 ? -1.644 23.475 -41.290 1.00 0.00 81 ASP A CA 20
ATOM 31800 C C . ASP A 1 81 ? -2.105 22.413 -42.266 1.00 0.00 81 ASP A C 20
ATOM 31801 O O . ASP A 1 81 ? -1.681 22.383 -43.423 1.00 0.00 81 ASP A O 20
ATOM 31810 N N . ILE A 1 82 ? -2.951 21.548 -41.781 1.00 0.00 82 ILE A N 20
ATOM 31811 C CA . ILE A 1 82 ? -3.567 20.510 -42.541 1.00 0.00 82 ILE A CA 20
ATOM 31812 C C . ILE A 1 82 ? -4.904 20.225 -41.933 1.00 0.00 82 ILE A C 20
ATOM 31813 O O . ILE A 1 82 ? -5.008 20.006 -40.730 1.00 0.00 82 ILE A O 20
ATOM 31829 N N . ASP A 1 83 ? -5.918 20.328 -42.723 1.00 0.00 83 ASP A N 20
ATOM 31830 C CA . ASP A 1 83 ? -7.237 19.956 -42.280 1.00 0.00 83 ASP A CA 20
ATOM 31831 C C . ASP A 1 83 ? -7.401 18.468 -42.465 1.00 0.00 83 ASP A C 20
ATOM 31832 O O . ASP A 1 83 ? -7.630 17.982 -43.577 1.00 0.00 83 ASP A O 20
ATOM 31841 N N . PHE A 1 84 ? -7.198 17.744 -41.416 1.00 0.00 84 PHE A N 20
ATOM 31842 C CA . PHE A 1 84 ? -7.321 16.318 -41.457 1.00 0.00 84 PHE A CA 20
ATOM 31843 C C . PHE A 1 84 ? -8.423 15.896 -40.530 1.00 0.00 84 PHE A C 20
ATOM 31844 O O . PHE A 1 84 ? -8.985 16.718 -39.807 1.00 0.00 84 PHE A O 20
ATOM 31861 N N . ASP A 1 85 ? -8.747 14.659 -40.570 1.00 0.00 85 ASP A N 20
ATOM 31862 C CA . ASP A 1 85 ? -9.709 14.097 -39.670 1.00 0.00 85 ASP A CA 20
ATOM 31863 C C . ASP A 1 85 ? -9.288 12.682 -39.402 1.00 0.00 85 ASP A C 20
ATOM 31864 O O . ASP A 1 85 ? -9.018 11.949 -40.327 1.00 0.00 85 ASP A O 20
ATOM 31873 N N . LEU A 1 86 ? -9.153 12.304 -38.168 1.00 0.00 86 LEU A N 20
ATOM 31874 C CA . LEU A 1 86 ? -8.690 10.966 -37.877 1.00 0.00 86 LEU A CA 20
ATOM 31875 C C . LEU A 1 86 ? -9.805 10.135 -37.284 1.00 0.00 86 LEU A C 20
ATOM 31876 O O . LEU A 1 86 ? -10.887 10.641 -36.994 1.00 0.00 86 LEU A O 20
ATOM 31892 N N . ASN A 1 87 ? -9.557 8.872 -37.159 1.00 0.00 87 ASN A N 20
ATOM 31893 C CA . ASN A 1 87 ? -10.446 7.972 -36.518 1.00 0.00 87 ASN A CA 20
ATOM 31894 C C . ASN A 1 87 ? -9.635 6.959 -35.759 1.00 0.00 87 ASN A C 20
ATOM 31895 O O . ASN A 1 87 ? -8.817 6.244 -36.362 1.00 0.00 87 ASN A O 20
ATOM 31906 N N . ILE A 1 88 ? -9.798 6.933 -34.473 1.00 0.00 88 ILE A N 20
ATOM 31907 C CA . ILE A 1 88 ? -9.157 5.949 -33.647 1.00 0.00 88 ILE A CA 20
ATOM 31908 C C . ILE A 1 88 ? -10.039 4.714 -33.562 1.00 0.00 88 ILE A C 20
ATOM 31909 O O . ILE A 1 88 ? -11.240 4.811 -33.345 1.00 0.00 88 ILE A O 20
ATOM 31925 N N . MET A 1 89 ? -9.445 3.588 -33.751 1.00 0.00 89 MET A N 20
ATOM 31926 C CA . MET A 1 89 ? -10.108 2.325 -33.649 1.00 0.00 89 MET A CA 20
ATOM 31927 C C . MET A 1 89 ? -9.083 1.362 -33.095 1.00 0.00 89 MET A C 20
ATOM 31928 O O . MET A 1 89 ? -7.902 1.675 -33.109 1.00 0.00 89 MET A O 20
ATOM 31942 N N . THR A 1 90 ? -9.489 0.252 -32.574 1.00 0.00 90 THR A N 20
ATOM 31943 C CA . THR A 1 90 ? -8.519 -0.737 -32.163 1.00 0.00 90 THR A CA 20
ATOM 31944 C C . THR A 1 90 ? -7.955 -1.427 -33.388 1.00 0.00 90 THR A C 20
ATOM 31945 O O . THR A 1 90 ? -8.554 -1.376 -34.468 1.00 0.00 90 THR A O 20
ATOM 31956 N N . VAL A 1 91 ? -6.813 -2.038 -33.238 1.00 0.00 91 VAL A N 20
ATOM 31957 C CA . VAL A 1 91 ? -6.212 -2.826 -34.299 1.00 0.00 91 VAL A CA 20
ATOM 31958 C C . VAL A 1 91 ? -7.181 -3.944 -34.722 1.00 0.00 91 VAL A C 20
ATOM 31959 O O . VAL A 1 91 ? -7.352 -4.238 -35.918 1.00 0.00 91 VAL A O 20
ATOM 31972 N N . ASP A 1 92 ? -7.857 -4.497 -33.739 1.00 0.00 92 ASP A N 20
ATOM 31973 C CA . ASP A 1 92 ? -8.855 -5.537 -33.946 1.00 0.00 92 ASP A CA 20
ATOM 31974 C C . ASP A 1 92 ? -10.063 -4.998 -34.747 1.00 0.00 92 ASP A C 20
ATOM 31975 O O . ASP A 1 92 ? -10.666 -5.714 -35.548 1.00 0.00 92 ASP A O 20
ATOM 31984 N N . ASP A 1 93 ? -10.380 -3.719 -34.557 1.00 0.00 93 ASP A N 20
ATOM 31985 C CA . ASP A 1 93 ? -11.463 -3.038 -35.319 1.00 0.00 93 ASP A CA 20
ATOM 31986 C C . ASP A 1 93 ? -10.978 -2.640 -36.692 1.00 0.00 93 ASP A C 20
ATOM 31987 O O . ASP A 1 93 ? -11.764 -2.316 -37.581 1.00 0.00 93 ASP A O 20
ATOM 31996 N N . TYR A 1 94 ? -9.698 -2.668 -36.867 1.00 0.00 94 TYR A N 20
ATOM 31997 C CA . TYR A 1 94 ? -9.086 -2.234 -38.080 1.00 0.00 94 TYR A CA 20
ATOM 31998 C C . TYR A 1 94 ? -8.935 -3.344 -39.072 1.00 0.00 94 TYR A C 20
ATOM 31999 O O . TYR A 1 94 ? -9.495 -3.280 -40.165 1.00 0.00 94 TYR A O 20
ATOM 32017 N N . PHE A 1 95 ? -8.213 -4.372 -38.691 1.00 0.00 95 PHE A N 20
ATOM 32018 C CA . PHE A 1 95 ? -7.915 -5.482 -39.596 1.00 0.00 95 PHE A CA 20
ATOM 32019 C C . PHE A 1 95 ? -9.132 -6.249 -40.038 1.00 0.00 95 PHE A C 20
ATOM 32020 O O . PHE A 1 95 ? -9.103 -6.959 -41.007 1.00 0.00 95 PHE A O 20
ATOM 32037 N N . ARG A 1 96 ? -10.196 -6.079 -39.332 1.00 0.00 96 ARG A N 20
ATOM 32038 C CA . ARG A 1 96 ? -11.451 -6.675 -39.711 1.00 0.00 96 ARG A CA 20
ATOM 32039 C C . ARG A 1 96 ? -11.977 -6.058 -41.043 1.00 0.00 96 ARG A C 20
ATOM 32040 O O . ARG A 1 96 ? -12.849 -6.614 -41.699 1.00 0.00 96 ARG A O 20
ATOM 32061 N N . GLN A 1 97 ? -11.420 -4.898 -41.415 1.00 0.00 97 GLN A N 20
ATOM 32062 C CA . GLN A 1 97 ? -11.787 -4.202 -42.655 1.00 0.00 97 GLN A CA 20
ATOM 32063 C C . GLN A 1 97 ? -10.686 -4.405 -43.705 1.00 0.00 97 GLN A C 20
ATOM 32064 O O . GLN A 1 97 ? -10.939 -4.399 -44.915 1.00 0.00 97 GLN A O 20
ATOM 32078 N N . PHE A 1 98 ? -9.468 -4.567 -43.229 1.00 0.00 98 PHE A N 20
ATOM 32079 C CA . PHE A 1 98 ? -8.291 -4.618 -44.090 1.00 0.00 98 PHE A CA 20
ATOM 32080 C C . PHE A 1 98 ? -7.603 -5.950 -43.994 1.00 0.00 98 PHE A C 20
ATOM 32081 O O . PHE A 1 98 ? -7.123 -6.327 -42.939 1.00 0.00 98 PHE A O 20
ATOM 32098 N N . TYR A 1 99 ? -7.555 -6.632 -45.089 1.00 0.00 99 TYR A N 20
ATOM 32099 C CA . TYR A 1 99 ? -6.918 -7.906 -45.184 1.00 0.00 99 TYR A CA 20
ATOM 32100 C C . TYR A 1 99 ? -5.870 -7.885 -46.285 1.00 0.00 99 TYR A C 20
ATOM 32101 O O . TYR A 1 99 ? -5.384 -6.813 -46.675 1.00 0.00 99 TYR A O 20
ATOM 32119 N N . LYS A 1 100 ? -5.492 -9.055 -46.724 1.00 0.00 100 LYS A N 20
ATOM 32120 C CA . LYS A 1 100 ? -4.535 -9.240 -47.790 1.00 0.00 100 LYS A CA 20
ATOM 32121 C C . LYS A 1 100 ? -5.095 -8.674 -49.104 1.00 0.00 100 LYS A C 20
ATOM 32122 O O . LYS A 1 100 ? -4.706 -7.550 -49.501 1.00 0.00 100 LYS A O 20
#

InterPro domains:
  IPR022597 Endoribonuclease antitoxin GhoS [PF11080] (7-94)
  IPR038241 Endoribonuclease antitoxin GhoS superfamily [G3DSA:3.30.70.2360] (9-98)

Nearest PDB structures (foldseek):
  2llz-assembly1_A  TM=9.641E-01  e=5.165E-20  Escherichia coli K-12
  2lqj-assembly1_A  TM=3.347E-01  e=2.209E-02  Mycobacterium tuberculosis
  6bwo-assembly1_A  TM=3.935E-01  e=9.040E-02  Lactiplantibacillus plantarum
  5d4l-assembly2_B  TM=3.500E-01  e=4.839E-01  Thiomonas intermedia K12
  5drk-assembly1_A  TM=3.017E-01  e=3.235E-01  Thiomonas intermedia K12

Secondary structure (DSSP, 8-state):
---SSTT----EEEEEE--GGGHHHHHHHHHHHHHTTEESEEE-SSS-EEE-TTTEEEE---S-HHHHHHHHHHGGGTSS----EEEEEEHHHHHTTS--

Foldseek 3Di:
DDDDDDPQQFKKKKFKAADPVCVVQCVQLVVVQVVDFKDQWDQAPVGDTDGQVPGMIMGRHPDDFVVVVVVSVVCCVVTDDGDMDMGMDGSNRVNVVPDD

CATH classification: 3.30.70.2360

Sequence (100 aa):
GHMEGKNKFNTYVVSFDYPSSYSSVFLRLRSLMYDMNFSSIVADEYGIPRQLNENSFAITTSLAASEIEDLIRLKCLDLPDIDFDLNIMTVDDYFRQFYKGHMEGKNKFNTYVVSFDYPSSYSSVFLRLRSLMYDMNFSSIVADEYGIPRQLNENSFAITTSLAASEIEDLIRLKCLDLPDIDFDLNIMTVDDYFRQFYKGHMEGKNKFNTYVVSFDYPSSYSSVFLRLRSLMYDMNFSSIVADEYGIPRQLNENSFAITTSLAASEIEDLIRLKCLDLPDIDFDLNIMTVDDYFRQFYKGHMEGKNKFNTYVVSFDYPSSYSSVFLRLRSLMYDMNFSSIVADEYGIPRQLNENSFAITTSLAASEIEDLIRLKCLDLPDIDFDLNIMTVDDYFRQFYKGHMEGKNKFNTYVVSFDYPSSYSSVFLRLRSLMYDMNFSSIVADEYGIPRQLNENSFAITTSLAASEIEDLIRLKCLDLPDIDFDLNIMTVDDYFRQFYKGHMEGKNKFNTYVVSFDYPSSYSSVFLRLRSLMYDMNFSSIVADEYGIPRQLNENSFAITTSLAASEIEDLIRLKCLDLPDIDFDLNIMTVDDYFRQFYKGHMEGKNKFNTYVVSFDYPSSYSSVFLRLRSLMYDMNFSSIVADEYGIPRQLNENSFAITTSLAASEIEDLIRLKCLDLPDIDFDLNIMTVDDYFRQFYKGHMEGKNKFNTYVVSFDYPSSYSSVFLRLRSLMYDMNFSSIVADEYGIPRQLNENSFAITTSLAASEIEDLIRLKCLDLPDIDFDLNIMTVDDYFRQFYKGHMEGKNKFNTYVVSFDYPSSYSSVFLRLRSLMYDMNFSSIVADEYGIPRQLNENSFAITTSLAASEIEDLIRLKCLDLPDIDFDLNIMTVDDYFRQFYKGHMEGKNKFNTYVVSFDYPSSYSSVFLRLRSLMYDMNFSSIVADEYGIPRQLNENSFAITTSLAASEIEDLIRLKCLDLPDIDFDLNIMTVDDYFRQFYKGHMEGKNKFNTYVVSFDYPSSYSSVFLRLRSLMYDMNFSSIVADEYGIPRQLNENSFAITTSLAASEIEDLIRLKCLDLPDIDFDLNIMTVDDYFRQFYKGHMEGKNKFNTYVVSFDYPSSYSSVFLRLRSLMYDMNFSSIVADEYGIPRQLNENSFAITTSLAASEIEDLIRLKCLDLPDIDFDLNIMTVDDYFRQFYKGHMEGKNKFNTYVVSFDYPSSYSSVFLRLRSLMYDMNFSSIVADEYGIPRQLNENSFAITTSLAASEIEDLIRLKCLDLPDIDFDLNIMTVDDYFRQFYKGHMEGKNKFNTYVVSFDYPSSYSSVFLRLRSLMYDMNFSSIVADEYGIPRQLNENSFAITTSLAASEIEDLIRLKCLDLPDIDFDLNIMTVDDYFRQFYKGHMEGKNKFNTYVVSFDYPSSYSSVFLRLRSLMYDMNFSSIVADEYGIPRQLNENSFAITTSLAASEIEDLIRLKCLDLPDIDFDLNIMTVDDYFRQFYKGHMEGKNKFNTYVVSFDYPSSYSSVFLRLRSLMYDMNFSSIVADEYGIPRQLNENSFAITTSLAASEIEDLIRLKCLDLPDIDFDLNIMTVDDYFRQFYKGHMEGKNKFNTYVVSFDYPSSYSSVFLRLRSLMYDMNFSSIVADEYGIPRQLNENSFAITTSLAASEIEDLIRLKCLDLPDIDFDLNIMTVDDYFRQFYKGHMEGKNKFNTYVVSFDYPSSYSSVFLRLRSLMYDMNFSSIVADEYGIPRQLNENSFAITTSLAASEIEDLIRLKCLDLPDIDFDLNIMTVDDYFRQFYKGHMEGKNKFNTYVVSFDYPSSYSSVFLRLRSLMYDMNFSSIVADEYGIPRQLNENSFAITTSLAASEIEDLIRLKCLDLPDIDFDLNIMTVDDYFRQFYKGHMEGKNKFNTYVVSFDYPSSYSSVFLRLRSLMYDMNFSSIVADEYGIPRQLNENSFAITTSLAASEIEDLIRLKCLDLPDIDFDLNIMTVDDYFRQFYK

GO terms:
  GO:0004521 RNA endonuclease activity (F, IDA)

Solvent-accessible surface area: 6375 Å² total; per-residue (Å²): 119,173,163,136,50,105,106,136,131,55,63,32,0,0,20,4,96,52,72,94,97,72,42,80,27,5,82,130,0,78,65,32,0,82,117,33,95,8,48,27,82,24,52,12,117,96,45,88,90,55,103,0,62,136,63,1,6,2,5,68,15,22,46,57,37,73,90,0,50,87,58,0,114,85,55,30,154,91,7,105,100,7,110,6,90,12,80,18,23,52,9,96,57,7,10,151,85,103,156,193

Radius of gyration: 13.93 Å; Cα contacts (8 Å, |Δi|>4): 130; chains: 1; bounding box: 20×39×44 Å

Organism: Escherichia coli (strain K12) (NCBI:txid83333)